Protein 3GWC (pdb70)

Foldseek 3Di:
DAADAKDKAWDDKFFDDDDPPLPADADDTTLLRQLLVQVCVVVVPRDADDPQCRHSLSVLLVCLVVPVLVSQQPMKIKIKIWLAFQVLVVVVPVLPQKDKDKDDQLADDCLPFHFHDQPVCPVPVVVVVVVVVLQNVLSVQLVVQLVVLLVVLVPPPPPRVSSSRSRVVSCPSHDRRTMMIMMMMGTLSSLVVQLAVALDPVHRLRSVVVNVVVLVVCCVVHPNSSVQWDWDADPVRGIHTDGPSD/DAAFAKDKAWDDKFADDDDPPLQADAPDGGLLRQLLVQVCVVVVVRDQPDPQCNHSLSVLLVCVVVPVLVSQQPIKIKIKIWRAFQVLVVVVPVLPQKDKDKDDQLQDPCLPWHFHDFPVCVVPPVSVVVVVVLQNVLSVQLVVQQVVQLVVAVPRVSNSVSRVVSCVSHDRRTIMIMMMMGGLSSLVVQQQVACDPPHRLRSVQVNVVVLVVVCVVPVSSSVQWDWDADPVRGIGTDD/DAAFAKDKAWDDKFFDDDDDPLQADADDTTLLRQLLVQVCVVVSCRVVPDPQLRHSLSVLLVCVVVPVLVSQQVIKIKIKIWLAFQVLVVVVPVLPQKDKDKDDLLQDPCLPWHFRDAPVCPPPVVVVVVVVVLQVVLSVQLVVQQVVQLVVVPVDPPNRVSSSSSRVVSCVSHDRRTMMIMMMMGGLSSLVVQLAVALAPVHRLRSVQVNVVVLVVVCVVRVSSSVQWDWDADPVRGIHTDD/DADAKDKAWDDKFFDDDDPPLQADADDTGLLRQLLVQVCVVVSCRVCPDPQCRHSLSVLLVCVVVPVLVSQQVIKIKMKIWRAFQVLVVVVPVLPQKDKDKDDQLQDDCLPFHFHDQPVCPPPPVVVVVVVVLQNVLSVQLVVQLVVQLVVLVVVPPSNVSSSSSRVVSCVSHDRRTIMIMMMMGGLSSLVVQQQPACDPVHRQRSVQVNVVVLVVVCVVRVSSSVVWDWDADPVRGIGTHD/DAADAKDKAWDDKFFDDDDPPQQADADDTGLLVQLLVQVCVVVSCRPVPDPCCRHSLSVQLVCVVVVVLVSQQPIKIKIKIWLAFQVLVVVVPVLPQKDKDKDDLLQDDCLPWHFRDFPVCVVPPVVVVVVVVLQNVLSVQLVVQQVVQLVVLVVPPPSSVSSSSSRVVSCVSHDRRTMMIMMMMHGLSSLVVLQAPALDPPHGLRSVQVNVVVLVVVCVVPVSSSVQWDWDADPVGGIGTHGD/DAFAKDKAWDDKFFDDDDPVQQADADDTTLLRQLLVQVCVVVSNRDDPDPQCRHSLSVLLVCVVVPVLVSQQPIKIKIKIWLAFQLLVVVVPVLPQKDKDKDDQLQDDCLPFHFHDFPVCVVPPVSVVVVVVLQVVLSVQLVVQLVVQLVVLVVDPDPNVSNSSSRVVSCPSHDRRTIMIMMMMGGLSSLVVLQQPALAPVHGLRSVQVNVVSLVVVCVVHVSSRVQWDWDADPVGGIHTDD/DAFAKDKAWDDKFFDDDDPPLLADADDTTLLVQLLVLVCVVVVPRVCPDPCCRHSLSVLLVCLVVVVLVSQQPIKIKIKIWRAFQVLVVVVPVLPQKDKDKDDQLQDPPLPWHFHDQPVCPPPVVVVCVVVVLQNVLSVQLVVQQVVQLVVVVVPPPNSVSNSVSRVVSCPSHDRRTIMIMMMMGTLSSLLVQQAVDCDPVHRLRSVQVNVVVLVVCCVVHPSSSVQWDWDADPVGGIGTDGPSD/DADAKDKAWDDKFFDDDDPPLLADADDTGLLVQLVVQVCVVVVCRVVPDPQQRHSLSVLLVCVVVPVLVSQQVIKIKIKIWRAFQLLVVVVPVLPQKDKDKDDQLQDDPLPFHFRDFPVCPVPPVVVVVVVVLQNVLSVQLVVQQVVQLVVLVVPPDNNVSNSRSRVVSCVSHDRRTMMIMMIMGGLSSLVVLQAVALDPVHRLRSVQVNVVVLVVVCVVRVSSSVQWDWDADPVRGIGTDGD

Solvent-accessible surface area: 73110 Å² total; per-residue (Å²): 63,111,64,7,96,45,107,13,19,32,0,3,66,12,59,26,135,34,5,123,110,20,103,18,107,34,103,41,114,12,4,11,0,0,0,1,0,0,3,8,0,20,80,40,40,34,84,73,126,65,121,70,28,32,60,7,37,3,19,0,133,79,4,3,87,69,32,73,51,39,8,0,13,2,0,24,2,1,0,4,1,14,0,1,3,20,10,4,0,11,29,3,1,70,21,70,115,9,12,6,4,16,13,27,3,30,55,10,83,7,124,112,16,56,3,4,14,13,30,18,0,83,120,39,66,71,2,91,103,19,1,19,89,24,2,44,58,16,39,66,20,0,48,78,0,16,62,93,0,84,77,94,27,65,119,54,125,77,38,91,34,89,92,27,30,1,50,10,2,0,9,4,7,0,7,4,1,2,9,2,66,0,0,0,9,4,30,6,72,9,2,8,87,1,0,16,90,43,0,21,102,135,6,13,23,18,1,14,70,1,0,5,59,0,8,112,40,0,44,80,41,0,77,15,0,2,64,27,15,115,56,76,88,69,120,95,47,35,52,14,5,84,8,128,65,72,45,121,48,7,96,46,86,14,22,34,0,3,44,15,43,28,65,58,6,117,100,16,106,22,121,22,65,23,63,16,5,20,0,0,0,5,0,0,4,8,0,23,83,39,25,27,77,61,92,79,113,78,19,46,14,9,11,12,18,1,172,76,4,20,101,71,38,78,66,42,10,0,13,4,0,28,1,1,0,5,2,16,0,1,3,20,10,4,0,11,29,2,1,69,23,70,116,5,12,6,3,16,14,21,5,27,79,20,86,11,42,133,14,60,3,3,7,15,28,16,0,78,123,34,84,75,2,76,105,20,2,24,93,22,3,48,60,15,46,66,22,0,46,69,0,26,62,92,0,63,89,74,75,123,54,97,70,102,101,25,61,0,25,13,3,0,7,4,7,0,9,4,2,1,8,4,63,0,0,0,11,3,30,3,80,14,2,25,88,1,0,54,97,42,0,21,112,142,5,12,21,19,0,14,74,2,0,5,54,1,5,59,40,0,11,74,46,1,24,16,0,2,74,52,18,117,9,58,70,38,122,88,51,36,42,12,7,92,90,58,111,69,13,111,41,105,14,24,49,1,3,79,13,45,25,76,58,7,112,112,19,106,17,106,34,105,39,113,14,4,15,0,0,0,0,0,0,5,4,0,26,60,37,22,22,95,44,98,68,119,87,11,37,74,7,59,21,17,3,45,76,7,22,122,70,35,80,72,45,7,0,15,5,0,17,1,2,0,7,1,21,1,1,3,18,10,4,0,11,31,2,1,71,27,68,117,6,12,6,2,15,14,23,5,28,70,16,84,11,51,120,17,97,4,3,15,15,28,15,0,79,124,37,62,110,4,79,112,30,3,20,99,24,7,44,59,16,46,65,20,0,52,74,0,28,63,82,0,58,68,75,34,73,140,47,118,74,45,117,60,64,107,17,47,0,24,14,4,0,8,5,5,1,12,3,3,2,13,3,61,0,0,0,11,3,33,2,69,13,1,26,88,1,0,39,95,42,0,21,108,127,8,13,19,20,1,14,70,2,0,5,58,0,6,112,39,0,32,84,35,1,86,18,0,2,69,51,15,120,57,75,82,56,123,85,48,43,53,13,4,88,92,138,50,7,95,44,98,14,19,41,0,2,67,13,26,23,48,59,8,55,67,18,105,20,110,31,102,45,115,14,4,16,0,0,0,0,0,0,3,4,0,24,83,39,23,24,94,40,107,83,118,87,16,43,71,7,58,21,17,2,44,82,5,18,124,70,34,73,66,38,12,0,14,4,0,22,1,2,0,6,1,21,1,1,3,18,10,4,0,10,27,3,1,69,14,68,113,8,12,7,2,17,14,22,4,24,77,21,91,11,44,130,14,64,6,4,11,16,26,15,0,71,140,40,79,71,3,76,109,9,2,42,90,21,7,72,59,16,47,64,20,0,52,78,0,30,66,86,0,61,71,67,31,62,124,41,126,78,57,119,51,62,103,27,35,0,18,13,3,0,8,5,5,0,9,4,1,1,11,1,63,0,0,1,12,3,34,2,75,9,2,25,86,1,0,55,94,40,0,20,89,128,7,13,18,16,0,12,70,2,0,6,56,0,6,115,41,0,35,81,36,0,84,20,0,4,72,56,18,111,52,69,87,58,116,84,53,38,48,9,3,76,100,47,110,65,10,110,43,111,14,21,48,0,3,79,13,50,25,62,61,6,113,108,20,108,26,105,28,98,43,114,15,4,16,1,0,0,0,0,0,3,6,0,21,87,39,25,24,88,57,102,68,126,82,18,32,69,6,57,18,20,2,46,87,6,22,126,67,37,64,70,40,10,0,16,3,0,18,1,2,0,6,2,23,1,2,3,19,10,4,0,10,28,2,1,71,27,71,114,6,12,7,2,15,14,20,4,26,69,17,86,9,44,121,18,97,3,4,13,13,28,17,0,81,122,39,64,80,4,81,110,22,1,22,97,23,8,53,58,16,47,66,21,0,48,74,0,30,66,85,0,56,67,72,30,67,128,39,120,80,30,132,56,52,110,29,38,0,28,14,4,0,10,5,6,2,10,4,1,3,11,2,69,0,0,0,10,3,34,2,74,13,2,25,84,1,0,42,101,42,0,24,108,115,6,12,22,18,0,15,72,2,0,5,57,0,6,112,43,0,34,82,37,0,83,18,0,2,70,41,19,119,53,76,88,58,120,99,45,39,58,10,4,85,41,145,91,51,8,109,44,105,14,21,34,0,3,74,14,63,34,137,39,5,87,24,13,34,20,103,27,98,44,112,12,3,18,0,0,0,0,0,0,6,7,0,28,74,37,43,21,21,69,60,64,40,173,28,27,59,6,38,5,19,0,129,86,4,19,121,73,33,73,68,42,7,0,12,3,0,26,1,1,0,5,1,20,0,0,3,19,10,4,0,12,27,2,1,68,20,70,115,6,11,6,3,16,16,22,4,25,71,25,91,14,49,130,16,95,4,2,6,16,30,20,0,76,123,30,88,90,3,73,105,22,0,19,87,24,2,59,59,15,35,65,23,1,53,79,0,39,67,78,0,55,68,68,37,65,141,51,120,83,39,132,30,63,100,40,49,0,22,13,3,0,8,6,6,2,8,4,1,2,14,2,68,0,0,0,10,3,31,3,78,8,2,25,84,1,0,45,91,41,0,21,110,118,6,13,24,18,0,15,68,1,0,6,57,0,6,115,40,0,37,84,32,0,77,11,0,1,71,55,19,117,52,68,92,61,120,96,52,33,54,14,5,82,94,144,48,7,100,45,103,14,22,37,0,2,70,10,63,26,131,32,6,119,110,20,107,24,114,27,104,39,114,12,4,9,1,0,0,0,0,0,4,5,0,22,81,40,33,27,92,38,110,76,113,77,15,40,54,7,50,15,17,0,47,88,4,5,100,70,29,64,50,36,10,0,12,3,0,19,1,1,0,5,1,19,2,1,3,18,9,5,0,11,28,2,1,71,19,68,114,8,12,6,3,15,16,21,6,22,72,24,94,10,44,132,20,71,5,4,10,15,30,19,0,90,125,38,85,84,2,74,109,25,1,29,90,23,7,69,58,18,52,66,21,1,48,73,0,31,66,93,0,56,70,63,31,62,133,40,118,79,38,131,62,48,116,38,38,0,24,15,3,0,8,5,6,2,10,4,2,2,11,3,60,0,0,0,10,5,34,6,72,8,2,13,86,0,0,15,90,42,0,25,113,126,5,12,24,17,0,15,74,2,0,6,58,0,6,114,41,0,41,82,41,0,78,19,0,3,72,29,17,116,54,72,90,58,122,105,48,38,52,11,4,85,8,127,58,95,85,44,10,104,43,92,15,20,48,1,4,87,13,38,29,69,59,6,120,105,17,104,20,113,33,100,41,116,12,5,18,0,0,0,0,0,0,4,6,0,20,106,38,24,26,98,38,103,78,115,82,17,34,71,8,59,22,18,2,42,85,7,20,126,95,40,38,69,40,12,0,14,4,0,21,1,2,0,4,2,15,1,1,3,18,10,3,0,11,28,2,1,69,18,69,115,8,11,8,4,16,12,22,3,24,80,18,97,8,54,75,18,29,4,4,7,15,30,20,0,70,128,35,85,79,4,77,106,21,2,25,95,23,3,55,58,15,47,65,20,1,39,72,0,36,65,84,0,22,57,68,25,58,130,44,128,75,51,115,70,16,105,26,49,0,18,14,4,0,8,6,6,0,9,4,1,1,13,1,66,0,0,0,12,3,34,2,75,9,2,26,90,1,0,54,97,40,0,20,107,124,7,12,23,17,0,15,73,3,0,5,54,0,7,112,41,0,36,86,36,1,84,18,0,2,68,41,18,114,52,70,91,60,121,98,51,36,56,13,6,82,33,165

Secondary structure (DSSP, 8-state):
--B---EEEEEEEEEE---TTSS---S--HHHHHHHHHHHHHHT--S---GGGSSHHHHHHHHHHTT-GGGGGG-EEEEEEEEEEHHHHHHHTT-TTSEEEE--TTTS--TT--B---GGGTT-HHHHHHHHHHHHHHHHHHHHHHHHHHHHHTT---HHHHHHHHHHHHGGG-BTTBEEEEEEEEEHHHHHHHHHHHSSTTS-HHHHHHHHHHHHHHHHHSTTTSTT-EEEE-TTS-EEEE-TT-/--B---EEEEEEEEEE---TTSS---S--HHHHHHHHHHHHHHT--S---GGGSSHHHHHHHHHHTT-GGGGGG-EEEEEEEEEEHHHHHHHTT-TTEEEEE--TTTS--TT--B---GGGTT-HHHHHHHHHHHHHHHHHHHHHHHHHHHH--HHHHHHHHHHHHGGG-BTTBEEEEEEEEEHHHHHHHHHHHSSTTS-HHHHHHHHHHHHHHHHH-HHHHTTPEEEE-TTS-EEEE-/--B---EEEEEEEEEE---TTS----S--HHHHHHHHHHHHTTT-TT---GGG-SHHHHHHHHHHHT-GGGGGG-EEEEEEEEEEHHHHHHHTT-TTSEEEE--TTTS--TT--B---GGGTT-HHHHHHHHHHHHHHHHHHHHHHHHHHHHTTT---HHHHHHHHHHHHGGG-BTTBEEEEEEEEEHHHHHHHHHHHSSTTS-HHHHHHHHHHHHHHHHH-HHHHTT-EEEE-TTS-EEEE-/-B---EEEEEEEEEE---TTS----S--HHHHHHHHHHHHHHT-TT---GGG-SHHHHHHHHHHTT-GGGGGG-EEEEEEEEEEHHHHHHHTT-TTEEEEE--TTTS--TT--B---GGGTT-HHHHHHHHHHHHHHHHHHHHHHHHHHHHTTT-S-HHHHHHHHHHHHGGGSBTTBEEEEEEEEEHHHHHHHHHHHSSTTS-HHHHHHHHHHHHHHHHH-HHHHTT-EEEE-TTS-EEEE-/--B---EEEEEEEEEE---TTS----S--HHHHHHHHHHHHTTT--S---GGG-SHHHHHHHHHHTT-GGGGGG-EEEEEEEEEEHHHHHHHTT-TTEEEEE--TTTS--TT--BPPPGGGTT-HHHHHHHHHHHHHHHHHHHHHHHHHHHHTTT-S-HHHHHHHHHHHHGGG-BTTBEEEEEEEEEHHHHHHHHHHHSSTTS-HHHHHHHHHHHHHHHHH-HHHHTTPEEEE-TTS-EEEE--/-B---EEEEEEEEEE---TTS----S--HHHHHHHHHHHHHHT--S---TTTSSHHHHHHHHHHTT-GGGGGG-EEEEEEEEEEHHHHHHHTT-TTSEEEE--TTTS--TT--BPPPGGGTT-HHHHHHHHHHHHHHHHHHHHHHHHHHHHGGG-S-HHHHHHHHHHHHGGGSBTTBEEEEEEEEEHHHHHHHHHHHSSTTS-HHHHHHHHHHHHHHHHH-HHHHTT-EEEE-TTS-EEEE-/-B---EEEEEEEEEE---TTS----S--HHHHHHHHHHHHHHT-TT---TTSSSHHHHHHHHHHTT-GGGGGG-EEEEEEEEEEHHHHHHHTT-TTSEEEE--TTTS--TT--BPPPGGGTT-HHHHHHHHHHHHHHHHHHHHHHHHHHHHGGG-S-HHHHHHHHHHHHGGG-BTTBEEEEEEEEEHHHHHHHHHHHSSTTS-HHHHHHHHHHHHHHHHHSTTTSTT-EEEE-TTS-EEEE-TT-/-B---EEEEEEEEEE---TTS----S--HHHHHHHHHHHHHHT-TT---GGG-SHHHHHHHHHHTT-GGGGGG-EEEEEEEEEEHHHHHHHTT-TTSEEEE--TTTS--TT--B---GGGTT-HHHHHHHHHHHHHHHHHHHHHHHHHHHHTTT---HHHHHHHHHHHHGGG-BTTBEEEEEEEEEHHHHHHHHHHHSSTTS-HHHHHHHHHHHHHHHHH-HHHHTT-EEEE-TTS-EEEE--

GO terms:
  GO:0050660 flavin adenine dinucleotide binding (F, IDA)
  GO:0050797 thymidylate synthase (FAD) activity (F, IDA)
  GO:0070402 NADPH binding (F, IDA)
  GO:0004799 thymidylate synthase activity (F, IDA)
  GO:0050797 thymidylate synthase (FAD) activity (F, EXP)

Radius of gyration: 43.43 Å; Cα contacts (8 Å, |Δi|>4): 3809; chains: 8; bounding box: 120×114×104 Å

Sequence (1944 aa):
AETAPLRVQLIAKTDFLAPPDVPWTTDADGGPALVEFAGRACYQSWSKPNPKTATNAGYLRHIIDVGHFSVLEHASVSFYITGISRSCTHELIRHRHFSYSQLSQRYVPEKDSRVVVPPGMEDDADLRHILTEAADAARATYSELLAKLEAKFADQPNAILRRKQARQAARAVLPNATETRIVVTGNYRAWRHFIAMRASEHADVEIRRLAIECLRQLAAVAPAVFADFEVTTLADGTEVATSPLAAETAPLRVQLIAKTDFLAPPDVPWTTDADGGPALVEFAGRACYQSWSKPNPKTATNAGYLRHIIDVGHFSVLEHASVSFYITGISRSCTHELIRHRHFSYSQLSQRYVPEKDSRVVVPPGMEDDADLRHILTEAADAARATYSELLAKLEAKFNAILRRKQARQAARAVLPNATETRIVVTGNYRAWRHFIAMRASEHADVEIRRLAIECLRQLAAVAPAVFADFEVTTLADGTEVATSAETAPLRVQLIAKTDFLAPPDVPWTTDADGGPALVEFAGRACYQSWSKPNPKTATNAGYLRHIIDVGHFSVLEHASVSFYITGISRSCTHELIRHRHFSYSQLSQRYVPEKDSRVVVPPGMEDDADLRHILTEAADAARATYSELLAKLEAKFADQPNAILRRKQARQAARAVLPNATETRIVVTGNYRAWRHFIAMRASEHADVEIRRLAIECLRQLAAVAPAVFADFEVTTLADGTEVATSETAPLRVQLIAKTDFLAPPDVPWTTDADGGPALVEFAGRACYQSWSKPNPKTATNAGYLRHIIDVGHFSVLEHASVSFYITGISRSCTHELIRHRHFSYSQLSQRYVPEKDSRVVVPPGMEDDADLRHILTEAADAARATYSELLAKLEAKFADQPNAILRRKQARQAARAVLPNATETRIVVTGNYRAWRHFIAMRASEHADVEIRRLAIECLRQLAAVAPAVFADFEVTTLADGTEVATSAETAPLRVQLIAKTDFLAPPDVPWTTDADGGPALVEFAGRACYQSWSKPNPKTATNAGYLRHIIDVGHFSVLEHASVSFYITGISRSCTHELIRHRHFSYSQLSQRYVPEKDSRVVVPPGMEDDADLRHILTEAADAARATYSELLAKLEAKFADQPNAILRRKQARQAARAVLPNATETRIVVTGNYRAWRHFIAMRASEHADVEIRRLAIECLRQLAAVAPAVFADFEVTTLADGTEVATSPETAPLRVQLIAKTDFLAPPDVPWTTDADGGPALVEFAGRACYQSWSKPNPKTATNAGYLRHIIDVGHFSVLEHASVSFYITGISRSCTHELIRHRHFSYSQLSQRYVPEKDSRVVVPPGMEDDADLRHILTEAADAARATYSELLAKLEAKFADQPNAILRRKQARQAARAVLPNATETRIVVTGNYRAWRHFIAMRASEHADVEIRRLAIECLRQLAAVAPAVFADFEVTTLADGTEVATSETAPLRVQLIAKTDFLAPPDVPWTTDADGGPALVEFAGRACYQSWSKPNPKTATNAGYLRHIIDVGHFSVLEHASVSFYITGISRSCTHELIRHRHFSYSQLSQRYVPEKDSRVVVPPGMEDDADLRHILTEAADAARATYSELLAKLEAKFADQPNAILRRKQARQAARAVLPNATETRIVVTGNYRAWRHFIAMRASEHADVEIRRLAIECLRQLAAVAPAVFADFEVTTLADGTEVATSPLAETAPLRVQLIAKTDFLAPPDVPWTTDADGGPALVEFAGRACYQSWSKPNPKTATNAGYLRHIIDVGHFSVLEHASVSFYITGISRSCTHELIRHRHFSYSQLSQRYVPEKDSRVVVPPGMEDDADLRHILTEAADAARATYSELLAKLEAKFADQPNAILRRKQARQAARAVLPNATETRIVVTGNYRAWRHFIAMRASEHADVEIRRLAIECLRQLAAVAPAVFADFEVTTLADGTEVATSP

Organism: Mycobacterium tuberculosis (strain ATCC 25618 / H37Rv) (NCBI:txid83332)

CATH classification: 3.30.70.3180 (+2 more: 6.10.140.450, 6.10.140.440)

Nearest PDB structures (foldseek):
  2af6-assembly2_G  TM=1.002E+00  e=6.319E-46  Mycobacterium tuberculosis
  3gwc-assembly2_G  TM=1.001E+00  e=1.827E-45  Mycobacterium tuberculosis
  3gwc-assembly1_B  TM=9.998E-01  e=1.283E-45  Mycobacterium tuberculosis
  2gq2-assembly1_A  TM=9.767E-01  e=6.284E-43  Mycobacterium tuberculosis H37Rv
  2gq2-assembly1_C  TM=9.865E-01  e=6.606E-38  Mycobacterium tuberculosis H37Rv

InterPro domains:
  IPR003669 Thymidylate synthase ThyX [MF_01408] (7-238)
  IPR003669 Thymidylate synthase ThyX [PF02511] (31-224)
  IPR003669 Thymidylate synthase ThyX [PS51331] (7-233)
  IPR003669 Thymidylate synthase ThyX [PTHR34934] (7-232)
  IPR003669 Thymidylate synthase ThyX [TIGR02170] (8-230)
  IPR003669 Thymidylate synthase ThyX [cd20175] (23-220)
  IPR036098 Thymidylate synthase ThyX superfamily [G3DSA:3.30.1360.170] (25-231)
  IPR036098 Thymidylate synthase ThyX superfamily [SSF69796] (33-237)

B-factor: mean 24.65, std 10.42, range [6.24, 63.62]

Structure (mmCIF, N/CA/C/O backbone):
data_3GWC
#
_entry.id   3GWC
#
_cell.length_a   81.044
_cell.length_b   78.447
_cell.length_c   168.959
_cell.angle_alpha   90.00
_cell.angle_beta   96.80
_cell.angle_gamma   90.00
#
_symmetry.space_group_name_H-M   'P 1 21 1'
#
loop_
_entity.id
_entity.type
_entity.pdbx_description
1 polymer 'Thymidylate synthase thyX'
2 non-polymer 'FLAVIN-ADENINE DINUCLEOTIDE'
3 non-polymer "5-FLUORO-2'-DEOXYURIDINE-5'-MONOPHOSPHATE"
4 non-polymer GLYCEROL
5 water water
#
loop_
_atom_site.group_PDB
_atom_site.id
_atom_site.type_symbol
_atom_site.label_atom_id
_atom_site.label_alt_id
_atom_site.label_comp_id
_atom_site.label_asym_id
_atom_site.label_entity_id
_atom_site.label_seq_id
_atom_site.pdbx_PDB_ins_code
_atom_site.Cartn_x
_atom_site.Cartn_y
_atom_site.Cartn_z
_atom_site.occupancy
_atom_site.B_iso_or_equiv
_atom_site.auth_seq_id
_atom_site.auth_comp_id
_atom_site.auth_asym_id
_atom_site.auth_atom_id
_atom_site.pdbx_PDB_model_num
ATOM 1 N N . ALA A 1 2 ? 12.466 40.094 -76.351 1.00 32.81 2 ALA A N 1
ATOM 2 C CA . ALA A 1 2 ? 12.955 40.844 -77.543 1.00 32.58 2 ALA A CA 1
ATOM 3 C C . ALA A 1 2 ? 12.274 40.347 -78.803 1.00 32.19 2 ALA A C 1
ATOM 4 O O . ALA A 1 2 ? 11.993 41.137 -79.700 1.00 32.43 2 ALA A O 1
ATOM 6 N N . GLU A 1 3 ? 12.033 39.041 -78.871 1.00 31.24 3 GLU A N 1
ATOM 7 C CA . GLU A 1 3 ? 11.304 38.427 -79.986 1.00 30.84 3 GLU A CA 1
ATOM 8 C C . GLU A 1 3 ? 9.836 38.304 -79.606 1.00 29.42 3 GLU A C 1
ATOM 9 O O . GLU A 1 3 ? 9.520 37.834 -78.516 1.00 29.64 3 GLU A O 1
ATOM 15 N N . THR A 1 4 ? 8.931 38.753 -80.469 1.00 28.12 4 THR A N 1
ATOM 16 C CA . THR A 1 4 ? 7.506 38.662 -80.149 1.00 26.74 4 THR A CA 1
ATOM 17 C C . THR A 1 4 ? 6.856 37.440 -80.826 1.00 25.70 4 THR A C 1
ATOM 18 O O . THR A 1 4 ? 7.324 36.958 -81.861 1.00 24.86 4 THR A O 1
ATOM 22 N N . ALA A 1 5 ? 5.808 36.906 -80.207 1.00 23.67 5 ALA A N 1
ATOM 23 C CA . ALA A 1 5 ? 5.154 35.708 -80.710 1.00 22.96 5 ALA A CA 1
ATOM 24 C C . ALA A 1 5 ? 3.731 36.067 -81.082 1.00 22.33 5 ALA A C 1
ATOM 25 O O . ALA A 1 5 ? 3.004 36.604 -80.246 1.00 22.76 5 ALA A O 1
ATOM 27 N N . PRO A 1 6 ? 3.319 35.801 -82.335 1.00 21.68 6 PRO A N 1
ATOM 28 C CA . PRO A 1 6 ? 1.934 36.080 -82.722 1.00 21.18 6 PRO A CA 1
ATOM 29 C C . PRO A 1 6 ? 1.002 34.932 -82.330 1.00 20.26 6 PRO A C 1
ATOM 30 O O . PRO A 1 6 ? 1.446 33.784 -82.307 1.00 20.70 6 PRO A O 1
ATOM 34 N N . LEU A 1 7 ? -0.258 35.230 -82.019 1.00 19.86 7 LEU A N 1
ATOM 35 C CA . LEU A 1 7 ? -1.238 34.185 -81.668 1.00 19.52 7 LEU A CA 1
ATOM 36 C C . LEU A 1 7 ? -1.350 33.245 -82.851 1.00 19.09 7 LEU A C 1
ATOM 37 O O . LEU A 1 7 ? -1.544 33.702 -83.973 1.00 19.06 7 LEU A O 1
ATOM 42 N N . ARG A 1 8 ? -1.249 31.952 -82.612 1.00 18.77 8 ARG A N 1
ATOM 43 C CA . ARG A 1 8 ? -1.556 30.948 -83.641 1.00 19.50 8 ARG A CA 1
ATOM 44 C C . ARG A 1 8 ? -2.374 29.806 -83.026 1.00 18.03 8 ARG A C 1
ATOM 45 O O . ARG A 1 8 ? -2.018 29.282 -81.965 1.00 18.02 8 ARG A O 1
ATOM 53 N N . VAL A 1 9 ? -3.478 29.461 -83.688 1.00 16.28 9 VAL A N 1
ATOM 54 C CA . VAL A 1 9 ? -4.407 28.423 -83.239 1.00 14.71 9 VAL A CA 1
ATOM 55 C C . VAL A 1 9 ? -4.533 27.384 -84.344 1.00 15.32 9 VAL A C 1
ATOM 56 O O . VAL A 1 9 ? -5.002 27.674 -85.459 1.00 15.43 9 VAL A O 1
ATOM 60 N N . GLN A 1 10 ? -4.087 26.183 -84.056 1.00 15.03 10 GLN A N 1
ATOM 61 C CA . GLN A 1 10 ? -4.090 25.127 -85.048 1.00 15.82 10 GLN A CA 1
ATOM 62 C C . GLN A 1 10 ? -4.985 24.018 -84.540 1.00 15.60 10 GLN A C 1
ATOM 63 O O . GLN A 1 10 ? -4.796 23.523 -83.421 1.00 14.13 10 GLN A O 1
ATOM 69 N N . LEU A 1 11 ? -5.976 23.656 -85.363 1.00 15.03 11 LEU A N 1
ATOM 70 C CA . LEU A 1 11 ? -6.871 22.565 -85.044 1.00 15.64 11 LEU A CA 1
ATOM 71 C C . LEU A 1 11 ? -6.133 21.257 -85.320 1.00 15.61 11 LEU A C 1
ATOM 72 O O . LEU A 1 11 ? -5.618 21.026 -86.440 1.00 15.45 11 LEU A O 1
ATOM 77 N N . ILE A 1 12 ? -6.025 20.411 -84.297 1.00 14.05 12 ILE A N 1
ATOM 78 C CA . ILE A 1 12 ? -5.214 19.215 -84.395 1.00 14.37 12 ILE A CA 1
ATOM 79 C C . ILE A 1 12 ? -6.022 17.919 -84.180 1.00 15.31 12 ILE A C 1
ATOM 80 O O . ILE A 1 12 ? -5.526 16.836 -84.472 1.00 15.03 12 ILE A O 1
ATOM 85 N N . ALA A 1 13 ? -7.255 18.012 -83.694 1.00 15.11 13 ALA A N 1
ATOM 86 C CA . ALA A 1 13 ? -8.056 16.812 -83.568 1.00 16.34 13 ALA A CA 1
ATOM 87 C C . ALA A 1 13 ? -9.544 17.122 -83.581 1.00 16.58 13 ALA A C 1
ATOM 88 O O . ALA A 1 13 ? -9.973 18.165 -83.110 1.00 16.81 13 ALA A O 1
ATOM 90 N N . LYS A 1 14 ? -10.316 16.202 -84.144 1.00 17.85 14 LYS A N 1
ATOM 91 C CA . LYS A 1 14 ? -11.765 16.255 -84.137 1.00 19.87 14 LYS A CA 1
ATOM 92 C C . LYS A 1 14 ? -12.304 14.830 -84.080 1.00 20.58 14 LYS A C 1
ATOM 93 O O . LYS A 1 14 ? -11.554 13.879 -84.060 1.00 22.70 14 LYS A O 1
ATOM 99 N N . THR A 1 15 ? -13.609 14.681 -84.065 1.00 21.95 15 THR A N 1
ATOM 100 C CA . THR A 1 15 ? -14.226 13.380 -83.946 1.00 22.70 15 THR A CA 1
ATOM 101 C C . THR A 1 15 ? -14.432 12.703 -85.303 1.00 22.99 15 THR A C 1
ATOM 102 O O . THR A 1 15 ? -14.822 13.340 -86.272 1.00 24.69 15 THR A O 1
ATOM 106 N N . ASP A 1 16 ? -14.137 11.403 -85.353 1.00 23.52 16 ASP A N 1
ATOM 107 C CA . ASP A 1 16 ? -14.434 10.514 -86.498 1.00 24.14 16 ASP A CA 1
ATOM 108 C C . ASP A 1 16 ? -15.637 9.630 -86.114 1.00 23.32 16 ASP A C 1
ATOM 109 O O . ASP A 1 16 ? -15.602 8.992 -85.065 1.00 23.23 16 ASP A O 1
ATOM 114 N N . PHE A 1 17 ? -16.698 9.620 -86.928 1.00 21.64 17 PHE A N 1
ATOM 115 C CA . PHE A 1 17 ? -17.941 8.904 -86.608 1.00 21.00 17 PHE A CA 1
ATOM 116 C C . PHE A 1 17 ? -18.191 7.725 -87.558 1.00 21.97 17 PHE A C 1
ATOM 117 O O . PHE A 1 17 ? -18.029 7.873 -88.774 1.00 20.68 17 PHE A O 1
ATOM 125 N N . LEU A 1 18 ? -18.577 6.561 -87.028 1.00 22.45 18 LEU A N 1
ATOM 126 C CA . LEU A 1 18 ? -19.095 5.482 -87.896 1.00 24.41 18 LEU A CA 1
ATOM 127 C C . LEU A 1 18 ? -20.413 4.963 -87.367 1.00 24.50 18 LEU A C 1
ATOM 128 O O . LEU A 1 18 ? -20.471 4.322 -86.298 1.00 24.48 18 LEU A O 1
ATOM 133 N N . ALA A 1 19 ? -21.468 5.280 -88.099 1.00 25.00 19 ALA A N 1
ATOM 134 C CA . ALA A 1 19 ? -22.817 4.908 -87.747 1.00 26.39 19 ALA A CA 1
ATOM 135 C C . ALA A 1 19 ? -22.900 3.393 -87.559 1.00 27.02 19 ALA A C 1
ATOM 136 O O . ALA A 1 19 ? -22.295 2.650 -88.336 1.00 27.04 19 ALA A O 1
ATOM 138 N N . PRO A 1 20 ? -23.615 2.927 -86.518 1.00 27.90 20 PRO A N 1
ATOM 139 C CA . PRO A 1 20 ? -23.852 1.477 -86.399 1.00 28.61 20 PRO A CA 1
ATOM 140 C C . PRO A 1 20 ? -24.752 0.972 -87.534 1.00 29.47 20 PRO A C 1
ATOM 141 O O . PRO A 1 20 ? -25.870 1.476 -87.708 1.00 29.18 20 PRO A O 1
ATOM 145 N N . PRO A 1 21 ? -24.262 0.003 -88.321 1.00 30.23 21 PRO A N 1
ATOM 146 C CA . PRO A 1 21 ? -24.995 -0.379 -89.539 1.00 31.16 21 PRO A CA 1
ATOM 147 C C . PRO A 1 21 ? -26.446 -0.836 -89.309 1.00 31.19 21 PRO A C 1
ATOM 148 O O . PRO A 1 21 ? -27.310 -0.544 -90.131 1.00 31.88 21 PRO A O 1
ATOM 152 N N . ASP A 1 22 ? -26.720 -1.506 -88.196 1.00 31.64 22 ASP A N 1
ATOM 153 C CA . ASP A 1 22 ? -28.074 -1.994 -87.931 1.00 32.03 22 ASP A CA 1
ATOM 154 C C . ASP A 1 22 ? -29.112 -0.924 -87.590 1.00 31.34 22 ASP A C 1
ATOM 155 O O . ASP A 1 22 ? -30.307 -1.212 -87.603 1.00 32.36 22 ASP A O 1
ATOM 160 N N . VAL A 1 23 ? -28.687 0.301 -87.311 1.00 29.71 23 VAL A N 1
ATOM 161 C CA . VAL A 1 23 ? -29.633 1.344 -86.946 1.00 28.29 23 VAL A CA 1
ATOM 162 C C . VAL A 1 23 ? -30.180 1.996 -88.208 1.00 27.82 23 VAL A C 1
ATOM 163 O O . VAL A 1 23 ? -29.414 2.496 -89.020 1.00 28.03 23 VAL A O 1
ATOM 167 N N . PRO A 1 24 ? -31.518 2.031 -88.367 1.00 27.33 24 PRO A N 1
ATOM 168 C CA . PRO A 1 24 ? -32.069 2.436 -89.662 1.00 27.00 24 PRO A CA 1
ATOM 169 C C . PRO A 1 24 ? -32.090 3.958 -89.806 1.00 25.84 24 PRO A C 1
ATOM 170 O O . PRO A 1 24 ? -33.134 4.589 -89.733 1.00 25.79 24 PRO A O 1
ATOM 174 N N . TRP A 1 25 ? -30.911 4.526 -90.012 1.00 24.73 25 TRP A N 1
ATOM 175 C CA . TRP A 1 25 ? -30.753 5.960 -90.020 1.00 23.90 25 TRP A CA 1
ATOM 176 C C . TRP A 1 25 ? -29.500 6.332 -90.762 1.00 23.82 25 TRP A C 1
ATOM 177 O O . TRP A 1 25 ? -28.490 5.633 -90.710 1.00 22.88 25 TRP A O 1
ATOM 188 N N . THR A 1 26 ? -29.586 7.444 -91.470 1.00 23.96 26 THR A N 1
ATOM 189 C CA . THR A 1 26 ? -28.443 8.028 -92.122 1.00 24.61 26 THR A CA 1
ATOM 190 C C . THR A 1 26 ? -28.634 9.520 -92.037 1.00 23.24 26 THR A C 1
ATOM 191 O O . THR A 1 26 ? -29.732 9.995 -91.762 1.00 22.82 26 THR A O 1
ATOM 195 N N . THR A 1 27 ? -27.567 10.270 -92.246 1.00 22.80 27 THR A N 1
ATOM 196 C CA . THR A 1 27 ? -27.708 11.705 -92.286 1.00 22.41 27 THR A CA 1
ATOM 197 C C . THR A 1 27 ? -26.737 12.374 -93.218 1.00 23.12 27 THR A C 1
ATOM 198 O O . THR A 1 27 ? -25.766 11.807 -93.711 1.00 22.15 27 THR A O 1
ATOM 202 N N . ASP A 1 28 ? -27.093 13.631 -93.386 1.00 24.44 28 ASP A N 1
ATOM 203 C CA . ASP A 1 28 ? -26.459 14.685 -94.135 1.00 26.23 28 ASP A CA 1
ATOM 204 C C . ASP A 1 28 ? -24.997 15.085 -93.803 1.00 25.95 28 ASP A C 1
ATOM 205 O O . ASP A 1 28 ? -24.502 16.091 -94.303 1.00 26.92 28 ASP A O 1
ATOM 210 N N . ALA A 1 29 ? -24.310 14.361 -92.943 1.00 25.53 29 ALA A N 1
ATOM 211 C CA . ALA A 1 29 ? -23.033 14.866 -92.430 1.00 24.58 29 ALA A CA 1
ATOM 212 C C . ALA A 1 29 ? -22.232 13.717 -91.918 1.00 23.63 29 ALA A C 1
ATOM 213 O O . ALA A 1 29 ? -22.729 12.590 -91.841 1.00 23.72 29 ALA A O 1
ATOM 215 N N . ASP A 1 30 ? -20.995 14.007 -91.553 1.00 22.66 30 ASP A N 1
ATOM 216 C CA . ASP A 1 30 ? -20.149 13.023 -90.915 1.00 22.93 30 ASP A CA 1
ATOM 217 C C . ASP A 1 30 ? -19.469 13.627 -89.663 1.00 21.41 30 ASP A C 1
ATOM 218 O O . ASP A 1 30 ? -19.816 14.735 -89.249 1.00 21.89 30 ASP A O 1
ATOM 223 N N . GLY A 1 31 ? -18.546 12.882 -89.068 1.00 19.52 31 GLY A N 1
ATOM 224 C CA . GLY A 1 31 ? -17.809 13.351 -87.876 1.00 18.68 31 GLY A CA 1
ATOM 225 C C . GLY A 1 31 ? -18.719 13.779 -86.732 1.00 17.85 31 GLY A C 1
ATOM 226 O O . GLY A 1 31 ? -19.834 13.250 -86.562 1.00 16.48 31 GLY A O 1
ATOM 227 N N . GLY A 1 32 ? -18.236 14.759 -85.957 1.00 17.17 32 GLY A N 1
ATOM 228 C CA . GLY A 1 32 ? -18.897 15.253 -84.748 1.00 15.85 32 GLY A CA 1
ATOM 229 C C . GLY A 1 32 ? -20.369 15.595 -84.902 1.00 15.42 32 GLY A C 1
ATOM 230 O O . GLY A 1 32 ? -21.198 15.074 -84.155 1.00 13.43 32 GLY A O 1
ATOM 231 N N . PRO A 1 33 ? -20.710 16.465 -85.885 1.00 14.88 33 PRO A N 1
ATOM 232 C CA . PRO A 1 33 ? -22.113 16.845 -86.041 1.00 15.08 33 PRO A CA 1
ATOM 233 C C . PRO A 1 33 ? -23.030 15.633 -86.285 1.00 14.80 33 PRO A C 1
ATOM 234 O O . PRO A 1 33 ? -24.166 15.644 -85.821 1.00 14.46 33 PRO A O 1
ATOM 238 N N . ALA A 1 34 ? -22.544 14.604 -86.984 1.00 14.34 34 ALA A N 1
ATOM 239 C CA . ALA A 1 34 ? -23.359 13.383 -87.193 1.00 14.53 34 ALA A CA 1
ATOM 240 C C . ALA A 1 34 ? -23.506 12.579 -85.914 1.00 14.31 34 ALA A C 1
ATOM 241 O O . ALA A 1 34 ? -24.608 12.099 -85.613 1.00 13.95 34 ALA A O 1
ATOM 243 N N . LEU A 1 35 ? -22.390 12.400 -85.195 1.00 14.17 35 LEU A N 1
ATOM 244 C CA . LEU A 1 35 ? -22.407 11.798 -83.833 1.00 13.96 35 LEU A CA 1
ATOM 245 C C . LEU A 1 35 ? -23.455 12.454 -82.936 1.00 13.76 35 LEU A C 1
ATOM 246 O O . LEU A 1 35 ? -24.271 11.772 -82.338 1.00 14.45 35 LEU A O 1
ATOM 251 N N . VAL A 1 36 ? -23.460 13.787 -82.867 1.00 13.64 36 VAL A N 1
ATOM 252 C CA . VAL A 1 36 ? -24.395 14.493 -82.008 1.00 13.28 36 VAL A CA 1
ATOM 253 C C . VAL A 1 36 ? -25.846 14.232 -82.405 1.00 13.27 36 VAL A C 1
ATOM 254 O O . VAL A 1 36 ? -26.708 14.040 -81.533 1.00 12.90 36 VAL A O 1
ATOM 258 N N . GLU A 1 37 ? -26.133 14.227 -83.715 1.00 12.87 37 GLU A N 1
ATOM 259 C CA . GLU A 1 37 ? -27.487 13.900 -84.156 1.00 11.73 37 GLU A CA 1
ATOM 260 C C . GLU A 1 37 ? -27.806 12.477 -83.721 1.00 11.48 37 GLU A C 1
ATOM 261 O O . GLU A 1 37 ? -28.864 12.223 -83.178 1.00 9.92 37 GLU A O 1
ATOM 267 N N . PHE A 1 38 ? -26.875 11.553 -83.937 1.00 10.67 38 PHE A N 1
ATOM 268 C CA . PHE A 1 38 ? -27.131 10.173 -83.575 1.00 11.74 38 PHE A CA 1
ATOM 269 C C . PHE A 1 38 ? -27.468 10.012 -82.070 1.00 12.59 38 PHE A C 1
ATOM 270 O O . PHE A 1 38 ? -28.442 9.317 -81.688 1.00 10.98 38 PHE A O 1
ATOM 278 N N . ALA A 1 39 ? -26.651 10.641 -81.233 1.00 11.87 39 ALA A N 1
ATOM 279 C CA . ALA A 1 39 ? -26.905 10.623 -79.771 1.00 12.09 39 ALA A CA 1
ATOM 280 C C . ALA A 1 39 ? -28.287 11.207 -79.377 1.00 12.23 39 ALA A C 1
ATOM 281 O O . ALA A 1 39 ? -29.023 10.624 -78.573 1.00 11.64 39 ALA A O 1
ATOM 283 N N . GLY A 1 40 ? -28.653 12.340 -79.957 1.00 11.67 40 GLY A N 1
ATOM 284 C CA . GLY A 1 40 ? -29.961 12.940 -79.726 1.00 12.01 40 GLY A CA 1
ATOM 285 C C . GLY A 1 40 ? -31.126 12.042 -80.107 1.00 12.49 40 GLY A C 1
ATOM 286 O O . GLY A 1 40 ? -32.116 11.915 -79.365 1.00 13.18 40 GLY A O 1
ATOM 287 N N . ARG A 1 41 ? -31.010 11.402 -81.260 1.00 13.84 41 ARG A N 1
ATOM 288 C CA . ARG A 1 41 ? -32.064 10.479 -81.729 1.00 14.67 41 ARG A CA 1
ATOM 289 C C . ARG A 1 41 ? -32.127 9.188 -80.902 1.00 15.36 41 ARG A C 1
ATOM 290 O O . ARG A 1 41 ? -33.201 8.574 -80.752 1.00 16.50 41 ARG A O 1
ATOM 298 N N . ALA A 1 42 ? -30.992 8.791 -80.341 1.00 15.53 42 ALA A N 1
ATOM 299 C CA . ALA A 1 42 ? -30.936 7.639 -79.442 1.00 15.56 42 ALA A CA 1
ATOM 300 C C . ALA A 1 42 ? -31.823 7.806 -78.191 1.00 16.18 42 ALA A C 1
ATOM 301 O O . ALA A 1 42 ? -32.410 6.822 -77.734 1.00 16.49 42 ALA A O 1
ATOM 303 N N . CYS A 1 43 ? -31.966 9.032 -77.667 1.00 15.80 43 CYS A N 1
ATOM 304 C CA . CYS A 1 43 ? -32.801 9.279 -76.497 1.00 16.69 43 CYS A CA 1
ATOM 305 C C . CYS A 1 43 ? -34.277 8.992 -76.776 1.00 17.19 43 CYS A C 1
ATOM 306 O O . CYS A 1 43 ? -35.026 8.585 -75.894 1.00 14.62 43 CYS A O 1
ATOM 309 N N . TYR A 1 44 ? -34.669 9.230 -78.021 1.00 17.91 44 TYR A N 1
ATOM 310 C CA . TYR A 1 44 ? -36.068 9.124 -78.454 1.00 19.19 44 TYR A CA 1
ATOM 311 C C . TYR A 1 44 ? -36.316 7.899 -79.342 1.00 19.53 44 TYR A C 1
ATOM 312 O O . TYR A 1 44 ? -37.477 7.623 -79.708 1.00 19.34 44 TYR A O 1
ATOM 321 N N . GLN A 1 45 ? -35.243 7.183 -79.695 1.00 20.20 45 GLN A N 1
ATOM 322 C CA . GLN A 1 45 ? -35.247 6.160 -80.757 1.00 21.43 45 GLN A CA 1
ATOM 323 C C . GLN A 1 45 ? -36.031 6.667 -81.981 1.00 22.30 45 GLN A C 1
ATOM 324 O O . GLN A 1 45 ? -36.855 5.953 -82.539 1.00 22.55 45 GLN A O 1
ATOM 330 N N . SER A 1 46 ? -35.741 7.901 -82.389 1.00 23.74 46 SER A N 1
ATOM 331 C CA . SER A 1 46 ? -36.497 8.612 -83.427 1.00 25.18 46 SER A CA 1
ATOM 332 C C . SER A 1 46 ? -35.732 8.610 -84.743 1.00 26.23 46 SER A C 1
ATOM 333 O O . SER A 1 46 ? -35.364 9.650 -85.242 1.00 27.87 46 SER A O 1
ATOM 336 N N . TRP A 1 47 ? -35.501 7.446 -85.319 1.00 27.69 47 TRP A N 1
ATOM 337 C CA . TRP A 1 47 ? -34.595 7.339 -86.451 1.00 29.10 47 TRP A CA 1
ATOM 338 C C . TRP A 1 47 ? -35.155 7.909 -87.765 1.00 31.29 47 TRP A C 1
ATOM 339 O O . TRP A 1 47 ? -34.384 8.190 -88.696 1.00 30.33 47 TRP A O 1
ATOM 350 N N . SER A 1 48 ? -36.469 8.112 -87.837 1.00 33.43 48 SER A N 1
ATOM 351 C CA . SER A 1 48 ? -37.100 8.564 -89.084 1.00 35.46 48 SER A CA 1
ATOM 352 C C . SER A 1 48 ? -37.250 10.093 -89.114 1.00 37.15 48 SER A C 1
ATOM 353 O O . SER A 1 48 ? -36.966 10.786 -88.142 1.00 36.48 48 SER A O 1
ATOM 356 N N . LYS A 1 49 ? -37.677 10.634 -90.246 1.00 39.44 49 LYS A N 1
ATOM 357 C CA . LYS A 1 49 ? -37.540 12.084 -90.460 1.00 41.15 49 LYS A CA 1
ATOM 358 C C . LYS A 1 49 ? -38.816 12.749 -90.978 1.00 42.63 49 LYS A C 1
ATOM 359 O O . LYS A 1 49 ? -38.916 13.073 -92.170 1.00 42.54 49 LYS A O 1
ATOM 365 N N . PRO A 1 50 ? -39.786 12.978 -90.068 1.00 44.31 50 PRO A N 1
ATOM 366 C CA . PRO A 1 5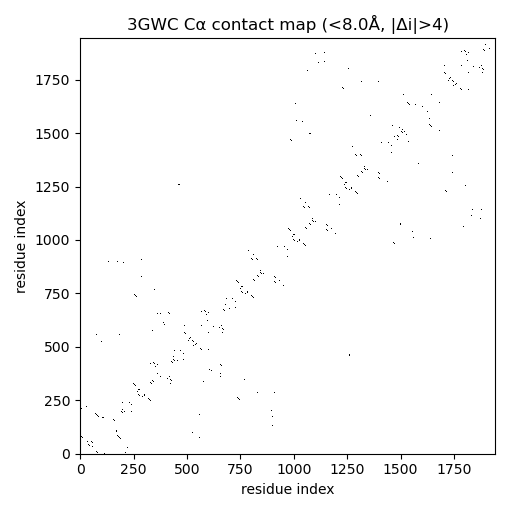0 ? -41.081 13.568 -90.450 1.00 45.32 50 PRO A CA 1
ATOM 367 C C . PRO A 1 50 ? -41.056 15.070 -90.815 1.00 46.26 50 PRO A C 1
ATOM 368 O O . PRO A 1 50 ? -41.875 15.512 -91.632 1.00 46.67 50 PRO A O 1
ATOM 372 N N . ASN A 1 51 ? -40.128 15.831 -90.232 1.00 47.12 51 ASN A N 1
ATOM 373 C CA . ASN A 1 51 ? -40.137 17.294 -90.319 1.00 47.82 51 ASN A CA 1
ATOM 374 C C . ASN A 1 51 ? -39.060 17.844 -91.274 1.00 47.96 51 ASN A C 1
ATOM 375 O O . ASN A 1 51 ? -37.867 17.679 -91.028 1.00 48.30 51 ASN A O 1
ATOM 380 N N . PRO A 1 52 ? -39.480 18.506 -92.372 1.00 48.13 52 PRO A N 1
ATOM 381 C CA . PRO A 1 52 ? -38.508 19.176 -93.249 1.00 47.83 52 PRO A CA 1
ATOM 382 C C . PRO A 1 52 ? -37.424 19.962 -92.493 1.00 47.19 52 PRO A C 1
ATOM 383 O O . PRO A 1 52 ? -36.239 19.837 -92.816 1.00 47.40 52 PRO A O 1
ATOM 387 N N . LYS A 1 53 ? -37.838 20.731 -91.484 1.00 46.40 53 LYS A N 1
ATOM 388 C CA . LYS A 1 53 ? -36.943 21.613 -90.729 1.00 45.55 53 LYS A CA 1
ATOM 389 C C . LYS A 1 53 ? -35.917 20.888 -89.839 1.00 44.25 53 LYS A C 1
ATOM 390 O O . LYS A 1 53 ? -34.846 21.443 -89.595 1.00 45.03 53 LYS A O 1
ATOM 392 N N . THR A 1 54 ? -36.218 19.674 -89.365 1.00 42.53 54 THR A N 1
ATOM 393 C CA . THR A 1 54 ? -35.222 18.875 -88.601 1.00 41.00 54 THR A CA 1
ATOM 394 C C . THR A 1 54 ? -34.814 17.562 -89.298 1.00 39.45 54 THR A C 1
ATOM 395 O O . THR A 1 54 ? -34.168 16.706 -88.690 1.00 38.91 54 THR A O 1
ATOM 399 N N . ALA A 1 55 ? -35.164 17.419 -90.577 1.00 37.60 55 ALA A N 1
ATOM 400 C CA . ALA A 1 55 ? -34.787 16.242 -91.369 1.00 35.99 55 ALA A CA 1
ATOM 401 C C . ALA A 1 55 ? -33.390 16.336 -91.990 1.00 34.22 55 ALA A C 1
ATOM 402 O O . ALA A 1 55 ? -32.965 15.415 -92.706 1.00 34.91 55 ALA A O 1
ATOM 404 N N . THR A 1 56 ? -32.681 17.439 -91.759 1.00 31.79 56 THR A N 1
ATOM 405 C CA . THR A 1 56 ? -31.268 17.527 -92.151 1.00 29.77 56 THR A CA 1
ATOM 406 C C . THR A 1 56 ? -30.422 17.672 -90.879 1.00 27.42 56 THR A C 1
ATOM 407 O O . THR A 1 56 ? -30.928 18.110 -89.853 1.00 26.37 56 THR A O 1
ATOM 411 N N . ASN A 1 57 ? -29.138 17.334 -90.966 1.00 24.91 57 ASN A N 1
ATOM 412 C CA . ASN A 1 57 ? -28.254 17.413 -89.795 1.00 22.89 57 ASN A CA 1
ATOM 413 C C . ASN A 1 57 ? -28.207 18.820 -89.205 1.00 22.14 57 ASN A C 1
ATOM 414 O O . ASN A 1 57 ? -28.388 18.997 -88.001 1.00 21.28 57 ASN A O 1
ATOM 419 N N . ALA A 1 58 ? -27.972 19.824 -90.047 1.00 20.83 58 ALA A N 1
ATOM 420 C CA . ALA A 1 58 ? -27.928 21.207 -89.567 1.00 20.55 58 ALA A CA 1
ATOM 421 C C . ALA A 1 58 ? -29.253 21.577 -88.930 1.00 20.27 58 ALA A C 1
ATOM 422 O O . ALA A 1 58 ? -29.284 22.251 -87.902 1.00 19.72 58 ALA A O 1
ATOM 424 N N . GLY A 1 59 ? -30.358 21.125 -89.528 1.00 20.69 59 GLY A N 1
ATOM 425 C CA . GLY A 1 59 ? -31.680 21.351 -88.957 1.00 20.93 59 GLY A CA 1
ATOM 426 C C . GLY A 1 59 ? -31.892 20.728 -87.576 1.00 21.34 59 GLY A C 1
ATOM 427 O O . GLY A 1 59 ? -32.380 21.378 -86.688 1.00 21.07 59 GLY A O 1
ATOM 428 N N . TYR A 1 60 ? -31.546 19.451 -87.425 1.00 21.91 60 TYR A N 1
ATOM 429 C CA . TYR A 1 60 ? -31.668 18.751 -86.132 1.00 22.28 60 TYR A CA 1
ATOM 430 C C . TYR A 1 60 ? -30.812 19.422 -85.053 1.00 21.91 60 TYR A C 1
ATOM 431 O O . TYR A 1 60 ? -31.270 19.647 -83.936 1.00 21.75 60 TYR A O 1
ATOM 440 N N . LEU A 1 61 ? -29.567 19.740 -85.399 1.00 22.47 61 LEU A N 1
ATOM 441 C CA . LEU A 1 61 ? -28.633 20.372 -84.455 1.00 22.53 61 LEU A CA 1
ATOM 442 C C . LEU A 1 61 ? -29.121 21.740 -83.988 1.00 23.51 61 LEU A C 1
ATOM 443 O O . LEU A 1 61 ? -29.038 22.059 -82.814 1.00 22.71 61 LEU A O 1
ATOM 448 N N . ARG A 1 62 ? -29.642 22.536 -84.911 1.00 23.98 62 ARG A N 1
ATOM 449 C CA . ARG A 1 62 ? -30.173 23.845 -84.593 1.00 25.46 62 ARG A CA 1
ATOM 450 C C . ARG A 1 62 ? -31.375 23.714 -83.633 1.00 25.58 62 ARG A C 1
ATOM 451 O O . ARG A 1 62 ? -31.582 24.529 -82.733 1.00 25.19 62 ARG A O 1
ATOM 459 N N . HIS A 1 63 ? -32.126 22.637 -83.805 1.00 26.00 63 HIS A N 1
ATOM 460 C CA . HIS A 1 63 ? -33.264 22.314 -82.962 1.00 26.59 63 HIS A CA 1
ATOM 461 C C . HIS A 1 63 ? -32.827 21.912 -81.540 1.00 26.28 63 HIS A C 1
ATOM 462 O O . HIS A 1 63 ? -33.364 22.440 -80.572 1.00 25.56 63 HIS A O 1
ATOM 469 N N . ILE A 1 64 ? -31.855 20.994 -81.426 1.00 26.23 64 ILE A N 1
ATOM 470 C CA . ILE A 1 64 ? -31.256 20.616 -80.131 1.00 26.37 64 ILE A CA 1
ATOM 471 C C . ILE A 1 64 ? -30.829 21.816 -79.313 1.00 26.54 64 ILE A C 1
ATOM 472 O O . ILE A 1 64 ? -31.050 21.853 -78.100 1.00 27.13 64 ILE A O 1
ATOM 477 N N . ILE A 1 65 ? -30.189 22.774 -79.973 1.00 26.82 65 ILE A N 1
ATOM 478 C CA . ILE A 1 65 ? -29.679 23.975 -79.316 1.00 27.44 65 ILE A CA 1
ATOM 479 C C . ILE A 1 65 ? -30.818 24.891 -78.889 1.00 28.08 65 ILE A C 1
ATOM 480 O O . ILE A 1 65 ? -30.791 25.433 -77.780 1.00 27.51 65 ILE A O 1
ATOM 485 N N . ASP A 1 66 ? -31.837 25.027 -79.745 1.00 28.53 66 ASP A N 1
ATOM 486 C CA . ASP A 1 66 ? -32.974 25.904 -79.436 1.00 29.02 66 ASP A CA 1
ATOM 487 C C . ASP A 1 66 ? -33.787 25.382 -78.272 1.00 28.08 66 ASP A C 1
ATOM 488 O O . ASP A 1 66 ? -34.228 26.155 -77.465 1.00 27.99 66 ASP A O 1
ATOM 493 N N . VAL A 1 67 ? -33.993 24.072 -78.197 1.00 27.81 67 VAL A N 1
ATOM 494 C CA . VAL A 1 67 ? -34.698 23.477 -77.051 1.00 27.18 67 VAL A CA 1
ATOM 495 C C . VAL A 1 67 ? -33.794 23.217 -75.833 1.00 26.53 67 VAL A C 1
ATOM 496 O O . VAL A 1 67 ? -34.266 22.717 -74.818 1.00 27.03 67 VAL A O 1
ATOM 500 N N . GLY A 1 68 ? -32.505 23.544 -75.933 1.00 25.62 68 GLY A N 1
ATOM 501 C CA . GLY A 1 68 ? -31.582 23.493 -74.791 1.00 25.26 68 GLY A CA 1
ATOM 502 C C . GLY A 1 68 ? -31.141 22.113 -74.298 1.00 24.45 68 GLY A C 1
ATOM 503 O O . GLY A 1 68 ? -30.864 21.936 -73.109 1.00 24.85 68 GLY A O 1
ATOM 504 N N . HIS A 1 69 ? -31.060 21.137 -75.198 1.00 22.81 69 HIS A N 1
ATOM 505 C CA . HIS A 1 69 ? -30.548 19.815 -74.864 1.00 22.22 69 HIS A CA 1
ATOM 506 C C . HIS A 1 69 ? -29.016 19.787 -75.032 1.00 20.32 69 HIS A C 1
ATOM 507 O O . HIS A 1 69 ? -28.471 19.014 -75.824 1.00 19.37 69 HIS A O 1
ATOM 514 N N . PHE A 1 70 ? -28.317 20.602 -74.249 1.00 18.56 70 PHE A N 1
ATOM 515 C CA . PHE A 1 70 ? -26.895 20.795 -74.462 1.00 17.82 70 PHE A CA 1
ATOM 516 C C . PHE A 1 70 ? -26.048 19.573 -74.108 1.00 16.64 70 PHE A C 1
ATOM 517 O O . PHE A 1 70 ? -24.937 19.434 -74.642 1.00 14.37 70 PHE A O 1
ATOM 525 N N . SER A 1 71 ? -26.549 18.675 -73.244 1.00 15.67 71 SER A N 1
ATOM 526 C CA . SER A 1 71 ? -25.777 17.458 -72.874 1.00 16.00 71 SER A CA 1
ATOM 527 C C . SER A 1 71 ? -25.446 16.550 -74.088 1.00 15.01 71 SER A C 1
ATOM 528 O O . SER A 1 71 ? -24.433 15.844 -74.108 1.00 15.30 71 SER A O 1
ATOM 531 N N . VAL A 1 72 ? -26.312 16.578 -75.092 1.00 14.09 72 VAL A N 1
ATOM 532 C CA . VAL A 1 72 ? -26.098 15.844 -76.350 1.00 13.85 72 VAL A CA 1
ATOM 533 C C . VAL A 1 72 ? -24.822 16.301 -77.089 1.00 12.59 72 VAL A C 1
ATOM 534 O O . VAL A 1 72 ? -24.150 15.489 -77.746 1.00 13.50 72 VAL A O 1
ATOM 538 N N . LEU A 1 73 ? -24.478 17.577 -76.969 1.00 12.52 73 LEU A N 1
ATOM 539 C CA . LEU A 1 73 ? -23.289 18.146 -77.642 1.00 13.31 73 LEU A CA 1
ATOM 540 C C . LEU A 1 73 ? -21.947 17.682 -77.078 1.00 13.65 73 LEU A C 1
ATOM 541 O O . LEU A 1 73 ? -20.891 17.878 -77.700 1.00 14.42 73 LEU A O 1
ATOM 546 N N . GLU A 1 74 ? -21.977 17.102 -75.884 1.00 12.91 74 GLU A N 1
ATOM 547 C CA . GLU A 1 74 ? -20.772 16.665 -75.210 1.00 12.21 74 GLU A CA 1
ATOM 548 C C . GLU A 1 74 ? -20.065 15.476 -75.891 1.00 12.96 74 GLU A C 1
ATOM 549 O O . GLU A 1 74 ? -18.880 15.247 -75.617 1.00 13.88 74 GLU A O 1
ATOM 555 N N . HIS A 1 75 ? -20.764 14.727 -76.760 1.00 11.82 75 HIS A N 1
ATOM 556 C CA . HIS A 1 75 ? -20.153 13.536 -77.389 1.00 12.33 75 HIS A CA 1
ATOM 557 C C . HIS A 1 75 ? -18.993 13.796 -78.379 1.00 11.92 75 HIS A C 1
ATOM 558 O O . HIS A 1 75 ? -18.120 12.946 -78.553 1.00 11.24 75 HIS A O 1
ATOM 565 N N . ALA A 1 76 ? -18.956 14.983 -78.978 1.00 12.43 76 ALA A N 1
ATOM 566 C CA . ALA A 1 76 ? -17.921 15.365 -79.960 1.00 12.62 76 ALA A CA 1
ATOM 567 C C . ALA A 1 76 ? -16.958 16.375 -79.365 1.00 12.43 76 ALA A C 1
ATOM 568 O O . ALA A 1 76 ? -17.355 17.293 -78.638 1.00 11.17 76 ALA A O 1
ATOM 570 N N . SER A 1 77 ? -15.679 16.182 -79.693 1.00 13.50 77 SER A N 1
ATOM 571 C CA . SER A 1 77 ? -14.587 16.985 -79.162 1.00 13.86 77 SER A CA 1
ATOM 572 C C . SER A 1 77 ? -13.690 17.588 -80.244 1.00 13.16 77 SER A C 1
ATOM 573 O O . SER A 1 77 ? -13.577 17.051 -81.334 1.00 15.04 77 SER A O 1
ATOM 576 N N . VAL A 1 78 ? -13.033 18.696 -79.917 1.00 12.08 78 VAL A N 1
ATOM 577 C CA . VAL A 1 78 ? -12.052 19.323 -80.788 1.00 12.07 78 VAL A CA 1
ATOM 578 C C . VAL A 1 78 ? -10.840 19.696 -79.946 1.00 12.27 78 VAL A C 1
ATOM 579 O O . VAL A 1 78 ? -11.018 20.169 -78.805 1.00 12.01 78 VAL A O 1
ATOM 583 N N . SER A 1 79 ? -9.632 19.469 -80.482 1.00 12.24 79 SER A N 1
ATOM 584 C CA . SER A 1 79 ? -8.382 19.874 -79.814 1.00 12.26 79 SER A CA 1
ATOM 585 C C . SER A 1 79 ? -7.674 20.924 -80.669 1.00 13.04 79 SER A C 1
ATOM 586 O O . SER A 1 79 ? -7.706 20.845 -81.914 1.00 13.06 79 SER A O 1
ATOM 589 N N . PHE A 1 80 ? -7.060 21.907 -80.012 1.00 12.99 80 PHE A N 1
ATOM 590 C CA . PHE A 1 80 ? -6.213 22.902 -80.660 1.00 12.41 80 PHE A CA 1
ATOM 591 C C . PHE A 1 80 ? -4.827 22.866 -80.038 1.00 13.66 80 PHE A C 1
ATOM 592 O O . PHE A 1 80 ? -4.679 22.562 -78.834 1.00 11.66 80 PHE A O 1
ATOM 600 N N . TYR A 1 81 ? -3.815 23.185 -80.849 1.00 13.01 81 TYR A N 1
ATOM 601 C CA . TYR A 1 81 ? -2.511 23.500 -80.328 1.00 13.25 81 TYR A CA 1
ATOM 602 C C . TYR A 1 81 ? -2.405 24.997 -80.472 1.00 13.23 81 TYR A C 1
ATOM 603 O O . TYR A 1 81 ? -2.552 25.535 -81.565 1.00 12.36 81 TYR A O 1
ATOM 612 N N . ILE A 1 82 ? -2.251 25.675 -79.348 1.00 13.08 82 ILE A N 1
ATOM 613 C CA . ILE A 1 82 ? -2.232 27.109 -79.309 1.00 12.75 82 ILE A CA 1
ATOM 614 C C . ILE A 1 82 ? -0.844 27.637 -78.927 1.00 13.30 82 ILE A C 1
ATOM 615 O O . ILE A 1 82 ? -0.258 27.237 -77.927 1.00 11.90 82 ILE A O 1
ATOM 620 N N . THR A 1 83 ? -0.332 28.567 -79.723 1.00 13.86 83 THR A N 1
ATOM 621 C CA . THR A 1 83 ? 0.965 29.188 -79.421 1.00 13.88 83 THR A CA 1
ATOM 622 C C . THR A 1 83 ? 0.815 30.693 -79.530 1.00 14.22 83 THR A C 1
ATOM 623 O O . THR A 1 83 ? -0.216 31.201 -80.003 1.00 14.20 83 THR A O 1
ATOM 627 N N . GLY A 1 84 ? 1.823 31.430 -79.074 1.00 14.39 84 GLY A N 1
ATOM 628 C CA . GLY A 1 84 ? 1.696 32.908 -79.076 1.00 14.11 84 GLY A CA 1
ATOM 629 C C . GLY A 1 84 ? 0.603 33.383 -78.121 1.00 14.41 84 GLY A C 1
ATOM 630 O O . GLY A 1 84 ? -0.110 34.342 -78.406 1.00 14.63 84 GLY A O 1
ATOM 631 N N . ILE A 1 85 ? 0.500 32.705 -76.975 1.00 14.12 85 ILE A N 1
ATOM 632 C CA . ILE A 1 85 ? -0.427 33.023 -75.916 1.00 15.21 85 ILE A CA 1
ATOM 633 C C . ILE A 1 85 ? 0.422 33.265 -74.621 1.00 13.75 85 ILE A C 1
ATOM 634 O O . ILE A 1 85 ? 1.407 32.585 -74.386 1.00 14.59 85 ILE A O 1
ATOM 639 N N . SER A 1 86 ? 0.063 34.270 -73.838 1.00 13.06 86 SER A N 1
ATOM 640 C CA . SER A 1 86 ? 0.830 34.615 -72.650 1.00 13.25 86 SER A CA 1
ATOM 641 C C . SER A 1 86 ? 0.482 33.703 -71.471 1.00 14.05 86 SER A C 1
ATOM 642 O O . SER A 1 86 ? -0.482 32.957 -71.490 1.00 13.20 86 SER A O 1
ATOM 645 N N . ARG A 1 87 ? 1.345 33.756 -70.474 1.00 13.47 87 ARG A N 1
ATOM 646 C CA . ARG A 1 87 ? 1.144 33.119 -69.213 1.00 13.77 87 ARG A CA 1
ATOM 647 C C . ARG A 1 87 ? -0.038 33.692 -68.412 1.00 13.52 87 ARG A C 1
ATOM 648 O O . ARG A 1 87 ? -0.786 32.957 -67.757 1.00 15.34 87 ARG A O 1
ATOM 656 N N . SER A 1 88 ? -0.251 34.988 -68.485 1.00 13.52 88 SER A N 1
ATOM 657 C CA . SER A 1 88 ? -1.437 35.568 -67.868 1.00 13.52 88 SER A CA 1
ATOM 658 C C . SER A 1 88 ? -2.712 35.130 -68.618 1.00 13.26 88 SER A C 1
ATOM 659 O O . SER A 1 88 ? -3.769 34.974 -68.002 1.00 12.60 88 SER A O 1
ATOM 662 N N . CYS A 1 89 ? -2.624 34.917 -69.931 1.00 12.61 89 CYS A N 1
ATOM 663 C CA . CYS A 1 89 ? -3.759 34.363 -70.671 1.00 13.09 89 CYS A CA 1
ATOM 664 C C . CYS A 1 89 ? -4.071 32.913 -70.305 1.00 12.97 89 CYS A C 1
ATOM 665 O O . CYS A 1 89 ? -5.252 32.574 -70.068 1.00 12.44 89 CYS A O 1
ATOM 668 N N . THR A 1 90 ? -3.044 32.072 -70.180 1.00 11.78 90 THR A N 1
ATOM 669 C CA . THR A 1 90 ? -3.288 30.674 -69.775 1.00 11.67 90 THR A CA 1
ATOM 670 C C . THR A 1 90 ? -3.811 30.550 -68.334 1.00 11.22 90 THR A C 1
ATOM 671 O O . THR A 1 90 ? -4.591 29.632 -68.046 1.00 11.02 90 THR A O 1
ATOM 675 N N . HIS A 1 91 ? -3.433 31.493 -67.458 1.00 10.98 91 HIS A N 1
ATOM 676 C CA . HIS A 1 91 ? -3.837 31.469 -66.033 1.00 10.53 91 HIS A CA 1
ATOM 677 C C . HIS A 1 91 ? -5.376 31.695 -65.960 1.00 10.87 91 HIS A C 1
ATOM 678 O O . HIS A 1 91 ? -6.080 31.130 -65.110 1.00 10.23 91 HIS A O 1
ATOM 685 N N . GLU A 1 92 ? -5.890 32.504 -66.886 1.00 10.83 92 GLU A N 1
ATOM 686 C CA . GLU A 1 92 ? -7.343 32.656 -67.054 1.00 10.15 92 GLU A CA 1
ATOM 687 C C . GLU A 1 92 ? -7.992 31.441 -67.739 1.00 10.46 92 GLU A C 1
ATOM 688 O O . GLU A 1 92 ? -9.026 30.928 -67.281 1.00 9.52 92 GLU A O 1
ATOM 694 N N . LEU A 1 93 ? -7.419 31.030 -68.871 1.00 10.33 93 LEU A N 1
ATOM 695 C CA . LEU A 1 93 ? -7.926 29.894 -69.647 1.00 10.19 93 LEU A CA 1
ATOM 696 C C . LEU A 1 93 ? -8.184 28.657 -68.795 1.00 9.95 93 LEU A C 1
ATOM 697 O O . LEU A 1 93 ? -9.254 28.018 -68.909 1.00 9.93 93 LEU A O 1
ATOM 702 N N . ILE A 1 94 ? -7.209 28.280 -67.972 1.00 9.34 94 ILE A N 1
ATOM 703 C CA . ILE A 1 94 ? -7.295 26.990 -67.278 1.00 10.20 94 ILE A CA 1
ATOM 704 C C . ILE A 1 94 ? -8.293 26.980 -66.093 1.00 9.50 94 ILE A C 1
ATOM 705 O O . ILE A 1 94 ? -8.519 25.949 -65.501 1.00 10.21 94 ILE A O 1
ATOM 710 N N . ARG A 1 95 ? -8.870 28.130 -65.764 1.00 9.85 95 ARG A N 1
ATOM 711 C CA . ARG A 1 95 ? -10.015 28.207 -64.861 1.00 9.74 95 ARG A CA 1
ATOM 712 C C . ARG A 1 95 ? -11.246 27.488 -65.407 1.00 10.10 95 ARG A C 1
ATOM 713 O O . ARG A 1 95 ? -12.134 27.155 -64.628 1.00 10.03 95 ARG A O 1
ATOM 721 N N . HIS A 1 96 ? -11.295 27.234 -66.726 1.00 9.19 96 HIS A N 1
ATOM 722 C CA . HIS A 1 96 ? -12.369 26.432 -67.307 1.00 10.20 96 HIS A CA 1
ATOM 723 C C . HIS A 1 96 ? -12.090 24.967 -67.042 1.00 11.29 96 HIS A C 1
ATOM 724 O O . HIS A 1 96 ? -11.130 24.406 -67.573 1.00 11.43 96 HIS A O 1
ATOM 731 N N . ARG A 1 97 ? -12.926 24.357 -66.206 1.00 9.91 97 ARG A N 1
ATOM 732 C CA . ARG A 1 97 ? -12.590 23.072 -65.688 1.00 11.16 97 ARG A CA 1
ATOM 733 C C . ARG A 1 97 ? -13.114 21.900 -66.506 1.00 11.64 97 ARG A C 1
ATOM 734 O O . ARG A 1 97 ? -12.736 20.793 -66.205 1.00 12.82 97 ARG A O 1
ATOM 742 N N . HIS A 1 98 ? -13.923 22.122 -67.555 1.00 12.11 98 HIS A N 1
ATOM 743 C CA . HIS A 1 98 ? -14.340 21.007 -68.397 1.00 12.32 98 HIS A CA 1
ATOM 744 C C . HIS A 1 98 ? -13.552 20.968 -69.710 1.00 13.30 98 HIS A C 1
ATOM 745 O O . HIS A 1 98 ? -14.093 20.640 -70.737 1.00 14.51 98 HIS A O 1
ATOM 752 N N . PHE A 1 99 ? -12.282 21.335 -69.657 1.00 12.97 99 PHE A N 1
ATOM 753 C CA . PHE A 1 99 ? -11.347 21.101 -70.732 1.00 13.25 99 PHE A CA 1
ATOM 754 C C . PHE A 1 99 ? -10.180 20.237 -70.193 1.00 13.11 99 PHE A C 1
ATOM 755 O O . PHE A 1 99 ? -9.993 20.083 -68.961 1.00 12.94 99 PHE A O 1
ATOM 763 N N . SER A 1 100 ? -9.411 19.691 -71.131 1.00 12.20 100 SER A N 1
ATOM 764 C CA . SER A 1 100 ? -8.170 19.003 -70.823 1.00 12.95 100 SER A CA 1
ATOM 765 C C . SER A 1 100 ? -7.034 19.782 -71.449 1.00 12.51 100 SER A C 1
ATOM 766 O O . SER A 1 100 ? -7.163 20.321 -72.571 1.00 11.89 100 SER A O 1
ATOM 769 N N . TYR A 1 101 ? -5.934 19.866 -70.705 1.00 11.57 101 TYR A N 1
ATOM 770 C CA . TYR A 1 101 ? -4.812 20.718 -71.067 1.00 11.92 101 TYR A CA 1
ATOM 771 C C . TYR A 1 101 ? -3.497 19.932 -71.001 1.00 12.34 101 TYR A C 1
ATOM 772 O O . TYR A 1 101 ? -3.337 19.030 -70.155 1.00 11.08 101 TYR A O 1
ATOM 781 N N . SER A 1 102 ? -2.569 20.286 -71.888 1.00 11.82 102 SER A N 1
ATOM 782 C CA . SER A 1 102 ? -1.155 19.873 -71.771 1.00 11.64 102 SER A CA 1
ATOM 783 C C . SER A 1 102 ? -0.365 21.106 -72.202 1.00 11.44 102 SER A C 1
ATOM 784 O O . SER A 1 102 ? -0.530 21.588 -73.324 1.00 13.12 102 SER A O 1
ATOM 787 N N . GLN A 1 103 ? 0.458 21.653 -71.309 1.00 11.92 103 GLN A N 1
ATOM 788 C CA . GLN A 1 103 ? 1.046 22.968 -71.503 1.00 11.76 103 GLN A CA 1
ATOM 789 C C . GLN A 1 103 ? 2.546 22.909 -71.257 1.00 12.29 103 GLN A C 1
ATOM 790 O O . GLN A 1 103 ? 3.020 22.105 -70.440 1.00 12.51 103 GLN A O 1
ATOM 796 N N . LEU A 1 104 ? 3.257 23.748 -71.996 1.00 11.90 104 LEU A N 1
ATOM 797 C CA . LEU A 1 104 ? 4.702 23.927 -71.882 1.00 12.73 104 LEU A CA 1
ATOM 798 C C . LEU A 1 104 ? 5.063 24.224 -70.429 1.00 13.10 104 LEU A C 1
ATOM 799 O O . LEU A 1 104 ? 4.520 25.165 -69.829 1.00 12.46 104 LEU A O 1
ATOM 804 N N . SER A 1 105 ? 5.975 23.419 -69.880 1.00 13.71 105 SER A N 1
ATOM 805 C CA . SER A 1 105 ? 6.414 23.529 -68.492 1.00 14.95 105 SER A CA 1
ATOM 806 C C . SER A 1 105 ? 7.679 24.381 -68.365 1.00 16.21 105 SER A C 1
ATOM 807 O O . SER A 1 105 ? 8.728 24.050 -68.945 1.00 16.88 105 SER A O 1
ATOM 810 N N . GLN A 1 106 ? 7.580 25.473 -67.612 1.00 16.25 106 GLN A N 1
ATOM 811 C CA . GLN A 1 106 ? 8.755 26.287 -67.278 1.00 16.37 106 GLN A CA 1
ATOM 812 C C . GLN A 1 106 ? 9.651 25.597 -66.255 1.00 16.79 106 GLN A C 1
ATOM 813 O O . GLN A 1 106 ? 10.800 25.965 -66.113 1.00 18.32 106 GLN A O 1
ATOM 819 N N . ARG A 1 107 ? 9.153 24.580 -65.560 1.00 17.85 107 ARG A N 1
ATOM 820 C CA . ARG A 1 107 ? 10.025 23.773 -64.691 1.00 18.25 107 ARG A CA 1
ATOM 821 C C . ARG A 1 107 ? 11.050 22.996 -65.524 1.00 18.91 107 ARG A C 1
ATOM 822 O O . ARG A 1 107 ? 12.141 22.708 -65.054 1.00 18.73 107 ARG A O 1
ATOM 830 N N . TYR A 1 108 ? 10.699 22.654 -66.758 1.00 20.19 108 TYR A N 1
ATOM 831 C CA . TYR A 1 108 ? 11.576 21.839 -67.606 1.00 21.75 108 TYR A CA 1
ATOM 832 C C . TYR A 1 108 ? 12.185 22.550 -68.837 1.00 22.15 108 TYR A C 1
ATOM 833 O O . TYR A 1 108 ? 13.391 22.426 -69.103 1.00 22.35 108 TYR A O 1
ATOM 842 N N . VAL A 1 109 ? 11.368 23.310 -69.564 1.00 21.67 109 VAL A N 1
ATOM 843 C CA . VAL A 1 109 ? 11.740 23.795 -70.896 1.00 22.02 109 VAL A CA 1
ATOM 844 C C . VAL A 1 109 ? 12.620 25.032 -70.740 1.00 23.37 109 VAL A C 1
ATOM 845 O O . VAL A 1 109 ? 12.359 25.825 -69.852 1.00 23.14 109 VAL A O 1
ATOM 849 N N . PRO A 1 110 ? 13.680 25.178 -71.586 1.00 25.12 110 PRO A N 1
ATOM 850 C CA . PRO A 1 110 ? 14.564 26.370 -71.539 1.00 25.74 110 PRO A CA 1
ATOM 851 C C . PRO A 1 110 ? 13.866 27.662 -71.909 1.00 25.90 110 PRO A C 1
ATOM 852 O O . PRO A 1 110 ? 13.228 27.736 -72.977 1.00 26.55 110 PRO A O 1
ATOM 856 N N . GLU A 1 111 ? 13.970 28.685 -71.050 1.00 25.87 111 GLU A N 1
ATOM 857 C CA . GLU A 1 111 ? 13.279 29.974 -71.320 1.00 25.84 111 GLU A CA 1
ATOM 858 C C . GLU A 1 111 ? 14.227 31.180 -71.576 1.00 25.89 111 GLU A C 1
ATOM 859 O O . GLU A 1 111 ? 13.769 32.316 -71.666 1.00 24.36 111 GLU A O 1
ATOM 865 N N . LYS A 1 112 ? 15.534 30.924 -71.715 1.00 26.60 112 LYS A N 1
ATOM 866 C CA . LYS A 1 112 ? 16.514 32.017 -71.901 1.00 27.73 112 LYS A CA 1
ATOM 867 C C . LYS A 1 112 ? 16.241 32.788 -73.197 1.00 27.46 112 LYS A C 1
ATOM 868 O O . LYS A 1 112 ? 16.499 33.987 -73.274 1.00 27.75 112 LYS A O 1
ATOM 874 N N . ASP A 1 113 ? 15.695 32.092 -74.197 1.00 27.55 113 ASP A N 1
ATOM 875 C CA . ASP A 1 113 ? 15.350 32.705 -75.483 1.00 27.54 113 ASP A CA 1
ATOM 876 C C . ASP A 1 113 ? 13.838 32.774 -75.736 1.00 26.57 113 ASP A C 1
ATOM 877 O O . ASP A 1 113 ? 13.410 32.914 -76.880 1.00 25.76 113 ASP A O 1
ATOM 882 N N . SER A 1 114 ? 13.035 32.698 -74.673 1.00 25.08 114 SER A N 1
ATOM 883 C CA . SER A 1 114 ? 11.578 32.763 -74.808 1.00 24.24 114 SER A CA 1
ATOM 884 C C . SER A 1 114 ? 11.104 34.065 -75.449 1.00 23.36 114 SER A C 1
ATOM 885 O O . SER A 1 114 ? 11.696 35.113 -75.259 1.00 23.30 114 SER A O 1
ATOM 888 N N . ARG A 1 115 ? 10.023 33.963 -76.203 1.00 22.90 115 ARG A N 1
ATOM 889 C CA . ARG A 1 115 ? 9.413 35.072 -76.858 1.00 22.44 115 ARG A CA 1
ATOM 890 C C . ARG A 1 115 ? 8.408 35.702 -75.909 1.00 22.35 115 ARG A C 1
ATOM 891 O O . ARG A 1 115 ? 8.039 35.122 -74.881 1.00 21.90 115 ARG A O 1
ATOM 899 N N . VAL A 1 116 ? 7.996 36.908 -76.250 1.00 22.05 116 VAL A N 1
ATOM 900 C CA . VAL A 1 116 ? 6.992 37.611 -75.488 1.00 22.46 116 VAL A CA 1
ATOM 901 C C . VAL A 1 116 ? 5.765 37.886 -76.331 1.00 21.49 116 VAL A C 1
ATOM 902 O O . VAL A 1 116 ? 5.816 37.991 -77.568 1.00 20.89 116 VAL A O 1
ATOM 906 N N . VAL A 1 117 ? 4.646 37.971 -75.645 1.00 20.80 117 VAL A N 1
ATOM 907 C CA . VAL A 1 117 ? 3.366 38.193 -76.285 1.00 20.21 117 VAL A CA 1
ATOM 908 C C . VAL A 1 117 ? 2.985 39.620 -75.945 1.00 20.07 117 VAL A C 1
ATOM 909 O O . VAL A 1 117 ? 2.981 40.018 -74.777 1.00 18.90 117 VAL A O 1
ATOM 913 N N . VAL A 1 118 ? 2.705 40.415 -76.972 1.00 19.42 118 VAL A N 1
ATOM 914 C CA . VAL A 1 118 ? 2.323 41.796 -76.755 1.00 19.83 118 VAL A CA 1
ATOM 915 C C . VAL A 1 118 ? 0.842 41.887 -76.432 1.00 20.06 118 VAL A C 1
ATOM 916 O O . VAL A 1 118 ? 0.029 41.371 -77.193 1.00 19.83 118 VAL A O 1
ATOM 920 N N . PRO A 1 119 ? 0.477 42.544 -75.306 1.00 19.73 119 PRO A N 1
ATOM 921 C CA . PRO A 1 119 ? -0.956 42.787 -75.072 1.00 20.13 119 PRO A CA 1
ATOM 922 C C . PRO A 1 119 ? -1.587 43.538 -76.242 1.00 20.83 119 PRO A C 1
ATOM 923 O O . PRO A 1 119 ? -1.020 44.555 -76.686 1.00 21.05 119 PRO A O 1
ATOM 927 N N . PRO A 1 120 ? -2.749 43.064 -76.726 1.00 20.99 120 PRO A N 1
ATOM 928 C CA . PRO A 1 120 ? -3.432 43.726 -77.860 1.00 22.20 120 PRO A CA 1
ATOM 929 C C . PRO A 1 120 ? -3.631 45.217 -77.685 1.00 23.98 120 PRO A C 1
ATOM 930 O O . PRO A 1 120 ? -3.630 45.960 -78.664 1.00 24.41 120 PRO A O 1
ATOM 934 N N . GLY A 1 121 ? -3.825 45.647 -76.447 1.00 25.15 121 GLY A N 1
ATOM 935 C CA . GLY A 1 121 ? -3.970 47.050 -76.145 1.00 26.97 121 GLY A CA 1
ATOM 936 C C . GLY A 1 121 ? -2.774 47.924 -76.462 1.00 28.33 121 GLY A C 1
ATOM 937 O O . GLY A 1 121 ? -2.924 49.131 -76.540 1.00 29.47 121 GLY A O 1
ATOM 938 N N . MET A 1 122 ? -1.584 47.349 -76.627 1.00 29.73 122 MET A N 1
ATOM 939 C CA . MET A 1 122 ? -0.418 48.151 -77.010 1.00 30.55 122 MET A CA 1
ATOM 940 C C . MET A 1 122 ? 0.212 47.673 -78.327 1.00 30.80 122 MET A C 1
ATOM 941 O O . MET A 1 122 ? 1.309 48.074 -78.688 1.00 30.61 122 MET A O 1
ATOM 946 N N . GLU A 1 123 ? -0.513 46.862 -79.082 1.00 31.18 123 GLU A N 1
ATOM 947 C CA . GLU A 1 123 ? 0.033 46.321 -80.310 1.00 32.25 123 GLU A CA 1
ATOM 948 C C . GLU A 1 123 ? 0.490 47.378 -81.318 1.00 32.79 123 GLU A C 1
ATOM 949 O O . GLU A 1 123 ? 1.465 47.161 -82.029 1.00 32.53 123 GLU A O 1
ATOM 955 N N . ASP A 1 124 ? -0.209 48.504 -81.383 1.00 33.66 124 ASP A N 1
ATOM 956 C CA . ASP A 1 124 ? 0.044 49.502 -82.428 1.00 34.86 124 ASP A CA 1
ATOM 957 C C . ASP A 1 124 ? 0.935 50.665 -81.985 1.00 35.00 124 ASP A C 1
ATOM 958 O O . ASP A 1 124 ? 1.114 51.630 -82.734 1.00 35.59 124 ASP A O 1
ATOM 963 N N . ASP A 1 125 ? 1.466 50.592 -80.765 1.00 34.87 125 ASP A N 1
ATOM 964 C CA . ASP A 1 125 ? 2.266 51.664 -80.195 1.00 34.59 125 ASP A CA 1
ATOM 965 C C . ASP A 1 125 ? 3.708 51.159 -80.046 1.00 34.21 125 ASP A C 1
ATOM 966 O O . ASP A 1 125 ? 4.016 50.447 -79.096 1.00 34.17 125 ASP A O 1
ATOM 971 N N . ALA A 1 126 ? 4.581 51.517 -80.989 1.00 33.67 126 ALA A N 1
ATOM 972 C CA . ALA A 1 126 ? 5.967 51.016 -80.986 1.00 33.58 126 ALA A CA 1
ATOM 973 C C . ALA A 1 126 ? 6.748 51.339 -79.703 1.00 33.41 126 ALA A C 1
ATOM 974 O O . ALA A 1 126 ? 7.648 50.579 -79.331 1.00 33.66 126 ALA A O 1
ATOM 976 N N . ASP A 1 127 ? 6.425 52.451 -79.047 1.00 33.10 127 ASP A N 1
ATOM 977 C CA . ASP A 1 127 ? 7.112 52.854 -77.812 1.00 33.45 127 ASP A CA 1
ATOM 978 C C . ASP A 1 127 ? 6.743 51.947 -76.628 1.00 33.17 127 ASP A C 1
ATOM 979 O O . ASP A 1 127 ? 7.590 51.631 -75.791 1.00 32.94 127 ASP A O 1
ATOM 984 N N . LEU A 1 128 ? 5.466 51.571 -76.550 1.00 32.46 128 LEU A N 1
ATOM 985 C CA . LEU A 1 128 ? 4.989 50.671 -75.498 1.00 31.97 128 LEU A CA 1
ATOM 986 C C . LEU A 1 128 ? 5.530 49.275 -75.738 1.00 31.10 128 LEU A C 1
ATOM 987 O O . LEU A 1 128 ? 5.998 48.646 -74.794 1.00 31.10 128 LEU A O 1
ATOM 992 N N . ARG A 1 129 ? 5.497 48.803 -76.990 1.00 30.21 129 ARG A N 1
ATOM 993 C CA . ARG A 1 129 ? 6.140 47.539 -77.341 1.00 29.75 129 ARG A CA 1
ATOM 994 C C . ARG A 1 129 ? 7.597 47.533 -76.879 1.00 29.26 129 ARG A C 1
ATOM 995 O O . ARG A 1 129 ? 8.090 46.503 -76.418 1.00 28.86 129 ARG A O 1
ATOM 1003 N N . HIS A 1 130 ? 8.283 48.675 -77.017 1.00 28.40 130 HIS A N 1
ATOM 1004 C CA . HIS A 1 130 ? 9.694 48.768 -76.619 1.00 27.71 130 HIS A CA 1
ATOM 1005 C C . HIS A 1 130 ? 9.885 48.723 -75.106 1.00 26.31 130 HIS A C 1
ATOM 1006 O O . HIS A 1 130 ? 10.778 48.058 -74.626 1.00 25.95 130 HIS A O 1
ATOM 1013 N N . ILE A 1 131 ? 9.077 49.462 -74.367 1.00 25.66 131 ILE A N 1
ATOM 1014 C CA . ILE A 1 131 ? 9.134 49.409 -72.907 1.00 25.09 131 ILE A CA 1
ATOM 1015 C C . ILE A 1 131 ? 8.966 47.939 -72.468 1.00 24.30 131 ILE A C 1
ATOM 1016 O O . ILE A 1 131 ? 9.759 47.424 -71.678 1.00 23.44 131 ILE A O 1
ATOM 1021 N N . LEU A 1 132 ? 7.980 47.252 -73.043 1.00 24.18 132 LEU A N 1
ATOM 1022 C CA . LEU A 1 132 ? 7.739 45.841 -72.707 1.00 24.26 132 LEU A CA 1
ATOM 1023 C C . LEU A 1 132 ? 8.919 44.921 -73.062 1.00 23.61 132 LEU A C 1
ATOM 1024 O O . LEU A 1 132 ? 9.400 44.166 -72.200 1.00 22.64 132 LEU A O 1
ATOM 1029 N N . THR A 1 133 ? 9.391 44.967 -74.316 1.00 23.27 133 THR A N 1
ATOM 1030 C CA . THR A 1 133 ? 10.420 44.015 -74.754 1.00 23.16 133 THR A CA 1
ATOM 1031 C C . THR A 1 133 ? 11.757 44.249 -74.067 1.00 23.49 133 THR A C 1
ATOM 1032 O O . THR A 1 133 ? 12.545 43.301 -73.874 1.00 22.87 133 THR A O 1
ATOM 1036 N N . GLU A 1 134 ? 12.024 45.496 -73.689 1.00 23.83 134 GLU A N 1
ATOM 1037 C CA . GLU A 1 134 ? 13.260 45.805 -72.943 1.00 24.88 134 GLU A CA 1
ATOM 1038 C C . GLU A 1 134 ? 13.191 45.160 -71.566 1.00 23.26 134 GLU A C 1
ATOM 1039 O O . GLU A 1 134 ? 14.139 44.524 -71.093 1.00 22.27 134 GLU A O 1
ATOM 1045 N N . ALA A 1 135 ? 12.025 45.290 -70.952 1.00 22.28 135 ALA A N 1
ATOM 1046 C CA . ALA A 1 135 ? 11.785 44.698 -69.656 1.00 21.02 135 ALA A CA 1
ATOM 1047 C C . ALA A 1 135 ? 11.925 43.181 -69.720 1.00 20.57 135 ALA A C 1
ATOM 1048 O O . ALA A 1 135 ? 12.506 42.560 -68.825 1.00 20.58 135 ALA A O 1
ATOM 1050 N N . ALA A 1 136 ? 11.415 42.572 -70.784 1.00 20.08 136 ALA A N 1
ATOM 1051 C CA . ALA A 1 136 ? 11.478 41.116 -70.920 1.00 19.81 136 ALA A CA 1
ATOM 1052 C C . ALA A 1 136 ? 12.925 40.681 -71.105 1.00 19.73 136 ALA A C 1
ATOM 1053 O O . ALA A 1 136 ? 13.330 39.683 -70.557 1.00 19.52 136 ALA A O 1
ATOM 1055 N N . ASP A 1 137 ? 13.682 41.408 -71.923 1.00 20.25 137 ASP A N 1
ATOM 1056 C CA . ASP A 1 137 ? 15.124 41.152 -72.074 1.00 20.81 137 ASP A CA 1
ATOM 1057 C C . ASP A 1 137 ? 15.860 41.194 -70.720 1.00 21.07 137 ASP A C 1
ATOM 1058 O O . ASP A 1 137 ? 16.675 40.317 -70.430 1.00 21.04 137 ASP A O 1
ATOM 1063 N N . ALA A 1 138 ? 15.592 42.218 -69.902 1.00 21.49 138 ALA A N 1
ATOM 1064 C CA . ALA A 1 138 ? 16.203 42.300 -68.567 1.00 21.34 138 ALA A CA 1
ATOM 1065 C C . ALA A 1 138 ? 15.809 41.096 -67.708 1.00 21.72 138 ALA A C 1
ATOM 1066 O O . ALA A 1 138 ? 16.637 40.530 -67.002 1.00 21.43 138 ALA A O 1
ATOM 1068 N N . ALA A 1 139 ? 14.542 40.694 -67.787 1.00 21.77 139 ALA A N 1
ATOM 1069 C CA . ALA A 1 139 ? 14.062 39.535 -67.043 1.00 21.68 139 ALA A CA 1
ATOM 1070 C C . ALA A 1 139 ? 14.721 38.234 -67.521 1.00 21.27 139 ALA A C 1
ATOM 1071 O O . ALA A 1 139 ? 15.069 37.383 -66.715 1.00 19.97 139 ALA A O 1
ATOM 1073 N N . ARG A 1 140 ? 14.895 38.060 -68.823 1.00 22.02 140 ARG A N 1
ATOM 1074 C CA . ARG A 1 140 ? 15.558 36.850 -69.321 1.00 23.06 140 ARG A CA 1
ATOM 1075 C C . ARG A 1 140 ? 17.030 36.826 -68.934 1.00 23.15 140 ARG A C 1
ATOM 1076 O O . ARG A 1 140 ? 17.560 35.764 -68.627 1.00 23.74 140 ARG A O 1
ATOM 1084 N N . ALA A 1 141 ? 17.690 37.987 -68.935 1.00 23.30 141 ALA A N 1
ATOM 1085 C CA . ALA A 1 141 ? 19.067 38.052 -68.444 1.00 23.04 141 ALA A CA 1
ATOM 1086 C C . ALA A 1 141 ? 19.113 37.607 -66.968 1.00 22.36 141 ALA A C 1
ATOM 1087 O O . ALA A 1 141 ? 19.930 36.770 -66.599 1.00 22.57 141 ALA A O 1
ATOM 1089 N N . THR A 1 142 ? 18.206 38.133 -66.141 1.00 21.92 142 THR A N 1
ATOM 1090 C CA . THR A 1 142 ? 18.134 37.751 -64.727 1.00 21.48 142 THR A CA 1
ATOM 1091 C C . THR A 1 142 ? 17.878 36.238 -64.547 1.00 21.94 142 THR A C 1
ATOM 1092 O O . THR A 1 142 ? 18.562 35.558 -63.757 1.00 22.20 142 THR A O 1
ATOM 1096 N N . TYR A 1 143 ? 16.932 35.698 -65.308 1.00 21.39 143 TYR A N 1
ATOM 1097 C CA . TYR A 1 143 ? 16.684 34.247 -65.314 1.00 21.66 143 TYR A CA 1
ATOM 1098 C C . TYR A 1 143 ? 17.972 33.446 -65.569 1.00 21.80 143 TYR A C 1
ATOM 1099 O O . TYR A 1 143 ? 18.241 32.435 -64.878 1.00 22.22 143 TYR A O 1
ATOM 1108 N N . SER A 1 144 ? 18.755 33.870 -66.564 1.00 21.72 144 SER A N 1
ATOM 1109 C CA . SER A 1 144 ? 19.985 33.136 -66.931 1.00 22.25 144 SER A CA 1
ATOM 1110 C C . SER A 1 144 ? 21.060 33.257 -65.866 1.00 22.04 144 SER A C 1
ATOM 1111 O O . SER A 1 144 ? 21.813 32.329 -65.642 1.00 22.43 144 SER A O 1
ATOM 1114 N N . GLU A 1 145 ? 21.100 34.406 -65.203 1.00 22.83 145 GLU A N 1
ATOM 1115 C CA . GLU A 1 145 ? 21.992 34.641 -64.085 1.00 23.34 145 GLU A CA 1
ATOM 1116 C C . GLU A 1 145 ? 21.640 33.776 -62.877 1.00 22.67 145 GLU A C 1
ATOM 1117 O O . GLU A 1 145 ? 22.510 33.193 -62.258 1.00 22.01 145 GLU A O 1
ATOM 1123 N N . LEU A 1 146 ? 20.356 33.699 -62.533 1.00 22.34 146 LEU A N 1
ATOM 1124 C CA . LEU A 1 146 ? 19.890 32.860 -61.423 1.00 21.52 146 LEU A CA 1
ATOM 1125 C C . LEU A 1 146 ? 20.130 31.371 -61.698 1.00 21.67 146 LEU A C 1
ATOM 1126 O O . LEU A 1 146 ? 20.665 30.657 -60.850 1.00 21.14 146 LEU A O 1
ATOM 1131 N N . LEU A 1 147 ? 19.750 30.927 -62.896 1.00 21.59 147 LEU A N 1
ATOM 1132 C CA . LEU A 1 147 ? 19.866 29.528 -63.289 1.00 21.86 147 LEU A CA 1
ATOM 1133 C C . LEU A 1 147 ? 21.295 28.996 -63.224 1.00 22.66 147 LEU A C 1
ATOM 1134 O O . LEU A 1 147 ? 21.529 27.881 -62.741 1.00 23.03 147 LEU A O 1
ATOM 1139 N N . ALA A 1 148 ? 22.247 29.787 -63.734 1.00 22.73 148 ALA A N 1
ATOM 1140 C CA . ALA A 1 148 ? 23.668 29.444 -63.649 1.00 22.89 148 ALA A CA 1
ATOM 1141 C C . ALA A 1 148 ? 24.040 29.101 -62.210 1.00 22.65 148 ALA A C 1
ATOM 1142 O O . ALA A 1 148 ? 24.634 28.051 -61.947 1.00 22.64 148 ALA A O 1
ATOM 1144 N N . LYS A 1 149 ? 23.664 29.971 -61.275 1.00 22.96 149 LYS A N 1
ATOM 1145 C CA . LYS A 1 149 ? 24.009 29.749 -59.863 1.00 23.41 149 LYS A CA 1
ATOM 1146 C C . LYS A 1 149 ? 23.229 28.577 -59.240 1.00 23.56 149 LYS A C 1
ATOM 1147 O O . LYS A 1 149 ? 23.797 27.767 -58.519 1.00 22.48 149 LYS A O 1
ATOM 1153 N N . LEU A 1 150 ? 21.930 28.492 -59.532 1.00 23.14 150 LEU A N 1
ATOM 1154 C CA . LEU A 1 150 ? 21.085 27.411 -59.039 1.00 23.33 150 LEU A CA 1
ATOM 1155 C C . LEU A 1 150 ? 21.523 26.025 -59.530 1.00 23.41 150 LEU A C 1
ATOM 1156 O O . LEU A 1 150 ? 21.411 25.045 -58.799 1.00 23.33 150 LEU A O 1
ATOM 1161 N N . GLU A 1 151 ? 21.975 25.945 -60.783 1.00 23.85 151 GLU A N 1
ATOM 1162 C CA . GLU A 1 151 ? 22.521 24.707 -61.342 1.00 24.22 151 GLU A CA 1
ATOM 1163 C C . GLU A 1 151 ? 23.683 24.212 -60.481 1.00 24.41 151 GLU A C 1
ATOM 1164 O O . GLU A 1 151 ? 23.706 23.048 -60.087 1.00 23.81 151 GLU A O 1
ATOM 1170 N N . ALA A 1 152 ? 24.606 25.107 -60.130 1.00 25.21 152 ALA A N 1
ATOM 1171 C CA . ALA A 1 152 ? 25.691 24.754 -59.190 1.00 25.87 152 ALA A CA 1
ATOM 1172 C C . ALA A 1 152 ? 25.130 24.237 -57.840 1.00 26.61 152 ALA A C 1
ATOM 1173 O O . ALA A 1 152 ? 25.572 23.212 -57.311 1.00 26.42 152 ALA A O 1
ATOM 1175 N N . LYS A 1 153 ? 24.125 24.929 -57.310 1.00 26.66 153 LYS A N 1
ATOM 1176 C CA . LYS A 1 153 ? 23.548 24.584 -56.006 1.00 27.24 153 LYS A CA 1
ATOM 1177 C C . LYS A 1 153 ? 22.903 23.199 -55.950 1.00 27.21 153 LYS A C 1
ATOM 1178 O O . LYS A 1 153 ? 22.967 22.527 -54.923 1.00 26.47 153 LYS A O 1
ATOM 1184 N N . PHE A 1 154 ? 22.294 22.773 -57.052 1.00 27.55 154 PHE A N 1
ATOM 1185 C CA . PHE A 1 154 ? 21.595 21.492 -57.084 1.00 27.89 154 PHE A CA 1
ATOM 1186 C C . PHE A 1 154 ? 22.349 20.405 -57.842 1.00 28.79 154 PHE A C 1
ATOM 1187 O O . PHE A 1 154 ? 21.804 19.317 -58.071 1.00 27.61 154 PHE A O 1
ATOM 1195 N N . ALA A 1 155 ? 23.610 20.691 -58.196 1.00 30.09 155 ALA A N 1
ATOM 1196 C CA . ALA A 1 155 ? 24.435 19.775 -58.995 1.00 31.02 155 ALA A CA 1
ATOM 1197 C C . ALA A 1 155 ? 24.505 18.369 -58.402 1.00 31.90 155 ALA A C 1
ATOM 1198 O O . ALA A 1 155 ? 24.586 17.407 -59.157 1.00 32.03 155 ALA A O 1
ATOM 1200 N N . ASP A 1 156 ? 24.459 18.247 -57.072 1.00 32.98 156 ASP A N 1
ATOM 1201 C CA . ASP A 1 156 ? 24.603 16.943 -56.408 1.00 34.41 156 ASP A CA 1
ATOM 1202 C C . ASP A 1 156 ? 23.322 16.115 -56.350 1.00 35.03 156 ASP A C 1
ATOM 1203 O O . ASP A 1 156 ? 23.287 15.082 -55.688 1.00 35.75 156 ASP A O 1
ATOM 1208 N N . GLN A 1 157 ? 22.266 16.561 -57.020 1.00 35.92 157 GLN A N 1
ATOM 1209 C CA . GLN A 1 157 ? 21.048 15.753 -57.129 1.00 36.36 157 GLN A CA 1
ATOM 1210 C C . GLN A 1 157 ? 21.228 14.781 -58.300 1.00 35.95 157 GLN A C 1
ATOM 1211 O O . GLN A 1 157 ? 21.403 15.212 -59.430 1.00 35.53 157 GLN A O 1
ATOM 1217 N N . PRO A 1 158 ? 21.209 13.464 -58.026 1.00 36.00 158 PRO A N 1
ATOM 1218 C CA . PRO A 1 158 ? 21.600 12.482 -59.055 1.00 36.26 158 PRO A CA 1
ATOM 1219 C C . PRO A 1 158 ? 20.605 12.301 -60.195 1.00 36.52 158 PRO A C 1
ATOM 1220 O O . PRO A 1 158 ? 21.015 12.027 -61.317 1.00 36.71 158 PRO A O 1
ATOM 1224 N N . ASN A 1 159 ? 19.314 12.422 -59.894 1.00 36.71 159 ASN A N 1
ATOM 1225 C CA . ASN A 1 159 ? 18.267 12.307 -60.909 1.00 36.67 159 ASN A CA 1
ATOM 1226 C C . ASN A 1 159 ? 18.301 13.532 -61.833 1.00 36.00 159 ASN A C 1
ATOM 1227 O O . ASN A 1 159 ? 18.032 14.649 -61.400 1.00 36.09 159 ASN A O 1
ATOM 1232 N N . ALA A 1 160 ? 18.649 13.307 -63.101 1.00 35.30 160 ALA A N 1
ATOM 1233 C CA . ALA A 1 160 ? 18.827 14.376 -64.077 1.00 34.46 160 ALA A CA 1
ATOM 1234 C C . ALA A 1 160 ? 17.577 15.247 -64.244 1.00 34.22 160 ALA A C 1
ATOM 1235 O O . ALA A 1 160 ? 17.683 16.472 -64.387 1.00 33.52 160 ALA A O 1
ATOM 1237 N N . ILE A 1 161 ? 16.401 14.624 -64.234 1.00 33.84 161 ILE A N 1
ATOM 1238 C CA . ILE A 1 161 ? 15.164 15.362 -64.493 1.00 33.75 161 ILE A CA 1
ATOM 1239 C C . ILE A 1 161 ? 14.781 16.269 -63.296 1.00 33.13 161 ILE A C 1
ATOM 1240 O O . ILE A 1 161 ? 14.351 17.411 -63.500 1.00 32.86 161 ILE A O 1
ATOM 1245 N N . LEU A 1 162 ? 14.950 15.780 -62.068 1.00 32.70 162 LEU A N 1
ATOM 1246 C CA . LEU A 1 162 ? 14.607 16.589 -60.887 1.00 32.61 162 LEU A CA 1
ATOM 1247 C C . LEU A 1 162 ? 15.611 17.721 -60.643 1.00 32.07 162 LEU A C 1
ATOM 1248 O O . LEU A 1 162 ? 15.226 18.806 -60.210 1.00 32.18 162 LEU A O 1
ATOM 1253 N N . ARG A 1 163 ? 16.893 17.475 -60.898 1.00 31.57 163 ARG A N 1
ATOM 1254 C CA . ARG A 1 163 ? 17.898 18.524 -60.693 1.00 30.87 163 ARG A CA 1
ATOM 1255 C C . ARG A 1 163 ? 17.749 19.631 -61.742 1.00 29.33 163 ARG A C 1
ATOM 1256 O O . ARG A 1 163 ? 17.930 20.811 -61.432 1.00 29.07 163 ARG A O 1
ATOM 1264 N N . ARG A 1 164 ? 17.407 19.281 -62.980 1.00 27.75 164 ARG A N 1
ATOM 1265 C CA . ARG A 1 164 ? 17.073 20.339 -63.939 1.00 27.11 164 ARG A CA 1
ATOM 1266 C C . ARG A 1 164 ? 15.805 21.115 -63.508 1.00 25.85 164 ARG A C 1
ATOM 1267 O O . ARG A 1 164 ? 15.779 22.335 -63.620 1.00 25.13 164 ARG A O 1
ATOM 1275 N N . LYS A 1 165 ? 14.783 20.420 -62.994 1.00 24.54 165 LYS A N 1
ATOM 1276 C CA . LYS A 1 165 ? 13.541 21.108 -62.543 1.00 24.27 165 LYS A CA 1
ATOM 1277 C C . LYS A 1 165 ? 13.800 21.994 -61.320 1.00 23.38 165 LYS A C 1
ATOM 1278 O O . LYS A 1 165 ? 13.344 23.136 -61.270 1.00 22.17 165 LYS A O 1
ATOM 1284 N N . GLN A 1 166 ? 14.551 21.490 -60.343 1.00 23.37 166 GLN A N 1
ATOM 1285 C CA . GLN A 1 166 ? 14.871 22.302 -59.137 1.00 23.37 166 GLN A CA 1
ATOM 1286 C C . GLN A 1 166 ? 15.535 23.638 -59.481 1.00 22.36 166 GLN A C 1
ATOM 1287 O O . GLN A 1 166 ? 15.238 24.677 -58.874 1.00 22.00 166 GLN A O 1
ATOM 1293 N N . ALA A 1 167 ? 16.420 23.627 -60.471 1.00 21.81 167 ALA A N 1
ATOM 1294 C CA . ALA A 1 167 ? 17.099 24.863 -60.852 1.00 21.45 167 ALA A CA 1
ATOM 1295 C C . ALA A 1 167 ? 16.138 25.763 -61.637 1.00 21.02 167 ALA A C 1
ATOM 1296 O O . ALA A 1 167 ? 15.922 26.910 -61.282 1.00 19.62 167 ALA A O 1
ATOM 1298 N N . ARG A 1 168 ? 15.527 25.214 -62.686 1.00 20.77 168 ARG A N 1
ATOM 1299 C CA . ARG A 1 168 ? 14.680 26.023 -63.559 1.00 20.78 168 ARG A CA 1
ATOM 1300 C C . ARG A 1 168 ? 13.375 26.520 -62.917 1.00 20.01 168 ARG A C 1
ATOM 1301 O O . ARG A 1 168 ? 12.933 27.625 -63.246 1.00 19.93 168 ARG A O 1
ATOM 1309 N N . GLN A 1 169 ? 12.774 25.728 -62.024 1.00 19.37 169 GLN A N 1
ATOM 1310 C CA . GLN A 1 169 ? 11.520 26.151 -61.322 1.00 19.41 169 GLN A CA 1
ATOM 1311 C C . GLN A 1 169 ? 11.770 27.390 -60.464 1.00 19.12 169 GLN A C 1
ATOM 1312 O O . GLN A 1 169 ? 10.943 28.305 -60.390 1.00 19.03 169 GLN A O 1
ATOM 1318 N N . ALA A 1 170 ? 12.956 27.442 -59.867 1.00 19.08 170 ALA A N 1
ATOM 1319 C CA . ALA A 1 170 ? 13.381 28.616 -59.111 1.00 18.56 170 ALA A CA 1
ATOM 1320 C C . ALA A 1 170 ? 13.737 29.795 -60.038 1.00 18.41 170 ALA A C 1
ATOM 1321 O O . ALA A 1 170 ? 13.318 30.918 -59.785 1.00 18.06 170 ALA A O 1
ATOM 1323 N N . ALA A 1 171 ? 14.540 29.558 -61.083 1.00 18.34 171 ALA A N 1
ATOM 1324 C CA . ALA A 1 171 ? 14.919 30.627 -62.022 1.00 18.26 171 ALA A CA 1
ATOM 1325 C C . ALA A 1 171 ? 13.739 31.364 -62.655 1.00 18.52 171 ALA A C 1
ATOM 1326 O O . ALA A 1 171 ? 13.791 32.583 -62.828 1.00 17.98 171 ALA A O 1
ATOM 1328 N N . ARG A 1 172 ? 12.682 30.632 -63.022 1.00 18.11 172 ARG A N 1
ATOM 1329 C CA . ARG A 1 172 ? 11.535 31.264 -63.718 1.00 18.05 172 ARG A CA 1
ATOM 1330 C C . ARG A 1 172 ? 10.719 32.229 -62.870 1.00 17.40 172 ARG A C 1
ATOM 1331 O O . ARG A 1 172 ? 9.821 32.885 -63.390 1.00 17.30 172 ARG A O 1
ATOM 1339 N N . ALA A 1 173 ? 11.039 32.336 -61.578 1.00 17.33 173 ALA A N 1
ATOM 1340 C CA . ALA A 1 173 ? 10.387 33.315 -60.699 1.00 17.28 173 ALA A CA 1
ATOM 1341 C C . ALA A 1 173 ? 10.383 34.727 -61.267 1.00 16.79 173 ALA A C 1
ATOM 1342 O O . ALA A 1 173 ? 9.468 35.510 -60.997 1.00 16.26 173 ALA A O 1
ATOM 1344 N N . VAL A 1 174 ? 11.426 35.064 -62.030 1.00 16.51 174 VAL A N 1
ATOM 1345 C CA . VAL A 1 174 ? 11.570 36.404 -62.583 1.00 16.51 174 VAL A CA 1
ATOM 1346 C C . VAL A 1 174 ? 10.940 36.576 -63.954 1.00 15.61 174 VAL A C 1
ATOM 1347 O O . VAL A 1 174 ? 10.871 37.705 -64.453 1.00 15.16 174 VAL A O 1
ATOM 1351 N N . LEU A 1 175 ? 10.476 35.487 -64.579 1.00 15.60 175 LEU A N 1
ATOM 1352 C CA . LEU A 1 175 ? 9.885 35.609 -65.934 1.00 15.07 175 LEU A CA 1
ATOM 1353 C C . LEU A 1 175 ? 8.532 36.350 -65.884 1.00 15.13 175 LEU A C 1
ATOM 1354 O O . LEU A 1 175 ? 7.747 36.130 -64.976 1.00 14.11 175 LEU A O 1
ATOM 1359 N N . PRO A 1 176 ? 8.288 37.276 -66.830 1.00 15.10 176 PRO A N 1
ATOM 1360 C CA . PRO A 1 176 ? 7.067 38.083 -66.788 1.00 15.10 176 PRO A CA 1
ATOM 1361 C C . PRO A 1 176 ? 5.837 37.308 -67.271 1.00 14.47 176 PRO A C 1
ATOM 1362 O O . PRO A 1 176 ? 5.979 36.256 -67.907 1.00 14.94 176 PRO A O 1
ATOM 1366 N N . ASN A 1 177 ? 4.663 37.850 -66.946 1.00 13.92 177 ASN A N 1
ATOM 1367 C CA . ASN A 1 177 ? 3.374 37.380 -67.417 1.00 13.71 177 ASN A CA 1
ATOM 1368 C C . ASN A 1 177 ? 3.303 37.279 -68.928 1.00 13.80 177 ASN A C 1
ATOM 1369 O O . ASN A 1 177 ? 2.631 36.382 -69.444 1.00 13.21 177 ASN A O 1
ATOM 1374 N N . ALA A 1 178 ? 3.972 38.218 -69.616 1.00 14.01 178 ALA A N 1
ATOM 1375 C CA . ALA A 1 178 ? 3.977 38.281 -71.084 1.00 14.17 178 ALA A CA 1
ATOM 1376 C C . ALA A 1 178 ? 4.742 37.163 -71.771 1.00 14.47 178 ALA A C 1
ATOM 1377 O O . ALA A 1 178 ? 4.670 37.059 -73.002 1.00 14.21 178 ALA A O 1
ATOM 1379 N N . THR A 1 179 ? 5.466 36.336 -71.000 1.00 14.41 179 THR A N 1
ATOM 1380 C CA . THR A 1 179 ? 6.218 35.186 -71.525 1.00 14.81 179 THR A CA 1
ATOM 1381 C C . THR A 1 179 ? 5.325 34.250 -72.330 1.00 14.84 179 THR A C 1
ATOM 1382 O O . THR A 1 179 ? 4.230 33.862 -71.873 1.00 14.52 179 THR A O 1
ATOM 1386 N N . GLU A 1 180 ? 5.774 33.900 -73.532 1.00 14.41 180 GLU A N 1
ATOM 1387 C CA . GLU A 1 180 ? 5.019 32.958 -74.373 1.00 14.44 180 GLU A CA 1
ATOM 1388 C C . GLU A 1 180 ? 4.870 31.583 -73.726 1.00 14.43 180 GLU A C 1
ATOM 1389 O O . GLU A 1 180 ? 5.793 31.051 -73.102 1.00 14.84 180 GLU A O 1
ATOM 1395 N N . THR A 1 181 ? 3.683 31.006 -73.853 1.00 13.85 181 THR A N 1
ATOM 1396 C CA . THR A 1 181 ? 3.510 29.609 -73.522 1.00 13.68 181 THR A CA 1
ATOM 1397 C C . THR A 1 181 ? 2.823 28.945 -74.725 1.00 13.04 181 THR A C 1
ATOM 1398 O O . THR A 1 181 ? 2.454 29.624 -75.670 1.00 12.71 181 THR A O 1
ATOM 1402 N N . ARG A 1 182 ? 2.699 27.627 -74.672 1.00 12.50 182 ARG A N 1
ATOM 1403 C CA . ARG A 1 182 ? 2.096 26.817 -75.713 1.00 12.50 182 ARG A CA 1
ATOM 1404 C C . ARG A 1 182 ? 1.330 25.692 -75.042 1.00 12.74 182 ARG A C 1
ATOM 1405 O O . ARG A 1 182 ? 1.769 25.135 -74.030 1.00 11.97 182 ARG A O 1
ATOM 1413 N N . ILE A 1 183 ? 0.159 25.386 -75.595 1.00 13.08 183 ILE A N 1
ATOM 1414 C CA . ILE A 1 183 ? -0.823 24.580 -74.894 1.00 12.03 183 ILE A CA 1
ATOM 1415 C C . ILE A 1 183 ? -1.728 23.846 -75.882 1.00 11.82 183 ILE A C 1
ATOM 1416 O O . ILE A 1 183 ? -2.192 24.423 -76.855 1.00 12.14 183 ILE A O 1
ATOM 1421 N N . VAL A 1 184 ? -1.937 22.566 -75.616 1.00 11.49 184 VAL A N 1
ATOM 1422 C CA . VAL A 1 184 ? -2.965 21.766 -76.269 1.00 11.68 184 VAL A CA 1
ATOM 1423 C C . VAL A 1 184 ? -4.223 21.837 -75.399 1.00 11.36 184 VAL A C 1
ATOM 1424 O O . VAL A 1 184 ? -4.180 21.526 -74.197 1.00 11.71 184 VAL A O 1
ATOM 1428 N N . VAL A 1 185 ? -5.330 22.263 -75.999 1.00 11.23 185 VAL A N 1
ATOM 1429 C CA . VAL A 1 185 ? -6.614 22.373 -75.310 1.00 11.57 185 VAL A CA 1
ATOM 1430 C C . VAL A 1 185 ? -7.624 21.473 -75.995 1.00 11.45 185 VAL A C 1
ATOM 1431 O O . VAL A 1 185 ? -7.895 21.620 -77.199 1.00 12.59 185 VAL A O 1
ATOM 1435 N N . THR A 1 186 ? -8.198 20.560 -75.238 1.00 11.77 186 THR A N 1
ATOM 1436 C CA . THR A 1 186 ? -9.279 19.716 -75.744 1.00 12.21 186 THR A CA 1
ATOM 1437 C C . THR A 1 186 ? -10.569 19.936 -74.977 1.00 12.16 186 THR A C 1
ATOM 1438 O O . THR A 1 186 ? -10.585 19.978 -73.745 1.00 12.37 186 THR A O 1
ATOM 1442 N N . GLY A 1 187 ? -11.656 20.093 -75.710 1.00 12.10 187 GLY A N 1
ATOM 1443 C CA . GLY A 1 187 ? -12.961 20.100 -75.096 1.00 11.65 187 GLY A CA 1
ATOM 1444 C C . GLY A 1 187 ? -14.058 19.592 -76.004 1.00 11.38 187 GLY A C 1
ATOM 1445 O O . GLY A 1 187 ? -13.916 19.568 -77.243 1.00 10.66 187 GLY A O 1
ATOM 1446 N N . ASN A 1 188 ? -15.171 19.185 -75.387 1.00 10.99 188 ASN A N 1
ATOM 1447 C CA . ASN A 1 188 ? -16.342 18.862 -76.168 1.00 10.64 188 ASN A CA 1
ATOM 1448 C C . ASN A 1 188 ? -17.094 20.123 -76.619 1.00 10.21 188 ASN A C 1
ATOM 1449 O O . ASN A 1 188 ? -16.778 21.251 -76.194 1.00 9.82 188 ASN A O 1
ATOM 1454 N N . TYR A 1 189 ? -18.079 19.945 -77.498 1.00 10.20 189 TYR A N 1
ATOM 1455 C CA . TYR A 1 189 ? -18.745 21.105 -78.090 1.00 10.04 189 TYR A CA 1
ATOM 1456 C C . TYR A 1 189 ? -19.433 21.981 -77.029 1.00 10.47 189 TYR A C 1
ATOM 1457 O O . TYR A 1 189 ? -19.421 23.194 -77.138 1.00 10.86 189 TYR A O 1
ATOM 1466 N N . ARG A 1 190 ? -20.022 21.373 -76.008 1.00 10.17 190 ARG A N 1
ATOM 1467 C CA . ARG A 1 190 ? -20.677 22.125 -74.964 1.00 10.51 190 ARG A CA 1
ATOM 1468 C C . ARG A 1 190 ? -19.680 23.004 -74.189 1.00 10.56 190 ARG A C 1
ATOM 1469 O O . ARG A 1 190 ? -19.946 24.194 -73.945 1.00 10.71 190 ARG A O 1
ATOM 1477 N N . ALA A 1 191 ? -18.547 22.413 -73.837 1.00 9.83 191 ALA A N 1
ATOM 1478 C CA . ALA A 1 191 ? -17.453 23.119 -73.160 1.00 9.86 191 ALA A CA 1
ATOM 1479 C C . ALA A 1 191 ? -16.913 24.289 -74.003 1.00 9.32 191 ALA A C 1
ATOM 1480 O O . ALA A 1 191 ? -16.686 25.383 -73.485 1.00 9.61 191 ALA A O 1
ATOM 1482 N N . TRP A 1 192 ? -16.710 24.063 -75.298 1.00 8.35 192 TRP A N 1
ATOM 1483 C CA . TRP A 1 192 ? -16.309 25.144 -76.199 1.00 8.39 192 TRP A CA 1
ATOM 1484 C C . TRP A 1 192 ? -17.335 26.268 -76.252 1.00 8.74 192 TRP A C 1
ATOM 1485 O O . TRP A 1 192 ? -16.959 27.434 -76.205 1.00 9.30 192 TRP A O 1
ATOM 1496 N N . ARG A 1 193 ? -18.616 25.915 -76.323 1.00 9.49 193 ARG A N 1
ATOM 1497 C CA . ARG A 1 193 ? -19.689 26.913 -76.305 1.00 9.79 193 ARG A CA 1
ATOM 1498 C C . ARG A 1 193 ? -19.636 27.786 -75.055 1.00 10.61 193 ARG A C 1
ATOM 1499 O O . ARG A 1 193 ? -19.781 29.018 -75.134 1.00 10.44 193 ARG A O 1
ATOM 1507 N N . HIS A 1 194 ? -19.433 27.168 -73.895 1.00 10.17 194 HIS A N 1
ATOM 1508 C CA . HIS A 1 194 ? -19.376 27.927 -72.672 1.00 10.44 194 HIS A CA 1
ATOM 1509 C C . HIS A 1 194 ? -18.153 28.874 -72.625 1.00 10.28 194 HIS A C 1
ATOM 1510 O O . HIS A 1 194 ? -18.257 30.030 -72.201 1.00 10.41 194 HIS A O 1
ATOM 1517 N N . PHE A 1 195 ? -17.009 28.391 -73.072 1.00 10.59 195 PHE A N 1
ATOM 1518 C CA . PHE A 1 195 ? -15.806 29.199 -73.124 1.00 11.16 195 PHE A CA 1
ATOM 1519 C C . PHE A 1 195 ? -15.993 30.439 -74.026 1.00 12.73 195 PHE A C 1
ATOM 1520 O O . PHE A 1 195 ? -15.587 31.561 -73.682 1.00 13.12 195 PHE A O 1
ATOM 1528 N N . ILE A 1 196 ? -16.547 30.202 -75.204 1.00 12.22 196 ILE A N 1
ATOM 1529 C CA . ILE A 1 196 ? -16.827 31.277 -76.134 1.00 12.30 196 ILE A CA 1
ATOM 1530 C C . ILE A 1 196 ? -17.767 32.292 -75.498 1.00 12.10 196 ILE A C 1
ATOM 1531 O O . ILE A 1 196 ? -17.499 33.480 -75.562 1.00 13.29 196 ILE A O 1
ATOM 1536 N N . ALA A 1 197 ? -18.834 31.833 -74.860 1.00 12.58 197 ALA A N 1
ATOM 1537 C CA . ALA A 1 197 ? -19.805 32.738 -74.243 1.00 13.39 197 ALA A CA 1
ATOM 1538 C C . ALA A 1 197 ? -19.132 33.641 -73.208 1.00 13.88 197 ALA A C 1
ATOM 1539 O O . ALA A 1 197 ? -19.332 34.846 -73.188 1.00 14.56 197 ALA A O 1
ATOM 1541 N N . MET A 1 198 ? -18.315 33.040 -72.361 1.00 14.71 198 MET A N 1
ATOM 1542 C CA . MET A 1 198 ? -17.621 33.759 -71.297 1.00 15.05 198 MET A CA 1
ATOM 1543 C C . MET A 1 198 ? -16.465 34.626 -71.786 1.00 13.92 198 MET A C 1
ATOM 1544 O O . MET A 1 198 ? -16.232 35.713 -71.251 1.00 13.99 198 MET A O 1
ATOM 1549 N N . ARG A 1 199 ? -15.731 34.171 -72.800 1.00 13.56 199 ARG A N 1
ATOM 1550 C CA . ARG A 1 199 ? -14.466 34.839 -73.145 1.00 13.64 199 ARG A CA 1
ATOM 1551 C C . ARG A 1 199 ? -14.469 35.759 -74.380 1.00 15.21 199 ARG A C 1
ATOM 1552 O O . ARG A 1 199 ? -13.665 36.718 -74.449 1.00 14.06 199 ARG A O 1
ATOM 1560 N N . ALA A 1 200 ? -15.368 35.485 -75.329 1.00 16.82 200 ALA A N 1
ATOM 1561 C CA . ALA A 1 200 ? -15.581 36.341 -76.506 1.00 17.71 200 ALA A CA 1
ATOM 1562 C C . ALA A 1 200 ? -16.563 37.465 -76.145 1.00 19.63 200 ALA A C 1
ATOM 1563 O O . ALA A 1 200 ? -17.546 37.727 -76.834 1.00 21.59 200 ALA A O 1
ATOM 1565 N N . SER A 1 201 ? -16.293 38.160 -75.069 1.00 20.52 201 SER A N 1
ATOM 1566 C CA . SER A 1 201 ? -17.241 39.122 -74.575 1.00 20.70 201 SER A CA 1
ATOM 1567 C C . SER A 1 201 ? -16.503 40.368 -74.143 1.00 20.58 201 SER A C 1
ATOM 1568 O O . SER A 1 201 ? -15.316 40.338 -73.873 1.00 20.75 201 SER A O 1
ATOM 1571 N N . GLU A 1 202 ? -17.225 41.470 -74.074 1.00 21.83 202 GLU A N 1
ATOM 1572 C CA . GLU A 1 202 ? -16.633 42.727 -73.700 1.00 22.54 202 GLU A CA 1
ATOM 1573 C C . GLU A 1 202 ? -16.136 42.748 -72.240 1.00 21.54 202 GLU A C 1
ATOM 1574 O O . GLU A 1 202 ? -15.296 43.573 -71.895 1.00 22.04 202 GLU A O 1
ATOM 1580 N N . HIS A 1 203 ? -16.636 41.860 -71.378 1.00 20.22 203 HIS A N 1
ATOM 1581 C CA . HIS A 1 203 ? -16.137 41.816 -69.989 1.00 19.41 203 HIS A CA 1
ATOM 1582 C C . HIS A 1 203 ? -14.747 41.179 -69.889 1.00 17.85 203 HIS A C 1
ATOM 1583 O O . HIS A 1 203 ? -14.037 41.379 -68.899 1.00 17.42 203 HIS A O 1
ATOM 1590 N N . ALA A 1 204 ? -14.375 40.407 -70.896 1.00 16.14 204 ALA A N 1
ATOM 1591 C CA . ALA A 1 204 ? -13.165 39.613 -70.863 1.00 15.83 204 ALA A CA 1
ATOM 1592 C C . ALA A 1 204 ? -11.959 40.470 -71.252 1.00 15.55 204 ALA A C 1
ATOM 1593 O O . ALA A 1 204 ? -12.115 41.454 -71.955 1.00 14.56 204 ALA A O 1
ATOM 1595 N N . ASP A 1 205 ? -10.787 40.083 -70.763 1.00 15.11 205 ASP A N 1
ATOM 1596 C CA . ASP A 1 205 ? -9.487 40.608 -71.218 1.00 16.39 205 ASP A CA 1
ATOM 1597 C C . ASP A 1 205 ? -9.350 40.472 -72.720 1.00 15.69 205 ASP A C 1
ATOM 1598 O O . ASP A 1 205 ? -9.827 39.498 -73.292 1.00 15.52 205 ASP A O 1
ATOM 1603 N N . VAL A 1 206 ? -8.698 41.448 -73.362 1.00 15.72 206 VAL A N 1
ATOM 1604 C CA . VAL A 1 206 ? -8.667 41.495 -74.838 1.00 15.39 206 VAL A CA 1
ATOM 1605 C C . VAL A 1 206 ? -7.857 40.354 -75.450 1.00 14.99 206 VAL A C 1
ATOM 1606 O O . VAL A 1 206 ? -8.178 39.888 -76.543 1.00 14.27 206 VAL A O 1
ATOM 1610 N N . GLU A 1 207 ? -6.845 39.853 -74.728 1.00 14.92 207 GLU A N 1
ATOM 1611 C CA . GLU A 1 207 ? -6.062 38.764 -75.238 1.00 14.11 207 GLU A CA 1
ATOM 1612 C C . GLU A 1 207 ? -6.886 37.471 -75.258 1.00 13.72 207 GLU A C 1
ATOM 1613 O O . GLU A 1 207 ? -6.919 36.794 -76.272 1.00 12.03 207 GLU A O 1
ATOM 1619 N N . ILE A 1 208 ? -7.568 37.107 -74.169 1.00 12.97 208 ILE A N 1
ATOM 1620 C CA . ILE A 1 208 ? -8.353 35.881 -74.237 1.00 12.37 208 ILE A CA 1
ATOM 1621 C C . ILE A 1 208 ? -9.563 36.027 -75.192 1.00 13.15 208 ILE A C 1
ATOM 1622 O O . ILE A 1 208 ? -10.042 35.029 -75.743 1.00 12.10 208 ILE A O 1
ATOM 1627 N N . ARG A 1 209 ? -10.055 37.256 -75.349 1.00 13.56 209 ARG A N 1
ATOM 1628 C CA . ARG A 1 209 ? -11.179 37.541 -76.249 1.00 14.90 209 ARG A CA 1
ATOM 1629 C C . ARG A 1 209 ? -10.791 37.189 -77.677 1.00 14.67 209 ARG A C 1
ATOM 1630 O O . ARG A 1 209 ? -11.535 36.507 -78.376 1.00 15.58 209 ARG A O 1
ATOM 1638 N N . ARG A 1 210 ? -9.611 37.643 -78.077 1.00 15.07 210 ARG A N 1
ATOM 1639 C CA . ARG A 1 210 ? -9.021 37.344 -79.379 1.00 15.38 210 ARG A CA 1
ATOM 1640 C C . ARG A 1 210 ? -8.873 35.861 -79.616 1.00 14.43 210 ARG A C 1
ATOM 1641 O O . ARG A 1 210 ? -9.196 35.363 -80.698 1.00 13.84 210 ARG A O 1
ATOM 1649 N N . LEU A 1 211 ? -8.392 35.141 -78.599 1.00 13.87 211 LEU A N 1
ATOM 1650 C CA . LEU A 1 211 ? -8.276 33.682 -78.678 1.00 13.47 211 LEU A CA 1
ATOM 1651 C C . LEU A 1 211 ? -9.638 33.011 -78.878 1.00 13.66 211 LEU A C 1
ATOM 1652 O O . LEU A 1 211 ? -9.773 32.133 -79.722 1.00 14.13 211 LEU A O 1
ATOM 1657 N N . ALA A 1 212 ? -10.638 33.441 -78.102 1.00 14.10 212 ALA A N 1
ATOM 1658 C CA . ALA A 1 212 ? -11.983 32.860 -78.146 1.00 13.71 212 ALA A CA 1
ATOM 1659 C C . ALA A 1 212 ? -12.611 33.021 -79.528 1.00 14.60 212 ALA A C 1
ATOM 1660 O O . ALA A 1 212 ? -13.201 32.072 -80.068 1.00 14.72 212 ALA A O 1
ATOM 1662 N N . ILE A 1 213 ? -12.504 34.225 -80.077 1.00 15.04 213 ILE A N 1
ATOM 1663 C CA . ILE A 1 213 ? -13.054 34.514 -81.425 1.00 15.44 213 ILE A CA 1
ATOM 1664 C C . ILE A 1 213 ? -12.429 33.596 -82.502 1.00 15.60 213 ILE A C 1
ATOM 1665 O O . ILE A 1 213 ? -13.140 33.026 -83.348 1.00 15.92 213 ILE A O 1
ATOM 1670 N N . GLU A 1 214 ? -11.106 33.421 -82.457 1.00 15.67 214 GLU A N 1
ATOM 1671 C CA . GLU A 1 214 ? -10.404 32.523 -83.374 1.00 15.68 214 GLU A CA 1
ATOM 1672 C C . GLU A 1 214 ? -10.779 31.046 -83.232 1.00 15.17 214 GLU A C 1
ATOM 1673 O O . GLU A 1 214 ? -10.916 30.337 -84.242 1.00 14.47 214 GLU A O 1
ATOM 1679 N N . CYS A 1 215 ? -10.943 30.574 -81.989 1.00 15.08 215 CYS A N 1
ATOM 1680 C CA . CYS A 1 215 ? -11.460 29.218 -81.757 1.00 14.40 215 CYS A CA 1
ATOM 1681 C C . CYS A 1 215 ? -12.875 29.080 -82.333 1.00 13.71 215 CYS A C 1
ATOM 1682 O O . CYS A 1 215 ? -13.160 28.118 -83.045 1.00 14.18 215 CYS A O 1
ATOM 1685 N N . LEU A 1 216 ? -13.757 30.027 -82.024 1.00 13.23 216 LEU A N 1
ATOM 1686 C CA . LEU A 1 216 ? -15.126 30.060 -82.599 1.00 13.15 216 LEU A CA 1
ATOM 1687 C C . LEU A 1 216 ? -15.138 29.904 -84.139 1.00 13.46 216 LEU A C 1
ATOM 1688 O O . LEU A 1 216 ? -15.910 29.109 -84.699 1.00 13.38 216 LEU A O 1
ATOM 1693 N N . ARG A 1 217 ? -14.308 30.687 -84.799 1.00 13.37 217 ARG A N 1
ATOM 1694 C CA . ARG A 1 217 ? -14.216 30.640 -86.277 1.00 14.76 217 ARG A CA 1
ATOM 1695 C C . ARG A 1 217 ? -13.759 29.264 -86.778 1.00 14.38 217 ARG A C 1
ATOM 1696 O O . ARG A 1 217 ? -14.357 28.683 -87.686 1.00 14.93 217 ARG A O 1
ATOM 1704 N N . GLN A 1 218 ? -12.742 28.690 -86.148 1.00 14.40 218 GLN A N 1
ATOM 1705 C CA . GLN A 1 218 ? -12.318 27.344 -86.531 1.00 15.05 218 GLN A CA 1
ATOM 1706 C C . GLN A 1 218 ? -13.339 26.237 -86.146 1.00 15.18 218 GLN A C 1
ATOM 1707 O O . GLN A 1 218 ? -13.599 25.326 -86.938 1.00 15.40 218 GLN A O 1
ATOM 1713 N N . LEU A 1 219 ? -13.964 26.357 -84.969 1.00 15.00 219 LEU A N 1
ATOM 1714 C CA . LEU A 1 219 ? -15.029 25.434 -84.549 1.00 14.82 219 LEU A CA 1
ATOM 1715 C C . LEU A 1 219 ? -16.278 25.460 -85.469 1.00 15.89 219 LEU A C 1
ATOM 1716 O O . LEU A 1 219 ? -16.900 24.415 -85.754 1.00 14.55 219 LEU A O 1
ATOM 1721 N N . ALA A 1 220 ? -16.685 26.659 -85.891 1.00 16.61 220 ALA A N 1
ATOM 1722 C CA . ALA A 1 220 ? -17.842 26.798 -86.767 1.00 17.33 220 ALA A CA 1
ATOM 1723 C C . ALA A 1 220 ? -17.572 26.135 -88.117 1.00 18.82 220 ALA A C 1
ATOM 1724 O O . ALA A 1 220 ? -18.502 25.659 -88.758 1.00 19.88 220 ALA A O 1
ATOM 1726 N N . ALA A 1 221 ? -16.310 26.114 -88.534 1.00 19.68 221 ALA A N 1
ATOM 1727 C CA . ALA A 1 221 ? -15.869 25.445 -89.758 1.00 20.72 221 ALA A CA 1
ATOM 1728 C C . ALA A 1 221 ? -15.910 23.918 -89.663 1.00 21.32 221 ALA A C 1
ATOM 1729 O O . ALA A 1 221 ? -16.359 23.259 -90.608 1.00 21.67 221 ALA A O 1
ATOM 1731 N N . VAL A 1 222 ? -15.449 23.347 -88.544 1.00 21.31 222 VAL A N 1
ATOM 1732 C CA . VAL A 1 222 ? -15.514 21.882 -88.355 1.00 22.12 222 VAL A CA 1
ATOM 1733 C C . VAL A 1 222 ? -16.878 21.352 -87.927 1.00 21.67 222 VAL A C 1
ATOM 1734 O O . VAL A 1 222 ? -17.160 20.184 -88.100 1.00 23.47 222 VAL A O 1
ATOM 1738 N N . ALA A 1 223 ? -17.716 22.205 -87.356 1.00 21.05 223 ALA A N 1
ATOM 1739 C CA . ALA A 1 223 ? -18.965 21.776 -86.742 1.00 20.41 223 ALA A CA 1
ATOM 1740 C C . ALA A 1 223 ? -20.094 22.724 -87.106 1.00 20.56 223 ALA A C 1
ATOM 1741 O O . ALA A 1 223 ? -20.609 23.497 -86.262 1.00 19.21 223 ALA A O 1
ATOM 1743 N N . PRO A 1 224 ? -20.493 22.689 -88.392 1.00 21.75 224 PRO A N 1
ATOM 1744 C CA . PRO A 1 224 ? -21.590 23.522 -88.831 1.00 21.53 224 PRO A CA 1
ATOM 1745 C C . PRO A 1 224 ? -22.848 23.312 -88.020 1.00 21.02 224 PRO A C 1
ATOM 1746 O O . PRO A 1 224 ? -23.163 22.170 -87.626 1.00 22.76 224 PRO A O 1
ATOM 1750 N N . ALA A 1 225 ? -23.541 24.423 -87.777 1.00 19.36 225 ALA A N 1
ATOM 1751 C CA . ALA A 1 225 ? -24.815 24.483 -87.063 1.00 18.93 225 ALA A CA 1
ATOM 1752 C C . ALA A 1 225 ? -24.632 24.513 -85.540 1.00 17.33 225 ALA A C 1
ATOM 1753 O O . ALA A 1 225 ? -25.477 25.058 -84.848 1.00 17.79 225 ALA A O 1
ATOM 1755 N N . VAL A 1 226 ? -23.544 23.939 -85.037 1.00 17.05 226 VAL A N 1
ATOM 1756 C CA . VAL A 1 226 ? -23.350 23.790 -83.575 1.00 16.55 226 VAL A CA 1
ATOM 1757 C C . VAL A 1 226 ? -23.037 25.127 -82.942 1.00 17.01 226 VAL A C 1
ATOM 1758 O O . VAL A 1 226 ? -23.419 25.370 -81.789 1.00 17.48 226 VAL A O 1
ATOM 1762 N N . PHE A 1 227 ? -22.322 25.982 -83.676 1.00 17.09 227 PHE A N 1
ATOM 1763 C CA . PHE A 1 227 ? -21.954 27.316 -83.198 1.00 17.12 227 PHE A CA 1
ATOM 1764 C C . PHE A 1 227 ? -22.656 28.515 -83.897 1.00 18.36 227 PHE A C 1
ATOM 1765 O O . PHE A 1 227 ? -22.346 29.681 -83.602 1.00 17.59 227 PHE A O 1
ATOM 1773 N N . ALA A 1 228 ? -23.644 28.206 -84.742 1.00 19.60 228 ALA A N 1
ATOM 1774 C CA . ALA A 1 228 ? -24.304 29.170 -85.636 1.00 20.34 228 ALA A CA 1
ATOM 1775 C C . ALA A 1 228 ? -25.045 30.263 -84.894 1.00 20.64 228 ALA A C 1
ATOM 1776 O O . ALA A 1 228 ? -25.153 31.378 -85.385 1.00 21.35 228 ALA A O 1
ATOM 1778 N N . ASP A 1 229 ? -25.535 29.966 -83.692 1.00 20.27 229 ASP A N 1
ATOM 1779 C CA . ASP A 1 229 ? -26.209 30.966 -82.896 1.00 19.76 229 ASP A CA 1
ATOM 1780 C C . ASP A 1 229 ? -25.272 32.061 -82.359 1.00 19.04 229 ASP A C 1
ATOM 1781 O O . ASP A 1 229 ? -25.765 33.079 -81.930 1.00 19.23 229 ASP A O 1
ATOM 1786 N N . PHE A 1 230 ? -23.948 31.848 -82.354 1.00 18.58 230 PHE A N 1
ATOM 1787 C CA . PHE A 1 230 ? -23.004 32.911 -82.014 1.00 18.23 230 PHE A CA 1
ATOM 1788 C C . PHE A 1 230 ? -22.785 33.804 -83.234 1.00 19.43 230 PHE A C 1
ATOM 1789 O O . PHE A 1 230 ? -22.565 33.305 -84.347 1.00 20.43 230 PHE A O 1
ATOM 1797 N N . GLU A 1 231 ? -22.817 35.107 -83.000 1.00 19.74 231 GLU A N 1
ATOM 1798 C CA . GLU A 1 231 ? -22.721 36.120 -84.062 1.00 21.48 231 GLU A CA 1
ATOM 1799 C C . GLU A 1 231 ? -21.571 37.032 -83.690 1.00 21.54 231 GLU A C 1
ATOM 1800 O O . GLU A 1 231 ? -21.541 37.556 -82.576 1.00 21.49 231 GLU A O 1
ATOM 1806 N N . VAL A 1 232 ? -20.608 37.195 -84.593 1.00 22.36 232 VAL A N 1
ATOM 1807 C CA . VAL A 1 232 ? -19.463 38.046 -84.312 1.00 22.82 232 VAL A CA 1
ATOM 1808 C C . VAL A 1 232 ? -19.752 39.469 -84.716 1.00 24.47 232 VAL A C 1
ATOM 1809 O O . VAL A 1 232 ? -20.222 39.718 -85.830 1.00 23.53 232 VAL A O 1
ATOM 1813 N N . THR A 1 233 ? -19.489 40.396 -83.804 1.00 26.10 233 THR A N 1
ATOM 1814 C CA . THR A 1 233 ? -19.570 41.824 -84.079 1.00 28.34 233 THR A CA 1
ATOM 1815 C C . THR A 1 233 ? -18.261 42.493 -83.654 1.00 29.60 233 THR A C 1
ATOM 1816 O O . THR A 1 233 ? -17.531 41.993 -82.791 1.00 29.13 233 THR A O 1
ATOM 1820 N N . THR A 1 234 ? -17.946 43.599 -84.316 1.00 31.24 234 THR A N 1
ATOM 1821 C CA . THR A 1 234 ? -16.689 44.314 -84.107 1.00 32.57 234 THR A CA 1
ATOM 1822 C C . THR A 1 234 ? -17.029 45.527 -83.296 1.00 33.33 234 THR A C 1
ATOM 1823 O O . THR A 1 234 ? -17.820 46.340 -83.747 1.00 34.00 234 THR A O 1
ATOM 1827 N N . LEU A 1 235 ? -16.464 45.654 -82.100 1.00 34.21 235 LEU A N 1
ATOM 1828 C CA . LEU A 1 235 ? -16.686 46.851 -81.287 1.00 34.77 235 LEU A CA 1
ATOM 1829 C C . LEU A 1 235 ? -15.954 48.054 -81.922 1.00 34.83 235 LEU A C 1
ATOM 1830 O O . LEU A 1 235 ? -15.241 47.897 -82.920 1.00 34.90 235 LEU A O 1
ATOM 1835 N N . ALA A 1 236 ? -16.141 49.236 -81.332 1.00 35.19 236 ALA A N 1
ATOM 1836 C CA . ALA A 1 236 ? -15.583 50.518 -81.839 1.00 35.20 236 ALA A CA 1
ATOM 1837 C C . ALA A 1 236 ? -14.044 50.610 -81.785 1.00 35.21 236 ALA A C 1
ATOM 1838 O O . ALA A 1 236 ? -13.433 51.296 -82.613 1.00 35.31 236 ALA A O 1
ATOM 1840 N N . ASP A 1 237 ? -13.421 49.927 -80.817 1.00 34.39 237 ASP A N 1
ATOM 1841 C CA . ASP A 1 237 ? -11.958 49.841 -80.768 1.00 33.71 237 ASP A CA 1
ATOM 1842 C C . ASP A 1 237 ? -11.411 48.823 -81.768 1.00 33.09 237 ASP A C 1
ATOM 1843 O O . ASP A 1 237 ? -10.190 48.632 -81.849 1.00 33.15 237 ASP A O 1
ATOM 1848 N N . GLY A 1 238 ? -12.307 48.157 -82.508 1.00 31.92 238 GLY A N 1
ATOM 1849 C CA . GLY A 1 238 ? -11.913 47.208 -83.536 1.00 30.86 238 GLY A CA 1
ATOM 1850 C C . GLY A 1 238 ? -11.717 45.788 -83.048 1.00 30.09 238 GLY A C 1
ATOM 1851 O O . GLY A 1 238 ? -11.453 44.895 -83.847 1.00 29.63 238 GLY A O 1
ATOM 1852 N N . THR A 1 239 ? -11.830 45.559 -81.738 1.00 29.23 239 THR A N 1
ATOM 1853 C CA . THR A 1 239 ? -11.820 44.190 -81.230 1.00 28.10 239 THR A CA 1
ATOM 1854 C C . THR A 1 239 ? -13.169 43.527 -81.518 1.00 27.34 239 THR A C 1
ATOM 1855 O O . THR A 1 239 ? -14.190 44.194 -81.675 1.00 27.29 239 THR A O 1
ATOM 1859 N N . GLU A 1 240 ? -13.159 42.202 -81.536 1.00 26.50 240 GLU A N 1
ATOM 1860 C CA . GLU A 1 240 ? -14.342 41.435 -81.880 1.00 25.39 240 GLU A CA 1
ATOM 1861 C C . GLU A 1 240 ? -14.913 40.675 -80.696 1.00 24.85 240 GLU A C 1
ATOM 1862 O O . GLU A 1 240 ? -14.164 40.139 -79.871 1.00 24.27 240 GLU A O 1
ATOM 1868 N N . VAL A 1 241 ? -16.237 40.632 -80.628 1.00 23.85 241 VAL A N 1
ATOM 1869 C CA . VAL A 1 241 ? -16.965 39.938 -79.573 1.00 24.24 241 VAL A CA 1
ATOM 1870 C C . VAL A 1 241 ? -17.959 39.018 -80.251 1.00 24.06 241 VAL A C 1
ATOM 1871 O O . VAL A 1 241 ? -18.346 39.276 -81.385 1.00 23.34 241 VAL A O 1
ATOM 1875 N N . ALA A 1 242 ? -18.346 37.934 -79.578 1.00 24.04 242 ALA A N 1
ATOM 1876 C CA . ALA A 1 242 ? -19.355 37.012 -80.117 1.00 24.23 242 ALA A CA 1
ATOM 1877 C C . ALA A 1 242 ? -20.494 36.841 -79.129 1.00 24.94 242 ALA A C 1
ATOM 1878 O O . ALA A 1 242 ? -20.276 36.581 -77.937 1.00 25.99 242 ALA A O 1
ATOM 1880 N N . THR A 1 243 ? -21.715 37.016 -79.612 1.00 25.52 243 THR A N 1
ATOM 1881 C CA . THR A 1 243 ? -22.869 36.972 -78.747 1.00 26.25 243 THR A CA 1
ATOM 1882 C C . THR A 1 243 ? -23.876 35.955 -79.258 1.00 26.27 243 THR A C 1
ATOM 1883 O O . THR A 1 243 ? -24.042 35.805 -80.467 1.00 25.16 243 THR A O 1
ATOM 1887 N N . SER A 1 244 ? -24.536 35.276 -78.325 1.00 26.59 244 SER A N 1
ATOM 1888 C CA . SER A 1 244 ? -25.612 34.354 -78.625 1.00 27.72 244 SER A CA 1
ATOM 1889 C C . SER A 1 244 ? -26.759 34.570 -77.641 1.00 28.86 244 SER A C 1
ATOM 1890 O O . SER A 1 244 ? -26.522 34.675 -76.450 1.00 28.52 244 SER A O 1
ATOM 1893 N N . PRO A 1 245 ? -28.010 34.589 -78.130 1.00 30.99 245 PRO A N 1
ATOM 1894 C CA . PRO A 1 245 ? -29.141 34.663 -77.207 1.00 32.28 245 PRO A CA 1
ATOM 1895 C C . PRO A 1 245 ? -29.423 33.336 -76.472 1.00 33.66 245 PRO A C 1
ATOM 1896 O O . PRO A 1 245 ? -30.278 33.310 -75.610 1.00 34.63 245 PRO A O 1
ATOM 1900 N N . LEU A 1 246 ? -28.728 32.251 -76.811 1.00 35.07 246 LEU A N 1
ATOM 1901 C CA . LEU A 1 246 ? -28.846 30.986 -76.076 1.00 36.43 246 LEU A CA 1
ATOM 1902 C C . LEU A 1 246 ? -27.641 30.701 -75.157 1.00 37.86 246 LEU A C 1
ATOM 1903 O O . LEU A 1 246 ? -27.536 29.586 -74.608 1.00 38.87 246 LEU A O 1
ATOM 1908 N N . ALA A 1 247 ? -26.752 31.693 -74.978 1.00 38.59 247 ALA A N 1
ATOM 1909 C CA . ALA A 1 247 ? -25.526 31.530 -74.163 1.00 39.33 247 ALA A CA 1
ATOM 1910 C C . ALA A 1 247 ? -24.792 32.857 -73.955 1.00 39.37 247 ALA A C 1
ATOM 1911 O O . ALA A 1 247 ? -25.229 33.704 -73.175 1.00 40.24 247 ALA A O 1
ATOM 1913 N N . ALA B 1 2 ? -48.359 -3.600 -50.273 1.00 23.78 2 ALA B N 1
ATOM 1914 C CA . ALA B 1 2 ? -47.284 -2.589 -50.490 1.00 24.21 2 ALA B CA 1
ATOM 1915 C C . ALA B 1 2 ? -47.508 -1.359 -49.617 1.00 24.17 2 ALA B C 1
ATOM 1916 O O . ALA B 1 2 ? -48.580 -0.761 -49.633 1.00 24.17 2 ALA B O 1
ATOM 1918 N N . GLU B 1 3 ? -46.494 -1.009 -48.843 1.00 23.96 3 GLU B N 1
ATOM 1919 C CA . GLU B 1 3 ? -46.456 0.247 -48.098 1.00 25.00 3 GLU B CA 1
ATOM 1920 C C . GLU B 1 3 ? -45.946 1.345 -49.033 1.00 24.48 3 GLU B C 1
ATOM 1921 O O . GLU B 1 3 ? -45.001 1.119 -49.807 1.00 24.86 3 GLU B O 1
ATOM 1927 N N . THR B 1 4 ? -46.574 2.513 -48.982 1.00 23.13 4 THR B N 1
ATOM 1928 C CA . THR B 1 4 ? -46.177 3.620 -49.843 1.00 22.16 4 THR B CA 1
ATOM 1929 C C . THR B 1 4 ? -45.277 4.538 -49.032 1.00 21.61 4 THR B C 1
ATOM 1930 O O . THR B 1 4 ? -45.348 4.550 -47.810 1.00 22.42 4 THR B O 1
ATOM 1934 N N . ALA B 1 5 ? -44.393 5.266 -49.702 1.00 20.44 5 ALA B N 1
ATOM 1935 C CA . ALA B 1 5 ? -43.396 6.082 -49.009 1.00 19.52 5 ALA B CA 1
ATOM 1936 C C . ALA B 1 5 ? -43.591 7.504 -49.457 1.00 18.84 5 ALA B C 1
ATOM 1937 O O . ALA B 1 5 ? -43.630 7.772 -50.658 1.00 19.78 5 ALA B O 1
ATOM 1939 N N . PRO B 1 6 ? -43.756 8.426 -48.511 1.00 19.00 6 PRO B N 1
ATOM 1940 C CA . PRO B 1 6 ? -43.885 9.834 -48.893 1.00 18.33 6 PRO B CA 1
ATOM 1941 C C . PRO B 1 6 ? -42.499 10.534 -48.958 1.00 17.03 6 PRO B C 1
ATOM 1942 O O . PRO B 1 6 ? -41.519 10.109 -48.318 1.00 15.99 6 PRO B O 1
ATOM 1946 N N . LEU B 1 7 ? -42.423 11.592 -49.744 1.00 16.92 7 LEU B N 1
ATOM 1947 C CA . LEU B 1 7 ? -41.151 12.321 -49.910 1.00 16.19 7 LEU B CA 1
ATOM 1948 C C . LEU B 1 7 ? -40.802 12.981 -48.573 1.00 16.40 7 LEU B C 1
ATOM 1949 O O . LEU B 1 7 ? -41.660 13.644 -47.956 1.00 16.80 7 LEU B O 1
ATOM 1954 N N . ARG B 1 8 ? -39.578 12.755 -48.104 1.00 15.24 8 ARG B N 1
ATOM 1955 C CA . ARG B 1 8 ? -39.057 13.490 -46.977 1.00 15.92 8 ARG B CA 1
ATOM 1956 C C . ARG B 1 8 ? -37.667 13.985 -47.329 1.00 14.13 8 ARG B C 1
ATOM 1957 O O . ARG B 1 8 ? -36.809 13.206 -47.751 1.00 14.28 8 ARG B O 1
ATOM 1965 N N . VAL B 1 9 ? -37.454 15.282 -47.143 1.00 13.77 9 VAL B N 1
ATOM 1966 C CA . VAL B 1 9 ? -36.168 15.906 -47.402 1.00 13.22 9 VAL B CA 1
ATOM 1967 C C . VAL B 1 9 ? -35.642 16.513 -46.105 1.00 13.46 9 VAL B C 1
ATOM 1968 O O . VAL B 1 9 ? -36.302 17.377 -45.543 1.00 13.06 9 VAL B O 1
ATOM 1972 N N . GLN B 1 10 ? -34.463 16.076 -45.649 1.00 12.88 10 GLN B N 1
ATOM 1973 C CA . GLN B 1 10 ? -33.895 16.551 -44.389 1.00 14.17 10 GLN B CA 1
ATOM 1974 C C . GLN B 1 10 ? -32.517 17.188 -44.642 1.00 12.94 10 GLN B C 1
ATOM 1975 O O . GLN B 1 10 ? -31.669 16.580 -45.261 1.00 10.72 10 GLN B O 1
ATOM 1981 N N . LEU B 1 11 ? -32.353 18.444 -44.221 1.00 13.17 11 LEU B N 1
ATOM 1982 C CA . LEU B 1 11 ? -31.077 19.151 -44.349 1.00 13.82 11 LEU B CA 1
ATOM 1983 C C . LEU B 1 11 ? -30.143 18.664 -43.255 1.00 13.94 11 LEU B C 1
ATOM 1984 O O . LEU B 1 11 ? -30.421 18.857 -42.052 1.00 14.64 11 LEU B O 1
ATOM 1989 N N . ILE B 1 12 ? -29.056 18.010 -43.648 1.00 12.67 12 ILE B N 1
ATOM 1990 C CA . ILE B 1 12 ? -28.129 17.402 -42.690 1.00 12.93 12 ILE B CA 1
ATOM 1991 C C . ILE B 1 12 ? -26.708 18.016 -42.631 1.00 13.11 12 ILE B C 1
ATOM 1992 O O . ILE B 1 12 ? -25.922 17.642 -41.747 1.00 12.55 12 ILE B O 1
ATOM 1997 N N . ALA B 1 13 ? -26.388 18.950 -43.535 1.00 12.15 13 ALA B N 1
ATOM 1998 C CA . ALA B 1 13 ? -25.102 19.667 -43.498 1.00 11.93 13 ALA B CA 1
ATOM 1999 C C . ALA B 1 13 ? -25.134 21.013 -44.224 1.00 12.37 13 ALA B C 1
ATOM 2000 O O . ALA B 1 13 ? -25.829 21.188 -45.229 1.00 11.51 13 ALA B O 1
ATOM 2002 N N . LYS B 1 14 ? -24.402 21.977 -43.667 1.00 12.97 14 LYS B N 1
ATOM 2003 C CA . LYS B 1 14 ? -24.197 23.273 -44.259 1.00 13.95 14 LYS B CA 1
ATOM 2004 C C . LYS B 1 14 ? -22.809 23.767 -43.836 1.00 15.71 14 LYS B C 1
ATOM 2005 O O . LYS B 1 14 ? -22.044 23.011 -43.273 1.00 17.40 14 LYS B O 1
ATOM 2011 N N . THR B 1 15 ? -22.489 25.027 -44.086 1.00 17.98 15 THR B N 1
ATOM 2012 C CA . THR B 1 15 ? -21.135 25.564 -43.892 1.00 17.82 15 THR B CA 1
ATOM 2013 C C . THR B 1 15 ? -20.961 26.247 -42.554 1.00 19.19 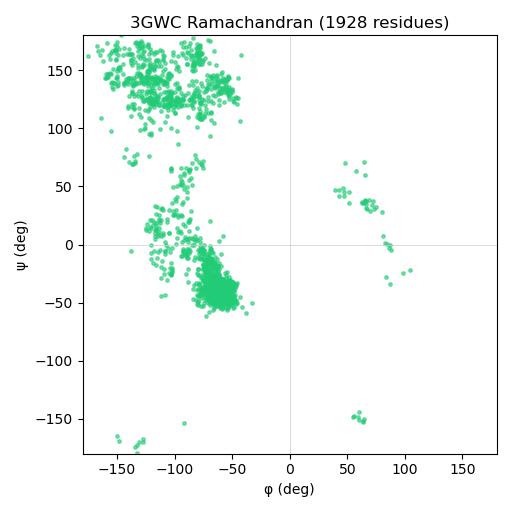15 THR B C 1
ATOM 2014 O O . THR B 1 15 ? -21.808 27.024 -42.119 1.00 20.41 15 THR B O 1
ATOM 2018 N N . ASP B 1 16 ? -19.845 25.947 -41.902 1.00 19.37 16 ASP B N 1
ATOM 2019 C CA . ASP B 1 16 ? -19.380 26.672 -40.736 1.00 20.06 16 ASP B CA 1
ATOM 2020 C C . ASP B 1 16 ? -18.299 27.650 -41.237 1.00 19.37 16 ASP B C 1
ATOM 2021 O O . ASP B 1 16 ? -17.319 27.199 -41.805 1.00 19.12 16 ASP B O 1
ATOM 2026 N N . PHE B 1 17 ? -18.486 28.959 -41.060 1.00 18.47 17 PHE B N 1
ATOM 2027 C CA . PHE B 1 17 ? -17.508 29.964 -41.508 1.00 17.92 17 PHE B CA 1
ATOM 2028 C C . PHE B 1 17 ? -16.736 30.574 -40.335 1.00 18.44 17 PHE B C 1
ATOM 2029 O O . PHE B 1 17 ? -17.320 30.940 -39.319 1.00 17.00 17 PHE B O 1
ATOM 2037 N N . LEU B 1 18 ? -15.428 30.703 -40.518 1.00 19.41 18 LEU B N 1
ATOM 2038 C CA . LEU B 1 18 ? -14.520 31.239 -39.494 1.00 20.57 18 LEU B CA 1
ATOM 2039 C C . LEU B 1 18 ? -13.713 32.390 -40.118 1.00 20.67 18 LEU B C 1
ATOM 2040 O O . LEU B 1 18 ? -12.743 32.146 -40.847 1.00 20.81 18 LEU B O 1
ATOM 2045 N N . ALA B 1 19 ? -14.121 33.637 -39.864 1.00 20.48 19 ALA B N 1
ATOM 2046 C CA . ALA B 1 19 ? -13.443 34.803 -40.436 1.00 22.02 19 ALA B CA 1
ATOM 2047 C C . ALA B 1 19 ? -11.959 34.760 -40.025 1.00 22.86 19 ALA B C 1
ATOM 2048 O O . ALA B 1 19 ? -11.660 34.431 -38.880 1.00 23.16 19 ALA B O 1
ATOM 2050 N N . PRO B 1 20 ? -11.028 34.981 -40.972 1.00 24.15 20 PRO B N 1
ATOM 2051 C CA . PRO B 1 20 ? -9.591 34.878 -40.619 1.00 25.02 20 PRO B CA 1
ATOM 2052 C C . PRO B 1 20 ? -9.076 36.175 -39.981 1.00 26.54 20 PRO B C 1
ATOM 2053 O O . PRO B 1 20 ? -9.278 37.246 -40.554 1.00 25.74 20 PRO B O 1
ATOM 2057 N N . PRO B 1 21 ? -8.392 36.077 -38.817 1.00 29.02 21 PRO B N 1
ATOM 2058 C CA . PRO B 1 21 ? -8.177 37.232 -37.926 1.00 30.19 21 PRO B CA 1
ATOM 2059 C C . PRO B 1 21 ? -7.521 38.473 -38.542 1.00 31.11 21 PRO B C 1
ATOM 2060 O O . PRO B 1 21 ? -7.918 39.605 -38.193 1.00 32.27 21 PRO B O 1
ATOM 2064 N N . ASP B 1 22 ? -6.563 38.291 -39.453 1.00 30.93 22 ASP B N 1
ATOM 2065 C CA . ASP B 1 22 ? -5.746 39.431 -39.912 1.00 30.79 22 ASP B CA 1
ATOM 2066 C C . ASP B 1 22 ? -6.203 40.068 -41.231 1.00 29.42 22 ASP B C 1
ATOM 2067 O O . ASP B 1 22 ? -5.484 40.865 -41.837 1.00 30.00 22 ASP B O 1
ATOM 2072 N N . VAL B 1 23 ? -7.417 39.733 -41.661 1.00 26.73 23 VAL B N 1
ATOM 2073 C CA . VAL B 1 23 ? -8.050 40.393 -42.792 1.00 24.38 23 VAL B CA 1
ATOM 2074 C C . VAL B 1 23 ? -8.987 41.419 -42.177 1.00 22.94 23 VAL B C 1
ATOM 2075 O O . VAL B 1 23 ? -9.770 41.060 -41.310 1.00 21.39 23 VAL B O 1
ATOM 2079 N N . PRO B 1 24 ? -8.879 42.701 -42.570 1.00 21.59 24 PRO B N 1
ATOM 2080 C CA . PRO B 1 24 ? -9.645 43.754 -41.899 1.00 21.54 24 PRO B CA 1
ATOM 2081 C C . PRO B 1 24 ? -11.058 43.881 -42.470 1.00 20.32 24 PRO B C 1
ATOM 2082 O O . PRO B 1 24 ? -11.397 44.860 -43.134 1.00 20.64 24 PRO B O 1
ATOM 2086 N N . TRP B 1 25 ? -11.877 42.878 -42.196 1.00 19.24 25 TRP B N 1
ATOM 2087 C CA . TRP B 1 25 ? -13.236 42.815 -42.687 1.00 18.24 25 TRP B CA 1
ATOM 2088 C C . TRP B 1 25 ? -14.060 42.051 -41.670 1.00 17.63 25 TRP B C 1
ATOM 2089 O O . TRP B 1 25 ? -13.564 41.153 -41.033 1.00 17.24 25 TRP B O 1
ATOM 2100 N N . THR B 1 26 ? -15.310 42.454 -41.506 1.00 17.80 26 THR B N 1
ATOM 2101 C CA . THR B 1 26 ? -16.296 41.654 -40.802 1.00 18.54 26 THR B CA 1
ATOM 2102 C C . THR B 1 26 ? -17.598 41.746 -41.589 1.00 17.87 26 THR B C 1
ATOM 2103 O O . THR B 1 26 ? -17.746 42.612 -42.458 1.00 17.76 26 THR B O 1
ATOM 2107 N N . THR B 1 27 ? -18.538 40.846 -41.324 1.00 17.72 27 THR B N 1
ATOM 2108 C CA . THR B 1 27 ? -19.863 40.976 -41.892 1.00 18.15 27 THR B CA 1
ATOM 2109 C C . THR B 1 27 ? -20.945 40.558 -40.877 1.00 18.89 27 THR B C 1
ATOM 2110 O O . THR B 1 27 ? -20.654 39.888 -39.867 1.00 19.28 27 THR B O 1
ATOM 2114 N N . ASP B 1 28 ? -22.185 40.949 -41.168 1.00 19.20 28 ASP B N 1
ATOM 2115 C CA . ASP B 1 28 ? -23.344 40.654 -40.307 1.00 20.47 28 ASP B CA 1
ATOM 2116 C C . ASP B 1 28 ? -23.843 39.183 -40.372 1.00 20.16 28 ASP B C 1
ATOM 2117 O O . ASP B 1 28 ? -24.510 38.683 -39.452 1.00 21.98 28 ASP B O 1
ATOM 2122 N N . ALA B 1 29 ? -23.444 38.482 -41.418 1.00 18.81 29 ALA B N 1
ATOM 2123 C CA . ALA B 1 29 ? -23.900 37.149 -41.717 1.00 18.04 29 ALA B CA 1
ATOM 2124 C C . ALA B 1 29 ? -22.969 36.109 -41.121 1.00 17.04 29 ALA B C 1
ATOM 2125 O O . ALA B 1 29 ? -21.823 36.405 -40.747 1.00 16.64 29 ALA B O 1
ATOM 2127 N N . ASP B 1 30 ? -23.485 34.890 -41.033 1.00 16.01 30 ASP B N 1
ATOM 2128 C CA . ASP B 1 30 ? -22.716 33.727 -40.651 1.00 16.52 30 ASP B CA 1
ATOM 2129 C C . ASP B 1 30 ? -22.787 32.627 -41.736 1.00 15.11 30 ASP B C 1
ATOM 2130 O O . ASP B 1 30 ? -23.516 32.744 -42.713 1.00 15.46 30 ASP B O 1
ATOM 2135 N N . GLY B 1 31 ? -21.997 31.585 -41.569 1.00 14.34 31 GLY B N 1
ATOM 2136 C CA . GLY B 1 31 ? -22.079 30.413 -42.436 1.00 13.97 31 GLY B CA 1
ATOM 2137 C C . GLY B 1 31 ? -21.824 30.646 -43.917 1.00 12.61 31 GLY B C 1
ATOM 2138 O O . GLY B 1 31 ? -20.956 31.432 -44.297 1.00 11.57 31 GLY B O 1
ATOM 2139 N N . GLY B 1 32 ? -22.556 29.914 -44.748 1.00 12.36 32 GLY B N 1
ATOM 2140 C CA . GLY B 1 32 ? -22.365 29.954 -46.210 1.00 12.72 32 GLY B CA 1
ATOM 2141 C C . GLY B 1 32 ? -22.414 31.355 -46.813 1.00 12.55 32 GLY B C 1
ATOM 2142 O O . GLY B 1 32 ? -21.537 31.743 -47.584 1.00 12.38 32 GLY B O 1
ATOM 2143 N N . PRO B 1 33 ? -23.436 32.137 -46.468 1.00 11.91 33 PRO B N 1
ATOM 2144 C CA . PRO B 1 33 ? -23.497 33.444 -47.105 1.00 11.69 33 PRO B CA 1
ATOM 2145 C C . PRO B 1 33 ? -22.300 34.353 -46.784 1.00 11.21 33 PRO B C 1
ATOM 2146 O O . PRO B 1 33 ? -21.908 35.191 -47.616 1.00 10.30 33 PRO B O 1
ATOM 2150 N N . ALA B 1 34 ? -21.758 34.214 -45.581 1.00 10.28 34 ALA B N 1
ATOM 2151 C CA . ALA B 1 34 ? -20.599 34.991 -45.167 1.00 10.29 34 ALA B CA 1
ATOM 2152 C C . ALA B 1 34 ? -19.365 34.528 -45.940 1.00 10.38 34 ALA B C 1
ATOM 2153 O O . ALA B 1 34 ? -18.556 35.343 -46.349 1.00 10.42 34 ALA B O 1
ATOM 2155 N N . LEU B 1 35 ? -19.223 33.215 -46.094 1.00 11.28 35 LEU B N 1
ATOM 2156 C CA . LEU B 1 35 ? -18.105 32.642 -46.847 1.00 11.32 35 LEU B CA 1
ATOM 2157 C C . LEU B 1 35 ? -18.090 33.137 -48.281 1.00 12.11 35 LEU B C 1
ATOM 2158 O O . LEU B 1 35 ? -17.020 33.462 -48.814 1.00 11.03 35 LEU B O 1
ATOM 2163 N N . VAL B 1 36 ? -19.277 33.177 -48.896 1.00 12.29 36 VAL B N 1
ATOM 2164 C CA . VAL B 1 36 ? -19.434 33.653 -50.281 1.00 12.14 36 VAL B CA 1
ATOM 2165 C C . VAL B 1 36 ? -19.034 35.108 -50.415 1.00 12.69 36 VAL B C 1
ATOM 2166 O O . VAL B 1 36 ? -18.319 35.470 -51.360 1.00 13.00 36 VAL B O 1
ATOM 2170 N N . GLU B 1 37 ? -19.474 35.950 -49.478 1.00 11.54 37 GLU B N 1
ATOM 2171 C CA . GLU B 1 37 ? -19.018 37.348 -49.471 1.00 11.41 37 GLU B CA 1
ATOM 2172 C C . GLU B 1 37 ? -17.491 37.436 -49.336 1.00 11.44 37 GLU B C 1
ATOM 2173 O O . GLU B 1 37 ? -16.850 38.193 -50.045 1.00 12.46 37 GLU B O 1
ATOM 2179 N N . PHE B 1 38 ? -16.922 36.698 -48.408 1.00 11.11 38 PHE B N 1
ATOM 2180 C CA . PHE B 1 38 ? -15.483 36.735 -48.214 1.00 11.53 38 PHE B CA 1
ATOM 2181 C C . PHE B 1 38 ? -14.730 36.395 -49.523 1.00 12.05 38 PHE B C 1
ATOM 2182 O O . PHE B 1 38 ? -13.779 37.086 -49.922 1.00 12.02 38 PHE B O 1
ATOM 2190 N N . ALA B 1 39 ? -15.172 35.329 -50.172 1.00 12.53 39 ALA B N 1
ATOM 2191 C CA . ALA B 1 39 ? -14.513 34.852 -51.378 1.00 13.17 39 ALA B CA 1
ATOM 2192 C C . ALA B 1 39 ? -14.662 35.856 -52.527 1.00 13.42 39 ALA B C 1
ATOM 2193 O O . ALA B 1 39 ? -13.707 36.118 -53.237 1.00 14.44 39 ALA B O 1
ATOM 2195 N N . GLY B 1 40 ? -15.833 36.461 -52.678 1.00 13.52 40 GLY B N 1
ATOM 2196 C CA . GLY B 1 40 ? -16.006 37.577 -53.644 1.00 13.65 40 GLY B CA 1
ATOM 2197 C C . GLY B 1 40 ? -15.095 38.750 -53.348 1.00 14.04 40 GLY B C 1
ATOM 2198 O O . GLY B 1 40 ? -14.402 39.269 -54.259 1.00 14.75 40 GLY B O 1
ATOM 2199 N N . ARG B 1 41 ? -15.010 39.154 -52.080 1.00 12.89 41 ARG B N 1
ATOM 2200 C CA . ARG B 1 41 ? -14.113 40.279 -51.751 1.00 12.85 41 ARG B CA 1
ATOM 2201 C C . ARG B 1 41 ? -12.634 39.944 -51.907 1.00 12.83 41 ARG B C 1
ATOM 2202 O O . ARG B 1 41 ? -11.852 40.840 -52.176 1.00 13.51 41 ARG B O 1
ATOM 2210 N N . ALA B 1 42 ? -12.255 38.674 -51.766 1.00 13.32 42 ALA B N 1
ATOM 2211 C CA . ALA B 1 42 ? -10.862 38.257 -51.944 1.00 13.91 42 ALA B CA 1
ATOM 2212 C C . ALA B 1 42 ? -10.348 38.564 -53.361 1.00 14.81 42 ALA B C 1
ATOM 2213 O O . ALA B 1 42 ? -9.141 38.855 -53.547 1.00 15.14 42 ALA B O 1
ATOM 2215 N N . CYS B 1 43 ? -11.257 38.541 -54.335 1.00 14.89 43 CYS B N 1
ATOM 2216 C CA . CYS B 1 43 ? -10.917 38.795 -55.739 1.00 16.77 43 CYS B CA 1
ATOM 2217 C C . CYS B 1 43 ? -10.479 40.247 -55.981 1.00 18.10 43 CYS B C 1
ATOM 2218 O O . CYS B 1 43 ? -9.574 40.513 -56.780 1.00 18.85 43 CYS B O 1
ATOM 2221 N N . TYR B 1 44 ? -11.104 41.170 -55.256 1.00 19.30 44 TYR B N 1
ATOM 2222 C CA . TYR B 1 44 ? -10.851 42.592 -55.387 1.00 20.94 44 TYR B CA 1
ATOM 2223 C C . TYR B 1 44 ? -10.071 43.151 -54.195 1.00 20.59 44 TYR B C 1
ATOM 2224 O O . TYR B 1 44 ? -9.812 44.352 -54.143 1.00 21.06 44 TYR B O 1
ATOM 2233 N N . GLN B 1 45 ? -9.739 42.298 -53.229 1.00 19.71 45 GLN B N 1
ATOM 2234 C CA . GLN B 1 45 ? -9.238 42.752 -51.918 1.00 19.85 45 GLN B CA 1
ATOM 2235 C C . GLN B 1 45 ? -9.985 44.009 -51.425 1.00 19.84 45 GLN B C 1
ATOM 2236 O O . GLN B 1 45 ? -9.359 44.961 -50.963 1.00 20.01 45 GLN B O 1
ATOM 2242 N N . SER B 1 46 ? -11.315 43.969 -51.515 1.00 19.57 46 SER B N 1
ATOM 2243 C CA . SER B 1 46 ? -12.225 45.056 -51.138 1.00 21.13 46 SER B CA 1
ATOM 2244 C C . SER B 1 46 ? -12.761 44.924 -49.718 1.00 21.72 46 SER B C 1
ATOM 2245 O O . SER B 1 46 ? -13.972 44.940 -49.491 1.00 22.66 46 SER B O 1
ATOM 2248 N N . TRP B 1 47 ? -11.849 44.826 -48.769 1.00 23.46 47 TRP B N 1
ATOM 2249 C CA . TRP B 1 47 ? -12.181 44.471 -47.385 1.00 24.30 47 TRP B CA 1
ATOM 2250 C C . TRP B 1 47 ? -12.869 45.598 -46.619 1.00 26.31 47 TRP B C 1
ATOM 2251 O O . TRP B 1 47 ? -13.694 45.333 -45.744 1.00 26.46 47 TRP B O 1
ATOM 2262 N N . SER B 1 48 ? -12.545 46.848 -46.934 1.00 28.72 48 SER B N 1
ATOM 2263 C CA . SER B 1 48 ? -13.278 47.981 -46.354 1.00 30.84 48 SER B CA 1
ATOM 2264 C C . SER B 1 48 ? -14.662 47.930 -46.963 1.00 33.03 48 SER B C 1
ATOM 2265 O O . SER B 1 48 ? -14.923 47.104 -47.822 1.00 34.01 48 SER B O 1
ATOM 2268 N N . LYS B 1 49 ? -15.584 48.773 -46.547 1.00 35.29 49 LYS B N 1
ATOM 2269 C CA . LYS B 1 49 ? -16.904 48.695 -47.187 1.00 36.81 49 LYS B CA 1
ATOM 2270 C C . LYS B 1 49 ? -17.016 49.838 -48.147 1.00 37.72 49 LYS B C 1
ATOM 2271 O O . LYS B 1 49 ? -17.843 50.714 -47.947 1.00 38.18 49 LYS B O 1
ATOM 2273 N N . PRO B 1 50 ? -16.174 49.837 -49.209 1.00 38.94 50 PRO B N 1
ATOM 2274 C CA . PRO B 1 50 ? -16.074 51.097 -49.944 1.00 39.40 50 PRO B CA 1
ATOM 2275 C C . PRO B 1 50 ? -17.423 51.513 -50.489 1.00 39.61 50 PRO B C 1
ATOM 2276 O O . PRO B 1 50 ? -17.743 52.695 -50.444 1.00 40.33 50 PRO B O 1
ATOM 2280 N N . ASN B 1 51 ? -18.197 50.534 -50.968 1.00 39.41 51 ASN B N 1
ATOM 2281 C CA . ASN B 1 51 ? -19.500 50.767 -51.581 1.00 39.36 51 ASN B CA 1
ATOM 2282 C C . ASN B 1 51 ? -20.614 50.489 -50.564 1.00 38.61 51 ASN B C 1
ATOM 2283 O O . ASN B 1 51 ? -20.765 49.338 -50.116 1.00 39.15 51 ASN B O 1
ATOM 2288 N N . PRO B 1 52 ? -21.357 51.544 -50.158 1.00 37.06 52 PRO B N 1
ATOM 2289 C CA . PRO B 1 52 ? -22.556 51.468 -49.315 1.00 36.07 52 PRO B CA 1
ATOM 2290 C C . PRO B 1 52 ? -23.650 50.474 -49.722 1.00 34.89 52 PRO B C 1
ATOM 2291 O O . PRO B 1 52 ? -24.220 49.830 -48.843 1.00 35.35 52 PRO B O 1
ATOM 2295 N N . LYS B 1 53 ? -23.979 50.378 -51.014 1.00 32.93 53 LYS B N 1
ATOM 2296 C CA . LYS B 1 53 ? -25.072 49.492 -51.471 1.00 31.58 53 LYS B CA 1
ATOM 2297 C C . LYS B 1 53 ? -24.767 48.015 -51.211 1.00 29.87 53 LYS B C 1
ATOM 2298 O O . LYS B 1 53 ? -25.667 47.202 -51.052 1.00 29.90 53 LYS B O 1
ATOM 2300 N N . THR B 1 54 ? -23.488 47.688 -51.152 1.00 28.32 54 THR B N 1
ATOM 2301 C CA . THR B 1 54 ? -23.038 46.298 -51.042 1.00 27.17 54 THR B CA 1
ATOM 2302 C C . THR B 1 54 ? -22.263 46.059 -49.729 1.00 25.87 54 THR B C 1
ATOM 2303 O O . THR B 1 54 ? -21.570 45.041 -49.576 1.00 25.22 54 THR B O 1
ATOM 2307 N N . ALA B 1 55 ? -22.454 46.959 -48.758 1.00 24.41 55 ALA B N 1
ATOM 2308 C CA . ALA B 1 55 ? -21.768 46.899 -47.448 1.00 23.59 55 ALA B CA 1
ATOM 2309 C C . ALA B 1 55 ? -22.485 46.076 -46.367 1.00 21.86 55 ALA B C 1
ATOM 2310 O O . ALA B 1 55 ? -22.028 46.052 -45.227 1.00 22.59 55 ALA B O 1
ATOM 2312 N N . THR B 1 56 ? -23.615 45.464 -46.702 1.00 19.51 56 THR B N 1
ATOM 2313 C CA . THR B 1 56 ? -24.220 44.412 -45.879 1.00 17.66 56 THR B CA 1
ATOM 2314 C C . THR B 1 56 ? -24.060 43.082 -46.659 1.00 16.62 56 THR B C 1
ATOM 2315 O O . THR B 1 56 ? -23.869 43.077 -47.890 1.00 15.62 56 THR B O 1
ATOM 2319 N N . ASN B 1 57 ? -24.151 41.949 -45.974 1.00 15.59 57 ASN B N 1
ATOM 2320 C CA . ASN B 1 57 ? -24.105 40.671 -46.691 1.00 14.55 57 ASN B CA 1
ATOM 2321 C C . ASN B 1 57 ? -25.217 40.539 -47.744 1.00 14.28 57 ASN B C 1
ATOM 2322 O O . ASN B 1 57 ? -24.961 40.149 -48.878 1.00 14.27 57 ASN B O 1
ATOM 2327 N N . ALA B 1 58 ? -26.444 40.936 -47.403 1.00 14.29 58 ALA B N 1
ATOM 2328 C CA . ALA B 1 58 ? -27.577 40.749 -48.292 1.00 14.85 58 ALA B CA 1
ATOM 2329 C C . ALA B 1 58 ? -27.396 41.608 -49.553 1.00 15.05 58 ALA B C 1
ATOM 2330 O O . ALA B 1 58 ? -27.716 41.181 -50.654 1.00 14.98 58 ALA B O 1
ATOM 2332 N N . GLY B 1 59 ? -26.882 42.811 -49.361 1.00 15.42 59 GLY B N 1
ATOM 2333 C CA . GLY B 1 59 ? -26.588 43.722 -50.461 1.00 16.13 59 GLY B CA 1
ATOM 2334 C C . GLY B 1 59 ? -25.477 43.178 -51.329 1.00 16.43 59 GLY B C 1
ATOM 2335 O O . GLY B 1 59 ? -25.562 43.260 -52.534 1.00 15.28 59 GLY B O 1
ATOM 2336 N N . TYR B 1 60 ? -24.424 42.636 -50.697 1.00 16.87 60 TYR B N 1
ATOM 2337 C CA . TYR B 1 60 ? -23.296 42.059 -51.430 1.00 17.44 60 TYR B CA 1
ATOM 2338 C C . TYR B 1 60 ? -23.701 40.853 -52.292 1.00 17.76 60 TYR B C 1
ATOM 2339 O O . TYR B 1 60 ? -23.318 40.774 -53.474 1.00 16.87 60 TYR B O 1
ATOM 2348 N N . LEU B 1 61 ? -24.476 39.922 -51.718 1.00 17.20 61 LEU B N 1
ATOM 2349 C CA . LEU B 1 61 ? -24.877 38.733 -52.459 1.00 18.33 61 LEU B CA 1
ATOM 2350 C C . LEU B 1 61 ? -25.856 39.080 -53.580 1.00 19.20 61 LEU B C 1
ATOM 2351 O O . LEU B 1 61 ? -25.813 38.468 -54.627 1.00 17.96 61 LEU B O 1
ATOM 2356 N N . ARG B 1 62 ? -26.722 40.067 -53.350 1.00 21.39 62 ARG B N 1
ATOM 2357 C CA . ARG B 1 62 ? -27.652 40.510 -54.381 1.00 23.32 62 ARG B CA 1
ATOM 2358 C C . ARG B 1 62 ? -26.836 40.999 -55.604 1.00 24.24 62 ARG B C 1
ATOM 2359 O O . ARG B 1 62 ? -27.118 40.625 -56.749 1.00 23.93 62 ARG B O 1
ATOM 2367 N N . HIS B 1 63 ? -25.791 41.783 -55.352 1.00 25.31 63 HIS B N 1
ATOM 2368 C CA . HIS B 1 63 ? -24.893 42.237 -56.431 1.00 26.32 63 HIS B CA 1
ATOM 2369 C C . HIS B 1 63 ? -24.279 41.054 -57.187 1.00 26.22 63 HIS B C 1
ATOM 2370 O O . HIS B 1 63 ? -24.393 40.967 -58.405 1.00 25.53 63 HIS B O 1
ATOM 2377 N N . ILE B 1 64 ? -23.631 40.155 -56.444 1.00 26.51 64 ILE B N 1
ATOM 2378 C CA . ILE B 1 64 ? -22.993 38.959 -57.003 1.00 26.79 64 ILE B CA 1
ATOM 2379 C C . ILE B 1 64 ? -23.897 38.238 -57.974 1.00 27.84 64 ILE B C 1
ATOM 2380 O O . ILE B 1 64 ? -23.460 37.885 -59.083 1.00 28.32 64 ILE B O 1
ATOM 2385 N N . ILE B 1 65 ? -25.149 38.028 -57.561 1.00 28.09 65 ILE B N 1
ATOM 2386 C CA . ILE B 1 65 ? -26.139 37.327 -58.385 1.00 29.29 65 ILE B CA 1
ATOM 2387 C C . ILE B 1 65 ? -26.567 38.178 -59.584 1.00 29.62 65 ILE B C 1
ATOM 2388 O O . ILE B 1 65 ? -26.595 37.687 -60.714 1.00 30.12 65 ILE B O 1
ATOM 2393 N N . ASP B 1 66 ? -26.884 39.443 -59.331 1.00 30.13 66 ASP B N 1
ATOM 2394 C CA . ASP B 1 66 ? -27.269 40.380 -60.397 1.00 30.69 66 ASP B CA 1
ATOM 2395 C C . ASP B 1 66 ? -26.239 40.500 -61.518 1.00 30.08 66 ASP B C 1
ATOM 2396 O O . ASP B 1 66 ? -26.627 40.634 -62.674 1.00 30.55 66 ASP B O 1
ATOM 2401 N N . VAL B 1 67 ? -24.946 40.497 -61.195 1.00 29.68 67 VAL B N 1
ATOM 2402 C CA . VAL B 1 67 ? -23.914 40.627 -62.228 1.00 29.64 67 VAL B CA 1
ATOM 2403 C C . VAL B 1 67 ? -23.308 39.283 -62.690 1.00 29.25 67 VAL B C 1
ATOM 2404 O O . VAL B 1 67 ? -22.324 39.264 -63.428 1.00 29.15 67 VAL B O 1
ATOM 2408 N N . GLY B 1 68 ? -23.920 38.171 -62.280 1.00 28.02 68 GLY B N 1
ATOM 2409 C CA . GLY B 1 68 ? -23.561 36.835 -62.789 1.00 26.59 68 GLY B CA 1
ATOM 2410 C C . GLY B 1 68 ? -22.221 36.237 -62.387 1.00 25.15 68 GLY B C 1
ATOM 2411 O O . GLY B 1 68 ? -21.668 35.412 -63.114 1.00 24.06 68 GLY B O 1
ATOM 2412 N N . HIS B 1 69 ? -21.710 36.607 -61.220 1.00 23.16 69 HIS B N 1
ATOM 2413 C CA . HIS B 1 69 ? -20.450 36.070 -60.739 0.50 22.20 69 HIS B CA 1
ATOM 2414 C C . HIS B 1 69 ? -20.698 34.767 -59.956 1.00 22.01 69 HIS B C 1
ATOM 2415 O O . HIS B 1 69 ? -20.418 34.698 -58.766 1.00 21.06 69 HIS B O 1
ATOM 2422 N N . PHE B 1 70 ? -21.196 33.735 -60.643 1.00 21.61 70 PHE B N 1
ATOM 2423 C CA . PHE B 1 70 ? -21.719 32.531 -59.989 1.00 20.49 70 PHE B CA 1
ATOM 2424 C C . PHE B 1 70 ? -20.640 31.586 -59.412 1.00 19.90 70 PHE B C 1
ATOM 2425 O O . PHE B 1 70 ? -20.925 30.807 -58.497 1.00 17.60 70 PHE B O 1
ATOM 2433 N N . SER B 1 71 ? -19.400 31.678 -59.902 1.00 18.27 71 SER B N 1
ATOM 2434 C CA . SER B 1 71 ? -18.335 30.832 -59.385 1.00 17.98 71 SER B CA 1
ATOM 2435 C C . SER B 1 71 ? -18.083 31.040 -57.890 1.00 16.09 71 SER B C 1
ATOM 2436 O O . SER B 1 71 ? -17.723 30.105 -57.206 1.00 15.31 71 SER B O 1
ATOM 2439 N N . VAL B 1 72 ? -18.305 32.241 -57.382 1.00 15.05 72 VAL B N 1
ATOM 2440 C CA . VAL B 1 72 ? -18.093 32.512 -55.959 1.00 14.68 72 VAL B CA 1
ATOM 2441 C C . VAL B 1 72 ? -19.096 31.745 -55.065 1.00 12.79 72 VAL B C 1
ATOM 2442 O O . VAL B 1 72 ? -18.800 31.443 -53.905 1.00 12.84 72 VAL B O 1
ATOM 2446 N N . LEU B 1 73 ? -20.256 31.400 -55.614 1.00 11.43 73 LEU B N 1
ATOM 2447 C CA . LEU B 1 73 ? -21.270 30.602 -54.892 1.00 11.69 73 LEU B CA 1
ATOM 2448 C C . LEU B 1 73 ? -20.844 29.167 -54.630 1.00 11.28 73 LEU B C 1
ATOM 2449 O O . LEU B 1 73 ? -21.484 28.471 -53.846 1.00 12.97 73 LEU B O 1
ATOM 2454 N N . GLU B 1 74 ? -19.820 28.698 -55.327 1.00 11.18 74 GLU B N 1
ATOM 2455 C CA . GLU B 1 74 ? -19.388 27.326 -55.200 1.00 11.19 74 GLU B CA 1
ATOM 2456 C C . GLU B 1 74 ? -18.725 27.002 -53.864 1.00 12.04 74 GLU B C 1
ATOM 2457 O O . GLU B 1 74 ? -18.548 25.842 -53.556 1.00 12.37 74 GLU B O 1
ATOM 2463 N N . HIS B 1 75 ? -18.284 28.010 -53.114 1.00 12.04 75 HIS B N 1
ATOM 2464 C CA . HIS B 1 75 ? -17.545 27.717 -51.876 1.00 12.03 75 HIS B CA 1
ATOM 2465 C C . HIS B 1 75 ? -18.405 27.176 -50.755 1.00 12.51 75 HIS B C 1
ATOM 2466 O O . HIS B 1 75 ? -17.885 26.496 -49.857 1.00 14.42 75 HIS B O 1
ATOM 2473 N N . ALA B 1 76 ? -19.707 27.442 -50.780 1.00 11.69 76 ALA B N 1
ATOM 2474 C CA . ALA B 1 76 ? -20.576 26.960 -49.720 1.00 11.69 76 ALA B CA 1
ATOM 2475 C C . ALA B 1 76 ? -21.430 25.808 -50.237 1.00 12.38 76 ALA B C 1
ATOM 2476 O O . ALA B 1 76 ? -21.803 25.776 -51.426 1.00 10.60 76 ALA B O 1
ATOM 2478 N N . SER B 1 77 ? -21.680 24.846 -49.347 1.00 12.21 77 SER B N 1
ATOM 2479 C CA . SER B 1 77 ? -22.419 23.620 -49.688 1.00 13.45 77 SER B CA 1
ATOM 2480 C C . SER B 1 77 ? -23.538 23.331 -48.710 1.00 12.99 77 SER B C 1
ATOM 2481 O O . SER B 1 77 ? -23.559 23.833 -47.577 1.00 14.01 77 SER B O 1
ATOM 2484 N N . VAL B 1 78 ? -24.471 22.506 -49.167 1.00 12.44 78 VAL B N 1
ATOM 2485 C CA . VAL B 1 78 ? -25.560 21.997 -48.361 1.00 11.61 78 VAL B CA 1
ATOM 2486 C C . VAL B 1 78 ? -25.763 20.518 -48.701 1.00 11.63 78 VAL B C 1
ATOM 2487 O O . VAL B 1 78 ? -25.640 20.115 -49.863 1.00 11.56 78 VAL B O 1
ATOM 2491 N N . SER B 1 79 ? -26.034 19.706 -47.688 1.00 11.10 79 SER B N 1
ATOM 2492 C CA . SER B 1 79 ? -26.342 18.286 -47.891 1.00 10.83 79 SER B CA 1
ATOM 2493 C C . SER B 1 79 ? -27.751 17.987 -47.406 1.00 10.48 79 SER B C 1
ATOM 2494 O O . SER B 1 79 ? -28.150 18.484 -46.372 1.00 11.41 79 SER B O 1
ATOM 2497 N N . PHE B 1 80 ? -28.467 17.136 -48.127 1.00 10.88 80 PHE B N 1
ATOM 2498 C CA . PHE B 1 80 ? -29.764 16.613 -47.690 1.00 11.70 80 PHE B CA 1
ATOM 2499 C C . PHE B 1 80 ? -29.728 15.101 -47.626 1.00 12.02 80 PHE B C 1
ATOM 2500 O O . PHE B 1 80 ? -29.055 14.446 -48.431 1.00 11.72 80 PHE B O 1
ATOM 2508 N N . TYR B 1 81 ? -30.501 14.555 -46.693 1.00 12.24 81 TYR B N 1
ATOM 2509 C CA . TYR B 1 81 ? -30.866 13.141 -46.706 1.00 11.52 81 TYR B CA 1
ATOM 2510 C C . TYR B 1 81 ? -32.314 13.056 -47.177 1.00 11.55 81 TYR B C 1
ATOM 2511 O O . TYR B 1 81 ? -33.225 13.653 -46.600 1.00 11.31 81 TYR B O 1
ATOM 2520 N N . ILE B 1 82 ? -32.504 12.342 -48.275 1.00 11.81 82 ILE B N 1
ATOM 2521 C CA . ILE B 1 82 ? -33.802 12.253 -48.964 1.00 12.05 82 ILE B CA 1
ATOM 2522 C C . ILE B 1 82 ? -34.321 10.818 -48.950 1.00 11.70 82 ILE B C 1
ATOM 2523 O O . ILE B 1 82 ? -33.590 9.854 -49.324 1.00 12.36 82 ILE B O 1
ATOM 2528 N N . THR B 1 83 ? -35.552 10.661 -48.467 1.00 12.29 83 THR B N 1
ATOM 2529 C CA . THR B 1 83 ? -36.219 9.357 -48.481 1.00 12.59 83 THR B CA 1
ATOM 2530 C C . THR B 1 83 ? -37.561 9.499 -49.254 1.00 11.87 83 THR B C 1
ATOM 2531 O O . THR B 1 83 ? -37.975 10.598 -49.580 1.00 11.30 83 THR B O 1
ATOM 2535 N N . GLY B 1 84 ? -38.242 8.398 -49.559 1.00 12.38 84 GLY B N 1
ATOM 2536 C CA . GLY B 1 84 ? -39.529 8.518 -50.281 1.00 13.16 84 GLY B CA 1
ATOM 2537 C C . GLY B 1 84 ? -39.370 9.040 -51.701 1.00 13.27 84 GLY B C 1
ATOM 2538 O O . GLY B 1 84 ? -40.226 9.753 -52.237 1.00 13.69 84 GLY B O 1
ATOM 2539 N N . ILE B 1 85 ? -38.235 8.719 -52.300 1.00 14.02 85 ILE B N 1
ATOM 2540 C CA . ILE B 1 85 ? -37.976 9.046 -53.707 1.00 14.04 85 ILE B CA 1
ATOM 2541 C C . ILE B 1 85 ? -37.857 7.721 -54.461 1.00 13.04 85 ILE B C 1
ATOM 2542 O O . ILE B 1 85 ? -37.307 6.767 -53.918 1.00 13.58 85 ILE B O 1
ATOM 2547 N N . SER B 1 86 ? -38.343 7.658 -55.699 1.00 12.49 86 SER B N 1
ATOM 2548 C CA . SER B 1 86 ? -38.308 6.416 -56.472 1.00 12.82 86 SER B CA 1
ATOM 2549 C C . SER B 1 86 ? -36.973 6.145 -57.117 1.00 12.65 86 SER B C 1
ATOM 2550 O O . SER B 1 86 ? -36.122 7.028 -57.261 1.00 12.11 86 SER B O 1
ATOM 2553 N N . ARG B 1 87 ? -36.816 4.913 -57.563 1.00 12.70 87 ARG B N 1
ATOM 2554 C CA . ARG B 1 87 ? -35.656 4.542 -58.347 1.00 14.15 87 ARG B CA 1
ATOM 2555 C C . ARG B 1 87 ? -35.567 5.261 -59.720 1.00 13.67 87 ARG B C 1
ATOM 2556 O O . ARG B 1 87 ? -34.473 5.553 -60.186 1.00 14.31 87 ARG B O 1
ATOM 2564 N N . SER B 1 88 ? -36.694 5.586 -60.333 1.00 13.84 88 SER B N 1
ATOM 2565 C CA . SER B 1 88 ? -36.660 6.343 -61.597 1.00 14.04 88 SER B CA 1
ATOM 2566 C C . SER B 1 88 ? -36.303 7.815 -61.355 1.00 13.36 88 SER B C 1
ATOM 2567 O O . SER B 1 88 ? -35.685 8.485 -62.207 1.00 12.21 88 SER B O 1
ATOM 2570 N N . CYS B 1 89 ? -36.687 8.312 -60.190 1.00 12.42 89 CYS B N 1
ATOM 2571 C CA . CYS B 1 89 ? -36.346 9.674 -59.840 1.00 12.47 89 CYS B CA 1
ATOM 2572 C C . CYS B 1 89 ? -34.826 9.774 -59.623 1.00 11.52 89 CYS B C 1
ATOM 2573 O O . CYS B 1 89 ? -34.195 10.721 -60.107 1.00 10.60 89 CYS B O 1
ATOM 2576 N N . THR B 1 90 ? -34.233 8.829 -58.890 1.00 10.94 90 THR B N 1
ATOM 2577 C CA . THR B 1 90 ? -32.782 8.854 -58.692 1.00 10.40 90 THR B CA 1
ATOM 2578 C C . THR B 1 90 ? -31.990 8.643 -59.990 1.00 10.93 90 THR B C 1
ATOM 2579 O O . THR B 1 90 ? -30.897 9.198 -60.160 1.00 10.54 90 THR B O 1
ATOM 2583 N N . HIS B 1 91 ? -32.537 7.855 -60.915 1.00 10.13 91 HIS B N 1
ATOM 2584 C CA . HIS B 1 91 ? -31.875 7.659 -62.188 1.00 10.52 91 HIS B CA 1
ATOM 2585 C C . HIS B 1 91 ? -31.768 9.001 -62.986 1.00 10.04 91 HIS B C 1
ATOM 2586 O O . HIS B 1 91 ? -30.807 9.201 -63.720 1.00 9.51 91 HIS B O 1
ATOM 2593 N N . GLU B 1 92 ? -32.713 9.916 -62.791 1.00 9.57 92 GLU B N 1
ATOM 2594 C CA . GLU B 1 92 ? -32.614 11.275 -63.342 1.00 9.57 92 GLU B CA 1
ATOM 2595 C C . GLU B 1 92 ? -31.710 12.171 -62.520 1.00 9.44 92 GLU B C 1
ATOM 2596 O O . GLU B 1 92 ? -30.832 12.837 -63.072 1.00 9.44 92 GLU B O 1
ATOM 2602 N N . LEU B 1 93 ? -31.912 12.182 -61.205 1.00 9.81 93 LEU B N 1
ATOM 2603 C CA . LEU B 1 93 ? -31.144 13.024 -60.288 1.00 9.95 93 LEU B CA 1
ATOM 2604 C C . LEU B 1 93 ? -29.651 12.908 -60.487 1.00 9.79 93 LEU B C 1
ATOM 2605 O O . LEU B 1 93 ? -28.963 13.916 -60.639 1.00 9.80 93 LEU B O 1
ATOM 2610 N N . ILE B 1 94 ? -29.157 11.677 -60.567 1.00 9.34 94 ILE B N 1
ATOM 2611 C CA . ILE B 1 94 ? -27.723 11.458 -60.580 1.00 8.93 94 ILE B CA 1
ATOM 2612 C C . ILE B 1 94 ? -27.045 11.780 -61.916 1.00 8.75 94 ILE B C 1
ATOM 2613 O O . ILE B 1 94 ? -25.852 11.770 -61.988 1.00 7.91 94 ILE B O 1
ATOM 2618 N N . ARG B 1 95 ? -27.830 12.131 -62.933 1.00 9.99 95 ARG B N 1
ATOM 2619 C CA . ARG B 1 95 ? -27.311 12.744 -64.117 1.00 10.25 95 ARG B CA 1
ATOM 2620 C C . ARG B 1 95 ? -26.663 14.098 -63.860 1.00 11.20 95 ARG B C 1
ATOM 2621 O O . ARG B 1 95 ? -25.838 14.534 -64.675 1.00 11.62 95 ARG B O 1
ATOM 2629 N N . HIS B 1 96 ? -26.987 14.747 -62.733 1.00 10.98 96 HIS B N 1
ATOM 2630 C CA . HIS B 1 96 ? -26.303 15.996 -62.333 1.00 11.78 96 HIS B CA 1
ATOM 2631 C C . HIS B 1 96 ? -24.954 15.657 -61.747 1.00 12.07 96 HIS B C 1
ATOM 2632 O O . HIS B 1 96 ? -24.845 15.050 -60.676 1.00 13.81 96 HIS B O 1
ATOM 2639 N N . ARG B 1 97 ? -23.919 16.039 -62.458 1.00 11.67 97 ARG B N 1
ATOM 2640 C CA . ARG B 1 97 ? -22.573 15.517 -62.175 1.00 11.98 97 ARG B CA 1
ATOM 2641 C C . ARG B 1 97 ? -21.756 16.391 -61.210 1.00 11.63 97 ARG B C 1
ATOM 2642 O O . ARG B 1 97 ? -20.685 15.985 -60.784 1.00 11.93 97 ARG B O 1
ATOM 2650 N N . HIS B 1 98 ? -22.272 17.552 -60.837 1.00 10.58 98 HIS B N 1
ATOM 2651 C CA . HIS B 1 98 ? -21.611 18.386 -59.810 1.00 12.20 98 HIS B CA 1
ATOM 2652 C C . HIS B 1 98 ? -22.259 18.273 -58.440 1.00 12.20 98 HIS B C 1
ATOM 2653 O O . HIS B 1 98 ? -22.215 19.205 -57.629 1.00 13.69 98 HIS B O 1
ATOM 2660 N N . PHE B 1 99 ? -22.913 17.141 -58.196 1.00 12.07 99 PHE B N 1
ATOM 2661 C CA . PHE B 1 99 ? -23.329 16.782 -56.865 1.00 11.60 99 PHE B CA 1
ATOM 2662 C C . PHE B 1 99 ? -22.463 15.579 -56.465 1.00 11.11 99 PHE B C 1
ATOM 2663 O O . PHE B 1 99 ? -21.845 14.924 -57.320 1.00 10.88 99 PHE B O 1
ATOM 2671 N N . SER B 1 100 ? -22.469 15.253 -55.171 1.00 10.08 100 SER B N 1
ATOM 2672 C CA . SER B 1 100 ? -21.956 13.987 -54.655 1.00 10.36 100 SER B CA 1
ATOM 2673 C C . SER B 1 100 ? -23.118 13.220 -54.008 1.00 10.44 100 SER B C 1
ATOM 2674 O O . SER B 1 100 ? -24.013 13.808 -53.398 1.00 10.15 100 SER B O 1
ATOM 2677 N N . TYR B 1 101 ? -23.072 11.894 -54.146 1.00 10.28 101 TYR B N 1
ATOM 2678 C CA . TYR B 1 101 ? -24.161 11.033 -53.759 1.00 10.51 101 TYR B CA 1
ATOM 2679 C C . TYR B 1 101 ? -23.665 9.842 -52.935 1.00 10.98 101 TYR B C 1
ATOM 2680 O O . TYR B 1 101 ? -22.561 9.306 -53.160 1.00 11.61 101 TYR B O 1
ATOM 2689 N N . SER B 1 102 ? -24.516 9.414 -52.022 1.00 10.53 102 SER B N 1
ATOM 2690 C CA . SER B 1 102 ? -24.393 8.115 -51.355 1.00 11.32 102 SER B CA 1
ATOM 2691 C C . SER B 1 102 ? -25.819 7.585 -51.246 1.00 10.55 102 SER B C 1
ATOM 2692 O O . SER B 1 102 ? -26.658 8.207 -50.597 1.00 11.16 102 SER B O 1
ATOM 2695 N N . GLN B 1 103 ? -26.067 6.457 -51.904 1.00 11.00 103 GLN B N 1
ATOM 2696 C CA . GLN B 1 103 ? -27.404 5.903 -52.090 1.00 11.37 103 GLN B CA 1
ATOM 2697 C C . GLN B 1 103 ? -27.549 4.467 -51.601 1.00 11.38 103 GLN B C 1
ATOM 2698 O O . GLN B 1 103 ? -26.625 3.648 -51.755 1.00 10.25 103 GLN B O 1
ATOM 2704 N N . LEU B 1 104 ? -28.741 4.182 -51.062 1.00 11.60 104 LEU B N 1
ATOM 2705 C CA . LEU B 1 104 ? -29.181 2.832 -50.657 1.00 11.89 104 LEU B CA 1
ATOM 2706 C C . LEU B 1 104 ? -28.940 1.804 -51.771 1.00 12.50 104 LEU B C 1
ATOM 2707 O O . LEU B 1 104 ? -29.346 2.028 -52.908 1.00 11.96 104 LEU B O 1
ATOM 2712 N N . SER B 1 105 ? -28.234 0.714 -51.456 1.00 12.63 105 SER B N 1
ATOM 2713 C CA . SER B 1 105 ? -27.812 -0.228 -52.471 1.00 12.80 105 SER B CA 1
ATOM 2714 C C . SER B 1 105 ? -28.682 -1.458 -52.508 1.00 13.65 105 SER B C 1
ATOM 2715 O O . SER B 1 105 ? -28.843 -2.169 -51.486 1.00 14.10 105 SER B O 1
ATOM 2718 N N . GLN B 1 106 ? -29.286 -1.723 -53.668 1.00 13.06 106 GLN B N 1
ATOM 2719 C CA . GLN B 1 106 ? -30.078 -2.953 -53.811 1.00 13.46 106 GLN B CA 1
ATOM 2720 C C . GLN B 1 106 ? -29.212 -4.208 -53.919 1.00 13.77 106 GLN B C 1
ATOM 2721 O O . GLN B 1 106 ? -29.720 -5.310 -53.757 1.00 13.82 106 GLN B O 1
ATOM 2727 N N . ARG B 1 107 ? -27.928 -4.058 -54.224 1.00 14.70 107 ARG B N 1
ATOM 2728 C CA . ARG B 1 107 ? -27.005 -5.210 -54.200 1.00 15.79 107 ARG B CA 1
ATOM 2729 C C . ARG B 1 107 ? -26.752 -5.673 -52.769 1.00 17.52 107 ARG B C 1
ATOM 2730 O O . ARG B 1 107 ? -26.442 -6.836 -52.555 1.00 17.64 107 ARG B O 1
ATOM 2738 N N . TYR B 1 108 ? -26.887 -4.768 -51.794 1.00 19.43 108 TYR B N 1
ATOM 2739 C CA . TYR B 1 108 ? -26.545 -5.072 -50.373 1.00 21.19 108 TYR B CA 1
ATOM 2740 C C . TYR B 1 108 ? -27.787 -5.195 -49.442 1.00 21.41 108 TYR B C 1
ATOM 2741 O O . TYR B 1 108 ? -27.888 -6.131 -48.633 1.00 23.16 108 TYR B O 1
ATOM 2750 N N . VAL B 1 109 ? -28.739 -4.281 -49.586 1.00 20.45 109 VAL B N 1
ATOM 2751 C CA . VAL B 1 109 ? -29.871 -4.153 -48.689 1.00 20.51 109 VAL B CA 1
ATOM 2752 C C . VAL B 1 109 ? -31.083 -4.968 -49.141 1.00 21.15 109 VAL B C 1
ATOM 2753 O O . VAL B 1 109 ? -31.545 -4.838 -50.282 1.00 20.65 109 VAL B O 1
ATOM 2757 N N . PRO B 1 110 ? -31.649 -5.788 -48.228 1.00 21.98 110 PRO B N 1
ATOM 2758 C CA . PRO B 1 110 ? -32.756 -6.649 -48.628 1.00 22.23 110 PRO B CA 1
ATOM 2759 C C . PRO B 1 110 ? -33.982 -5.831 -48.940 1.00 22.36 110 PRO B C 1
ATOM 2760 O O . PRO B 1 110 ? -34.244 -4.844 -48.242 1.00 22.64 110 PRO B O 1
ATOM 2764 N N . GLU B 1 111 ? -34.717 -6.214 -49.981 1.00 22.09 111 GLU B N 1
ATOM 2765 C CA . GLU B 1 111 ? -35.826 -5.406 -50.469 1.00 21.79 111 GLU B CA 1
ATOM 2766 C C . GLU B 1 111 ? -37.149 -6.171 -50.362 1.00 22.12 111 GLU B C 1
ATOM 2767 O O . GLU B 1 111 ? -38.172 -5.786 -50.957 1.00 21.25 111 GLU B O 1
ATOM 2773 N N . LYS B 1 112 ? -37.154 -7.230 -49.558 1.00 22.25 112 LYS B N 1
ATOM 2774 C CA . LYS B 1 112 ? -38.346 -8.053 -49.450 1.00 22.96 112 LYS B CA 1
ATOM 2775 C C . LYS B 1 112 ? -39.509 -7.224 -48.914 1.00 22.89 112 LYS B C 1
ATOM 2776 O O . LYS B 1 112 ? -40.654 -7.523 -49.240 1.00 23.80 112 LYS B O 1
ATOM 2778 N N . ASP B 1 113 ? -39.218 -6.200 -48.100 1.00 22.36 113 ASP B N 1
ATOM 2779 C CA . ASP B 1 113 ? -40.241 -5.341 -47.508 1.00 22.49 113 ASP B CA 1
ATOM 2780 C C . ASP B 1 113 ? -40.161 -3.913 -48.042 1.00 22.00 113 ASP B C 1
ATOM 2781 O O . ASP B 1 113 ? -40.604 -2.993 -47.390 1.00 21.78 113 ASP B O 1
ATOM 2786 N N . SER B 1 114 ? -39.621 -3.724 -49.241 1.00 21.32 114 SER B N 1
ATOM 2787 C CA . SER B 1 114 ? -39.436 -2.376 -49.772 1.00 20.78 114 SER B CA 1
ATOM 2788 C C . SER B 1 114 ? -40.760 -1.652 -49.985 1.00 20.07 114 SER B C 1
ATOM 2789 O O . SER B 1 114 ? -41.775 -2.256 -50.333 1.00 19.90 114 SER B O 1
ATOM 2792 N N . ARG B 1 115 ? -40.734 -0.344 -49.761 1.00 19.51 115 ARG B N 1
ATOM 2793 C CA . ARG B 1 115 ? -41.867 0.514 -50.033 1.00 18.67 115 ARG B CA 1
ATOM 2794 C C . ARG B 1 115 ? -41.877 0.975 -51.484 1.00 17.90 115 ARG B C 1
ATOM 2795 O O . ARG B 1 115 ? -40.864 0.918 -52.177 1.00 17.30 115 ARG B O 1
ATOM 2803 N N . VAL B 1 116 ? -43.030 1.451 -51.934 1.00 17.40 116 VAL B N 1
ATOM 2804 C CA . VAL B 1 116 ? -43.129 2.030 -53.264 1.00 17.50 116 VAL B CA 1
ATOM 2805 C C . VAL B 1 116 ? -43.502 3.501 -53.163 1.00 16.38 116 VAL B C 1
ATOM 2806 O O . VAL B 1 116 ? -44.116 3.942 -52.193 1.00 16.47 116 VAL B O 1
ATOM 2810 N N . VAL B 1 117 ? -43.104 4.259 -54.175 1.00 15.84 117 VAL B N 1
ATOM 2811 C CA . VAL B 1 117 ? -43.422 5.687 -54.277 1.00 15.68 117 VAL B CA 1
ATOM 2812 C C . VAL B 1 117 ? -44.473 5.861 -55.350 1.00 16.34 117 VAL B C 1
ATOM 2813 O O . VAL B 1 117 ? -44.300 5.396 -56.471 1.00 15.38 117 VAL B O 1
ATOM 2817 N N . VAL B 1 118 ? -45.578 6.513 -55.001 1.00 17.56 118 VAL B N 1
ATOM 2818 C CA . VAL B 1 118 ? -46.653 6.707 -55.954 1.00 18.27 118 VAL B CA 1
ATOM 2819 C C . VAL B 1 118 ? -46.338 7.914 -56.817 1.00 18.98 118 VAL B C 1
ATOM 2820 O O . VAL B 1 118 ? -46.169 9.001 -56.288 1.00 18.73 118 VAL B O 1
ATOM 2824 N N . PRO B 1 119 ? -46.294 7.741 -58.153 1.00 18.76 119 PRO B N 1
ATOM 2825 C CA . PRO B 1 119 ? -46.161 8.899 -59.028 1.00 19.36 119 PRO B CA 1
ATOM 2826 C C . PRO B 1 119 ? -47.202 9.975 -58.737 1.00 20.04 119 PRO B C 1
ATOM 2827 O O . PRO B 1 119 ? -48.393 9.638 -58.584 1.00 19.80 119 PRO B O 1
ATOM 2831 N N . PRO B 1 120 ? -46.758 11.249 -58.619 1.00 20.45 120 PRO B N 1
ATOM 2832 C CA . PRO B 1 120 ? -47.634 12.376 -58.330 1.00 22.04 120 PRO B CA 1
ATOM 2833 C C . PRO B 1 120 ? -48.904 12.394 -59.180 1.00 23.40 120 PRO B C 1
ATOM 2834 O O . PRO B 1 120 ? -49.960 12.771 -58.676 1.00 24.57 120 PRO B O 1
ATOM 2838 N N . GLY B 1 121 ? -48.805 11.976 -60.440 1.00 25.21 121 GLY B N 1
ATOM 2839 C CA . GLY B 1 121 ? -49.984 11.916 -61.327 1.00 27.21 121 GLY B CA 1
ATOM 2840 C C . GLY B 1 121 ? -51.080 10.935 -60.910 1.00 28.35 121 GLY B C 1
ATOM 2841 O O . GLY B 1 121 ? -52.234 11.068 -61.346 1.00 28.77 121 GLY B O 1
ATOM 2842 N N . MET B 1 122 ? -50.721 9.966 -60.064 1.00 30.01 122 MET B N 1
ATOM 2843 C CA . MET B 1 122 ? -51.607 8.872 -59.632 1.00 31.28 122 MET B CA 1
ATOM 2844 C C . MET B 1 122 ? -52.038 9.029 -58.196 1.00 31.90 122 MET B C 1
ATOM 2845 O O . MET B 1 122 ? -52.879 8.277 -57.713 1.00 31.63 122 MET B O 1
ATOM 2850 N N . GLU B 1 123 ? -51.438 9.991 -57.506 1.00 32.65 123 GLU B N 1
ATOM 2851 C CA . GLU B 1 123 ? -51.565 10.092 -56.064 1.00 33.91 123 GLU B CA 1
ATOM 2852 C C . GLU B 1 123 ? -52.988 10.213 -55.573 1.00 33.95 123 GLU B C 1
ATOM 2853 O O . GLU B 1 123 ? -53.341 9.648 -54.552 1.00 33.74 123 GLU B O 1
ATOM 2859 N N . ASP B 1 124 ? -53.793 10.976 -56.288 1.00 34.63 124 ASP B N 1
ATOM 2860 C CA . ASP B 1 124 ? -55.142 11.265 -55.821 1.00 35.96 124 ASP B CA 1
ATOM 2861 C C . ASP B 1 124 ? -56.164 10.172 -56.191 1.00 36.02 124 ASP B C 1
ATOM 2862 O O . ASP B 1 124 ? -57.352 10.338 -55.909 1.00 36.24 124 ASP B O 1
ATOM 2867 N N . ASP B 1 125 ? -55.713 9.058 -56.777 1.00 35.92 125 ASP B N 1
ATOM 2868 C CA . ASP B 1 125 ? -56.621 8.080 -57.412 1.00 36.23 125 ASP B CA 1
ATOM 2869 C C . ASP B 1 125 ? -56.514 6.684 -56.797 1.00 35.99 125 ASP B C 1
ATOM 2870 O O . ASP B 1 125 ? -55.542 5.976 -57.045 1.00 36.18 125 ASP B O 1
ATOM 2875 N N . ALA B 1 126 ? -57.529 6.281 -56.026 1.00 35.61 126 ALA B N 1
ATOM 2876 C CA . ALA B 1 126 ? -57.568 4.950 -55.401 1.00 35.38 126 ALA B CA 1
ATOM 2877 C C . ALA B 1 126 ? -57.425 3.776 -56.383 1.00 34.89 126 ALA B C 1
ATOM 2878 O O . ALA B 1 126 ? -56.745 2.792 -56.085 1.00 35.28 126 ALA B O 1
ATOM 2880 N N . ASP B 1 127 ? -58.077 3.862 -57.536 1.00 34.57 127 ASP B N 1
ATOM 2881 C CA . ASP B 1 127 ? -57.996 2.806 -58.571 1.00 34.08 127 ASP B CA 1
ATOM 2882 C C . ASP B 1 127 ? -56.549 2.595 -59.023 1.00 32.70 127 ASP B C 1
ATOM 2883 O O . ASP B 1 127 ? -56.012 1.480 -58.983 1.00 31.93 127 ASP B O 1
ATOM 2888 N N . LEU B 1 128 ? -55.934 3.683 -59.464 1.00 31.44 128 LEU B N 1
ATOM 2889 C CA . LEU B 1 128 ? -54.574 3.648 -60.016 1.00 30.58 128 LEU B CA 1
ATOM 2890 C C . LEU B 1 128 ? -53.551 3.220 -58.974 1.00 29.54 128 LEU B C 1
ATOM 2891 O O . LEU B 1 128 ? -52.706 2.373 -59.242 1.00 28.49 128 LEU B O 1
ATOM 2896 N N . ARG B 1 129 ? -53.654 3.786 -57.773 1.00 29.09 129 ARG B N 1
ATOM 2897 C CA . ARG B 1 129 ? -52.773 3.402 -56.673 1.00 28.91 129 ARG B CA 1
ATOM 2898 C C . ARG B 1 129 ? -52.919 1.929 -56.331 1.00 28.37 129 ARG B C 1
ATOM 2899 O O . ARG B 1 129 ? -51.952 1.289 -55.936 1.00 27.36 129 ARG B O 1
ATOM 2907 N N . HIS B 1 130 ? -54.140 1.402 -56.438 1.00 28.09 130 HIS B N 1
ATOM 2908 C CA . HIS B 1 130 ? -54.357 -0.014 -56.152 1.00 28.08 130 HIS B CA 1
ATOM 2909 C C . HIS B 1 130 ? -53.642 -0.878 -57.188 1.00 27.16 130 HIS B C 1
ATOM 2910 O O . HIS B 1 130 ? -53.025 -1.870 -56.833 1.00 26.79 130 HIS B O 1
ATOM 2917 N N . ILE B 1 131 ? -53.737 -0.492 -58.458 1.00 25.96 131 ILE B N 1
ATOM 2918 C CA . ILE B 1 131 ? -53.051 -1.193 -59.538 1.00 25.89 131 ILE B CA 1
ATOM 2919 C C . ILE B 1 131 ? -51.520 -1.233 -59.300 1.00 25.17 131 ILE B C 1
ATOM 2920 O O . ILE B 1 131 ? -50.879 -2.278 -59.470 1.00 25.18 131 ILE B O 1
ATOM 2925 N N . LEU B 1 132 ? -50.943 -0.106 -58.886 1.00 24.77 132 LEU B N 1
ATOM 2926 C CA . LEU B 1 132 ? -49.509 -0.046 -58.575 1.00 24.11 132 LEU B CA 1
ATOM 2927 C C . LEU B 1 132 ? -49.126 -0.943 -57.408 1.00 23.50 132 LEU B C 1
ATOM 2928 O O . LEU B 1 132 ? -48.160 -1.727 -57.494 1.00 22.52 132 LEU B O 1
ATOM 2933 N N . THR B 1 133 ? -49.864 -0.809 -56.312 1.00 23.13 133 THR B N 1
ATOM 2934 C CA . THR B 1 133 ? -49.501 -1.522 -55.084 1.00 23.44 133 THR B CA 1
ATOM 2935 C C . THR B 1 133 ? -49.664 -3.036 -55.263 1.00 23.16 133 THR B C 1
ATOM 2936 O O . THR B 1 133 ? -48.839 -3.794 -54.806 1.00 23.07 133 THR B O 1
ATOM 2940 N N . GLU B 1 134 ? -50.689 -3.475 -55.992 1.00 23.38 134 GLU B N 1
ATOM 2941 C CA . GLU B 1 134 ? -50.801 -4.914 -56.345 1.00 23.77 134 GLU B CA 1
ATOM 2942 C C . GLU B 1 134 ? -49.685 -5.411 -57.261 1.00 22.74 134 GLU B C 1
ATOM 2943 O O . GLU B 1 134 ? -49.206 -6.539 -57.100 1.00 22.32 134 GLU B O 1
ATOM 2949 N N . ALA B 1 135 ? -49.278 -4.590 -58.236 1.00 21.79 135 ALA B N 1
ATOM 2950 C CA . ALA B 1 135 ? -48.132 -4.925 -59.081 1.00 21.02 135 ALA B CA 1
ATOM 2951 C C . ALA B 1 135 ? -46.843 -4.967 -58.255 1.00 20.58 135 ALA B C 1
ATOM 2952 O O . ALA B 1 135 ? -46.009 -5.824 -58.479 1.00 20.93 135 ALA B O 1
ATOM 2954 N N . ALA B 1 136 ? -46.691 -4.045 -57.301 1.00 20.00 136 ALA B N 1
ATOM 2955 C CA . ALA B 1 136 ? -45.514 -4.031 -56.425 1.00 19.64 136 ALA B CA 1
ATOM 2956 C C . ALA B 1 136 ? -45.434 -5.311 -55.587 1.00 19.35 136 ALA B C 1
ATOM 2957 O O . ALA B 1 136 ? -44.373 -5.946 -55.491 1.00 19.22 136 ALA B O 1
ATOM 2959 N N . ASP B 1 137 ? -46.565 -5.684 -54.996 1.00 18.93 137 ASP B N 1
ATOM 2960 C CA . ASP B 1 137 ? -46.660 -6.925 -54.213 1.00 19.41 137 ASP B CA 1
ATOM 2961 C C . ASP B 1 137 ? -46.326 -8.154 -55.048 1.00 18.30 137 ASP B C 1
ATOM 2962 O O . ASP B 1 137 ? -45.611 -9.009 -54.590 1.00 17.35 137 ASP B O 1
ATOM 2967 N N . ALA B 1 138 ? -46.831 -8.237 -56.277 1.00 18.65 138 ALA B N 1
ATOM 2968 C CA . ALA B 1 138 ? -46.459 -9.347 -57.174 1.00 18.75 138 ALA B CA 1
ATOM 2969 C C . ALA B 1 138 ? -44.954 -9.395 -57.415 1.00 19.06 138 ALA B C 1
ATOM 2970 O O . ALA B 1 138 ? -44.343 -10.462 -57.360 1.00 18.99 138 ALA B O 1
ATOM 2972 N N . ALA B 1 139 ? -44.342 -8.237 -57.674 1.00 19.24 139 ALA B N 1
ATOM 2973 C CA . ALA B 1 139 ? -42.879 -8.171 -57.916 1.00 18.89 139 ALA B CA 1
ATOM 2974 C C . ALA B 1 139 ? -42.037 -8.528 -56.705 1.00 19.20 139 ALA B C 1
ATOM 2975 O O . ALA B 1 139 ? -41.026 -9.227 -56.843 1.00 19.47 139 ALA B O 1
ATOM 2977 N N . ARG B 1 140 ? -42.415 -8.031 -55.526 1.00 20.46 140 ARG B N 1
ATOM 2978 C CA . ARG B 1 140 ? -41.741 -8.439 -54.277 1.00 21.02 140 ARG B CA 1
ATOM 2979 C C . ARG B 1 140 ? -41.856 -9.959 -54.019 1.00 21.27 140 ARG B C 1
ATOM 2980 O O . ARG B 1 140 ? -40.901 -10.580 -53.584 1.00 22.49 140 ARG B O 1
ATOM 2988 N N . ALA B 1 141 ? -43.008 -10.557 -54.302 1.00 21.65 141 ALA B N 1
ATOM 2989 C CA . ALA B 1 141 ? -43.138 -12.013 -54.167 1.00 21.47 141 ALA B CA 1
ATOM 2990 C C . ALA B 1 141 ? -42.151 -12.698 -55.103 1.00 21.21 141 ALA B C 1
ATOM 2991 O O . ALA B 1 141 ? -41.459 -13.635 -54.715 1.00 20.91 141 ALA B O 1
ATOM 2993 N N . THR B 1 142 ? -42.043 -12.203 -56.333 1.00 21.11 142 THR B N 1
ATOM 2994 C CA . THR B 1 142 ? -41.141 -12.802 -57.314 1.00 20.81 142 THR B CA 1
ATOM 2995 C C . THR B 1 142 ? -39.703 -12.612 -56.886 1.00 21.19 142 THR B C 1
ATOM 2996 O O . THR B 1 142 ? -38.869 -13.526 -57.011 1.00 20.39 142 THR B O 1
ATOM 3000 N N . TYR B 1 143 ? -39.401 -11.407 -56.395 1.00 21.30 143 TYR B N 1
ATOM 3001 C CA . TYR B 1 143 ? -38.063 -11.103 -55.874 1.00 21.76 143 TYR B CA 1
ATOM 3002 C C . TYR B 1 143 ? -37.631 -12.117 -54.821 1.00 22.42 143 TYR B C 1
ATOM 3003 O O . TYR B 1 143 ? -36.523 -12.647 -54.881 1.00 22.66 143 TYR B O 1
ATOM 3012 N N . SER B 1 144 ? -38.509 -12.368 -53.857 1.00 24.53 144 SER B N 1
ATOM 3013 C CA . SER B 1 144 ? -38.224 -13.316 -52.771 1.00 25.48 144 SER B CA 1
ATOM 3014 C C . SER B 1 144 ? -38.136 -14.764 -53.270 1.00 25.97 144 SER B C 1
ATOM 3015 O O . SER B 1 144 ? -37.269 -15.513 -52.833 1.00 26.59 144 SER B O 1
ATOM 3018 N N . GLU B 1 145 ? -39.022 -15.150 -54.186 1.00 26.94 145 GLU B N 1
ATOM 3019 C CA . GLU B 1 145 ? -38.899 -16.443 -54.879 1.00 26.98 145 GLU B CA 1
ATOM 3020 C C . GLU B 1 145 ? -37.530 -16.647 -55.540 1.00 26.67 145 GLU B C 1
ATOM 3021 O O . GLU B 1 145 ? -36.867 -17.662 -55.288 1.00 26.74 145 GLU B O 1
ATOM 3027 N N . LEU B 1 146 ? -37.118 -15.699 -56.394 1.00 25.30 146 LEU B N 1
ATOM 3028 C CA . LEU B 1 146 ? -35.799 -15.733 -57.028 1.00 24.69 146 LEU B CA 1
ATOM 3029 C C . LEU B 1 146 ? -34.668 -15.713 -56.029 1.00 24.98 146 LEU B C 1
ATOM 3030 O O . LEU B 1 146 ? -33.678 -16.398 -56.209 1.00 24.34 146 LEU B O 1
ATOM 3035 N N . LEU B 1 147 ? -34.804 -14.907 -54.984 1.00 25.66 147 LEU B N 1
ATOM 3036 C CA . LEU B 1 147 ? -33.771 -14.847 -53.963 1.00 26.93 147 LEU B CA 1
ATOM 3037 C C . LEU B 1 147 ? -33.520 -16.217 -53.315 1.00 27.13 147 LEU B C 1
ATOM 3038 O O . LEU B 1 147 ? -32.365 -16.603 -53.109 1.00 26.68 147 LEU B O 1
ATOM 3043 N N . ALA B 1 148 ? -34.589 -16.943 -53.010 1.00 27.89 148 ALA B N 1
ATOM 3044 C CA . ALA B 1 148 ? -34.465 -18.288 -52.413 1.00 29.24 148 ALA B CA 1
ATOM 3045 C C . ALA B 1 148 ? -33.817 -19.268 -53.399 1.00 30.47 148 ALA B C 1
ATOM 3046 O O . ALA B 1 148 ? -32.892 -19.997 -53.040 1.00 31.16 148 ALA B O 1
ATOM 3048 N N . LYS B 1 149 ? -34.279 -19.264 -54.649 1.00 31.71 149 LYS B N 1
ATOM 3049 C CA . LYS B 1 149 ? -33.700 -20.163 -55.668 1.00 32.84 149 LYS B CA 1
ATOM 3050 C C . LYS B 1 149 ? -32.286 -19.778 -56.118 1.00 33.84 149 LYS B C 1
ATOM 3051 O O . LYS B 1 149 ? -31.526 -20.648 -56.537 1.00 33.81 149 LYS B O 1
ATOM 3057 N N . LEU B 1 150 ? -31.939 -18.487 -56.021 1.00 34.72 150 LEU B N 1
ATOM 3058 C CA . LEU B 1 150 ? -30.582 -17.999 -56.330 1.00 35.49 150 LEU B CA 1
ATOM 3059 C C . LEU B 1 150 ? -29.586 -18.321 -55.209 1.00 36.53 150 LEU B C 1
ATOM 3060 O O . LEU B 1 150 ? -28.450 -18.685 -55.490 1.00 36.84 150 LEU B O 1
ATOM 3065 N N . GLU B 1 151 ? -29.989 -18.169 -53.949 1.00 38.08 151 GLU B N 1
ATOM 3066 C CA . GLU B 1 151 ? -29.171 -18.660 -52.829 1.00 39.38 151 GLU B CA 1
ATOM 3067 C C . GLU B 1 151 ? -28.925 -20.182 -52.944 1.00 40.29 151 GLU B C 1
ATOM 3068 O O . GLU B 1 151 ? -27.810 -20.655 -52.715 1.00 40.65 151 GLU B O 1
ATOM 3074 N N . ALA B 1 152 ? -29.962 -20.921 -53.336 1.00 41.53 152 ALA B N 1
ATOM 3075 C CA . ALA B 1 152 ? -29.871 -22.368 -53.557 1.00 42.20 152 ALA B CA 1
ATOM 3076 C C . ALA B 1 152 ? -29.071 -22.698 -54.824 1.00 43.33 152 ALA B C 1
ATOM 3077 O O . ALA B 1 152 ? -28.302 -23.666 -54.845 1.00 43.02 152 ALA B O 1
ATOM 3079 N N . LYS B 1 153 ? -29.252 -21.899 -55.881 1.00 44.27 153 LYS B N 1
ATOM 3080 C CA . LYS B 1 153 ? -28.451 -22.062 -57.093 1.00 44.89 153 LYS B CA 1
ATOM 3081 C C . LYS B 1 153 ? -26.962 -21.830 -56.847 1.00 45.02 153 LYS B C 1
ATOM 3082 O O . LYS B 1 153 ? -26.140 -22.482 -57.478 1.00 45.40 153 LYS B O 1
ATOM 3088 N N . PHE B 1 154 ? -26.609 -20.895 -55.969 1.00 45.32 154 PHE B N 1
ATOM 3089 C CA . PHE B 1 154 ? -25.200 -20.635 -55.669 1.00 45.50 154 PHE B CA 1
ATOM 3090 C C . PHE B 1 154 ? -24.774 -21.490 -54.473 1.00 45.70 154 PHE B C 1
ATOM 3091 O O . PHE B 1 154 ? -24.472 -20.971 -53.393 1.00 45.83 154 PHE B O 1
ATOM 3099 N N . ASN B 1 159 ? -18.737 -18.144 -50.563 1.00 49.35 159 ASN B N 1
ATOM 3100 C CA . ASN B 1 159 ? -19.027 -17.894 -49.148 1.00 49.12 159 ASN B CA 1
ATOM 3101 C C . ASN B 1 159 ? -20.439 -17.336 -48.912 1.00 49.01 159 ASN B C 1
ATOM 3102 O O . ASN B 1 159 ? -21.085 -16.840 -49.844 1.00 49.27 159 ASN B O 1
ATOM 3107 N N . ALA B 1 160 ? -20.905 -17.411 -47.667 1.00 48.22 160 ALA B N 1
ATOM 3108 C CA . ALA B 1 160 ? -22.300 -17.117 -47.340 1.00 47.91 160 ALA B CA 1
ATOM 3109 C C . ALA B 1 160 ? -22.769 -15.675 -47.636 1.00 47.88 160 ALA B C 1
ATOM 3110 O O . ALA B 1 160 ? -23.953 -15.473 -47.962 1.00 47.52 160 ALA B O 1
ATOM 3112 N N . ILE B 1 161 ? -21.868 -14.689 -47.522 1.00 47.32 161 ILE B N 1
ATOM 3113 C CA . ILE B 1 161 ? -22.243 -13.269 -47.709 1.00 47.10 161 ILE B CA 1
ATOM 3114 C C . ILE B 1 161 ? -22.376 -12.889 -49.179 1.00 46.78 161 ILE B C 1
ATOM 3115 O O . ILE B 1 161 ? -23.293 -12.148 -49.564 1.00 47.31 161 ILE B O 1
ATOM 3120 N N . LEU B 1 162 ? -21.448 -13.377 -49.995 1.00 46.12 162 LEU B N 1
ATOM 3121 C CA . LEU B 1 162 ? -21.466 -13.073 -51.406 1.00 45.47 162 LEU B CA 1
ATOM 3122 C C . LEU B 1 162 ? -22.507 -13.954 -52.074 1.00 44.89 162 LEU B C 1
ATOM 3123 O O . LEU B 1 162 ? -23.204 -13.505 -52.973 1.00 44.49 162 LEU B O 1
ATOM 3128 N N . ARG B 1 163 ? -22.662 -15.185 -51.591 1.00 44.11 163 ARG B N 1
ATOM 3129 C CA . ARG B 1 163 ? -23.800 -16.022 -51.993 1.00 43.38 163 ARG B CA 1
ATOM 3130 C C . ARG B 1 163 ? -25.111 -15.211 -51.954 1.00 42.46 163 ARG B C 1
ATOM 3131 O O . ARG B 1 163 ? -25.879 -15.194 -52.931 1.00 42.07 163 ARG B O 1
ATOM 3139 N N . ARG B 1 164 ? -25.348 -14.536 -50.830 1.00 41.00 164 ARG B N 1
ATOM 3140 C CA . ARG B 1 164 ? -26.534 -13.717 -50.668 1.00 40.22 164 ARG B CA 1
ATOM 3141 C C . ARG B 1 164 ? -26.522 -12.516 -51.629 1.00 38.74 164 ARG B C 1
ATOM 3142 O O . ARG B 1 164 ? -27.515 -12.274 -52.305 1.00 38.34 164 ARG B O 1
ATOM 3150 N N . LYS B 1 165 ? -25.402 -11.792 -51.683 1.00 36.97 165 LYS B N 1
ATOM 3151 C CA . LYS B 1 165 ? -25.247 -10.637 -52.569 1.00 35.68 165 LYS B CA 1
ATOM 3152 C C . LYS B 1 165 ? -25.325 -10.957 -54.078 1.00 34.71 165 LYS B C 1
ATOM 3153 O O . LYS B 1 165 ? -25.915 -10.184 -54.860 1.00 33.77 165 LYS B O 1
ATOM 3159 N N . GLN B 1 166 ? -24.677 -12.053 -54.483 1.00 32.87 166 GLN B N 1
ATOM 3160 C CA . GLN B 1 166 ? -24.764 -12.539 -55.857 1.00 31.72 166 GLN B CA 1
ATOM 3161 C C . GLN B 1 166 ? -26.198 -12.857 -56.165 1.00 29.75 166 GLN B C 1
ATOM 3162 O O . GLN B 1 166 ? -26.668 -12.607 -57.274 1.00 29.15 166 GLN B O 1
ATOM 3168 N N . ALA B 1 167 ? -26.892 -13.410 -55.178 1.00 27.49 167 ALA B N 1
ATOM 3169 C CA . ALA B 1 167 ? -28.314 -13.718 -55.304 1.00 26.35 167 ALA B CA 1
ATOM 3170 C C . ALA B 1 167 ? -29.148 -12.449 -55.363 1.00 24.89 167 ALA B C 1
ATOM 3171 O O . ALA B 1 167 ? -30.098 -12.348 -56.144 1.00 22.85 167 ALA B O 1
ATOM 3173 N N . ARG B 1 168 ? -28.792 -11.484 -54.513 1.00 23.99 168 ARG B N 1
ATOM 3174 C CA . ARG B 1 168 ? -29.602 -10.285 -54.351 1.00 24.06 168 ARG B CA 1
ATOM 3175 C C . ARG B 1 168 ? -29.517 -9.362 -55.592 1.00 22.27 168 ARG B C 1
ATOM 3176 O O . ARG B 1 168 ? -30.527 -8.764 -56.008 1.00 21.74 168 ARG B O 1
ATOM 3184 N N . GLN B 1 169 ? -28.316 -9.251 -56.155 1.00 20.95 169 GLN B N 1
ATOM 3185 C CA . GLN B 1 169 ? -28.107 -8.423 -57.337 1.00 20.24 169 GLN B CA 1
ATOM 3186 C C . GLN B 1 169 ? -28.831 -9.004 -58.540 1.00 19.90 169 GLN B C 1
ATOM 3187 O O . GLN B 1 169 ? -29.256 -8.253 -59.393 1.00 19.52 169 GLN B O 1
ATOM 3193 N N . ALA B 1 170 ? -29.034 -10.329 -58.573 1.00 19.06 170 ALA B N 1
ATOM 3194 C CA . ALA B 1 170 ? -29.811 -10.946 -59.645 1.00 18.75 170 ALA B CA 1
ATOM 3195 C C . ALA B 1 170 ? -31.303 -10.773 -59.386 1.00 18.66 170 ALA B C 1
ATOM 3196 O O . ALA B 1 170 ? -32.035 -10.315 -60.269 1.00 18.98 170 ALA B O 1
ATOM 3198 N N . ALA B 1 171 ? -31.746 -11.101 -58.170 1.00 17.70 171 ALA B N 1
ATOM 3199 C CA . ALA B 1 171 ? -33.164 -11.072 -57.798 1.00 17.28 171 ALA B CA 1
ATOM 3200 C C . ALA B 1 171 ? -33.850 -9.707 -58.020 1.00 16.29 171 ALA B C 1
ATOM 3201 O O . ALA B 1 171 ? -35.042 -9.659 -58.388 1.00 15.02 171 ALA B O 1
ATOM 3203 N N . ARG B 1 172 ? -33.104 -8.611 -57.820 1.00 15.85 172 ARG B N 1
ATOM 3204 C CA . ARG B 1 172 ? -33.695 -7.237 -57.936 1.00 15.96 172 ARG B CA 1
ATOM 3205 C C . ARG B 1 172 ? -34.055 -6.837 -59.360 1.00 15.56 172 ARG B C 1
ATOM 3206 O O . ARG B 1 172 ? -34.664 -5.796 -59.574 1.00 15.50 172 ARG B O 1
ATOM 3214 N N . ALA B 1 173 ? -33.676 -7.684 -60.315 1.00 15.69 173 ALA B N 1
ATOM 3215 C CA . ALA B 1 173 ? -34.082 -7.555 -61.704 1.00 15.22 173 ALA B CA 1
ATOM 3216 C C . ALA B 1 173 ? -35.565 -7.296 -61.854 1.00 15.04 173 ALA B C 1
ATOM 3217 O O . ALA B 1 173 ? -35.976 -6.545 -62.758 1.00 15.13 173 ALA B O 1
ATOM 3219 N N . VAL B 1 174 ? -36.369 -7.868 -60.952 1.00 14.45 174 VAL B N 1
ATOM 3220 C CA . VAL B 1 174 ? -37.817 -7.723 -60.992 1.00 14.75 174 VAL B CA 1
ATOM 3221 C C . VAL B 1 174 ? -38.393 -6.554 -60.182 1.00 14.64 174 VAL B C 1
ATOM 3222 O O . VAL B 1 174 ? -39.591 -6.267 -60.268 1.00 15.39 174 VAL B O 1
ATOM 3226 N N . LEU B 1 175 ? -37.572 -5.884 -59.387 1.00 14.43 175 LEU B N 1
ATOM 3227 C CA . LEU B 1 175 ? -38.079 -4.761 -58.612 1.00 14.68 175 LEU B CA 1
ATOM 3228 C C . LEU B 1 175 ? -38.445 -3.596 -59.541 1.00 14.49 175 LEU B C 1
ATOM 3229 O O . LEU B 1 175 ? -37.684 -3.265 -60.450 1.00 14.16 175 LEU B O 1
ATOM 3234 N N . PRO B 1 176 ? -39.622 -2.993 -59.334 1.00 15.03 176 PRO B N 1
ATOM 3235 C CA . PRO B 1 176 ? -40.064 -1.905 -60.197 1.00 14.95 176 PRO B CA 1
ATOM 3236 C C . PRO B 1 176 ? -39.338 -0.568 -59.979 1.00 15.18 176 PRO B C 1
ATOM 3237 O O . PRO B 1 176 ? -38.724 -0.351 -58.915 1.00 14.66 176 PRO B O 1
ATOM 3241 N N . ASN B 1 177 ? -39.436 0.298 -60.998 1.00 14.55 177 ASN B N 1
ATOM 3242 C CA . ASN B 1 177 ? -39.021 1.693 -60.944 1.00 14.69 177 ASN B CA 1
ATOM 3243 C C . ASN B 1 177 ? -39.544 2.446 -59.735 1.00 13.91 177 ASN B C 1
ATOM 3244 O O . ASN B 1 177 ? -38.847 3.287 -59.194 1.00 14.55 177 ASN B O 1
ATOM 3249 N N . ALA B 1 178 ? -40.783 2.169 -59.343 1.00 13.54 178 ALA B N 1
ATOM 3250 C CA . ALA B 1 178 ? -41.412 2.793 -58.177 1.00 12.61 178 ALA B CA 1
ATOM 3251 C C . ALA B 1 178 ? -40.822 2.424 -56.794 1.00 12.54 178 ALA B C 1
ATOM 3252 O O . ALA B 1 178 ? -41.151 3.077 -55.804 1.00 11.42 178 ALA B O 1
ATOM 3254 N N . THR B 1 179 ? -39.979 1.401 -56.725 1.00 12.24 179 THR B N 1
ATOM 3255 C CA . THR B 1 179 ? -39.353 1.008 -55.475 1.00 13.23 179 THR B CA 1
ATOM 3256 C C . THR B 1 179 ? -38.656 2.199 -54.803 1.00 13.08 179 THR B C 1
ATOM 3257 O O . THR B 1 179 ? -37.963 3.004 -55.453 1.00 13.00 179 THR B O 1
ATOM 3261 N N . GLU B 1 180 ? -38.861 2.322 -53.497 1.00 12.73 180 GLU B N 1
ATOM 3262 C CA . GLU B 1 180 ? -38.279 3.414 -52.739 1.00 12.45 180 GLU B CA 1
ATOM 3263 C C . GLU B 1 180 ? -36.768 3.275 -52.672 1.00 12.05 180 GLU B C 1
ATOM 3264 O O . GLU B 1 180 ? -36.211 2.182 -52.558 1.00 12.41 180 GLU B O 1
ATOM 3270 N N . THR B 1 181 ? -36.088 4.402 -52.722 1.00 11.92 181 THR B N 1
ATOM 3271 C CA . THR B 1 181 ? -34.652 4.427 -52.429 1.00 12.11 181 THR B CA 1
ATOM 3272 C C . THR B 1 181 ? -34.383 5.591 -51.487 1.00 11.72 181 THR B C 1
ATOM 3273 O O . THR B 1 181 ? -35.275 6.390 -51.188 1.00 11.19 181 THR B O 1
ATOM 3277 N N . ARG B 1 182 ? -33.152 5.687 -51.023 1.00 11.88 182 ARG B N 1
ATOM 3278 C CA . ARG B 1 182 ? -32.799 6.717 -50.075 1.00 11.88 182 ARG B CA 1
ATOM 3279 C C . ARG B 1 182 ? -31.418 7.214 -50.402 1.00 10.93 182 ARG B C 1
ATOM 3280 O O . ARG B 1 182 ? -30.565 6.440 -50.841 1.00 11.48 182 ARG B O 1
ATOM 3288 N N . ILE B 1 183 ? -31.195 8.515 -50.252 1.00 10.22 183 ILE B N 1
ATOM 3289 C CA . ILE B 1 183 ? -29.980 9.084 -50.785 1.00 10.20 183 ILE B CA 1
ATOM 3290 C C . ILE B 1 183 ? -29.520 10.362 -50.073 1.00 9.63 183 ILE B C 1
ATOM 3291 O O . ILE B 1 183 ? -30.326 11.261 -49.776 1.00 10.57 183 ILE B O 1
ATOM 3296 N N . VAL B 1 184 ? -28.205 10.448 -49.887 1.00 9.45 184 VAL B N 1
ATOM 3297 C CA . VAL B 1 184 ? -27.547 11.664 -49.427 1.00 9.81 184 VAL B CA 1
ATOM 3298 C C . VAL B 1 184 ? -27.020 12.407 -50.653 1.00 9.23 184 VAL B C 1
ATOM 3299 O O . VAL B 1 184 ? -26.245 11.841 -51.416 1.00 8.43 184 VAL B O 1
ATOM 3303 N N . VAL B 1 185 ? -27.432 13.666 -50.815 1.00 8.83 185 VAL B N 1
ATOM 3304 C CA . VAL B 1 185 ? -27.001 14.515 -51.931 1.00 9.25 185 VAL B CA 1
ATOM 3305 C C . VAL B 1 185 ? -26.317 15.755 -51.367 1.00 8.99 185 VAL B C 1
ATOM 3306 O O . VAL B 1 185 ? -26.879 16.486 -50.509 1.00 10.73 185 VAL B O 1
ATOM 3310 N N . THR B 1 186 ? -25.104 15.982 -51.837 1.00 10.26 186 THR B N 1
ATOM 3311 C CA . THR B 1 186 ? -24.319 17.151 -51.464 1.00 10.63 186 THR B CA 1
ATOM 3312 C C . THR B 1 186 ? -23.980 17.971 -52.694 1.00 10.40 186 THR B C 1
ATOM 3313 O O . THR B 1 186 ? -23.504 17.434 -53.705 1.00 10.69 186 THR B O 1
ATOM 3317 N N . GLY B 1 187 ? -24.252 19.274 -52.595 1.00 10.50 187 GLY B N 1
ATOM 3318 C CA . GLY B 1 187 ? -23.918 20.220 -53.637 1.00 11.04 187 GLY B CA 1
ATOM 3319 C C . GLY B 1 187 ? -23.559 21.593 -53.141 1.00 10.34 187 GLY B C 1
ATOM 3320 O O . GLY B 1 187 ? -24.017 22.024 -52.066 1.00 10.35 187 GLY B O 1
ATOM 3321 N N . ASN B 1 188 ? -22.744 22.300 -53.916 1.00 10.32 188 ASN B N 1
ATOM 3322 C CA . ASN B 1 188 ? -22.514 23.709 -53.602 1.00 10.16 188 ASN B CA 1
ATOM 3323 C C . ASN B 1 188 ? -23.675 24.578 -54.088 1.00 10.44 188 ASN B C 1
ATOM 3324 O O . ASN B 1 188 ? -24.595 24.071 -54.780 1.00 9.89 188 ASN B O 1
ATOM 3329 N N . TYR B 1 189 ? -23.710 25.856 -53.689 1.00 10.36 189 TYR B N 1
ATOM 3330 C CA . TYR B 1 189 ? -24.884 26.680 -53.980 1.00 9.81 189 TYR B CA 1
ATOM 3331 C C . TYR B 1 189 ? -25.100 26.804 -55.480 1.00 10.37 189 TYR B C 1
ATOM 3332 O O . TYR B 1 189 ? -26.237 26.937 -55.936 1.00 9.80 189 TYR B O 1
ATOM 3341 N N . ARG B 1 190 ? -24.016 26.879 -56.240 1.00 10.16 190 ARG B N 1
ATOM 3342 C CA . ARG B 1 190 ? -24.141 26.989 -57.714 1.00 10.49 190 ARG B CA 1
ATOM 3343 C C . ARG B 1 190 ? -24.773 25.752 -58.346 1.00 10.23 190 ARG B C 1
ATOM 3344 O O . ARG B 1 190 ? -25.681 25.853 -59.215 1.00 8.57 190 ARG B O 1
ATOM 3352 N N . ALA B 1 191 ? -24.303 24.584 -57.917 1.00 10.06 191 ALA B N 1
ATOM 3353 C CA . ALA B 1 191 ? -24.889 23.319 -58.323 1.00 10.30 191 ALA B CA 1
ATOM 3354 C C . ALA B 1 191 ? -26.374 23.226 -57.976 1.00 11.16 191 ALA B C 1
ATOM 3355 O O . ALA B 1 191 ? -27.175 22.752 -58.786 1.00 10.42 191 ALA B O 1
ATOM 3357 N N . TRP B 1 192 ? -26.748 23.659 -56.774 1.00 10.90 192 TRP B N 1
ATOM 3358 C CA . TRP B 1 192 ? -28.163 23.620 -56.374 1.00 10.73 192 TRP B CA 1
ATOM 3359 C C . TRP B 1 192 ? -28.993 24.548 -57.221 1.00 10.65 192 TRP B C 1
ATOM 3360 O O . TRP B 1 192 ? -30.109 24.203 -57.596 1.00 10.40 192 TRP B O 1
ATOM 3371 N N . ARG B 1 193 ? -28.466 25.735 -57.524 1.00 10.88 193 ARG B N 1
ATOM 3372 C CA . ARG B 1 193 ? -29.185 26.663 -58.390 1.00 10.55 193 ARG B CA 1
ATOM 3373 C C . ARG B 1 193 ? -29.455 26.058 -59.753 1.00 11.24 193 ARG B C 1
ATOM 3374 O O . ARG B 1 193 ? -30.565 26.179 -60.299 1.00 10.44 193 ARG B O 1
ATOM 3382 N N . HIS B 1 194 ? -28.458 25.413 -60.323 1.00 11.58 194 HIS B N 1
ATOM 3383 C CA . HIS B 1 194 ? -28.636 24.835 -61.632 1.00 12.00 194 HIS B CA 1
ATOM 3384 C C . HIS B 1 194 ? -29.673 23.681 -61.620 1.00 11.05 194 HIS B C 1
ATOM 3385 O O . HIS B 1 194 ? -30.494 23.555 -62.530 1.00 10.42 194 HIS B O 1
ATOM 3392 N N . PHE B 1 195 ? -29.614 22.841 -60.592 1.00 10.77 195 PHE B N 1
ATOM 3393 C CA . PHE B 1 195 ? -30.575 21.749 -60.405 1.00 11.28 195 PHE B CA 1
ATOM 3394 C C . PHE B 1 195 ? -32.031 22.231 -60.313 1.00 11.84 195 PHE B C 1
ATOM 3395 O O . PHE B 1 195 ? -32.939 21.681 -60.963 1.00 11.46 195 PHE B O 1
ATOM 3403 N N . ILE B 1 196 ? -32.247 23.278 -59.527 1.00 11.15 196 ILE B N 1
ATOM 3404 C CA . ILE B 1 196 ? -33.583 23.837 -59.344 1.00 12.24 196 ILE B CA 1
ATOM 3405 C C . ILE B 1 196 ? -34.083 24.444 -60.667 1.00 11.97 196 ILE B C 1
ATOM 3406 O O . ILE B 1 196 ? -35.191 24.186 -61.097 1.00 12.04 196 ILE B O 1
ATOM 3411 N N . ALA B 1 197 ? -33.254 25.229 -61.312 1.00 12.88 197 ALA B N 1
ATOM 3412 C CA . ALA B 1 197 ? -33.613 25.787 -62.633 1.00 13.96 197 ALA B CA 1
ATOM 3413 C C . ALA B 1 197 ? -34.006 24.701 -63.658 1.00 14.47 197 ALA B C 1
ATOM 3414 O O . ALA B 1 197 ? -34.973 24.869 -64.418 1.00 13.84 197 ALA B O 1
ATOM 3416 N N . MET B 1 198 ? -33.227 23.620 -63.708 1.00 14.10 198 MET B N 1
ATOM 3417 C CA . MET B 1 198 ? -33.495 22.524 -64.627 1.00 15.78 198 MET B CA 1
ATOM 3418 C C . MET B 1 198 ? -34.688 21.628 -64.209 1.00 14.69 198 MET B C 1
ATOM 3419 O O . MET B 1 198 ? -35.443 21.166 -65.062 1.00 14.79 198 MET B O 1
ATOM 3424 N N . ARG B 1 199 ? -34.864 21.384 -62.920 1.00 13.66 199 ARG B N 1
ATOM 3425 C CA . ARG B 1 199 ? -35.846 20.378 -62.472 1.00 12.98 199 ARG B CA 1
ATOM 3426 C C . ARG B 1 199 ? -37.155 20.919 -61.919 1.00 13.91 199 ARG B C 1
ATOM 3427 O O . ARG B 1 199 ? -38.156 20.213 -61.952 1.00 13.40 199 ARG B O 1
ATOM 3435 N N . ALA B 1 200 ? -37.158 22.143 -61.399 1.00 14.34 200 ALA B N 1
ATOM 3436 C CA . ALA B 1 200 ? -38.399 22.757 -60.905 1.00 15.65 200 ALA B CA 1
ATOM 3437 C C . ALA B 1 200 ? -39.047 23.444 -62.072 1.00 16.70 200 ALA B C 1
ATOM 3438 O O . ALA B 1 200 ? -39.303 24.655 -62.047 1.00 18.02 200 ALA B O 1
ATOM 3440 N N . SER B 1 201 ? -39.290 22.686 -63.127 1.00 18.72 201 SER B N 1
ATOM 3441 C CA . SER B 1 201 ? -39.751 23.289 -64.390 1.00 19.36 201 SER B CA 1
ATOM 3442 C C . SER B 1 201 ? -40.853 22.452 -65.007 1.00 19.13 201 SER B C 1
ATOM 3443 O O . SER B 1 201 ? -40.979 21.278 -64.713 1.00 18.69 201 SER B O 1
ATOM 3446 N N . GLU B 1 202 ? -41.647 23.055 -65.881 1.00 19.60 202 GLU B N 1
ATOM 3447 C CA . GLU B 1 202 ? -42.723 22.312 -66.561 1.00 20.52 202 GLU B CA 1
ATOM 3448 C C . GLU B 1 202 ? -42.216 21.178 -67.459 1.00 19.57 202 GLU B C 1
ATOM 3449 O O . GLU B 1 202 ? -42.940 20.221 -67.714 1.00 19.94 202 GLU B O 1
ATOM 3455 N N . HIS B 1 203 ? -40.975 21.286 -67.920 1.00 18.69 203 HIS B N 1
ATOM 3456 C CA . HIS B 1 203 ? -40.348 20.262 -68.747 1.00 18.60 203 HIS B CA 1
ATOM 3457 C C . HIS B 1 203 ? -39.987 18.986 -67.976 1.00 17.47 203 HIS B C 1
ATOM 3458 O O . HIS B 1 203 ? -39.915 17.893 -68.565 1.00 16.55 203 HIS B O 1
ATOM 3465 N N . ALA B 1 204 ? -39.715 19.124 -66.679 1.00 16.06 204 ALA B N 1
ATOM 3466 C CA . ALA B 1 204 ? -39.364 17.960 -65.839 1.00 15.52 204 ALA B CA 1
ATOM 3467 C C . ALA B 1 204 ? -40.544 17.079 -65.397 1.00 15.10 204 ALA B C 1
ATOM 3468 O O . ALA B 1 204 ? -41.719 17.513 -65.314 1.00 14.30 204 ALA B O 1
ATOM 3470 N N . ASP B 1 205 ? -40.201 15.822 -65.122 1.00 14.06 205 ASP B N 1
ATOM 3471 C CA . ASP B 1 205 ? -41.086 14.870 -64.478 1.00 14.91 205 ASP B CA 1
ATOM 3472 C C . ASP B 1 205 ? -41.580 15.466 -63.173 1.00 13.88 205 ASP B C 1
ATOM 3473 O O . ASP B 1 205 ? -40.826 16.123 -62.468 1.00 13.45 205 ASP B O 1
ATOM 3478 N N . VAL B 1 206 ? -42.841 15.226 -62.853 1.00 14.19 206 VAL B N 1
ATOM 3479 C CA . VAL B 1 206 ? -43.438 15.834 -61.697 1.00 14.50 206 VAL B CA 1
ATOM 3480 C C . VAL B 1 206 ? -42.796 15.341 -60.379 1.00 13.58 206 VAL B C 1
ATOM 3481 O O . VAL B 1 206 ? -42.755 16.090 -59.424 1.00 13.51 206 VAL B O 1
ATOM 3485 N N . GLU B 1 207 ? -42.277 14.115 -60.326 1.00 13.87 207 GLU B N 1
ATOM 3486 C CA . GLU B 1 207 ? -41.629 13.623 -59.106 1.00 13.44 207 GLU B CA 1
ATOM 3487 C C . GLU B 1 207 ? -40.350 14.427 -58.807 1.00 14.03 207 GLU B C 1
ATOM 3488 O O . GLU B 1 207 ? -40.188 14.951 -57.692 1.00 14.39 207 GLU B O 1
ATOM 3494 N N . ILE B 1 208 ? -39.459 14.535 -59.787 1.00 13.29 208 ILE B N 1
ATOM 3495 C CA . ILE B 1 208 ? -38.232 15.299 -59.581 1.00 13.43 208 ILE B CA 1
ATOM 3496 C C . ILE B 1 208 ? -38.545 16.799 -59.406 1.00 13.66 208 ILE B C 1
ATOM 3497 O O . ILE B 1 208 ? -37.847 17.481 -58.656 1.00 12.00 208 ILE B O 1
ATOM 3502 N N . ARG B 1 209 ? -39.596 17.285 -60.064 1.00 13.56 209 ARG B N 1
ATOM 3503 C CA . ARG B 1 209 ? -40.048 18.659 -59.861 1.00 14.67 209 ARG B CA 1
ATOM 3504 C C . ARG B 1 209 ? -40.397 18.951 -58.391 1.00 15.02 209 ARG B C 1
ATOM 3505 O O . ARG B 1 209 ? -39.965 19.948 -57.823 1.00 14.32 209 ARG B O 1
ATOM 3513 N N . ARG B 1 210 ? -41.221 18.087 -57.809 1.00 14.04 210 ARG B N 1
ATOM 3514 C CA . ARG B 1 210 ? -41.611 18.178 -56.408 1.00 14.20 210 ARG B CA 1
ATOM 3515 C C . ARG B 1 210 ? -40.388 18.168 -55.493 1.00 13.01 210 ARG B C 1
ATOM 3516 O O . ARG B 1 210 ? -40.305 18.951 -54.557 1.00 13.47 210 ARG B O 1
ATOM 3524 N N . LEU B 1 211 ? -39.451 17.267 -55.773 1.00 12.03 211 LEU B N 1
ATOM 3525 C CA . LEU B 1 211 ? -38.171 17.230 -55.046 1.00 11.11 211 LEU B CA 1
ATOM 3526 C C . LEU B 1 211 ? -37.437 18.580 -55.115 1.00 10.49 211 LEU B C 1
ATOM 3527 O O . LEU B 1 211 ? -36.986 19.094 -54.093 1.00 9.69 211 LEU B O 1
ATOM 3532 N N . ALA B 1 212 ? -37.334 19.142 -56.319 1.00 10.26 212 ALA B N 1
ATOM 3533 C CA . ALA B 1 212 ? -36.553 20.384 -56.562 1.00 9.73 212 ALA B CA 1
ATOM 3534 C C . ALA B 1 212 ? -37.180 21.564 -55.838 1.00 9.91 212 ALA B C 1
ATOM 3535 O O . ALA B 1 212 ? -36.483 22.418 -55.315 1.00 8.54 212 ALA B O 1
ATOM 3537 N N . ILE B 1 213 ? -38.513 21.613 -55.817 1.00 10.90 213 ILE B N 1
ATOM 3538 C CA . ILE B 1 213 ? -39.222 22.680 -55.073 1.00 11.23 213 ILE B CA 1
ATOM 3539 C C . ILE B 1 213 ? -38.954 22.619 -53.576 1.00 12.20 213 ILE B C 1
ATOM 3540 O O . ILE B 1 213 ? -38.734 23.649 -52.905 1.00 12.01 213 ILE B O 1
ATOM 3545 N N . GLU B 1 214 ? -38.965 21.418 -53.042 1.00 12.89 214 GLU B N 1
ATOM 3546 C CA . GLU B 1 214 ? -38.748 21.259 -51.641 1.00 13.75 214 GLU B CA 1
ATOM 3547 C C . GLU B 1 214 ? -37.308 21.639 -51.287 1.00 13.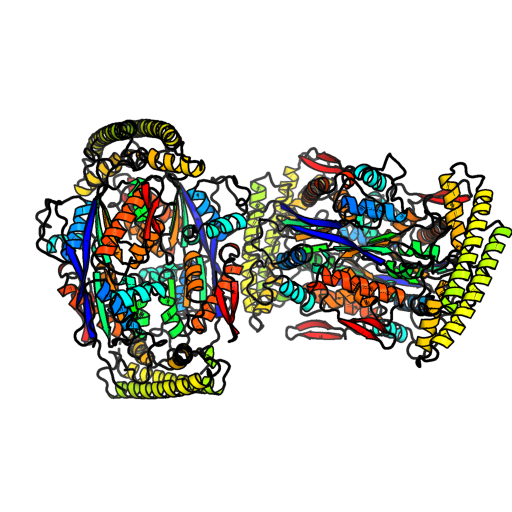73 214 GLU B C 1
ATOM 3548 O O . GLU B 1 214 ? -37.089 22.286 -50.279 1.00 13.77 214 GLU B O 1
ATOM 3554 N N . CYS B 1 215 ? -36.347 21.219 -52.106 1.00 13.42 215 CYS B N 1
ATOM 3555 C CA . CYS B 1 215 ? -34.956 21.596 -51.895 1.00 13.86 215 CYS B CA 1
ATOM 3556 C C . CYS B 1 215 ? -34.822 23.113 -51.956 1.00 13.57 215 CYS B C 1
ATOM 3557 O O . CYS B 1 215 ? -34.205 23.689 -51.064 1.00 13.77 215 CYS B O 1
ATOM 3560 N N . LEU B 1 216 ? -35.419 23.756 -52.969 1.00 12.88 216 LEU B N 1
ATOM 3561 C CA . LEU B 1 216 ? -35.422 25.211 -53.052 1.00 13.17 216 LEU B CA 1
ATOM 3562 C C . LEU B 1 216 ? -35.949 25.851 -51.780 1.00 13.23 216 LEU B C 1
ATOM 3563 O O . LEU B 1 216 ? -35.330 26.765 -51.246 1.00 13.56 216 LEU B O 1
ATOM 3568 N N . ARG B 1 217 ? -37.104 25.397 -51.311 1.00 14.43 217 ARG B N 1
ATOM 3569 C CA . ARG B 1 217 ? -37.680 25.949 -50.069 1.00 15.03 217 ARG B CA 1
ATOM 3570 C C . ARG B 1 217 ? -36.712 25.877 -48.875 1.00 14.91 217 ARG B C 1
ATOM 3571 O O . ARG B 1 217 ? -36.545 26.842 -48.133 1.00 15.07 217 ARG B O 1
ATOM 3579 N N . GLN B 1 218 ? -36.031 24.756 -48.708 1.00 15.45 218 GLN B N 1
ATOM 3580 C CA . GLN B 1 218 ? -35.118 24.623 -47.574 1.00 14.64 218 GLN B CA 1
ATOM 3581 C C . GLN B 1 218 ? -33.830 25.468 -47.737 1.00 14.51 218 GLN B C 1
ATOM 3582 O O . GLN B 1 218 ? -33.306 26.067 -46.762 1.00 13.98 218 GLN B O 1
ATOM 3588 N N . LEU B 1 219 ? -33.346 25.531 -48.972 1.00 14.00 219 LEU B N 1
ATOM 3589 C CA . LEU B 1 219 ? -32.148 26.305 -49.315 1.00 12.71 219 LEU B CA 1
ATOM 3590 C C . LEU B 1 219 ? -32.366 27.817 -49.139 1.00 13.06 219 LEU B C 1
ATOM 3591 O O . LEU B 1 219 ? -31.509 28.527 -48.599 1.00 11.91 219 LEU B O 1
ATOM 3596 N N . ALA B 1 220 ? -33.509 28.303 -49.596 1.00 13.67 220 ALA B N 1
ATOM 3597 C CA . ALA B 1 220 ? -33.847 29.707 -49.462 1.00 14.26 220 ALA B CA 1
ATOM 3598 C C . ALA B 1 220 ? -34.025 30.113 -47.989 1.00 15.92 220 ALA B C 1
ATOM 3599 O O . ALA B 1 220 ? -33.742 31.258 -47.651 1.00 16.36 220 ALA B O 1
ATOM 3601 N N . ALA B 1 221 ? -34.489 29.193 -47.133 1.00 16.87 221 ALA B N 1
ATOM 3602 C CA . ALA B 1 221 ? -34.558 29.433 -45.656 1.00 18.53 221 ALA B CA 1
ATOM 3603 C C . ALA B 1 221 ? -33.151 29.536 -45.053 1.00 19.49 221 ALA B C 1
ATOM 3604 O O . ALA B 1 221 ? -32.880 30.362 -44.174 1.00 21.38 221 ALA B O 1
ATOM 3606 N N . VAL B 1 222 ? -32.251 28.697 -45.539 1.00 20.16 222 VAL B N 1
ATOM 3607 C CA . VAL B 1 222 ? -30.835 28.731 -45.160 1.00 21.22 222 VAL B CA 1
ATOM 3608 C C . VAL B 1 222 ? -30.102 29.963 -45.665 1.00 20.62 222 VAL B C 1
ATOM 3609 O O . VAL B 1 222 ? -29.359 30.605 -44.920 1.00 21.02 222 VAL B O 1
ATOM 3613 N N . ALA B 1 223 ? -30.265 30.260 -46.943 1.00 18.94 223 ALA B N 1
ATOM 3614 C CA . ALA B 1 223 ? -29.529 31.311 -47.573 1.00 18.60 223 ALA B CA 1
ATOM 3615 C C . ALA B 1 223 ? -30.444 32.158 -48.440 1.00 18.07 223 ALA B C 1
ATOM 3616 O O . ALA B 1 223 ? -30.428 32.035 -49.652 1.00 17.79 223 ALA B O 1
ATOM 3618 N N . PRO B 1 224 ? -31.259 33.032 -47.823 1.00 17.83 224 PRO B N 1
ATOM 3619 C CA . PRO B 1 224 ? -32.277 33.699 -48.647 1.00 17.74 224 PRO B CA 1
ATOM 3620 C C . PRO B 1 224 ? -31.755 34.643 -49.744 1.00 17.81 224 PRO B C 1
ATOM 3621 O O . PRO B 1 224 ? -32.378 34.744 -50.779 1.00 17.65 224 PRO B O 1
ATOM 3625 N N . ALA B 1 225 ? -30.614 35.302 -49.558 1.00 18.46 225 ALA B N 1
ATOM 3626 C CA . ALA B 1 225 ? -30.098 36.177 -50.643 1.00 18.95 225 ALA B CA 1
ATOM 3627 C C . ALA B 1 225 ? -29.649 35.372 -51.873 1.00 18.90 225 ALA B C 1
ATOM 3628 O O . ALA B 1 225 ? -29.708 35.849 -53.021 1.00 19.59 225 ALA B O 1
ATOM 3630 N N . VAL B 1 226 ? -29.206 34.150 -51.636 1.00 19.06 226 VAL B N 1
ATOM 3631 C CA . VAL B 1 226 ? -28.660 33.333 -52.730 1.00 18.90 226 VAL B CA 1
ATOM 3632 C C . VAL B 1 226 ? -29.795 32.773 -53.582 1.00 19.76 226 VAL B C 1
ATOM 3633 O O . VAL B 1 226 ? -29.630 32.584 -54.790 1.00 20.32 226 VAL B O 1
ATOM 3637 N N . PHE B 1 227 ? -30.969 32.557 -52.977 1.00 20.06 227 PHE B N 1
ATOM 3638 C CA . PHE B 1 227 ? -32.096 31.933 -53.694 1.00 20.10 227 PHE B CA 1
ATOM 3639 C C . PHE B 1 227 ? -33.328 32.846 -53.968 1.00 21.12 227 PHE B C 1
ATOM 3640 O O . PHE B 1 227 ? -34.331 32.394 -54.509 1.00 19.99 227 PHE B O 1
ATOM 3648 N N . ALA B 1 228 ? -33.195 34.137 -53.667 1.00 22.13 228 ALA B N 1
ATOM 3649 C CA . ALA B 1 228 ? -34.257 35.142 -53.796 1.00 22.86 228 ALA B CA 1
ATOM 3650 C C . ALA B 1 228 ? -34.809 35.335 -55.222 1.00 23.86 228 ALA B C 1
ATOM 3651 O O . ALA B 1 228 ? -35.965 35.697 -55.395 1.00 24.39 228 ALA B O 1
ATOM 3653 N N . ASP B 1 229 ? -34.003 35.081 -56.240 1.00 23.84 229 ASP B N 1
ATOM 3654 C CA . ASP B 1 229 ? -34.473 35.244 -57.619 1.00 24.09 229 ASP B CA 1
ATOM 3655 C C . ASP B 1 229 ? -35.373 34.112 -58.154 1.00 24.04 229 ASP B C 1
ATOM 3656 O O . ASP B 1 229 ? -35.882 34.219 -59.259 1.00 23.98 229 ASP B O 1
ATOM 3661 N N . PHE B 1 230 ? -35.573 33.036 -57.386 1.00 23.90 230 PHE B N 1
ATOM 3662 C CA . PHE B 1 230 ? -36.516 31.997 -57.776 1.00 23.69 230 PHE B CA 1
ATOM 3663 C C . PHE B 1 230 ? -37.892 32.298 -57.189 1.00 24.07 230 PHE B C 1
ATOM 3664 O O . PHE B 1 230 ? -38.042 32.401 -55.981 1.00 24.27 230 PHE B O 1
ATOM 3672 N N . GLU B 1 231 ? -38.879 32.465 -58.053 1.00 24.08 231 GLU B N 1
ATOM 3673 C CA . GLU B 1 231 ? -40.260 32.623 -57.622 1.00 24.23 231 GLU B CA 1
ATOM 3674 C C . GLU B 1 231 ? -41.003 31.319 -57.821 1.00 23.07 231 GLU B C 1
ATOM 3675 O O . GLU B 1 231 ? -40.941 30.756 -58.892 1.00 22.56 231 GLU B O 1
ATOM 3681 N N . VAL B 1 232 ? -41.705 30.854 -56.791 1.00 22.63 232 VAL B N 1
ATOM 3682 C CA . VAL B 1 232 ? -42.529 29.667 -56.906 1.00 23.13 232 VAL B CA 1
ATOM 3683 C C . VAL B 1 232 ? -43.916 30.047 -57.472 1.00 23.58 232 VAL B C 1
ATOM 3684 O O . VAL B 1 232 ? -44.588 30.959 -56.958 1.00 23.19 232 VAL B O 1
ATOM 3688 N N . THR B 1 233 ? -44.304 29.365 -58.547 1.00 23.36 233 THR B N 1
ATOM 3689 C CA . THR B 1 233 ? -45.605 29.535 -59.200 1.00 23.79 233 THR B CA 1
ATOM 3690 C C . THR B 1 233 ? -46.367 28.221 -59.179 1.00 23.63 233 THR B C 1
ATOM 3691 O O . THR B 1 233 ? -45.759 27.142 -59.336 1.00 23.63 233 THR B O 1
ATOM 3695 N N . THR B 1 234 ? -47.688 28.304 -59.007 1.00 22.86 234 THR B N 1
ATOM 3696 C CA . THR B 1 234 ? -48.556 27.130 -59.083 1.00 22.73 234 THR B CA 1
ATOM 3697 C C . THR B 1 234 ? -49.147 27.039 -60.474 1.00 23.05 234 THR B C 1
ATOM 3698 O O . THR B 1 234 ? -49.621 28.034 -61.002 1.00 22.44 234 THR B O 1
ATOM 3702 N N . LEU B 1 235 ? -49.123 25.833 -61.048 1.00 23.23 235 LEU B N 1
ATOM 3703 C CA . LEU B 1 235 ? -49.735 25.563 -62.349 1.00 23.00 235 LEU B CA 1
ATOM 3704 C C . LEU B 1 235 ? -51.199 25.137 -62.167 1.00 23.22 235 LEU B C 1
ATOM 3705 O O . LEU B 1 235 ? -51.663 24.850 -61.036 1.00 22.34 235 LEU B O 1
ATOM 3710 N N . ALA B 1 236 ? -51.913 25.063 -63.283 1.00 23.92 236 ALA B N 1
ATOM 3711 C CA . ALA B 1 236 ? -53.326 24.651 -63.277 1.00 24.30 236 ALA B CA 1
ATOM 3712 C C . ALA B 1 236 ? -53.536 23.276 -62.636 1.00 25.04 236 ALA B C 1
ATOM 3713 O O . ALA B 1 236 ? -54.572 23.031 -61.968 1.00 26.15 236 ALA B O 1
ATOM 3715 N N . ASP B 1 237 ? -52.565 22.374 -62.806 1.00 24.61 237 ASP B N 1
ATOM 3716 C CA . ASP B 1 237 ? -52.657 21.036 -62.192 1.00 24.49 237 ASP B CA 1
ATOM 3717 C C . ASP B 1 237 ? -52.220 20.997 -60.721 1.00 24.09 237 ASP B C 1
ATOM 3718 O O . ASP B 1 237 ? -52.192 19.937 -60.102 1.00 24.36 237 ASP B O 1
ATOM 3723 N N . GLY B 1 238 ? -51.880 22.150 -60.159 1.00 23.23 238 GLY B N 1
ATOM 3724 C CA . GLY B 1 238 ? -51.610 22.238 -58.720 1.00 23.16 238 GLY B CA 1
ATOM 3725 C C . GLY B 1 238 ? -50.171 21.918 -58.337 1.00 22.48 238 GLY B C 1
ATOM 3726 O O . GLY B 1 238 ? -49.823 21.963 -57.158 1.00 22.61 238 GLY B O 1
ATOM 3727 N N . THR B 1 239 ? -49.343 21.592 -59.328 1.00 20.97 239 THR B N 1
ATOM 3728 C CA . THR B 1 239 ? -47.924 21.387 -59.102 1.00 20.24 239 THR B CA 1
ATOM 3729 C C . THR B 1 239 ? -47.241 22.738 -59.184 1.00 20.74 239 THR B C 1
ATOM 3730 O O . THR B 1 239 ? -47.825 23.728 -59.658 1.00 20.67 239 THR B O 1
ATOM 3734 N N . GLU B 1 240 ? -45.991 22.774 -58.745 1.00 19.84 240 GLU B N 1
ATOM 3735 C CA . GLU B 1 240 ? -45.298 24.016 -58.558 1.00 19.68 240 GLU B CA 1
ATOM 3736 C C . GLU B 1 240 ? -44.031 24.011 -59.374 1.00 19.43 240 GLU B C 1
ATOM 3737 O O . GLU B 1 240 ? -43.383 22.969 -59.550 1.00 18.75 240 GLU B O 1
ATOM 3743 N N . VAL B 1 241 ? -43.698 25.175 -59.903 1.00 19.35 241 VAL B N 1
ATOM 3744 C CA . VAL B 1 241 ? -42.465 25.343 -60.652 1.00 19.60 241 VAL B CA 1
ATOM 3745 C C . VAL B 1 241 ? -41.744 26.540 -60.102 1.00 20.18 241 VAL B C 1
ATOM 3746 O O . VAL B 1 241 ? -42.339 27.378 -59.420 1.00 19.71 241 VAL B O 1
ATOM 3750 N N . ALA B 1 242 ? -40.466 26.642 -60.417 1.00 21.73 242 ALA B N 1
ATOM 3751 C CA . ALA B 1 242 ? -39.665 27.745 -59.896 1.00 23.64 242 ALA B CA 1
ATOM 3752 C C . ALA B 1 242 ? -38.979 28.383 -61.066 1.00 25.46 242 ALA B C 1
ATOM 3753 O O . ALA B 1 242 ? -38.345 27.708 -61.860 1.00 26.02 242 ALA B O 1
ATOM 3755 N N . THR B 1 243 ? -39.156 29.686 -61.212 1.00 27.12 243 THR B N 1
ATOM 3756 C CA . THR B 1 243 ? -38.484 30.409 -62.282 1.00 29.10 243 THR B CA 1
ATOM 3757 C C . THR B 1 243 ? -37.654 31.519 -61.709 1.00 29.43 243 THR B C 1
ATOM 3758 O O . THR B 1 243 ? -38.024 32.111 -60.701 1.00 28.76 243 THR B O 1
ATOM 3762 N N . SER B 1 244 ? -36.537 31.787 -62.378 1.00 30.56 244 SER B N 1
ATOM 3763 C CA . SER B 1 244 ? -35.686 32.925 -62.078 1.00 31.43 244 SER B CA 1
ATOM 3764 C C . SER B 1 244 ? -35.646 33.855 -63.278 1.00 31.72 244 SER B C 1
ATOM 3765 O O . SER B 1 244 ? -35.101 33.477 -64.310 1.00 31.94 244 SER B O 1
ATOM 3768 N N . ALA C 1 2 ? -41.693 -10.460 -73.566 1.00 32.04 2 ALA C N 1
ATOM 3769 C CA . ALA C 1 2 ? -40.886 -11.623 -73.161 1.00 31.15 2 ALA C CA 1
ATOM 3770 C C . ALA C 1 2 ? -39.586 -11.732 -73.969 1.00 30.49 2 ALA C C 1
ATOM 3771 O O . ALA C 1 2 ? -38.769 -12.626 -73.725 1.00 30.39 2 ALA C O 1
ATOM 3773 N N . GLU C 1 3 ? -39.362 -10.792 -74.890 1.00 29.12 3 GLU C N 1
ATOM 3774 C CA . GLU C 1 3 ? -38.156 -10.798 -75.697 1.00 28.14 3 GLU C CA 1
ATOM 3775 C C . GLU C 1 3 ? -36.970 -10.411 -74.825 1.00 27.19 3 GLU C C 1
ATOM 3776 O O . GLU C 1 3 ? -37.066 -9.449 -74.069 1.00 26.27 3 GLU C O 1
ATOM 3782 N N . THR C 1 4 ? -35.870 -11.151 -74.939 1.00 26.13 4 THR C N 1
ATOM 3783 C CA . THR C 1 4 ? -34.646 -10.872 -74.183 1.00 25.89 4 THR C CA 1
ATOM 3784 C C . THR C 1 4 ? -33.617 -10.209 -75.093 1.00 25.28 4 THR C C 1
ATOM 3785 O O . THR C 1 4 ? -33.544 -10.526 -76.285 1.00 25.68 4 THR C O 1
ATOM 3789 N N . ALA C 1 5 ? -32.813 -9.306 -74.541 1.00 23.92 5 ALA C N 1
ATOM 3790 C CA . ALA C 1 5 ? -31.847 -8.569 -75.342 1.00 23.26 5 ALA C CA 1
ATOM 3791 C C . ALA C 1 5 ? -30.447 -8.848 -74.849 1.00 22.08 5 ALA C C 1
ATOM 3792 O O . ALA C 1 5 ? -30.136 -8.564 -73.704 1.00 20.92 5 ALA C O 1
ATOM 3794 N N . PRO C 1 6 ? -29.591 -9.380 -75.722 1.00 21.15 6 PRO C N 1
ATOM 3795 C CA . PRO C 1 6 ? -28.216 -9.618 -75.322 1.00 20.15 6 PRO C CA 1
ATOM 3796 C C . PRO C 1 6 ? -27.405 -8.324 -75.364 1.00 19.41 6 PRO C C 1
ATOM 3797 O O . PRO C 1 6 ? -27.751 -7.401 -76.116 1.00 17.54 6 PRO C O 1
ATOM 3801 N N . LEU C 1 7 ? -26.335 -8.282 -74.579 1.00 18.42 7 LEU C N 1
ATOM 3802 C CA . LEU C 1 7 ? -25.447 -7.126 -74.561 1.00 17.84 7 LEU C CA 1
ATOM 3803 C C . LEU C 1 7 ? -24.886 -6.945 -75.944 1.00 18.00 7 LEU C C 1
ATOM 3804 O O . LEU C 1 7 ? -24.419 -7.910 -76.560 1.00 16.82 7 LEU C O 1
ATOM 3809 N N . ARG C 1 8 ? -24.929 -5.714 -76.435 1.00 17.28 8 ARG C N 1
ATOM 3810 C CA . ARG C 1 8 ? -24.162 -5.368 -77.601 1.00 18.17 8 ARG C CA 1
ATOM 3811 C C . ARG C 1 8 ? -23.493 -4.015 -77.409 1.00 17.17 8 ARG C C 1
ATOM 3812 O O . ARG C 1 8 ? -24.131 -3.067 -76.957 1.00 17.21 8 ARG C O 1
ATOM 3820 N N . VAL C 1 9 ? -22.204 -3.967 -77.723 1.00 16.54 9 VAL C N 1
ATOM 3821 C CA . VAL C 1 9 ? -21.386 -2.775 -77.627 1.00 16.62 9 VAL C CA 1
ATOM 3822 C C . VAL C 1 9 ? -20.809 -2.450 -79.001 1.00 17.41 9 VAL C C 1
ATOM 3823 O O . VAL C 1 9 ? -20.053 -3.243 -79.552 1.00 17.78 9 VAL C O 1
ATOM 3827 N N . GLN C 1 10 ? -21.155 -1.286 -79.542 1.00 17.27 10 GLN C N 1
ATOM 3828 C CA . GLN C 1 10 ? -20.682 -0.871 -80.862 1.00 17.55 10 GLN C CA 1
ATOM 3829 C C . GLN C 1 10 ? -19.903 0.411 -80.773 1.00 16.54 10 GLN C C 1
ATOM 3830 O O . GLN C 1 10 ? -20.430 1.418 -80.295 1.00 15.91 10 GLN C O 1
ATOM 3836 N N . LEU C 1 11 ? -18.652 0.375 -81.228 1.00 15.86 11 LEU C N 1
ATOM 3837 C CA . LEU C 1 11 ? -17.824 1.578 -81.275 1.00 15.81 11 LEU C CA 1
ATOM 3838 C C . LEU C 1 11 ? -18.315 2.488 -82.403 1.00 15.66 11 LEU C C 1
ATOM 3839 O O . LEU C 1 11 ? -18.299 2.078 -83.573 1.00 16.09 11 LEU C O 1
ATOM 3844 N N . ILE C 1 12 ? -18.785 3.690 -82.051 1.00 14.62 12 ILE C N 1
ATOM 3845 C CA . ILE C 1 12 ? -19.377 4.636 -83.007 1.00 14.14 12 ILE C CA 1
ATOM 3846 C C . ILE C 1 12 ? -18.530 5.901 -83.253 1.00 14.69 12 ILE C C 1
ATOM 3847 O O . ILE C 1 12 ? -18.768 6.634 -84.233 1.00 15.31 12 ILE C O 1
ATOM 3852 N N . ALA C 1 13 ? -17.532 6.168 -82.413 1.00 14.46 13 ALA C N 1
ATOM 3853 C CA . ALA C 1 13 ? -16.704 7.364 -82.603 1.00 15.00 13 ALA C CA 1
ATOM 3854 C C . ALA C 1 13 ? -15.367 7.253 -81.891 1.00 15.91 13 ALA C C 1
ATOM 3855 O O . ALA C 1 13 ? -15.257 6.588 -80.846 1.00 15.09 13 ALA C O 1
ATOM 3857 N N . LYS C 1 14 ? -14.357 7.863 -82.514 1.00 17.10 14 LYS C N 1
ATOM 3858 C CA . LYS C 1 14 ? -13.037 8.018 -81.953 1.00 18.02 14 LYS C CA 1
ATOM 3859 C C . LYS C 1 14 ? -12.365 9.262 -82.500 1.00 19.26 14 LYS C C 1
ATOM 3860 O O . LYS C 1 14 ? -12.833 9.871 -83.469 1.00 19.67 14 LYS C O 1
ATOM 3866 N N . THR C 1 15 ? -11.258 9.639 -81.862 1.00 20.20 15 THR C N 1
ATOM 3867 C CA . THR C 1 15 ? -10.482 10.804 -82.259 1.00 20.49 15 THR C CA 1
ATOM 3868 C C . THR C 1 15 ? -9.836 10.693 -83.662 1.00 21.46 15 THR C C 1
ATOM 3869 O O . THR C 1 15 ? -9.252 9.675 -83.991 1.00 22.29 15 THR C O 1
ATOM 3873 N N . ASP C 1 16 ? -9.925 11.779 -84.432 1.00 21.81 16 ASP C N 1
ATOM 3874 C CA . ASP C 1 16 ? -9.240 11.983 -85.714 1.00 22.39 16 ASP C CA 1
ATOM 3875 C C . ASP C 1 16 ? -8.157 13.048 -85.489 1.00 22.03 16 ASP C C 1
ATOM 3876 O O . ASP C 1 16 ? -8.466 14.174 -85.100 1.00 21.46 16 ASP C O 1
ATOM 3881 N N . PHE C 1 17 ? -6.902 12.669 -85.720 1.00 22.02 17 PHE C N 1
ATOM 3882 C CA . PHE C 1 17 ? -5.747 13.525 -85.405 1.00 22.24 17 PHE C CA 1
ATOM 3883 C C . PHE C 1 17 ? -5.130 14.116 -86.663 1.00 23.19 17 PHE C C 1
ATOM 3884 O O . PHE C 1 17 ? -4.853 13.391 -87.605 1.00 22.88 17 PHE C O 1
ATOM 3892 N N . LEU C 1 18 ? -4.883 15.418 -86.651 1.00 24.55 18 LEU C N 1
ATOM 3893 C CA . LEU C 1 18 ? -4.319 16.130 -87.796 1.00 26.03 18 LEU C CA 1
ATOM 3894 C C . LEU C 1 18 ? -3.066 16.888 -87.315 1.00 27.05 18 LEU C C 1
ATOM 3895 O O . LEU C 1 18 ? -3.174 17.940 -86.677 1.00 25.48 18 LEU C O 1
ATOM 3900 N N . ALA C 1 19 ? -1.879 16.330 -87.576 1.00 28.48 19 ALA C N 1
ATOM 3901 C CA . ALA C 1 19 ? -0.634 16.889 -87.021 1.00 29.46 19 ALA C CA 1
ATOM 3902 C C . ALA C 1 19 ? -0.346 18.281 -87.588 1.00 30.25 19 ALA C C 1
ATOM 3903 O O . ALA C 1 19 ? -0.504 18.498 -88.783 1.00 30.70 19 ALA C O 1
ATOM 3905 N N . PRO C 1 20 ? 0.047 19.235 -86.724 1.00 31.16 20 PRO C N 1
ATOM 3906 C CA . PRO C 1 20 ? 0.169 20.634 -87.141 1.00 31.76 20 PRO C CA 1
ATOM 3907 C C . PRO C 1 20 ? 1.403 20.894 -88.015 1.00 32.73 20 PRO C C 1
ATOM 3908 O O . PRO C 1 20 ? 2.497 20.488 -87.646 1.00 32.45 20 PRO C O 1
ATOM 3912 N N . PRO C 1 21 ? 1.223 21.582 -89.160 1.00 33.62 21 PRO C N 1
ATOM 3913 C CA . PRO C 1 21 ? 2.275 21.792 -90.182 1.00 34.58 21 PRO C CA 1
ATOM 3914 C C . PRO C 1 21 ? 3.712 22.050 -89.688 1.00 34.92 21 PRO C C 1
ATOM 3915 O O . PRO C 1 21 ? 4.631 21.272 -90.021 1.00 35.49 21 PRO C O 1
ATOM 3919 N N . ASP C 1 22 ? 3.892 23.113 -88.898 1.00 34.89 22 ASP C N 1
ATOM 3920 C CA . ASP C 1 22 ? 5.226 23.668 -88.578 1.00 34.53 22 ASP C CA 1
ATOM 3921 C C . ASP C 1 22 ? 5.754 23.272 -87.205 1.00 33.51 22 ASP C C 1
ATOM 3922 O O . ASP C 1 22 ? 6.499 24.041 -86.591 1.00 34.32 22 ASP C O 1
ATOM 3927 N N . VAL C 1 23 ? 5.352 22.108 -86.703 1.00 31.78 23 VAL C N 1
ATOM 3928 C CA . VAL C 1 23 ? 5.982 21.525 -85.526 1.00 30.30 23 VAL C CA 1
ATOM 3929 C C . VAL C 1 23 ? 6.830 20.363 -86.042 1.00 29.58 23 VAL C C 1
ATOM 3930 O O . VAL C 1 23 ? 6.318 19.473 -86.723 1.00 28.38 23 VAL C O 1
ATOM 3934 N N . PRO C 1 24 ? 8.143 20.387 -85.749 1.00 28.85 24 PRO C N 1
ATOM 3935 C CA . PRO C 1 24 ? 9.039 19.381 -86.309 1.00 28.09 24 PRO C CA 1
ATOM 3936 C C . PRO C 1 24 ? 8.937 18.034 -85.604 1.00 26.53 24 PRO C C 1
ATOM 3937 O O . PRO C 1 24 ? 9.869 17.614 -84.925 1.00 26.43 24 PRO C O 1
ATOM 3941 N N . TRP C 1 25 ? 7.813 17.353 -85.781 1.00 25.87 25 TRP C N 1
ATOM 3942 C CA . TRP C 1 25 ? 7.606 16.047 -85.139 1.00 25.01 25 TRP C CA 1
ATOM 3943 C C . TRP C 1 25 ? 6.702 15.173 -85.987 1.00 24.78 25 TRP C C 1
ATOM 3944 O O . TRP C 1 25 ? 5.840 15.666 -86.695 1.00 24.38 25 TRP C O 1
ATOM 3955 N N . THR C 1 26 ? 6.922 13.868 -85.909 1.00 25.19 26 THR C N 1
ATOM 3956 C CA . THR C 1 26 ? 6.065 12.894 -86.570 1.00 25.14 26 THR C CA 1
ATOM 3957 C C . THR C 1 26 ? 6.107 11.631 -85.751 1.00 24.21 26 THR C C 1
ATOM 3958 O O . THR C 1 26 ? 6.975 11.458 -84.905 1.00 23.98 26 THR C O 1
ATOM 3962 N N . THR C 1 27 ? 5.176 10.726 -85.993 1.00 23.69 27 THR C N 1
ATOM 3963 C CA . THR C 1 27 ? 5.213 9.467 -85.255 1.00 23.65 27 THR C CA 1
ATOM 3964 C C . THR C 1 27 ? 4.628 8.337 -86.089 1.00 24.02 27 THR C C 1
ATOM 3965 O O . THR C 1 27 ? 4.132 8.569 -87.209 1.00 24.98 27 THR C O 1
ATOM 3969 N N . ASP C 1 28 ? 4.724 7.129 -85.550 1.00 25.14 28 ASP C N 1
ATOM 3970 C CA . ASP C 1 28 ? 4.292 5.905 -86.237 1.00 25.98 28 ASP C CA 1
ATOM 3971 C C . ASP C 1 28 ? 2.872 5.461 -85.787 1.00 25.61 28 ASP C C 1
ATOM 3972 O O . ASP C 1 28 ? 2.602 4.274 -85.601 1.00 26.94 28 ASP C O 1
ATOM 3977 N N . ALA C 1 29 ? 1.976 6.428 -85.631 1.00 25.11 29 ALA C N 1
ATOM 3978 C CA . ALA C 1 29 ? 0.580 6.176 -85.283 1.00 24.23 29 ALA C CA 1
ATOM 3979 C C . ALA C 1 29 ? -0.272 7.288 -85.844 1.00 23.71 29 ALA C C 1
ATOM 3980 O O . ALA C 1 29 ? 0.251 8.296 -86.293 1.00 24.09 29 ALA C O 1
ATOM 3982 N N . ASP C 1 30 ? -1.587 7.093 -85.856 1.00 23.40 30 ASP C N 1
ATOM 3983 C CA . ASP C 1 30 ? -2.534 8.179 -86.121 1.00 22.91 30 ASP C CA 1
ATOM 3984 C C . ASP C 1 30 ? -3.578 8.209 -84.994 1.00 21.59 30 ASP C C 1
ATOM 3985 O O . ASP C 1 30 ? -3.426 7.506 -83.991 1.00 21.54 30 ASP C O 1
ATOM 3990 N N . GLY C 1 31 ? -4.627 9.002 -85.175 1.00 21.12 31 GLY C N 1
ATOM 3991 C CA . GLY C 1 31 ? -5.796 8.987 -84.272 1.00 20.72 31 GLY C CA 1
ATOM 3992 C C . GLY C 1 31 ? -5.457 9.421 -82.850 1.00 19.63 31 GLY C C 1
ATOM 3993 O O . GLY C 1 31 ? -4.525 10.180 -82.628 1.00 19.18 31 GLY C O 1
ATOM 3994 N N . GLY C 1 32 ? -6.226 8.923 -81.890 1.00 20.17 32 GLY C N 1
ATOM 3995 C CA . GLY C 1 32 ? -6.026 9.228 -80.460 1.00 19.33 32 GLY C CA 1
ATOM 3996 C C . GLY C 1 32 ? -4.644 8.941 -79.915 1.00 18.96 32 GLY C C 1
ATOM 3997 O O . GLY C 1 32 ? -4.102 9.734 -79.166 1.00 19.73 32 GLY C O 1
ATOM 3998 N N . PRO C 1 33 ? -4.068 7.778 -80.257 1.00 18.30 33 PRO C N 1
ATOM 3999 C CA . PRO C 1 33 ? -2.735 7.518 -79.742 1.00 17.70 33 PRO C CA 1
ATOM 4000 C C . PRO C 1 33 ? -1.687 8.523 -80.170 1.00 16.60 33 PRO C C 1
ATOM 4001 O O . PRO C 1 33 ? -0.804 8.845 -79.360 1.00 16.44 33 PRO C O 1
ATOM 4005 N N . ALA C 1 34 ? -1.754 8.987 -81.423 1.00 16.23 34 ALA C N 1
ATOM 4006 C CA . ALA C 1 34 ? -0.843 10.017 -81.939 1.00 16.46 34 ALA C CA 1
ATOM 4007 C C . ALA C 1 34 ? -1.054 11.362 -81.241 1.00 15.87 34 ALA C C 1
ATOM 4008 O O . ALA C 1 34 ? -0.088 12.073 -80.950 1.00 16.12 34 ALA C O 1
ATOM 4010 N N . LEU C 1 35 ? -2.315 11.690 -80.976 1.00 14.69 35 LEU C N 1
ATOM 4011 C CA . LEU C 1 35 ? -2.663 12.954 -80.330 1.00 14.82 35 LEU C CA 1
ATOM 4012 C C . LEU C 1 35 ? -2.105 12.970 -78.916 1.00 14.46 35 LEU C C 1
ATOM 4013 O O . LEU C 1 35 ? -1.592 13.997 -78.439 1.00 15.52 35 LEU C O 1
ATOM 4018 N N . VAL C 1 36 ? -2.235 11.838 -78.236 1.00 14.89 36 VAL C N 1
ATOM 4019 C CA . VAL C 1 36 ? -1.806 11.732 -76.853 1.00 15.30 36 VAL C CA 1
ATOM 4020 C C . VAL C 1 36 ? -0.305 11.952 -76.779 1.00 16.30 36 VAL C C 1
ATOM 4021 O O . VAL C 1 36 ? 0.189 12.626 -75.869 1.00 15.80 36 VAL C O 1
ATOM 4025 N N . GLU C 1 37 ? 0.431 11.381 -77.739 1.00 17.15 37 GLU C N 1
ATOM 4026 C CA . GLU C 1 37 ? 1.876 11.594 -77.808 1.00 16.72 37 GLU C CA 1
ATOM 4027 C C . GLU C 1 37 ? 2.197 13.052 -78.110 1.00 16.19 37 GLU C C 1
ATOM 4028 O O . GLU C 1 37 ? 3.082 13.620 -77.474 1.00 16.56 37 GLU C O 1
ATOM 4034 N N . PHE C 1 38 ? 1.508 13.662 -79.070 1.00 15.60 38 PHE C N 1
ATOM 4035 C CA . PHE C 1 38 ? 1.714 15.085 -79.355 1.00 15.70 38 PHE C CA 1
ATOM 4036 C C . PHE C 1 38 ? 1.557 15.950 -78.088 1.00 16.14 38 PHE C C 1
ATOM 4037 O O . PHE C 1 38 ? 2.402 16.793 -77.782 1.00 16.35 38 PHE C O 1
ATOM 4045 N N . ALA C 1 39 ? 0.450 15.752 -77.379 1.00 16.00 39 ALA C N 1
ATOM 4046 C CA . ALA C 1 39 ? 0.159 16.545 -76.164 1.00 15.95 39 ALA C CA 1
ATOM 4047 C C . ALA C 1 39 ? 1.222 16.321 -75.085 1.00 15.74 39 ALA C C 1
ATOM 4048 O O . ALA C 1 39 ? 1.679 17.260 -74.439 1.00 16.19 39 ALA C O 1
ATOM 4050 N N . GLY C 1 40 ? 1.598 15.067 -74.867 1.00 16.26 40 GLY C N 1
ATOM 4051 C CA . GLY C 1 40 ? 2.676 14.759 -73.942 1.00 17.24 40 GLY C CA 1
ATOM 4052 C C . GLY C 1 40 ? 3.967 15.481 -74.311 1.00 17.62 40 GLY C C 1
ATOM 4053 O O . GLY C 1 40 ? 4.613 16.072 -73.450 1.00 18.17 40 GLY C O 1
ATOM 4054 N N . ARG C 1 41 ? 4.348 15.463 -75.587 1.00 18.22 41 ARG C N 1
ATOM 4055 C CA . ARG C 1 41 ? 5.614 16.121 -75.994 1.00 18.87 41 ARG C CA 1
ATOM 4056 C C . ARG C 1 41 ? 5.555 17.652 -75.962 1.00 18.85 41 ARG C C 1
ATOM 4057 O O . ARG C 1 41 ? 6.580 18.317 -75.788 1.00 19.53 41 ARG C O 1
ATOM 4065 N N . ALA C 1 42 ? 4.363 18.213 -76.120 1.00 18.24 42 ALA C N 1
ATOM 4066 C CA . ALA C 1 42 ? 4.189 19.661 -75.985 1.00 18.22 42 ALA C CA 1
ATOM 4067 C C . ALA C 1 42 ? 4.603 20.198 -74.610 1.00 17.69 42 ALA C C 1
ATOM 4068 O O . ALA C 1 42 ? 5.117 21.311 -74.511 1.00 16.43 42 ALA C O 1
ATOM 4070 N N . CYS C 1 43 ? 4.383 19.419 -73.557 1.00 17.97 43 CYS C N 1
ATOM 4071 C CA . CYS C 1 43 ? 4.808 19.807 -72.216 1.00 19.46 43 CYS C CA 1
ATOM 4072 C C . CYS C 1 43 ? 6.317 20.102 -72.080 1.00 20.75 43 CYS C C 1
ATOM 4073 O O . CYS C 1 43 ? 6.723 20.973 -71.307 1.00 19.55 43 CYS C O 1
ATOM 4076 N N . TYR C 1 44 ? 7.130 19.391 -72.848 1.00 21.39 44 TYR C N 1
ATOM 4077 C CA . TYR C 1 44 ? 8.584 19.580 -72.790 1.00 23.19 44 TYR C CA 1
ATOM 4078 C C . TYR C 1 44 ? 9.165 20.079 -74.098 1.00 22.42 44 TYR C C 1
ATOM 4079 O O . TYR C 1 44 ? 10.358 20.224 -74.201 1.00 22.46 44 TYR C O 1
ATOM 4088 N N . GLN C 1 45 ? 8.310 20.365 -75.081 1.00 22.30 45 GLN C N 1
ATOM 4089 C CA . GLN C 1 45 ? 8.728 20.715 -76.438 1.00 22.92 45 GLN C CA 1
ATOM 4090 C C . GLN C 1 45 ? 9.794 19.716 -76.947 1.00 23.77 45 GLN C C 1
ATOM 4091 O O . GLN C 1 45 ? 10.787 20.115 -77.559 1.00 23.60 45 GLN C O 1
ATOM 4097 N N . SER C 1 46 ? 9.571 18.434 -76.666 1.00 24.51 46 SER C N 1
ATOM 4098 C CA . SER C 1 46 ? 10.522 17.350 -76.980 1.00 25.90 46 SER C CA 1
ATOM 4099 C C . SER C 1 46 ? 10.295 16.758 -78.381 1.00 26.28 46 SER C C 1
ATOM 4100 O O . SER C 1 46 ? 10.256 15.534 -78.569 1.00 26.77 46 SER C O 1
ATOM 4103 N N . TRP C 1 47 ? 10.192 17.640 -79.357 1.00 27.15 47 TRP C N 1
ATOM 4104 C CA . TRP C 1 47 ? 9.744 17.293 -80.701 1.00 28.70 47 TRP C CA 1
ATOM 4105 C C . TRP C 1 47 ? 10.708 16.399 -81.493 1.00 30.23 47 TRP C C 1
ATOM 4106 O O . TRP C 1 47 ? 10.276 15.604 -82.322 1.00 30.02 47 TRP C O 1
ATOM 4117 N N . SER C 1 48 ? 12.006 16.555 -81.245 1.00 32.44 48 SER C N 1
ATOM 4118 C CA . SER C 1 48 ? 13.049 15.777 -81.946 1.00 34.37 48 SER C CA 1
ATOM 4119 C C . SER C 1 48 ? 13.109 14.304 -81.514 1.00 35.82 48 SER C C 1
ATOM 4120 O O . SER C 1 48 ? 13.772 13.495 -82.159 1.00 36.13 48 SER C O 1
ATOM 4123 N N . LYS C 1 49 ? 12.425 13.979 -80.416 1.00 37.54 49 LYS C N 1
ATOM 4124 C CA . LYS C 1 49 ? 12.371 12.618 -79.858 1.00 38.69 49 LYS C CA 1
ATOM 4125 C C . LYS C 1 49 ? 13.756 12.201 -79.373 1.00 39.82 49 LYS C C 1
ATOM 4126 O O . LYS C 1 49 ? 14.301 11.196 -79.836 1.00 39.85 49 LYS C O 1
ATOM 4132 N N . PRO C 1 50 ? 14.316 12.970 -78.414 1.00 41.21 50 PRO C N 1
ATOM 4133 C CA . PRO C 1 50 ? 15.724 12.814 -78.032 1.00 41.74 50 PRO C CA 1
ATOM 4134 C C . PRO C 1 50 ? 15.992 11.577 -77.188 1.00 42.10 50 PRO C C 1
ATOM 4135 O O . PRO C 1 50 ? 17.150 11.263 -76.910 1.00 42.39 50 PRO C O 1
ATOM 4139 N N . ASN C 1 51 ? 14.930 10.901 -76.767 1.00 42.43 51 ASN C N 1
ATOM 4140 C CA . ASN C 1 51 ? 15.043 9.691 -75.986 1.00 42.60 51 ASN C CA 1
ATOM 4141 C C . ASN C 1 51 ? 14.690 8.505 -76.886 1.00 42.87 51 ASN C C 1
ATOM 4142 O O . ASN C 1 51 ? 13.531 8.347 -77.275 1.00 43.06 51 ASN C O 1
ATOM 4147 N N . PRO C 1 52 ? 15.684 7.669 -77.230 1.00 42.86 52 PRO C N 1
ATOM 4148 C CA . PRO C 1 52 ? 15.402 6.555 -78.151 1.00 42.82 52 PRO C CA 1
ATOM 4149 C C . PRO C 1 52 ? 14.416 5.504 -77.616 1.00 42.53 52 PRO C C 1
ATOM 4150 O O . PRO C 1 52 ? 13.670 4.900 -78.413 1.00 42.82 52 PRO C O 1
ATOM 4154 N N . LYS C 1 53 ? 14.404 5.284 -76.298 1.00 41.64 53 LYS C N 1
ATOM 4155 C CA . LYS C 1 53 ? 13.490 4.290 -75.684 1.00 41.15 53 LYS C CA 1
ATOM 4156 C C . LYS C 1 53 ? 11.985 4.648 -75.800 1.00 40.37 53 LYS C C 1
ATOM 4157 O O . LYS C 1 53 ? 11.120 3.769 -75.667 1.00 40.84 53 LYS C O 1
ATOM 4159 N N . THR C 1 54 ? 11.679 5.921 -76.054 1.00 38.89 54 THR C N 1
ATOM 4160 C CA . THR C 1 54 ? 10.293 6.383 -76.173 1.00 37.62 54 THR C CA 1
ATOM 4161 C C . THR C 1 54 ? 10.035 6.984 -77.574 1.00 36.51 54 THR C C 1
ATOM 4162 O O . THR C 1 54 ? 9.057 7.734 -77.786 1.00 36.41 54 THR C O 1
ATOM 4166 N N . ALA C 1 55 ? 10.883 6.600 -78.539 1.00 34.43 55 ALA C N 1
ATOM 4167 C CA . ALA C 1 55 ? 10.813 7.112 -79.918 1.00 33.33 55 ALA C CA 1
ATOM 4168 C C . ALA C 1 55 ? 9.739 6.473 -80.823 1.00 31.68 55 ALA C C 1
ATOM 4169 O O . ALA C 1 55 ? 9.488 6.967 -81.914 1.00 31.35 55 ALA C O 1
ATOM 4171 N N . THR C 1 56 ? 9.129 5.372 -80.398 1.00 30.00 56 THR C N 1
ATOM 4172 C CA . THR C 1 56 ? 7.938 4.872 -81.079 1.00 28.64 56 THR C CA 1
ATOM 4173 C C . THR C 1 56 ? 6.706 5.359 -80.313 1.00 27.61 56 THR C C 1
ATOM 4174 O O . THR C 1 56 ? 6.757 5.546 -79.095 1.00 27.45 56 THR C O 1
ATOM 4178 N N . ASN C 1 57 ? 5.588 5.497 -81.010 1.00 26.11 57 ASN C N 1
ATOM 4179 C CA . ASN C 1 57 ? 4.345 5.861 -80.342 1.00 25.22 57 ASN C CA 1
ATOM 4180 C C . ASN C 1 57 ? 4.012 4.950 -79.172 1.00 25.46 57 ASN C C 1
ATOM 4181 O O . ASN C 1 57 ? 3.761 5.430 -78.055 1.00 25.10 57 ASN C O 1
ATOM 4186 N N . ALA C 1 58 ? 4.017 3.638 -79.410 1.00 24.95 58 ALA C N 1
ATOM 4187 C CA . ALA C 1 58 ? 3.634 2.685 -78.386 1.00 25.08 58 ALA C CA 1
ATOM 4188 C C . ALA C 1 58 ? 4.539 2.777 -77.147 1.00 25.56 58 ALA C C 1
ATOM 4189 O O . ALA C 1 58 ? 4.083 2.591 -76.001 1.00 26.23 58 ALA C O 1
ATOM 4191 N N . GLY C 1 59 ? 5.821 3.034 -77.378 1.00 25.71 59 GLY C N 1
ATOM 4192 C CA . GLY C 1 59 ? 6.800 3.183 -76.290 1.00 25.82 59 GLY C CA 1
ATOM 4193 C C . GLY C 1 59 ? 6.569 4.466 -75.495 1.00 25.33 59 GLY C C 1
ATOM 4194 O O . GLY C 1 59 ? 6.638 4.470 -74.275 1.00 25.23 59 GLY C O 1
ATOM 4195 N N . TYR C 1 60 ? 6.295 5.559 -76.198 1.00 25.18 60 TYR C N 1
ATOM 4196 C CA . TYR C 1 60 ? 5.986 6.812 -75.531 1.00 25.26 60 TYR C CA 1
ATOM 4197 C C . TYR C 1 60 ? 4.723 6.651 -74.669 1.00 25.79 60 TYR C C 1
ATOM 4198 O O . TYR C 1 60 ? 4.687 7.114 -73.538 1.00 25.85 60 TYR C O 1
ATOM 4207 N N . LEU C 1 61 ? 3.691 5.996 -75.201 1.00 26.26 61 LEU C N 1
ATOM 4208 C CA . LEU C 1 61 ? 2.448 5.814 -74.450 1.00 26.89 61 LEU C CA 1
ATOM 4209 C C . LEU C 1 61 ? 2.677 4.924 -73.238 1.00 28.20 61 LEU C C 1
ATOM 4210 O O . LEU C 1 61 ? 2.116 5.171 -72.167 1.00 29.13 61 LEU C O 1
ATOM 4215 N N . ARG C 1 62 ? 3.517 3.910 -73.391 1.00 29.61 62 ARG C N 1
ATOM 4216 C CA . ARG C 1 62 ? 3.848 3.034 -72.267 1.00 30.83 62 ARG C CA 1
ATOM 4217 C C . ARG C 1 62 ? 4.640 3.832 -71.225 1.00 32.07 62 ARG C C 1
ATOM 4218 O O . ARG C 1 62 ? 4.484 3.611 -70.026 1.00 32.10 62 ARG C O 1
ATOM 4220 N N . HIS C 1 63 ? 5.452 4.788 -71.681 1.00 33.31 63 HIS C N 1
ATOM 4221 C CA . HIS C 1 63 ? 6.191 5.652 -70.759 1.00 34.65 63 HIS C CA 1
ATOM 4222 C C . HIS C 1 63 ? 5.259 6.562 -69.950 1.00 34.54 63 HIS C C 1
ATOM 4223 O O . HIS C 1 63 ? 5.356 6.619 -68.725 1.00 34.54 63 HIS C O 1
ATOM 4230 N N . ILE C 1 64 ? 4.359 7.265 -70.641 1.00 34.46 64 ILE C N 1
ATOM 4231 C CA . ILE C 1 64 ? 3.355 8.110 -69.977 1.00 34.64 64 ILE C CA 1
ATOM 4232 C C . ILE C 1 64 ? 2.686 7.377 -68.814 1.00 34.81 64 ILE C C 1
ATOM 4233 O O . ILE C 1 64 ? 2.645 7.883 -67.692 1.00 34.81 64 ILE C O 1
ATOM 4238 N N . ILE C 1 65 ? 2.192 6.180 -69.088 1.00 35.20 65 ILE C N 1
ATOM 4239 C CA . ILE C 1 65 ? 1.477 5.398 -68.100 1.00 35.88 65 ILE C CA 1
ATOM 4240 C C . ILE C 1 65 ? 2.395 4.954 -66.954 1.00 36.72 65 ILE C C 1
ATOM 4241 O O . ILE C 1 65 ? 2.006 5.058 -65.781 1.00 36.75 65 ILE C O 1
ATOM 4246 N N . ASP C 1 66 ? 3.596 4.480 -67.295 1.00 36.78 66 ASP C N 1
ATOM 4247 C CA . ASP C 1 66 ? 4.624 4.149 -66.289 1.00 37.04 66 ASP C CA 1
ATOM 4248 C C . ASP C 1 66 ? 4.963 5.301 -65.354 1.00 36.74 66 ASP C C 1
ATOM 4249 O O . ASP C 1 66 ? 5.135 5.096 -64.157 1.00 37.68 66 ASP C O 1
ATOM 4254 N N . VAL C 1 67 ? 5.091 6.503 -65.903 1.00 36.38 67 VAL C N 1
ATOM 4255 C CA . VAL C 1 67 ? 5.450 7.672 -65.104 1.00 36.06 67 VAL C CA 1
ATOM 4256 C C . VAL C 1 67 ? 4.223 8.282 -64.398 1.00 35.34 67 VAL C C 1
ATOM 4257 O O . VAL C 1 67 ? 4.369 9.142 -63.521 1.00 35.31 67 VAL C O 1
ATOM 4261 N N . GLY C 1 68 ? 3.026 7.818 -64.771 1.00 34.01 68 GLY C N 1
ATOM 4262 C CA . GLY C 1 68 ? 1.778 8.209 -64.116 1.00 32.84 68 GLY C CA 1
ATOM 4263 C C . GLY C 1 68 ? 1.223 9.549 -64.558 1.00 31.61 68 GLY C C 1
ATOM 4264 O O . GLY C 1 68 ? 0.517 10.213 -63.810 1.00 31.46 68 GLY C O 1
ATOM 4265 N N . HIS C 1 69 ? 1.513 9.957 -65.785 1.00 30.07 69 HIS C N 1
ATOM 4266 C CA . HIS C 1 69 ? 1.068 11.257 -66.235 1.00 29.33 69 HIS C CA 1
ATOM 4267 C C . HIS C 1 69 ? -0.251 11.079 -66.968 1.00 27.42 69 HIS C C 1
ATOM 4268 O O . HIS C 1 69 ? -0.350 11.349 -68.162 1.00 26.84 69 HIS C O 1
ATOM 4275 N N . PHE C 1 70 ? -1.263 10.663 -66.213 1.00 25.26 70 PHE C N 1
ATOM 4276 C CA . PHE C 1 70 ? -2.556 10.277 -66.765 1.00 24.46 70 PHE C CA 1
ATOM 4277 C C . PHE C 1 70 ? -3.351 11.441 -67.368 1.00 22.70 70 PHE C C 1
ATOM 4278 O O . PHE C 1 70 ? -4.165 11.210 -68.259 1.00 22.70 70 PHE C O 1
ATOM 4286 N N . SER C 1 71 ? -3.110 12.675 -66.919 1.00 20.68 71 SER C N 1
ATOM 4287 C CA . SER C 1 71 ? -3.784 13.833 -67.516 1.00 19.97 71 SER C CA 1
ATOM 4288 C C . SER C 1 71 ? -3.675 13.885 -69.051 1.00 18.86 71 SER C C 1
ATOM 4289 O O . SER C 1 71 ? -4.648 14.189 -69.734 1.00 19.39 71 SER C O 1
ATOM 4292 N N . VAL C 1 72 ? -2.514 13.542 -69.590 1.00 17.77 72 VAL C N 1
ATOM 4293 C CA . VAL C 1 72 ? -2.286 13.565 -71.045 1.00 17.06 72 VAL C CA 1
ATOM 4294 C C . VAL C 1 72 ? -3.220 12.609 -71.823 1.00 15.61 72 VAL C C 1
ATOM 4295 O O . VAL C 1 72 ? -3.520 12.855 -72.984 1.00 15.18 72 VAL C O 1
ATOM 4299 N N . LEU C 1 73 ? -3.658 11.525 -71.195 1.00 14.99 73 LEU C N 1
ATOM 4300 C CA . LEU C 1 73 ? -4.583 10.576 -71.842 1.00 15.05 73 LEU C CA 1
ATOM 4301 C C . LEU C 1 73 ? -5.982 11.149 -72.084 1.00 14.66 73 LEU C C 1
ATOM 4302 O O . LEU C 1 73 ? -6.802 10.523 -72.791 1.00 13.91 73 LEU C O 1
ATOM 4307 N N . GLU C 1 74 ? -6.281 12.307 -71.494 1.00 13.99 74 GLU C N 1
ATOM 4308 C CA . GLU C 1 74 ? -7.639 12.859 -71.565 1.00 13.58 74 GLU C CA 1
ATOM 4309 C C . GLU C 1 74 ? -7.968 13.452 -72.939 1.00 13.93 74 GLU C C 1
ATOM 4310 O O . GLU C 1 74 ? -9.133 13.651 -73.252 1.00 14.49 74 GLU C O 1
ATOM 4316 N N . HIS C 1 75 ? -6.937 13.735 -73.740 1.00 13.99 75 HIS C N 1
ATOM 4317 C CA . HIS C 1 75 ? -7.114 14.384 -75.029 1.00 13.57 75 HIS C CA 1
ATOM 4318 C C . HIS C 1 75 ? -7.845 13.517 -76.080 1.00 14.42 75 HIS C C 1
ATOM 4319 O O . HIS C 1 75 ? -8.531 14.054 -76.959 1.00 13.93 75 HIS C O 1
ATOM 4326 N N . ALA C 1 76 ? -7.748 12.197 -75.952 1.00 14.44 76 ALA C N 1
ATOM 4327 C CA . ALA C 1 76 ? -8.351 11.271 -76.908 1.00 15.50 76 ALA C CA 1
ATOM 4328 C C . ALA C 1 76 ? -9.619 10.615 -76.337 1.00 15.61 76 ALA C C 1
ATOM 4329 O O . ALA C 1 76 ? -9.688 10.300 -75.150 1.00 15.21 76 ALA C O 1
ATOM 4331 N N . SER C 1 77 ? -10.634 10.410 -77.169 1.00 15.20 77 SER C N 1
ATOM 4332 C CA . SER C 1 77 ? -11.851 9.796 -76.701 1.00 16.05 77 SER C CA 1
ATOM 4333 C C . SER C 1 77 ? -12.433 8.717 -77.634 1.00 15.99 77 SER C C 1
ATOM 4334 O O . SER C 1 77 ? -12.080 8.653 -78.814 1.00 16.89 77 SER C O 1
ATOM 4337 N N . VAL C 1 78 ? -13.294 7.872 -77.057 1.00 15.43 78 VAL C N 1
ATOM 4338 C CA . VAL C 1 78 ? -14.042 6.851 -77.779 1.00 15.06 78 VAL C CA 1
ATOM 4339 C C . VAL C 1 78 ? -15.489 6.940 -77.304 1.00 14.99 78 VAL C C 1
ATOM 4340 O O . VAL C 1 78 ? -15.769 7.187 -76.091 1.00 14.37 78 VAL C O 1
ATOM 4344 N N . SER C 1 79 ? -16.406 6.785 -78.257 1.00 13.65 79 SER C N 1
ATOM 4345 C CA . SER C 1 79 ? -17.824 6.668 -77.982 1.00 13.02 79 SER C CA 1
ATOM 4346 C C . SER C 1 79 ? -18.341 5.280 -78.367 1.00 13.41 79 SER C C 1
ATOM 4347 O O . SER C 1 79 ? -17.953 4.740 -79.434 1.00 13.77 79 SER C O 1
ATOM 4350 N N . PHE C 1 80 ? -19.201 4.704 -77.520 1.00 12.81 80 PHE C N 1
ATOM 4351 C CA . PHE C 1 80 ? -19.943 3.464 -77.846 1.00 12.66 80 PHE C CA 1
ATOM 4352 C C . PHE C 1 80 ? -21.457 3.682 -77.842 1.00 13.10 80 PHE C C 1
ATOM 4353 O O . PHE C 1 80 ? -21.987 4.513 -77.090 1.00 13.15 80 PHE C O 1
ATOM 4361 N N . TYR C 1 81 ? -22.154 2.893 -78.655 1.00 11.57 81 TYR C N 1
ATOM 4362 C CA . TYR C 1 81 ? -23.591 2.747 -78.550 1.00 11.40 81 TYR C CA 1
ATOM 4363 C C . TYR C 1 81 ? -23.790 1.390 -77.912 1.00 11.71 81 TYR C C 1
ATOM 4364 O O . TYR C 1 81 ? -23.324 0.376 -78.451 1.00 13.02 81 TYR C O 1
ATOM 4373 N N . ILE C 1 82 ? -24.439 1.382 -76.751 1.00 10.99 82 ILE C N 1
ATOM 4374 C CA . ILE C 1 82 ? -24.616 0.166 -75.934 1.00 11.24 82 ILE C CA 1
ATOM 4375 C C . ILE C 1 82 ? -26.095 -0.188 -75.860 1.00 10.25 82 ILE C C 1
ATOM 4376 O O . ILE C 1 82 ? -26.898 0.626 -75.442 1.00 11.32 82 ILE C O 1
ATOM 4381 N N . THR C 1 83 ? -26.440 -1.408 -76.274 1.00 10.21 83 THR C N 1
ATOM 4382 C CA . THR C 1 83 ? -27.777 -1.933 -76.133 1.00 10.56 83 THR C CA 1
ATOM 4383 C C . THR C 1 83 ? -27.727 -3.243 -75.345 1.00 10.55 83 THR C C 1
ATOM 4384 O O . THR C 1 83 ? -26.645 -3.770 -75.026 1.00 11.00 83 THR C O 1
ATOM 4388 N N . GLY C 1 84 ? -28.892 -3.763 -74.994 1.00 10.73 84 GLY C N 1
ATOM 4389 C CA . GLY C 1 84 ? -28.944 -4.966 -74.213 1.00 11.64 84 GLY C CA 1
ATOM 4390 C C . GLY C 1 84 ? -28.389 -4.761 -72.807 1.00 12.67 84 GLY C C 1
ATOM 4391 O O . GLY C 1 84 ? -27.777 -5.655 -72.265 1.00 12.68 84 GLY C O 1
ATOM 4392 N N . ILE C 1 85 ? -28.615 -3.570 -72.236 1.00 13.22 85 ILE C N 1
ATOM 4393 C CA . ILE C 1 85 ? -28.143 -3.246 -70.859 1.00 13.88 85 ILE C CA 1
ATOM 4394 C C . ILE C 1 85 ? -29.391 -2.895 -70.033 1.00 13.27 85 ILE C C 1
ATOM 4395 O O . ILE C 1 85 ? -30.335 -2.275 -70.546 1.00 12.98 85 ILE C O 1
ATOM 4400 N N . SER C 1 86 ? -29.460 -3.387 -68.795 1.00 12.55 86 SER C N 1
ATOM 4401 C CA . SER C 1 86 ? -30.599 -3.158 -67.950 1.00 12.64 86 SER C CA 1
ATOM 4402 C C . SER C 1 86 ? -30.555 -1.763 -67.336 1.00 11.88 86 SER C C 1
ATOM 4403 O O . SER C 1 86 ? -29.515 -1.102 -67.319 1.00 11.88 86 SER C O 1
ATOM 4406 N N . ARG C 1 87 ? -31.707 -1.342 -66.846 1.00 12.32 87 ARG C N 1
ATOM 4407 C CA . ARG C 1 87 ? -31.853 -0.092 -66.099 1.00 13.33 87 ARG C CA 1
ATOM 4408 C C . ARG C 1 87 ? -31.093 -0.069 -64.787 1.00 13.58 87 ARG C C 1
ATOM 4409 O O . ARG C 1 87 ? -30.594 0.997 -64.362 1.00 14.52 87 ARG C O 1
ATOM 4417 N N . SER C 1 88 ? -30.980 -1.224 -64.131 1.00 14.65 88 SER C N 1
ATOM 4418 C CA . SER C 1 88 ? -30.120 -1.307 -62.951 1.00 13.74 88 SER C CA 1
ATOM 4419 C C . SER C 1 88 ? -28.656 -1.146 -63.335 1.00 12.95 88 SER C C 1
ATOM 4420 O O . SER C 1 88 ? -27.879 -0.522 -62.592 1.00 11.94 88 SER C O 1
ATOM 4423 N N . CYS C 1 89 ? -28.265 -1.625 -64.514 1.00 12.63 89 CYS C N 1
ATOM 4424 C CA . CYS C 1 89 ? -26.891 -1.449 -64.960 1.00 12.80 89 CYS C CA 1
ATOM 4425 C C . CYS C 1 89 ? -26.595 0.014 -65.288 1.00 12.20 89 CYS C C 1
ATOM 4426 O O . CYS C 1 89 ? -25.563 0.545 -64.867 1.00 13.12 89 CYS C O 1
ATOM 4429 N N . THR C 1 90 ? -27.499 0.687 -65.986 1.00 10.77 90 THR C N 1
ATOM 4430 C CA . THR C 1 90 ? -27.288 2.110 -66.294 1.00 10.72 90 THR C CA 1
ATOM 4431 C C . THR C 1 90 ? -27.315 2.985 -65.038 1.00 10.25 90 THR C C 1
ATOM 4432 O O . THR C 1 90 ? -26.511 3.932 -64.962 1.00 11.00 90 THR C O 1
ATOM 4436 N N . HIS C 1 91 ? -28.125 2.613 -64.036 1.00 10.43 91 HIS C N 1
ATOM 4437 C CA . HIS C 1 91 ? -28.153 3.347 -62.743 1.00 10.54 91 HIS C CA 1
ATOM 4438 C C . HIS C 1 91 ? -26.777 3.363 -62.037 1.00 11.01 91 HIS C C 1
ATOM 4439 O O . HIS C 1 91 ? -26.429 4.337 -61.307 1.00 11.68 91 HIS C O 1
ATOM 4446 N N . GLU C 1 92 ? -26.025 2.281 -62.215 1.00 10.72 92 GLU C N 1
ATOM 4447 C CA . GLU C 1 92 ? -24.609 2.202 -61.771 1.00 11.06 92 GLU C CA 1
ATOM 4448 C C . GLU C 1 92 ? -23.649 2.945 -62.691 1.00 10.40 92 GLU C C 1
ATOM 4449 O O . GLU C 1 92 ? -22.838 3.754 -62.235 1.00 10.78 92 GLU C O 1
ATOM 4455 N N . LEU C 1 93 ? -23.704 2.628 -63.989 1.00 9.66 93 LEU C N 1
ATOM 4456 C CA . LEU C 1 93 ? -22.834 3.237 -64.975 1.00 10.21 93 LEU C CA 1
ATOM 4457 C C . LEU C 1 93 ? -22.763 4.769 -64.880 1.00 9.82 93 LEU C C 1
ATOM 4458 O O . LEU C 1 93 ? -21.677 5.340 -64.854 1.00 10.58 93 LEU C O 1
ATOM 4463 N N . ILE C 1 94 ? -23.911 5.436 -64.788 1.00 10.89 94 ILE C N 1
ATOM 4464 C CA . ILE C 1 94 ? -23.941 6.896 -64.844 1.00 10.82 94 ILE C CA 1
ATOM 4465 C C . ILE C 1 94 ? -23.448 7.555 -63.545 1.00 10.76 94 ILE C C 1
ATOM 4466 O O . ILE C 1 94 ? -23.262 8.769 -63.492 1.00 10.76 94 ILE C O 1
ATOM 4471 N N . ARG C 1 95 ? -23.201 6.767 -62.497 1.00 12.38 95 ARG C N 1
ATOM 4472 C CA . ARG C 1 95 ? -22.448 7.291 -61.357 1.00 11.85 95 ARG C CA 1
ATOM 4473 C C . ARG C 1 95 ? -21.060 7.767 -61.747 1.00 12.83 95 ARG C C 1
ATOM 4474 O O . ARG C 1 95 ? -20.468 8.544 -61.009 1.00 11.82 95 ARG C O 1
ATOM 4482 N N . HIS C 1 96 ? -20.541 7.334 -62.901 1.00 12.25 96 HIS C N 1
ATOM 4483 C CA . HIS C 1 96 ? -19.245 7.823 -63.389 1.00 12.97 96 HIS C CA 1
ATOM 4484 C C . HIS C 1 96 ? -19.401 9.183 -64.058 1.00 13.56 96 HIS C C 1
ATOM 4485 O O . HIS C 1 96 ? -19.963 9.296 -65.147 1.00 13.38 96 HIS C O 1
ATOM 4492 N N . ARG C 1 97 ? -18.876 10.211 -63.404 1.00 13.85 97 ARG C N 1
ATOM 4493 C CA . ARG C 1 97 ? -19.209 11.589 -63.764 1.00 13.94 97 ARG C CA 1
ATOM 4494 C C . ARG C 1 97 ? -18.279 12.211 -64.805 1.00 13.56 97 ARG C C 1
ATOM 4495 O O . ARG C 1 97 ? -18.564 13.318 -65.295 1.00 12.65 97 ARG C O 1
ATOM 4503 N N . HIS C 1 98 ? -17.194 11.518 -65.164 1.00 12.85 98 HIS C N 1
ATOM 4504 C CA . HIS C 1 98 ? -16.352 11.973 -66.253 1.00 14.20 98 HIS C CA 1
ATOM 4505 C C . HIS C 1 98 ? -16.667 11.277 -67.584 1.00 13.46 98 HIS C C 1
ATOM 4506 O O . HIS C 1 98 ? -15.826 11.191 -68.433 1.00 15.40 98 HIS C O 1
ATOM 4513 N N . PHE C 1 99 ? -17.877 10.770 -67.741 1.00 13.22 99 PHE C N 1
ATOM 4514 C CA . PHE C 1 99 ? -18.362 10.313 -69.068 1.00 12.52 99 PHE C CA 1
ATOM 4515 C C . PHE C 1 99 ? -19.453 11.302 -69.517 1.00 11.39 99 PHE C C 1
ATOM 4516 O O . PHE C 1 99 ? -19.996 12.024 -68.713 1.00 10.71 99 PHE C O 1
ATOM 4524 N N . SER C 1 100 ? -19.781 11.305 -70.810 1.00 10.76 100 SER C N 1
ATOM 4525 C CA . SER C 1 100 ? -21.014 11.929 -71.283 1.00 10.51 100 SER C CA 1
ATOM 4526 C C . SER C 1 100 ? -21.996 10.852 -71.741 1.00 9.95 100 SER C C 1
ATOM 4527 O O . SER C 1 100 ? -21.590 9.823 -72.267 1.00 10.71 100 SER C O 1
ATOM 4530 N N . TYR C 1 101 ? -23.285 11.113 -71.600 1.00 10.07 101 TYR C N 1
ATOM 4531 C CA . TYR C 1 101 ? -24.292 10.106 -71.825 1.00 10.25 101 TYR C CA 1
ATOM 4532 C C . TYR C 1 101 ? -25.470 10.656 -72.647 1.00 10.47 101 TYR C C 1
ATOM 4533 O O . TYR C 1 101 ? -25.866 11.784 -72.466 1.00 9.15 101 TYR C O 1
ATOM 4542 N N . SER C 1 102 ? -26.035 9.828 -73.521 1.00 10.15 102 SER C N 1
ATOM 4543 C CA . SER C 1 102 ? -27.356 10.086 -74.085 1.00 10.65 102 SER C CA 1
ATOM 4544 C C . SER C 1 102 ? -28.094 8.782 -74.068 1.00 10.45 102 SER C C 1
ATOM 4545 O O . SER C 1 102 ? -27.645 7.811 -74.681 1.00 11.96 102 SER C O 1
ATOM 4548 N N . GLN C 1 103 ? -29.203 8.749 -73.331 1.00 10.29 103 GLN C N 1
ATOM 4549 C CA . GLN C 1 103 ? -29.888 7.510 -73.014 1.00 9.97 103 GLN C CA 1
ATOM 4550 C C . GLN C 1 103 ? -31.339 7.516 -73.442 1.00 9.88 103 GLN C C 1
ATOM 4551 O O . GLN C 1 103 ? -32.032 8.506 -73.320 1.00 10.73 103 GLN C O 1
ATOM 4557 N N . LEU C 1 104 ? -31.787 6.377 -73.945 1.00 10.94 104 LEU C N 1
ATOM 4558 C CA . LEU C 1 104 ? -33.219 6.108 -74.168 1.00 11.70 104 LEU C CA 1
ATOM 4559 C C . LEU C 1 104 ? -34.095 6.498 -72.977 1.00 11.93 104 LEU C C 1
ATOM 4560 O O . LEU C 1 104 ? -33.890 6.024 -71.869 1.00 12.16 104 LEU C O 1
ATOM 4565 N N . SER C 1 105 ? -35.057 7.397 -73.210 1.00 12.37 105 SER C N 1
ATOM 4566 C CA . SER C 1 105 ? -35.930 7.920 -72.157 1.00 12.44 105 SER C CA 1
ATOM 4567 C C . SER C 1 105 ? -37.296 7.189 -72.054 1.00 12.46 105 SER C C 1
ATOM 4568 O O . SER C 1 105 ? -38.046 7.095 -73.046 1.00 11.32 105 SER C O 1
ATOM 4571 N N . GLN C 1 106 ? -37.607 6.664 -70.865 1.00 11.89 106 GLN C N 1
ATOM 4572 C CA . GLN C 1 106 ? -38.929 6.067 -70.614 1.00 12.63 106 GLN C CA 1
ATOM 4573 C C . GLN C 1 106 ? -40.002 7.146 -70.536 1.00 13.38 106 GLN C C 1
ATOM 4574 O O . GLN C 1 106 ? -41.182 6.881 -70.751 1.00 14.60 106 GLN C O 1
ATOM 4580 N N . ARG C 1 107 ? -39.604 8.380 -70.268 1.00 13.82 107 ARG C N 1
ATOM 4581 C CA . ARG C 1 107 ? -40.527 9.496 -70.375 1.00 14.44 107 ARG C CA 1
ATOM 4582 C C . ARG C 1 107 ? -41.058 9.700 -71.809 1.00 15.84 107 ARG C C 1
ATOM 4583 O O . ARG C 1 107 ? -42.225 10.088 -71.994 1.00 16.47 107 ARG C O 1
ATOM 4591 N N . TYR C 1 108 ? -40.224 9.466 -72.808 1.00 16.87 108 TYR C N 1
ATOM 4592 C CA . TYR C 1 108 ? -40.564 9.849 -74.192 1.00 17.92 108 TYR C CA 1
ATOM 4593 C C . TYR C 1 108 ? -40.799 8.647 -75.129 1.00 18.27 108 TYR C C 1
ATOM 4594 O O . TYR C 1 108 ? -41.371 8.809 -76.196 1.00 18.84 108 TYR C O 1
ATOM 4603 N N . VAL C 1 109 ? -40.320 7.471 -74.758 1.00 17.47 109 VAL C N 1
ATOM 4604 C CA . VAL C 1 109 ? -40.336 6.317 -75.629 1.00 17.57 109 VAL C CA 1
ATOM 4605 C C . VAL C 1 109 ? -41.363 5.312 -75.072 1.00 17.79 109 VAL C C 1
ATOM 4606 O O . VAL C 1 109 ? -41.210 4.836 -73.952 1.00 17.48 109 VAL C O 1
ATOM 4610 N N . PRO C 1 110 ? -42.414 4.976 -75.852 1.00 18.59 110 PRO C N 1
ATOM 4611 C CA . PRO C 1 110 ? -43.365 3.954 -75.380 1.00 18.70 110 PRO C CA 1
ATOM 4612 C C . PRO C 1 110 ? -42.677 2.614 -75.061 1.00 18.63 110 PRO C C 1
ATOM 4613 O O . PRO C 1 110 ? -41.735 2.233 -75.741 1.00 18.60 110 PRO C O 1
ATOM 4617 N N . GLU C 1 111 ? -43.085 1.941 -73.991 1.00 18.61 111 GLU C N 1
ATOM 4618 C CA . GLU C 1 111 ? -42.386 0.724 -73.562 1.00 19.68 111 GLU C CA 1
ATOM 4619 C C . GLU C 1 111 ? -43.240 -0.547 -73.630 1.00 19.96 111 GLU C C 1
ATOM 4620 O O . GLU C 1 111 ? -42.880 -1.567 -73.034 1.00 19.86 111 GLU C O 1
ATOM 4626 N N . LYS C 1 112 ? -44.329 -0.495 -74.406 1.00 20.53 112 LYS C N 1
ATOM 4627 C CA . LYS C 1 112 ? -45.200 -1.652 -74.634 1.00 20.47 112 LYS C CA 1
ATOM 4628 C C . LYS C 1 112 ? -44.458 -2.904 -75.117 1.00 20.74 112 LYS C C 1
ATOM 4629 O O . LYS C 1 112 ? -44.790 -4.028 -74.702 1.00 20.98 112 LYS C O 1
ATOM 4631 N N . ASP C 1 113 ? -43.459 -2.714 -75.982 1.00 20.86 113 ASP C N 1
ATOM 4632 C CA . ASP C 1 113 ? -42.706 -3.818 -76.608 1.00 20.69 113 ASP C CA 1
ATOM 4633 C C . ASP C 1 113 ? -41.292 -3.950 -76.018 1.00 20.22 113 ASP C C 1
ATOM 4634 O O . ASP C 1 113 ? -40.404 -4.529 -76.628 1.00 20.05 113 ASP C O 1
ATOM 4639 N N . SER C 1 114 ? -41.086 -3.440 -74.807 1.00 20.22 114 SER C N 1
ATOM 4640 C CA . SER C 1 114 ? -39.745 -3.348 -74.237 1.00 19.53 114 SER C CA 1
ATOM 4641 C C . SER C 1 114 ? -39.222 -4.742 -73.913 1.00 19.41 114 SER C C 1
ATOM 4642 O O . SER C 1 114 ? -39.990 -5.635 -73.561 1.00 19.19 114 SER C O 1
ATOM 4645 N N . ARG C 1 115 ? -37.921 -4.913 -74.093 1.00 18.88 115 ARG C N 1
ATOM 4646 C CA . ARG C 1 115 ? -37.258 -6.181 -73.920 1.00 19.39 115 ARG C CA 1
ATOM 4647 C C . ARG C 1 115 ? -36.750 -6.264 -72.500 1.00 18.95 115 ARG C C 1
ATOM 4648 O O . ARG C 1 115 ? -36.766 -5.267 -71.786 1.00 18.22 115 ARG C O 1
ATOM 4656 N N . VAL C 1 116 ? -36.307 -7.465 -72.133 1.00 18.53 116 VAL C N 1
ATOM 4657 C CA . VAL C 1 116 ? -35.809 -7.816 -70.806 1.00 18.93 116 VAL C CA 1
ATOM 4658 C C . VAL C 1 116 ? -34.319 -8.111 -70.947 1.00 17.60 116 VAL C C 1
ATOM 4659 O O . VAL C 1 116 ? -33.894 -8.697 -71.955 1.00 17.34 116 VAL C O 1
ATOM 4663 N N . VAL C 1 117 ? -33.499 -7.685 -69.988 1.00 16.38 117 VAL C N 1
ATOM 4664 C CA . VAL C 1 117 ? -32.110 -8.114 -69.969 1.00 15.59 117 VAL C CA 1
ATOM 4665 C C . VAL C 1 117 ? -31.951 -9.150 -68.844 1.00 16.96 117 VAL C C 1
ATOM 4666 O O . VAL C 1 117 ? -32.313 -8.880 -67.694 1.00 15.88 117 VAL C O 1
ATOM 4670 N N . VAL C 1 118 ? -31.407 -10.326 -69.179 1.00 17.74 118 VAL C N 1
ATOM 4671 C CA . VAL C 1 118 ? -31.281 -11.416 -68.196 1.00 18.49 118 VAL C CA 1
ATOM 4672 C C . VAL C 1 118 ? -30.021 -11.202 -67.367 1.00 19.02 118 VAL C C 1
ATOM 4673 O O . VAL C 1 118 ? -28.946 -11.019 -67.908 1.00 18.27 118 VAL C O 1
ATOM 4677 N N . PRO C 1 119 ? -30.141 -11.261 -66.035 1.00 20.43 119 PRO C N 1
ATOM 4678 C CA . PRO C 1 119 ? -28.907 -11.150 -65.270 1.00 21.23 119 PRO C CA 1
ATOM 4679 C C . PRO C 1 119 ? -27.974 -12.311 -65.575 1.00 22.34 119 PRO C C 1
ATOM 4680 O O . PRO C 1 119 ? -28.440 -13.453 -65.642 1.00 22.65 119 PRO C O 1
ATOM 4684 N N . PRO C 1 120 ? -26.679 -12.030 -65.743 1.00 23.81 120 PRO C N 1
ATOM 4685 C CA . PRO C 1 120 ? -25.699 -13.086 -65.958 1.00 25.34 120 PRO C CA 1
ATOM 4686 C C . PRO C 1 120 ? -25.804 -14.202 -64.919 1.00 27.16 120 PRO C C 1
ATOM 4687 O O . PRO C 1 120 ? -25.585 -15.361 -65.249 1.00 27.99 120 PRO C O 1
ATOM 4691 N N . GLY C 1 121 ? -26.156 -13.856 -63.687 1.00 28.99 121 GLY C N 1
ATOM 4692 C CA . GLY C 1 121 ? -26.439 -14.847 -62.642 1.00 30.92 121 GLY C CA 1
ATOM 4693 C C . GLY C 1 121 ? -27.487 -15.920 -62.928 1.00 32.61 121 GLY C C 1
ATOM 4694 O O . GLY C 1 121 ? -27.381 -17.030 -62.399 1.00 33.42 121 GLY C O 1
ATOM 4695 N N . MET C 1 122 ? -28.500 -15.626 -63.740 1.00 34.47 122 MET C N 1
ATOM 4696 C CA . MET C 1 122 ? -29.512 -16.653 -64.057 1.00 35.93 122 MET C CA 1
ATOM 4697 C C . MET C 1 122 ? -29.510 -17.122 -65.520 1.00 37.30 122 MET C C 1
ATOM 4698 O O . MET C 1 122 ? -30.464 -17.759 -65.987 1.00 37.03 122 MET C O 1
ATOM 4703 N N . GLU C 1 123 ? -28.408 -16.861 -66.219 1.00 38.89 123 GLU C N 1
ATOM 4704 C CA . GLU C 1 123 ? -28.352 -17.104 -67.652 1.00 40.39 123 GLU C CA 1
ATOM 4705 C C . GLU C 1 123 ? -28.421 -18.569 -68.022 1.00 41.18 123 GLU C C 1
ATOM 4706 O O . GLU C 1 123 ? -29.084 -18.904 -68.991 1.00 41.83 123 GLU C O 1
ATOM 4712 N N . ASP C 1 124 ? -27.756 -19.436 -67.264 1.00 41.80 124 ASP C N 1
ATOM 4713 C CA . ASP C 1 124 ? -27.769 -20.885 -67.555 1.00 42.28 124 ASP C CA 1
ATOM 4714 C C . ASP C 1 124 ? -28.801 -21.678 -66.716 1.00 41.63 124 ASP C C 1
ATOM 4715 O O . ASP C 1 124 ? -28.642 -22.887 -66.495 1.00 42.04 124 ASP C O 1
ATOM 4720 N N . ASP C 1 125 ? -29.853 -20.995 -66.265 1.00 40.51 125 ASP C N 1
ATOM 4721 C CA . ASP C 1 125 ? -30.928 -21.618 -65.512 1.00 39.81 125 ASP C CA 1
ATOM 4722 C C . ASP C 1 125 ? -32.235 -21.203 -66.148 1.00 38.94 125 ASP C C 1
ATOM 4723 O O . ASP C 1 125 ? -32.736 -20.119 -65.893 1.00 38.87 125 ASP C O 1
ATOM 4728 N N . ALA C 1 126 ? -32.787 -22.082 -66.980 1.00 38.34 126 ALA C N 1
ATOM 4729 C CA . ALA C 1 126 ? -34.016 -21.797 -67.718 1.00 37.31 126 ALA C CA 1
ATOM 4730 C C . ALA C 1 126 ? -35.208 -21.491 -66.817 1.00 36.29 126 ALA C C 1
ATOM 4731 O O . ALA C 1 126 ? -36.019 -20.631 -67.145 1.00 36.53 126 ALA C O 1
ATOM 4733 N N . ASP C 1 127 ? -35.336 -22.194 -65.697 1.00 35.18 127 ASP C N 1
ATOM 4734 C CA . ASP C 1 127 ? -36.510 -22.015 -64.840 1.00 34.44 127 ASP C CA 1
ATOM 4735 C C . ASP C 1 127 ? -36.510 -20.615 -64.211 1.00 32.71 127 ASP C C 1
ATOM 4736 O O . ASP C 1 127 ? -37.559 -20.005 -64.062 1.00 32.63 127 ASP C O 1
ATOM 4741 N N . LEU C 1 128 ? -35.330 -20.120 -63.873 1.00 31.37 128 LEU C N 1
ATOM 4742 C CA . LEU C 1 128 ? -35.167 -18.769 -63.332 1.00 30.60 128 LEU C CA 1
ATOM 4743 C C . LEU C 1 128 ? -35.433 -17.727 -64.414 1.00 29.71 128 LEU C C 1
ATOM 4744 O O . LEU C 1 128 ? -36.137 -16.757 -64.173 1.00 28.90 128 LEU C O 1
ATOM 4749 N N . ARG C 1 129 ? -34.897 -17.950 -65.617 1.00 28.91 129 ARG C N 1
ATOM 4750 C CA . ARG C 1 129 ? -35.221 -17.079 -66.762 1.00 28.06 129 ARG C CA 1
ATOM 4751 C C . ARG C 1 129 ? -36.720 -16.972 -66.991 1.00 26.89 129 ARG C C 1
ATOM 4752 O O . ARG C 1 129 ? -37.255 -15.876 -67.174 1.00 26.19 129 ARG C O 1
ATOM 4760 N N . HIS C 1 130 ? -37.415 -18.102 -66.950 1.00 26.44 130 HIS C N 1
ATOM 4761 C CA . HIS C 1 130 ? -38.868 -18.100 -67.143 1.00 26.12 130 HIS C CA 1
ATOM 4762 C C . HIS C 1 130 ? -39.634 -17.311 -66.063 1.00 25.61 130 HIS C C 1
ATOM 4763 O O . HIS C 1 130 ? -40.584 -16.607 -66.366 1.00 25.57 130 HIS C O 1
ATOM 4770 N N . ILE C 1 131 ? -39.246 -17.457 -64.805 1.00 25.46 131 ILE C N 1
ATOM 4771 C CA . ILE C 1 131 ? -39.854 -16.655 -63.731 1.00 25.43 131 ILE C CA 1
ATOM 4772 C C . ILE C 1 131 ? -39.696 -15.144 -64.056 1.00 24.72 131 ILE C C 1
ATOM 4773 O O . ILE C 1 131 ? -40.671 -14.370 -63.996 1.00 24.84 131 ILE C O 1
ATOM 4778 N N . LEU C 1 132 ? -38.477 -14.762 -64.429 1.00 24.53 132 LEU C N 1
ATOM 4779 C CA . LEU C 1 132 ? -38.151 -13.382 -64.836 1.00 24.62 132 LEU C CA 1
ATOM 4780 C C . LEU C 1 132 ? -39.049 -12.886 -65.964 1.00 24.44 132 LEU C C 1
ATOM 4781 O O . LEU C 1 132 ? -39.741 -11.875 -65.817 1.00 23.31 132 LEU C O 1
ATOM 4786 N N . THR C 1 133 ? -39.074 -13.619 -67.079 1.00 24.31 133 THR C N 1
ATOM 4787 C CA . THR C 1 133 ? -39.802 -13.164 -68.265 1.00 24.38 133 THR C CA 1
ATOM 4788 C C . THR C 1 133 ? -41.304 -13.147 -68.058 1.00 24.67 133 THR C C 1
ATOM 4789 O O . THR C 1 133 ? -41.989 -12.317 -68.639 1.00 24.52 133 THR C O 1
ATOM 4793 N N . GLU C 1 134 ? -41.820 -14.055 -67.231 1.00 25.55 134 GLU C N 1
ATOM 4794 C CA . GLU C 1 134 ? -43.249 -14.008 -66.842 1.00 26.23 134 GLU C CA 1
ATOM 4795 C C . GLU C 1 134 ? -43.573 -12.759 -66.019 1.00 25.29 134 GLU C C 1
ATOM 4796 O O . GLU C 1 134 ? -44.583 -12.101 -66.227 1.00 25.07 134 GLU C O 1
ATOM 4802 N N . ALA C 1 135 ? -42.704 -12.440 -65.068 1.00 25.09 135 ALA C N 1
ATOM 4803 C CA . ALA C 1 135 ? -42.874 -11.251 -64.240 1.00 25.00 135 ALA C CA 1
ATOM 4804 C C . ALA C 1 135 ? -42.797 -9.963 -65.093 1.00 24.73 135 ALA C C 1
ATOM 4805 O O . ALA C 1 135 ? -43.605 -9.041 -64.919 1.00 24.90 135 ALA C O 1
ATOM 4807 N N . ALA C 1 136 ? -41.852 -9.931 -66.033 1.00 24.90 136 ALA C N 1
ATOM 4808 C CA . ALA C 1 136 ? -41.746 -8.846 -67.038 1.00 24.45 136 ALA C CA 1
ATOM 4809 C C . ALA C 1 136 ? -43.013 -8.657 -67.862 1.00 24.73 136 ALA C C 1
ATOM 4810 O O . ALA C 1 136 ? -43.546 -7.541 -67.956 1.00 23.37 136 ALA C O 1
ATOM 4812 N N . ASP C 1 137 ? -43.528 -9.756 -68.439 1.00 24.88 137 ASP C N 1
ATOM 4813 C CA . ASP C 1 137 ? -44.813 -9.704 -69.161 1.00 25.17 137 ASP C CA 1
ATOM 4814 C C . ASP C 1 137 ? -45.948 -9.205 -68.282 1.00 24.38 137 ASP C C 1
ATOM 4815 O O . ASP C 1 137 ? -46.748 -8.408 -68.712 1.00 24.05 137 ASP C O 1
ATOM 4820 N N . ALA C 1 138 ? -46.018 -9.655 -67.040 1.00 24.40 138 ALA C N 1
ATOM 4821 C CA . ALA C 1 138 ? -47.039 -9.147 -66.135 1.00 23.80 138 ALA C CA 1
ATOM 4822 C C . ALA C 1 138 ? -46.879 -7.628 -65.909 1.00 23.29 138 ALA C C 1
ATOM 4823 O O . ALA C 1 138 ? -47.850 -6.871 -65.975 1.00 22.43 138 ALA C O 1
ATOM 4825 N N . ALA C 1 139 ? -45.650 -7.183 -65.639 1.00 23.21 139 ALA C N 1
ATOM 4826 C CA . ALA C 1 139 ? -45.364 -5.745 -65.469 1.00 22.76 139 ALA C CA 1
ATOM 4827 C C . ALA C 1 139 ? -45.729 -4.946 -66.724 1.00 22.64 139 ALA C C 1
ATOM 4828 O O . ALA C 1 139 ? -46.222 -3.833 -66.646 1.00 21.84 139 ALA C O 1
ATOM 4830 N N . ARG C 1 140 ? -45.475 -5.521 -67.890 1.00 23.35 140 ARG C N 1
ATOM 4831 C CA . ARG C 1 140 ? -45.669 -4.779 -69.132 1.00 24.09 140 ARG C CA 1
ATOM 4832 C C . ARG C 1 140 ? -47.173 -4.625 -69.394 1.00 24.04 140 ARG C C 1
ATOM 4833 O O . ARG C 1 140 ? -47.623 -3.568 -69.860 1.00 24.12 140 ARG C O 1
ATOM 4841 N N . ALA C 1 141 ? -47.961 -5.651 -69.057 1.00 23.98 141 ALA C N 1
ATOM 4842 C CA . ALA C 1 141 ? -49.433 -5.538 -69.165 1.00 23.74 141 ALA C CA 1
ATOM 4843 C C . ALA C 1 141 ? -49.993 -4.488 -68.217 1.00 23.81 141 ALA C C 1
ATOM 4844 O O . ALA C 1 141 ? -50.937 -3.765 -68.562 1.00 23.85 141 ALA C O 1
ATOM 4846 N N . THR C 1 142 ? -49.429 -4.417 -67.004 1.00 23.17 142 THR C N 1
ATOM 4847 C CA . THR C 1 142 ? -49.825 -3.396 -66.043 1.00 22.84 142 THR C CA 1
ATOM 4848 C C . THR C 1 142 ? -49.460 -2.014 -66.590 1.00 22.09 142 THR C C 1
ATOM 4849 O O . THR C 1 142 ? -50.266 -1.083 -66.529 1.00 22.19 142 THR C O 1
ATOM 4853 N N . TYR C 1 143 ? -48.244 -1.896 -67.125 1.00 22.07 143 TYR C N 1
ATOM 4854 C CA . TYR C 1 143 ? -47.810 -0.667 -67.807 1.00 22.01 143 TYR C CA 1
ATOM 4855 C C . TYR C 1 143 ? -48.858 -0.185 -68.815 1.00 22.56 143 TYR C C 1
ATOM 4856 O O . TYR C 1 143 ? -49.304 0.948 -68.737 1.00 22.56 143 TYR C O 1
ATOM 4865 N N . SER C 1 144 ? -49.272 -1.049 -69.734 1.00 24.15 144 SER C N 1
ATOM 4866 C CA . SER C 1 144 ? -50.272 -0.665 -70.754 1.00 24.57 144 SER C CA 1
ATOM 4867 C C . SER C 1 144 ? -51.633 -0.292 -70.165 1.00 25.27 144 SER C C 1
ATOM 4868 O O . SER C 1 144 ? -52.278 0.647 -70.612 1.00 25.56 144 SER C O 1
ATOM 4871 N N . GLU C 1 145 ? -52.058 -1.027 -69.148 1.00 26.45 145 GLU C N 1
ATOM 4872 C CA . GLU C 1 145 ? -53.292 -0.747 -68.439 1.00 27.57 145 GLU C CA 1
ATOM 4873 C C . GLU C 1 145 ? -53.265 0.645 -67.819 1.00 28.09 145 GLU C C 1
ATOM 4874 O O . GLU C 1 145 ? -54.229 1.401 -67.941 1.00 27.33 145 GLU C O 1
ATOM 4880 N N . LEU C 1 146 ? -52.153 0.969 -67.145 1.00 27.85 146 LEU C N 1
ATOM 4881 C CA . LEU C 1 146 ? -52.004 2.269 -66.529 1.00 28.17 146 LEU C CA 1
ATOM 4882 C C . LEU C 1 146 ? -52.009 3.345 -67.598 1.00 28.59 146 LEU C C 1
ATOM 4883 O O . LEU C 1 146 ? -52.616 4.393 -67.431 1.00 27.76 146 LEU C O 1
ATOM 4888 N N . LEU C 1 147 ? -51.332 3.070 -68.699 1.00 30.13 147 LEU C N 1
ATOM 4889 C CA . LEU C 1 147 ? -51.139 4.079 -69.727 1.00 31.28 147 LEU C CA 1
ATOM 4890 C C . LEU C 1 147 ? -52.479 4.548 -70.290 1.00 32.38 147 LEU C C 1
ATOM 4891 O O . LEU C 1 147 ? -52.710 5.749 -70.415 1.00 32.62 147 LEU C O 1
ATOM 4896 N N . ALA C 1 148 ? -53.371 3.607 -70.602 1.00 33.11 148 ALA C N 1
ATOM 4897 C CA . ALA C 1 148 ? -54.719 3.957 -71.087 1.00 33.48 148 ALA C CA 1
ATOM 4898 C C . ALA C 1 148 ? -55.483 4.699 -70.016 1.00 33.70 148 ALA C C 1
ATOM 4899 O O . ALA C 1 148 ? -56.083 5.741 -70.275 1.00 33.48 148 ALA C O 1
ATOM 4901 N N . LYS C 1 149 ? -55.446 4.165 -68.803 1.00 34.64 149 LYS C N 1
ATOM 4902 C CA . LYS C 1 149 ? -56.174 4.757 -67.688 1.00 35.42 149 LYS C CA 1
ATOM 4903 C C . LYS C 1 149 ? -55.613 6.118 -67.296 1.00 36.19 149 LYS C C 1
ATOM 4904 O O . LYS C 1 149 ? -56.354 6.958 -66.780 1.00 36.61 149 LYS C O 1
ATOM 4910 N N . LEU C 1 150 ? -54.313 6.329 -67.516 1.00 36.67 150 LEU C N 1
ATOM 4911 C CA . LEU C 1 150 ? -53.694 7.635 -67.279 1.00 37.36 150 LEU C CA 1
ATOM 4912 C C . LEU C 1 150 ? -53.978 8.616 -68.429 1.00 38.51 150 LEU C C 1
ATOM 4913 O O . LEU C 1 150 ? -54.274 9.785 -68.178 1.00 38.52 150 LEU C O 1
ATOM 4918 N N . GLU C 1 151 ? -53.879 8.147 -69.675 1.00 40.27 151 GLU C N 1
ATOM 4919 C CA . GLU C 1 151 ? -54.247 8.970 -70.850 1.00 41.50 151 GLU C CA 1
ATOM 4920 C C . GLU C 1 151 ? -55.696 9.487 -70.771 1.00 42.45 151 GLU C C 1
ATOM 4921 O O . GLU C 1 151 ? -55.977 10.620 -71.165 1.00 42.73 151 GLU C O 1
ATOM 4927 N N . ALA C 1 152 ? -56.600 8.661 -70.246 1.00 43.87 152 ALA C N 1
ATOM 4928 C CA . ALA C 1 152 ? -57.984 9.074 -69.994 1.00 44.68 152 ALA C CA 1
ATOM 4929 C C . ALA C 1 152 ? -58.012 10.131 -68.909 1.00 45.64 152 ALA C C 1
ATOM 4930 O O . ALA C 1 152 ? -58.516 11.235 -69.125 1.00 46.38 152 ALA C O 1
ATOM 4932 N N . LYS C 1 153 ? -57.438 9.785 -67.755 1.00 46.50 153 LYS C N 1
ATOM 4933 C CA . LYS C 1 153 ? -57.421 10.640 -66.558 1.00 46.93 153 LYS C CA 1
ATOM 4934 C C . LYS C 1 153 ? -56.805 12.020 -66.807 1.00 47.20 153 LYS C C 1
ATOM 4935 O O . LYS C 1 153 ? -57.095 12.952 -66.073 1.00 47.18 153 LYS C O 1
ATOM 4941 N N . PHE C 1 154 ? -55.945 12.145 -67.821 1.00 48.10 154 PHE C N 1
ATOM 4942 C CA . PHE C 1 154 ? -55.439 13.463 -68.255 1.00 48.47 154 PHE C CA 1
ATOM 4943 C C . PHE C 1 154 ? -56.180 14.004 -69.489 1.00 49.15 154 PHE C C 1
ATOM 4944 O O . PHE C 1 154 ? -55.560 14.608 -70.376 1.00 49.36 154 PHE C O 1
ATOM 4952 N N . ALA C 1 155 ? -57.498 13.798 -69.553 1.00 49.90 155 ALA C N 1
ATOM 4953 C CA . ALA C 1 155 ? -58.305 14.319 -70.673 1.00 49.98 155 ALA C CA 1
ATOM 4954 C C . ALA C 1 155 ? -58.289 15.847 -70.654 1.00 50.29 155 ALA C C 1
ATOM 4955 O O . ALA C 1 155 ? -58.250 16.480 -71.709 1.00 50.35 155 ALA C O 1
ATOM 4957 N N . ASP C 1 156 ? -58.326 16.415 -69.444 1.00 50.58 156 ASP C N 1
ATOM 4958 C CA . ASP C 1 156 ? -58.059 17.846 -69.198 1.00 50.74 156 ASP C CA 1
ATOM 4959 C C . ASP C 1 156 ? -57.032 18.436 -70.156 1.00 50.31 156 ASP C C 1
ATOM 4960 O O . ASP C 1 156 ? -57.264 19.490 -70.745 1.00 50.42 156 ASP C O 1
ATOM 4965 N N . GLN C 1 157 ? -55.889 17.756 -70.277 1.00 49.94 157 GLN C N 1
ATOM 4966 C CA . GLN C 1 157 ? -54.767 18.238 -71.087 1.00 49.38 157 GLN C CA 1
ATOM 4967 C C . GLN C 1 157 ? -55.119 18.209 -72.574 1.00 48.71 157 GLN C C 1
ATOM 4968 O O . GLN C 1 157 ? -55.326 17.131 -73.131 1.00 48.44 157 GLN C O 1
ATOM 4974 N N . PRO C 1 158 ? -55.200 19.391 -73.215 1.00 47.94 158 PRO C N 1
ATOM 4975 C CA . PRO C 1 158 ? -55.488 19.427 -74.648 1.00 47.36 158 PRO C CA 1
ATOM 4976 C C . PRO C 1 158 ? -54.272 19.133 -75.526 1.00 46.55 158 PRO C C 1
ATOM 4977 O O . PRO C 1 158 ? -54.438 18.768 -76.690 1.00 46.71 158 PRO C O 1
ATOM 4981 N N . ASN C 1 159 ? -53.071 19.315 -74.986 1.00 45.22 159 ASN C N 1
ATOM 4982 C CA . ASN C 1 159 ? -51.842 19.045 -75.722 1.00 44.37 159 ASN C CA 1
ATOM 4983 C C . ASN C 1 159 ? -51.591 17.526 -75.749 1.00 43.88 159 ASN C C 1
ATOM 4984 O O . ASN C 1 159 ? -51.245 16.942 -74.727 1.00 43.63 159 ASN C O 1
ATOM 4989 N N . ALA C 1 160 ? -51.774 16.902 -76.918 1.00 43.22 160 ALA C N 1
ATOM 4990 C CA . ALA C 1 160 ? -51.735 15.434 -77.070 1.00 42.75 160 ALA C CA 1
ATOM 4991 C C . ALA C 1 160 ? -50.356 14.803 -76.827 1.00 42.46 160 ALA C C 1
ATOM 4992 O O . ALA C 1 160 ? -50.266 13.635 -76.423 1.00 42.27 160 ALA C O 1
ATOM 4994 N N . ILE C 1 161 ? -49.296 15.562 -77.101 1.00 41.75 161 ILE C N 1
ATOM 4995 C CA . ILE C 1 161 ? -47.927 15.084 -76.900 1.00 41.15 161 ILE C CA 1
ATOM 4996 C C . ILE C 1 161 ? -47.633 14.969 -75.420 1.00 39.95 161 ILE C C 1
ATOM 4997 O O . ILE C 1 161 ? -47.307 13.891 -74.909 1.00 39.71 161 ILE C O 1
ATOM 5002 N N . LEU C 1 162 ? -47.765 16.080 -74.716 1.00 39.33 162 LEU C N 1
ATOM 5003 C CA . LEU C 1 162 ? -47.438 16.069 -73.297 1.00 38.59 162 LEU C CA 1
ATOM 5004 C C . LEU C 1 162 ? -48.495 15.297 -72.492 1.00 37.39 162 LEU C C 1
ATOM 5005 O O . LEU C 1 162 ? -48.164 14.737 -71.440 1.00 36.77 162 LEU C O 1
ATOM 5010 N N . ARG C 1 163 ? -49.728 15.198 -73.005 1.00 35.92 163 ARG C N 1
ATOM 5011 C CA . ARG C 1 163 ? -50.715 14.275 -72.414 1.00 35.19 163 ARG C CA 1
ATOM 5012 C C . ARG C 1 163 ? -50.208 12.827 -72.360 1.00 33.84 163 ARG C C 1
ATOM 5013 O O . ARG C 1 163 ? -50.370 12.139 -71.346 1.00 33.71 163 ARG C O 1
ATOM 5021 N N . ARG C 1 164 ? -49.633 12.357 -73.458 1.00 32.33 164 ARG C N 1
ATOM 5022 C CA . ARG C 1 164 ? -49.107 10.999 -73.519 1.00 31.20 164 ARG C CA 1
ATOM 5023 C C . ARG C 1 164 ? -47.775 10.827 -72.737 1.00 29.42 164 ARG C C 1
ATOM 5024 O O . ARG C 1 164 ? -47.466 9.742 -72.282 1.00 28.51 164 ARG C O 1
ATOM 5032 N N . LYS C 1 165 ? -46.992 11.889 -72.590 1.00 28.05 165 LYS C N 1
ATOM 5033 C CA . LYS C 1 165 ? -45.783 11.833 -71.782 1.00 26.78 165 LYS C CA 1
ATOM 5034 C C . LYS C 1 165 ? -46.093 11.864 -70.284 1.00 25.70 165 LYS C C 1
ATOM 5035 O O . LYS C 1 165 ? -45.407 11.213 -69.469 1.00 24.74 165 LYS C O 1
ATOM 5041 N N . GLN C 1 166 ? -47.094 12.664 -69.918 1.00 24.16 166 GLN C N 1
ATOM 5042 C CA . GLN C 1 166 ? -47.572 12.708 -68.530 1.00 23.18 166 GLN C CA 1
ATOM 5043 C C . GLN C 1 166 ? -48.053 11.325 -68.152 1.00 21.88 166 GLN C C 1
ATOM 5044 O O . GLN C 1 166 ? -47.822 10.859 -67.048 1.00 20.64 166 GLN C O 1
ATOM 5050 N N . ALA C 1 167 ? -48.711 10.663 -69.102 1.00 20.63 167 ALA C N 1
ATOM 5051 C CA . ALA C 1 167 ? -49.147 9.294 -68.917 1.00 19.83 167 ALA C CA 1
ATOM 5052 C C . ALA C 1 167 ? -47.981 8.320 -68.777 1.00 19.03 167 ALA C C 1
ATOM 5053 O O . ALA C 1 167 ? -47.974 7.486 -67.871 1.00 17.97 167 ALA C O 1
ATOM 5055 N N . ARG C 1 168 ? -47.021 8.427 -69.687 1.00 18.53 168 ARG C N 1
ATOM 5056 C CA . ARG C 1 168 ? -45.946 7.454 -69.802 1.00 19.91 168 ARG C CA 1
ATOM 5057 C C . ARG C 1 168 ? -45.021 7.498 -68.586 1.00 18.95 168 ARG C C 1
ATOM 5058 O O . ARG C 1 168 ? -44.551 6.455 -68.138 1.00 18.42 168 ARG C O 1
ATOM 5066 N N . GLN C 1 169 ? -44.771 8.709 -68.084 1.00 17.98 169 GLN C N 1
ATOM 5067 C CA . GLN C 1 169 ? -43.829 8.911 -66.992 1.00 17.54 169 GLN C CA 1
ATOM 5068 C C . GLN C 1 169 ? -44.364 8.337 -65.694 1.00 16.71 169 GLN C C 1
ATOM 5069 O O . GLN C 1 169 ? -43.584 7.847 -64.881 1.00 16.38 169 GLN C O 1
ATOM 5075 N N . ALA C 1 170 ? -45.690 8.354 -65.522 1.00 16.26 170 ALA C N 1
ATOM 5076 C CA . ALA C 1 170 ? -46.309 7.732 -64.376 1.00 15.91 170 ALA C CA 1
ATOM 5077 C C . ALA C 1 170 ? -46.425 6.227 -64.610 1.00 16.30 170 ALA C C 1
ATOM 5078 O O . ALA C 1 170 ? -46.113 5.440 -63.736 1.00 14.98 170 ALA C O 1
ATOM 5080 N N . ALA C 1 171 ? -46.833 5.831 -65.818 1.00 15.29 171 ALA C N 1
ATOM 5081 C CA . ALA C 1 171 ? -47.046 4.434 -66.126 1.00 14.94 171 ALA C CA 1
ATOM 5082 C C . ALA C 1 171 ? -45.780 3.571 -65.970 1.00 14.93 171 ALA C C 1
ATOM 5083 O O . ALA C 1 171 ? -45.863 2.430 -65.503 1.00 13.43 171 ALA C O 1
ATOM 5085 N N . ARG C 1 172 ? -44.612 4.123 -66.293 1.00 15.13 172 ARG C N 1
ATOM 5086 C CA . ARG C 1 172 ? -43.358 3.365 -66.148 1.00 14.95 172 ARG C CA 1
ATOM 5087 C C . ARG C 1 172 ? -42.945 3.033 -64.707 1.00 15.22 172 ARG C C 1
ATOM 5088 O O . ARG C 1 172 ? -41.969 2.283 -64.514 1.00 15.51 172 ARG C O 1
ATOM 5096 N N . ALA C 1 173 ? -43.652 3.582 -63.715 1.00 14.78 173 ALA C N 1
ATOM 5097 C CA . ALA C 1 173 ? -43.467 3.170 -62.318 1.00 14.93 173 ALA C CA 1
ATOM 5098 C C . ALA C 1 173 ? -43.406 1.642 -62.136 1.00 15.83 173 ALA C C 1
ATOM 5099 O O . ALA C 1 173 ? -42.736 1.153 -61.224 1.00 15.52 173 ALA C O 1
ATOM 5101 N N . VAL C 1 174 ? -44.142 0.892 -62.967 1.00 16.40 174 VAL C N 1
ATOM 5102 C CA . VAL C 1 174 ? -44.245 -0.575 -62.801 1.00 16.71 174 VAL C CA 1
ATOM 5103 C C . VAL C 1 174 ? -43.234 -1.368 -63.604 1.00 16.73 174 VAL C C 1
ATOM 5104 O O . VAL C 1 174 ? -43.166 -2.603 -63.494 1.00 17.18 174 VAL C O 1
ATOM 5108 N N . LEU C 1 175 ? -42.424 -0.685 -64.416 1.00 17.07 175 LEU C N 1
ATOM 5109 C CA . LEU C 1 175 ? -41.425 -1.392 -65.240 1.00 16.21 175 LEU C CA 1
ATOM 5110 C C . LEU C 1 175 ? -40.256 -1.817 -64.364 1.00 14.92 175 LEU C C 1
ATOM 5111 O O . LEU C 1 175 ? -39.787 -1.048 -63.502 1.00 15.33 175 LEU C O 1
ATOM 5116 N N . PRO C 1 176 ? -39.787 -3.050 -64.559 1.00 13.92 176 PRO C N 1
ATOM 5117 C CA . PRO C 1 176 ? -38.752 -3.621 -63.740 1.00 13.54 176 PRO C CA 1
ATOM 5118 C C . PRO C 1 176 ? -37.331 -3.160 -64.076 1.00 13.94 176 PRO C C 1
ATOM 5119 O O . PRO C 1 176 ? -37.068 -2.672 -65.182 1.00 12.95 176 PRO C O 1
ATOM 5123 N N . ASN C 1 177 ? -36.431 -3.313 -63.107 1.00 13.50 177 ASN C N 1
ATOM 5124 C CA . ASN C 1 177 ? -35.007 -3.066 -63.306 1.00 13.86 177 ASN C CA 1
ATOM 5125 C C . ASN C 1 177 ? -34.408 -3.748 -64.541 1.00 13.97 177 ASN C C 1
ATOM 5126 O O . ASN C 1 177 ? -33.468 -3.220 -65.135 1.00 13.90 177 ASN C O 1
ATOM 5131 N N . ALA C 1 178 ? -34.930 -4.918 -64.900 1.00 13.26 178 ALA C N 1
ATOM 5132 C CA . ALA C 1 178 ? -34.387 -5.697 -66.023 1.00 12.98 178 ALA C CA 1
ATOM 5133 C C . ALA C 1 178 ? -34.778 -5.148 -67.393 1.00 13.31 178 ALA C C 1
ATOM 5134 O O . ALA C 1 178 ? -34.337 -5.694 -68.417 1.00 13.06 178 ALA C O 1
ATOM 5136 N N . THR C 1 179 ? -35.591 -4.093 -67.416 1.00 13.46 179 THR C N 1
ATOM 5137 C CA . THR C 1 179 ? -36.014 -3.451 -68.651 1.00 13.98 179 THR C CA 1
ATOM 5138 C C . THR C 1 179 ? -34.780 -3.019 -69.425 1.00 13.62 179 THR C C 1
ATOM 5139 O O . THR C 1 179 ? -33.868 -2.408 -68.857 1.00 12.98 179 THR C O 1
ATOM 5143 N N . GLU C 1 180 ? -34.737 -3.359 -70.713 1.00 12.92 180 GLU C N 1
ATOM 5144 C CA . GLU C 1 180 ? -33.623 -2.980 -71.565 1.00 13.05 180 GLU C CA 1
ATOM 5145 C C . GLU C 1 180 ? -33.598 -1.487 -71.703 1.00 12.33 180 GLU C C 1
ATOM 5146 O O . GLU C 1 180 ? -34.646 -0.844 -71.818 1.00 13.22 180 GLU C O 1
ATOM 5152 N N . THR C 1 181 ? -32.395 -0.944 -71.692 1.00 12.44 181 THR C N 1
ATOM 5153 C CA . THR C 1 181 ? -32.185 0.415 -72.096 1.00 12.61 181 THR C CA 1
ATOM 5154 C C . THR C 1 181 ? -31.053 0.455 -73.138 1.00 12.11 181 THR C C 1
ATOM 5155 O O . THR C 1 181 ? -30.451 -0.566 -73.467 1.00 12.77 181 THR C O 1
ATOM 5159 N N . ARG C 1 182 ? -30.808 1.638 -73.681 1.00 11.23 182 ARG C N 1
ATOM 5160 C CA . ARG C 1 182 ? -29.860 1.849 -74.744 1.00 11.15 182 ARG C CA 1
ATOM 5161 C C . ARG C 1 182 ? -29.221 3.198 -74.487 1.00 11.21 182 ARG C C 1
ATOM 5162 O O . ARG C 1 182 ? -29.912 4.140 -74.117 1.00 10.74 182 ARG C O 1
ATOM 5170 N N . ILE C 1 183 ? -27.906 3.279 -74.669 1.00 10.89 183 ILE C N 1
ATOM 5171 C CA . ILE C 1 183 ? -27.186 4.457 -74.294 1.00 11.14 183 ILE C CA 1
ATOM 5172 C C . ILE C 1 183 ? -25.946 4.709 -75.151 1.00 11.26 183 ILE C C 1
ATOM 5173 O O . ILE C 1 183 ? -25.261 3.773 -75.574 1.00 13.15 183 ILE C O 1
ATOM 5178 N N . VAL C 1 184 ? -25.682 5.986 -75.431 1.00 10.64 184 VAL C N 1
ATOM 5179 C CA . VAL C 1 184 ? -24.401 6.390 -76.002 1.00 11.06 184 VAL C CA 1
ATOM 5180 C C . VAL C 1 184 ? -23.551 6.877 -74.849 1.00 10.62 184 VAL C C 1
ATOM 5181 O O . VAL C 1 184 ? -24.011 7.719 -74.073 1.00 9.85 184 VAL C O 1
ATOM 5185 N N . VAL C 1 185 ? -22.343 6.308 -74.741 1.00 10.82 185 VAL C N 1
ATOM 5186 C CA . VAL C 1 185 ? -21.405 6.633 -73.670 1.00 11.02 185 VAL C CA 1
ATOM 5187 C C . VAL C 1 185 ? -20.145 7.132 -74.340 1.00 11.01 185 VAL C C 1
ATOM 5188 O O . VAL C 1 185 ? -19.580 6.427 -75.218 1.00 11.83 185 VAL C O 1
ATOM 5192 N N . THR C 1 186 ? -19.710 8.329 -73.966 1.00 10.79 186 THR C N 1
ATOM 5193 C CA . THR C 1 186 ? -18.438 8.865 -74.440 1.00 11.17 186 THR C CA 1
ATOM 5194 C C . THR C 1 186 ? -17.474 9.145 -73.298 1.00 11.55 186 THR C C 1
ATOM 5195 O O . THR C 1 186 ? -17.831 9.773 -72.299 1.00 11.49 186 THR C O 1
ATOM 5199 N N . GLY C 1 187 ? -16.233 8.729 -73.473 1.00 12.41 187 GLY C N 1
ATOM 5200 C CA . GLY C 1 187 ? -15.199 9.033 -72.476 1.00 13.05 187 GLY C CA 1
ATOM 5201 C C . GLY C 1 187 ? -13.842 9.178 -73.072 1.00 13.11 187 GLY C C 1
ATOM 5202 O O . GLY C 1 187 ? -13.560 8.632 -74.156 1.00 13.32 187 GLY C O 1
ATOM 5203 N N . ASN C 1 188 ? -13.001 9.978 -72.421 1.00 12.31 188 ASN C N 1
ATOM 5204 C CA . ASN C 1 188 ? -11.607 10.017 -72.814 1.00 11.78 188 ASN C CA 1
ATOM 5205 C C . ASN C 1 188 ? -10.861 8.812 -72.267 1.00 12.20 188 ASN C C 1
ATOM 5206 O O . ASN C 1 188 ? -11.392 8.055 -71.471 1.00 12.07 188 ASN C O 1
ATOM 5211 N N . TYR C 1 189 ? -9.620 8.631 -72.690 1.00 12.34 189 TYR C N 1
ATOM 5212 C CA . TYR C 1 189 ? -8.865 7.429 -72.323 1.00 12.14 189 TYR C CA 1
ATOM 5213 C C . TYR C 1 189 ? -8.686 7.274 -70.816 1.00 11.42 189 TYR C C 1
ATOM 5214 O O . TYR C 1 189 ? -8.758 6.167 -70.302 1.00 10.97 189 TYR C O 1
ATOM 5223 N N . ARG C 1 190 ? -8.453 8.371 -70.123 1.00 11.82 190 ARG C N 1
ATOM 5224 C CA . ARG C 1 190 ? -8.310 8.323 -68.656 1.00 12.13 190 ARG C CA 1
ATOM 5225 C C . ARG C 1 190 ? -9.614 7.829 -67.952 1.00 11.72 190 ARG C C 1
ATOM 5226 O O . ARG C 1 190 ? -9.606 6.991 -67.042 1.00 11.41 190 ARG C O 1
ATOM 5234 N N . ALA C 1 191 ? -10.746 8.367 -68.377 1.00 11.79 191 ALA C N 1
ATOM 5235 C CA . ALA C 1 191 ? -12.034 8.008 -67.814 1.00 12.09 191 ALA C CA 1
ATOM 5236 C C . ALA C 1 191 ? -12.356 6.534 -68.060 1.00 12.66 191 ALA C C 1
ATOM 5237 O O . ALA C 1 191 ? -12.848 5.835 -67.167 1.00 12.39 191 ALA C O 1
ATOM 5239 N N . TRP C 1 192 ? -12.072 6.066 -69.279 1.00 12.67 192 TRP C N 1
ATOM 5240 C CA . TRP C 1 192 ? -12.255 4.650 -69.621 1.00 12.55 192 TRP C CA 1
ATOM 5241 C C . TRP C 1 192 ? -11.377 3.729 -68.746 1.00 13.00 192 TRP C C 1
ATOM 5242 O O . TRP C 1 192 ? -11.848 2.679 -68.256 1.00 12.61 192 TRP C O 1
ATOM 5253 N N . ARG C 1 193 ? -10.119 4.128 -68.535 1.00 13.33 193 ARG C N 1
ATOM 5254 C CA . ARG C 1 193 ? -9.200 3.358 -67.660 1.00 14.06 193 ARG C CA 1
ATOM 5255 C C . ARG C 1 193 ? -9.745 3.199 -66.241 1.00 13.82 193 ARG C C 1
ATOM 5256 O O . ARG C 1 193 ? -9.719 2.097 -65.657 1.00 12.90 193 ARG C O 1
ATOM 5264 N N . HIS C 1 194 ? -10.259 4.304 -65.687 1.00 13.42 194 HIS C N 1
ATOM 5265 C CA . HIS C 1 194 ? -10.856 4.301 -64.346 1.00 13.57 194 HIS C CA 1
ATOM 5266 C C . HIS C 1 194 ? -12.132 3.473 -64.310 1.00 13.19 194 HIS C C 1
ATOM 5267 O O . HIS C 1 194 ? -12.370 2.746 -63.359 1.00 12.78 194 HIS C O 1
ATOM 5274 N N . PHE C 1 195 ? -12.954 3.567 -65.352 1.00 13.20 195 PHE C N 1
ATOM 5275 C CA . PHE C 1 195 ? -14.154 2.761 -65.420 1.00 14.08 195 PHE C CA 1
ATOM 5276 C C . PHE C 1 195 ? -13.819 1.281 -65.415 1.00 14.78 195 PHE C C 1
ATOM 5277 O O . PHE C 1 195 ? -14.425 0.506 -64.687 1.00 15.94 195 PHE C O 1
ATOM 5285 N N . ILE C 1 196 ? -12.867 0.891 -66.258 1.00 16.01 196 ILE C N 1
ATOM 5286 C CA . ILE C 1 196 ? -12.446 -0.519 -66.329 1.00 16.59 196 ILE C CA 1
ATOM 5287 C C . ILE C 1 196 ? -11.879 -1.003 -64.985 1.00 17.05 196 ILE C C 1
ATOM 5288 O O . ILE C 1 196 ? -12.242 -2.065 -64.499 1.00 16.62 196 ILE C O 1
ATOM 5293 N N . ALA C 1 197 ? -11.007 -0.197 -64.390 1.00 18.77 197 ALA C N 1
ATOM 5294 C CA . ALA C 1 197 ? -10.409 -0.504 -63.079 1.00 19.69 197 ALA C CA 1
ATOM 5295 C C . ALA C 1 197 ? -11.463 -0.780 -62.000 1.00 20.23 197 ALA C C 1
ATOM 5296 O O . ALA C 1 197 ? -11.337 -1.738 -61.214 1.00 20.86 197 ALA C O 1
ATOM 5298 N N . MET C 1 198 ? -12.523 0.021 -61.976 1.00 20.47 198 MET C N 1
ATOM 5299 C CA . MET C 1 198 ? -13.542 -0.100 -60.931 1.00 21.40 198 MET C CA 1
ATOM 5300 C C . MET C 1 198 ? -14.578 -1.169 -61.185 1.00 20.12 198 MET C C 1
ATOM 5301 O O . MET C 1 198 ? -15.079 -1.779 -60.236 1.00 21.19 198 MET C O 1
ATOM 5306 N N . ARG C 1 199 ? -14.942 -1.369 -62.449 1.00 19.11 199 ARG C N 1
ATOM 5307 C CA . ARG C 1 199 ? -16.070 -2.222 -62.805 1.00 18.64 199 ARG C CA 1
ATOM 5308 C C . ARG C 1 199 ? -15.695 -3.612 -63.322 1.00 19.44 199 ARG C C 1
ATOM 5309 O O . ARG C 1 199 ? -16.524 -4.502 -63.284 1.00 18.99 199 ARG C O 1
ATOM 5317 N N . ALA C 1 200 ? -14.472 -3.792 -63.815 1.00 20.76 200 ALA C N 1
ATOM 5318 C CA . ALA C 1 200 ? -14.016 -5.107 -64.297 1.00 21.38 200 ALA C CA 1
ATOM 5319 C C . ALA C 1 200 ? -13.321 -5.839 -63.144 1.00 22.25 200 ALA C C 1
ATOM 5320 O O . ALA C 1 200 ? -12.191 -6.278 -63.261 1.00 24.32 200 ALA C O 1
ATOM 5322 N N . SER C 1 201 ? -13.987 -5.910 -62.008 1.00 23.87 201 SER C N 1
ATOM 5323 C CA . SER C 1 201 ? -13.376 -6.434 -60.789 1.00 23.78 201 SER C CA 1
ATOM 5324 C C . SER C 1 201 ? -14.389 -7.307 -60.111 1.00 23.43 201 SER C C 1
ATOM 5325 O O . SER C 1 201 ? -15.597 -7.149 -60.311 1.00 22.40 201 SER C O 1
ATOM 5328 N N . GLU C 1 202 ? -13.905 -8.238 -59.296 1.00 23.68 202 GLU C N 1
ATOM 5329 C CA . GLU C 1 202 ? -14.810 -9.157 -58.599 1.00 24.01 202 GLU C CA 1
ATOM 5330 C C . GLU C 1 202 ? -15.752 -8.429 -57.638 1.00 22.48 202 GLU C C 1
ATOM 5331 O O . GLU C 1 202 ? -16.777 -8.971 -57.256 1.00 22.76 202 GLU C O 1
ATOM 5337 N N . HIS C 1 203 ? -15.440 -7.194 -57.264 1.00 21.41 203 HIS C N 1
ATOM 5338 C CA . HIS C 1 203 ? -16.364 -6.426 -56.373 1.00 20.45 203 HIS C CA 1
ATOM 5339 C C . HIS C 1 203 ? -17.622 -5.918 -57.067 1.00 19.07 203 HIS C C 1
ATOM 5340 O O . HIS C 1 203 ? -18.619 -5.618 -56.411 1.00 17.11 203 HIS C O 1
ATOM 5347 N N . ALA C 1 204 ? -17.564 -5.789 -58.391 1.00 17.89 204 ALA C N 1
ATOM 5348 C CA . ALA C 1 204 ? -18.679 -5.222 -59.161 1.00 18.01 204 ALA C CA 1
ATOM 5349 C C . ALA C 1 204 ? -19.746 -6.247 -59.524 1.00 17.60 204 ALA C C 1
ATOM 5350 O O . ALA C 1 204 ? -19.496 -7.440 -59.619 1.00 17.57 204 ALA C O 1
ATOM 5352 N N . ASP C 1 205 ? -20.960 -5.754 -59.715 1.00 17.99 205 ASP C N 1
ATOM 5353 C CA . ASP C 1 205 ? -22.058 -6.561 -60.214 1.00 18.07 205 ASP C CA 1
ATOM 5354 C C . ASP C 1 205 ? -21.597 -7.204 -61.529 1.00 17.56 205 ASP C C 1
ATOM 5355 O O . ASP C 1 205 ? -20.886 -6.589 -62.340 1.00 15.22 205 ASP C O 1
ATOM 5360 N N . VAL C 1 206 ? -22.006 -8.447 -61.721 1.00 17.03 206 VAL C N 1
ATOM 5361 C CA . VAL C 1 206 ? -21.606 -9.204 -62.892 1.00 17.15 206 VAL C CA 1
ATOM 5362 C C . VAL C 1 206 ? -22.091 -8.630 -64.236 1.00 15.86 206 VAL C C 1
ATOM 5363 O O . VAL C 1 206 ? -21.426 -8.852 -65.231 1.00 16.00 206 VAL C O 1
ATOM 5367 N N . GLU C 1 207 ? -23.195 -7.887 -64.280 1.00 16.30 207 GLU C N 1
ATOM 5368 C CA . GLU C 1 207 ? -23.634 -7.238 -65.548 1.00 15.75 207 GLU C CA 1
ATOM 5369 C C . GLU C 1 207 ? -22.694 -6.124 -65.953 1.00 15.84 207 GLU C C 1
ATOM 5370 O O . GLU C 1 207 ? -22.197 -6.075 -67.103 1.00 15.63 207 GLU C O 1
ATOM 5376 N N . ILE C 1 208 ? -22.429 -5.197 -65.035 1.00 14.97 208 ILE C N 1
ATOM 5377 C CA . ILE C 1 208 ? -21.541 -4.080 -65.381 1.00 14.21 208 ILE C CA 1
ATOM 5378 C C . ILE C 1 208 ? -20.095 -4.557 -65.599 1.00 14.51 208 ILE C C 1
ATOM 5379 O O . ILE C 1 208 ? -19.362 -3.988 -66.401 1.00 13.97 208 ILE C O 1
ATOM 5384 N N . ARG C 1 209 ? -19.688 -5.607 -64.892 1.00 14.46 209 ARG C N 1
ATOM 5385 C CA . ARG C 1 209 ? -18.388 -6.238 -65.118 1.00 15.09 209 ARG C CA 1
ATOM 5386 C C . ARG C 1 209 ? -18.253 -6.785 -66.554 1.00 15.87 209 ARG C C 1
ATOM 5387 O O . ARG C 1 209 ? -17.241 -6.585 -67.210 1.00 16.25 209 ARG C O 1
ATOM 5395 N N . ARG C 1 210 ? -19.284 -7.470 -67.014 1.00 15.36 210 ARG C N 1
ATOM 5396 C CA . ARG C 1 210 ? -19.326 -7.975 -68.376 1.00 16.29 210 ARG C CA 1
ATOM 5397 C C . ARG C 1 210 ? -19.244 -6.805 -69.351 1.00 15.32 210 ARG C C 1
ATOM 5398 O O . ARG C 1 210 ? -18.507 -6.871 -70.338 1.00 14.87 210 ARG C O 1
ATOM 5406 N N . LEU C 1 211 ? -19.952 -5.711 -69.050 1.00 14.35 211 LEU C N 1
ATOM 5407 C CA . LEU C 1 211 ? -19.883 -4.522 -69.900 1.00 14.27 211 LEU C CA 1
ATOM 5408 C C . LEU C 1 211 ? -18.459 -3.963 -69.985 1.00 13.61 211 LEU C C 1
ATOM 5409 O O . LEU C 1 211 ? -17.934 -3.726 -71.085 1.00 14.76 211 LEU C O 1
ATOM 5414 N N . ALA C 1 212 ? -17.835 -3.745 -68.835 1.00 13.77 212 ALA C N 1
ATOM 5415 C CA . ALA C 1 212 ? -16.472 -3.185 -68.757 1.00 14.04 212 ALA C CA 1
ATOM 5416 C C . ALA C 1 212 ? -15.422 -4.019 -69.491 1.00 15.20 212 ALA C C 1
ATOM 5417 O O . ALA C 1 212 ? -14.524 -3.454 -70.123 1.00 13.91 212 ALA C O 1
ATOM 5419 N N . ILE C 1 213 ? -15.531 -5.350 -69.381 1.00 16.06 213 ILE C N 1
ATOM 5420 C CA . ILE C 1 213 ? -14.634 -6.244 -70.112 1.00 17.05 213 ILE C CA 1
ATOM 5421 C C . ILE C 1 213 ? -14.786 -6.071 -71.634 1.00 16.63 213 ILE C C 1
ATOM 5422 O O . ILE C 1 213 ? -13.788 -5.972 -72.338 1.00 17.33 213 ILE C O 1
ATOM 5427 N N . GLU C 1 214 ? -16.013 -6.051 -72.143 1.00 16.58 214 GLU C N 1
ATOM 5428 C CA . GLU C 1 214 ? -16.226 -5.813 -73.581 1.00 16.78 214 GLU C CA 1
ATOM 5429 C C . GLU C 1 214 ? -15.678 -4.459 -74.047 1.00 16.46 214 GLU C C 1
ATOM 5430 O O . GLU C 1 214 ? -15.084 -4.361 -75.121 1.00 17.50 214 GLU C O 1
ATOM 5436 N N . CYS C 1 215 ? -15.869 -3.410 -73.264 1.00 16.67 215 CYS C N 1
ATOM 5437 C CA . CYS C 1 215 ? -15.306 -2.108 -73.616 1.00 17.03 215 CYS C CA 1
ATOM 5438 C C . CYS C 1 215 ? -13.773 -2.148 -73.670 1.00 17.19 215 CYS C C 1
ATOM 5439 O O . CYS C 1 215 ? -13.160 -1.602 -74.589 1.00 17.47 215 CYS C O 1
ATOM 5442 N N . LEU C 1 216 ? -13.164 -2.767 -72.667 1.00 16.33 216 LEU C N 1
ATOM 5443 C CA . LEU C 1 216 ? -11.729 -2.918 -72.593 1.00 17.56 216 LEU C CA 1
ATOM 5444 C C . LEU C 1 216 ? -11.205 -3.614 -73.856 1.00 17.58 216 LEU C C 1
ATOM 5445 O O . LEU C 1 216 ? -10.196 -3.206 -74.417 1.00 18.36 216 LEU C O 1
ATOM 5450 N N . ARG C 1 217 ? -11.883 -4.665 -74.286 1.00 18.58 217 ARG C N 1
ATOM 5451 C CA . ARG C 1 217 ? -11.430 -5.388 -75.479 1.00 19.64 217 ARG C CA 1
ATOM 5452 C C . ARG C 1 217 ? -11.458 -4.519 -76.736 1.00 19.54 217 ARG C C 1
ATOM 5453 O O . ARG C 1 217 ? -10.527 -4.546 -77.563 1.00 20.73 217 ARG C O 1
ATOM 5461 N N . GLN C 1 218 ? -12.494 -3.704 -76.875 1.00 18.86 218 GLN C N 1
ATOM 5462 C CA . GLN C 1 218 ? -12.584 -2.847 -78.063 1.00 18.54 218 GLN C CA 1
ATOM 5463 C C . GLN C 1 218 ? -11.636 -1.646 -77.962 1.00 18.31 218 GLN C C 1
ATOM 5464 O O . GLN C 1 218 ? -11.049 -1.247 -78.952 1.00 17.96 218 GLN C O 1
ATOM 5470 N N . LEU C 1 219 ? -11.498 -1.069 -76.761 1.00 17.97 219 LEU C N 1
ATOM 5471 C CA . LEU C 1 219 ? -10.539 0.028 -76.516 1.00 18.54 219 LEU C CA 1
ATOM 5472 C C . LEU C 1 219 ? -9.094 -0.406 -76.755 1.00 19.01 219 LEU C C 1
ATOM 5473 O O . LEU C 1 219 ? -8.330 0.336 -77.379 1.00 19.04 219 LEU C O 1
ATOM 5478 N N . ALA C 1 220 ? -8.726 -1.596 -76.270 1.00 19.96 220 ALA C N 1
ATOM 5479 C CA . ALA C 1 220 ? -7.368 -2.156 -76.510 1.00 21.64 220 ALA C CA 1
ATOM 5480 C C . ALA C 1 220 ? -7.046 -2.307 -78.006 1.00 22.35 220 ALA C C 1
ATOM 5481 O O . ALA C 1 220 ? -5.903 -2.124 -78.419 1.00 22.89 220 ALA C O 1
ATOM 5483 N N . ALA C 1 221 ? -8.058 -2.650 -78.792 1.00 23.13 221 ALA C N 1
ATOM 5484 C CA . ALA C 1 221 ? -7.946 -2.671 -80.254 1.00 24.53 221 ALA C CA 1
ATOM 5485 C C . ALA C 1 221 ? -7.622 -1.278 -80.852 1.00 25.26 221 ALA C C 1
ATOM 5486 O O . ALA C 1 221 ? -6.934 -1.174 -81.881 1.00 26.51 221 ALA C O 1
ATOM 5488 N N . VAL C 1 222 ? -8.127 -0.208 -80.229 1.00 25.79 222 VAL C N 1
ATOM 5489 C CA . VAL C 1 222 ? -7.930 1.179 -80.720 1.00 25.48 222 VAL C CA 1
ATOM 5490 C C . VAL C 1 222 ? -6.599 1.768 -80.256 1.00 25.89 222 VAL C C 1
ATOM 5491 O O . VAL C 1 222 ? -5.944 2.499 -80.996 1.00 25.75 222 VAL C O 1
ATOM 5495 N N . ALA C 1 223 ? -6.215 1.463 -79.018 1.00 25.77 223 ALA C N 1
ATOM 5496 C CA . ALA C 1 223 ? -5.032 2.054 -78.411 1.00 26.18 223 ALA C CA 1
ATOM 5497 C C . ALA C 1 223 ? -4.368 1.005 -77.540 1.00 26.15 223 ALA C C 1
ATOM 5498 O O . ALA C 1 223 ? -4.479 1.038 -76.322 1.00 26.16 223 ALA C O 1
ATOM 5500 N N . PRO C 1 224 ? -3.680 0.038 -78.166 1.00 26.59 224 PRO C N 1
ATOM 5501 C CA . PRO C 1 224 ? -3.144 -1.094 -77.383 1.00 26.11 224 PRO C CA 1
ATOM 5502 C C . PRO C 1 224 ? -2.240 -0.705 -76.212 1.00 26.13 224 PRO C C 1
ATOM 5503 O O . PRO C 1 224 ? -2.390 -1.232 -75.114 1.00 26.83 224 PRO C O 1
ATOM 5507 N N . ALA C 1 225 ? -1.304 0.210 -76.439 1.00 26.02 225 ALA C N 1
ATOM 5508 C CA . ALA C 1 225 ? -0.338 0.597 -75.402 1.00 26.34 225 ALA C CA 1
ATOM 5509 C C . ALA C 1 225 ? -1.042 1.247 -74.197 1.00 26.91 225 ALA C C 1
ATOM 5510 O O . ALA C 1 225 ? -0.658 1.025 -73.022 1.00 27.55 225 ALA C O 1
ATOM 5512 N N . VAL C 1 226 ? -2.094 2.013 -74.492 1.00 26.92 226 VAL C N 1
ATOM 5513 C CA . VAL C 1 226 ? -2.900 2.667 -73.449 1.00 26.58 226 VAL C CA 1
ATOM 5514 C C . VAL C 1 226 ? -3.654 1.684 -72.556 1.00 26.54 226 VAL C C 1
ATOM 5515 O O . VAL C 1 226 ? -3.920 1.985 -71.373 1.00 26.09 226 VAL C O 1
ATOM 5519 N N . PHE C 1 227 ? -4.006 0.517 -73.089 1.00 26.41 227 PHE C N 1
ATOM 5520 C CA . PHE C 1 227 ? -4.763 -0.474 -72.298 1.00 27.00 227 PHE C CA 1
ATOM 5521 C C . PHE C 1 227 ? -4.041 -1.800 -71.982 1.00 28.05 227 PHE C C 1
ATOM 5522 O O . PHE C 1 227 ? -4.638 -2.686 -71.374 1.00 27.50 227 PHE C O 1
ATOM 5530 N N . ALA C 1 228 ? -2.746 -1.882 -72.323 1.00 29.51 228 ALA C N 1
ATOM 5531 C CA . ALA C 1 228 ? -1.947 -3.131 -72.230 1.00 30.56 228 ALA C CA 1
ATOM 5532 C C . ALA C 1 228 ? -1.757 -3.682 -70.813 1.00 31.67 228 ALA C C 1
ATOM 5533 O O . ALA C 1 228 ? -1.667 -4.910 -70.608 1.00 31.88 228 ALA C O 1
ATOM 5535 N N . ASP C 1 229 ? -1.681 -2.780 -69.841 1.00 32.52 229 ASP C N 1
ATOM 5536 C CA . ASP C 1 229 ? -1.496 -3.162 -68.446 1.00 33.37 229 ASP C CA 1
ATOM 5537 C C . ASP C 1 229 ? -2.714 -3.797 -67.804 1.00 33.77 229 ASP C C 1
ATOM 5538 O O . ASP C 1 229 ? -2.598 -4.335 -66.712 1.00 34.56 229 ASP C O 1
ATOM 5543 N N . PHE C 1 230 ? -3.871 -3.741 -68.460 1.00 34.17 230 PHE C N 1
ATOM 5544 C CA . PHE C 1 230 ? -5.065 -4.486 -68.019 1.00 34.59 230 PHE C CA 1
ATOM 5545 C C . PHE C 1 230 ? -5.034 -5.886 -68.607 1.00 35.53 230 PHE C C 1
ATOM 5546 O O . PHE C 1 230 ? -4.926 -6.040 -69.816 1.00 35.76 230 PHE C O 1
ATOM 5554 N N . GLU C 1 231 ? -5.131 -6.894 -67.745 1.00 36.71 231 GLU C N 1
ATOM 5555 C CA . GLU C 1 231 ? -5.049 -8.293 -68.148 1.00 37.54 231 GLU C CA 1
ATOM 5556 C C . GLU C 1 231 ? -6.317 -9.021 -67.720 1.00 37.25 231 GLU C C 1
ATOM 5557 O O . GLU C 1 231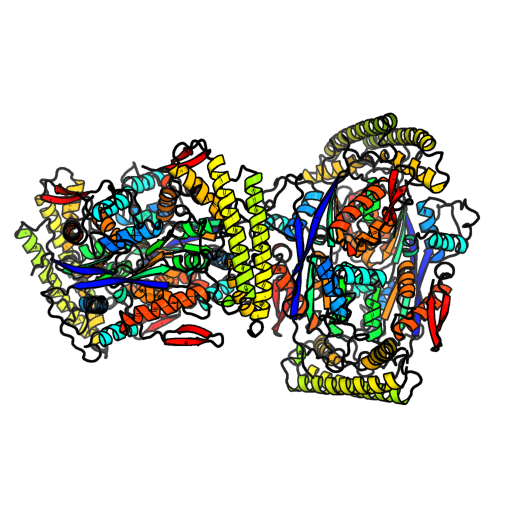 ? -6.685 -8.994 -66.544 1.00 37.33 231 GLU C O 1
ATOM 5563 N N . VAL C 1 232 ? -6.981 -9.673 -68.664 1.00 36.99 232 VAL C N 1
ATOM 5564 C CA . VAL C 1 232 ? -8.214 -10.363 -68.361 1.00 37.19 232 VAL C CA 1
ATOM 5565 C C . VAL C 1 232 ? -7.895 -11.719 -67.739 1.00 37.96 232 VAL C C 1
ATOM 5566 O O . VAL C 1 232 ? -7.068 -12.451 -68.246 1.00 38.79 232 VAL C O 1
ATOM 5570 N N . THR C 1 233 ? -8.545 -12.025 -66.629 1.00 38.99 233 THR C N 1
ATOM 5571 C CA . THR C 1 233 ? -8.456 -13.327 -65.973 1.00 39.85 233 THR C CA 1
ATOM 5572 C C . THR C 1 233 ? -9.854 -13.874 -65.921 1.00 40.63 233 THR C C 1
ATOM 5573 O O . THR C 1 233 ? -10.824 -13.108 -65.875 1.00 40.27 233 THR C O 1
ATOM 5577 N N . THR C 1 234 ? -9.972 -15.196 -65.927 1.00 41.61 234 THR C N 1
ATOM 5578 C CA . THR C 1 234 ? -11.265 -15.831 -65.720 1.00 42.25 234 THR C CA 1
ATOM 5579 C C . THR C 1 234 ? -11.269 -16.333 -64.300 1.00 43.26 234 THR C C 1
ATOM 5580 O O . THR C 1 234 ? -10.310 -16.977 -63.874 1.00 43.72 234 THR C O 1
ATOM 5584 N N . LEU C 1 235 ? -12.331 -16.009 -63.564 1.00 44.11 235 LEU C N 1
ATOM 5585 C CA . LEU C 1 235 ? -12.508 -16.484 -62.191 1.00 44.50 235 LEU C CA 1
ATOM 5586 C C . LEU C 1 235 ? -13.054 -17.921 -62.238 1.00 44.77 235 LEU C C 1
ATOM 5587 O O . LEU C 1 235 ? -13.428 -18.417 -63.318 1.00 44.92 235 LEU C O 1
ATOM 5592 N N . ALA C 1 236 ? -13.126 -18.567 -61.072 1.00 44.87 236 ALA C N 1
ATOM 5593 C CA . ALA C 1 236 ? -13.583 -19.964 -60.977 1.00 44.93 236 ALA C CA 1
ATOM 5594 C C . ALA C 1 236 ? -14.977 -20.152 -61.562 1.00 44.87 236 ALA C C 1
ATOM 5595 O O . ALA C 1 236 ? -15.271 -21.210 -62.126 1.00 45.51 236 ALA C O 1
ATOM 5597 N N . ASP C 1 237 ? -15.819 -19.121 -61.446 1.00 44.25 237 ASP C N 1
ATOM 5598 C CA . ASP C 1 237 ? -17.196 -19.144 -61.959 1.00 43.43 237 ASP C CA 1
ATOM 5599 C C . ASP C 1 237 ? -17.342 -18.940 -63.478 1.00 42.70 237 ASP C C 1
ATOM 5600 O O . ASP C 1 237 ? -18.443 -19.021 -63.996 1.00 42.55 237 ASP C O 1
ATOM 5605 N N . GLY C 1 238 ? -16.254 -18.633 -64.182 1.00 42.26 238 GLY C N 1
ATOM 5606 C CA . GLY C 1 238 ? -16.305 -18.438 -65.645 1.00 41.63 238 GLY C CA 1
ATOM 5607 C C . GLY C 1 238 ? -16.379 -16.982 -66.111 1.00 40.97 238 GLY C C 1
ATOM 5608 O O . GLY C 1 238 ? -15.985 -16.665 -67.244 1.00 41.13 238 GLY C O 1
ATOM 5609 N N . THR C 1 239 ? -16.878 -16.087 -65.255 1.00 39.63 239 THR C N 1
ATOM 5610 C CA . THR C 1 239 ? -16.880 -14.653 -65.563 1.00 38.30 239 THR C CA 1
ATOM 5611 C C . THR C 1 239 ? -15.436 -14.163 -65.630 1.00 37.33 239 THR C C 1
ATOM 5612 O O . THR C 1 239 ? -14.518 -14.858 -65.190 1.00 37.88 239 THR C O 1
ATOM 5616 N N . GLU C 1 240 ? -15.246 -12.961 -66.167 1.00 35.60 240 GLU C N 1
ATOM 5617 C CA . GLU C 1 240 ? -13.922 -12.401 -66.377 1.00 34.56 240 GLU C CA 1
ATOM 5618 C C . GLU C 1 240 ? -13.701 -11.109 -65.583 1.00 33.69 240 GLU C C 1
ATOM 5619 O O . GLU C 1 240 ? -14.573 -10.252 -65.496 1.00 32.31 240 GLU C O 1
ATOM 5625 N N . VAL C 1 241 ? -12.510 -10.995 -65.019 1.00 32.84 241 VAL C N 1
ATOM 5626 C CA . VAL C 1 241 ? -12.068 -9.801 -64.350 1.00 33.19 241 VAL C CA 1
ATOM 5627 C C . VAL C 1 241 ? -10.901 -9.233 -65.151 1.00 33.08 241 VAL C C 1
ATOM 5628 O O . VAL C 1 241 ? -10.291 -9.947 -65.948 1.00 32.61 241 VAL C O 1
ATOM 5632 N N . ALA C 1 242 ? -10.632 -7.942 -64.971 1.00 33.25 242 ALA C N 1
ATOM 5633 C CA . ALA C 1 242 ? -9.467 -7.306 -65.535 1.00 33.56 242 ALA C CA 1
ATOM 5634 C C . ALA C 1 242 ? -8.732 -6.608 -64.415 1.00 34.71 242 ALA C C 1
ATOM 5635 O O . ALA C 1 242 ? -9.352 -5.970 -63.558 1.00 35.27 242 ALA C O 1
ATOM 5637 N N . THR C 1 243 ? -7.409 -6.725 -64.427 1.00 35.56 243 THR C N 1
ATOM 5638 C CA . THR C 1 243 ? -6.581 -6.207 -63.352 1.00 36.35 243 THR C CA 1
ATOM 5639 C C . THR C 1 243 ? -5.325 -5.600 -63.936 1.00 36.46 243 THR C C 1
ATOM 5640 O O . THR C 1 243 ? -4.792 -6.104 -64.925 1.00 36.45 243 THR C O 1
ATOM 5644 N N . SER C 1 244 ? -4.878 -4.507 -63.322 1.00 36.86 244 SER C N 1
ATOM 5645 C CA . SER C 1 244 ? -3.634 -3.855 -63.679 1.00 37.43 244 SER C CA 1
ATOM 5646 C C . SER C 1 244 ? -2.670 -3.818 -62.489 1.00 37.47 244 SER C C 1
ATOM 5647 O O . SER C 1 244 ? -1.466 -4.048 -62.654 1.00 37.92 244 SER C O 1
ATOM 5650 N N . GLU D 1 3 ? 9.194 44.052 -51.123 1.00 26.98 3 GLU D N 1
ATOM 5651 C CA . GLU D 1 3 ? 8.639 43.366 -49.915 1.00 27.29 3 GLU D CA 1
ATOM 5652 C C . GLU D 1 3 ? 8.351 41.873 -50.212 1.00 27.06 3 GLU D C 1
ATOM 5653 O O . GLU D 1 3 ? 7.723 41.547 -51.238 1.00 26.97 3 GLU D O 1
ATOM 5659 N N . THR D 1 4 ? 8.830 40.974 -49.349 1.00 25.60 4 THR D N 1
ATOM 5660 C CA . THR D 1 4 ? 8.597 39.537 -49.513 1.00 25.51 4 THR D CA 1
ATOM 5661 C C . THR D 1 4 ? 7.406 39.087 -48.683 1.00 24.79 4 THR D C 1
ATOM 5662 O O . THR D 1 4 ? 7.137 39.652 -47.631 1.00 25.88 4 THR D O 1
ATOM 5666 N N . ALA D 1 5 ? 6.698 38.064 -49.155 1.00 23.63 5 ALA D N 1
ATOM 5667 C CA . ALA D 1 5 ? 5.487 37.576 -48.476 1.00 22.49 5 ALA D CA 1
ATOM 5668 C C . ALA D 1 5 ? 5.723 36.143 -48.028 1.00 21.93 5 ALA D C 1
ATOM 5669 O O . ALA D 1 5 ? 6.192 35.316 -48.818 1.00 22.30 5 ALA D O 1
ATOM 5671 N N . PRO D 1 6 ? 5.444 35.836 -46.753 1.00 20.20 6 PRO D N 1
ATOM 5672 C CA . PRO D 1 6 ? 5.543 34.442 -46.290 1.00 19.37 6 PRO D CA 1
ATOM 5673 C C . PRO D 1 6 ? 4.246 33.671 -46.595 1.00 17.78 6 PRO D C 1
ATOM 5674 O O . PRO D 1 6 ? 3.179 34.285 -46.612 1.00 18.15 6 PRO D O 1
ATOM 5678 N N . LEU D 1 7 ? 4.347 32.360 -46.815 1.00 16.63 7 LEU D N 1
ATOM 5679 C CA . LEU D 1 7 ? 3.192 31.515 -47.025 1.00 16.84 7 LEU D CA 1
ATOM 5680 C C . LEU D 1 7 ? 2.333 31.549 -45.775 1.00 17.31 7 LEU D C 1
ATOM 5681 O O . LEU D 1 7 ? 2.832 31.365 -44.662 1.00 16.97 7 LEU D O 1
ATOM 5686 N N . ARG D 1 8 ? 1.046 31.801 -45.941 1.00 16.87 8 ARG D N 1
ATOM 5687 C CA . ARG D 1 8 ? 0.115 31.713 -44.835 1.00 16.60 8 ARG D CA 1
ATOM 5688 C C . ARG D 1 8 ? -1.135 30.989 -45.276 1.00 16.75 8 ARG D C 1
ATOM 5689 O O . ARG D 1 8 ? -1.730 31.357 -46.279 1.00 16.21 8 ARG D O 1
ATOM 5697 N N . VAL D 1 9 ? -1.515 29.965 -44.525 1.00 15.90 9 VAL D N 1
ATOM 5698 C CA . VAL D 1 9 ? -2.712 29.194 -44.817 1.00 16.03 9 VAL D CA 1
ATOM 5699 C C . VAL D 1 9 ? -3.657 29.283 -43.630 1.00 16.45 9 VAL D C 1
ATOM 5700 O O . VAL D 1 9 ? -3.282 28.935 -42.512 1.00 17.22 9 VAL D O 1
ATOM 5704 N N . GLN D 1 10 ? -4.882 29.733 -43.891 1.00 16.47 10 GLN D N 1
ATOM 5705 C CA . GLN D 1 10 ? -5.869 29.947 -42.866 1.00 17.04 10 GLN D CA 1
ATOM 5706 C C . GLN D 1 10 ? -7.141 29.182 -43.191 1.00 16.00 10 GLN D C 1
ATOM 5707 O O . GLN D 1 10 ? -7.696 29.307 -44.295 1.00 14.83 10 GLN D O 1
ATOM 5713 N N . LEU D 1 11 ? -7.560 28.342 -42.256 1.00 15.03 11 LEU D N 1
ATOM 5714 C CA . LEU D 1 11 ? -8.775 27.549 -42.419 1.00 14.67 11 LEU D CA 1
ATOM 5715 C C . LEU D 1 11 ? -9.971 28.468 -42.130 1.00 14.64 11 LEU D C 1
ATOM 5716 O O . LEU D 1 11 ? -10.090 29.025 -41.019 1.00 15.28 11 LEU D O 1
ATOM 5721 N N . ILE D 1 12 ? -10.831 28.685 -43.131 1.00 13.20 12 ILE D N 1
ATOM 5722 C CA . ILE D 1 12 ? -11.953 29.652 -43.016 1.00 12.62 12 ILE D CA 1
ATOM 5723 C C . ILE D 1 12 ? -13.342 29.024 -43.084 1.00 12.10 12 ILE D C 1
ATOM 5724 O O . ILE D 1 12 ? -14.342 29.702 -42.780 1.00 11.50 12 ILE D O 1
ATOM 5729 N N . ALA D 1 13 ? -13.426 27.759 -43.471 1.00 11.64 13 ALA D N 1
ATOM 5730 C CA . ALA D 1 13 ? -14.730 27.095 -43.558 1.00 12.42 13 ALA D CA 1
ATOM 5731 C C . ALA D 1 13 ? -14.609 25.608 -43.489 1.00 13.62 13 ALA D C 1
ATOM 5732 O O . ALA D 1 13 ? -13.607 25.024 -43.947 1.00 13.77 13 ALA D O 1
ATOM 5734 N N . LYS D 1 14 ? -15.625 24.977 -42.894 1.00 13.77 14 LYS D N 1
ATOM 5735 C CA . LYS D 1 14 ? -15.722 23.523 -42.849 1.00 14.57 14 LYS D CA 1
ATOM 5736 C C . LYS D 1 14 ? -17.170 23.140 -42.651 1.00 14.88 14 LYS D C 1
ATOM 5737 O O . LYS D 1 14 ? -17.999 23.982 -42.302 1.00 15.34 14 LYS D O 1
ATOM 5743 N N . THR D 1 15 ? -17.471 21.876 -42.929 1.00 15.71 15 THR D N 1
ATOM 5744 C CA . THR D 1 15 ? -18.811 21.305 -42.789 1.00 15.79 15 THR D CA 1
ATOM 5745 C C . THR D 1 15 ? -19.368 21.360 -41.355 1.00 16.94 15 THR D C 1
ATOM 5746 O O . THR D 1 15 ? -18.701 20.947 -40.434 1.00 16.82 15 THR D O 1
ATOM 5750 N N . ASP D 1 16 ? -20.600 21.857 -41.217 1.00 17.18 16 ASP D N 1
ATOM 5751 C CA . ASP D 1 16 ? -21.428 21.760 -40.017 1.00 18.13 16 ASP D CA 1
ATOM 5752 C C . ASP D 1 16 ? -22.438 20.621 -40.262 1.00 17.69 16 ASP D C 1
ATOM 5753 O O . ASP D 1 16 ? -23.222 20.692 -41.202 1.00 16.31 16 ASP D O 1
ATOM 5758 N N . PHE D 1 17 ? -22.389 19.573 -39.438 1.00 17.65 17 PHE D N 1
ATOM 5759 C CA . PHE D 1 17 ? -23.296 18.418 -39.571 1.00 17.40 17 PHE D CA 1
ATOM 5760 C C . PHE D 1 17 ? -24.456 18.486 -38.599 1.00 19.12 17 PHE D C 1
ATOM 5761 O O . PHE D 1 17 ? -24.240 18.713 -37.388 1.00 19.25 17 PHE D O 1
ATOM 5769 N N . LEU D 1 18 ? -25.674 18.283 -39.125 1.00 19.14 18 LEU D N 1
ATOM 5770 C CA . LEU D 1 18 ? -26.928 18.318 -38.361 1.00 20.68 18 LEU D CA 1
ATOM 5771 C C . LEU D 1 18 ? -27.635 16.946 -38.476 1.00 20.86 18 LEU D C 1
ATOM 5772 O O . LEU D 1 18 ? -28.383 16.694 -39.430 1.00 18.31 18 LEU D O 1
ATOM 5777 N N . ALA D 1 19 ? -27.410 16.048 -37.515 1.00 21.42 19 ALA D N 1
ATOM 5778 C CA . ALA D 1 19 ? -27.941 14.684 -37.641 1.00 22.42 19 ALA D CA 1
ATOM 5779 C C . ALA D 1 19 ? -29.475 14.689 -37.697 1.00 23.29 19 ALA D C 1
ATOM 5780 O O . ALA D 1 19 ? -30.120 15.415 -36.930 1.00 23.90 19 ALA D O 1
ATOM 5782 N N . PRO D 1 20 ? -30.061 13.890 -38.603 1.00 23.65 20 PRO D N 1
ATOM 5783 C CA . PRO D 1 20 ? -31.499 13.874 -38.727 1.00 24.71 20 PRO D CA 1
ATOM 5784 C C . PRO D 1 20 ? -32.114 13.018 -37.616 1.00 26.09 20 PRO D C 1
ATOM 5785 O O . PRO D 1 20 ? -31.729 11.857 -37.429 1.00 26.20 20 PRO D O 1
ATOM 5789 N N . PRO D 1 21 ? -33.085 13.583 -36.902 1.00 27.77 21 PRO D N 1
ATOM 5790 C CA . PRO D 1 21 ? -33.621 13.035 -35.649 1.00 28.67 21 PRO D CA 1
ATOM 5791 C C . PRO D 1 21 ? -34.268 11.640 -35.772 1.00 28.81 21 PRO D C 1
ATOM 5792 O O . PRO D 1 21 ? -34.191 10.856 -34.819 1.00 30.13 21 PRO D O 1
ATOM 5796 N N . ASP D 1 22 ? -34.867 11.329 -36.918 1.00 28.35 22 ASP D N 1
ATOM 5797 C CA . ASP D 1 22 ? -35.622 10.072 -37.090 1.00 28.47 22 ASP D CA 1
ATOM 5798 C C . ASP D 1 22 ? -34.810 8.877 -37.626 1.00 26.93 22 ASP D C 1
ATOM 5799 O O . ASP D 1 22 ? -35.385 7.837 -37.910 1.00 27.50 22 ASP D O 1
ATOM 5804 N N . VAL D 1 23 ? -33.492 9.023 -37.755 1.00 25.19 23 VAL D N 1
ATOM 5805 C CA . VAL D 1 23 ? -32.620 7.913 -38.127 1.00 23.90 23 VAL D CA 1
ATOM 5806 C C . VAL D 1 23 ? -31.971 7.411 -36.836 1.00 23.24 23 VAL D C 1
ATOM 5807 O O . VAL D 1 23 ? -31.319 8.199 -36.148 1.00 22.53 23 VAL D O 1
ATOM 5811 N N . PRO D 1 24 ? -32.125 6.111 -36.506 1.00 22.84 24 PRO D N 1
ATOM 5812 C CA . PRO D 1 24 ? -31.677 5.590 -35.201 1.00 22.55 24 PRO D CA 1
ATOM 5813 C C . PRO D 1 24 ? -30.170 5.339 -35.133 1.00 22.12 24 PRO D C 1
ATOM 5814 O O . PRO D 1 24 ? -29.723 4.192 -35.109 1.00 22.97 24 PRO D O 1
ATOM 5818 N N . TRP D 1 25 ? -29.392 6.411 -35.098 1.00 20.92 25 TRP D N 1
ATOM 5819 C CA . TRP D 1 25 ? -27.942 6.323 -35.202 1.00 19.84 25 TRP D CA 1
ATOM 5820 C C . TRP D 1 25 ? -27.337 7.489 -34.456 1.00 19.97 25 TRP D C 1
ATOM 5821 O O . TRP D 1 25 ? -27.876 8.594 -34.496 1.00 19.56 25 TRP D O 1
ATOM 5832 N N . THR D 1 26 ? -26.209 7.253 -33.802 1.00 20.08 26 THR D N 1
ATOM 5833 C CA . THR D 1 26 ? -25.388 8.334 -33.283 1.00 20.05 26 THR D CA 1
ATOM 5834 C C . THR D 1 26 ? -23.931 7.943 -33.420 1.00 20.24 26 THR D C 1
ATOM 5835 O O . THR D 1 26 ? -23.606 6.802 -33.704 1.00 20.23 26 THR D O 1
ATOM 5839 N N . THR D 1 27 ? -23.045 8.902 -33.207 1.00 20.21 27 THR D N 1
ATOM 5840 C CA . THR D 1 27 ? -21.642 8.611 -33.240 1.00 20.40 27 THR D CA 1
ATOM 5841 C C . THR D 1 27 ? -20.867 9.600 -32.397 1.00 20.94 27 THR D C 1
ATOM 5842 O O . THR D 1 27 ? -21.382 10.655 -32.015 1.00 21.25 27 THR D O 1
ATOM 5846 N N . ASP D 1 28 ? -19.613 9.257 -32.141 1.00 22.03 28 ASP D N 1
ATOM 5847 C CA . ASP D 1 28 ? -18.749 10.017 -31.224 1.00 22.71 28 ASP D CA 1
ATOM 5848 C C . ASP D 1 28 ? -17.923 11.035 -32.000 1.00 22.55 28 ASP D C 1
ATOM 5849 O O . ASP D 1 28 ? -16.696 11.088 -31.889 1.00 23.71 28 ASP D O 1
ATOM 5854 N N . ALA D 1 29 ? -18.604 11.855 -32.780 1.00 21.33 29 ALA D N 1
ATOM 5855 C CA . ALA D 1 29 ? -17.926 12.848 -33.581 1.00 20.73 29 ALA D CA 1
ATOM 5856 C C . ALA D 1 29 ? -18.930 13.834 -34.120 1.00 19.64 29 ALA D C 1
ATOM 5857 O O . ALA D 1 29 ? -20.140 13.639 -34.051 1.00 18.47 29 ALA D O 1
ATOM 5859 N N . ASP D 1 30 ? -18.370 14.879 -34.694 1.00 19.62 30 ASP D N 1
ATOM 5860 C CA . ASP D 1 30 ? -19.074 16.062 -35.113 1.00 20.18 30 ASP D CA 1
ATOM 5861 C C . ASP D 1 30 ? -18.689 16.380 -36.579 1.00 18.35 30 ASP D C 1
ATOM 5862 O O . ASP D 1 30 ? -17.762 15.772 -37.111 1.00 17.98 30 ASP D O 1
ATOM 5867 N N . GLY D 1 31 ? -19.355 17.361 -37.174 1.00 16.91 31 GLY D N 1
ATOM 5868 C CA . GLY D 1 31 ? -18.919 17.980 -38.441 1.00 16.05 31 GLY D CA 1
ATOM 5869 C C . GLY D 1 31 ? -18.713 17.022 -39.603 1.00 15.23 31 GLY D C 1
ATOM 5870 O O . GLY D 1 31 ? -19.388 16.005 -39.695 1.00 14.32 31 GLY D O 1
ATOM 5871 N N . GLY D 1 32 ? -17.759 17.347 -40.481 1.00 15.27 32 GLY D N 1
ATOM 5872 C CA . GLY D 1 32 ? -17.478 16.531 -41.663 1.00 14.84 32 GLY D CA 1
ATOM 5873 C C . GLY D 1 32 ? -17.253 15.054 -41.398 1.00 14.64 32 GLY D C 1
ATOM 5874 O O . GLY D 1 32 ? -17.844 14.197 -42.082 1.00 14.26 32 GLY D O 1
ATOM 5875 N N . PRO D 1 33 ? -16.430 14.721 -40.389 1.00 14.35 33 PRO D N 1
ATOM 5876 C CA . PRO D 1 33 ? -16.247 13.314 -40.140 1.00 14.62 33 PRO D CA 1
ATOM 5877 C C . PRO D 1 33 ? -17.553 12.552 -39.809 1.00 14.39 33 PRO D C 1
ATOM 5878 O O . PRO D 1 33 ? -17.714 11.419 -40.259 1.00 15.27 33 PRO D O 1
ATOM 5882 N N . ALA D 1 34 ? -18.445 13.177 -39.036 1.00 14.00 34 ALA D N 1
ATOM 5883 C CA . ALA D 1 34 ? -19.750 12.617 -38.711 1.00 14.82 34 ALA D CA 1
ATOM 5884 C C . ALA D 1 34 ? -20.656 12.428 -39.961 1.00 14.33 34 ALA D C 1
ATOM 5885 O O . ALA D 1 34 ? -21.342 11.406 -40.111 1.00 14.02 34 ALA D O 1
ATOM 5887 N N . LEU D 1 35 ? -20.641 13.433 -40.827 1.00 13.43 35 LEU D N 1
ATOM 5888 C CA . LEU D 1 35 ? -21.383 13.404 -42.104 1.00 13.11 35 LEU D CA 1
ATOM 5889 C C . LEU D 1 35 ? -20.940 12.268 -42.993 1.00 12.90 35 LEU D C 1
ATOM 5890 O O . LEU D 1 35 ? -21.780 11.593 -43.593 1.00 13.20 35 LEU D O 1
ATOM 5895 N N . VAL D 1 36 ? -19.628 12.062 -43.079 1.00 12.52 36 VAL D N 1
ATOM 5896 C CA . VAL D 1 36 ? -19.059 11.025 -43.903 1.00 12.38 36 VAL D CA 1
ATOM 5897 C C . VAL D 1 36 ? -19.479 9.632 -43.420 1.00 12.35 36 VAL D C 1
ATOM 5898 O O . VAL D 1 36 ? -19.862 8.777 -44.235 1.00 11.08 36 VAL D O 1
ATOM 5902 N N . GLU D 1 37 ? -19.486 9.419 -42.101 1.00 11.87 37 GLU D N 1
ATOM 5903 C CA . GLU D 1 37 ? -20.038 8.197 -41.566 1.00 12.23 37 GLU D CA 1
ATOM 5904 C C . GLU D 1 37 ? -21.545 8.062 -41.857 1.00 12.10 37 GLU D C 1
ATOM 5905 O O . GLU D 1 37 ? -22.026 6.984 -42.201 1.00 12.81 37 GLU D O 1
ATOM 5911 N N . PHE D 1 38 ? -22.311 9.119 -41.688 1.00 11.26 38 PHE D N 1
ATOM 5912 C CA . PHE D 1 38 ? -23.727 9.017 -41.959 1.00 11.56 38 PHE D CA 1
ATOM 5913 C C . PHE D 1 38 ? -23.987 8.566 -43.403 1.00 11.58 38 PHE D C 1
ATOM 5914 O O . PHE D 1 38 ? -24.783 7.664 -43.675 1.00 11.63 38 PHE D O 1
ATOM 5922 N N . ALA D 1 39 ? -23.306 9.216 -44.328 1.00 11.58 39 ALA D N 1
ATOM 5923 C CA . ALA D 1 39 ? -23.436 8.894 -45.755 1.00 12.21 39 ALA D CA 1
ATOM 5924 C C . ALA D 1 39 ? -22.987 7.454 -46.068 1.00 12.99 39 ALA D C 1
ATOM 5925 O O . ALA D 1 39 ? -23.623 6.738 -46.850 1.00 13.74 39 ALA D O 1
ATOM 5927 N N . GLY D 1 40 ? -21.885 7.018 -45.481 1.00 13.83 40 GLY D N 1
ATOM 5928 C CA . GLY D 1 40 ? -21.441 5.626 -45.671 1.00 13.95 40 GLY D CA 1
ATOM 5929 C C . GLY D 1 40 ? -22.538 4.658 -45.267 1.00 14.69 40 GLY D C 1
ATOM 5930 O O . GLY D 1 40 ? -22.904 3.730 -46.023 1.00 16.05 40 GLY D O 1
ATOM 5931 N N . ARG D 1 41 ? -23.104 4.892 -44.088 1.00 15.55 41 ARG D N 1
ATOM 5932 C CA . ARG D 1 41 ? -24.118 3.997 -43.523 1.00 16.21 41 ARG D CA 1
ATOM 5933 C C . ARG D 1 41 ? -25.434 4.049 -44.280 1.00 16.42 41 ARG D C 1
ATOM 5934 O O . ARG D 1 41 ? -26.115 3.009 -44.397 1.00 16.80 41 ARG D O 1
ATOM 5942 N N . ALA D 1 42 ? -25.752 5.199 -44.896 1.00 16.00 42 ALA D N 1
ATOM 5943 C CA . ALA D 1 42 ? -26.975 5.323 -45.686 1.00 15.40 42 ALA D CA 1
ATOM 5944 C C . ALA D 1 42 ? -27.039 4.288 -46.832 1.00 15.76 42 ALA D C 1
ATOM 5945 O O . ALA D 1 42 ? -28.115 3.830 -47.173 1.00 15.66 42 ALA D O 1
ATOM 5947 N N . CYS D 1 43 ? -25.891 3.903 -47.363 1.00 15.87 43 CYS D N 1
ATOM 5948 C CA . CYS D 1 43 ? -25.790 2.952 -48.470 1.00 17.42 43 CYS D CA 1
ATOM 5949 C C . CYS D 1 43 ? -26.275 1.579 -48.093 1.00 17.99 43 CYS D C 1
ATOM 5950 O O . CYS D 1 43 ? -26.897 0.860 -48.910 1.00 16.64 43 CYS D O 1
ATOM 5953 N N . TYR D 1 44 ? -25.969 1.201 -46.851 1.00 19.61 44 TYR D N 1
ATOM 5954 C CA . TYR D 1 44 ? -26.349 -0.095 -46.329 1.00 20.33 44 TYR D CA 1
ATOM 5955 C C . TYR D 1 44 ? -27.464 -0.031 -45.292 1.00 19.83 44 TYR D C 1
ATOM 5956 O O . TYR D 1 44 ? -27.847 -1.060 -44.762 1.00 19.46 44 TYR D O 1
ATOM 5965 N N . GLN D 1 45 ? -27.989 1.158 -45.012 1.00 19.02 45 GLN D N 1
ATOM 5966 C CA . GLN D 1 45 ? -28.897 1.407 -43.883 1.00 18.95 45 GLN D CA 1
ATOM 5967 C C . GLN D 1 45 ? -28.434 0.704 -42.591 1.00 19.59 45 GLN D C 1
ATOM 5968 O O . GLN D 1 45 ? -29.258 0.168 -41.840 1.00 17.85 45 GLN D O 1
ATOM 5974 N N . SER D 1 46 ? -27.125 0.754 -42.335 1.00 20.00 46 SER D N 1
ATOM 5975 C CA . SER D 1 46 ? -26.509 0.094 -41.187 1.00 21.49 46 SER D CA 1
ATOM 5976 C C . SER D 1 46 ? -26.440 1.038 -39.994 1.00 21.91 46 SER D C 1
ATOM 5977 O O . SER D 1 46 ? -25.369 1.277 -39.470 1.00 23.86 46 SER D O 1
ATOM 5980 N N . TRP D 1 47 ? -27.588 1.522 -39.542 1.00 23.26 47 TRP D N 1
ATOM 5981 C CA . TRP D 1 47 ? -27.673 2.500 -38.449 1.00 23.98 47 TRP D CA 1
ATOM 5982 C C . TRP D 1 47 ? -27.321 1.987 -37.044 1.00 26.19 47 TRP D C 1
ATOM 5983 O O . TRP D 1 47 ? -26.876 2.764 -36.205 1.00 24.53 47 TRP D O 1
ATOM 5994 N N . SER D 1 48 ? -27.539 0.696 -36.795 1.00 28.45 48 SER D N 1
ATOM 5995 C CA . SER D 1 48 ? -27.253 0.103 -35.485 1.00 30.46 48 SER D CA 1
ATOM 5996 C C . SER D 1 48 ? -25.795 -0.270 -35.331 1.00 32.31 48 SER D C 1
ATOM 5997 O O . SER D 1 48 ? -25.330 -0.528 -34.222 1.00 32.97 48 SER D O 1
ATOM 6000 N N . LYS D 1 49 ? -25.061 -0.275 -36.437 1.00 34.57 49 LYS D N 1
ATOM 6001 C CA . LYS D 1 49 ? -23.630 -0.579 -36.420 1.00 36.46 49 LYS D CA 1
ATOM 6002 C C . LYS D 1 49 ? -23.416 -2.024 -35.979 1.00 38.21 49 LYS D C 1
ATOM 6003 O O . LYS D 1 49 ? -22.925 -2.253 -34.869 1.00 38.60 49 LYS D O 1
ATOM 6009 N N . PRO D 1 50 ? -23.769 -3.001 -36.840 1.00 40.01 50 PRO D N 1
ATOM 6010 C CA . PRO D 1 50 ? -23.636 -4.394 -36.411 1.00 41.33 50 PRO D CA 1
ATOM 6011 C C . PRO D 1 50 ? -22.192 -4.923 -36.453 1.00 42.81 50 PRO D C 1
ATOM 6012 O O . PRO D 1 50 ? -21.969 -6.101 -36.148 1.00 43.26 50 PRO D O 1
ATOM 6016 N N . ASN D 1 51 ? -21.232 -4.072 -36.829 1.00 44.00 51 ASN D N 1
ATOM 6017 C CA . ASN D 1 51 ? -19.817 -4.442 -36.836 1.00 44.94 51 ASN D CA 1
ATOM 6018 C C . ASN D 1 51 ? -19.072 -3.724 -35.707 1.00 45.25 51 ASN D C 1
ATOM 6019 O O . ASN D 1 51 ? -18.813 -2.519 -35.793 1.00 45.65 51 ASN D O 1
ATOM 6024 N N . PRO D 1 52 ? -18.733 -4.460 -34.634 1.00 45.41 52 PRO D N 1
ATOM 6025 C CA . PRO D 1 52 ? -18.042 -3.884 -33.467 1.00 45.37 52 PRO D CA 1
ATOM 6026 C C . PRO D 1 52 ? -16.798 -3.043 -33.784 1.00 45.17 52 PRO D C 1
ATOM 6027 O O . PRO D 1 52 ? -16.584 -2.013 -33.134 1.00 45.53 52 PRO D O 1
ATOM 6031 N N . LYS D 1 53 ? -16.000 -3.483 -34.763 1.00 44.47 53 LYS D N 1
ATOM 6032 C CA . LYS D 1 53 ? -14.730 -2.815 -35.124 1.00 44.07 53 LYS D CA 1
ATOM 6033 C C . LYS D 1 53 ? -14.890 -1.544 -35.985 1.00 43.40 53 LYS D C 1
ATOM 6034 O O . LYS D 1 53 ? -13.902 -0.828 -36.218 1.00 43.54 53 LYS D O 1
ATOM 6036 N N . THR D 1 54 ? -16.111 -1.262 -36.455 1.00 42.32 54 THR D N 1
ATOM 6037 C CA . THR D 1 54 ? -16.420 0.050 -37.058 1.00 41.22 54 THR D CA 1
ATOM 6038 C C . THR D 1 54 ? -17.437 0.861 -36.213 1.00 39.79 54 THR D C 1
ATOM 6039 O O . THR D 1 54 ? -18.076 1.800 -36.722 1.00 39.82 54 THR D O 1
ATOM 6043 N N . ALA D 1 55 ? -17.545 0.524 -34.919 1.00 37.24 55 ALA D N 1
ATOM 6044 C CA . ALA D 1 55 ? -18.488 1.184 -33.987 1.00 35.58 55 ALA D CA 1
ATOM 6045 C C . ALA D 1 55 ? -18.160 2.647 -33.608 1.00 33.53 55 ALA D C 1
ATOM 6046 O O . ALA D 1 55 ? -19.041 3.375 -33.145 1.00 33.19 55 ALA D O 1
ATOM 6048 N N . THR D 1 56 ? -16.905 3.065 -33.755 1.00 30.81 56 THR D N 1
ATOM 6049 C CA . THR D 1 56 ? -16.530 4.462 -33.511 1.00 29.31 56 THR D CA 1
ATOM 6050 C C . THR D 1 56 ? -16.349 5.176 -34.857 1.00 27.33 56 THR D C 1
ATOM 6051 O O . THR D 1 56 ? -16.092 4.543 -35.878 1.00 25.80 56 THR D O 1
ATOM 6055 N N . ASN D 1 57 ? -16.453 6.496 -34.840 1.00 25.90 57 ASN D N 1
ATOM 6056 C CA . ASN D 1 57 ? -16.331 7.259 -36.077 1.00 24.77 57 ASN D CA 1
ATOM 6057 C C . ASN D 1 57 ? -14.962 7.049 -36.735 1.00 24.96 57 ASN D C 1
ATOM 6058 O O . ASN D 1 57 ? -14.882 6.764 -37.928 1.00 23.42 57 ASN D O 1
ATOM 6063 N N . ALA D 1 58 ? -13.892 7.156 -35.946 1.00 25.00 58 ALA D N 1
ATOM 6064 C CA . ALA D 1 58 ? -12.534 7.042 -36.479 1.00 25.40 58 ALA D CA 1
ATOM 6065 C C . ALA D 1 58 ? -12.318 5.676 -37.107 1.00 25.37 58 ALA D C 1
ATOM 6066 O O . ALA D 1 58 ? -11.698 5.569 -38.160 1.00 25.68 58 ALA D O 1
ATOM 6068 N N . GLY D 1 59 ? -12.881 4.644 -36.483 1.00 25.35 59 GLY D N 1
ATOM 6069 C CA . GLY D 1 59 ? -12.816 3.273 -36.992 1.00 24.74 59 GLY D CA 1
ATOM 6070 C C . GLY D 1 59 ? -13.593 3.086 -38.278 1.00 24.36 59 GLY D C 1
ATOM 6071 O O . GLY D 1 59 ? -13.149 2.382 -39.179 1.00 23.62 59 GLY D O 1
ATOM 6072 N N . TYR D 1 60 ? -14.746 3.735 -38.371 1.00 23.63 60 TYR D N 1
ATOM 6073 C CA . TYR D 1 60 ? -15.529 3.690 -39.589 1.00 23.65 60 TYR D CA 1
ATOM 6074 C C . TYR D 1 60 ? -14.806 4.442 -40.717 1.00 23.35 60 TYR D C 1
ATOM 6075 O O . TYR D 1 60 ? -14.730 3.940 -41.812 1.00 23.96 60 TYR D O 1
ATOM 6084 N N . LEU D 1 61 ? -14.255 5.615 -40.441 1.00 23.98 61 LEU D N 1
ATOM 6085 C CA . LEU D 1 61 ? -13.539 6.366 -41.485 1.00 24.83 61 LEU D CA 1
ATOM 6086 C C . LEU D 1 61 ? -12.291 5.609 -41.935 1.00 25.99 61 LEU D C 1
ATOM 6087 O O . LEU D 1 61 ? -12.044 5.454 -43.136 1.00 26.51 61 LEU D O 1
ATOM 6092 N N . ARG D 1 62 ? -11.519 5.107 -40.971 1.00 27.42 62 ARG D N 1
ATOM 6093 C CA . ARG D 1 62 ? -10.358 4.270 -41.272 1.00 28.44 62 ARG D CA 1
ATOM 6094 C C . ARG D 1 62 ? -10.762 3.128 -42.200 1.00 29.08 62 ARG D C 1
ATOM 6095 O O . ARG D 1 62 ? -10.108 2.878 -43.210 1.00 29.74 62 ARG D O 1
ATOM 6097 N N . HIS D 1 63 ? -11.859 2.458 -41.882 1.00 29.86 63 HIS D N 1
ATOM 6098 C CA . HIS D 1 63 ? -12.348 1.364 -42.721 1.00 30.84 63 HIS D CA 1
ATOM 6099 C C . HIS D 1 63 ? -12.684 1.790 -44.168 1.00 31.27 63 HIS D C 1
ATOM 6100 O O . HIS D 1 63 ? -12.242 1.153 -45.136 1.00 31.15 63 HIS D O 1
ATOM 6107 N N . ILE D 1 64 ? -13.453 2.870 -44.299 1.00 31.75 64 ILE D N 1
ATOM 6108 C CA . ILE D 1 64 ? -13.868 3.414 -45.599 1.00 31.93 64 ILE D CA 1
ATOM 6109 C C . ILE D 1 64 ? -12.700 3.574 -46.535 1.00 32.70 64 ILE D C 1
ATOM 6110 O O . ILE D 1 64 ? -12.769 3.164 -47.696 1.00 32.85 64 ILE D O 1
ATOM 6115 N N . ILE D 1 65 ? -11.635 4.180 -46.021 1.00 33.78 65 ILE D N 1
ATOM 6116 C CA . ILE D 1 65 ? -10.427 4.414 -46.796 1.00 34.73 65 ILE D CA 1
ATOM 6117 C C . ILE D 1 65 ? -9.724 3.087 -47.095 1.00 35.39 65 ILE D C 1
ATOM 6118 O O . ILE D 1 65 ? -9.378 2.810 -48.255 1.00 35.32 65 ILE D O 1
ATOM 6123 N N . ASP D 1 66 ? -9.577 2.239 -46.074 1.00 35.99 66 ASP D N 1
ATOM 6124 C CA . ASP D 1 66 ? -8.951 0.914 -46.266 1.00 36.31 66 ASP D CA 1
ATOM 6125 C C . ASP D 1 66 ? -9.604 0.118 -47.398 1.00 35.73 66 ASP D C 1
ATOM 6126 O O . ASP D 1 66 ? -8.904 -0.482 -48.208 1.00 36.13 66 ASP D O 1
ATOM 6131 N N . VAL D 1 67 ? -10.932 0.135 -47.475 1.00 35.12 67 VAL D N 1
ATOM 6132 C CA . VAL D 1 67 ? -11.656 -0.563 -48.534 1.00 34.33 67 VAL D CA 1
ATOM 6133 C C . VAL D 1 67 ? -11.814 0.282 -49.818 1.00 33.68 67 VAL D C 1
ATOM 6134 O O . VAL D 1 67 ? -12.288 -0.215 -50.844 1.00 33.81 67 VAL D O 1
ATOM 6138 N N . GLY D 1 68 ? -11.394 1.548 -49.764 1.00 32.38 68 GLY D N 1
ATOM 6139 C CA . GLY D 1 68 ? -11.340 2.417 -50.948 1.00 30.79 68 GLY D CA 1
ATOM 6140 C C . GLY D 1 68 ? -12.675 2.939 -51.449 1.00 29.27 68 GLY D C 1
ATOM 6141 O O . GLY D 1 68 ? -12.839 3.150 -52.655 1.00 29.43 68 GLY D O 1
ATOM 6142 N N . HIS D 1 69 ? -13.626 3.159 -50.542 1.00 27.08 69 HIS D N 1
ATOM 6143 C CA . HIS D 1 69 ? -14.912 3.760 -50.900 0.50 25.86 69 HIS D CA 1
ATOM 6144 C C . HIS D 1 69 ? -14.820 5.300 -50.852 1.00 24.68 69 HIS D C 1
ATOM 6145 O O . HIS D 1 69 ? -15.464 5.972 -50.033 1.00 24.20 69 HIS D O 1
ATOM 6152 N N . PHE D 1 70 ? -14.004 5.841 -51.747 1.00 22.98 70 PHE D N 1
ATOM 6153 C CA . PHE D 1 70 ? -13.581 7.227 -51.673 1.00 22.42 70 PHE D CA 1
ATOM 6154 C C . PHE D 1 70 ? -14.686 8.233 -51.971 1.00 20.54 70 PHE D C 1
ATOM 6155 O O . PHE D 1 70 ? -14.615 9.366 -51.508 1.00 20.29 70 PHE D O 1
ATOM 6163 N N . SER D 1 71 ? -15.700 7.832 -52.730 1.00 18.44 71 SER D N 1
ATOM 6164 C CA . SER D 1 71 ? -16.810 8.748 -53.044 1.00 17.80 71 SER D CA 1
ATOM 6165 C C . SER D 1 71 ? -17.576 9.222 -51.795 1.00 16.13 71 SER D C 1
ATOM 6166 O O . SER D 1 71 ? -18.138 10.311 -51.781 1.00 16.27 71 SER D O 1
ATOM 6169 N N . VAL D 1 72 ? -17.602 8.409 -50.743 1.00 15.37 72 VAL D N 1
ATOM 6170 C CA . VAL D 1 72 ? -18.255 8.796 -49.505 1.00 15.22 72 VAL D CA 1
ATOM 6171 C C . VAL D 1 72 ? -17.587 10.019 -48.859 1.00 14.75 72 VAL D C 1
ATOM 6172 O O . VAL D 1 72 ? -18.254 10.776 -48.172 1.00 14.75 72 VAL D O 1
ATOM 6176 N N . LEU D 1 73 ? -16.281 10.196 -49.078 1.00 14.16 73 LEU D N 1
ATOM 6177 C CA . LEU D 1 73 ? -15.521 11.330 -48.525 1.00 14.14 73 LEU D CA 1
ATOM 6178 C C . LEU D 1 73 ? -15.895 12.682 -49.107 1.00 13.28 73 LEU D C 1
ATOM 6179 O O . LEU D 1 73 ? -15.524 13.720 -48.547 1.00 12.97 73 LEU D O 1
ATOM 6184 N N . GLU D 1 74 ? -16.604 12.677 -50.236 1.00 12.76 74 GLU D N 1
ATOM 6185 C CA . GLU D 1 74 ? -16.856 13.910 -50.979 1.00 11.34 74 GLU D CA 1
ATOM 6186 C C . GLU D 1 74 ? -17.902 14.796 -50.314 1.00 11.63 74 GLU D C 1
ATOM 6187 O O . GLU D 1 74 ? -18.033 15.977 -50.676 1.00 11.82 74 GLU D O 1
ATOM 6193 N N . HIS D 1 75 ? -18.641 14.264 -49.344 1.00 11.03 75 HIS D N 1
ATOM 6194 C CA . HIS D 1 75 ? -19.742 15.019 -48.733 1.00 11.40 75 HIS D CA 1
ATOM 6195 C C . HIS D 1 75 ? -19.285 16.148 -47.808 1.00 12.48 75 HIS D C 1
ATOM 6196 O O . HIS D 1 75 ? -20.012 17.154 -47.639 1.00 12.82 75 HIS D O 1
ATOM 6203 N N . ALA D 1 76 ? -18.069 16.007 -47.287 1.00 12.47 76 ALA D N 1
ATOM 6204 C CA . ALA D 1 76 ? -17.479 16.956 -46.338 1.00 12.93 76 ALA D CA 1
ATOM 6205 C C . ALA D 1 76 ? -16.423 17.778 -47.057 1.00 13.02 76 ALA D C 1
ATOM 6206 O O . ALA D 1 76 ? -15.706 17.244 -47.908 1.00 14.23 76 ALA D O 1
ATOM 6208 N N . SER D 1 77 ? -16.328 19.065 -46.712 1.00 13.97 77 SER D N 1
ATOM 6209 C CA . SER D 1 77 ? -15.403 20.035 -47.356 1.00 14.50 77 SER D CA 1
ATOM 6210 C C . SER D 1 77 ? -14.746 20.994 -46.374 1.00 13.76 77 SER D C 1
ATOM 6211 O O . SER D 1 77 ? -15.181 21.120 -45.241 1.00 15.25 77 SER D O 1
ATOM 6214 N N . VAL D 1 78 ? -13.677 21.644 -46.840 1.00 13.44 78 VAL D N 1
ATOM 6215 C CA . VAL D 1 78 ? -12.898 22.596 -46.086 1.00 12.19 78 VAL D CA 1
ATOM 6216 C C . VAL D 1 78 ? -12.446 23.689 -47.051 1.00 12.28 78 VAL D C 1
ATOM 6217 O O . VAL D 1 78 ? -12.126 23.379 -48.222 1.00 12.81 78 VAL D O 1
ATOM 6221 N N . SER D 1 79 ? -12.490 24.952 -46.606 1.00 11.15 79 SER D N 1
ATOM 6222 C CA . SER D 1 79 ? -11.979 26.083 -47.387 1.00 10.66 79 SER D CA 1
ATOM 6223 C C . SER D 1 79 ? -10.811 26.711 -46.675 1.00 10.47 79 SER D C 1
ATOM 6224 O O . SER D 1 79 ? -10.821 26.836 -45.455 1.00 12.04 79 SER D O 1
ATOM 6227 N N . PHE D 1 80 ? -9.814 27.125 -47.440 1.00 11.21 80 PHE D N 1
ATOM 6228 C CA . PHE D 1 80 ? -8.667 27.870 -46.916 1.00 10.72 80 PHE D CA 1
ATOM 6229 C C . PHE D 1 80 ? -8.550 29.199 -47.652 1.00 11.07 80 PHE D C 1
ATOM 6230 O O . PHE D 1 80 ? -8.894 29.291 -48.863 1.00 10.68 80 PHE D O 1
ATOM 6238 N N . TYR D 1 81 ? -8.014 30.209 -46.952 1.00 10.55 81 TYR D N 1
ATOM 6239 C CA . TYR D 1 81 ? -7.563 31.449 -47.569 1.00 10.30 81 TYR D CA 1
ATOM 6240 C C . TYR D 1 81 ? -6.050 31.401 -47.513 1.00 11.35 81 TYR D C 1
ATOM 6241 O O . TYR D 1 81 ? -5.453 31.258 -46.402 1.00 10.48 81 TYR D O 1
ATOM 6250 N N . ILE D 1 82 ? -5.433 31.458 -48.687 1.00 11.28 82 ILE D N 1
ATOM 6251 C CA . ILE D 1 82 ? -3.987 31.228 -48.816 1.00 11.79 82 ILE D CA 1
ATOM 6252 C C . ILE D 1 82 ? -3.405 32.515 -49.307 1.00 12.40 82 ILE D C 1
ATOM 6253 O O . ILE D 1 82 ? -3.848 33.032 -50.346 1.00 11.90 82 ILE D O 1
ATOM 6258 N N . THR D 1 83 ? -2.433 33.063 -48.558 1.00 12.14 83 THR D N 1
ATOM 6259 C CA . THR D 1 83 ? -1.679 34.241 -48.998 1.00 11.95 83 THR D CA 1
ATOM 6260 C C . THR D 1 83 ? -0.184 33.890 -49.062 1.00 11.55 83 THR D C 1
ATOM 6261 O O . THR D 1 83 ? 0.234 32.834 -48.565 1.00 10.92 83 THR D O 1
ATOM 6265 N N . GLY D 1 84 ? 0.614 34.756 -49.673 1.00 11.53 84 GLY D N 1
ATOM 6266 C CA . GLY D 1 84 ? 2.055 34.492 -49.774 1.00 12.19 84 GLY D CA 1
ATOM 6267 C C . GLY D 1 84 ? 2.355 33.296 -50.654 1.00 13.54 84 GLY D C 1
ATOM 6268 O O . GLY D 1 84 ? 3.242 32.477 -50.360 1.00 14.51 84 GLY D O 1
ATOM 6269 N N . ILE D 1 85 ? 1.571 33.178 -51.726 1.00 13.25 85 ILE D N 1
ATOM 6270 C CA . ILE D 1 85 ? 1.758 32.155 -52.755 1.00 13.63 85 ILE D CA 1
ATOM 6271 C C . ILE D 1 85 ? 1.990 32.934 -54.072 1.00 12.53 85 ILE D C 1
ATOM 6272 O O . ILE D 1 85 ? 1.457 34.019 -54.260 1.00 12.66 85 ILE D O 1
ATOM 6277 N N . SER D 1 86 ? 2.838 32.405 -54.927 1.00 12.22 86 SER D N 1
ATOM 6278 C CA . SER D 1 86 ? 3.179 33.064 -56.164 1.00 12.43 86 SER D CA 1
ATOM 6279 C C . SER D 1 86 ? 2.182 32.734 -57.248 1.00 11.85 86 SER D C 1
ATOM 6280 O O . SER D 1 86 ? 1.419 31.771 -57.148 1.00 11.72 86 SER D O 1
ATOM 6283 N N . ARG D 1 87 ? 2.220 33.553 -58.285 1.00 12.52 87 ARG D N 1
ATOM 6284 C CA . ARG D 1 87 ? 1.491 33.327 -59.506 1.00 13.17 87 ARG D CA 1
ATOM 6285 C C . ARG D 1 87 ? 1.903 32.056 -60.238 1.00 13.35 87 ARG D C 1
ATOM 6286 O O . ARG D 1 87 ? 1.058 31.393 -60.830 1.00 13.86 87 ARG D O 1
ATOM 6294 N N . SER D 1 88 ? 3.183 31.680 -60.190 1.00 13.74 88 SER D N 1
ATOM 6295 C CA . SER D 1 88 ? 3.577 30.392 -60.762 1.00 13.32 88 SER D CA 1
ATOM 6296 C C . SER D 1 88 ? 2.957 29.237 -59.991 1.00 13.13 88 SER D C 1
ATOM 6297 O O . SER D 1 88 ? 2.560 28.201 -60.577 1.00 12.70 88 SER D O 1
ATOM 6300 N N . CYS D 1 89 ? 2.842 29.400 -58.680 1.00 12.17 89 CYS D N 1
ATOM 6301 C CA . CYS D 1 89 ? 2.252 28.354 -57.862 1.00 12.53 89 CYS D CA 1
ATOM 6302 C C . CYS D 1 89 ? 0.721 28.232 -58.099 1.00 11.94 89 CYS D C 1
ATOM 6303 O O . CYS D 1 89 ? 0.205 27.135 -58.227 1.00 12.53 89 CYS D O 1
ATOM 6306 N N . THR D 1 90 ? -0.004 29.338 -58.183 1.00 11.94 90 THR D N 1
ATOM 6307 C CA . THR D 1 90 ? -1.454 29.254 -58.484 1.00 11.78 90 THR D CA 1
ATOM 6308 C C . THR D 1 90 ? -1.720 28.728 -59.892 1.00 11.75 90 THR D C 1
ATOM 6309 O O . THR D 1 90 ? -2.741 28.055 -60.116 1.00 12.24 90 THR D O 1
ATOM 6313 N N . HIS D 1 91 ? -0.818 29.003 -60.836 1.00 11.75 91 HIS D N 1
ATOM 6314 C CA . HIS D 1 91 ? -0.966 28.438 -62.203 1.00 11.72 91 HIS D CA 1
ATOM 6315 C C . HIS D 1 91 ? -0.893 26.890 -62.193 1.00 11.68 91 HIS D C 1
ATOM 6316 O O . HIS D 1 91 ? -1.473 26.189 -63.062 1.00 11.31 91 HIS D O 1
ATOM 6323 N N . GLU D 1 92 ? -0.171 26.356 -61.214 1.00 10.94 92 GLU D N 1
ATOM 6324 C CA . GLU D 1 92 ? -0.130 24.908 -60.986 1.00 11.60 92 GLU D CA 1
ATOM 6325 C C . GLU D 1 92 ? -1.365 24.424 -60.221 1.00 11.78 92 GLU D C 1
ATOM 6326 O O . GLU D 1 92 ? -2.010 23.448 -60.624 1.00 12.15 92 GLU D O 1
ATOM 6332 N N . LEU D 1 93 ? -1.645 25.071 -59.084 1.00 12.43 93 LEU D N 1
ATOM 6333 C CA . LEU D 1 93 ? -2.757 24.741 -58.197 1.00 10.89 93 LEU D CA 1
ATOM 6334 C C . LEU D 1 93 ? -4.089 24.569 -58.933 1.00 11.32 93 LEU D C 1
ATOM 6335 O O . LEU D 1 93 ? -4.809 23.591 -58.741 1.00 9.70 93 LEU D O 1
ATOM 6340 N N . ILE D 1 94 ? -4.406 25.537 -59.764 1.00 11.24 94 ILE D N 1
ATOM 6341 C CA . ILE D 1 94 ? -5.712 25.570 -60.396 1.00 10.94 94 ILE D CA 1
ATOM 6342 C C . ILE D 1 94 ? -5.838 24.537 -61.534 1.00 10.97 94 ILE D C 1
ATOM 6343 O O . ILE D 1 94 ? -6.922 24.388 -62.067 1.00 11.02 94 ILE D O 1
ATOM 6348 N N . ARG D 1 95 ? -4.775 23.806 -61.885 1.00 10.74 95 ARG D N 1
ATOM 6349 C CA . ARG D 1 95 ? -4.956 22.602 -62.733 1.00 10.97 95 ARG D CA 1
ATOM 6350 C C . ARG D 1 95 ? -5.762 21.502 -62.036 1.00 12.14 95 ARG D C 1
ATOM 6351 O O . ARG D 1 95 ? -6.229 20.569 -62.694 1.00 12.19 95 ARG D O 1
ATOM 6359 N N . HIS D 1 96 ? -5.929 21.612 -60.707 1.00 11.06 96 HIS D N 1
ATOM 6360 C CA . HIS D 1 96 ? -6.828 20.733 -59.991 1.00 11.70 96 HIS D CA 1
ATOM 6361 C C . HIS D 1 96 ? -8.270 21.169 -60.153 1.00 11.92 96 HIS D C 1
ATOM 6362 O O . HIS D 1 96 ? -8.723 22.163 -59.573 1.00 11.98 96 HIS D O 1
ATOM 6369 N N . ARG D 1 97 ? -9.010 20.364 -60.916 1.00 12.34 97 ARG D N 1
ATOM 6370 C CA . ARG D 1 97 ? -10.314 20.760 -61.400 1.00 13.05 97 ARG D CA 1
ATOM 6371 C C . ARG D 1 97 ? -11.478 20.441 -60.460 1.00 13.26 97 ARG D C 1
ATOM 6372 O O . ARG D 1 97 ? -12.587 20.955 -60.680 1.00 13.26 97 ARG D O 1
ATOM 6380 N N . HIS D 1 98 ? -11.248 19.634 -59.414 1.00 13.01 98 HIS D N 1
ATOM 6381 C CA . HIS D 1 98 ? -12.306 19.347 -58.450 1.00 14.00 98 HIS D CA 1
ATOM 6382 C C . HIS D 1 98 ? -12.179 20.220 -57.181 1.00 14.11 98 HIS D C 1
ATOM 6383 O O . HIS D 1 98 ? -12.610 19.828 -56.103 1.00 15.32 98 HIS D O 1
ATOM 6390 N N . PHE D 1 99 ? -11.629 21.417 -57.339 1.00 13.70 99 PHE D N 1
ATOM 6391 C CA . PHE D 1 99 ? -11.701 22.454 -56.312 1.00 13.33 99 PHE D CA 1
ATOM 6392 C C . PHE D 1 99 ? -12.452 23.661 -56.861 1.00 12.32 99 PHE D C 1
ATOM 6393 O O . PHE D 1 99 ? -12.653 23.778 -58.062 1.00 9.90 99 PHE D O 1
ATOM 6401 N N . SER D 1 100 ? -12.884 24.541 -55.967 1.00 11.71 100 SER D N 1
ATOM 6402 C CA . SER D 1 100 ? -13.431 25.810 -56.359 1.00 11.15 100 SER D CA 1
ATOM 6403 C C . SER D 1 100 ? -12.505 26.888 -55.838 1.00 11.13 100 SER D C 1
ATOM 6404 O O . SER D 1 100 ? -11.980 26.776 -54.716 1.00 10.60 100 SER D O 1
ATOM 6407 N N . TYR D 1 101 ? -12.324 27.915 -56.661 1.00 10.41 101 TYR D N 1
ATOM 6408 C CA . TYR D 1 101 ? -11.359 28.979 -56.411 1.00 10.68 101 TYR D CA 1
ATOM 6409 C C . TYR D 1 101 ? -11.949 30.381 -56.527 1.00 11.25 101 TYR D C 1
ATOM 6410 O O . TYR D 1 101 ? -12.778 30.629 -57.426 1.00 11.91 101 TYR D O 1
ATOM 6419 N N . SER D 1 102 ? -11.464 31.300 -55.680 1.00 10.63 102 SER D N 1
ATOM 6420 C CA . SER D 1 102 ? -11.642 32.731 -55.865 1.00 10.53 102 SER D CA 1
ATOM 6421 C C . SER D 1 102 ? -10.290 33.363 -55.597 1.00 11.05 102 SER D C 1
ATOM 6422 O O . SER D 1 102 ? -9.743 33.287 -54.481 1.00 10.49 102 SER D O 1
ATOM 6425 N N . GLN D 1 103 ? -9.757 34.001 -56.628 1.00 10.67 103 GLN D N 1
ATOM 6426 C CA . GLN D 1 103 ? -8.401 34.530 -56.593 1.00 10.64 103 GLN D CA 1
ATOM 6427 C C . GLN D 1 103 ? -8.299 36.046 -56.842 1.00 10.97 103 GLN D C 1
ATOM 6428 O O . GLN D 1 103 ? -9.036 36.607 -57.646 1.00 10.43 103 GLN D O 1
ATOM 6434 N N . LEU D 1 104 ? -7.376 36.692 -56.119 1.00 11.33 104 LEU D N 1
ATOM 6435 C CA . LEU D 1 104 ? -6.942 38.077 -56.378 1.00 11.58 104 LEU D CA 1
ATOM 6436 C C . LEU D 1 104 ? -6.710 38.297 -57.869 1.00 11.83 104 LEU D C 1
ATOM 6437 O O . LEU D 1 104 ? -5.920 37.577 -58.492 1.00 9.85 104 LEU D O 1
ATOM 6442 N N . SER D 1 105 ? -7.362 39.327 -58.413 1.00 12.25 105 SER D N 1
ATOM 6443 C CA . SER D 1 105 ? -7.293 39.656 -59.822 1.00 13.99 105 SER D CA 1
ATOM 6444 C C . SER D 1 105 ? -6.314 40.813 -60.152 1.00 14.99 105 SER D C 1
ATOM 6445 O O . SER D 1 105 ? -6.485 41.939 -59.663 1.00 15.56 105 SER D O 1
ATOM 6448 N N . GLN D 1 106 ? -5.346 40.562 -61.025 1.00 15.75 106 GLN D N 1
ATOM 6449 C CA . GLN D 1 106 ? -4.476 41.656 -61.524 1.00 16.19 106 GLN D CA 1
ATOM 6450 C C . GLN D 1 106 ? -5.206 42.546 -62.523 1.00 16.90 106 GLN D C 1
ATOM 6451 O O . GLN D 1 106 ? -4.793 43.691 -62.764 1.00 18.01 106 GLN D O 1
ATOM 6457 N N . ARG D 1 107 ? -6.297 42.063 -63.113 1.00 17.65 107 ARG D N 1
ATOM 6458 C CA . ARG D 1 107 ? -7.089 42.929 -63.984 1.00 18.29 107 ARG D CA 1
ATOM 6459 C C . ARG D 1 107 ? -7.792 44.026 -63.163 1.00 20.43 107 ARG D C 1
ATOM 6460 O O . ARG D 1 107 ? -7.956 45.153 -63.646 1.00 20.50 107 ARG D O 1
ATOM 6468 N N . TYR D 1 108 ? -8.195 43.695 -61.934 1.00 22.20 108 TYR D N 1
ATOM 6469 C CA . TYR D 1 108 ? -9.013 44.590 -61.104 1.00 24.45 108 TYR D CA 1
ATOM 6470 C C . TYR D 1 108 ? -8.259 45.284 -59.963 1.00 25.37 108 TYR D C 1
ATOM 6471 O O . TYR D 1 108 ? -8.697 46.350 -59.538 1.00 27.01 108 TYR D O 1
ATOM 6480 N N . VAL D 1 109 ? -7.151 44.708 -59.479 1.00 25.66 109 VAL D N 1
ATOM 6481 C CA . VAL D 1 109 ? -6.425 45.228 -58.300 1.00 25.83 109 VAL D CA 1
ATOM 6482 C C . VAL D 1 109 ? -5.063 45.865 -58.664 1.00 26.63 109 VAL D C 1
ATOM 6483 O O . VAL D 1 109 ? -4.224 45.227 -59.294 1.00 25.97 109 VAL D O 1
ATOM 6487 N N . PRO D 1 110 ? -4.838 47.126 -58.259 1.00 27.69 110 PRO D N 1
ATOM 6488 C CA . PRO D 1 110 ? -3.534 47.766 -58.526 1.00 28.27 110 PRO D CA 1
ATOM 6489 C C . PRO D 1 110 ? -2.352 47.047 -57.859 1.00 28.74 110 PRO D C 1
ATOM 6490 O O . PRO D 1 110 ? -2.455 46.641 -56.704 1.00 28.47 110 PRO D O 1
ATOM 6494 N N . GLU D 1 111 ? -1.262 46.848 -58.613 1.00 29.22 111 GLU D N 1
ATOM 6495 C CA . GLU D 1 111 ? -0.118 46.053 -58.144 1.00 29.91 111 GLU D CA 1
ATOM 6496 C C . GLU D 1 111 ? 1.189 46.866 -57.999 1.00 29.79 111 GLU D C 1
ATOM 6497 O O . GLU D 1 111 ? 2.270 46.275 -57.874 1.00 29.60 111 GLU D O 1
ATOM 6503 N N . LYS D 1 112 ? 1.085 48.195 -57.983 1.00 29.77 112 LYS D N 1
ATOM 6504 C CA . LYS D 1 112 ? 2.265 49.076 -57.834 1.00 30.33 112 LYS D CA 1
ATOM 6505 C C . LYS D 1 112 ? 3.144 48.686 -56.635 1.00 30.55 112 LYS D C 1
ATOM 6506 O O . LYS D 1 112 ? 4.379 48.735 -56.721 1.00 30.68 112 LYS D O 1
ATOM 6508 N N . ASP D 1 113 ? 2.514 48.279 -55.534 1.00 30.49 113 ASP D N 1
ATOM 6509 C CA . ASP D 1 113 ? 3.237 47.959 -54.301 1.00 30.91 113 ASP D CA 1
ATOM 6510 C C . ASP D 1 113 ? 3.175 46.466 -53.990 1.00 30.25 113 ASP D C 1
ATOM 6511 O O . ASP D 1 113 ? 3.171 46.061 -52.825 1.00 30.82 113 ASP D O 1
ATOM 6516 N N . SER D 1 114 ? 3.104 45.631 -55.020 1.00 28.95 114 SER D N 1
ATOM 6517 C CA . SER D 1 114 ? 2.924 44.204 -54.786 1.00 27.78 114 SER D CA 1
ATOM 6518 C C . SER D 1 114 ? 4.163 43.558 -54.142 1.00 26.74 114 SER D C 1
ATOM 6519 O O . SER D 1 114 ? 5.318 43.919 -54.423 1.00 26.65 114 SER D O 1
ATOM 6522 N N . ARG D 1 115 ? 3.894 42.602 -53.268 1.00 24.78 115 ARG D N 1
ATOM 6523 C CA . ARG D 1 115 ? 4.920 41.814 -52.636 1.00 23.92 115 ARG D CA 1
ATOM 6524 C C . ARG D 1 115 ? 5.355 40.709 -53.590 1.00 22.98 115 ARG D C 1
ATOM 6525 O O . ARG D 1 115 ? 4.616 40.386 -54.533 1.00 21.78 115 ARG D O 1
ATOM 6533 N N . VAL D 1 116 ? 6.518 40.105 -53.310 1.00 21.70 116 VAL D N 1
ATOM 6534 C CA . VAL D 1 116 ? 6.990 38.905 -54.001 1.00 21.21 116 VAL D CA 1
ATOM 6535 C C . VAL D 1 116 ? 7.228 37.709 -53.076 1.00 20.28 116 VAL D C 1
ATOM 6536 O O . VAL D 1 116 ? 7.496 37.855 -51.870 1.00 19.57 116 VAL D O 1
ATOM 6540 N N . VAL D 1 117 ? 7.110 36.516 -53.646 1.00 18.58 117 VAL D N 1
ATOM 6541 C CA . VAL D 1 117 ? 7.352 35.261 -52.941 1.00 18.35 117 VAL D CA 1
ATOM 6542 C C . VAL D 1 117 ? 8.697 34.671 -53.357 1.00 18.83 117 VAL D C 1
ATOM 6543 O O . VAL D 1 117 ? 8.926 34.418 -54.529 1.00 18.49 117 VAL D O 1
ATOM 6547 N N . VAL D 1 118 ? 9.590 34.464 -52.383 1.00 19.39 118 VAL D N 1
ATOM 6548 C CA . VAL D 1 118 ? 10.889 33.837 -52.670 1.00 19.56 118 VAL D CA 1
ATOM 6549 C C . VAL D 1 118 ? 10.739 32.336 -52.918 1.00 19.73 118 VAL D C 1
ATOM 6550 O O . VAL D 1 118 ? 10.201 31.611 -52.089 1.00 20.40 118 VAL D O 1
ATOM 6554 N N . PRO D 1 119 ? 11.214 31.853 -54.075 1.00 20.25 119 PRO D N 1
ATOM 6555 C CA . PRO D 1 119 ? 11.273 30.413 -54.293 1.00 20.80 119 PRO D CA 1
ATOM 6556 C C . PRO D 1 119 ? 12.008 29.673 -53.159 1.00 22.34 119 PRO D C 1
ATOM 6557 O O . PRO D 1 119 ? 13.143 30.034 -52.827 1.00 22.98 119 PRO D O 1
ATOM 6561 N N . PRO D 1 120 ? 11.384 28.638 -52.576 1.00 23.09 120 PRO D N 1
ATOM 6562 C CA . PRO D 1 120 ? 12.060 27.944 -51.472 1.00 24.31 120 PRO D CA 1
ATOM 6563 C C . PRO D 1 120 ? 13.492 27.493 -51.796 1.00 25.58 120 PRO D C 1
ATOM 6564 O O . PRO D 1 120 ? 14.337 27.500 -50.910 1.00 25.28 120 PRO D O 1
ATOM 6568 N N . GLY D 1 121 ? 13.749 27.143 -53.062 1.00 27.14 121 GLY D N 1
ATOM 6569 C CA . GLY D 1 121 ? 15.088 26.771 -53.542 1.00 28.66 121 GLY D CA 1
ATOM 6570 C C . GLY D 1 121 ? 16.198 27.779 -53.278 1.00 29.72 121 GLY D C 1
ATOM 6571 O O . GLY D 1 121 ? 17.360 27.399 -53.227 1.00 30.87 121 GLY D O 1
ATOM 6572 N N . MET D 1 122 ? 15.849 29.052 -53.108 1.00 30.92 122 MET D N 1
ATOM 6573 C CA . MET D 1 122 ? 16.828 30.103 -52.836 1.00 32.08 122 MET D CA 1
ATOM 6574 C C . MET D 1 122 ? 16.546 30.886 -51.558 1.00 32.63 122 MET D C 1
ATOM 6575 O O . MET D 1 122 ? 17.097 31.968 -51.366 1.00 32.74 122 MET D O 1
ATOM 6580 N N . GLU D 1 123 ? 15.714 30.326 -50.684 1.00 33.14 123 GLU D N 1
ATOM 6581 C CA . GLU D 1 123 ? 15.301 30.995 -49.446 1.00 34.57 123 GLU D CA 1
ATOM 6582 C C . GLU D 1 123 ? 16.424 31.398 -48.495 1.00 34.90 123 GLU D C 1
ATOM 6583 O O . GLU D 1 123 ? 16.326 32.428 -47.831 1.00 34.78 123 GLU D O 1
ATOM 6589 N N . ASP D 1 124 ? 17.468 30.579 -48.425 1.00 35.71 124 ASP D N 1
ATOM 6590 C CA . ASP D 1 124 ? 18.589 30.831 -47.515 1.00 36.87 124 ASP D CA 1
ATOM 6591 C C . ASP D 1 124 ? 19.773 31.492 -48.210 1.00 36.55 124 ASP D C 1
ATOM 6592 O O . ASP D 1 124 ? 20.792 31.750 -47.568 1.00 36.86 124 ASP D O 1
ATOM 6597 N N . ASP D 1 125 ? 19.638 31.764 -49.510 1.00 35.83 125 ASP D N 1
ATOM 6598 C CA . ASP D 1 125 ? 20.731 32.292 -50.312 1.00 35.24 125 ASP D CA 1
ATOM 6599 C C . ASP D 1 125 ? 20.532 33.784 -50.545 1.00 34.25 125 ASP D C 1
ATOM 6600 O O . ASP D 1 125 ? 19.750 34.192 -51.412 1.00 33.51 125 ASP D O 1
ATOM 6605 N N . ALA D 1 126 ? 21.257 34.590 -49.763 1.00 32.84 126 ALA D N 1
ATOM 6606 C CA . ALA D 1 126 ? 21.103 36.046 -49.755 1.00 31.96 126 ALA D CA 1
ATOM 6607 C C . ALA D 1 126 ? 21.414 36.685 -51.110 1.00 31.37 126 ALA D C 1
ATOM 6608 O O . ALA D 1 126 ? 20.743 37.622 -51.519 1.00 30.98 126 ALA D O 1
ATOM 6610 N N . ASP D 1 127 ? 22.439 36.175 -51.784 1.00 30.81 127 ASP D N 1
ATOM 6611 C 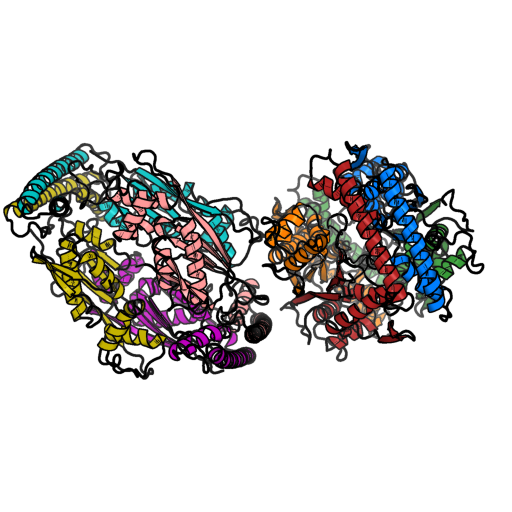CA . ASP D 1 127 ? 22.804 36.624 -53.135 1.00 30.90 127 ASP D CA 1
ATOM 6612 C C . ASP D 1 127 ? 21.628 36.431 -54.106 1.00 30.13 127 ASP D C 1
ATOM 6613 O O . ASP D 1 127 ? 21.214 37.367 -54.807 1.00 29.54 127 ASP D O 1
ATOM 6618 N N . LEU D 1 128 ? 21.094 35.214 -54.133 1.00 29.58 128 LEU D N 1
ATOM 6619 C CA . LEU D 1 128 ? 20.005 34.882 -55.050 1.00 28.94 128 LEU D CA 1
ATOM 6620 C C . LEU D 1 128 ? 18.743 35.680 -54.716 1.00 28.73 128 LEU D C 1
ATOM 6621 O O . LEU D 1 128 ? 18.086 36.219 -55.610 1.00 28.86 128 LEU D O 1
ATOM 6626 N N . ARG D 1 129 ? 18.427 35.798 -53.430 1.00 28.34 129 ARG D N 1
ATOM 6627 C CA . ARG D 1 129 ? 17.303 36.633 -52.999 1.00 27.84 129 ARG D CA 1
ATOM 6628 C C . ARG D 1 129 ? 17.421 38.080 -53.465 1.00 27.33 129 ARG D C 1
ATOM 6629 O O . ARG D 1 129 ? 16.437 38.675 -53.917 1.00 27.54 129 ARG D O 1
ATOM 6637 N N . HIS D 1 130 ? 18.617 38.650 -53.345 1.00 26.11 130 HIS D N 1
ATOM 6638 C CA . HIS D 1 130 ? 18.858 40.047 -53.749 1.00 26.19 130 HIS D CA 1
ATOM 6639 C C . HIS D 1 130 ? 18.640 40.247 -55.241 1.00 24.63 130 HIS D C 1
ATOM 6640 O O . HIS D 1 130 ? 18.067 41.237 -55.662 1.00 24.44 130 HIS D O 1
ATOM 6647 N N . ILE D 1 131 ? 19.115 39.285 -56.017 1.00 23.50 131 ILE D N 1
ATOM 6648 C CA . ILE D 1 131 ? 18.954 39.290 -57.464 1.00 23.36 131 ILE D CA 1
ATOM 6649 C C . ILE D 1 131 ? 17.460 39.307 -57.799 1.00 22.94 131 ILE D C 1
ATOM 6650 O O . ILE D 1 131 ? 16.978 40.171 -58.557 1.00 21.29 131 ILE D O 1
ATOM 6655 N N . LEU D 1 132 ? 16.727 38.387 -57.173 1.00 23.08 132 LEU D N 1
ATOM 6656 C CA . LEU D 1 132 ? 15.259 38.317 -57.312 1.00 23.66 132 LEU D CA 1
ATOM 6657 C C . LEU D 1 132 ? 14.548 39.641 -56.969 1.00 22.84 132 LEU D C 1
ATOM 6658 O O . LEU D 1 132 ? 13.770 40.167 -57.751 1.00 21.64 132 LEU D O 1
ATOM 6663 N N . THR D 1 133 ? 14.805 40.176 -55.777 1.00 22.60 133 THR D N 1
ATOM 6664 C CA . THR D 1 133 ? 14.065 41.327 -55.331 1.00 21.86 133 THR D CA 1
ATOM 6665 C C . THR D 1 133 ? 14.376 42.563 -56.175 1.00 22.49 133 THR D C 1
ATOM 6666 O O . THR D 1 133 ? 13.477 43.358 -56.442 1.00 21.36 133 THR D O 1
ATOM 6670 N N . GLU D 1 134 ? 15.617 42.735 -56.626 1.00 23.18 134 GLU D N 1
ATOM 6671 C CA . GLU D 1 134 ? 15.926 43.940 -57.405 1.00 23.92 134 GLU D CA 1
ATOM 6672 C C . GLU D 1 134 ? 15.287 43.871 -58.801 1.00 22.89 134 GLU D C 1
ATOM 6673 O O . GLU D 1 134 ? 14.860 44.881 -59.352 1.00 21.85 134 GLU D O 1
ATOM 6679 N N . ALA D 1 135 ? 15.209 42.664 -59.347 1.00 22.20 135 ALA D N 1
ATOM 6680 C CA . ALA D 1 135 ? 14.539 42.451 -60.637 1.00 21.74 135 ALA D CA 1
ATOM 6681 C C . ALA D 1 135 ? 13.035 42.716 -60.500 1.00 20.85 135 ALA D C 1
ATOM 6682 O O . ALA D 1 135 ? 12.436 43.312 -61.390 1.00 21.21 135 ALA D O 1
ATOM 6684 N N . ALA D 1 136 ? 12.451 42.316 -59.364 1.00 21.24 136 ALA D N 1
ATOM 6685 C CA . ALA D 1 136 ? 11.037 42.635 -59.004 1.00 20.92 136 ALA D CA 1
ATOM 6686 C C . ALA D 1 136 ? 10.759 44.127 -58.907 1.00 21.29 136 ALA D C 1
ATOM 6687 O O . ALA D 1 136 ? 9.793 44.626 -59.471 1.00 20.54 136 ALA D O 1
ATOM 6689 N N . ASP D 1 137 ? 11.636 44.865 -58.222 1.00 22.60 137 ASP D N 1
ATOM 6690 C CA . ASP D 1 137 ? 11.528 46.338 -58.203 1.00 23.04 137 ASP D CA 1
ATOM 6691 C C . ASP D 1 137 ? 11.621 46.959 -59.598 1.00 22.47 137 ASP D C 1
ATOM 6692 O O . ASP D 1 137 ? 10.937 47.939 -59.891 1.00 23.29 137 ASP D O 1
ATOM 6697 N N . ALA D 1 138 ? 12.465 46.411 -60.465 1.00 21.95 138 ALA D N 1
ATOM 6698 C CA . ALA D 1 138 ? 12.571 46.948 -61.820 1.00 21.54 138 ALA D CA 1
ATOM 6699 C C . ALA D 1 138 ? 11.257 46.701 -62.604 1.00 21.23 138 ALA D C 1
ATOM 6700 O O . ALA D 1 138 ? 10.746 47.612 -63.286 1.00 19.93 138 ALA D O 1
ATOM 6702 N N . ALA D 1 139 ? 10.732 45.476 -62.502 1.00 20.40 139 ALA D N 1
ATOM 6703 C CA . ALA D 1 139 ? 9.432 45.137 -63.102 1.00 20.50 139 ALA D CA 1
ATOM 6704 C C . ALA D 1 139 ? 8.295 46.033 -62.581 1.00 20.97 139 ALA D C 1
ATOM 6705 O O . ALA D 1 139 ? 7.497 46.524 -63.370 1.00 20.23 139 ALA D O 1
ATOM 6707 N N . ARG D 1 140 ? 8.208 46.262 -61.263 1.00 22.34 140 ARG D N 1
ATOM 6708 C CA . ARG D 1 140 ? 7.130 47.107 -60.730 1.00 23.73 140 ARG D CA 1
ATOM 6709 C C . ARG D 1 140 ? 7.236 48.562 -61.236 1.00 23.93 140 ARG D C 1
ATOM 6710 O O . ARG D 1 140 ? 6.228 49.232 -61.465 1.00 23.99 140 ARG D O 1
ATOM 6718 N N . ALA D 1 141 ? 8.462 49.030 -61.428 1.00 24.38 141 ALA D N 1
ATOM 6719 C CA . ALA D 1 141 ? 8.696 50.347 -61.987 1.00 24.64 141 ALA D CA 1
ATOM 6720 C C . ALA D 1 141 ? 8.259 50.418 -63.450 1.00 24.34 141 ALA D C 1
ATOM 6721 O O . ALA D 1 141 ? 7.696 51.411 -63.881 1.00 24.50 141 ALA D O 1
ATOM 6723 N N . THR D 1 142 ? 8.522 49.363 -64.211 1.00 23.74 142 THR D N 1
ATOM 6724 C CA . THR D 1 142 ? 8.059 49.302 -65.593 1.00 23.86 142 THR D CA 1
ATOM 6725 C C . THR D 1 142 ? 6.528 49.287 -65.620 1.00 23.67 142 THR D C 1
ATOM 6726 O O . THR D 1 142 ? 5.920 49.959 -66.431 1.00 24.69 142 THR D O 1
ATOM 6730 N N . TYR D 1 143 ? 5.921 48.529 -64.715 1.00 23.78 143 TYR D N 1
ATOM 6731 C CA . TYR D 1 143 ? 4.471 48.466 -64.586 1.00 23.76 143 TYR D CA 1
ATOM 6732 C C . TYR D 1 143 ? 3.825 49.868 -64.421 1.00 24.59 143 TYR D C 1
ATOM 6733 O O . TYR D 1 143 ? 2.931 50.240 -65.180 1.00 24.36 143 TYR D O 1
ATOM 6742 N N . SER D 1 144 ? 4.290 50.636 -63.437 1.00 25.61 144 SER D N 1
ATOM 6743 C CA . SER D 1 144 ? 3.758 51.975 -63.182 1.00 26.92 144 SER D CA 1
ATOM 6744 C C . SER D 1 144 ? 3.972 52.889 -64.367 1.00 27.39 144 SER D C 1
ATOM 6745 O O . SER D 1 144 ? 3.091 53.660 -64.721 1.00 27.06 144 SER D O 1
ATOM 6748 N N . GLU D 1 145 ? 5.124 52.736 -65.008 1.00 28.68 145 GLU D N 1
ATOM 6749 C CA . GLU D 1 145 ? 5.439 53.439 -66.256 1.00 29.83 145 GLU D CA 1
ATOM 6750 C C . GLU D 1 145 ? 4.479 53.050 -67.395 1.00 29.87 145 GLU D C 1
ATOM 6751 O O . GLU D 1 145 ? 3.999 53.920 -68.141 1.00 29.68 145 GLU D O 1
ATOM 6757 N N . LEU D 1 146 ? 4.210 51.753 -67.542 1.00 29.13 146 LEU D N 1
ATOM 6758 C CA . LEU D 1 146 ? 3.266 51.298 -68.569 1.00 28.98 146 LEU D CA 1
ATOM 6759 C C . LEU D 1 146 ? 1.857 51.812 -68.268 1.00 29.20 146 LEU D C 1
ATOM 6760 O O . LEU D 1 146 ? 1.132 52.269 -69.180 1.00 28.35 146 LEU D O 1
ATOM 6765 N N . LEU D 1 147 ? 1.486 51.743 -66.990 1.00 29.09 147 LEU D N 1
ATOM 6766 C CA . LEU D 1 147 ? 0.143 52.098 -66.548 1.00 29.69 147 LEU D CA 1
ATOM 6767 C C . LEU D 1 147 ? -0.180 53.546 -66.925 1.00 30.01 147 LEU D C 1
ATOM 6768 O O . LEU D 1 147 ? -1.234 53.814 -67.506 1.00 29.44 147 LEU D O 1
ATOM 6773 N N . ALA D 1 148 ? 0.743 54.468 -66.642 1.00 30.25 148 ALA D N 1
ATOM 6774 C CA . ALA D 1 148 ? 0.530 55.889 -66.977 1.00 30.62 148 ALA D CA 1
ATOM 6775 C C . ALA D 1 148 ? 0.335 56.090 -68.470 1.00 31.10 148 ALA D C 1
ATOM 6776 O O . ALA D 1 148 ? -0.619 56.725 -68.905 1.00 31.05 148 ALA D O 1
ATOM 6778 N N . LYS D 1 149 ? 1.238 55.530 -69.258 1.00 31.72 149 LYS D N 1
ATOM 6779 C CA . LYS D 1 149 ? 1.167 55.704 -70.692 1.00 32.62 149 LYS D CA 1
ATOM 6780 C C . LYS D 1 149 ? -0.079 55.049 -71.281 1.00 33.22 149 LYS D C 1
ATOM 6781 O O . LYS D 1 149 ? -0.662 55.567 -72.236 1.00 33.52 149 LYS D O 1
ATOM 6787 N N . LEU D 1 150 ? -0.510 53.937 -70.688 1.00 33.40 150 LEU D N 1
ATOM 6788 C CA . LEU D 1 150 ? -1.685 53.225 -71.187 1.00 33.92 150 LEU D CA 1
ATOM 6789 C C . LEU D 1 150 ? -2.983 53.996 -70.934 1.00 34.99 150 LEU D C 1
ATOM 6790 O O . LEU D 1 150 ? -3.823 54.063 -71.823 1.00 35.10 150 LEU D O 1
ATOM 6795 N N . GLU D 1 151 ? -3.135 54.569 -69.745 1.00 36.12 151 GLU D N 1
ATOM 6796 C CA . GLU D 1 151 ? -4.306 55.392 -69.434 1.00 37.98 151 GLU D CA 1
ATOM 6797 C C . GLU D 1 151 ? -4.373 56.642 -70.319 1.00 38.95 151 GLU D C 1
ATOM 6798 O O . GLU D 1 151 ? -5.438 57.003 -70.834 1.00 39.29 151 GLU D O 1
ATOM 6804 N N . ALA D 1 152 ? -3.227 57.290 -70.496 1.00 40.16 152 ALA D N 1
ATOM 6805 C CA . ALA D 1 152 ? -3.099 58.365 -71.466 1.00 40.83 152 ALA D CA 1
ATOM 6806 C C . ALA D 1 152 ? -3.568 57.905 -72.843 1.00 41.44 152 ALA D C 1
ATOM 6807 O O . ALA D 1 152 ? -4.368 58.598 -73.481 1.00 41.69 152 ALA D O 1
ATOM 6809 N N . LYS D 1 153 ? -3.087 56.739 -73.288 1.00 41.76 153 LYS D N 1
ATOM 6810 C CA . LYS D 1 153 ? -3.416 56.203 -74.624 1.00 41.95 153 LYS D CA 1
ATOM 6811 C C . LYS D 1 153 ? -4.901 55.861 -74.801 1.00 42.45 153 LYS D C 1
ATOM 6812 O O . LYS D 1 153 ? -5.436 55.941 -75.911 1.00 42.36 153 LYS D O 1
ATOM 6818 N N . PHE D 1 154 ? -5.549 55.443 -73.719 1.00 43.12 154 PHE D N 1
ATOM 6819 C CA . PHE D 1 154 ? -6.965 55.098 -73.758 1.00 43.81 154 PHE D CA 1
ATOM 6820 C C . PHE D 1 154 ? -7.818 56.276 -73.324 1.00 44.61 154 PHE D C 1
ATOM 6821 O O . PHE D 1 154 ? -9.022 56.127 -73.131 1.00 44.88 154 PHE D O 1
ATOM 6829 N N . ALA D 1 155 ? -7.203 57.455 -73.213 1.00 45.56 155 ALA D N 1
ATOM 6830 C CA . ALA D 1 155 ? -7.886 58.663 -72.738 1.00 46.19 155 ALA D CA 1
ATOM 6831 C C . ALA D 1 155 ? -8.941 59.204 -73.712 1.00 46.55 155 ALA D C 1
ATOM 6832 O O . ALA D 1 155 ? -9.289 60.377 -73.637 1.00 47.24 155 ALA D O 1
ATOM 6834 N N . ASP D 1 156 ? -9.420 58.366 -74.635 1.00 47.00 156 ASP D N 1
ATOM 6835 C CA . ASP D 1 156 ? -10.620 58.657 -75.432 1.00 47.13 156 ASP D CA 1
ATOM 6836 C C . ASP D 1 156 ? -11.745 57.688 -75.072 1.00 46.70 156 ASP D C 1
ATOM 6837 O O . ASP D 1 156 ? -12.754 57.626 -75.774 1.00 46.93 156 ASP D O 1
ATOM 6842 N N . GLN D 1 157 ? -11.551 56.925 -73.994 1.00 46.11 157 GLN D N 1
ATOM 6843 C CA . GLN D 1 157 ? -12.498 55.912 -73.530 1.00 45.31 157 GLN D CA 1
ATOM 6844 C C . GLN D 1 157 ? -13.335 56.525 -72.402 1.00 44.62 157 GLN D C 1
ATOM 6845 O O . GLN D 1 157 ? -12.899 56.520 -71.258 1.00 44.36 157 GLN D O 1
ATOM 6851 N N . PRO D 1 158 ? -14.557 57.013 -72.718 1.00 43.61 158 PRO D N 1
ATOM 6852 C CA . PRO D 1 158 ? -15.284 57.899 -71.802 1.00 43.05 158 PRO D CA 1
ATOM 6853 C C . PRO D 1 158 ? -15.555 57.311 -70.410 1.00 42.44 158 PRO D C 1
ATOM 6854 O O . PRO D 1 158 ? -15.630 58.061 -69.423 1.00 42.00 158 PRO D O 1
ATOM 6858 N N . ASN D 1 159 ? -15.697 55.985 -70.343 1.00 41.59 159 ASN D N 1
ATOM 6859 C CA . ASN D 1 159 ? -15.938 55.274 -69.088 1.00 40.68 159 ASN D CA 1
ATOM 6860 C C . ASN D 1 159 ? -14.619 55.088 -68.344 1.00 40.22 159 ASN D C 1
ATOM 6861 O O . ASN D 1 159 ? -13.836 54.192 -68.681 1.00 39.91 159 ASN D O 1
ATOM 6866 N N . ALA D 1 160 ? -14.374 55.927 -67.332 1.00 39.91 160 ALA D N 1
ATOM 6867 C CA . ALA D 1 160 ? -13.083 55.947 -66.629 1.00 39.61 160 ALA D CA 1
ATOM 6868 C C . ALA D 1 160 ? -12.722 54.596 -65.998 1.00 39.42 160 ALA D C 1
ATOM 6869 O O . ALA D 1 160 ? -11.558 54.194 -66.015 1.00 39.50 160 ALA D O 1
ATOM 6871 N N . ILE D 1 161 ? -13.714 53.897 -65.450 1.00 39.28 161 ILE D N 1
ATOM 6872 C CA . ILE D 1 161 ? -13.476 52.590 -64.817 1.00 38.97 161 ILE D CA 1
ATOM 6873 C C . ILE D 1 161 ? -12.878 51.588 -65.823 1.00 38.44 161 ILE D C 1
ATOM 6874 O O . ILE D 1 161 ? -11.828 50.990 -65.574 1.00 38.53 161 ILE D O 1
ATOM 6879 N N . LEU D 1 162 ? -13.542 51.443 -66.965 1.00 38.10 162 LEU D N 1
ATOM 6880 C CA . LEU D 1 162 ? -13.095 50.573 -68.046 1.00 37.76 162 LEU D CA 1
ATOM 6881 C C . LEU D 1 162 ? -11.739 51.016 -68.573 1.00 37.68 162 LEU D C 1
ATOM 6882 O O . LEU D 1 162 ? -10.908 50.186 -68.932 1.00 37.42 162 LEU D O 1
ATOM 6887 N N . ARG D 1 163 ? -11.527 52.326 -68.625 1.00 37.78 163 ARG D N 1
ATOM 6888 C CA . ARG D 1 163 ? -10.246 52.901 -69.054 1.00 37.98 163 ARG D CA 1
ATOM 6889 C C . ARG D 1 163 ? -9.081 52.406 -68.192 1.00 37.25 163 ARG D C 1
ATOM 6890 O O . ARG D 1 163 ? -8.067 51.940 -68.725 1.00 37.49 163 ARG D O 1
ATOM 6898 N N . ARG D 1 164 ? -9.226 52.496 -66.871 1.00 36.41 164 ARG D N 1
ATOM 6899 C CA . ARG D 1 164 ? -8.174 52.040 -65.950 1.00 35.68 164 ARG D CA 1
ATOM 6900 C C . ARG D 1 164 ? -7.940 50.516 -66.046 1.00 33.90 164 ARG D C 1
ATOM 6901 O O . ARG D 1 164 ? -6.790 50.063 -66.014 1.00 32.97 164 ARG D O 1
ATOM 6909 N N . LYS D 1 165 ? -9.019 49.742 -66.200 1.00 31.89 165 LYS D N 1
ATOM 6910 C CA . LYS D 1 165 ? -8.917 48.276 -66.317 1.00 30.50 165 LYS D CA 1
ATOM 6911 C C . LYS D 1 165 ? -8.229 47.834 -67.623 1.00 28.64 165 LYS D C 1
ATOM 6912 O O . LYS D 1 165 ? -7.462 46.866 -67.625 1.00 27.90 165 LYS D O 1
ATOM 6918 N N . GLN D 1 166 ? -8.504 48.545 -68.717 1.00 26.80 166 GLN D N 1
ATOM 6919 C CA . GLN D 1 166 ? -7.804 48.317 -69.992 1.00 25.85 166 GLN D CA 1
ATOM 6920 C C . GLN D 1 166 ? -6.326 48.591 -69.801 1.00 24.44 166 GLN D C 1
ATOM 6921 O O . GLN D 1 166 ? -5.490 47.863 -70.318 1.00 23.80 166 GLN D O 1
ATOM 6927 N N . ALA D 1 167 ? -6.019 49.619 -69.013 1.00 23.41 167 ALA D N 1
ATOM 6928 C CA . ALA D 1 167 ? -4.638 49.999 -68.719 1.00 22.73 167 ALA D CA 1
ATOM 6929 C C . ALA D 1 167 ? -3.965 48.947 -67.861 1.00 22.19 167 ALA D C 1
ATOM 6930 O O . ALA D 1 167 ? -2.878 48.503 -68.169 1.00 21.65 167 ALA D O 1
ATOM 6932 N N . ARG D 1 168 ? -4.639 48.539 -66.793 1.00 22.04 168 ARG D N 1
ATOM 6933 C CA . ARG D 1 168 ? -4.077 47.601 -65.818 1.00 22.76 168 ARG D CA 1
ATOM 6934 C C . ARG D 1 168 ? -3.835 46.191 -66.397 1.00 21.49 168 ARG D C 1
ATOM 6935 O O . ARG D 1 168 ? -2.813 45.563 -66.119 1.00 21.72 168 ARG D O 1
ATOM 6943 N N . GLN D 1 169 ? -4.763 45.683 -67.202 1.00 20.64 169 GLN D N 1
ATOM 6944 C CA . GLN D 1 169 ? -4.590 44.331 -67.750 1.00 19.63 169 GLN D CA 1
ATOM 6945 C C . GLN D 1 169 ? -3.426 44.236 -68.758 1.00 19.43 169 GLN D C 1
ATOM 6946 O O . GLN D 1 169 ? -2.757 43.177 -68.863 1.00 18.80 169 GLN D O 1
ATOM 6952 N N . ALA D 1 170 ? -3.158 45.326 -69.478 1.00 18.61 170 ALA D N 1
ATOM 6953 C CA . ALA D 1 170 ? -1.986 45.388 -70.364 1.00 18.83 170 ALA D CA 1
ATOM 6954 C C . ALA D 1 170 ? -0.686 45.624 -69.566 1.00 18.66 170 ALA D C 1
ATOM 6955 O O . ALA D 1 170 ? 0.352 45.004 -69.835 1.00 19.93 170 ALA D O 1
ATOM 6957 N N . ALA D 1 171 ? -0.731 46.523 -68.577 1.00 18.27 171 ALA D N 1
ATOM 6958 C CA . ALA D 1 171 ? 0.469 46.834 -67.781 1.00 17.87 171 ALA D CA 1
ATOM 6959 C C . ALA D 1 171 ? 1.018 45.614 -67.043 1.00 17.50 171 ALA D C 1
ATOM 6960 O O . ALA D 1 171 ? 2.251 45.434 -66.929 1.00 17.85 171 ALA D O 1
ATOM 6962 N N . ARG D 1 172 ? 0.114 44.756 -66.556 1.00 16.78 172 ARG D N 1
ATOM 6963 C CA . ARG D 1 172 ? 0.533 43.599 -65.742 1.00 15.68 172 ARG D CA 1
ATOM 6964 C C . ARG D 1 172 ? 1.322 42.547 -66.551 1.00 14.39 172 ARG D C 1
ATOM 6965 O O . ARG D 1 172 ? 1.846 41.571 -65.996 1.00 14.12 172 ARG D O 1
ATOM 6973 N N . ALA D 1 173 ? 1.410 42.750 -67.860 1.00 14.76 173 ALA D N 1
ATOM 6974 C CA . ALA D 1 173 ? 2.290 41.929 -68.701 1.00 14.93 173 ALA D CA 1
ATOM 6975 C C . ALA D 1 173 ? 3.729 41.864 -68.198 1.00 14.70 173 ALA D C 1
ATOM 6976 O O . ALA D 1 173 ? 4.412 40.871 -68.437 1.00 14.71 173 ALA D O 1
ATOM 6978 N N . VAL D 1 174 ? 4.194 42.899 -67.490 1.00 15.45 174 VAL D N 1
ATOM 6979 C CA . VAL D 1 174 ? 5.583 42.916 -67.036 1.00 15.76 174 VAL D CA 1
ATOM 6980 C C . VAL D 1 174 ? 5.783 42.379 -65.625 1.00 15.76 174 VAL D C 1
ATOM 6981 O O . VAL D 1 174 ? 6.926 42.146 -65.229 1.00 16.04 174 VAL D O 1
ATOM 6985 N N . LEU D 1 175 ? 4.701 42.133 -64.874 1.00 16.52 175 LEU D N 1
ATOM 6986 C CA . LEU D 1 175 ? 4.829 41.584 -63.500 1.00 16.11 175 LEU D CA 1
ATOM 6987 C C . LEU D 1 175 ? 5.355 40.144 -63.533 1.00 16.07 175 LEU D C 1
ATOM 6988 O O . LEU D 1 175 ? 4.939 39.339 -64.373 1.00 15.74 175 LEU D O 1
ATOM 6993 N N . PRO D 1 176 ? 6.274 39.810 -62.613 1.00 15.46 176 PRO D N 1
ATOM 6994 C CA . PRO D 1 176 ? 6.916 38.513 -62.671 1.00 15.24 176 PRO D CA 1
ATOM 6995 C C . PRO D 1 176 ? 6.072 37.361 -62.081 1.00 14.36 176 PRO D C 1
ATOM 6996 O O . PRO D 1 176 ? 5.138 37.608 -61.337 1.00 14.07 176 PRO D O 1
ATOM 7000 N N . ASN D 1 177 ? 6.455 36.125 -62.385 1.00 13.79 177 ASN D N 1
ATOM 7001 C CA . ASN D 1 177 ? 5.837 34.922 -61.796 1.00 13.80 177 ASN D CA 1
ATOM 7002 C C . ASN D 1 177 ? 5.833 34.954 -60.268 1.00 14.64 177 ASN D C 1
ATOM 7003 O O . ASN D 1 177 ? 4.959 34.372 -59.640 1.00 14.58 177 ASN D O 1
ATOM 7008 N N . ALA D 1 178 ? 6.851 35.574 -59.686 1.00 14.77 178 ALA D N 1
ATOM 7009 C CA . ALA D 1 178 ? 7.015 35.544 -58.227 1.00 15.50 178 ALA D CA 1
ATOM 7010 C C . ALA D 1 178 ? 6.061 36.498 -57.464 1.00 15.45 178 ALA D C 1
ATOM 7011 O O . ALA D 1 178 ? 5.946 36.423 -56.223 1.00 16.15 178 ALA D O 1
ATOM 7013 N N . THR D 1 179 ? 5.370 37.360 -58.201 1.00 14.86 179 THR D N 1
ATOM 7014 C CA . THR D 1 179 ? 4.361 38.279 -57.647 1.00 15.01 179 THR D CA 1
ATOM 7015 C C . THR D 1 179 ? 3.387 37.513 -56.764 1.00 14.24 179 THR D C 1
ATOM 7016 O O . THR D 1 179 ? 2.902 36.446 -57.143 1.00 13.98 179 THR D O 1
ATOM 7020 N N . GLU D 1 180 ? 3.149 38.043 -55.570 1.00 13.05 180 GLU D N 1
ATOM 7021 C CA . GLU D 1 180 ? 2.281 37.409 -54.631 1.00 13.43 180 GLU D CA 1
ATOM 7022 C C . GLU D 1 180 ? 0.864 37.447 -55.206 1.00 12.81 180 GLU D C 1
ATOM 7023 O O . GLU D 1 180 ? 0.471 38.409 -55.856 1.00 11.40 180 GLU D O 1
ATOM 7029 N N . THR D 1 181 ? 0.107 36.398 -54.905 1.00 13.32 181 THR D N 1
ATOM 7030 C CA . THR D 1 181 ? -1.335 36.403 -55.120 1.00 12.72 181 THR D CA 1
ATOM 7031 C C . THR D 1 181 ? -2.031 35.838 -53.870 1.00 13.26 181 THR D C 1
ATOM 7032 O O . THR D 1 181 ? -1.360 35.420 -52.928 1.00 14.66 181 THR D O 1
ATOM 7036 N N . ARG D 1 182 ? -3.367 35.890 -53.833 1.00 11.86 182 ARG D N 1
ATOM 7037 C CA . ARG D 1 182 ? -4.145 35.438 -52.679 1.00 11.92 182 ARG D CA 1
ATOM 7038 C C . ARG D 1 182 ? -5.350 34.737 -53.208 1.00 10.89 182 ARG D C 1
ATOM 7039 O O . ARG D 1 182 ? -5.913 35.153 -54.197 1.00 10.51 182 ARG D O 1
ATOM 7047 N N . ILE D 1 183 ? -5.745 33.674 -52.545 1.00 11.77 183 ILE D N 1
ATOM 7048 C CA . ILE D 1 183 ? -6.732 32.752 -53.116 1.00 10.38 183 ILE D CA 1
ATOM 7049 C C . ILE D 1 183 ? -7.502 31.991 -52.055 1.00 10.37 183 ILE D C 1
ATOM 7050 O O . ILE D 1 183 ? -6.923 31.497 -51.062 1.00 10.54 183 ILE D O 1
ATOM 7055 N N . VAL D 1 184 ? -8.821 31.907 -52.258 1.00 9.81 184 VAL D N 1
ATOM 7056 C CA . VAL D 1 184 ? -9.682 31.018 -51.505 1.00 10.18 184 VAL D CA 1
ATOM 7057 C C . VAL D 1 184 ? -9.818 29.690 -52.283 1.00 11.03 184 VAL D C 1
ATOM 7058 O O . VAL D 1 184 ? -10.163 29.685 -53.490 1.00 9.78 184 VAL D O 1
ATOM 7062 N N . VAL D 1 185 ? -9.503 28.579 -51.612 1.00 10.71 185 VAL D N 1
ATOM 7063 C CA . VAL D 1 185 ? -9.603 27.250 -52.211 1.00 11.06 185 VAL D CA 1
ATOM 7064 C C . VAL D 1 185 ? -10.565 26.403 -51.355 1.00 11.37 185 VAL D C 1
ATOM 7065 O O . VAL D 1 185 ? -10.401 26.271 -50.114 1.00 9.77 185 VAL D O 1
ATOM 7069 N N . THR D 1 186 ? -11.557 25.824 -52.024 1.00 11.03 186 THR D N 1
ATOM 7070 C CA . THR D 1 186 ? -12.520 24.951 -51.361 1.00 10.98 186 THR D CA 1
ATOM 7071 C C . THR D 1 186 ? -12.438 23.613 -52.021 1.00 11.86 186 THR D C 1
ATOM 7072 O O . THR D 1 186 ? -12.445 23.522 -53.251 1.00 10.83 186 THR D O 1
ATOM 7076 N N . GLY D 1 187 ? -12.372 22.573 -51.201 1.00 11.90 187 GLY D N 1
ATOM 7077 C CA . GLY D 1 187 ? -12.383 21.225 -51.716 1.00 11.23 187 GLY D CA 1
ATOM 7078 C C . GLY D 1 187 ? -13.058 20.279 -50.752 1.00 11.48 187 GLY D C 1
ATOM 7079 O O . GLY D 1 187 ? -13.062 20.503 -49.540 1.00 10.71 187 GLY D O 1
ATOM 7080 N N . ASN D 1 188 ? -13.624 19.210 -51.293 1.00 10.51 188 ASN D N 1
ATOM 7081 C CA . ASN D 1 188 ? -14.048 18.121 -50.439 1.00 9.97 188 ASN D CA 1
ATOM 7082 C C . ASN D 1 188 ? -12.880 17.237 -50.024 1.00 10.06 188 ASN D C 1
ATOM 7083 O O . ASN D 1 188 ? -11.755 17.400 -50.502 1.00 9.85 188 ASN D O 1
ATOM 7088 N N . TYR D 1 189 ? -13.118 16.322 -49.096 1.00 11.32 189 TYR D N 1
ATOM 7089 C CA . TYR D 1 189 ? -12.010 15.552 -48.523 1.00 11.42 189 TYR D CA 1
ATOM 7090 C C . TYR D 1 189 ? -11.340 14.675 -49.580 1.00 11.96 189 TYR D C 1
ATOM 7091 O O . TYR D 1 189 ? -10.136 14.466 -49.529 1.00 12.86 189 TYR D O 1
ATOM 7100 N N . ARG D 1 190 ? -12.100 14.116 -50.525 1.00 12.05 190 ARG D N 1
ATOM 7101 C CA . ARG D 1 190 ? -11.483 13.292 -51.560 1.00 11.86 190 ARG D CA 1
ATOM 7102 C C . ARG D 1 190 ? -10.539 14.106 -52.444 1.00 12.20 190 ARG D C 1
ATOM 7103 O O . ARG D 1 190 ? -9.417 13.643 -52.758 1.00 12.36 190 ARG D O 1
ATOM 7111 N N . ALA D 1 191 ? -10.992 15.311 -52.806 1.00 11.69 191 ALA D N 1
ATOM 7112 C CA . ALA D 1 191 ? -10.215 16.261 -53.610 1.00 11.35 191 ALA D CA 1
ATOM 7113 C C . ALA D 1 191 ? -8.939 16.672 -52.891 1.00 11.97 191 ALA D C 1
ATOM 7114 O O . ALA D 1 191 ? -7.871 16.726 -53.499 1.00 11.57 191 ALA D O 1
ATOM 7116 N N . TRP D 1 192 ? -9.043 16.953 -51.594 1.00 11.90 192 TRP D N 1
ATOM 7117 C CA . TRP D 1 192 ? -7.854 17.256 -50.797 1.00 12.41 192 TRP D CA 1
ATOM 7118 C C . TRP D 1 192 ? -6.837 16.109 -50.762 1.00 12.68 192 TRP D C 1
ATOM 7119 O O . TRP D 1 192 ? -5.656 16.352 -50.990 1.00 13.50 192 TRP D O 1
ATOM 7130 N N . ARG D 1 193 ? -7.288 14.893 -50.472 1.00 13.01 193 ARG D N 1
ATOM 7131 C CA . ARG D 1 193 ? -6.414 13.704 -50.491 1.00 13.75 193 ARG D CA 1
ATOM 7132 C C . ARG D 1 193 ? -5.679 13.569 -51.822 1.00 13.53 193 ARG D C 1
ATOM 7133 O O . ARG D 1 193 ? -4.479 13.341 -51.848 1.00 13.36 193 ARG D O 1
ATOM 7141 N N . HIS D 1 194 ? -6.387 13.751 -52.933 1.00 13.18 194 HIS D N 1
ATOM 7142 C CA . HIS D 1 194 ? -5.740 13.654 -54.255 1.00 13.45 194 HIS D CA 1
ATOM 7143 C C . HIS D 1 194 ? -4.682 14.774 -54.432 1.00 12.54 194 HIS D C 1
ATOM 7144 O O . HIS D 1 194 ? -3.582 14.516 -54.883 1.00 12.17 194 HIS D O 1
ATOM 7151 N N . PHE D 1 195 ? -5.029 16.004 -54.050 1.00 12.12 195 PHE D N 1
ATOM 7152 C CA . PHE D 1 195 ? -4.099 17.130 -54.074 1.00 12.25 195 PHE D CA 1
ATOM 7153 C C . PHE D 1 195 ? -2.806 16.836 -53.280 1.00 12.75 195 PHE D C 1
ATOM 7154 O O . PHE D 1 195 ? -1.712 17.070 -53.756 1.00 13.37 195 PHE D O 1
ATOM 7162 N N . ILE D 1 196 ? -2.961 16.336 -52.067 1.00 14.16 196 ILE D N 1
ATOM 7163 C CA . ILE D 1 196 ? -1.801 16.041 -51.205 1.00 15.17 196 ILE D CA 1
ATOM 7164 C C . ILE D 1 196 ? -0.948 14.914 -51.834 1.00 16.51 196 ILE D C 1
ATOM 7165 O O . ILE D 1 196 ? 0.262 15.060 -51.955 1.00 16.95 196 ILE D O 1
ATOM 7170 N N . ALA D 1 197 ? -1.570 13.820 -52.291 1.00 17.54 197 ALA D N 1
ATOM 7171 C CA . ALA D 1 197 ? -0.809 12.749 -52.948 1.00 18.49 197 ALA D CA 1
ATOM 7172 C C . ALA D 1 197 ? 0.033 13.280 -54.108 1.00 19.61 197 ALA D C 1
ATOM 7173 O O . ALA D 1 197 ? 1.218 12.920 -54.262 1.00 20.87 197 ALA D O 1
ATOM 7175 N N . MET D 1 198 ? -0.555 14.167 -54.907 1.00 19.41 198 MET D N 1
ATOM 7176 C CA . MET D 1 198 ? 0.099 14.683 -56.081 1.00 20.14 198 MET D CA 1
ATOM 7177 C C . MET D 1 198 ? 1.156 15.740 -55.810 1.00 19.11 198 MET D C 1
ATOM 7178 O O . MET D 1 198 ? 2.181 15.758 -56.494 1.00 18.70 198 MET D O 1
ATOM 7183 N N . ARG D 1 199 ? 0.897 16.644 -54.868 1.00 17.58 199 ARG D N 1
ATOM 7184 C CA . ARG D 1 199 ? 1.735 17.814 -54.728 1.00 17.39 199 ARG D CA 1
ATOM 7185 C C . ARG D 1 199 ? 2.715 17.733 -53.559 1.00 18.17 199 ARG D C 1
ATOM 7186 O O . ARG D 1 199 ? 3.664 18.501 -53.555 1.00 17.49 199 ARG D O 1
ATOM 7194 N N . ALA D 1 200 ? 2.504 16.810 -52.607 1.00 18.12 200 ALA D N 1
ATOM 7195 C CA . ALA D 1 200 ? 3.421 16.686 -51.465 1.00 19.69 200 ALA D CA 1
ATOM 7196 C C . ALA D 1 200 ? 4.482 15.622 -51.791 1.00 20.94 200 ALA D C 1
ATOM 7197 O O . ALA D 1 200 ? 4.944 14.915 -50.938 1.00 21.75 200 ALA D O 1
ATOM 7199 N N . SER D 1 201 ? 4.868 15.565 -53.052 1.00 23.11 201 SER D N 1
ATOM 7200 C CA . SER D 1 201 ? 5.711 14.525 -53.586 1.00 24.47 201 SER D CA 1
ATOM 7201 C C . SER D 1 201 ? 7.032 15.175 -54.001 1.00 24.59 201 SER D C 1
ATOM 7202 O O . SER D 1 201 ? 7.083 16.367 -54.340 1.00 24.33 201 SER D O 1
ATOM 7205 N N . GLU D 1 202 ? 8.104 14.392 -54.009 1.00 24.97 202 GLU D N 1
ATOM 7206 C CA . GLU D 1 202 ? 9.373 14.908 -54.497 1.00 25.30 202 GLU D CA 1
ATOM 7207 C C . GLU D 1 202 ? 9.312 15.302 -55.971 1.00 24.00 202 GLU D C 1
ATOM 7208 O O . GLU D 1 202 ? 10.143 16.066 -56.424 1.00 23.80 202 GLU D O 1
ATOM 7214 N N . HIS D 1 203 ? 8.321 14.803 -56.707 1.00 22.88 203 HIS D N 1
ATOM 7215 C CA . HIS D 1 203 ? 8.166 15.158 -58.127 1.00 22.87 203 HIS D CA 1
ATOM 7216 C C . HIS D 1 203 ? 7.692 16.611 -58.335 1.00 21.05 203 HIS D C 1
ATOM 7217 O O . HIS D 1 203 ? 7.951 17.202 -59.379 1.00 20.06 203 HIS D O 1
ATOM 7224 N N . ALA D 1 204 ? 6.979 17.147 -57.348 1.00 19.46 204 ALA D N 1
ATOM 7225 C CA . ALA D 1 204 ? 6.305 18.435 -57.433 1.00 19.40 204 ALA D CA 1
ATOM 7226 C C . ALA D 1 204 ? 7.284 19.565 -57.234 1.00 19.31 204 ALA D C 1
ATOM 7227 O O . ALA D 1 204 ? 8.346 19.378 -56.622 1.00 20.01 204 ALA D O 1
ATOM 7229 N N . ASP D 1 205 ? 6.909 20.750 -57.690 1.00 19.23 205 ASP D N 1
ATOM 7230 C CA . ASP D 1 205 ? 7.650 21.963 -57.325 1.00 19.45 205 ASP D CA 1
ATOM 7231 C C . ASP D 1 205 ? 7.660 22.146 -55.805 1.00 18.85 205 ASP D C 1
ATOM 7232 O O . ASP D 1 205 ? 6.696 21.749 -55.133 1.00 19.06 205 ASP D O 1
ATOM 7237 N N . VAL D 1 206 ? 8.739 22.747 -55.269 1.00 17.73 206 VAL D N 1
ATOM 7238 C CA . VAL D 1 206 ? 8.924 22.859 -53.818 1.00 17.15 206 VAL D CA 1
ATOM 7239 C C . VAL D 1 206 ? 7.962 23.824 -53.121 1.00 16.61 206 VAL D C 1
ATOM 7240 O O . VAL D 1 206 ? 7.530 23.562 -51.980 1.00 16.37 206 VAL D O 1
ATOM 7244 N N . GLU D 1 207 ? 7.579 24.901 -53.820 1.00 16.02 207 GLU D N 1
ATOM 7245 C CA . GLU D 1 207 ? 6.591 25.837 -53.308 1.00 15.59 207 GLU D CA 1
ATOM 7246 C C . GLU D 1 207 ? 5.211 25.188 -53.100 1.00 15.95 207 GLU D C 1
ATOM 7247 O O . GLU D 1 207 ? 4.599 25.337 -52.019 1.00 15.05 207 GLU D O 1
ATOM 7253 N N . ILE D 1 208 ? 4.728 24.449 -54.104 1.00 15.39 208 ILE D N 1
ATOM 7254 C CA . ILE D 1 208 ? 3.415 23.784 -53.983 1.00 15.08 208 ILE D CA 1
ATOM 7255 C C . ILE D 1 208 ? 3.456 22.571 -53.026 1.00 15.33 208 ILE D C 1
ATOM 7256 O O . ILE D 1 208 ? 2.476 22.260 -52.324 1.00 14.06 208 ILE D O 1
ATOM 7261 N N . ARG D 1 209 ? 4.593 21.887 -52.994 1.00 15.13 209 ARG D N 1
ATOM 7262 C CA . ARG D 1 209 ? 4.820 20.831 -52.013 1.00 15.99 209 ARG D CA 1
ATOM 7263 C C . ARG D 1 209 ? 4.653 21.383 -50.589 1.00 14.92 209 ARG D C 1
ATOM 7264 O O . ARG D 1 209 ? 3.974 20.768 -49.771 1.00 15.41 209 ARG D O 1
ATOM 7272 N N . ARG D 1 210 ? 5.218 22.559 -50.331 1.00 15.84 210 ARG D N 1
ATOM 7273 C CA . ARG D 1 210 ? 5.177 23.206 -49.011 1.00 16.10 210 ARG D CA 1
ATOM 7274 C C . ARG D 1 210 ? 3.751 23.565 -48.647 1.00 15.26 210 ARG D C 1
ATOM 7275 O O . ARG D 1 210 ? 3.316 23.392 -47.506 1.00 14.31 210 ARG D O 1
ATOM 7283 N N . LEU D 1 211 ? 3.023 24.075 -49.633 1.00 14.56 211 LEU D N 1
ATOM 7284 C CA . LEU D 1 211 ? 1.602 24.350 -49.447 1.00 13.93 211 LEU D CA 1
ATOM 7285 C C . LEU D 1 211 ? 0.811 23.089 -49.126 1.00 13.23 211 LEU D C 1
ATOM 7286 O O . LEU D 1 211 ? -0.036 23.102 -48.231 1.00 14.77 211 LEU D O 1
ATOM 7291 N N . ALA D 1 212 ? 1.050 22.021 -49.873 1.00 13.80 212 ALA D N 1
ATOM 7292 C CA . ALA D 1 212 ? 0.321 20.760 -49.711 1.00 13.37 212 ALA D CA 1
ATOM 7293 C C . ALA D 1 212 ? 0.556 20.172 -48.305 1.00 14.75 212 ALA D C 1
ATOM 7294 O O . ALA D 1 212 ? -0.350 19.588 -47.698 1.00 14.76 212 ALA D O 1
ATOM 7296 N N . ILE D 1 213 ? 1.784 20.316 -47.796 1.00 15.86 213 ILE D N 1
ATOM 7297 C CA . ILE D 1 213 ? 2.131 19.809 -46.447 1.00 16.50 213 ILE D CA 1
ATOM 7298 C C . ILE D 1 213 ? 1.366 20.563 -45.364 1.00 16.07 213 ILE D C 1
ATOM 7299 O O . ILE D 1 213 ? 0.823 19.961 -44.449 1.00 16.54 213 ILE D O 1
ATOM 7304 N N . GLU D 1 214 ? 1.329 21.883 -45.475 1.00 16.98 214 GLU D N 1
ATOM 7305 C CA . GLU D 1 214 ? 0.603 22.728 -44.549 1.00 16.89 214 GLU D CA 1
ATOM 7306 C C . GLU D 1 214 ? -0.903 22.489 -44.594 1.00 17.10 214 GLU D C 1
ATOM 7307 O O . GLU D 1 214 ? -1.576 22.526 -43.548 1.00 17.11 214 GLU D O 1
ATOM 7313 N N . CYS D 1 215 ? -1.450 22.259 -45.791 1.00 15.79 215 CYS D N 1
ATOM 7314 C CA . CYS D 1 215 ? -2.870 21.933 -45.915 1.00 15.34 215 CYS D CA 1
ATOM 7315 C C . CYS D 1 215 ? -3.141 20.601 -45.216 1.00 14.44 215 CYS D C 1
ATOM 7316 O O . CYS D 1 215 ? -4.104 20.466 -44.440 1.00 12.56 215 CYS D O 1
ATOM 7319 N N . LEU D 1 216 ? -2.251 19.640 -45.447 1.00 14.49 216 LEU D N 1
ATOM 7320 C CA . LEU D 1 216 ? -2.391 18.321 -44.852 1.00 15.04 216 LEU D CA 1
ATOM 7321 C C . LEU D 1 216 ? -2.394 18.417 -43.325 1.00 15.54 216 LEU D C 1
ATOM 7322 O O . LEU D 1 216 ? -3.232 17.792 -42.686 1.00 15.74 216 LEU D O 1
ATOM 7327 N N . ARG D 1 217 ? -1.479 19.214 -42.759 1.00 16.67 217 ARG D N 1
ATOM 7328 C CA . ARG D 1 217 ? -1.358 19.359 -41.296 1.00 16.91 217 ARG D CA 1
ATOM 7329 C C . ARG D 1 217 ? -2.665 19.883 -40.730 1.00 16.24 217 ARG D C 1
ATOM 7330 O O . ARG D 1 217 ? -3.182 19.356 -39.748 1.00 15.44 217 ARG D O 1
ATOM 7338 N N . GLN D 1 218 ? -3.254 20.868 -41.406 1.00 16.62 218 GLN D N 1
ATOM 7339 C CA . GLN D 1 218 ? -4.507 21.469 -40.932 1.00 16.29 218 GLN D CA 1
ATOM 7340 C C . GLN D 1 218 ? -5.737 20.566 -41.142 1.00 16.88 218 GLN D C 1
ATOM 7341 O O . GLN D 1 218 ? -6.637 20.482 -40.278 1.00 16.52 218 GLN D O 1
ATOM 7347 N N . LEU D 1 219 ? -5.782 19.877 -42.281 1.00 16.79 219 LEU D N 1
ATOM 7348 C CA . LEU D 1 219 ? -6.847 18.905 -42.538 1.00 16.98 219 LEU D CA 1
ATOM 7349 C C . LEU D 1 219 ? -6.762 17.715 -41.569 1.00 17.95 219 LEU D C 1
ATOM 7350 O O . LEU D 1 219 ? -7.790 17.220 -41.091 1.00 17.87 219 LEU D O 1
ATOM 7355 N N . ALA D 1 220 ? -5.538 17.262 -41.289 1.00 18.79 220 ALA D N 1
ATOM 7356 C CA . ALA D 1 220 ? -5.319 16.178 -40.311 1.00 20.00 220 ALA D CA 1
ATOM 7357 C C . ALA D 1 220 ? -5.929 16.490 -38.943 1.00 21.04 220 ALA D C 1
ATOM 7358 O O . ALA D 1 220 ? -6.403 15.583 -38.272 1.00 22.25 220 ALA D O 1
ATOM 7360 N N . ALA D 1 221 ? -5.965 17.765 -38.569 1.00 21.84 221 ALA D N 1
ATOM 7361 C CA . ALA D 1 221 ? -6.576 18.225 -37.308 1.00 22.51 221 ALA D CA 1
ATOM 7362 C C . ALA D 1 221 ? -8.102 18.205 -37.339 1.00 23.33 221 ALA D C 1
ATOM 7363 O O . ALA D 1 221 ? -8.720 17.827 -36.356 1.00 23.79 221 ALA D O 1
ATOM 7365 N N . VAL D 1 222 ? -8.710 18.602 -38.456 1.00 23.40 222 VAL D N 1
ATOM 7366 C CA . VAL D 1 222 ? -10.167 18.572 -38.597 1.00 22.90 222 VAL D CA 1
ATOM 7367 C C . VAL D 1 222 ? -10.671 17.151 -38.719 1.00 22.83 222 VAL D C 1
ATOM 7368 O O . VAL D 1 222 ? -11.733 16.811 -38.183 1.00 23.34 222 VAL D O 1
ATOM 7372 N N . ALA D 1 223 ? -9.948 16.313 -39.453 1.00 22.28 223 ALA D N 1
ATOM 7373 C CA . ALA D 1 223 ? -10.442 14.976 -39.730 1.00 22.20 223 ALA D CA 1
ATOM 7374 C C . ALA D 1 223 ? -9.292 14.001 -39.638 1.00 21.94 223 ALA D C 1
ATOM 7375 O O . ALA D 1 223 ? -8.829 13.474 -40.642 1.00 20.55 223 ALA D O 1
ATOM 7377 N N . PRO D 1 224 ? -8.809 13.764 -38.402 1.00 22.22 224 PRO D N 1
ATOM 7378 C CA . PRO D 1 224 ? -7.650 12.905 -38.227 1.00 22.33 224 PRO D CA 1
ATOM 7379 C C . PRO D 1 224 ? -7.731 11.593 -38.994 1.00 21.69 224 PRO D C 1
ATOM 7380 O O . PRO D 1 224 ? -6.800 11.242 -39.687 1.00 22.26 224 PRO D O 1
ATOM 7384 N N . ALA D 1 225 ? -8.837 10.866 -38.896 1.00 22.00 225 ALA D N 1
ATOM 7385 C CA . ALA D 1 225 ? -8.892 9.514 -39.472 1.00 21.86 225 ALA D CA 1
ATOM 7386 C C . ALA D 1 225 ? -8.923 9.485 -41.019 1.00 22.72 225 ALA D C 1
ATOM 7387 O O . ALA D 1 225 ? -8.525 8.490 -41.653 1.00 22.29 225 ALA D O 1
ATOM 7389 N N . VAL D 1 226 ? -9.362 10.583 -41.625 1.00 23.08 226 VAL D N 1
ATOM 7390 C CA . VAL D 1 226 ? -9.397 10.677 -43.091 1.00 22.96 226 VAL D CA 1
ATOM 7391 C C . VAL D 1 226 ? -8.006 10.918 -43.686 1.00 23.69 226 VAL D C 1
ATOM 7392 O O . VAL D 1 226 ? -7.744 10.516 -44.822 1.00 23.67 226 VAL D O 1
ATOM 7396 N N . PHE D 1 227 ? -7.114 11.554 -42.923 1.00 24.29 227 PHE D N 1
ATOM 7397 C CA . PHE D 1 227 ? -5.783 11.912 -43.418 1.00 25.18 227 PHE D CA 1
ATOM 7398 C C . PHE D 1 227 ? -4.645 11.149 -42.708 1.00 27.30 227 PHE D C 1
ATOM 7399 O O . PHE D 1 227 ? -3.482 11.479 -42.900 1.00 27.97 227 PHE D O 1
ATOM 7407 N N . ALA D 1 228 ? -4.998 10.088 -41.978 1.00 29.52 228 ALA D N 1
ATOM 7408 C CA . ALA D 1 228 ? -4.058 9.329 -41.125 1.00 30.91 228 ALA D CA 1
ATOM 7409 C C . ALA D 1 228 ? -3.019 8.558 -41.920 1.00 31.55 228 ALA D C 1
ATOM 7410 O O . ALA D 1 228 ? -1.860 8.493 -41.535 1.00 32.32 228 ALA D O 1
ATOM 7412 N N . ASP D 1 229 ? -3.430 7.970 -43.032 1.00 32.17 229 ASP D N 1
ATOM 7413 C CA . ASP D 1 229 ? -2.525 7.127 -43.804 1.00 32.38 229 ASP D CA 1
ATOM 7414 C C . ASP D 1 229 ? -1.341 7.899 -44.432 1.00 32.36 229 ASP D C 1
ATOM 7415 O O . ASP D 1 229 ? -0.347 7.280 -44.811 1.00 32.60 229 ASP D O 1
ATOM 7420 N N . PHE D 1 230 ? -1.445 9.230 -44.544 1.00 32.06 230 PHE D N 1
ATOM 7421 C CA . PHE D 1 230 ? -0.331 10.059 -45.026 1.00 31.57 230 PHE D CA 1
ATOM 7422 C C . PHE D 1 230 ? 0.785 10.132 -43.980 1.00 31.92 230 PHE D C 1
ATOM 7423 O O . PHE D 1 230 ? 0.545 10.465 -42.829 1.00 31.42 230 PHE D O 1
ATOM 7431 N N . GLU D 1 231 ? 1.999 9.801 -44.399 1.00 32.58 231 GLU D N 1
ATOM 7432 C CA . GLU D 1 231 ? 3.172 9.911 -43.537 1.00 33.04 231 GLU D CA 1
ATOM 7433 C C . GLU D 1 231 ? 4.064 11.026 -44.029 1.00 32.21 231 GLU D C 1
ATOM 7434 O O . GLU D 1 231 ? 4.505 11.010 -45.175 1.00 32.47 231 GLU D O 1
ATOM 7440 N N . VAL D 1 232 ? 4.342 11.990 -43.162 1.00 31.53 232 VAL D N 1
ATOM 7441 C CA . VAL D 1 232 ? 5.235 13.073 -43.520 1.00 31.31 232 VAL D CA 1
ATOM 7442 C C . VAL D 1 232 ? 6.680 12.714 -43.175 1.00 31.79 232 VAL D C 1
ATOM 7443 O O . VAL D 1 232 ? 6.982 12.467 -42.024 1.00 31.21 232 VAL D O 1
ATOM 7447 N N . THR D 1 233 ? 7.557 12.681 -44.175 1.00 32.32 233 THR D N 1
ATOM 7448 C CA . THR D 1 233 ? 8.988 12.462 -43.938 1.00 33.13 233 THR D CA 1
ATOM 7449 C C . THR D 1 233 ? 9.783 13.636 -44.492 1.00 33.63 233 THR D C 1
ATOM 7450 O O . THR D 1 233 ? 9.303 14.371 -45.369 1.00 33.61 233 THR D O 1
ATOM 7454 N N . THR D 1 234 ? 10.980 13.837 -43.953 1.00 33.64 234 THR D N 1
ATOM 7455 C CA . THR D 1 234 ? 11.868 14.885 -44.436 1.00 33.84 234 THR D CA 1
ATOM 7456 C C . THR D 1 234 ? 12.869 14.260 -45.394 1.00 34.24 234 THR D C 1
ATOM 7457 O O . THR D 1 234 ? 13.356 13.168 -45.143 1.00 34.18 234 THR D O 1
ATOM 7461 N N . LEU D 1 235 ? 13.150 14.953 -46.498 1.00 34.34 235 LEU D N 1
ATOM 7462 C CA . LEU D 1 235 ? 14.219 14.575 -47.426 1.00 34.69 235 LEU D CA 1
ATOM 7463 C C . LEU D 1 235 ? 15.577 15.124 -46.953 1.00 35.09 235 LEU D C 1
ATOM 7464 O O . LEU D 1 235 ? 15.658 15.860 -45.962 1.00 34.94 235 LEU D O 1
ATOM 7469 N N . ALA D 1 236 ? 16.629 14.795 -47.703 1.00 35.79 236 ALA D N 1
ATOM 7470 C CA . ALA D 1 236 ? 17.985 15.291 -47.440 1.00 36.31 236 ALA D CA 1
ATOM 7471 C C . ALA D 1 236 ? 18.071 16.816 -47.332 1.00 36.32 236 ALA D C 1
ATOM 7472 O O . ALA D 1 236 ? 18.866 17.332 -46.553 1.00 37.09 236 ALA D O 1
ATOM 7474 N N . ASP D 1 237 ? 17.253 17.531 -48.098 1.00 35.93 237 ASP D N 1
ATOM 7475 C CA . ASP D 1 237 ? 17.329 18.991 -48.132 1.00 35.70 237 ASP D CA 1
ATOM 7476 C C . ASP D 1 237 ? 16.477 19.682 -47.073 1.00 35.35 237 ASP D C 1
ATOM 7477 O O . ASP D 1 237 ? 16.393 20.901 -47.042 1.00 36.28 237 ASP D O 1
ATOM 7482 N N . GLY D 1 238 ? 15.849 18.910 -46.201 1.00 35.29 238 GLY D N 1
ATOM 7483 C CA . GLY D 1 238 ? 15.003 19.488 -45.159 1.00 35.13 238 GLY D CA 1
ATOM 7484 C C . GLY D 1 238 ? 13.586 19.791 -45.627 1.00 34.52 238 GLY D C 1
ATOM 7485 O O . GLY D 1 238 ? 12.782 20.286 -44.851 1.00 35.12 238 GLY D O 1
ATOM 7486 N N . THR D 1 239 ? 13.260 19.499 -46.886 1.00 33.98 239 THR D N 1
ATOM 7487 C CA . THR D 1 239 ? 11.874 19.645 -47.345 1.00 32.88 239 THR D CA 1
ATOM 7488 C C . THR D 1 239 ? 11.130 18.392 -46.969 1.00 32.40 239 THR D C 1
ATOM 7489 O O . THR D 1 239 ? 11.724 17.327 -46.837 1.00 32.76 239 THR D O 1
ATOM 7493 N N . GLU D 1 240 ? 9.821 18.521 -46.807 1.00 31.53 240 GLU D N 1
ATOM 7494 C CA . GLU D 1 240 ? 8.984 17.406 -46.416 1.00 30.93 240 GLU D CA 1
ATOM 7495 C C . GLU D 1 240 ? 8.175 16.909 -47.597 1.00 30.22 240 GLU D C 1
ATOM 7496 O O . GLU D 1 240 ? 7.808 17.694 -48.480 1.00 30.69 240 GLU D O 1
ATOM 7502 N N . VAL D 1 241 ? 7.925 15.608 -47.620 1.00 28.97 241 VAL D N 1
ATOM 7503 C CA . VAL D 1 241 ? 6.986 15.006 -48.541 1.00 28.65 241 VAL D CA 1
ATOM 7504 C C . VAL D 1 241 ? 6.019 14.183 -47.718 1.00 29.56 241 VAL D C 1
ATOM 7505 O O . VAL D 1 241 ? 6.339 13.766 -46.590 1.00 29.15 241 VAL D O 1
ATOM 7509 N N . ALA D 1 242 ? 4.820 13.976 -48.253 1.00 29.72 242 ALA D N 1
ATOM 7510 C CA . ALA D 1 242 ? 3.840 13.147 -47.597 1.00 30.41 242 ALA D CA 1
ATOM 7511 C C . ALA D 1 242 ? 3.489 12.008 -48.526 1.00 31.77 242 ALA D C 1
ATOM 7512 O O . ALA D 1 242 ? 3.141 12.213 -49.686 1.00 32.00 242 ALA D O 1
ATOM 7514 N N . THR D 1 243 ? 3.628 10.794 -48.020 1.00 33.18 243 THR D N 1
ATOM 7515 C CA . THR D 1 243 ? 3.339 9.607 -48.788 1.00 34.47 243 THR D CA 1
ATOM 7516 C C . THR D 1 243 ? 2.304 8.747 -48.067 1.00 35.14 243 THR D C 1
ATOM 7517 O O . THR D 1 243 ? 2.240 8.716 -46.829 1.00 34.88 243 THR D O 1
ATOM 7521 N N . SER D 1 244 ? 1.502 8.065 -48.875 1.00 35.80 244 SER D N 1
ATOM 7522 C CA . SER D 1 244 ? 0.566 7.060 -48.426 1.00 36.34 244 SER D CA 1
ATOM 7523 C C . SER D 1 244 ? 0.430 6.027 -49.538 1.00 36.82 244 SER D C 1
ATOM 7524 O O . SER D 1 244 ? 1.054 4.975 -49.486 1.00 38.31 244 SER D O 1
ATOM 7527 N N . ALA E 1 2 ? -28.622 24.113 -10.564 1.00 30.14 2 ALA E N 1
ATOM 7528 C CA . ALA E 1 2 ? -28.218 23.327 -9.350 1.00 29.54 2 ALA E CA 1
ATOM 7529 C C . ALA E 1 2 ? -29.449 22.981 -8.537 1.00 28.88 2 ALA E C 1
ATOM 7530 O O . ALA E 1 2 ? -29.944 21.879 -8.638 1.00 29.75 2 ALA E O 1
ATOM 7532 N N . GLU E 1 3 ? -29.947 23.904 -7.731 1.00 27.79 3 GLU E N 1
ATOM 7533 C CA . GLU E 1 3 ? -31.215 23.671 -7.046 1.00 27.57 3 GLU E CA 1
ATOM 7534 C C . GLU E 1 3 ? -32.327 24.079 -8.011 1.00 26.69 3 GLU E C 1
ATOM 7535 O O . GLU E 1 3 ? -32.180 25.062 -8.728 1.00 25.63 3 GLU E O 1
ATOM 7541 N N . THR E 1 4 ? -33.421 23.329 -8.046 1.00 26.00 4 THR E N 1
ATOM 7542 C CA . THR E 1 4 ? -34.522 23.650 -8.942 1.00 25.92 4 THR E CA 1
ATOM 7543 C C . THR E 1 4 ? -35.662 24.260 -8.131 1.00 25.34 4 THR E C 1
ATOM 7544 O O . THR E 1 4 ? -35.867 23.901 -6.960 1.00 25.60 4 THR E O 1
ATOM 7548 N N . ALA E 1 5 ? -36.389 25.185 -8.750 1.00 23.51 5 ALA E N 1
ATOM 7549 C CA . ALA E 1 5 ? -37.432 25.937 -8.059 1.00 22.44 5 ALA E CA 1
ATOM 7550 C C . ALA E 1 5 ? -38.724 25.618 -8.752 1.00 21.71 5 ALA E C 1
ATOM 7551 O O . ALA E 1 5 ? -38.867 25.881 -9.958 1.00 21.26 5 ALA E O 1
ATOM 7553 N N . PRO E 1 6 ? -39.689 25.067 -8.004 1.00 20.81 6 PRO E N 1
ATOM 7554 C CA . PRO E 1 6 ? -40.976 24.757 -8.596 1.00 19.92 6 PRO E CA 1
ATOM 7555 C C . PRO E 1 6 ? -41.858 26.004 -8.654 1.00 19.19 6 PRO E C 1
ATOM 7556 O O . PRO E 1 6 ? -41.641 26.953 -7.897 1.00 18.32 6 PRO E O 1
ATOM 7560 N N . LEU E 1 7 ? -42.810 26.006 -9.575 1.00 19.24 7 LEU E N 1
ATOM 7561 C CA . LEU E 1 7 ? -43.745 27.109 -9.708 1.00 19.15 7 LEU E CA 1
ATOM 7562 C C . LEU E 1 7 ? -44.573 27.260 -8.437 1.00 19.34 7 LEU E C 1
ATOM 7563 O O . LEU E 1 7 ? -45.108 26.280 -7.914 1.00 18.51 7 LEU E O 1
ATOM 7568 N N . ARG E 1 8 ? -44.655 28.482 -7.939 1.00 19.45 8 ARG E N 1
ATOM 7569 C CA . ARG E 1 8 ? -45.542 28.802 -6.824 1.00 20.21 8 ARG E CA 1
ATOM 7570 C C . ARG E 1 8 ? -46.232 30.112 -7.114 1.00 19.09 8 ARG E C 1
ATOM 7571 O O . ARG E 1 8 ? -45.583 31.080 -7.492 1.00 19.46 8 ARG E O 1
ATOM 7579 N N . VAL E 1 9 ? -47.550 30.115 -6.957 1.00 18.65 9 VAL E N 1
ATOM 7580 C CA . VAL E 1 9 ? -48.387 31.281 -7.183 1.00 18.47 9 VAL E CA 1
ATOM 7581 C C . VAL E 1 9 ? -49.150 31.564 -5.891 1.00 18.66 9 VAL E C 1
ATOM 7582 O O . VAL E 1 9 ? -49.934 30.717 -5.411 1.00 18.78 9 VAL E O 1
ATOM 7586 N N . GLN E 1 10 ? -48.879 32.722 -5.310 1.00 18.07 10 GLN E N 1
ATOM 7587 C CA . GLN E 1 10 ? -49.516 33.130 -4.080 1.00 19.38 10 GLN E CA 1
ATOM 7588 C C . GLN E 1 10 ? -50.329 34.376 -4.287 1.00 19.05 10 GLN E C 1
ATOM 7589 O O . GLN E 1 10 ? -49.791 35.412 -4.669 1.00 19.11 10 GLN E O 1
ATOM 7595 N N . LEU E 1 11 ? -51.619 34.288 -4.005 1.00 18.87 11 LEU E N 1
ATOM 7596 C CA . LEU E 1 11 ? -52.465 35.469 -4.026 1.00 19.46 11 LEU E CA 1
ATOM 7597 C C . LEU E 1 11 ? -52.150 36.398 -2.861 1.00 19.17 11 LEU E C 1
ATOM 7598 O O . LEU E 1 11 ? -52.229 35.994 -1.690 1.00 19.78 11 LEU E O 1
ATOM 7603 N N . ILE E 1 12 ? -51.823 37.657 -3.162 1.00 18.31 12 ILE E N 1
ATOM 7604 C CA . ILE E 1 12 ? -51.393 38.608 -2.127 1.00 17.90 12 ILE E CA 1
ATOM 7605 C C . ILE E 1 12 ? -52.283 39.861 -1.956 1.00 18.10 12 ILE E C 1
ATOM 7606 O O . ILE E 1 12 ? -52.187 40.550 -0.933 1.00 17.85 12 ILE E O 1
ATOM 7611 N N . ALA E 1 13 ? -53.141 40.164 -2.926 1.00 17.54 13 ALA E N 1
ATOM 7612 C CA . ALA E 1 13 ? -54.008 41.326 -2.814 1.00 18.06 13 ALA E CA 1
ATOM 7613 C C . ALA E 1 13 ? -55.253 41.168 -3.675 1.00 18.99 13 ALA E C 1
ATOM 7614 O O . ALA E 1 13 ? -55.224 40.521 -4.717 1.00 18.30 13 ALA E O 1
ATOM 7616 N N . LYS E 1 14 ? -56.353 41.746 -3.203 1.00 20.00 14 LYS E N 1
ATOM 7617 C CA . LYS E 1 14 ? -57.594 41.832 -3.961 1.00 21.58 14 LYS E CA 1
ATOM 7618 C C . LYS E 1 14 ? -58.440 43.011 -3.468 1.00 22.25 14 LYS E C 1
ATOM 7619 O O . LYS E 1 14 ? -58.165 43.601 -2.424 1.00 22.57 14 LYS E O 1
ATOM 7625 N N . THR E 1 15 ? -59.429 43.381 -4.270 1.00 22.95 15 THR E N 1
ATOM 7626 C CA . THR E 1 15 ? -60.263 44.532 -3.997 1.00 23.13 15 THR E CA 1
ATOM 7627 C C . THR E 1 15 ? -61.077 44.342 -2.732 1.00 23.93 15 THR E C 1
ATOM 7628 O O . THR E 1 15 ? -61.639 43.278 -2.534 1.00 23.84 15 THR E O 1
ATOM 7632 N N . ASP E 1 16 ? -61.112 45.379 -1.885 1.00 24.66 16 ASP E N 1
ATOM 7633 C CA . ASP E 1 16 ? -62.036 45.489 -0.725 1.00 25.21 16 ASP E CA 1
ATOM 7634 C C . ASP E 1 16 ? -63.146 46.484 -1.118 1.00 24.95 16 ASP E C 1
ATOM 7635 O O . ASP E 1 16 ? -62.837 47.590 -1.534 1.00 23.93 16 ASP E O 1
ATOM 7640 N N . PHE E 1 17 ? -64.419 46.100 -0.989 1.00 24.75 17 PHE E N 1
ATOM 7641 C CA . PHE E 1 17 ? -65.525 46.934 -1.460 1.00 25.10 17 PHE E CA 1
ATOM 7642 C C . PHE E 1 17 ? -66.341 47.555 -0.316 1.00 26.02 17 PHE E C 1
ATOM 7643 O O . PHE E 1 17 ? -66.759 46.858 0.590 1.00 25.12 17 PHE E O 1
ATOM 7651 N N . LEU E 1 18 ? -66.588 48.863 -0.407 1.00 26.79 18 LEU E N 1
ATOM 7652 C CA . LEU E 1 18 ? -67.340 49.609 0.595 1.00 28.14 18 LEU E CA 1
ATOM 7653 C C . LEU E 1 18 ? -68.572 50.286 -0.050 1.00 28.49 18 LEU E C 1
ATOM 7654 O O . LEU E 1 18 ? -68.476 51.386 -0.593 1.00 27.46 18 LEU E O 1
ATOM 7659 N N . ALA E 1 19 ? -69.724 49.615 0.028 1.00 29.72 19 ALA E N 1
ATOM 7660 C CA . ALA E 1 19 ? -70.994 50.114 -0.537 1.00 30.76 19 ALA E CA 1
ATOM 7661 C C . ALA E 1 19 ? -71.298 51.561 -0.107 1.00 31.71 19 ALA E C 1
ATOM 7662 O O . ALA E 1 19 ? -71.159 51.876 1.068 1.00 32.04 19 ALA E O 1
ATOM 7664 N N . PRO E 1 20 ? -71.680 52.448 -1.055 1.00 32.64 20 PRO E N 1
ATOM 7665 C CA . PRO E 1 20 ? -71.972 53.838 -0.700 1.00 33.54 20 PRO E CA 1
ATOM 7666 C C . PRO E 1 20 ? -73.366 54.008 -0.055 1.00 34.64 20 PRO E C 1
ATOM 7667 O O . PRO E 1 20 ? -74.380 53.669 -0.684 1.00 34.75 20 PRO E O 1
ATOM 7671 N N . PRO E 1 21 ? -73.413 54.554 1.180 1.00 35.55 21 PRO E N 1
ATOM 7672 C CA . PRO E 1 21 ? -74.607 54.616 2.039 1.00 36.17 21 PRO E CA 1
ATOM 7673 C C . PRO E 1 21 ? -75.935 54.978 1.351 1.00 36.51 21 PRO E C 1
ATOM 7674 O O . PRO E 1 21 ? -76.916 54.242 1.485 1.00 37.33 21 PRO E O 1
ATOM 7678 N N . ASP E 1 22 ? -75.971 56.095 0.633 1.00 36.27 22 ASP E N 1
ATOM 7679 C CA . ASP E 1 22 ? -77.240 56.636 0.134 1.00 36.08 22 ASP E CA 1
ATOM 7680 C C . ASP E 1 22 ? -77.661 56.092 -1.239 1.00 34.71 22 ASP E C 1
ATOM 7681 O O . ASP E 1 22 ? -78.499 56.693 -1.907 1.00 34.75 22 ASP E O 1
ATOM 7686 N N . VAL E 1 23 ? -77.104 54.956 -1.645 1.00 33.49 23 VAL E N 1
ATOM 7687 C CA . VAL E 1 23 ? -77.543 54.274 -2.865 1.00 32.67 23 VAL E CA 1
ATOM 7688 C C . VAL E 1 23 ? -78.398 53.088 -2.449 1.00 32.20 23 VAL E C 1
ATOM 7689 O O . VAL E 1 23 ? -77.928 52.208 -1.725 1.00 32.25 23 VAL E O 1
ATOM 7693 N N . PRO E 1 24 ? -79.668 53.065 -2.885 1.00 32.29 24 PRO E N 1
ATOM 7694 C CA . PRO E 1 24 ? -80.600 52.002 -2.475 1.00 31.81 24 PRO E CA 1
ATOM 7695 C C . PRO E 1 24 ? -80.353 50.675 -3.195 1.00 31.46 24 PRO E C 1
ATOM 7696 O O . PRO E 1 24 ? -81.179 50.222 -4.000 1.00 31.22 24 PRO E O 1
ATOM 7700 N N . TRP E 1 25 ? -79.219 50.045 -2.894 1.00 30.78 25 TRP E N 1
ATOM 7701 C CA . TRP E 1 25 ? -78.830 48.808 -3.564 1.00 30.68 25 TRP E CA 1
ATOM 7702 C C . TRP E 1 25 ? -78.116 47.885 -2.594 1.00 30.72 25 TRP E C 1
ATOM 7703 O O . TRP E 1 25 ? -77.416 48.331 -1.704 1.00 30.85 25 TRP E O 1
ATOM 7714 N N . THR E 1 26 ? -78.313 46.589 -2.784 1.00 31.32 26 THR E N 1
ATOM 7715 C CA . THR E 1 26 ? -77.676 45.585 -1.962 1.00 31.49 26 THR E CA 1
ATOM 7716 C C . THR E 1 26 ? -77.472 44.345 -2.835 1.00 30.65 26 THR E C 1
ATOM 7717 O O . THR E 1 26 ? -78.060 44.266 -3.911 1.00 30.99 26 THR E O 1
ATOM 7721 N N . THR E 1 27 ? -76.614 43.413 -2.420 1.00 30.20 27 THR E N 1
ATOM 7722 C CA . THR E 1 27 ? -76.337 42.213 -3.230 1.00 29.81 27 THR E CA 1
ATOM 7723 C C . THR E 1 27 ? -75.688 41.086 -2.420 1.00 29.86 27 THR E C 1
ATOM 7724 O O . THR E 1 27 ? -75.089 41.323 -1.380 1.00 30.14 27 THR E O 1
ATOM 7728 N N . ASP E 1 28 ? -75.820 39.860 -2.916 1.00 30.51 28 ASP E N 1
ATOM 7729 C CA . ASP E 1 28 ? -75.342 38.664 -2.212 1.00 30.77 28 ASP E CA 1
ATOM 7730 C C . ASP E 1 28 ? -73.859 38.376 -2.501 1.00 30.61 28 ASP E C 1
ATOM 7731 O O . ASP E 1 28 ? -73.509 37.293 -2.977 1.00 31.65 28 ASP E O 1
ATOM 7736 N N . ALA E 1 29 ? -72.998 39.350 -2.220 1.00 30.02 29 ALA E N 1
ATOM 7737 C CA . ALA E 1 29 ? -71.551 39.202 -2.415 1.00 29.39 29 ALA E CA 1
ATOM 7738 C C . ALA E 1 29 ? -70.834 40.433 -1.908 1.00 28.79 29 ALA E C 1
ATOM 7739 O O . ALA E 1 29 ? -71.446 41.491 -1.735 1.00 28.65 29 ALA E O 1
ATOM 7741 N N . ASP E 1 30 ? -69.535 40.295 -1.681 1.00 28.20 30 ASP E N 1
ATOM 7742 C CA . ASP E 1 30 ? -68.684 41.431 -1.335 1.00 27.84 30 ASP E CA 1
ATOM 7743 C C . ASP E 1 30 ? -67.455 41.498 -2.263 1.00 26.80 30 ASP E C 1
ATOM 7744 O O . ASP E 1 30 ? -67.402 40.832 -3.309 1.00 26.46 30 ASP E O 1
ATOM 7749 N N . GLY E 1 31 ? -66.484 42.324 -1.892 1.00 25.74 31 GLY E N 1
ATOM 7750 C CA . GLY E 1 31 ? -65.214 42.406 -2.615 1.00 24.77 31 GLY E CA 1
ATOM 7751 C C . GLY E 1 31 ? -65.360 42.894 -4.051 1.00 23.89 31 GLY E C 1
ATOM 7752 O O . GLY E 1 31 ? -66.285 43.636 -4.383 1.00 22.66 31 GLY E O 1
ATOM 7753 N N . GLY E 1 32 ? -64.436 42.463 -4.905 1.00 22.53 32 GLY E N 1
ATOM 7754 C CA . GLY E 1 32 ? -64.480 42.803 -6.323 1.00 21.97 32 GLY E CA 1
ATOM 7755 C C . GLY E 1 32 ? -65.721 42.427 -7.126 1.00 20.98 32 GLY E C 1
ATOM 7756 O O . GLY E 1 32 ? -66.144 43.198 -7.981 1.00 19.87 32 GLY E O 1
ATOM 7757 N N . PRO E 1 33 ? -66.305 41.236 -6.880 1.00 21.32 33 PRO E N 1
ATOM 7758 C CA . PRO E 1 33 ? -67.535 40.907 -7.610 1.00 21.14 33 PRO E CA 1
ATOM 7759 C C . PRO E 1 33 ? -68.702 41.871 -7.321 1.00 20.87 33 PRO E C 1
ATOM 7760 O O . PRO E 1 33 ? -69.493 42.133 -8.218 1.00 21.32 33 PRO E O 1
ATOM 7764 N N . ALA E 1 34 ? -68.808 42.382 -6.093 1.00 20.53 34 ALA E N 1
ATOM 7765 C CA . ALA E 1 34 ? -69.845 43.365 -5.741 1.00 19.79 34 ALA E CA 1
ATOM 7766 C C . ALA E 1 34 ? -69.557 44.716 -6.364 1.00 19.84 34 ALA E C 1
ATOM 7767 O O . ALA E 1 34 ? -70.455 45.349 -6.915 1.00 20.14 34 ALA E O 1
ATOM 7769 N N . LEU E 1 35 ? -68.295 45.153 -6.285 1.00 19.65 35 LEU E N 1
ATOM 7770 C CA . LEU E 1 35 ? -67.834 46.391 -6.937 1.00 19.10 35 LEU E CA 1
ATOM 7771 C C . LEU E 1 35 ? -68.182 46.390 -8.416 1.00 18.75 35 LEU E C 1
ATOM 7772 O O . LEU E 1 35 ? -68.718 47.392 -8.940 1.00 18.54 35 LEU E O 1
ATOM 7777 N N . VAL E 1 36 ? -67.884 45.267 -9.077 1.00 18.75 36 VAL E N 1
ATOM 7778 C CA . VAL E 1 36 ? -68.160 45.104 -10.499 1.00 19.57 36 VAL E CA 1
ATOM 7779 C C . VAL E 1 36 ? -69.655 45.252 -10.779 1.00 20.05 36 VAL E C 1
ATOM 7780 O O . VAL E 1 36 ? -70.027 45.927 -11.724 1.00 19.89 36 VAL E O 1
ATOM 7784 N N . GLU E 1 37 ? -70.499 44.606 -9.971 1.00 20.65 37 GLU E N 1
ATOM 7785 C CA . GLU E 1 37 ? -71.947 44.743 -10.131 1.00 21.42 37 GLU E CA 1
ATOM 7786 C C . GLU E 1 37 ? -72.383 46.175 -9.857 1.00 21.04 37 GLU E C 1
ATOM 7787 O O . GLU E 1 37 ? -73.187 46.698 -10.603 1.00 22.06 37 GLU E O 1
ATOM 7793 N N . PHE E 1 38 ? -71.859 46.800 -8.808 1.00 20.47 38 PHE E N 1
ATOM 7794 C CA . PHE E 1 38 ? -72.146 48.215 -8.536 1.00 19.99 38 PHE E CA 1
ATOM 7795 C C . PHE E 1 38 ? -71.804 49.121 -9.718 1.00 20.07 38 PHE E C 1
ATOM 7796 O O . PHE E 1 38 ? -72.631 49.917 -10.157 1.00 19.33 38 PHE E O 1
ATOM 7804 N N . ALA E 1 39 ? -70.587 48.980 -10.245 1.00 18.93 39 ALA E N 1
ATOM 7805 C CA . ALA E 1 39 ? -70.144 49.762 -11.408 1.00 19.75 39 ALA E CA 1
ATOM 7806 C C . ALA E 1 39 ? -71.085 49.615 -12.618 1.00 20.29 39 ALA E C 1
ATOM 7807 O O . ALA E 1 39 ? -71.480 50.609 -13.230 1.00 21.34 39 ALA E O 1
ATOM 7809 N N . GLY E 1 40 ? -71.435 48.378 -12.945 1.00 21.38 40 GLY E N 1
ATOM 7810 C CA . GLY E 1 40 ? -72.372 48.081 -14.025 1.00 21.98 40 GLY E CA 1
ATOM 7811 C C . GLY E 1 40 ? -73.737 48.726 -13.862 1.00 23.12 40 GLY E C 1
ATOM 7812 O O . GLY E 1 40 ? -74.274 49.297 -14.805 1.00 22.84 40 GLY E O 1
ATOM 7813 N N . ARG E 1 41 ? -74.284 48.653 -12.654 1.00 23.91 41 ARG E N 1
ATOM 7814 C CA . ARG E 1 41 ? -75.613 49.220 -12.385 1.00 24.61 41 ARG E CA 1
ATOM 7815 C C . ARG E 1 41 ? -75.621 50.748 -12.355 1.00 24.58 41 ARG E C 1
ATOM 7816 O O . ARG E 1 41 ? -76.683 51.361 -12.526 1.00 25.09 41 ARG E O 1
ATOM 7824 N N . ALA E 1 42 ? -74.451 51.363 -12.143 1.00 24.46 42 ALA E N 1
ATOM 7825 C CA . ALA E 1 42 ? -74.311 52.830 -12.136 1.00 24.36 42 ALA E CA 1
ATOM 7826 C C . ALA E 1 42 ? -74.544 53.454 -13.507 1.00 24.86 42 ALA E C 1
ATOM 7827 O O . ALA E 1 42 ? -74.976 54.609 -13.617 1.00 23.34 42 ALA E O 1
ATOM 7829 N N . CYS E 1 43 ? -74.248 52.689 -14.550 1.00 25.70 43 CYS E N 1
ATOM 7830 C CA . CYS E 1 43 ? -74.421 53.158 -15.918 1.00 27.44 43 CYS E CA 1
ATOM 7831 C C . CYS E 1 43 ? -75.907 53.325 -16.258 1.00 28.70 43 CYS E C 1
ATOM 7832 O O . CYS E 1 43 ? -76.265 54.171 -17.083 1.00 28.95 43 CYS E O 1
ATOM 7835 N N . TYR E 1 44 ? -76.749 52.516 -15.617 1.00 30.27 44 TYR E N 1
ATOM 7836 C CA . TYR E 1 44 ? -78.191 52.528 -15.835 1.00 31.83 44 TYR E CA 1
ATOM 7837 C C . TYR E 1 44 ? -78.941 53.018 -14.612 1.00 32.52 44 TYR E C 1
ATOM 7838 O O . TYR E 1 44 ? -80.166 53.149 -14.652 1.00 32.78 44 TYR E O 1
ATOM 7847 N N . GLN E 1 45 ? -78.215 53.268 -13.523 1.00 33.07 45 GLN E N 1
ATOM 7848 C CA . GLN E 1 45 ? -78.804 53.552 -12.224 1.00 33.58 45 GLN E CA 1
ATOM 7849 C C . GLN E 1 45 ? -79.912 52.534 -11.940 1.00 34.13 45 GLN E C 1
ATOM 7850 O O . GLN E 1 45 ? -81.028 52.881 -11.545 1.00 34.01 45 GLN E O 1
ATOM 7856 N N . SER E 1 46 ? -79.570 51.270 -12.150 1.00 34.68 46 SER E N 1
ATOM 7857 C CA . SER E 1 46 ? -80.509 50.163 -12.027 1.00 35.49 46 SER E CA 1
ATOM 7858 C C . SER E 1 46 ? -80.422 49.529 -10.636 1.00 36.42 46 SER E C 1
ATOM 7859 O O . SER E 1 46 ? -80.167 48.323 -10.522 1.00 37.21 46 SER E O 1
ATOM 7862 N N . TRP E 1 47 ? -80.659 50.332 -9.592 1.00 37.43 47 TRP E N 1
ATOM 7863 C CA . TRP E 1 47 ? -80.383 49.944 -8.193 1.00 38.24 47 TRP E CA 1
ATOM 7864 C C . TRP E 1 47 ? -81.396 48.968 -7.601 1.00 39.64 47 TRP E C 1
ATOM 7865 O O . TRP E 1 47 ? -81.022 48.033 -6.889 1.00 39.28 47 TRP E O 1
ATOM 7876 N N . SER E 1 48 ? -82.677 49.203 -7.880 1.00 41.87 48 SER E N 1
ATOM 7877 C CA . SER E 1 48 ? -83.729 48.248 -7.540 1.00 43.43 48 SER E CA 1
ATOM 7878 C C . SER E 1 48 ? -83.589 47.128 -8.546 1.00 45.19 48 SER E C 1
ATOM 7879 O O . SER E 1 48 ? -83.861 47.322 -9.717 1.00 45.89 48 SER E O 1
ATOM 7882 N N . LYS E 1 49 ? -83.147 45.966 -8.093 1.00 47.30 49 LYS E N 1
ATOM 7883 C CA . LYS E 1 49 ? -82.693 44.920 -9.001 1.00 48.73 49 LYS E CA 1
ATOM 7884 C C . LYS E 1 49 ? -83.891 44.361 -9.767 1.00 50.09 49 LYS E C 1
ATOM 7885 O O . LYS E 1 49 ? -84.557 43.439 -9.274 1.00 50.71 49 LYS E O 1
ATOM 7891 N N . PRO E 1 50 ? -84.169 44.914 -10.976 1.00 51.29 50 PRO E N 1
ATOM 7892 C CA . PRO E 1 50 ? -85.452 44.694 -11.647 1.00 51.92 50 PRO E CA 1
ATOM 7893 C C . PRO E 1 50 ? -85.467 43.505 -12.620 1.00 52.50 50 PRO E C 1
ATOM 7894 O O . PRO E 1 50 ? -86.129 43.565 -13.658 1.00 52.85 50 PRO E O 1
ATOM 7898 N N . ASN E 1 51 ? -84.764 42.427 -12.273 1.00 53.09 51 ASN E N 1
ATOM 7899 C CA . ASN E 1 51 ? -84.693 41.238 -13.121 1.00 53.26 51 ASN E CA 1
ATOM 7900 C C . ASN E 1 51 ? -84.175 40.038 -12.309 1.00 53.19 51 ASN E C 1
ATOM 7901 O O . ASN E 1 51 ? -82.995 39.996 -11.953 1.00 53.22 51 ASN E O 1
ATOM 7906 N N . PRO E 1 52 ? -85.051 39.058 -12.003 1.00 53.05 52 PRO E N 1
ATOM 7907 C CA . PRO E 1 52 ? -84.582 37.914 -11.186 1.00 52.82 52 PRO E CA 1
ATOM 7908 C C . PRO E 1 52 ? -83.540 37.036 -11.889 1.00 52.39 52 PRO E C 1
ATOM 7909 O O . PRO E 1 52 ? -82.797 36.305 -11.212 1.00 52.08 52 PRO E O 1
ATOM 7913 N N . LYS E 1 53 ? -83.501 37.110 -13.229 1.00 51.73 53 LYS E N 1
ATOM 7914 C CA . LYS E 1 53 ? -82.493 36.408 -14.049 1.00 51.05 53 LYS E CA 1
ATOM 7915 C C . LYS E 1 53 ? -81.070 36.855 -13.697 1.00 50.20 53 LYS E C 1
ATOM 7916 O O . LYS E 1 53 ? -80.150 36.030 -13.609 1.00 50.58 53 LYS E O 1
ATOM 7918 N N . THR E 1 54 ? -80.913 38.164 -13.487 1.00 48.87 54 THR E N 1
ATOM 7919 C CA . THR E 1 54 ? -79.643 38.772 -13.101 1.00 47.64 54 THR E CA 1
ATOM 7920 C C . THR E 1 54 ? -79.736 39.426 -11.702 1.00 46.46 54 THR E C 1
ATOM 7921 O O . THR E 1 54 ? -79.070 40.424 -11.433 1.00 46.52 54 THR E O 1
ATOM 7925 N N . ALA E 1 55 ? -80.540 38.827 -10.812 1.00 44.74 55 ALA E N 1
ATOM 7926 C CA . ALA E 1 55 ? -80.853 39.389 -9.487 1.00 43.12 55 ALA E CA 1
ATOM 7927 C C . ALA E 1 55 ? -79.860 38.999 -8.395 1.00 41.42 55 ALA E C 1
ATOM 7928 O O . ALA E 1 55 ? -79.804 39.646 -7.349 1.00 41.79 55 ALA E O 1
ATOM 7930 N N . THR E 1 56 ? -79.125 37.911 -8.609 1.00 39.15 56 THR E N 1
ATOM 7931 C CA . THR E 1 56 ? -78.026 37.530 -7.730 1.00 37.37 56 THR E CA 1
ATOM 7932 C C . THR E 1 56 ? -76.767 38.206 -8.270 1.00 35.77 56 THR E C 1
ATOM 7933 O O . THR E 1 56 ? -76.756 38.674 -9.408 1.00 34.95 56 THR E O 1
ATOM 7937 N N . ASN E 1 57 ? -75.706 38.247 -7.470 1.00 34.07 57 ASN E N 1
ATOM 7938 C CA . ASN E 1 57 ? -74.435 38.801 -7.945 1.00 32.80 57 ASN E CA 1
ATOM 7939 C C . ASN E 1 57 ? -73.870 37.972 -9.094 1.00 32.24 57 ASN E C 1
ATOM 7940 O O . ASN E 1 57 ? -73.545 38.517 -10.139 1.00 31.92 57 ASN E O 1
ATOM 7945 N N . ALA E 1 58 ? -73.785 36.656 -8.896 1.00 31.82 58 ALA E N 1
ATOM 7946 C CA . ALA E 1 58 ? -73.357 35.728 -9.946 1.00 31.57 58 ALA E CA 1
ATOM 7947 C C . ALA E 1 58 ? -74.151 35.906 -11.244 1.00 31.39 58 ALA E C 1
ATOM 7948 O O . ALA E 1 58 ? -73.574 35.932 -12.333 1.00 31.49 58 ALA E O 1
ATOM 7950 N N . GLY E 1 59 ? -75.474 36.040 -11.138 1.00 30.90 59 GLY E N 1
ATOM 7951 C CA . GLY E 1 59 ? -76.308 36.198 -12.324 1.00 30.41 59 GLY E CA 1
ATOM 7952 C C . GLY E 1 59 ? -76.038 37.511 -13.038 1.00 30.40 59 GLY E C 1
ATOM 7953 O O . GLY E 1 59 ? -76.092 37.589 -14.270 1.00 30.04 59 GLY E O 1
ATOM 7954 N N . TYR E 1 60 ? -75.739 38.555 -12.273 1.00 30.30 60 TYR E N 1
ATOM 7955 C CA . TYR E 1 60 ? -75.429 39.844 -12.879 1.00 30.38 60 TYR E CA 1
ATOM 7956 C C . TYR E 1 60 ? -74.099 39.795 -13.638 1.00 30.54 60 TYR E C 1
ATOM 7957 O O . TYR E 1 60 ? -73.994 40.326 -14.756 1.00 30.68 60 TYR E O 1
ATOM 7966 N N . LEU E 1 61 ? -73.091 39.170 -13.032 1.00 30.78 61 LEU E N 1
ATOM 7967 C CA . LEU E 1 61 ? -71.761 39.092 -13.634 1.00 30.46 61 LEU E CA 1
ATOM 7968 C C . LEU E 1 61 ? -71.755 38.190 -14.877 1.00 31.00 61 LEU E C 1
ATOM 7969 O O . LEU E 1 61 ? -71.187 38.551 -15.902 1.00 30.82 61 LEU E O 1
ATOM 7974 N N . ARG E 1 62 ? -72.398 37.027 -14.792 1.00 31.69 62 ARG E N 1
ATOM 7975 C CA . ARG E 1 62 ? -72.562 36.164 -15.961 1.00 32.25 62 ARG E CA 1
ATOM 7976 C C . ARG E 1 62 ? -73.229 36.909 -17.104 1.00 32.97 62 ARG E C 1
ATOM 7977 O O . ARG E 1 62 ? -72.888 36.689 -18.260 1.00 33.52 62 ARG E O 1
ATOM 7979 N N . HIS E 1 63 ? -74.162 37.804 -16.789 1.00 33.52 63 HIS E N 1
ATOM 7980 C CA . HIS E 1 63 ? -74.813 38.604 -17.815 1.00 33.96 63 HIS E CA 1
ATOM 7981 C C . HIS E 1 63 ? -73.864 39.610 -18.481 1.00 33.62 63 HIS E C 1
ATOM 7982 O O . HIS E 1 63 ? -73.897 39.791 -19.704 1.00 33.25 63 HIS E O 1
ATOM 7989 N N . ILE E 1 64 ? -73.051 40.292 -17.674 1.00 33.42 64 ILE E N 1
ATOM 7990 C CA . ILE E 1 64 ? -72.046 41.230 -18.193 1.00 33.44 64 ILE E CA 1
ATOM 7991 C C . ILE E 1 64 ? -71.167 40.555 -19.259 1.00 33.35 64 ILE E C 1
ATOM 7992 O O . ILE E 1 64 ? -70.982 41.094 -20.345 1.00 32.76 64 ILE E O 1
ATOM 7997 N N . ILE E 1 65 ? -70.655 39.373 -18.929 1.00 33.70 65 ILE E N 1
ATOM 7998 C CA . ILE E 1 65 ? -69.789 38.587 -19.820 1.00 34.62 65 ILE E CA 1
ATOM 7999 C C . ILE E 1 65 ? -70.534 38.174 -21.095 1.00 35.27 65 ILE E C 1
ATOM 8000 O O . ILE E 1 65 ? -70.027 38.350 -22.206 1.00 35.41 65 ILE E O 1
ATOM 8005 N N . ASP E 1 66 ? -71.734 37.626 -20.917 1.00 36.00 66 ASP E N 1
ATOM 8006 C CA . ASP E 1 66 ? -72.636 37.280 -22.029 1.00 36.56 66 ASP E CA 1
ATOM 8007 C C . ASP E 1 66 ? -72.877 38.420 -23.015 1.00 36.50 66 ASP E C 1
ATOM 8008 O O . ASP E 1 66 ? -72.731 38.229 -24.228 1.00 36.61 66 ASP E O 1
ATOM 8013 N N . VAL E 1 67 ? -73.275 39.589 -22.507 1.00 36.14 67 VAL E N 1
ATOM 8014 C CA . VAL E 1 67 ? -73.514 40.762 -23.358 1.00 35.97 67 VAL E CA 1
ATOM 8015 C C . VAL E 1 67 ? -72.200 41.454 -23.781 1.00 35.64 67 VAL E C 1
ATOM 8016 O O . VAL E 1 67 ? -72.220 42.428 -24.554 1.00 35.58 67 VAL E O 1
ATOM 8020 N N . GLY E 1 68 ? -71.073 40.951 -23.271 1.00 34.53 68 GLY E N 1
ATOM 8021 C CA . GLY E 1 68 ? -69.747 41.423 -23.653 1.00 33.53 68 GLY E CA 1
ATOM 8022 C C . GLY E 1 68 ? -69.437 42.826 -23.166 1.00 32.83 68 GLY E C 1
ATOM 8023 O O . GLY E 1 68 ? -68.806 43.603 -23.885 1.00 33.04 68 GLY E O 1
ATOM 8024 N N . HIS E 1 69 ? -69.876 43.158 -21.952 1.00 31.79 69 HIS E N 1
ATOM 8025 C CA . HIS E 1 69 ? -69.637 44.490 -21.370 1.00 31.00 69 HIS E CA 1
ATOM 8026 C C . HIS E 1 69 ? -68.342 44.470 -20.547 1.00 29.43 69 HIS E C 1
ATOM 8027 O O . HIS E 1 69 ? -68.336 44.734 -19.336 1.00 28.55 69 HIS E O 1
ATOM 8034 N N . PHE E 1 70 ? -67.236 44.188 -21.217 1.00 27.88 70 PHE E N 1
ATOM 8035 C CA . PHE E 1 70 ? -66.010 43.830 -20.516 1.00 26.66 70 PHE E CA 1
ATOM 8036 C C . PHE E 1 70 ? -65.340 44.968 -19.732 1.00 24.82 70 PHE E C 1
ATOM 8037 O O . PHE E 1 70 ? -64.588 44.717 -18.797 1.00 23.35 70 PHE E O 1
ATOM 8045 N N . SER E 1 71 ? -65.618 46.207 -20.100 1.00 23.18 71 SER E N 1
ATOM 8046 C CA . SER E 1 71 ? -64.981 47.345 -19.449 1.00 22.59 71 SER E CA 1
ATOM 8047 C C . SER E 1 71 ? -65.374 47.426 -17.979 1.00 21.95 71 SER E C 1
ATOM 8048 O O . SER E 1 71 ? -64.595 47.929 -17.171 1.00 22.10 71 SER E O 1
ATOM 8051 N N . VAL E 1 72 ? -66.567 46.926 -17.638 1.00 20.14 72 VAL E N 1
ATOM 8052 C CA . VAL E 1 72 ? -67.044 46.933 -16.249 1.00 20.17 72 VAL E CA 1
ATOM 8053 C C . VAL E 1 72 ? -66.167 46.041 -15.344 1.00 19.23 72 VAL E C 1
ATOM 8054 O O . VAL E 1 72 ? -66.010 46.307 -14.137 1.00 19.56 72 VAL E O 1
ATOM 8058 N N . LEU E 1 73 ? -65.560 45.014 -15.924 1.00 18.68 73 LEU E N 1
ATOM 8059 C CA . LEU E 1 73 ? -64.718 44.085 -15.159 1.00 17.52 73 LEU E CA 1
ATOM 8060 C C . LEU E 1 73 ? -63.425 44.725 -14.649 1.00 16.97 73 LEU E C 1
ATOM 8061 O O . LEU E 1 73 ? -62.774 44.180 -13.758 1.00 16.59 73 LEU E O 1
ATOM 8066 N N . GLU E 1 74 ? -63.058 45.863 -15.221 1.00 15.98 74 GLU E N 1
ATOM 8067 C CA . GLU E 1 74 ? -61.792 46.496 -14.934 1.00 16.09 74 GLU E CA 1
ATOM 8068 C C . GLU E 1 74 ? -61.680 47.095 -13.548 1.00 15.69 74 GLU E C 1
ATOM 8069 O O . GLU E 1 74 ? -60.573 47.393 -13.108 1.00 14.61 74 GLU E O 1
ATOM 8075 N N . HIS E 1 75 ? -62.801 47.273 -12.853 1.00 15.39 75 HIS E N 1
ATOM 8076 C CA . HIS E 1 75 ? -62.765 47.960 -11.554 1.00 15.35 75 HIS E CA 1
ATOM 8077 C C . HIS E 1 75 ? -62.172 47.130 -10.430 1.00 15.57 75 HIS E C 1
ATOM 8078 O O . HIS E 1 75 ? -61.634 47.682 -9.475 1.00 15.57 75 HIS E O 1
ATOM 8085 N N . ALA E 1 76 ? -62.219 45.812 -10.562 1.00 15.66 76 ALA E N 1
ATOM 8086 C CA . ALA E 1 76 ? -61.680 44.923 -9.545 1.00 16.00 76 ALA E CA 1
ATOM 8087 C C . ALA E 1 76 ? -60.322 44.350 -9.985 1.00 17.01 76 ALA E C 1
ATOM 8088 O O . ALA E 1 76 ? -60.105 44.062 -11.186 1.00 15.52 76 ALA E O 1
ATOM 8090 N N . SER E 1 77 ? -59.423 44.158 -9.014 1.00 17.21 77 SER E N 1
ATOM 8091 C CA . SER E 1 77 ? -58.091 43.597 -9.281 1.00 18.07 77 SER E CA 1
ATOM 8092 C C . SER E 1 77 ? -57.660 42.509 -8.297 1.00 18.04 77 SER E C 1
ATOM 8093 O O . SER E 1 77 ? -58.183 42.415 -7.177 1.00 18.19 77 SER E O 1
ATOM 8096 N N . VAL E 1 78 ? -56.729 41.677 -8.761 1.00 17.12 78 VAL E N 1
ATOM 8097 C CA . VAL E 1 78 ? -56.045 40.682 -7.961 1.00 16.81 78 VAL E CA 1
ATOM 8098 C C . VAL E 1 78 ? -54.537 40.833 -8.236 1.00 16.49 78 VAL E C 1
ATOM 8099 O O . VAL E 1 78 ? -54.126 41.076 -9.384 1.00 17.38 78 VAL E O 1
ATOM 8103 N N . SER E 1 79 ? -53.716 40.727 -7.190 1.00 15.69 79 SER E N 1
ATOM 8104 C CA . SER E 1 79 ? -52.254 40.656 -7.336 1.00 14.86 79 SER E CA 1
ATOM 8105 C C . SER E 1 79 ? -51.753 39.307 -6.885 1.00 14.92 79 SER E C 1
ATOM 8106 O O . SER E 1 79 ? -52.212 38.792 -5.857 1.00 15.03 79 SER E O 1
ATOM 8109 N N . PHE E 1 80 ? -50.726 38.796 -7.564 1.00 14.95 80 PHE E N 1
ATOM 8110 C CA . PHE E 1 80 ? -50.059 37.542 -7.154 1.00 14.95 80 PHE E CA 1
ATOM 8111 C C . PHE E 1 80 ? -48.574 37.736 -6.947 1.00 15.01 80 PHE E C 1
ATOM 8112 O O . PHE E 1 80 ? -47.976 38.532 -7.640 1.00 15.03 80 PHE E O 1
ATOM 8120 N N . TYR E 1 81 ? -47.965 36.975 -6.036 1.00 14.23 81 TYR E N 1
ATOM 8121 C CA . TYR E 1 81 ? -46.508 36.876 -5.985 1.00 13.89 81 TYR E CA 1
ATOM 8122 C C . TYR E 1 81 ? -46.136 35.515 -6.574 1.00 14.35 81 TYR E C 1
ATOM 8123 O O . TYR E 1 81 ? -46.588 34.470 -6.064 1.00 14.50 81 TYR E O 1
ATOM 8132 N N . ILE E 1 82 ? -45.339 35.524 -7.647 1.00 14.59 82 ILE E N 1
ATOM 8133 C CA . ILE E 1 82 ? -45.008 34.295 -8.405 1.00 14.31 82 ILE E CA 1
ATOM 8134 C C . ILE E 1 82 ? -43.529 34.023 -8.283 1.00 14.26 82 ILE E C 1
ATOM 8135 O O . ILE E 1 82 ? -42.704 34.894 -8.528 1.00 15.14 82 ILE E O 1
ATOM 8140 N N . THR E 1 83 ? -43.188 32.809 -7.882 1.00 15.04 83 THR E N 1
ATOM 8141 C CA . THR E 1 83 ? -41.803 32.370 -7.766 1.00 14.83 83 THR E CA 1
ATOM 8142 C C . THR E 1 83 ? -41.691 31.059 -8.564 1.00 13.61 83 THR E C 1
ATOM 8143 O O . THR E 1 83 ? -42.697 30.484 -8.989 1.00 13.91 83 THR E O 1
ATOM 8147 N N . GLY E 1 84 ? -40.475 30.634 -8.852 1.00 13.79 84 GLY E N 1
ATOM 8148 C CA . GLY E 1 84 ? -40.286 29.412 -9.663 1.00 14.39 84 GLY E CA 1
ATOM 8149 C C . GLY E 1 84 ? -40.794 29.532 -11.102 1.00 14.21 84 GLY E C 1
ATOM 8150 O O . GLY E 1 84 ? -41.398 28.604 -11.648 1.00 14.43 84 GLY E O 1
ATOM 8151 N N . ILE E 1 85 ? -40.576 30.712 -11.681 1.00 14.41 85 ILE E N 1
ATOM 8152 C CA . ILE E 1 85 ? -40.856 31.015 -13.083 1.00 14.25 85 ILE E CA 1
ATOM 8153 C C . ILE E 1 85 ? -39.508 31.390 -13.673 1.00 13.77 85 ILE E C 1
ATOM 8154 O O . ILE E 1 85 ? -38.702 32.035 -13.011 1.00 12.88 85 ILE E O 1
ATOM 8159 N N . SER E 1 86 ? -39.223 30.947 -14.895 1.00 13.95 86 SER E N 1
ATOM 8160 C CA . SER E 1 86 ? -37.926 31.218 -15.533 1.00 13.41 86 SER E CA 1
ATOM 8161 C C . SER E 1 86 ? -37.907 32.634 -16.106 1.00 13.06 86 SER E C 1
ATOM 8162 O O . SER E 1 86 ? -38.962 33.247 -16.266 1.00 13.91 86 SER E O 1
ATOM 8165 N N . ARG E 1 87 ? -36.721 33.125 -16.435 1.00 13.11 87 ARG E N 1
ATOM 8166 C CA . ARG E 1 87 ? -36.555 34.406 -17.134 1.00 13.51 87 ARG E CA 1
ATOM 8167 C C . ARG E 1 87 ? -37.137 34.432 -18.561 1.00 13.84 87 ARG E C 1
ATOM 8168 O O . ARG E 1 87 ? -37.563 35.481 -19.029 1.00 14.27 87 ARG E O 1
ATOM 8176 N N . SER E 1 88 ? -37.111 33.316 -19.260 1.00 13.74 88 SER E N 1
ATOM 8177 C CA . SER E 1 88 ? -37.735 33.250 -20.583 1.00 14.07 88 SER E CA 1
ATOM 8178 C C . SER E 1 88 ? -39.268 33.313 -20.436 1.00 14.16 88 SER E C 1
ATOM 8179 O O . SER E 1 88 ? -39.961 33.892 -21.269 1.00 13.75 88 SER E O 1
ATOM 8182 N N . CYS E 1 89 ? -39.795 32.808 -19.323 1.00 13.92 89 CYS E N 1
ATOM 8183 C CA . CYS E 1 89 ? -41.231 32.902 -19.066 1.00 13.45 89 CYS E CA 1
ATOM 8184 C C . CYS E 1 89 ? -41.632 34.342 -18.741 1.00 12.53 89 CYS E C 1
ATOM 8185 O O . CYS E 1 89 ? -42.641 34.844 -19.275 1.00 11.86 89 CYS E O 1
ATOM 8188 N N . THR E 1 90 ? -40.837 35.034 -17.931 1.00 11.28 90 THR E N 1
ATOM 8189 C CA . THR E 1 90 ? -41.121 36.436 -17.654 1.00 11.86 90 THR E CA 1
ATOM 8190 C C . THR E 1 90 ? -40.931 37.327 -18.889 1.00 12.19 90 THR E C 1
ATOM 8191 O O . THR E 1 90 ? -41.675 38.290 -19.069 1.00 11.73 90 THR E O 1
ATOM 8195 N N . HIS E 1 91 ? -39.955 36.996 -19.740 1.00 11.56 91 HIS E N 1
ATOM 8196 C CA . HIS E 1 91 ? -39.811 37.723 -21.013 1.00 11.73 91 HIS E CA 1
ATOM 8197 C C . HIS E 1 91 ? -41.075 37.664 -21.885 1.00 12.03 91 HIS E C 1
ATOM 8198 O O . HIS E 1 91 ? -41.337 38.597 -22.639 1.00 12.61 91 HIS E O 1
ATOM 8205 N N . GLU E 1 92 ? -41.852 36.579 -21.782 1.00 12.13 92 GLU E N 1
ATOM 8206 C CA . GLU E 1 92 ? -43.156 36.481 -22.452 1.00 12.26 92 GLU E CA 1
ATOM 8207 C C . GLU E 1 92 ? -44.269 37.208 -21.687 1.00 11.95 92 GLU E C 1
ATOM 8208 O O . GLU E 1 92 ? -45.024 37.996 -22.252 1.00 11.01 92 GLU E O 1
ATOM 8214 N N . LEU E 1 93 ? -44.377 36.904 -20.399 1.00 12.00 93 LEU E N 1
ATOM 8215 C CA . LEU E 1 93 ? -45.377 37.483 -19.516 1.00 12.02 93 LEU E CA 1
ATOM 8216 C C . LEU E 1 93 ? -45.513 38.996 -19.636 1.00 11.19 93 LEU E C 1
ATOM 8217 O O . LEU E 1 93 ? -46.626 39.516 -19.802 1.00 8.77 93 LEU E O 1
ATOM 8222 N N . ILE E 1 94 ? -44.379 39.705 -19.581 1.00 11.57 94 ILE E N 1
ATOM 8223 C CA . ILE E 1 94 ? -44.425 41.172 -19.514 1.00 11.96 94 ILE E CA 1
ATOM 8224 C C . ILE E 1 94 ? -44.743 41.858 -20.845 1.00 12.33 94 ILE E C 1
ATOM 8225 O O . ILE E 1 94 ? -44.910 43.084 -20.885 1.00 11.88 94 ILE E O 1
ATOM 8230 N N . ARG E 1 95 ? -44.857 41.069 -21.915 1.00 12.41 95 ARG E N 1
ATOM 8231 C CA . ARG E 1 95 ? -45.480 41.561 -23.152 1.00 13.10 95 ARG E CA 1
ATOM 8232 C C . ARG E 1 95 ? -46.954 41.978 -22.947 1.00 13.63 95 ARG E C 1
ATOM 8233 O O . ARG E 1 95 ? -47.495 42.766 -23.726 1.00 12.78 95 ARG E O 1
ATOM 8241 N N . HIS E 1 96 ? -47.591 41.462 -21.893 1.00 14.09 96 HIS E N 1
ATOM 8242 C CA . HIS E 1 96 ? -48.952 41.897 -21.524 1.00 14.41 96 HIS E CA 1
ATOM 8243 C C . HIS E 1 96 ? -48.901 43.288 -20.877 1.00 14.98 96 HIS E C 1
ATOM 8244 O O . HIS E 1 96 ? -48.360 43.481 -19.771 1.00 15.79 96 HIS E O 1
ATOM 8251 N N . ARG E 1 97 ? -49.424 44.269 -21.599 1.00 15.19 97 ARG E N 1
ATOM 8252 C CA . ARG E 1 97 ? -49.224 45.643 -21.237 1.00 16.05 97 ARG E CA 1
ATOM 8253 C C . ARG E 1 97 ? -50.277 46.239 -20.283 1.00 16.48 97 ARG E C 1
ATOM 8254 O O . ARG E 1 97 ? -50.069 47.352 -19.790 1.00 17.39 97 ARG E O 1
ATOM 8262 N N . HIS E 1 98 ? -51.373 45.531 -20.020 1.00 16.29 98 HIS E N 1
ATOM 8263 C CA . HIS E 1 98 ? -52.361 45.984 -19.032 1.00 17.39 98 HIS E CA 1
ATOM 8264 C C . HIS E 1 98 ? -52.236 45.270 -17.672 1.00 17.14 98 HIS E C 1
ATOM 8265 O O . HIS E 1 98 ? -53.206 45.175 -16.898 1.00 18.62 98 HIS E O 1
ATOM 8272 N N . PHE E 1 99 ? -51.030 44.785 -17.391 1.00 16.90 99 PHE E N 1
ATOM 8273 C CA . PHE E 1 99 ? -50.631 44.385 -16.046 1.00 16.94 99 PHE E CA 1
ATOM 8274 C C . PHE E 1 99 ? -49.600 45.387 -15.469 1.00 15.90 99 PHE E C 1
ATOM 8275 O O . PHE E 1 99 ? -48.942 46.157 -16.204 1.00 15.07 99 PHE E O 1
ATOM 8283 N N . SER E 1 100 ? -49.456 45.331 -14.141 1.00 14.88 100 SER E N 1
ATOM 8284 C CA . SER E 1 100 ? -48.393 46.024 -13.436 1.00 14.19 100 SER E CA 1
ATOM 8285 C C . SER E 1 100 ? -47.444 44.981 -12.846 1.00 13.34 100 SER E C 1
ATOM 8286 O O . SER E 1 100 ? -47.877 43.922 -12.385 1.00 12.36 100 SER E O 1
ATOM 8289 N N . TYR E 1 101 ? -46.151 45.283 -12.878 1.00 12.61 101 TYR E N 1
ATOM 8290 C CA . TYR E 1 101 ? -45.128 44.348 -12.455 1.00 13.15 101 TYR E CA 1
ATOM 8291 C C . TYR E 1 101 ? -44.078 44.963 -11.535 1.00 12.10 101 TYR E C 1
ATOM 8292 O O . TYR E 1 101 ? -43.702 46.103 -11.715 1.00 11.60 101 TYR E O 1
ATOM 8301 N N . SER E 1 102 ? -43.599 44.160 -10.584 1.00 12.17 102 SER E N 1
ATOM 8302 C CA . SER E 1 102 ? -42.325 44.396 -9.887 1.00 12.01 102 SER E CA 1
ATOM 8303 C C . SER E 1 102 ? -41.555 43.084 -9.804 1.00 11.60 102 SER E C 1
ATOM 8304 O O . SER E 1 102 ? -42.034 42.091 -9.266 1.00 11.88 102 SER E O 1
ATOM 8307 N N . GLN E 1 103 ? -40.357 43.064 -10.366 1.00 11.79 103 GLN E N 1
ATOM 8308 C CA . GLN E 1 103 ? -39.651 41.817 -10.602 1.00 11.66 103 GLN E CA 1
ATOM 8309 C C . GLN E 1 103 ? -38.243 41.867 -10.025 1.00 11.44 103 GLN E C 1
ATOM 8310 O O . GLN E 1 103 ? -37.577 42.883 -10.093 1.00 11.95 103 GLN E O 1
ATOM 8316 N N . LEU E 1 104 ? -37.822 40.739 -9.469 1.00 11.72 104 LEU E N 1
ATOM 8317 C CA . LEU E 1 104 ? -36.467 40.522 -8.985 1.00 12.67 104 LEU E CA 1
ATOM 8318 C C . LEU E 1 104 ? -35.435 40.993 -10.021 1.00 13.16 104 LEU E C 1
ATOM 8319 O O . LEU E 1 104 ? -35.522 40.597 -11.189 1.00 15.01 104 LEU E O 1
ATOM 8324 N N . SER E 1 105 ? -34.512 41.861 -9.608 1.00 12.09 105 SER E N 1
ATOM 8325 C CA . SER E 1 105 ? -33.519 42.449 -10.496 1.00 12.91 105 SER E CA 1
ATOM 8326 C C . SER E 1 105 ? -32.150 41.770 -10.466 1.00 12.92 105 SER E C 1
ATOM 8327 O O . SER E 1 105 ? -31.528 41.681 -9.423 1.00 12.64 105 SER E O 1
ATOM 8330 N N . GLN E 1 106 ? -31.681 41.292 -11.623 1.00 13.15 106 GLN E N 1
ATOM 8331 C CA . GLN E 1 106 ? -30.335 40.727 -11.733 1.00 13.14 106 GLN E CA 1
ATOM 8332 C C . GLN E 1 106 ? -29.252 41.818 -11.624 1.00 13.67 106 GLN E C 1
ATOM 8333 O O . GLN E 1 106 ? -28.078 41.544 -11.300 1.00 13.47 106 GLN E O 1
ATOM 8339 N N . ARG E 1 107 ? -29.628 43.051 -11.915 1.00 14.14 107 ARG E N 1
ATOM 8340 C CA . ARG E 1 107 ? -28.703 44.159 -11.738 1.00 14.64 107 ARG E CA 1
ATOM 8341 C C . ARG E 1 107 ? -28.410 44.382 -10.261 1.00 16.43 107 ARG E C 1
ATOM 8342 O O . ARG E 1 107 ? -27.301 44.810 -9.906 1.00 16.30 107 ARG E O 1
ATOM 8350 N N . TYR E 1 108 ? -29.410 44.091 -9.425 1.00 18.35 108 TYR E N 1
ATOM 8351 C CA . TYR E 1 108 ? -29.383 44.456 -7.987 1.00 20.00 108 TYR E CA 1
ATOM 8352 C C . TYR E 1 108 ? -29.215 43.279 -7.028 1.00 20.11 108 TYR E C 1
ATOM 8353 O O . TYR E 1 108 ? -28.847 43.497 -5.881 1.00 21.46 108 TYR E O 1
ATOM 8362 N N . VAL E 1 109 ? -29.531 42.064 -7.465 1.00 19.38 109 VAL E N 1
ATOM 8363 C CA . VAL E 1 109 ? -29.579 40.878 -6.604 1.00 19.25 109 VAL E CA 1
ATOM 8364 C C . VAL E 1 109 ? -28.504 39.858 -7.058 1.00 19.64 109 VAL E C 1
ATOM 8365 O O . VAL E 1 109 ? -28.532 39.403 -8.205 1.00 19.22 109 VAL E O 1
ATOM 8369 N N . PRO E 1 110 ? -27.554 39.494 -6.158 1.00 19.54 110 PRO E N 1
ATOM 8370 C CA . PRO E 1 110 ? -26.566 38.488 -6.470 1.00 19.77 110 PRO E CA 1
ATOM 8371 C C . PRO E 1 110 ? -27.188 37.163 -6.822 1.00 19.86 110 PRO E C 1
ATOM 8372 O O . PRO E 1 110 ? -28.096 36.712 -6.127 1.00 19.93 110 PRO E O 1
ATOM 8376 N N . GLU E 1 111 ? -26.689 36.542 -7.891 1.00 20.20 111 GLU E N 1
ATOM 8377 C CA . GLU E 1 111 ? -27.243 35.291 -8.406 1.00 20.94 111 GLU E CA 1
ATOM 8378 C C . GLU E 1 111 ? -26.286 34.102 -8.256 1.00 20.98 111 GLU E C 1
ATOM 8379 O O . GLU E 1 111 ? -26.464 33.084 -8.910 1.00 21.06 111 GLU E O 1
ATOM 8385 N N . LYS E 1 112 ? -25.314 34.213 -7.352 1.00 21.04 112 LYS E N 1
ATOM 8386 C CA . LYS E 1 112 ? -24.350 33.126 -7.117 1.00 21.61 112 LYS E CA 1
ATOM 8387 C C . LYS E 1 112 ? -25.049 31.841 -6.718 1.00 21.56 112 LYS E C 1
ATOM 8388 O O . LYS E 1 112 ? -24.614 30.744 -7.082 1.00 22.27 112 LYS E O 1
ATOM 8390 N N . ASP E 1 113 ? -26.156 31.971 -6.000 1.00 21.79 113 ASP E N 1
ATOM 8391 C CA . ASP E 1 113 ? -26.906 30.809 -5.520 1.00 22.24 113 ASP E CA 1
ATOM 8392 C C . ASP E 1 113 ? -28.242 30.676 -6.211 1.00 21.69 113 ASP E C 1
ATOM 8393 O O . ASP E 1 113 ? -29.182 30.158 -5.635 1.00 22.07 113 ASP E O 1
ATOM 8398 N N . SER E 1 114 ? -28.327 31.102 -7.471 1.00 21.37 114 SER E N 1
ATOM 8399 C CA . SER E 1 114 ? -29.623 31.136 -8.150 1.00 21.07 114 SER E CA 1
ATOM 8400 C C . SER E 1 114 ? -30.143 29.753 -8.498 1.00 20.80 114 SER E C 1
ATOM 8401 O O . SER E 1 114 ? -29.382 28.841 -8.825 1.00 21.57 114 SER E O 1
ATOM 8404 N N . ARG E 1 115 ? -31.456 29.597 -8.433 1.00 20.85 115 ARG E N 1
ATOM 8405 C CA . ARG E 1 115 ? -32.083 28.353 -8.789 1.00 21.77 115 ARG E CA 1
ATOM 8406 C C . ARG E 1 115 ? -32.428 28.353 -10.285 1.00 21.38 115 ARG E C 1
ATOM 8407 O O . ARG E 1 115 ? -32.462 29.391 -10.911 1.00 20.56 115 ARG E O 1
ATOM 8415 N N . VAL E 1 116 ? -32.625 27.170 -10.833 1.00 21.18 116 VAL E N 1
ATOM 8416 C CA . VAL E 1 116 ? -33.082 27.008 -12.207 1.00 21.89 116 VAL E CA 1
ATOM 8417 C C . VAL E 1 116 ? -34.493 26.450 -12.198 1.00 21.11 116 VAL E C 1
ATOM 8418 O O . VAL E 1 116 ? -34.854 25.657 -11.328 1.00 21.25 116 VAL E O 1
ATOM 8422 N N . VAL E 1 117 ? -35.288 26.864 -13.182 1.00 21.07 117 VAL E N 1
ATOM 8423 C CA . VAL E 1 117 ? -36.605 26.316 -13.400 1.00 20.01 117 VAL E CA 1
ATOM 8424 C C . VAL E 1 117 ? -36.554 25.313 -14.581 1.00 20.61 117 VAL E C 1
ATOM 8425 O O . VAL E 1 117 ? -36.137 25.660 -15.690 1.00 19.68 117 VAL E O 1
ATOM 8429 N N . VAL E 1 118 ? -36.998 24.086 -14.327 1.00 20.12 118 VAL E N 1
ATOM 8430 C CA . VAL E 1 118 ? -37.000 23.011 -15.328 1.00 20.64 118 VAL E CA 1
ATOM 8431 C C . VAL E 1 118 ? -38.134 23.185 -16.324 1.00 20.97 118 VAL E C 1
ATOM 8432 O O . VAL E 1 118 ? -39.297 23.309 -15.941 1.00 20.61 118 VAL E O 1
ATOM 8436 N N . PRO E 1 119 ? -37.811 23.219 -17.622 1.00 21.37 119 PRO E N 1
ATOM 8437 C CA . PRO E 1 119 ? -38.922 23.253 -18.562 1.00 22.29 119 PRO E CA 1
ATOM 8438 C C . PRO E 1 119 ? -39.862 22.061 -18.352 1.00 23.60 119 PRO E C 1
ATOM 8439 O O . PRO E 1 119 ? -39.380 20.927 -18.197 1.00 23.52 119 PRO E O 1
ATOM 8443 N N . PRO E 1 120 ? -41.190 22.306 -18.355 1.00 25.30 120 PRO E N 1
ATOM 8444 C CA . PRO E 1 120 ? -42.186 21.245 -18.204 1.00 26.59 120 PRO E CA 1
ATOM 8445 C C . PRO E 1 120 ? -41.938 20.050 -19.114 1.00 28.16 120 PRO E C 1
ATOM 8446 O O . PRO E 1 120 ? -42.113 18.913 -18.684 1.00 28.34 120 PRO E O 1
ATOM 8450 N N . GLY E 1 121 ? -41.508 20.319 -20.345 1.00 29.64 121 GLY E N 1
ATOM 8451 C CA . GLY E 1 121 ? -41.210 19.268 -21.313 1.00 31.11 121 GLY E CA 1
ATOM 8452 C C . GLY E 1 121 ? -40.070 18.324 -20.946 1.00 32.43 121 GLY E C 1
ATOM 8453 O O . GLY E 1 121 ? -39.906 17.285 -21.603 1.00 32.88 121 GLY E O 1
ATOM 8454 N N . MET E 1 122 ? -39.279 18.672 -19.927 1.00 33.63 122 MET E N 1
ATOM 8455 C CA . MET E 1 122 ? -38.157 17.823 -19.470 1.00 34.86 122 MET E CA 1
ATOM 8456 C C . MET E 1 122 ? -38.415 17.161 -18.139 1.00 35.83 122 MET E C 1
ATOM 8457 O O . MET E 1 122 ? -37.586 16.380 -17.675 1.00 36.05 122 MET E O 1
ATOM 8462 N N . GLU E 1 123 ? -39.529 17.488 -17.500 1.00 36.89 123 GLU E N 1
ATOM 8463 C CA . GLU E 1 123 ? -39.672 17.190 -16.075 1.00 38.10 123 GLU E CA 1
ATOM 8464 C C . GLU E 1 123 ? -39.702 15.720 -15.713 1.00 38.81 123 GLU E C 1
ATOM 8465 O O . GLU E 1 123 ? -39.253 15.359 -14.630 1.00 38.88 123 GLU E O 1
ATOM 8471 N N . ASP E 1 124 ? -40.221 14.873 -16.602 1.00 39.60 124 ASP E N 1
ATOM 8472 C CA . ASP E 1 124 ? -40.275 13.419 -16.340 1.00 40.19 124 ASP E CA 1
ATOM 8473 C C . ASP E 1 124 ? -38.998 12.664 -16.779 1.00 39.73 124 ASP E C 1
ATOM 8474 O O . ASP E 1 124 ? -38.949 11.430 -16.711 1.00 39.51 124 ASP E O 1
ATOM 8479 N N . ASP E 1 125 ? -37.973 13.400 -17.218 1.00 38.82 125 ASP E N 1
ATOM 8480 C CA . ASP E 1 125 ? -36.758 12.788 -17.740 1.00 38.14 125 ASP E CA 1
ATOM 8481 C C . ASP E 1 125 ? -35.516 13.296 -17.017 1.00 36.97 125 ASP E C 1
ATOM 8482 O O . ASP E 1 125 ? -35.048 14.399 -17.283 1.00 37.19 125 ASP E O 1
ATOM 8487 N N . ALA E 1 126 ? -34.982 12.460 -16.130 1.00 35.92 126 ALA E N 1
ATOM 8488 C CA . ALA E 1 126 ? -33.809 12.781 -15.314 1.00 35.50 126 ALA E CA 1
ATOM 8489 C C . ALA E 1 126 ? -32.542 13.058 -16.104 1.00 34.96 126 ALA E C 1
ATOM 8490 O O . ALA E 1 126 ? -31.721 13.861 -15.666 1.00 34.75 126 ALA E O 1
ATOM 8492 N N . ASP E 1 127 ? -32.349 12.372 -17.233 1.00 34.22 127 ASP E N 1
ATOM 8493 C CA . ASP E 1 127 ? -31.148 12.610 -18.043 1.00 33.77 127 ASP E CA 1
ATOM 8494 C C . ASP E 1 127 ? -31.136 14.052 -18.521 1.00 32.06 127 ASP E C 1
ATOM 8495 O O . ASP E 1 127 ? -30.139 14.757 -18.375 1.00 32.72 127 ASP E O 1
ATOM 8500 N N . LEU E 1 128 ? -32.244 14.476 -19.112 1.00 30.52 128 LEU E N 1
ATOM 8501 C CA . LEU E 1 128 ? -32.367 15.841 -19.601 1.00 29.62 128 LEU E CA 1
ATOM 8502 C C . LEU E 1 128 ? -32.189 16.852 -18.447 1.00 28.56 128 LEU E C 1
ATOM 8503 O O . LEU E 1 128 ? -31.453 17.820 -18.570 1.00 27.67 128 LEU E O 1
ATOM 8508 N N . ARG E 1 129 ? -32.827 16.603 -17.307 1.00 28.04 129 ARG E N 1
ATOM 8509 C CA . ARG E 1 129 ? -32.698 17.519 -16.176 1.00 27.43 129 ARG E CA 1
ATOM 8510 C C . ARG E 1 129 ? -31.245 17.654 -15.703 1.00 26.48 129 ARG E C 1
ATOM 8511 O O . ARG E 1 129 ? -30.823 18.744 -15.315 1.00 25.68 129 ARG E O 1
ATOM 8519 N N . HIS E 1 130 ? -30.493 16.555 -15.756 1.00 25.91 130 HIS E N 1
ATOM 8520 C CA . HIS E 1 130 ? -29.076 16.545 -15.366 1.00 26.12 130 HIS E CA 1
ATOM 8521 C C . HIS E 1 130 ? -28.189 17.311 -16.354 1.00 25.30 130 HIS E C 1
ATOM 8522 O O . HIS E 1 130 ? -27.250 17.996 -15.959 1.00 25.15 130 HIS E O 1
ATOM 8529 N N . ILE E 1 131 ? -28.476 17.196 -17.646 1.00 24.61 131 ILE E N 1
ATOM 8530 C CA . ILE E 1 131 ? -27.771 18.031 -18.621 1.00 24.39 131 ILE E CA 1
ATOM 8531 C C . ILE E 1 131 ? -28.029 19.518 -18.282 1.00 23.60 131 ILE E C 1
ATOM 8532 O O . ILE E 1 131 ? -27.102 20.307 -18.215 1.00 23.87 131 ILE E O 1
ATOM 8537 N N . LEU E 1 132 ? -29.281 19.870 -18.010 1.00 23.65 132 LEU E N 1
ATOM 8538 C CA . LEU E 1 132 ? -29.653 21.260 -17.688 1.00 23.95 132 LEU E CA 1
ATOM 8539 C C . LEU E 1 132 ? -28.968 21.803 -16.450 1.00 23.43 132 LEU E C 1
ATOM 8540 O O . LEU E 1 132 ? -28.383 22.890 -16.487 1.00 23.57 132 LEU E O 1
ATOM 8545 N N . THR E 1 133 ? -29.075 21.064 -15.346 1.00 23.02 133 THR E N 1
ATOM 8546 C CA . THR E 1 133 ? -28.502 21.507 -14.073 1.00 22.85 133 THR E CA 1
ATOM 8547 C C . THR E 1 133 ? -26.991 21.557 -14.121 1.00 22.25 133 THR E C 1
ATOM 8548 O O . THR E 1 133 ? -26.401 22.422 -13.498 1.00 22.09 133 THR E O 1
ATOM 8552 N N . GLU E 1 134 ? -26.354 20.643 -14.858 1.00 22.35 134 GLU E N 1
ATOM 8553 C CA . GLU E 1 134 ? -24.898 20.725 -15.054 1.00 22.66 134 GLU E CA 1
ATOM 8554 C C . GLU E 1 134 ? -24.520 21.991 -15.830 1.00 21.38 134 GLU E C 1
ATOM 8555 O O . GLU E 1 134 ? -23.532 22.633 -15.522 1.00 21.27 134 GLU E O 1
ATOM 8561 N N . ALA E 1 135 ? -25.320 22.337 -16.839 1.00 21.09 135 ALA E N 1
ATOM 8562 C CA . ALA E 1 135 ? -25.125 23.568 -17.624 1.00 20.33 135 ALA E CA 1
ATOM 8563 C C . ALA E 1 135 ? -25.271 24.795 -16.758 1.00 19.75 135 ALA E C 1
ATOM 8564 O O . ALA E 1 135 ? -24.457 25.719 -16.846 1.00 19.57 135 ALA E O 1
ATOM 8566 N N . ALA E 1 136 ? -26.298 24.791 -15.907 1.00 20.50 136 ALA E N 1
ATOM 8567 C CA . ALA E 1 136 ? -26.530 25.905 -14.979 1.00 20.11 136 ALA E CA 1
ATOM 8568 C C . ALA E 1 136 ? -25.352 26.083 -14.039 1.00 20.09 136 ALA E C 1
ATOM 8569 O O . ALA E 1 136 ? -24.849 27.203 -13.851 1.00 19.40 136 ALA E O 1
ATOM 8571 N N . ASP E 1 137 ? -24.867 24.972 -13.486 1.00 20.54 137 ASP E N 1
ATOM 8572 C CA . ASP E 1 137 ? -23.725 25.027 -12.596 1.00 20.29 137 ASP E CA 1
ATOM 8573 C C . ASP E 1 137 ? -22.512 25.638 -13.288 1.00 19.43 137 ASP E C 1
ATOM 8574 O O . ASP E 1 137 ? -21.855 26.497 -12.717 1.00 19.34 137 ASP E O 1
ATOM 8579 N N . ALA E 1 138 ? -22.251 25.274 -14.542 1.00 18.70 138 ALA E N 1
ATOM 8580 C CA . ALA E 1 138 ? -21.130 25.878 -15.238 1.00 18.47 138 ALA E CA 1
ATOM 8581 C C . ALA E 1 138 ? -21.304 27.408 -15.378 1.00 18.41 138 ALA E C 1
ATOM 8582 O O . ALA E 1 138 ? -20.354 28.185 -15.200 1.00 17.46 138 ALA E O 1
ATOM 8584 N N . ALA E 1 139 ? -22.525 27.820 -15.708 1.00 18.87 139 ALA E N 1
ATOM 8585 C CA . ALA E 1 139 ? -22.846 29.229 -15.946 1.00 19.05 139 ALA E CA 1
ATOM 8586 C C . ALA E 1 139 ? -22.723 30.037 -14.672 1.00 19.40 139 ALA E C 1
ATOM 8587 O O . ALA E 1 139 ? -22.186 31.122 -14.695 1.00 18.72 139 ALA E O 1
ATOM 8589 N N . ARG E 1 140 ? -23.217 29.483 -13.562 1.00 20.67 140 ARG E N 1
ATOM 8590 C CA . ARG E 1 140 ? -23.128 30.145 -12.248 1.00 21.63 140 ARG E CA 1
ATOM 8591 C C . ARG E 1 140 ? -21.659 30.283 -11.815 1.00 21.76 140 ARG E C 1
ATOM 8592 O O . ARG E 1 140 ? -21.240 31.341 -11.324 1.00 22.83 140 ARG E O 1
ATOM 8600 N N . ALA E 1 141 ? -20.872 29.227 -12.014 1.00 22.20 141 ALA E N 1
ATOM 8601 C CA . ALA E 1 141 ? -19.412 29.308 -11.817 1.00 21.85 141 ALA E CA 1
ATOM 8602 C C . ALA E 1 141 ? -18.785 30.383 -12.695 1.00 21.49 141 ALA E C 1
ATOM 8603 O O . ALA E 1 141 ? -17.944 31.156 -12.231 1.00 20.38 141 ALA E O 1
ATOM 8605 N N . THR E 1 142 ? -19.196 30.466 -13.966 1.00 20.53 142 THR E N 1
ATOM 8606 C CA . THR E 1 142 ? -18.696 31.560 -14.801 1.00 20.07 142 THR E CA 1
ATOM 8607 C C . THR E 1 142 ? -19.183 32.926 -14.323 1.00 20.02 142 THR E C 1
ATOM 8608 O O . THR E 1 142 ? -18.433 33.889 -14.341 1.00 20.51 142 THR E O 1
ATOM 8612 N N . TYR E 1 143 ? -20.440 33.008 -13.907 1.00 20.87 143 TYR E N 1
ATOM 8613 C CA . TYR E 1 143 ? -20.979 34.245 -13.336 1.00 21.23 143 TYR E CA 1
ATOM 8614 C C . TYR E 1 143 ? -20.109 34.762 -12.163 1.00 22.02 143 TYR E C 1
ATOM 8615 O O . TYR E 1 143 ? -19.714 35.921 -12.141 1.00 21.51 143 TYR E O 1
ATOM 8624 N N . SER E 1 144 ? -19.796 33.887 -11.217 1.00 23.55 144 SER E N 1
ATOM 8625 C CA . SER E 1 144 ? -19.002 34.284 -10.038 1.00 24.76 144 SER E CA 1
ATOM 8626 C C . SER E 1 144 ? -17.579 34.685 -10.403 1.00 25.05 144 SER E C 1
ATOM 8627 O O . SER E 1 144 ? -17.059 35.665 -9.877 1.00 25.08 144 SER E O 1
ATOM 8630 N N . GLU E 1 145 ? -16.969 33.946 -11.330 1.00 25.91 145 GLU E N 1
ATOM 8631 C CA . GLU E 1 145 ? -15.663 34.311 -11.888 1.00 26.14 145 GLU E CA 1
ATOM 8632 C C . GLU E 1 145 ? -15.670 35.694 -12.544 1.00 26.17 145 GLU E C 1
ATOM 8633 O O . GLU E 1 145 ? -14.763 36.491 -12.313 1.00 25.92 145 GLU E O 1
ATOM 8639 N N . LEU E 1 146 ? -16.673 35.998 -13.371 1.00 25.05 146 LEU E N 1
ATOM 8640 C CA . LEU E 1 146 ? -16.710 37.323 -14.012 1.00 24.72 146 LEU E CA 1
ATOM 8641 C C . LEU E 1 146 ? -16.902 38.442 -12.991 1.00 25.33 146 LEU E C 1
ATOM 8642 O O . LEU E 1 146 ? -16.306 39.508 -13.115 1.00 24.19 146 LEU E O 1
ATOM 8647 N N . LEU E 1 147 ? -17.735 38.171 -11.985 1.00 26.32 147 LEU E N 1
ATOM 8648 C CA . LEU E 1 147 ? -18.090 39.150 -10.964 1.00 27.45 147 LEU E CA 1
ATOM 8649 C C . LEU E 1 147 ? -16.822 39.613 -10.233 1.00 27.86 147 LEU E C 1
ATOM 8650 O O . LEU E 1 147 ? -16.550 40.825 -10.129 1.00 26.98 147 LEU E O 1
ATOM 8655 N N . ALA E 1 148 ? -16.060 38.637 -9.745 1.00 28.42 148 ALA E N 1
ATOM 8656 C CA . ALA E 1 148 ? -14.794 38.913 -9.057 1.00 29.21 148 ALA E CA 1
ATOM 8657 C C . ALA E 1 148 ? -13.847 39.728 -9.949 1.00 29.25 148 ALA E C 1
ATOM 8658 O O . ALA E 1 148 ? -13.326 40.752 -9.523 1.00 28.47 148 ALA E O 1
ATOM 8660 N N . LYS E 1 149 ? -13.678 39.313 -11.203 1.00 29.94 149 LYS E N 1
ATOM 8661 C CA . LYS E 1 149 ? -12.793 40.042 -12.129 1.00 30.96 149 LYS E CA 1
ATOM 8662 C C . LYS E 1 149 ? -13.308 41.426 -12.504 1.00 31.36 149 LYS E C 1
ATOM 8663 O O . LYS E 1 149 ? -12.522 42.356 -12.671 1.00 31.55 149 LYS E O 1
ATOM 8669 N N . LEU E 1 150 ? -14.634 41.576 -12.613 1.00 31.70 150 LEU E N 1
ATOM 8670 C CA . LEU E 1 150 ? -15.216 42.865 -12.960 1.00 31.23 150 LEU E CA 1
ATOM 8671 C C . LEU E 1 150 ? -15.126 43.821 -11.796 1.00 32.14 150 LEU E C 1
ATOM 8672 O O . LEU E 1 150 ? -14.935 45.019 -11.982 1.00 32.44 150 LEU E O 1
ATOM 8677 N N . GLU E 1 151 ? -15.302 43.311 -10.593 1.00 33.18 151 GLU E N 1
ATOM 8678 C CA . GLU E 1 151 ? -15.155 44.173 -9.425 1.00 34.70 151 GLU E CA 1
ATOM 8679 C C . GLU E 1 151 ? -13.727 44.744 -9.349 1.00 35.29 151 GLU E C 1
ATOM 8680 O O . GLU E 1 151 ? -13.552 45.925 -9.107 1.00 35.78 151 GLU E O 1
ATOM 8686 N N . ALA E 1 152 ? -12.734 43.891 -9.574 1.00 36.32 152 ALA E N 1
ATOM 8687 C CA . ALA E 1 152 ? -11.337 44.299 -9.712 1.00 37.20 152 ALA E CA 1
ATOM 8688 C C . ALA E 1 152 ? -11.130 45.297 -10.843 1.00 38.39 152 ALA E C 1
ATOM 8689 O O . ALA E 1 152 ? -10.508 46.342 -10.648 1.00 38.65 152 ALA E O 1
ATOM 8691 N N . LYS E 1 153 ? -11.657 44.989 -12.027 1.00 39.29 153 LYS E N 1
ATOM 8692 C CA . LYS E 1 153 ? -11.539 45.895 -13.170 1.00 40.00 153 LYS E CA 1
ATOM 8693 C C . LYS E 1 153 ? -12.073 47.289 -12.860 1.00 40.74 153 LYS E C 1
ATOM 8694 O O . LYS E 1 153 ? -11.497 48.278 -13.313 1.00 40.90 153 LYS E O 1
ATOM 8700 N N . PHE E 1 154 ? -13.163 47.371 -12.097 1.00 41.87 154 PHE E N 1
ATOM 8701 C CA . PHE E 1 154 ? -13.758 48.669 -11.719 1.00 42.72 154 PHE E CA 1
ATOM 8702 C C . PHE E 1 154 ? -13.265 49.190 -10.358 1.00 43.65 154 PHE E C 1
ATOM 8703 O O . PHE E 1 154 ? -13.949 49.989 -9.718 1.00 43.30 154 PHE E O 1
ATOM 8711 N N . ALA E 1 155 ? -12.069 48.764 -9.940 1.00 44.90 155 ALA E N 1
ATOM 8712 C CA . ALA E 1 155 ? -11.547 49.062 -8.596 1.00 45.64 155 ALA E CA 1
ATOM 8713 C C . ALA E 1 155 ? -11.368 50.551 -8.296 1.00 46.35 155 ALA E C 1
ATOM 8714 O O . ALA E 1 155 ? -11.415 50.948 -7.129 1.00 46.66 155 ALA E O 1
ATOM 8716 N N . ASP E 1 156 ? -11.163 51.375 -9.325 1.00 46.98 156 ASP E N 1
ATOM 8717 C CA . ASP E 1 156 ? -10.997 52.825 -9.110 1.00 47.28 156 ASP E CA 1
ATOM 8718 C C . ASP E 1 156 ? -12.305 53.511 -8.689 1.00 46.99 156 ASP E C 1
ATOM 8719 O O . ASP E 1 156 ? -12.281 54.411 -7.853 1.00 47.29 156 ASP E O 1
ATOM 8724 N N . GLN E 1 157 ? -13.428 53.078 -9.263 1.00 46.48 157 GLN E N 1
ATOM 8725 C CA . GLN E 1 157 ? -14.772 53.499 -8.825 1.00 45.81 157 GLN E CA 1
ATOM 8726 C C . GLN E 1 157 ? -14.853 53.493 -7.298 1.00 45.12 157 GLN E C 1
ATOM 8727 O O . GLN E 1 157 ? -14.886 52.419 -6.694 1.00 44.76 157 GLN E O 1
ATOM 8733 N N . PRO E 1 158 ? -14.860 54.690 -6.668 1.00 44.21 158 PRO E N 1
ATOM 8734 C CA . PRO E 1 158 ? -14.825 54.736 -5.198 1.00 43.81 158 PRO E CA 1
ATOM 8735 C C . PRO E 1 158 ? -16.097 54.197 -4.531 1.00 43.35 158 PRO E C 1
ATOM 8736 O O . PRO E 1 158 ? -16.014 53.515 -3.499 1.00 43.67 158 PRO E O 1
ATOM 8740 N N . ASN E 1 159 ? -17.258 54.516 -5.109 1.00 42.37 159 ASN E N 1
ATOM 8741 C CA . ASN E 1 159 ? -18.535 54.033 -4.602 1.00 41.34 159 ASN E CA 1
ATOM 8742 C C . ASN E 1 159 ? -18.636 52.523 -4.826 1.00 40.66 159 ASN E C 1
ATOM 8743 O O . ASN E 1 159 ? -18.805 52.064 -5.961 1.00 40.35 159 ASN E O 1
ATOM 8748 N N . ALA E 1 160 ? -18.526 51.772 -3.731 1.00 39.68 160 ALA E N 1
ATOM 8749 C CA . ALA E 1 160 ? -18.526 50.310 -3.740 1.00 39.11 160 ALA E CA 1
ATOM 8750 C C . ALA E 1 160 ? -19.876 49.690 -4.113 1.00 38.70 160 ALA E C 1
ATOM 8751 O O . ALA E 1 160 ? -19.921 48.594 -4.694 1.00 38.47 160 ALA E O 1
ATOM 8753 N N . ILE E 1 161 ? -20.967 50.372 -3.764 1.00 37.81 161 ILE E N 1
ATOM 8754 C CA . ILE E 1 161 ? -22.309 49.883 -4.102 1.00 37.63 161 ILE E CA 1
ATOM 8755 C C . ILE E 1 161 ? -22.496 49.902 -5.614 1.00 36.90 161 ILE E C 1
ATOM 8756 O O . ILE E 1 161 ? -22.979 48.932 -6.193 1.00 37.09 161 ILE E O 1
ATOM 8761 N N . LEU E 1 162 ? -22.117 51.011 -6.245 1.00 36.31 162 LEU E N 1
ATOM 8762 C CA . LEU E 1 162 ? -22.163 51.116 -7.696 1.00 35.86 162 LEU E CA 1
ATOM 8763 C C . LEU E 1 162 ? -21.146 50.190 -8.362 1.00 35.49 162 LEU E C 1
ATOM 8764 O O . LEU E 1 162 ? -21.446 49.600 -9.391 1.00 35.46 162 LEU E O 1
ATOM 8769 N N . ARG E 1 163 ? -19.960 50.044 -7.767 1.00 35.05 163 ARG E N 1
ATOM 8770 C CA . ARG E 1 163 ? -18.926 49.137 -8.295 1.00 34.76 163 ARG E CA 1
ATOM 8771 C C . ARG E 1 163 ? -19.433 47.699 -8.458 1.00 33.93 163 ARG E C 1
ATOM 8772 O O . ARG E 1 163 ? -19.167 47.061 -9.474 1.00 33.31 163 ARG E O 1
ATOM 8780 N N . ARG E 1 164 ? -20.142 47.206 -7.442 1.00 32.86 164 ARG E N 1
ATOM 8781 C CA . ARG E 1 164 ? -20.702 45.860 -7.452 1.00 32.72 164 ARG E CA 1
ATOM 8782 C C . ARG E 1 164 ? -21.856 45.707 -8.473 1.00 31.57 164 ARG E C 1
ATOM 8783 O O . ARG E 1 164 ? -21.975 44.665 -9.117 1.00 30.75 164 ARG E O 1
ATOM 8791 N N . LYS E 1 165 ? -22.697 46.733 -8.594 1.00 30.58 165 LYS E N 1
ATOM 8792 C CA . LYS E 1 165 ? -23.794 46.736 -9.588 1.00 29.86 165 LYS E CA 1
ATOM 8793 C C . LYS E 1 165 ? -23.282 46.772 -11.033 1.00 28.99 165 LYS E C 1
ATOM 8794 O O . LYS E 1 165 ? -23.803 46.065 -11.905 1.00 28.13 165 LYS E O 1
ATOM 8800 N N . GLN E 1 166 ? -22.318 47.650 -11.288 1.00 27.38 166 GLN E N 1
ATOM 8801 C CA . GLN E 1 166 ? -21.648 47.702 -12.580 1.00 27.21 166 GLN E CA 1
ATOM 8802 C C . GLN E 1 166 ? -21.102 46.331 -12.954 1.00 25.94 166 GLN E C 1
ATOM 8803 O O . GLN E 1 166 ? -21.187 45.913 -14.110 1.00 25.19 166 GLN E O 1
ATOM 8809 N N . ALA E 1 167 ? -20.571 45.624 -11.960 1.00 25.00 167 ALA E N 1
ATOM 8810 C CA . ALA E 1 167 ? -20.010 44.297 -12.157 1.00 24.09 167 ALA E CA 1
ATOM 8811 C C . ALA E 1 167 ? -21.108 43.292 -12.393 1.00 23.86 167 ALA E C 1
ATOM 8812 O O . ALA E 1 167 ? -21.018 42.466 -13.306 1.00 23.97 167 ALA E O 1
ATOM 8814 N N . ARG E 1 168 ? -22.133 43.359 -11.548 1.00 23.21 168 ARG E N 1
ATOM 8815 C CA . ARG E 1 168 ? -23.230 42.390 -11.561 1.00 22.95 168 ARG E CA 1
ATOM 8816 C C . ARG E 1 168 ? -24.021 42.435 -12.880 1.00 21.03 168 ARG E C 1
ATOM 8817 O O . ARG E 1 168 ? -24.406 41.384 -13.401 1.00 20.96 168 ARG E O 1
ATOM 8825 N N . GLN E 1 169 ? -24.278 43.641 -13.387 1.00 19.22 169 GLN E N 1
ATOM 8826 C CA . GLN E 1 169 ? -25.081 43.800 -14.611 1.00 18.54 169 GLN E CA 1
ATOM 8827 C C . GLN E 1 169 ? -24.345 43.229 -15.818 1.00 17.53 169 GLN E C 1
ATOM 8828 O O . GLN E 1 169 ? -24.979 42.761 -16.759 1.00 17.79 169 GLN E O 1
ATOM 8834 N N . ALA E 1 170 ? -23.011 43.273 -15.771 1.00 16.34 170 ALA E N 1
ATOM 8835 C CA . ALA E 1 170 ? -22.184 42.686 -16.789 1.00 15.88 170 ALA E CA 1
ATOM 8836 C C . ALA E 1 170 ? -22.125 41.176 -16.631 1.00 16.07 170 ALA E C 1
ATOM 8837 O O . ALA E 1 170 ? -22.303 40.424 -17.612 1.00 15.91 170 ALA E O 1
ATOM 8839 N N . ALA E 1 171 ? -21.922 40.726 -15.390 1.00 15.80 171 ALA E N 1
ATOM 8840 C CA . ALA E 1 171 ? -21.645 39.330 -15.132 1.00 14.98 171 ALA E CA 1
ATOM 8841 C C . ALA E 1 171 ? -22.848 38.471 -15.439 1.00 14.62 171 ALA E C 1
ATOM 8842 O O . ALA E 1 171 ? -22.688 37.323 -15.827 1.00 14.21 171 ALA E O 1
ATOM 8844 N N . ARG E 1 172 ? -24.056 39.014 -15.267 1.00 14.28 172 ARG E N 1
ATOM 8845 C CA . ARG E 1 172 ? -25.261 38.225 -15.535 1.00 15.07 172 ARG E CA 1
ATOM 8846 C C . ARG E 1 172 ? -25.487 37.908 -17.011 1.00 14.66 172 ARG E C 1
ATOM 8847 O O . ARG E 1 172 ? -26.435 37.202 -17.330 1.00 13.82 172 ARG E O 1
ATOM 8855 N N . ALA E 1 173 ? -24.625 38.430 -17.886 1.00 15.12 173 ALA E N 1
ATOM 8856 C CA . ALA E 1 173 ? -24.611 38.050 -19.308 1.00 14.86 173 ALA E CA 1
ATOM 8857 C C . ALA E 1 173 ? -24.552 36.550 -19.523 1.00 15.15 173 ALA E C 1
ATOM 8858 O O . ALA E 1 173 ? -25.089 36.064 -20.513 1.00 14.52 173 ALA E O 1
ATOM 8860 N N . VAL E 1 174 ? -23.918 35.810 -18.604 1.00 14.66 174 VAL E N 1
ATOM 8861 C CA . VAL E 1 174 ? -23.798 34.363 -18.736 1.00 14.32 174 VAL E CA 1
ATOM 8862 C C . VAL E 1 174 ? -24.923 33.543 -18.126 1.00 13.88 174 VAL E C 1
ATOM 8863 O O . VAL E 1 174 ? -24.952 32.344 -18.331 1.00 14.01 174 VAL E O 1
ATOM 8867 N N . LEU E 1 175 ? -25.842 34.147 -17.366 1.00 13.51 175 LEU E N 1
ATOM 8868 C CA . LEU E 1 175 ? -26.917 33.371 -16.718 1.00 13.44 175 LEU E CA 1
ATOM 8869 C C . LEU E 1 175 ? -27.943 32.885 -17.733 1.00 13.46 175 LEU E C 1
ATOM 8870 O O . LEU E 1 175 ? -28.284 33.617 -18.657 1.00 14.11 175 LEU E O 1
ATOM 8875 N N . PRO E 1 176 ? -28.438 31.663 -17.556 1.00 12.65 176 PRO E N 1
ATOM 8876 C CA . PRO E 1 176 ? -29.305 31.109 -18.580 1.00 13.23 176 PRO E CA 1
ATOM 8877 C C . PRO E 1 176 ? -30.742 31.586 -18.436 1.00 12.52 176 PRO E C 1
ATOM 8878 O O . PRO E 1 176 ? -31.156 32.099 -17.363 1.00 13.63 176 PRO E O 1
ATOM 8882 N N . ASN E 1 177 ? -31.470 31.452 -19.522 1.00 12.00 177 ASN E N 1
ATOM 8883 C CA . ASN E 1 177 ? -32.925 31.638 -19.550 1.00 12.65 177 ASN E CA 1
ATOM 8884 C C . ASN E 1 177 ? -33.692 30.912 -18.448 1.00 12.36 177 ASN E C 1
ATOM 8885 O O . ASN E 1 177 ? -34.709 31.419 -17.981 1.00 12.03 177 ASN E O 1
ATOM 8890 N N . ALA E 1 178 ? -33.235 29.717 -18.076 1.00 12.09 178 ALA E N 1
ATOM 8891 C CA . ALA E 1 178 ? -33.913 28.931 -17.032 1.00 12.23 178 ALA E CA 1
ATOM 8892 C C . ALA E 1 178 ? -33.723 29.504 -15.628 1.00 12.52 178 ALA E C 1
ATOM 8893 O O . ALA E 1 178 ? -34.319 28.980 -14.695 1.00 12.35 178 ALA E O 1
ATOM 8895 N N . THR E 1 179 ? -32.866 30.499 -15.467 1.00 12.37 179 THR E N 1
ATOM 8896 C CA . THR E 1 179 ? -32.640 31.107 -14.146 1.00 13.28 179 THR E CA 1
ATOM 8897 C C . THR E 1 179 ? -33.963 31.572 -13.505 1.00 13.75 179 THR E C 1
ATOM 8898 O O . THR E 1 179 ? -34.797 32.177 -14.167 1.00 13.68 179 THR E O 1
ATOM 8902 N N . GLU E 1 180 ? -34.166 31.257 -12.218 1.00 13.70 180 GLU E N 1
ATOM 8903 C CA . GLU E 1 180 ? -35.411 31.623 -11.536 1.00 12.84 180 GLU E CA 1
ATOM 8904 C C . GLU E 1 180 ? -35.483 33.104 -11.408 1.00 11.91 180 GLU E C 1
ATOM 8905 O O . GLU E 1 180 ? -34.473 33.775 -11.162 1.00 12.13 180 GLU E O 1
ATOM 8911 N N . THR E 1 181 ? -36.701 33.608 -11.526 1.00 11.66 181 THR E N 1
ATOM 8912 C CA . THR E 1 181 ? -36.983 34.980 -11.188 1.00 12.68 181 THR E CA 1
ATOM 8913 C C . THR E 1 181 ? -38.239 34.968 -10.330 1.00 13.09 181 THR E C 1
ATOM 8914 O O . THR E 1 181 ? -38.880 33.927 -10.135 1.00 13.58 181 THR E O 1
ATOM 8918 N N . ARG E 1 182 ? -38.555 36.115 -9.758 1.00 13.41 182 ARG E N 1
ATOM 8919 C CA . ARG E 1 182 ? -39.712 36.238 -8.915 1.00 13.37 182 ARG E CA 1
ATOM 8920 C C . ARG E 1 182 ? -40.342 37.567 -9.243 1.00 12.31 182 ARG E C 1
ATOM 8921 O O . ARG E 1 182 ? -39.648 38.524 -9.524 1.00 11.74 182 ARG E O 1
ATOM 8929 N N . ILE E 1 183 ? -41.664 37.598 -9.216 1.00 12.56 183 ILE E N 1
ATOM 8930 C CA . ILE E 1 183 ? -42.399 38.733 -9.701 1.00 12.36 183 ILE E CA 1
ATOM 8931 C C . ILE E 1 183 ? -43.769 38.914 -9.040 1.00 12.37 183 ILE E C 1
ATOM 8932 O O . ILE E 1 183 ? -44.531 37.952 -8.823 1.00 13.20 183 ILE E O 1
ATOM 8937 N N . VAL E 1 184 ? -44.088 40.177 -8.744 1.00 12.32 184 VAL E N 1
ATOM 8938 C CA . VAL E 1 184 ? -45.449 40.581 -8.372 1.00 12.38 184 VAL E CA 1
ATOM 8939 C C . VAL E 1 184 ? -46.174 41.033 -9.629 1.00 11.76 184 VAL E C 1
ATOM 8940 O O . VAL E 1 184 ? -45.707 41.931 -10.302 1.00 11.58 184 VAL E O 1
ATOM 8944 N N . VAL E 1 185 ? -47.322 40.433 -9.913 1.00 12.65 185 VAL E N 1
ATOM 8945 C CA . VAL E 1 185 ? -48.115 40.773 -11.107 1.00 12.48 185 VAL E CA 1
ATOM 8946 C C . VAL E 1 185 ? -49.490 41.200 -10.631 1.00 12.35 185 VAL E C 1
ATOM 8947 O O . VAL E 1 185 ? -50.151 40.473 -9.888 1.00 12.72 185 VAL E O 1
ATOM 8951 N N . THR E 1 186 ? -49.919 42.378 -11.052 1.00 12.60 186 THR E N 1
ATOM 8952 C CA . THR E 1 186 ? -51.236 42.876 -10.700 1.00 13.15 186 THR E CA 1
ATOM 8953 C C . THR E 1 186 ? -52.023 43.148 -11.958 1.00 13.61 186 THR E C 1
ATOM 8954 O O . THR E 1 186 ? -51.537 43.824 -12.865 1.00 13.19 186 THR E O 1
ATOM 8958 N N . GLY E 1 187 ? -53.257 42.659 -11.979 1.00 13.41 187 GLY E N 1
ATOM 8959 C CA . GLY E 1 187 ? -54.158 42.943 -13.074 1.00 13.58 187 GLY E CA 1
ATOM 8960 C C . GLY E 1 187 ? -55.592 43.080 -12.623 1.00 14.00 187 GLY E C 1
ATOM 8961 O O . GLY E 1 187 ? -55.979 42.532 -11.592 1.00 14.62 187 GLY E O 1
ATOM 8962 N N . ASN E 1 188 ? -56.372 43.811 -13.394 1.00 13.44 188 ASN E N 1
ATOM 8963 C CA . ASN E 1 188 ? -57.827 43.821 -13.231 1.00 14.60 188 ASN E CA 1
ATOM 8964 C C . ASN E 1 188 ? -58.459 42.564 -13.852 1.00 14.57 188 ASN E C 1
ATOM 8965 O O . ASN E 1 188 ? -57.773 41.805 -14.553 1.00 15.74 188 ASN E O 1
ATOM 8970 N N . TYR E 1 189 ? -59.746 42.309 -13.594 1.00 14.87 189 TYR E N 1
ATOM 8971 C CA . TYR E 1 189 ? -60.376 41.080 -14.076 1.00 15.08 189 TYR E CA 1
ATOM 8972 C C . TYR E 1 189 ? -60.390 40.964 -15.594 1.00 15.30 189 TYR E C 1
ATOM 8973 O O . TYR E 1 189 ? -60.287 39.858 -16.118 1.00 17.06 189 TYR E O 1
ATOM 8982 N N . ARG E 1 190 ? -60.558 42.077 -16.300 1.00 14.91 190 ARG E N 1
ATOM 8983 C CA . ARG E 1 190 ? -60.540 42.030 -17.777 1.00 14.32 190 ARG E CA 1
ATOM 8984 C C . ARG E 1 190 ? -59.147 41.631 -18.283 1.00 14.73 190 ARG E C 1
ATOM 8985 O O . ARG E 1 190 ? -58.986 40.781 -19.192 1.00 15.14 190 ARG E O 1
ATOM 8993 N N . ALA E 1 191 ? -58.133 42.267 -17.720 1.00 14.94 191 ALA E N 1
ATOM 8994 C CA . ALA E 1 191 ? -56.745 41.923 -18.059 1.00 15.15 191 ALA E CA 1
ATOM 8995 C C . ALA E 1 191 ? -56.383 40.469 -17.765 1.00 15.65 191 ALA E C 1
ATOM 8996 O O . ALA E 1 191 ? -55.665 39.833 -18.559 1.00 17.05 191 ALA E O 1
ATOM 8998 N N . TRP E 1 192 ? -56.848 39.935 -16.642 1.00 15.47 192 TRP E N 1
ATOM 8999 C CA . TRP E 1 192 ? -56.632 38.515 -16.311 1.00 15.78 192 TRP E CA 1
ATOM 9000 C C . TRP E 1 192 ? -57.304 37.562 -17.301 1.00 15.89 192 TRP E C 1
ATOM 9001 O O . TRP E 1 192 ? -56.691 36.550 -17.697 1.00 15.94 192 TRP E O 1
ATOM 9012 N N . ARG E 1 193 ? -58.533 37.898 -17.715 1.00 16.70 193 ARG E N 1
ATOM 9013 C CA . ARG E 1 193 ? -59.294 37.107 -18.704 1.00 16.80 193 ARG E CA 1
ATOM 9014 C C . ARG E 1 193 ? -58.559 37.052 -20.033 1.00 16.22 193 ARG E C 1
ATOM 9015 O O . ARG E 1 193 ? -58.465 35.982 -20.654 1.00 15.67 193 ARG E O 1
ATOM 9023 N N . HIS E 1 194 ? -58.025 38.196 -20.469 1.00 15.90 194 HIS E N 1
ATOM 9024 C CA . HIS E 1 194 ? -57.269 38.241 -21.713 1.00 16.29 194 HIS E CA 1
ATOM 9025 C C . HIS E 1 194 ? -55.990 37.381 -21.616 1.00 15.93 194 HIS E C 1
ATOM 9026 O O . HIS E 1 194 ? -55.710 36.612 -22.522 1.00 16.00 194 HIS E O 1
ATOM 9033 N N . PHE E 1 195 ? -55.240 37.508 -20.518 1.00 15.59 195 PHE E N 1
ATOM 9034 C CA . PHE E 1 195 ? -54.011 36.720 -20.289 1.00 16.12 195 PHE E CA 1
ATOM 9035 C C . PHE E 1 195 ? -54.289 35.227 -20.323 1.00 16.55 195 PHE E C 1
ATOM 9036 O O . PHE E 1 195 ? -53.564 34.469 -20.982 1.00 16.93 195 PHE E O 1
ATOM 9044 N N . ILE E 1 196 ? -55.331 34.800 -19.606 1.00 16.78 196 ILE E N 1
ATOM 9045 C CA . ILE E 1 196 ? -55.734 33.399 -19.604 1.00 17.43 196 ILE E CA 1
ATOM 9046 C C . ILE E 1 196 ? -56.136 32.907 -20.990 1.00 17.68 196 ILE E C 1
ATOM 9047 O O . ILE E 1 196 ? -55.735 31.817 -21.374 1.00 18.89 196 ILE E O 1
ATOM 9052 N N . ALA E 1 197 ? -56.926 33.688 -21.729 1.00 17.83 197 ALA E N 1
ATOM 9053 C CA . ALA E 1 197 ? -57.348 33.305 -23.083 1.00 18.44 197 ALA E CA 1
ATOM 9054 C C . ALA E 1 197 ? -56.138 33.054 -24.000 1.00 18.47 197 ALA E C 1
ATOM 9055 O O . ALA E 1 197 ? -56.095 32.051 -24.746 1.00 18.20 197 ALA E O 1
ATOM 9057 N N . MET E 1 198 ? -55.133 33.928 -23.909 1.00 17.87 198 MET E N 1
ATOM 9058 C CA . MET E 1 198 ? -53.976 33.847 -24.806 1.00 19.25 198 MET E CA 1
ATOM 9059 C C . MET E 1 198 ? -52.932 32.830 -24.388 1.00 18.40 198 MET E C 1
ATOM 9060 O O . MET E 1 198 ? -52.258 32.237 -25.235 1.00 18.46 198 MET E O 1
ATOM 9065 N N . ARG E 1 199 ? -52.768 32.639 -23.087 1.00 17.52 199 ARG E N 1
ATOM 9066 C CA . ARG E 1 199 ? -51.663 31.847 -22.577 1.00 17.60 199 ARG E CA 1
ATOM 9067 C C . ARG E 1 199 ? -52.042 30.449 -22.112 1.00 18.53 199 ARG E C 1
ATOM 9068 O O . ARG E 1 199 ? -51.184 29.582 -22.044 1.00 19.43 199 ARG E O 1
ATOM 9076 N N . ALA E 1 200 ? -53.308 30.206 -21.823 1.00 19.64 200 ALA E N 1
ATOM 9077 C CA . ALA E 1 200 ? -53.755 28.860 -21.498 1.00 21.36 200 ALA E CA 1
ATOM 9078 C C . ALA E 1 200 ? -54.142 28.048 -22.763 1.00 22.89 200 ALA E C 1
ATOM 9079 O O . ALA E 1 200 ? -54.854 27.071 -22.649 1.00 24.55 200 ALA E O 1
ATOM 9081 N N . SER E 1 201 ? -53.662 28.432 -23.947 1.00 24.19 201 SER E N 1
ATOM 9082 C CA . SER E 1 201 ? -53.974 27.704 -25.201 1.00 24.87 201 SER E CA 1
ATOM 9083 C C . SER E 1 201 ? -52.847 26.781 -25.666 1.00 24.79 201 SER E C 1
ATOM 9084 O O . SER E 1 201 ? -51.702 26.904 -25.224 1.00 24.96 201 SER E O 1
ATOM 9087 N N . GLU E 1 202 ? -53.169 25.882 -26.599 1.00 24.28 202 GLU E N 1
ATOM 9088 C CA . GLU E 1 202 ? -52.186 24.946 -27.130 1.00 24.74 202 GLU E CA 1
ATOM 9089 C C . GLU E 1 202 ? -51.031 25.654 -27.841 1.00 23.63 202 GLU E C 1
ATOM 9090 O O . GLU E 1 202 ? -49.930 25.127 -27.912 1.00 23.67 202 GLU E O 1
ATOM 9096 N N . HIS E 1 203 ? -51.293 26.856 -28.340 1.00 23.18 203 HIS E N 1
ATOM 9097 C CA . HIS E 1 203 ? -50.293 27.685 -29.027 1.00 22.60 203 HIS E CA 1
ATOM 9098 C C . HIS E 1 203 ? -49.194 28.244 -28.138 1.00 21.70 203 HIS E C 1
ATOM 9099 O O . HIS E 1 203 ? -48.111 28.552 -28.626 1.00 21.47 203 HIS E O 1
ATOM 9106 N N . ALA E 1 204 ? -49.480 28.399 -26.850 1.00 20.71 204 ALA E N 1
ATOM 9107 C CA . ALA E 1 204 ? -48.536 29.011 -25.907 1.00 20.38 204 ALA E CA 1
ATOM 9108 C C . ALA E 1 204 ? -47.509 28.016 -25.397 1.00 20.31 204 ALA E C 1
ATOM 9109 O O . ALA E 1 204 ? -47.766 26.797 -25.342 1.00 19.67 204 ALA E O 1
ATOM 9111 N N . ASP E 1 205 ? -46.352 28.541 -25.010 1.00 19.68 205 ASP E N 1
ATOM 9112 C CA . ASP E 1 205 ? -45.309 27.765 -24.362 1.00 20.72 205 ASP E CA 1
ATOM 9113 C C . ASP E 1 205 ? -45.867 27.025 -23.140 1.00 20.18 205 ASP E C 1
ATOM 9114 O O . ASP E 1 205 ? -46.728 27.548 -22.412 1.00 19.44 205 ASP E O 1
ATOM 9119 N N . VAL E 1 206 ? -45.352 25.832 -22.895 1.00 19.90 206 VAL E N 1
ATOM 9120 C CA . VAL E 1 206 ? -45.895 24.987 -21.835 1.00 19.16 206 VAL E CA 1
ATOM 9121 C C . VAL E 1 206 ? -45.66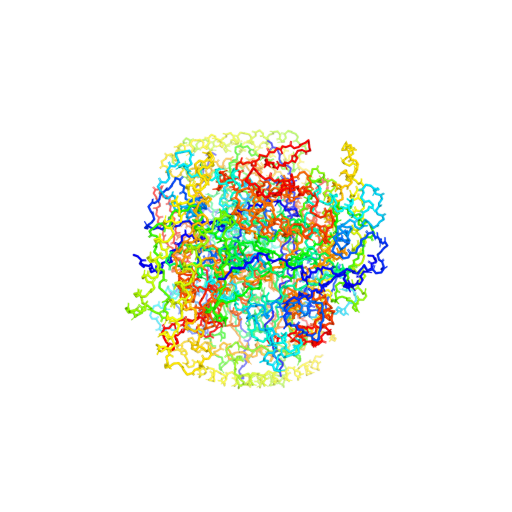4 25.576 -20.446 1.00 18.37 206 VAL E C 1
ATOM 9122 O O . VAL E 1 206 ? -46.544 25.470 -19.594 1.00 17.76 206 VAL E O 1
ATOM 9126 N N . GLU E 1 207 ? -44.531 26.248 -20.233 1.00 18.38 207 GLU E N 1
ATOM 9127 C CA . GLU E 1 207 ? -44.291 26.913 -18.949 1.00 17.95 207 GLU E CA 1
ATOM 9128 C C . GLU E 1 207 ? -45.309 28.019 -18.615 1.00 17.56 207 GLU E C 1
ATOM 9129 O O . GLU E 1 207 ? -45.819 28.057 -17.494 1.00 17.34 207 GLU E O 1
ATOM 9135 N N . ILE E 1 208 ? -45.534 28.958 -19.531 1.00 16.74 208 ILE E N 1
ATOM 9136 C CA . ILE E 1 208 ? -46.465 30.078 -19.274 1.00 16.30 208 ILE E CA 1
ATOM 9137 C C . ILE E 1 208 ? -47.915 29.553 -19.275 1.00 16.64 208 ILE E C 1
ATOM 9138 O O . ILE E 1 208 ? -48.801 30.095 -18.595 1.00 15.68 208 ILE E O 1
ATOM 9143 N N . ARG E 1 209 ? -48.144 28.462 -20.006 1.00 16.66 209 ARG E N 1
ATOM 9144 C CA . ARG E 1 209 ? -49.458 27.823 -20.017 1.00 18.00 209 ARG E CA 1
ATOM 9145 C C . ARG E 1 209 ? -49.819 27.315 -18.618 1.00 17.19 209 ARG E C 1
ATOM 9146 O O . ARG E 1 209 ? -50.948 27.492 -18.192 1.00 17.73 209 ARG E O 1
ATOM 9154 N N . ARG E 1 210 ? -48.864 26.659 -17.954 1.00 17.47 210 ARG E N 1
ATOM 9155 C CA . ARG E 1 210 ? -49.018 26.109 -16.584 1.00 18.03 210 ARG E CA 1
ATOM 9156 C C . ARG E 1 210 ? -49.278 27.250 -15.607 1.00 17.77 210 ARG E C 1
ATOM 9157 O O . ARG E 1 210 ? -50.155 27.159 -14.735 1.00 17.57 210 ARG E O 1
ATOM 9165 N N . LEU E 1 211 ? -48.548 28.353 -15.799 1.00 16.37 211 LEU E N 1
ATOM 9166 C CA . LEU E 1 211 ? -48.761 29.532 -14.961 1.00 16.68 211 LEU E CA 1
ATOM 9167 C C . LEU E 1 211 ? -50.183 30.039 -15.145 1.00 16.03 211 LEU E C 1
ATOM 9168 O O . LEU E 1 211 ? -50.861 30.278 -14.181 1.00 17.12 211 LEU E O 1
ATOM 9173 N N . ALA E 1 212 ? -50.637 30.202 -16.386 1.00 16.39 212 ALA E N 1
ATOM 9174 C CA . ALA E 1 212 ? -51.945 30.778 -16.645 1.00 16.35 212 ALA E CA 1
ATOM 9175 C C . ALA E 1 212 ? -53.088 29.940 -16.063 1.00 17.44 212 ALA E C 1
ATOM 9176 O O . ALA E 1 212 ? -54.068 30.502 -15.566 1.00 16.24 212 ALA E O 1
ATOM 9178 N N . ILE E 1 213 ? -52.958 28.610 -16.127 1.00 17.94 213 ILE E N 1
ATOM 9179 C CA . ILE E 1 213 ? -53.992 27.710 -15.579 1.00 18.52 213 ILE E CA 1
ATOM 9180 C C . ILE E 1 213 ? -54.077 27.854 -14.050 1.00 18.35 213 ILE E C 1
ATOM 9181 O O . ILE E 1 213 ? -55.183 27.920 -13.496 1.00 18.93 213 ILE E O 1
ATOM 9186 N N . GLU E 1 214 ? -52.923 27.915 -13.393 1.00 18.33 214 GLU E N 1
ATOM 9187 C CA . GLU E 1 214 ? -52.875 28.108 -11.957 1.00 19.65 214 GLU E CA 1
ATOM 9188 C C . GLU E 1 214 ? -53.490 29.448 -11.541 1.00 20.10 214 GLU E C 1
ATOM 9189 O O . GLU E 1 214 ? -54.287 29.489 -10.587 1.00 21.38 214 GLU E O 1
ATOM 9195 N N . CYS E 1 215 ? -53.167 30.539 -12.248 1.00 19.78 215 CYS E N 1
ATOM 9196 C CA . CYS E 1 215 ? -53.822 31.827 -11.965 1.00 19.08 215 CYS E CA 1
ATOM 9197 C C . CYS E 1 215 ? -55.342 31.715 -12.119 1.00 19.36 215 CYS E C 1
ATOM 9198 O O . CYS E 1 215 ? -56.074 32.235 -11.307 1.00 19.84 215 CYS E O 1
ATOM 9201 N N . LEU E 1 216 ? -55.790 31.095 -13.204 1.00 19.21 216 LEU E N 1
ATOM 9202 C CA . LEU E 1 216 ? -57.220 30.874 -13.465 1.00 19.75 216 LEU E CA 1
ATOM 9203 C C . LEU E 1 216 ? -57.892 30.110 -12.314 1.00 20.01 216 LEU E C 1
ATOM 9204 O O . LEU E 1 216 ? -58.985 30.484 -11.895 1.00 19.59 216 LEU E O 1
ATOM 9209 N N . ARG E 1 217 ? -57.238 29.062 -11.805 1.00 21.06 217 ARG E N 1
ATOM 9210 C CA . ARG E 1 217 ? -57.813 28.302 -10.703 1.00 22.46 217 ARG E CA 1
ATOM 9211 C C . ARG E 1 217 ? -57.987 29.184 -9.477 1.00 22.42 217 ARG E C 1
ATOM 9212 O O . ARG E 1 217 ? -59.043 29.170 -8.842 1.00 22.54 217 ARG E O 1
ATOM 9220 N N . GLN E 1 218 ? -56.992 30.011 -9.174 1.00 22.53 218 GLN E N 1
ATOM 9221 C CA . GLN E 1 218 ? -57.096 30.869 -7.992 1.00 22.80 218 GLN E CA 1
ATOM 9222 C C . GLN E 1 218 ? -58.046 32.052 -8.204 1.00 22.80 218 GLN E C 1
ATOM 9223 O O . GLN E 1 218 ? -58.747 32.454 -7.275 1.00 23.32 218 GLN E O 1
ATOM 9229 N N . LEU E 1 219 ? -58.065 32.606 -9.411 1.00 22.69 219 LEU E N 1
ATOM 9230 C CA . LEU E 1 219 ? -59.038 33.634 -9.765 1.00 23.15 219 LEU E CA 1
ATOM 9231 C C . LEU E 1 219 ? -60.496 33.129 -9.719 1.00 23.80 219 LEU E C 1
ATOM 9232 O O . LEU E 1 219 ? -61.385 33.839 -9.261 1.00 24.43 219 LEU E O 1
ATOM 9237 N N . ALA E 1 220 ? -60.748 31.934 -10.234 1.00 24.30 220 ALA E N 1
ATOM 9238 C CA . ALA E 1 220 ? -62.099 31.347 -10.185 1.00 25.43 220 ALA E CA 1
ATOM 9239 C C . ALA E 1 220 ? -62.621 31.202 -8.740 1.00 26.30 220 ALA E C 1
ATOM 9240 O O . ALA E 1 220 ? -63.833 31.282 -8.501 1.00 26.31 220 ALA E O 1
ATOM 9242 N N . ALA E 1 221 ? -61.718 31.002 -7.783 1.00 27.22 221 ALA E N 1
ATOM 9243 C CA . ALA E 1 221 ? -62.109 30.954 -6.361 1.00 27.95 221 ALA E CA 1
ATOM 9244 C C . ALA E 1 221 ? -62.521 32.336 -5.841 1.00 28.70 221 ALA E C 1
ATOM 9245 O O . ALA E 1 221 ? -63.484 32.443 -5.079 1.00 29.07 221 ALA E O 1
ATOM 9247 N N . VAL E 1 222 ? -61.823 33.381 -6.280 1.00 28.58 222 VAL E N 1
ATOM 9248 C CA . VAL E 1 222 ? -62.140 34.763 -5.907 1.00 29.43 222 VAL E CA 1
ATOM 9249 C C . VAL E 1 222 ? -63.418 35.296 -6.577 1.00 29.60 222 VAL E C 1
ATOM 9250 O O . VAL E 1 222 ? -64.277 35.890 -5.915 1.00 30.14 222 VAL E O 1
ATOM 9254 N N . ALA E 1 223 ? -63.545 35.076 -7.882 1.00 29.10 223 ALA E N 1
ATOM 9255 C CA . ALA E 1 223 ? -64.650 35.628 -8.660 1.00 29.02 223 ALA E CA 1
ATOM 9256 C C . ALA E 1 223 ? -65.248 34.570 -9.572 1.00 29.02 223 ALA E C 1
ATOM 9257 O O . ALA E 1 223 ? -65.084 34.649 -10.779 1.00 29.07 223 ALA E O 1
ATOM 9259 N N . PRO E 1 224 ? -65.977 33.589 -9.004 1.00 29.54 224 PRO E N 1
ATOM 9260 C CA . PRO E 1 224 ? -66.435 32.456 -9.840 1.00 29.45 224 PRO E CA 1
ATOM 9261 C C . PRO E 1 224 ? -67.256 32.828 -11.092 1.00 29.37 224 PRO E C 1
ATOM 9262 O O . PRO E 1 224 ? -67.058 32.237 -12.162 1.00 29.47 224 PRO E O 1
ATOM 9266 N N . ALA E 1 225 ? -68.146 33.808 -10.974 1.00 29.14 225 ALA E N 1
ATOM 9267 C CA . ALA E 1 225 ? -69.020 34.182 -12.090 1.00 29.15 225 ALA E CA 1
ATOM 9268 C C . ALA E 1 225 ? -68.247 34.898 -13.197 1.00 29.19 225 ALA E C 1
ATOM 9269 O O . ALA E 1 225 ? -68.702 34.948 -14.351 1.00 29.12 225 ALA E O 1
ATOM 9271 N N . VAL E 1 226 ? -67.085 35.444 -12.842 1.00 28.47 226 VAL E N 1
ATOM 9272 C CA . VAL E 1 226 ? -66.238 36.163 -13.785 1.00 28.74 226 VAL E CA 1
ATOM 9273 C C . VAL E 1 226 ? -65.446 35.207 -14.654 1.00 28.70 226 VAL E C 1
ATOM 9274 O O . VAL E 1 226 ? -65.195 35.516 -15.807 1.00 28.61 226 VAL E O 1
ATOM 9278 N N . PHE E 1 227 ? -65.047 34.062 -14.093 1.00 29.04 227 PHE E N 1
ATOM 9279 C CA . PHE E 1 227 ? -64.104 33.144 -14.751 1.00 29.82 227 PHE E CA 1
ATOM 9280 C C . PHE E 1 227 ? -64.709 31.775 -15.091 1.00 31.46 227 PHE E C 1
ATOM 9281 O O . PHE E 1 227 ? -63.976 30.841 -15.479 1.00 31.80 227 PHE E O 1
ATOM 9289 N N . ALA E 1 228 ? -66.040 31.693 -14.983 1.00 32.68 228 ALA E N 1
ATOM 9290 C CA . ALA E 1 228 ? -66.814 30.455 -15.153 1.00 33.68 228 ALA E CA 1
ATOM 9291 C C . ALA E 1 228 ? -66.961 29.955 -16.588 1.00 34.53 228 ALA E C 1
ATOM 9292 O O . ALA E 1 228 ? -67.282 28.786 -16.800 1.00 36.05 228 ALA E O 1
ATOM 9294 N N . ASP E 1 229 ? -66.764 30.827 -17.569 1.00 35.03 229 ASP E N 1
ATOM 9295 C CA . ASP E 1 229 ? -66.813 30.422 -18.980 1.00 35.37 229 ASP E CA 1
ATOM 9296 C C . ASP E 1 229 ? -65.547 29.696 -19.469 1.00 35.62 229 ASP E C 1
ATOM 9297 O O . ASP E 1 229 ? -65.554 29.108 -20.556 1.00 35.48 229 ASP E O 1
ATOM 9302 N N . PHE E 1 230 ? -64.472 29.726 -18.676 1.00 35.46 230 PHE E N 1
ATOM 9303 C CA . PHE E 1 230 ? -63.260 28.970 -18.997 1.00 35.36 230 PHE E CA 1
ATOM 9304 C C . PHE E 1 230 ? -63.360 27.538 -18.488 1.00 36.31 230 PHE E C 1
ATOM 9305 O O . PHE E 1 230 ? -63.508 27.316 -17.288 1.00 36.43 230 PHE E O 1
ATOM 9313 N N . GLU E 1 231 ? -63.272 26.587 -19.413 1.00 37.53 231 GLU E N 1
ATOM 9314 C CA . GLU E 1 231 ? -63.256 25.156 -19.100 1.00 38.70 231 GLU E CA 1
ATOM 9315 C C . GLU E 1 231 ? -61.823 24.640 -19.228 1.00 38.87 231 GLU E C 1
ATOM 9316 O O . GLU E 1 231 ? -61.190 24.826 -20.273 1.00 38.78 231 GLU E O 1
ATOM 9322 N N . VAL E 1 232 ? -61.313 23.998 -18.179 1.00 39.52 232 VAL E N 1
ATOM 9323 C CA . VAL E 1 232 ? -59.991 23.356 -18.242 1.00 40.20 232 VAL E CA 1
ATOM 9324 C C . VAL E 1 232 ? -60.116 21.937 -18.772 1.00 40.75 232 VAL E C 1
ATOM 9325 O O . VAL E 1 232 ? -60.860 21.138 -18.214 1.00 40.88 232 VAL E O 1
ATOM 9329 N N . THR E 1 233 ? -59.386 21.644 -19.846 1.00 41.12 233 THR E N 1
ATOM 9330 C CA . THR E 1 233 ? -59.320 20.306 -20.421 1.00 41.67 233 THR E CA 1
ATOM 9331 C C . THR E 1 233 ? -57.864 19.878 -20.582 1.00 42.17 233 THR E C 1
ATOM 9332 O O . THR E 1 233 ? -56.953 20.704 -20.546 1.00 41.82 233 THR E O 1
ATOM 9336 N N . THR E 1 234 ? -57.655 18.577 -20.747 1.00 42.73 234 THR E N 1
ATOM 9337 C CA . THR E 1 234 ? -56.319 18.006 -20.823 1.00 43.09 234 THR E CA 1
ATOM 9338 C C . THR E 1 234 ? -56.039 17.544 -22.241 1.00 43.35 234 THR E C 1
ATOM 9339 O O . THR E 1 234 ? -56.925 17.017 -22.913 1.00 43.78 234 THR E O 1
ATOM 9343 N N . LEU E 1 235 ? -54.810 17.770 -22.698 1.00 43.39 235 LEU E N 1
ATOM 9344 C CA . LEU E 1 235 ? -54.350 17.254 -23.976 1.00 43.57 235 LEU E CA 1
ATOM 9345 C C . LEU E 1 235 ? -53.654 15.900 -23.721 1.00 43.80 235 LEU E C 1
ATOM 9346 O O . LEU E 1 235 ? -53.334 15.564 -22.571 1.00 44.12 235 LEU E O 1
ATOM 9351 N N . ALA E 1 236 ? -53.435 15.120 -24.779 1.00 43.79 236 ALA E N 1
ATOM 9352 C CA . ALA E 1 236 ? -52.890 13.761 -24.639 1.00 43.70 236 ALA E CA 1
ATOM 9353 C C . ALA E 1 236 ? -51.607 13.711 -23.796 1.00 43.83 236 ALA E C 1
ATOM 9354 O O . ALA E 1 236 ? -51.417 12.781 -22.995 1.00 43.94 236 ALA E O 1
ATOM 9356 N N . ASP E 1 237 ? -50.746 14.721 -23.953 1.00 43.52 237 ASP E N 1
ATOM 9357 C CA . ASP E 1 237 ? -49.451 14.772 -23.233 1.00 43.25 237 ASP E CA 1
ATOM 9358 C C . ASP E 1 237 ? -49.560 15.134 -21.746 1.00 42.60 237 ASP E C 1
ATOM 9359 O O . ASP E 1 237 ? -48.548 15.132 -21.027 1.00 42.31 237 ASP E O 1
ATOM 9364 N N . GLY E 1 238 ? -50.771 15.454 -21.284 1.00 41.80 238 GLY E N 1
ATOM 9365 C CA . GLY E 1 238 ? -51.009 15.705 -19.857 1.00 41.14 238 GLY E CA 1
ATOM 9366 C C . GLY E 1 238 ? -51.162 17.173 -19.490 1.00 40.30 238 GLY E C 1
ATOM 9367 O O . GLY E 1 238 ? -51.766 17.500 -18.464 1.00 40.64 238 GLY E O 1
ATOM 9368 N N . THR E 1 239 ? -50.635 18.065 -20.328 1.00 39.17 239 THR E N 1
ATOM 9369 C CA . THR E 1 239 ? -50.753 19.492 -20.076 1.00 37.87 239 THR E CA 1
ATOM 9370 C C . THR E 1 239 ? -52.221 19.892 -20.131 1.00 37.52 239 THR E C 1
ATOM 9371 O O . THR E 1 239 ? -53.043 19.234 -20.781 1.00 37.19 239 THR E O 1
ATOM 9375 N N . GLU E 1 240 ? -52.529 20.979 -19.435 1.00 36.75 240 GLU E N 1
ATOM 9376 C CA . GLU E 1 240 ? -53.879 21.503 -19.355 1.00 35.73 240 GLU E CA 1
ATOM 9377 C C . GLU E 1 240 ? -54.001 22.790 -20.158 1.00 35.22 240 GLU E C 1
ATOM 9378 O O . GLU E 1 240 ? -53.097 23.626 -20.172 1.00 35.35 240 GLU E O 1
ATOM 9384 N N . VAL E 1 241 ? -55.121 22.917 -20.850 1.00 34.38 241 VAL E N 1
ATOM 9385 C CA . VAL E 1 241 ? -55.461 24.109 -21.595 1.00 34.41 241 VAL E CA 1
ATOM 9386 C C . VAL E 1 241 ? -56.804 24.609 -21.064 1.00 34.42 241 VAL E C 1
ATOM 9387 O O . VAL E 1 241 ? -57.582 23.822 -20.517 1.00 33.53 241 VAL E O 1
ATOM 9391 N N . ALA E 1 242 ? -57.054 25.911 -21.206 1.00 34.61 242 ALA E N 1
ATOM 9392 C CA . ALA E 1 242 ? -58.321 26.514 -20.816 1.00 35.50 242 ALA E CA 1
ATOM 9393 C C . ALA E 1 242 ? -58.926 27.238 -22.008 1.00 36.62 242 ALA E C 1
ATOM 9394 O O . ALA E 1 242 ? -58.256 28.034 -22.666 1.00 36.98 242 ALA E O 1
ATOM 9396 N N . THR E 1 243 ? -60.200 26.975 -22.267 1.00 37.80 243 THR E N 1
ATOM 9397 C CA . THR E 1 243 ? -60.883 27.477 -23.452 1.00 39.31 243 THR E CA 1
ATOM 9398 C C . THR E 1 243 ? -62.206 28.104 -23.041 1.00 39.80 243 THR E C 1
ATOM 9399 O O . THR E 1 243 ? -62.839 27.610 -22.118 1.00 39.77 243 THR E O 1
ATOM 9403 N N . SER E 1 244 ? -62.621 29.174 -23.721 1.00 40.88 244 SER E N 1
ATOM 9404 C CA . SER E 1 244 ? -63.904 29.840 -23.415 1.00 41.98 244 SER E CA 1
ATOM 9405 C C . SER E 1 244 ? -64.809 30.069 -24.632 1.00 42.75 244 SER E C 1
ATOM 9406 O O . SER E 1 244 ? -64.379 30.656 -25.626 1.00 43.18 244 SER E O 1
ATOM 9409 N N . PRO E 1 245 ? -66.081 29.638 -24.536 1.00 43.26 245 PRO E N 1
ATOM 9410 C CA . PRO E 1 245 ? -67.075 29.818 -25.598 1.00 43.88 245 PRO E CA 1
ATOM 9411 C C . PRO E 1 245 ? -67.256 31.291 -26.006 1.00 44.18 245 PRO E C 1
ATOM 9412 O O . PRO E 1 245 ? -66.559 31.784 -26.905 1.00 44.24 245 PRO E O 1
ATOM 9414 N N . GLU F 1 3 ? -74.848 77.100 -40.027 1.00 39.92 3 GLU F N 1
ATOM 9415 C CA . GLU F 1 3 ? -75.271 76.783 -38.639 1.00 39.57 3 GLU F CA 1
ATOM 9416 C C . GLU F 1 3 ? -75.346 75.289 -38.321 1.00 39.02 3 GLU F C 1
ATOM 9417 O O . GLU F 1 3 ? -75.179 74.907 -37.159 1.00 39.22 3 GLU F O 1
ATOM 9423 N N . THR F 1 4 ? -75.628 74.441 -39.313 1.00 37.96 4 THR F N 1
ATOM 9424 C CA . THR F 1 4 ? -75.506 72.988 -39.107 1.00 36.67 4 THR F CA 1
ATOM 9425 C C . THR F 1 4 ? -74.246 72.455 -39.791 1.00 35.35 4 THR F C 1
ATOM 9426 O O . THR F 1 4 ? -73.831 72.964 -40.837 1.00 35.25 4 THR F O 1
ATOM 9430 N N . ALA F 1 5 ? -73.663 71.423 -39.182 1.00 33.45 5 ALA F N 1
ATOM 9431 C CA . ALA F 1 5 ? -72.363 70.897 -39.565 1.00 32.30 5 ALA F CA 1
ATOM 9432 C C . ALA F 1 5 ? -72.475 69.447 -40.032 1.00 31.10 5 ALA F C 1
ATOM 9433 O O . ALA F 1 5 ? -72.859 68.583 -39.255 1.00 31.33 5 ALA F O 1
ATOM 9435 N N . PRO F 1 6 ? -72.128 69.166 -41.302 1.00 29.70 6 PRO F N 1
ATOM 9436 C CA . PRO F 1 6 ? -72.131 67.784 -41.758 1.00 28.95 6 PRO F CA 1
ATOM 9437 C C . PRO F 1 6 ? -70.826 67.075 -41.371 1.00 27.68 6 PRO F C 1
ATOM 9438 O O . PRO F 1 6 ? -69.791 67.725 -41.215 1.00 27.94 6 PRO F O 1
ATOM 9442 N N . LEU F 1 7 ? -70.879 65.755 -41.257 1.00 27.30 7 LEU F N 1
ATOM 9443 C CA . LEU F 1 7 ? -69.707 64.964 -40.881 1.00 26.35 7 LEU F CA 1
ATOM 9444 C C . LEU F 1 7 ? -68.664 64.986 -41.993 1.00 26.28 7 LEU F C 1
ATOM 9445 O O . LEU F 1 7 ? -68.968 64.601 -43.126 1.00 26.06 7 LEU F O 1
ATOM 9450 N N . ARG F 1 8 ? -67.446 65.425 -41.670 1.00 25.13 8 ARG F N 1
ATOM 9451 C CA . ARG F 1 8 ? -66.322 65.346 -42.597 1.00 24.56 8 ARG F CA 1
ATOM 9452 C C . ARG F 1 8 ? -65.131 64.648 -41.925 1.00 23.42 8 ARG F C 1
ATOM 9453 O O . ARG F 1 8 ? -64.685 65.081 -40.872 1.00 22.45 8 ARG F O 1
ATOM 9461 N N . VAL F 1 9 ? -64.648 63.572 -42.541 1.00 22.26 9 VAL F N 1
ATOM 9462 C CA . VAL F 1 9 ? -63.456 62.840 -42.079 1.00 21.06 9 VAL F CA 1
ATOM 9463 C C . VAL F 1 9 ? -62.352 63.009 -43.124 1.00 20.86 9 VAL F C 1
ATOM 9464 O O . VAL F 1 9 ? -62.533 62.638 -44.291 1.00 20.50 9 VAL F O 1
ATOM 9468 N N . GLN F 1 10 ? -61.219 63.585 -42.729 1.00 20.44 10 GLN F N 1
ATOM 9469 C CA . GLN F 1 10 ? -60.085 63.776 -43.644 1.00 20.20 10 GLN F CA 1
ATOM 9470 C C . GLN F 1 10 ? -58.853 63.014 -43.141 1.00 19.37 10 GLN F C 1
ATOM 9471 O O . GLN F 1 10 ? -58.416 63.228 -42.012 1.00 18.00 10 GLN F O 1
ATOM 9477 N N . LEU F 1 11 ? -58.323 62.108 -43.959 1.00 18.50 11 LEU F N 1
ATOM 9478 C CA . LEU F 1 11 ? -57.088 61.373 -43.607 1.00 18.53 11 LEU F CA 1
ATOM 9479 C C . LEU F 1 11 ? -55.935 62.347 -43.753 1.00 17.64 11 LEU F C 1
ATOM 9480 O O . LEU F 1 11 ? -55.774 62.920 -44.821 1.00 18.22 11 LEU F O 1
ATOM 9485 N N . ILE F 1 12 ? -55.191 62.599 -42.665 1.00 15.54 12 ILE F N 1
ATOM 9486 C CA . ILE F 1 12 ? -54.082 63.547 -42.651 1.00 15.35 12 ILE F CA 1
ATOM 9487 C C . ILE F 1 12 ? -52.703 62.966 -42.343 1.00 15.21 12 ILE F C 1
ATOM 9488 O O . ILE F 1 12 ? -51.698 63.683 -42.431 1.00 15.69 12 ILE F O 1
ATOM 9493 N N . ALA F 1 13 ? -52.629 61.686 -42.002 1.00 15.06 13 ALA F N 1
ATOM 9494 C CA . ALA F 1 13 ? -51.338 61.067 -41.811 1.00 15.98 13 ALA F CA 1
ATOM 9495 C C . ALA F 1 13 ? -51.397 59.564 -41.958 1.00 16.11 13 ALA F C 1
ATOM 9496 O O . ALA F 1 13 ? -52.380 58.949 -41.619 1.00 15.23 13 ALA F O 1
ATOM 9498 N N . LYS F 1 14 ? -50.312 58.991 -42.470 1.00 17.57 14 LYS F N 1
ATOM 9499 C CA . LYS F 1 14 ? -50.128 57.542 -42.525 1.00 18.50 14 LYS F CA 1
ATOM 9500 C C . LYS F 1 14 ? -48.615 57.259 -42.440 1.00 19.33 14 LYS F C 1
ATOM 9501 O O . LYS F 1 14 ? -47.831 58.145 -42.083 1.00 20.57 14 LYS F O 1
ATOM 9507 N N . THR F 1 15 ? -48.203 56.045 -42.780 1.00 21.40 15 THR F N 1
ATOM 9508 C CA . THR F 1 15 ? -46.829 55.571 -42.538 1.00 21.05 15 THR F CA 1
ATOM 9509 C C . THR F 1 15 ? -45.989 55.572 -43.801 1.00 21.37 15 THR F C 1
ATOM 9510 O O . THR F 1 15 ? -46.437 55.083 -44.843 1.00 22.36 15 THR F O 1
ATOM 9514 N N . ASP F 1 16 ? -44.776 56.120 -43.702 1.00 20.72 16 ASP F N 1
ATOM 9515 C CA . ASP F 1 16 ? -43.711 55.915 -44.689 1.00 21.56 16 ASP F CA 1
ATOM 9516 C C . ASP F 1 16 ? -42.779 54.784 -44.201 1.00 19.93 16 ASP F C 1
ATOM 9517 O O . ASP F 1 16 ? -42.364 54.793 -43.057 1.00 19.24 16 ASP F O 1
ATOM 9522 N N . PHE F 1 17 ? -42.436 53.848 -45.084 1.00 19.34 17 PHE F N 1
ATOM 9523 C CA . PHE F 1 17 ? -41.596 52.695 -44.748 1.00 18.64 17 PHE F CA 1
ATOM 9524 C C . PHE F 1 17 ? -40.360 52.629 -45.655 1.00 18.33 17 PHE F C 1
ATOM 9525 O O . PHE F 1 17 ? -40.457 52.864 -46.856 1.00 17.75 17 PHE F O 1
ATOM 9533 N N . LEU F 1 18 ? -39.209 52.282 -45.078 1.00 18.07 18 LEU F N 1
ATOM 9534 C CA . LEU F 1 18 ? -37.993 52.075 -45.842 1.00 18.71 18 LEU F CA 1
ATOM 9535 C C . LEU F 1 18 ? -37.321 50.838 -45.274 1.00 18.69 18 LEU F C 1
ATOM 9536 O O . LEU F 1 18 ? -36.808 50.851 -44.135 1.00 15.97 18 LEU F O 1
ATOM 9541 N N . ALA F 1 19 ? -37.326 49.787 -46.089 1.00 17.74 19 ALA F N 1
ATOM 9542 C CA . ALA F 1 19 ? -36.796 48.511 -45.709 1.00 18.13 19 ALA F CA 1
ATOM 9543 C C . ALA F 1 19 ? -35.326 48.677 -45.341 1.00 17.97 19 ALA F C 1
ATOM 9544 O O . ALA F 1 19 ? -34.610 49.462 -45.955 1.00 17.69 19 ALA F O 1
ATOM 9546 N N . PRO F 1 20 ? -34.871 47.970 -44.308 1.00 17.33 20 PRO F N 1
ATOM 9547 C CA . PRO F 1 20 ? -33.462 48.094 -44.030 1.00 18.18 20 PRO F CA 1
ATOM 9548 C C . PRO F 1 20 ? -32.653 47.253 -45.030 1.00 18.39 20 PRO F C 1
ATOM 9549 O O . PRO F 1 20 ? -33.040 46.121 -45.334 1.00 16.64 20 PRO F O 1
ATOM 9553 N N . PRO F 1 21 ? -31.528 47.799 -45.515 1.00 19.30 21 PRO F N 1
ATOM 9554 C CA . PRO F 1 21 ? -30.690 47.153 -46.550 1.00 19.79 21 PRO F CA 1
ATOM 9555 C C . PRO F 1 21 ? -30.023 45.817 -46.163 1.00 19.74 21 PRO F C 1
ATOM 9556 O O . PRO F 1 21 ? -29.692 45.040 -47.047 1.00 19.49 21 PRO F O 1
ATOM 9560 N N . ASP F 1 22 ? -29.871 45.526 -44.874 1.00 18.88 22 ASP F N 1
ATOM 9561 C CA . ASP F 1 22 ? -29.280 44.236 -44.432 1.00 18.88 22 ASP F CA 1
ATOM 9562 C C . ASP F 1 22 ? -30.211 42.992 -44.431 1.00 17.73 22 ASP F C 1
ATOM 9563 O O . ASP F 1 22 ? -29.777 41.863 -44.134 1.00 17.32 22 ASP F O 1
ATOM 9568 N N . VAL F 1 23 ? -31.486 43.189 -44.728 1.00 15.93 23 VAL F N 1
ATOM 9569 C CA . VAL F 1 23 ? -32.457 42.114 -44.671 1.00 16.03 23 VAL F CA 1
ATOM 9570 C C . VAL F 1 23 ? -32.710 41.664 -46.108 1.00 15.24 23 VAL F C 1
ATOM 9571 O O . VAL F 1 23 ? -33.038 42.496 -46.963 1.00 15.06 23 VAL F O 1
ATOM 9575 N N . PRO F 1 24 ? -32.516 40.367 -46.400 1.00 15.81 24 PRO F N 1
ATOM 9576 C CA . PRO F 1 24 ? -32.696 39.896 -47.785 1.00 16.40 24 PRO F CA 1
ATOM 9577 C C . PRO F 1 24 ? -34.163 39.620 -48.117 1.00 17.10 24 PRO F C 1
ATOM 9578 O O . PRO F 1 24 ? -34.598 38.484 -48.191 1.00 17.03 24 PRO F O 1
ATOM 9582 N N . TRP F 1 25 ? -34.905 40.686 -48.355 1.00 18.23 25 TRP F N 1
ATOM 9583 C CA . TRP F 1 25 ? -36.358 40.616 -48.495 1.00 18.56 25 TRP F CA 1
ATOM 9584 C C . TRP F 1 25 ? -36.811 41.871 -49.216 1.00 19.52 25 TRP F C 1
ATOM 9585 O O . TRP F 1 25 ? -36.226 42.938 -49.017 1.00 19.46 25 TRP F O 1
ATOM 9596 N N . THR F 1 26 ? -37.814 41.724 -50.076 1.00 20.78 26 THR F N 1
ATOM 9597 C CA . THR F 1 26 ? -38.557 42.842 -50.659 1.00 21.11 26 THR F CA 1
ATOM 9598 C C . THR F 1 26 ? -40.010 42.404 -50.682 1.00 20.78 26 THR F C 1
ATOM 9599 O O . THR F 1 26 ? -40.317 41.223 -50.499 1.00 21.23 26 THR F O 1
ATOM 9603 N N . THR F 1 27 ? -40.908 43.342 -50.940 1.00 20.51 27 THR F N 1
ATOM 9604 C CA . THR F 1 27 ? -42.308 42.991 -51.092 1.00 21.23 27 THR F CA 1
ATOM 9605 C C . THR F 1 27 ? -43.016 43.945 -52.018 1.00 21.34 27 THR F C 1
ATOM 9606 O O . THR F 1 27 ? -42.508 45.019 -52.323 1.00 22.69 27 THR F O 1
ATOM 9610 N N . ASP F 1 28 ? -44.212 43.565 -52.428 1.00 22.83 28 ASP F N 1
ATOM 9611 C CA . ASP F 1 28 ? -44.936 44.291 -53.486 1.00 23.50 28 ASP F CA 1
ATOM 9612 C C . ASP F 1 28 ? -45.889 45.329 -52.872 1.00 22.97 28 ASP F C 1
ATOM 9613 O O . ASP F 1 28 ? -47.087 45.345 -53.182 1.00 23.08 28 ASP F O 1
ATOM 9618 N N . ALA F 1 29 ? -45.358 46.156 -51.975 1.00 21.94 29 ALA F N 1
ATOM 9619 C CA . ALA F 1 29 ? -46.147 47.196 -51.307 1.00 20.48 29 ALA F CA 1
ATOM 9620 C C . ALA F 1 29 ? -45.208 48.162 -50.627 1.00 19.55 29 ALA F C 1
ATOM 9621 O O . ALA F 1 29 ? -44.005 47.912 -50.529 1.00 18.76 29 ALA F O 1
ATOM 9623 N N . ASP F 1 30 ? -45.748 49.301 -50.214 1.00 19.10 30 ASP F N 1
ATOM 9624 C CA . ASP F 1 30 ? -44.995 50.258 -49.421 1.00 19.29 30 ASP F CA 1
ATOM 9625 C C . ASP F 1 30 ? -45.834 50.676 -48.191 1.00 18.26 30 ASP F C 1
ATOM 9626 O O . ASP F 1 30 ? -46.880 50.053 -47.889 1.00 17.30 30 ASP F O 1
ATOM 9631 N N . GLY F 1 31 ? -45.364 51.699 -47.484 1.00 17.22 31 GLY F N 1
ATOM 9632 C CA . GLY F 1 31 ? -46.087 52.276 -46.331 1.00 16.42 31 GLY F CA 1
ATOM 9633 C C . GLY F 1 31 ? -46.356 51.310 -45.181 1.00 15.35 31 GLY F C 1
ATOM 9634 O O . GLY F 1 31 ? -45.586 50.346 -44.954 1.00 14.64 31 GLY F O 1
ATOM 9635 N N . GLY F 1 32 ? -47.447 51.554 -44.452 1.00 14.34 32 GLY F N 1
ATOM 9636 C CA . GLY F 1 32 ? -47.830 50.693 -43.320 1.00 13.73 32 GLY F CA 1
ATOM 9637 C C . GLY F 1 32 ? -47.981 49.215 -43.667 1.00 13.98 32 GLY F C 1
ATOM 9638 O O . GLY F 1 32 ? -47.533 48.329 -42.893 1.00 12.75 32 GLY F O 1
ATOM 9639 N N . PRO F 1 33 ? -48.614 48.900 -44.835 1.00 13.46 33 PRO F N 1
ATOM 9640 C CA . PRO F 1 33 ? -48.750 47.453 -45.091 1.00 12.95 33 PRO F CA 1
ATOM 9641 C C . PRO F 1 33 ? -47.404 46.696 -45.242 1.00 12.86 33 PRO F C 1
ATOM 9642 O O . PRO F 1 33 ? -47.308 45.572 -44.770 1.00 14.70 33 PRO F O 1
ATOM 9646 N N . ALA F 1 34 ? -46.404 47.313 -45.866 1.00 12.13 34 ALA F N 1
ATOM 9647 C CA . ALA F 1 34 ? -45.046 46.738 -45.996 1.00 12.28 34 ALA F CA 1
ATOM 9648 C C . ALA F 1 34 ? -44.375 46.619 -44.624 1.00 11.91 34 ALA F C 1
ATOM 9649 O O . ALA F 1 34 ? -43.734 45.614 -44.317 1.00 11.58 34 ALA F O 1
ATOM 9651 N N . LEU F 1 35 ? -44.484 47.678 -43.825 1.00 10.78 35 LEU F N 1
ATOM 9652 C CA . LEU F 1 35 ? -43.960 47.654 -42.455 1.00 10.64 35 LEU F CA 1
ATOM 9653 C C . LEU F 1 35 ? -44.556 46.510 -41.633 1.00 10.57 35 LEU F C 1
ATOM 9654 O O . LEU F 1 35 ? -43.844 45.843 -40.886 1.00 11.19 35 LEU F O 1
ATOM 9659 N N . VAL F 1 36 ? -45.856 46.258 -41.761 1.00 11.06 36 VAL F N 1
ATOM 9660 C CA . VAL F 1 36 ? -46.467 45.198 -40.996 1.00 11.25 36 VAL F CA 1
ATOM 9661 C C . VAL F 1 36 ? -45.920 43.826 -41.387 1.00 11.71 36 VAL F C 1
ATOM 9662 O O . VAL F 1 36 ? -45.612 43.005 -40.505 1.00 10.49 36 VAL F O 1
ATOM 9666 N N . GLU F 1 37 ? -45.739 43.587 -42.689 1.00 12.13 37 GLU F N 1
ATOM 9667 C CA . GLU F 1 37 ? -45.174 42.325 -43.114 1.00 12.71 37 GLU F CA 1
ATOM 9668 C C . GLU F 1 37 ? -43.737 42.203 -42.654 1.00 12.10 37 GLU F C 1
ATOM 9669 O O . GLU F 1 37 ? -43.332 41.121 -42.199 1.00 12.98 37 GLU F O 1
ATOM 9675 N N . PHE F 1 38 ? -42.976 43.295 -42.736 1.00 10.56 38 PHE F N 1
ATOM 9676 C CA . PHE F 1 38 ? -41.592 43.269 -42.269 1.00 11.77 38 PHE F CA 1
ATOM 9677 C C . PHE F 1 38 ? -41.509 42.862 -40.792 1.00 12.38 38 PHE F C 1
ATOM 9678 O O . PHE F 1 38 ? -40.713 41.972 -40.406 1.00 11.30 38 PHE F O 1
ATOM 9686 N N . ALA F 1 39 ? -42.338 43.509 -39.971 1.00 11.77 39 ALA F N 1
ATOM 9687 C CA . ALA F 1 39 ? -42.378 43.184 -38.545 1.00 12.80 39 ALA F CA 1
ATOM 9688 C C . ALA F 1 39 ? -42.819 41.748 -38.241 1.00 13.86 39 ALA F C 1
ATOM 9689 O O . ALA F 1 39 ? -42.244 41.104 -37.367 1.00 14.59 39 ALA F O 1
ATOM 9691 N N . GLY F 1 40 ? -43.833 41.242 -38.939 1.00 13.98 40 GLY F N 1
ATOM 9692 C CA . GLY F 1 40 ? -44.227 39.833 -38.787 1.00 14.30 40 GLY F CA 1
ATOM 9693 C C . GLY F 1 40 ? -43.085 38.870 -39.127 1.00 13.81 40 GLY F C 1
ATOM 9694 O O . GLY F 1 40 ? -42.813 37.919 -38.405 1.00 14.93 40 GLY F O 1
ATOM 9695 N N . ARG F 1 41 ? -42.392 39.146 -40.215 1.00 14.09 41 ARG F N 1
ATOM 9696 C CA . ARG F 1 41 ? -41.318 38.296 -40.674 1.00 14.00 41 ARG F CA 1
ATOM 9697 C C . ARG F 1 41 ? -40.113 38.368 -39.732 1.00 13.63 41 ARG F C 1
ATOM 9698 O O . ARG F 1 41 ? -39.387 37.376 -39.562 1.00 13.48 41 ARG F O 1
ATOM 9706 N N . ALA F 1 42 ? -39.907 39.516 -39.092 1.00 13.39 42 ALA F N 1
ATOM 9707 C CA . ALA F 1 42 ? -38.774 39.682 -38.182 1.00 13.81 42 ALA F CA 1
ATOM 9708 C C . ALA F 1 42 ? -38.852 38.723 -36.994 1.00 14.92 42 ALA F C 1
ATOM 9709 O O . ALA F 1 42 ? -37.816 38.311 -36.480 1.00 14.66 42 ALA F O 1
ATOM 9711 N N . CYS F 1 43 ? -40.065 38.358 -36.573 1.00 15.71 43 CYS F N 1
ATOM 9712 C CA . CYS F 1 43 ? -40.268 37.437 -35.449 1.00 17.12 43 CYS F CA 1
ATOM 9713 C C . CYS F 1 43 ? -39.712 36.044 -35.699 1.00 18.28 43 CYS F C 1
ATOM 9714 O O . CYS F 1 43 ? -39.225 35.371 -34.776 1.00 16.63 43 CYS F O 1
ATOM 9717 N N . TYR F 1 44 ? -39.828 35.599 -36.945 1.00 19.61 44 TYR F N 1
ATOM 9718 C CA . TYR F 1 44 ? -39.334 34.281 -37.340 1.00 20.89 44 TYR F CA 1
ATOM 9719 C C . TYR F 1 44 ? -38.067 34.361 -38.142 1.00 20.76 44 TYR F C 1
ATOM 9720 O O . TYR F 1 44 ? -37.512 33.328 -38.514 1.00 20.79 44 TYR F O 1
ATOM 9729 N N . GLN F 1 45 ? -37.616 35.576 -38.430 1.00 20.34 45 GLN F N 1
ATOM 9730 C CA . GLN F 1 45 ? -36.532 35.815 -39.383 1.00 20.53 45 GLN F CA 1
ATOM 9731 C C . GLN F 1 45 ? -36.804 35.106 -40.710 1.00 20.90 45 GLN F C 1
ATOM 9732 O O . GLN F 1 45 ? -35.868 34.620 -41.352 1.00 22.18 45 GLN F O 1
ATOM 9738 N N . SER F 1 46 ? -38.076 35.060 -41.115 1.00 19.97 46 SER F N 1
ATOM 9739 C CA . SER F 1 46 ? -38.487 34.292 -42.275 1.00 19.77 46 SER F CA 1
ATOM 9740 C C . SER F 1 46 ? -38.571 35.219 -43.483 1.00 18.82 46 SER F C 1
ATOM 9741 O O . SER F 1 46 ? -39.626 35.765 -43.785 1.00 19.72 46 SER F O 1
ATOM 9744 N N . TRP F 1 47 ? -37.444 35.393 -44.159 1.00 17.79 47 TRP F N 1
ATOM 9745 C CA . TRP F 1 47 ? -37.333 36.350 -45.252 1.00 17.17 47 TRP F CA 1
ATOM 9746 C C . TRP F 1 47 ? -37.690 35.735 -46.607 1.00 17.22 47 TRP F C 1
ATOM 9747 O O . TRP F 1 47 ? -38.081 36.460 -47.525 1.00 16.09 47 TRP F O 1
ATOM 9758 N N . SER F 1 48 ? -37.545 34.414 -46.736 1.00 17.12 48 SER F N 1
ATOM 9759 C CA . SER F 1 48 ? -37.821 33.737 -48.010 1.00 18.55 48 SER F CA 1
ATOM 9760 C C . SER F 1 48 ? -39.334 33.582 -48.216 1.00 19.47 48 SER F C 1
ATOM 9761 O O . SER F 1 48 ? -40.115 33.729 -47.279 1.00 19.71 48 SER F O 1
ATOM 9764 N N . LYS F 1 49 ? -39.737 33.298 -49.449 1.00 21.32 49 LYS F N 1
ATOM 9765 C CA . LYS F 1 49 ? -41.169 33.248 -49.824 1.00 23.22 49 LYS F CA 1
ATOM 9766 C C . LYS F 1 49 ? -41.538 31.875 -50.389 1.00 24.37 49 LYS F C 1
ATOM 9767 O O . LYS F 1 49 ? -41.674 31.722 -51.612 1.00 25.37 49 LYS F O 1
ATOM 9773 N N . PRO F 1 50 ? -41.681 30.874 -49.506 1.00 25.70 50 PRO F N 1
ATOM 9774 C CA . PRO F 1 50 ? -41.891 29.491 -50.006 1.00 26.69 50 PRO F CA 1
ATOM 9775 C C . PRO F 1 50 ? -43.313 29.216 -50.546 1.00 27.84 50 PRO F C 1
ATOM 9776 O O . PRO F 1 50 ? -43.482 28.347 -51.419 1.00 28.10 50 PRO F O 1
ATOM 9780 N N . ASN F 1 51 ? -44.304 29.969 -50.060 1.00 29.22 51 ASN F N 1
ATOM 9781 C CA . ASN F 1 51 ? -45.736 29.732 -50.343 1.00 30.26 51 ASN F CA 1
ATOM 9782 C C . ASN F 1 51 ? -46.319 30.852 -51.222 1.00 30.79 51 ASN F C 1
ATOM 9783 O O . ASN F 1 51 ? -46.395 32.011 -50.791 1.00 30.07 51 ASN F O 1
ATOM 9788 N N . PRO F 1 52 ? -46.733 30.517 -52.461 1.00 30.76 52 PRO F N 1
ATOM 9789 C CA . PRO F 1 52 ? -47.291 31.575 -53.318 1.00 30.90 52 PRO F CA 1
ATOM 9790 C C . PRO F 1 52 ? -48.412 32.394 -52.655 1.00 30.50 52 PRO F C 1
ATOM 9791 O O . PRO F 1 52 ? -48.545 33.571 -52.951 1.00 30.34 52 PRO F O 1
ATOM 9795 N N . LYS F 1 53 ? -49.179 31.790 -51.752 1.00 30.57 53 LYS F N 1
ATOM 9796 C CA . LYS F 1 53 ? -50.306 32.497 -51.127 1.00 31.40 53 LYS F CA 1
ATOM 9797 C C . LYS F 1 53 ? -49.887 33.630 -50.177 1.00 30.78 53 LYS F C 1
ATOM 9798 O O . LYS F 1 53 ? -50.626 34.600 -50.058 1.00 31.20 53 LYS F O 1
ATOM 9804 N N . THR F 1 54 ? -48.724 33.518 -49.520 1.00 30.20 54 THR F N 1
ATOM 9805 C CA . THR F 1 54 ? -48.203 34.602 -48.656 1.00 29.62 54 THR F CA 1
ATOM 9806 C C . THR F 1 54 ? -46.960 35.286 -49.242 1.00 29.34 54 THR F C 1
ATOM 9807 O O . THR F 1 54 ? -46.319 36.114 -48.562 1.00 29.43 54 THR F O 1
ATOM 9811 N N . ALA F 1 55 ? -46.643 34.969 -50.500 1.00 27.78 55 ALA F N 1
ATOM 9812 C CA . ALA F 1 55 ? -45.533 35.585 -51.238 1.00 26.97 55 ALA F CA 1
ATOM 9813 C C . ALA F 1 55 ? -45.816 36.995 -51.686 1.00 26.10 55 ALA F C 1
ATOM 9814 O O . ALA F 1 55 ? -44.919 37.650 -52.202 1.00 26.90 55 ALA F O 1
ATOM 9816 N N . THR F 1 56 ? -47.058 37.457 -51.543 1.00 25.52 56 THR F N 1
ATOM 9817 C CA . THR F 1 56 ? -47.397 38.856 -51.787 1.00 24.51 56 THR F CA 1
ATOM 9818 C C . THR F 1 56 ? -47.715 39.507 -50.455 1.00 23.44 56 THR F C 1
ATOM 9819 O O . THR F 1 56 ? -48.086 38.835 -49.491 1.00 22.87 56 THR F O 1
ATOM 9823 N N . ASN F 1 57 ? -47.607 40.826 -50.425 1.00 23.22 57 ASN F N 1
ATOM 9824 C CA . ASN F 1 57 ? -47.928 41.567 -49.205 1.00 22.50 57 ASN F CA 1
ATOM 9825 C C . ASN F 1 57 ? -49.357 41.345 -48.746 1.00 22.80 57 ASN F C 1
ATOM 9826 O O . ASN F 1 57 ? -49.614 41.117 -47.561 1.00 22.32 57 ASN F O 1
ATOM 9831 N N . ALA F 1 58 ? -50.296 41.403 -49.693 1.00 23.18 58 ALA F N 1
ATOM 9832 C CA . ALA F 1 58 ? -51.702 41.240 -49.358 1.00 22.76 58 ALA F CA 1
ATOM 9833 C C . ALA F 1 58 ? -51.955 39.863 -48.774 1.00 22.95 58 ALA F C 1
ATOM 9834 O O . ALA F 1 58 ? -52.685 39.724 -47.799 1.00 22.40 58 ALA F O 1
ATOM 9836 N N . GLY F 1 59 ? -51.318 38.835 -49.336 1.00 23.40 59 GLY F N 1
ATOM 9837 C CA . GLY F 1 59 ? -51.524 37.480 -48.849 1.00 23.57 59 GLY F CA 1
ATOM 9838 C C . GLY F 1 59 ? -50.932 37.258 -47.484 1.00 23.93 59 GLY F C 1
ATOM 9839 O O . GLY F 1 59 ? -51.510 36.570 -46.640 1.00 24.34 59 GLY F O 1
ATOM 9840 N N . TYR F 1 60 ? -49.760 37.852 -47.262 1.00 24.62 60 TYR F N 1
ATOM 9841 C CA . TYR F 1 60 ? -49.098 37.746 -45.963 1.00 24.47 60 TYR F CA 1
ATOM 9842 C C . TYR F 1 60 ? -49.935 38.453 -44.897 1.00 24.34 60 TYR F C 1
ATOM 9843 O O . TYR F 1 60 ? -50.103 37.916 -43.809 1.00 23.18 60 TYR F O 1
ATOM 9852 N N . LEU F 1 61 ? -50.466 39.638 -45.199 1.00 24.83 61 LEU F N 1
ATOM 9853 C CA . LEU F 1 61 ? -51.257 40.349 -44.184 1.00 25.80 61 LEU F CA 1
ATOM 9854 C C . LEU F 1 61 ? -52.526 39.573 -43.838 1.00 26.84 61 LEU F C 1
ATOM 9855 O O . LEU F 1 61 ? -52.832 39.383 -42.661 1.00 25.95 61 LEU F O 1
ATOM 9860 N N . ARG F 1 62 ? -53.236 39.076 -44.850 1.00 28.45 62 ARG F N 1
ATOM 9861 C CA . ARG F 1 62 ? -54.445 38.284 -44.593 1.00 30.26 62 ARG F CA 1
ATOM 9862 C C . ARG F 1 62 ? -54.163 37.128 -43.626 1.00 30.38 62 ARG F C 1
ATOM 9863 O O . ARG F 1 62 ? -54.944 36.882 -42.724 1.00 30.77 62 ARG F O 1
ATOM 9871 N N . HIS F 1 63 ? -53.031 36.452 -43.815 1.00 31.47 63 HIS F N 1
ATOM 9872 C CA . HIS F 1 63 ? -52.567 35.354 -42.941 1.00 32.05 63 HIS F CA 1
ATOM 9873 C C . HIS F 1 63 ? -52.314 35.781 -41.488 1.00 32.31 63 HIS F C 1
ATOM 9874 O O . HIS F 1 63 ? -52.673 35.058 -40.554 1.00 31.81 63 HIS F O 1
ATOM 9881 N N . ILE F 1 64 ? -51.695 36.953 -41.306 1.00 32.69 64 ILE F N 1
ATOM 9882 C CA . ILE F 1 64 ? -51.529 37.567 -39.970 1.00 33.26 64 ILE F CA 1
ATOM 9883 C C . ILE F 1 64 ? -52.861 37.699 -39.234 1.00 33.14 64 ILE F C 1
ATOM 9884 O O . ILE F 1 64 ? -52.991 37.283 -38.086 1.00 32.99 64 ILE F O 1
ATOM 9889 N N . ILE F 1 65 ? -53.835 38.286 -39.909 1.00 33.62 65 ILE F N 1
ATOM 9890 C CA . ILE F 1 65 ? -55.160 38.484 -39.343 1.00 34.12 65 ILE F CA 1
ATOM 9891 C C . ILE F 1 65 ? -55.855 37.134 -39.148 1.00 35.22 65 ILE F C 1
ATOM 9892 O O . ILE F 1 65 ? -56.450 36.913 -38.085 1.00 35.20 65 ILE F O 1
ATOM 9897 N N . ASP F 1 66 ? -55.729 36.233 -40.141 1.00 36.03 66 ASP F N 1
ATOM 9898 C CA . ASP F 1 66 ? -56.309 34.865 -40.076 1.00 36.79 66 ASP F CA 1
ATOM 9899 C C . ASP F 1 66 ? -55.929 34.113 -38.804 1.00 36.39 66 ASP F C 1
ATOM 9900 O O . ASP F 1 66 ? -56.798 33.573 -38.130 1.00 37.17 66 ASP F O 1
ATOM 9905 N N . VAL F 1 67 ? -54.641 34.067 -38.482 1.00 35.71 67 VAL F N 1
ATOM 9906 C CA . VAL F 1 67 ? -54.167 33.360 -37.281 1.00 35.51 67 VAL F CA 1
ATOM 9907 C C . VAL F 1 67 ? -54.084 34.287 -36.042 1.00 34.93 67 VAL F C 1
ATOM 9908 O O . VAL F 1 67 ? -53.630 33.875 -34.959 1.00 34.99 67 VAL F O 1
ATOM 9912 N N . GLY F 1 68 ? -54.520 35.537 -36.208 1.00 33.36 68 GLY F N 1
ATOM 9913 C CA . GLY F 1 68 ? -54.716 36.455 -35.088 1.00 32.28 68 GLY F CA 1
ATOM 9914 C C . GLY F 1 68 ? -53.478 36.994 -34.399 1.00 31.12 68 GLY F C 1
ATOM 9915 O O . GLY F 1 68 ? -53.512 37.242 -33.199 1.00 31.30 68 GLY F O 1
ATOM 9916 N N . HIS F 1 69 ? -52.395 37.215 -35.143 1.00 29.94 69 HIS F N 1
ATOM 9917 C CA . HIS F 1 69 ? -51.214 37.901 -34.602 0.70 28.56 69 HIS F CA 1
ATOM 9918 C C . HIS F 1 69 ? -51.433 39.419 -34.638 1.00 27.31 69 HIS F C 1
ATOM 9919 O O . HIS F 1 69 ? -50.770 40.143 -35.373 1.00 26.41 69 HIS F O 1
ATOM 9926 N N . PHE F 1 70 ? -52.383 39.906 -33.851 1.00 26.30 70 PHE F N 1
ATOM 9927 C CA . PHE F 1 70 ? -52.829 41.281 -34.011 1.00 25.52 70 PHE F CA 1
ATOM 9928 C C . PHE F 1 70 ? -51.806 42.315 -33.533 1.00 24.37 70 PHE F C 1
ATOM 9929 O O . PHE F 1 70 ? -51.855 43.452 -33.987 1.00 24.09 70 PHE F O 1
ATOM 9937 N N . SER F 1 71 ? -50.879 41.931 -32.649 1.00 22.81 71 SER F N 1
ATOM 9938 C CA . SER F 1 71 ? -49.875 42.881 -32.155 1.00 21.65 71 SER F CA 1
ATOM 9939 C C . SER F 1 71 ? -48.968 43.402 -33.263 1.00 20.71 71 SER F C 1
ATOM 9940 O O . SER F 1 71 ? -48.469 44.544 -33.173 1.00 20.01 71 SER F O 1
ATOM 9943 N N . VAL F 1 72 ? -48.767 42.596 -34.312 1.00 18.69 72 VAL F N 1
ATOM 9944 C CA . VAL F 1 72 ? -47.962 43.029 -35.445 1.00 17.56 72 VAL F CA 1
ATOM 9945 C C . VAL F 1 72 ? -48.606 44.216 -36.184 1.00 16.53 72 VAL F C 1
ATOM 9946 O O . VAL F 1 72 ? -47.907 45.061 -36.743 1.00 14.96 72 VAL F O 1
ATOM 9950 N N . LEU F 1 73 ? -49.937 44.312 -36.140 1.00 16.47 73 LEU F N 1
ATOM 9951 C CA . LEU F 1 73 ? -50.640 45.416 -36.767 1.00 15.93 73 LEU F CA 1
ATOM 9952 C C . LEU F 1 73 ? -50.381 46.771 -36.079 1.00 15.80 73 LEU F C 1
ATOM 9953 O O . LEU F 1 73 ? -50.652 47.836 -36.667 1.00 15.63 73 LEU F O 1
ATOM 9958 N N . GLU F 1 74 ? -49.849 46.745 -34.853 1.00 13.74 74 GLU F N 1
ATOM 9959 C CA . GLU F 1 74 ? -49.682 47.987 -34.107 1.00 13.38 74 GLU F CA 1
ATOM 9960 C C . GLU F 1 74 ? -48.620 48.925 -34.659 1.00 12.96 74 GLU F C 1
ATOM 9961 O O . GLU F 1 74 ? -48.605 50.094 -34.271 1.00 12.96 74 GLU F O 1
ATOM 9967 N N . HIS F 1 75 ? -47.714 48.438 -35.515 1.00 12.38 75 HIS F N 1
ATOM 9968 C CA . HIS F 1 75 ? -46.599 49.281 -35.969 1.00 13.15 75 HIS F CA 1
ATOM 9969 C C . HIS F 1 75 ? -46.998 50.430 -36.896 1.00 13.31 75 HIS F C 1
ATOM 9970 O O . HIS F 1 75 ? -46.299 51.460 -36.977 1.00 13.69 75 HIS F O 1
ATOM 9977 N N . ALA F 1 76 ? -48.118 50.274 -37.592 1.00 13.18 76 ALA F N 1
ATOM 9978 C CA . ALA F 1 76 ? -48.531 51.277 -38.557 1.00 13.02 76 ALA F CA 1
ATOM 9979 C C . ALA F 1 76 ? -49.732 52.058 -38.052 1.00 13.05 76 ALA F C 1
ATOM 9980 O O . ALA F 1 76 ? -50.674 51.465 -37.513 1.00 12.57 76 ALA F O 1
ATOM 9982 N N . SER F 1 77 ? -49.712 53.368 -38.280 1.00 13.93 77 SER F N 1
ATOM 9983 C CA . SER F 1 77 ? -50.782 54.300 -37.800 1.00 14.77 77 SER F CA 1
ATOM 9984 C C . SER F 1 77 ? -51.430 55.159 -38.886 1.00 14.40 77 SER F C 1
ATOM 9985 O O . SER F 1 77 ? -50.834 55.402 -39.955 1.00 16.11 77 SER F O 1
ATOM 9988 N N . VAL F 1 78 ? -52.631 55.646 -38.575 1.00 14.13 78 VAL F N 1
ATOM 9989 C CA . VAL F 1 78 ? -53.374 56.578 -39.432 1.00 14.17 78 VAL F CA 1
ATOM 9990 C C . VAL F 1 78 ? -53.984 57.677 -38.544 1.00 14.24 78 VAL F C 1
ATOM 9991 O O . VAL F 1 78 ? -54.447 57.390 -37.424 1.00 14.39 78 VAL F O 1
ATOM 9995 N N . SER F 1 79 ? -53.910 58.922 -39.011 1.00 14.06 79 SER F N 1
ATOM 9996 C CA . SER F 1 79 ? -54.570 60.046 -38.354 1.00 13.51 79 SER F CA 1
ATOM 9997 C C . SER F 1 79 ? -55.667 60.631 -39.236 1.00 13.89 79 SER F C 1
ATOM 9998 O O . SER F 1 79 ? -55.528 60.690 -40.457 1.00 13.29 79 SER F O 1
ATOM 10001 N N . PHE F 1 80 ? -56.760 61.038 -38.599 1.00 14.48 80 PHE F N 1
ATOM 10002 C CA . PHE F 1 80 ? -57.848 61.723 -39.256 1.00 15.04 80 PHE F CA 1
ATOM 10003 C C . PHE F 1 80 ? -58.117 63.054 -38.571 1.00 15.40 80 PHE F C 1
ATOM 10004 O O . PHE F 1 80 ? -57.984 63.175 -37.340 1.00 14.34 80 PHE F O 1
ATOM 10012 N N . TYR F 1 81 ? -58.467 64.055 -39.366 1.00 15.29 81 TYR F N 1
ATOM 10013 C CA . TYR F 1 81 ? -59.073 65.279 -38.817 1.00 16.42 81 TYR F CA 1
ATOM 10014 C C . TYR F 1 81 ? -60.581 65.178 -39.063 1.00 17.39 81 TYR F C 1
ATOM 10015 O O . TYR F 1 81 ? -61.032 65.164 -40.220 1.00 17.39 81 TYR F O 1
ATOM 10024 N N . ILE F 1 82 ? -61.340 65.112 -37.958 1.00 17.91 82 ILE F N 1
ATOM 10025 C CA . ILE F 1 82 ? -62.784 64.936 -37.980 1.00 18.46 82 ILE F CA 1
ATOM 10026 C C . ILE F 1 82 ? -63.488 66.243 -37.565 1.00 19.09 82 ILE F C 1
ATOM 10027 O O . ILE F 1 82 ? -63.177 66.817 -36.529 1.00 18.31 82 ILE F O 1
ATOM 10032 N N . THR F 1 83 ? -64.395 66.731 -38.416 1.00 19.69 83 THR F N 1
ATOM 10033 C CA . THR F 1 83 ? -65.226 67.898 -38.101 1.00 20.10 83 THR F CA 1
ATOM 10034 C C . THR F 1 83 ? -66.704 67.504 -38.308 1.00 20.37 83 THR F C 1
ATOM 10035 O O . THR F 1 83 ? -66.992 66.413 -38.804 1.00 20.02 83 THR F O 1
ATOM 10039 N N . GLY F 1 84 ? -67.643 68.366 -37.900 1.00 20.73 84 GLY F N 1
ATOM 10040 C CA . GLY F 1 84 ? -69.074 68.004 -37.975 1.00 20.92 84 GLY F CA 1
ATOM 10041 C C . GLY F 1 84 ? -69.430 66.819 -37.096 1.00 21.33 84 GLY F C 1
ATOM 10042 O O . GLY F 1 84 ? -70.251 65.977 -37.453 1.00 22.19 84 GLY F O 1
ATOM 10043 N N . ILE F 1 85 ? -68.780 66.768 -35.936 1.00 21.45 85 ILE F N 1
ATOM 10044 C CA . ILE F 1 85 ? -68.992 65.762 -34.916 1.00 21.48 85 ILE F CA 1
ATOM 10045 C C . ILE F 1 85 ? -69.499 66.519 -33.666 1.00 20.05 85 ILE F C 1
ATOM 10046 O O . ILE F 1 85 ? -69.007 67.585 -33.359 1.00 19.16 85 ILE F O 1
ATOM 10051 N N . SER F 1 86 ? -70.499 65.966 -32.990 1.00 20.11 86 SER F N 1
ATOM 10052 C CA . SER F 1 86 ? -71.061 66.556 -31.766 1.00 20.73 86 SER F CA 1
ATOM 10053 C C . SER F 1 86 ? -70.234 66.258 -30.528 1.00 21.35 86 SER F C 1
ATOM 10054 O O . SER F 1 86 ? -69.491 65.282 -30.477 1.00 21.33 86 SER F O 1
ATOM 10057 N N . ARG F 1 87 ? -70.398 67.108 -29.518 1.00 22.01 87 ARG F N 1
ATOM 10058 C CA . ARG F 1 87 ? -69.829 66.889 -28.187 1.00 22.39 87 ARG F CA 1
ATOM 10059 C C . ARG F 1 87 ? -70.250 65.575 -27.523 1.00 22.28 87 ARG F C 1
ATOM 10060 O O . ARG F 1 87 ? -69.484 64.994 -26.746 1.00 23.22 87 ARG F O 1
ATOM 10068 N N . SER F 1 88 ? -71.447 65.092 -27.803 1.00 22.27 88 SER F N 1
ATOM 10069 C CA . SER F 1 88 ? -71.862 63.803 -27.263 1.00 22.42 88 SER F CA 1
ATOM 10070 C C . SER F 1 88 ? -71.176 62.649 -28.001 1.00 22.12 88 SER F C 1
ATOM 10071 O O . SER F 1 88 ? -70.898 61.590 -27.410 1.00 21.69 88 SER F O 1
ATOM 10074 N N . CYS F 1 89 ? -70.894 62.849 -29.289 1.00 21.23 89 CYS F N 1
ATOM 10075 C CA . CYS F 1 89 ? -70.145 61.859 -30.039 1.00 20.94 89 CYS F CA 1
ATOM 10076 C C . CYS F 1 89 ? -68.741 61.717 -29.459 1.00 19.97 89 CYS F C 1
ATOM 10077 O O . CYS F 1 89 ? -68.307 60.604 -29.194 1.00 20.37 89 CYS F O 1
ATOM 10080 N N . THR F 1 90 ? -68.052 62.841 -29.246 1.00 19.27 90 THR F N 1
ATOM 10081 C CA . THR F 1 90 ? -66.688 62.803 -28.742 1.00 18.78 90 THR F CA 1
ATOM 10082 C C . THR F 1 90 ? -66.631 62.238 -27.318 1.00 18.76 90 THR F C 1
ATOM 10083 O O . THR F 1 90 ? -65.649 61.620 -26.938 1.00 17.00 90 THR F O 1
ATOM 10087 N N . HIS F 1 91 ? -67.710 62.394 -26.549 1.00 18.94 91 HIS F N 1
ATOM 10088 C CA . HIS F 1 91 ? -67.725 61.893 -25.170 1.00 18.68 91 HIS F CA 1
ATOM 10089 C C . HIS F 1 91 ? -67.704 60.358 -25.173 1.00 18.44 91 HIS F C 1
ATOM 10090 O O . HIS F 1 91 ? -67.239 59.741 -24.214 1.00 17.21 91 HIS F O 1
ATOM 10097 N N . GLU F 1 92 ? -68.232 59.757 -26.243 1.00 18.43 92 GLU F N 1
ATOM 10098 C CA . GLU F 1 92 ? -68.145 58.315 -26.444 1.00 18.30 92 GLU F CA 1
ATOM 10099 C C . GLU F 1 92 ? -66.819 57.968 -27.080 1.00 17.82 92 GLU F C 1
ATOM 10100 O O . GLU F 1 92 ? -66.165 57.025 -26.651 1.00 18.02 92 GLU F O 1
ATOM 10106 N N . LEU F 1 93 ? -66.450 58.702 -28.128 1.00 17.77 93 LEU F N 1
ATOM 10107 C CA . LEU F 1 93 ? -65.234 58.405 -28.901 1.00 17.53 93 LEU F CA 1
ATOM 10108 C C . LEU F 1 93 ? -64.025 58.256 -27.974 1.00 17.20 93 LEU F C 1
ATOM 10109 O O . LEU F 1 93 ? -63.294 57.286 -28.061 1.00 17.18 93 LEU F O 1
ATOM 10114 N N . ILE F 1 94 ? -63.814 59.240 -27.107 1.00 16.93 94 ILE F N 1
ATOM 10115 C CA . ILE F 1 94 ? -62.592 59.287 -26.316 1.00 16.23 94 ILE F CA 1
ATOM 10116 C C . ILE F 1 94 ? -62.557 58.255 -25.176 1.00 16.35 94 ILE F C 1
ATOM 10117 O O . ILE F 1 94 ? -61.550 58.158 -24.472 1.00 16.63 94 ILE F O 1
ATOM 10122 N N . ARG F 1 95 ? -63.614 57.455 -25.014 1.00 16.55 95 ARG F N 1
ATOM 10123 C CA . ARG F 1 95 ? -63.555 56.285 -24.127 1.00 15.75 95 ARG F CA 1
ATOM 10124 C C . ARG F 1 95 ? -62.586 55.203 -24.665 1.00 15.53 95 ARG F C 1
ATOM 10125 O O . ARG F 1 95 ? -62.134 54.337 -23.911 1.00 14.58 95 ARG F O 1
ATOM 10133 N N . HIS F 1 96 ? -62.253 55.266 -25.956 1.00 15.73 96 HIS F N 1
ATOM 10134 C CA . HIS F 1 96 ? -61.236 54.381 -26.538 1.00 15.60 96 HIS F CA 1
ATOM 10135 C C . HIS F 1 96 ? -59.828 54.856 -26.182 1.00 15.89 96 HIS F C 1
ATOM 10136 O O . HIS F 1 96 ? -59.359 55.878 -26.665 1.00 16.12 96 HIS F O 1
ATOM 10143 N N . ARG F 1 97 ? -59.140 54.093 -25.345 1.00 17.01 97 ARG F N 1
ATOM 10144 C CA . ARG F 1 97 ? -57.932 54.591 -24.675 1.00 17.04 97 ARG F CA 1
ATOM 10145 C C . ARG F 1 97 ? -56.623 54.292 -25.424 1.00 17.56 97 ARG F C 1
ATOM 10146 O O . ARG F 1 97 ? -55.559 54.761 -25.019 1.00 17.56 97 ARG F O 1
ATOM 10154 N N . HIS F 1 98 ? -56.686 53.537 -26.518 1.00 18.01 98 HIS F N 1
ATOM 10155 C CA . HIS F 1 98 ? -55.496 53.309 -27.305 1.00 18.17 98 HIS F CA 1
ATOM 10156 C C . HIS F 1 98 ? -55.429 54.201 -28.532 1.00 18.47 98 HIS F C 1
ATOM 10157 O O . HIS F 1 98 ? -54.802 53.853 -29.554 1.00 18.24 98 HIS F O 1
ATOM 10164 N N . PHE F 1 99 ? -56.084 55.352 -28.437 1.00 18.22 99 PHE F N 1
ATOM 10165 C CA . PHE F 1 99 ? -55.950 56.398 -29.437 1.00 17.05 99 PHE F CA 1
ATOM 10166 C C . PHE F 1 99 ? -55.297 57.607 -28.791 1.00 16.83 99 PHE F C 1
ATOM 10167 O O . PHE F 1 99 ? -55.203 57.693 -27.551 1.00 16.62 99 PHE F O 1
ATOM 10175 N N . SER F 1 100 ? -54.853 58.514 -29.650 1.00 15.55 100 SER F N 1
ATOM 10176 C CA . SER F 1 100 ? -54.401 59.844 -29.281 1.00 15.57 100 SER F CA 1
ATOM 10177 C C . SER F 1 100 ? -55.354 60.882 -29.860 1.00 15.37 100 SER F C 1
ATOM 10178 O O . SER F 1 100 ? -55.839 60.752 -30.987 1.00 15.71 100 SER F O 1
ATOM 10181 N N . TYR F 1 101 ? -55.604 61.927 -29.096 1.00 15.77 101 TYR F N 1
ATOM 10182 C CA . TYR F 1 101 ? -56.596 62.942 -29.451 1.00 15.70 101 TYR F CA 1
ATOM 10183 C C . TYR F 1 101 ? -56.097 64.355 -29.207 1.00 16.04 101 TYR F C 1
ATOM 10184 O O . TYR F 1 101 ? -55.384 64.621 -28.234 1.00 16.08 101 TYR F O 1
ATOM 10193 N N . SER F 1 102 ? -56.454 65.258 -30.107 1.00 15.78 102 SER F N 1
ATOM 10194 C CA . SER F 1 102 ? -56.299 66.687 -29.888 1.00 16.26 102 SER F CA 1
ATOM 10195 C C . SER F 1 102 ? -57.593 67.308 -30.356 1.00 16.66 102 SER F C 1
ATOM 10196 O O . SER F 1 102 ? -57.908 67.234 -31.549 1.00 16.44 102 SER F O 1
ATOM 10199 N N . GLN F 1 103 ? -58.319 67.931 -29.433 1.00 16.66 103 GLN F N 1
ATOM 10200 C CA . GLN F 1 103 ? -59.698 68.366 -29.680 1.00 17.87 103 GLN F CA 1
ATOM 10201 C C . GLN F 1 103 ? -59.867 69.871 -29.386 1.00 18.67 103 GLN F C 1
ATOM 10202 O O . GLN F 1 103 ? -59.256 70.428 -28.458 1.00 18.08 103 GLN F O 1
ATOM 10208 N N . LEU F 1 104 ? -60.645 70.513 -30.249 1.00 19.79 104 LEU F N 1
ATOM 10209 C CA . LEU F 1 104 ? -61.107 71.878 -30.048 1.00 21.40 104 LEU F CA 1
ATOM 10210 C C . LEU F 1 104 ? -61.637 72.091 -28.627 1.00 21.73 104 LEU F C 1
ATOM 10211 O O . LEU F 1 104 ? -62.513 71.358 -28.185 1.00 21.69 104 LEU F O 1
ATOM 10216 N N . SER F 1 105 ? -61.104 73.114 -27.952 1.00 23.23 105 SER F N 1
ATOM 10217 C CA . SER F 1 105 ? -61.390 73.393 -26.540 1.00 24.11 105 SER F CA 1
ATOM 10218 C C . SER F 1 105 ? -62.446 74.496 -26.405 1.00 24.69 105 SER F C 1
ATOM 10219 O O . SER F 1 105 ? -62.230 75.611 -26.872 1.00 24.32 105 SER F O 1
ATOM 10222 N N . GLN F 1 106 ? -63.573 74.184 -25.767 1.00 25.67 106 GLN F N 1
ATOM 10223 C CA . GLN F 1 106 ? -64.545 75.230 -25.376 1.00 26.63 106 GLN F CA 1
ATOM 10224 C C . GLN F 1 106 ? -64.007 76.189 -24.302 1.00 27.55 106 GLN F C 1
ATOM 10225 O O . GLN F 1 106 ? -64.453 77.337 -24.226 1.00 27.38 106 GLN F O 1
ATOM 10231 N N . ARG F 1 107 ? -63.061 75.734 -23.475 1.00 28.60 107 ARG F N 1
ATOM 10232 C CA . ARG F 1 107 ? -62.404 76.608 -22.510 1.00 29.97 107 ARG F CA 1
ATOM 10233 C C . ARG F 1 107 ? -61.611 77.726 -23.216 1.00 31.56 107 ARG F C 1
ATOM 10234 O O . ARG F 1 107 ? -61.464 78.829 -22.681 1.00 31.48 107 ARG F O 1
ATOM 10242 N N . TYR F 1 108 ? -61.076 77.431 -24.402 1.00 33.28 108 TYR F N 1
ATOM 10243 C CA . TYR F 1 108 ? -60.092 78.313 -25.036 1.00 34.73 108 TYR F CA 1
ATOM 10244 C C . TYR F 1 108 ? -60.620 79.062 -26.273 1.00 35.50 108 TYR F C 1
ATOM 10245 O O . TYR F 1 108 ? -60.111 80.119 -26.591 1.00 35.90 108 TYR F O 1
ATOM 10254 N N . VAL F 1 109 ? -61.629 78.525 -26.962 1.00 36.77 109 VAL F N 1
ATOM 10255 C CA . VAL F 1 109 ? -62.104 79.085 -28.240 1.00 37.62 109 VAL F CA 1
ATOM 10256 C C . VAL F 1 109 ? -63.525 79.632 -28.094 1.00 38.66 109 VAL F C 1
ATOM 10257 O O . VAL F 1 109 ? -64.435 78.877 -27.759 1.00 38.92 109 VAL F O 1
ATOM 10261 N N . PRO F 1 110 ? -63.728 80.939 -28.353 1.00 39.89 110 PRO F N 1
ATOM 10262 C CA . PRO F 1 110 ? -65.077 81.532 -28.283 1.00 40.66 110 PRO F CA 1
ATOM 10263 C C . PRO F 1 110 ? -66.118 80.775 -29.105 1.00 41.18 110 PRO F C 1
ATOM 10264 O O . PRO F 1 110 ? -65.871 80.484 -30.269 1.00 41.48 110 PRO F O 1
ATOM 10268 N N . GLU F 1 111 ? -67.255 80.444 -28.496 1.00 42.05 111 GLU F N 1
ATOM 10269 C CA . GLU F 1 111 ? -68.300 79.659 -29.173 1.00 42.95 111 GLU F CA 1
ATOM 10270 C C . GLU F 1 111 ? -69.554 80.494 -29.486 1.00 43.69 111 GLU F C 1
ATOM 10271 O O . GLU F 1 111 ? -70.670 79.952 -29.554 1.00 43.88 111 GLU F O 1
ATOM 10277 N N . LYS F 1 112 ? -69.375 81.801 -29.704 1.00 44.32 112 LYS F N 1
ATOM 10278 C CA . LYS F 1 112 ? -70.510 82.702 -29.980 1.00 44.73 112 LYS F CA 1
ATOM 10279 C C . LYS F 1 112 ? -71.259 82.320 -31.262 1.00 44.90 112 LYS F C 1
ATOM 10280 O O . LYS F 1 112 ? -72.451 82.604 -31.387 1.00 45.19 112 LYS F O 1
ATOM 10282 N N . ASP F 1 113 ? -70.562 81.657 -32.190 1.00 45.14 113 ASP F N 1
ATOM 10283 C CA . ASP F 1 113 ? -71.107 81.316 -33.507 1.00 44.98 113 ASP F CA 1
ATOM 10284 C C . ASP F 1 113 ? -71.046 79.821 -33.844 1.00 44.60 113 ASP F C 1
ATOM 10285 O O . ASP F 1 113 ? -71.243 79.427 -34.994 1.00 44.70 113 ASP F O 1
ATOM 10290 N N . SER F 1 114 ? -70.799 78.991 -32.834 1.00 43.91 114 SER F N 1
ATOM 10291 C CA . SER F 1 114 ? -70.753 77.538 -33.004 1.00 43.22 114 SER F CA 1
ATOM 10292 C C . SER F 1 114 ? -71.893 76.962 -33.850 1.00 42.66 114 SER F C 1
ATOM 10293 O O . SER F 1 114 ? -73.045 77.415 -33.793 1.00 42.75 114 SER F O 1
ATOM 10296 N N . ARG F 1 115 ? -71.542 75.945 -34.629 1.00 41.45 115 ARG F N 1
ATOM 10297 C CA . ARG F 1 115 ? -72.503 75.201 -35.405 1.00 40.63 115 ARG F CA 1
ATOM 10298 C C . ARG F 1 115 ? -73.039 74.083 -34.530 1.00 39.12 115 ARG F C 1
ATOM 10299 O O . ARG F 1 115 ? -72.521 73.830 -33.436 1.00 39.10 115 ARG F O 1
ATOM 10307 N N . VAL F 1 116 ? -74.072 73.416 -35.017 1.00 37.09 116 VAL F N 1
ATOM 10308 C CA . VAL F 1 116 ? -74.678 72.314 -34.311 1.00 35.80 116 VAL F CA 1
ATOM 10309 C C . VAL F 1 116 ? -74.796 71.105 -35.239 1.00 34.85 116 VAL F C 1
ATOM 10310 O O . VAL F 1 116 ? -75.077 71.253 -36.437 1.00 34.23 116 VAL F O 1
ATOM 10314 N N . VAL F 1 117 ? -74.559 69.913 -34.691 1.00 33.63 117 VAL F N 1
ATOM 10315 C CA . VAL F 1 117 ? -74.675 68.665 -35.452 1.00 32.93 117 VAL F CA 1
ATOM 10316 C C . VAL F 1 117 ? -76.048 68.044 -35.209 1.00 32.85 117 VAL F C 1
ATOM 10317 O O . VAL F 1 117 ? -76.450 67.799 -34.058 1.00 31.76 117 VAL F O 1
ATOM 10321 N N . VAL F 1 118 ? -76.778 67.818 -36.303 1.00 33.15 118 VAL F N 1
ATOM 10322 C CA . VAL F 1 118 ? -78.092 67.195 -36.246 1.00 33.29 118 VAL F CA 1
ATOM 10323 C C . VAL F 1 118 ? -77.906 65.704 -36.091 1.00 34.09 118 VAL F C 1
ATOM 10324 O O . VAL F 1 118 ? -77.168 65.097 -36.863 1.00 34.16 118 VAL F O 1
ATOM 10328 N N . PRO F 1 119 ? -78.557 65.106 -35.075 1.00 35.10 119 PRO F N 1
ATOM 10329 C CA . PRO F 1 119 ? -78.501 63.665 -34.944 1.00 35.88 119 PRO F CA 1
ATOM 10330 C C . PRO F 1 119 ? -79.028 63.019 -36.213 1.00 36.87 119 PRO F C 1
ATOM 10331 O O . PRO F 1 119 ? -79.968 63.546 -36.804 1.00 37.55 119 PRO F O 1
ATOM 10335 N N . PRO F 1 120 ? -78.428 61.901 -36.634 1.00 37.93 120 PRO F N 1
ATOM 10336 C CA . PRO F 1 120 ? -78.873 61.207 -37.841 1.00 38.44 120 PRO F CA 1
ATOM 10337 C C . PRO F 1 120 ? -80.347 60.749 -37.830 1.00 39.69 120 PRO F C 1
ATOM 10338 O O . PRO F 1 120 ? -81.014 60.857 -38.863 1.00 39.92 120 PRO F O 1
ATOM 10342 N N . GLY F 1 121 ? -80.860 60.271 -36.691 1.00 40.75 121 GLY F N 1
ATOM 10343 C CA . GLY F 1 121 ? -82.273 59.846 -36.581 1.00 41.76 121 GLY F CA 1
ATOM 10344 C C . GLY F 1 121 ? -83.299 60.951 -36.845 1.00 42.61 121 GLY F C 1
ATOM 10345 O O . GLY F 1 121 ? -84.510 60.728 -36.771 1.00 43.08 121 GLY F O 1
ATOM 10346 N N . MET F 1 122 ? -82.797 62.134 -37.193 1.00 43.67 122 MET F N 1
ATOM 10347 C CA . MET F 1 122 ? -83.555 63.367 -37.219 1.00 44.18 122 MET F CA 1
ATOM 10348 C C . MET F 1 122 ? -83.250 64.221 -38.465 1.00 44.66 122 MET F C 1
ATOM 10349 O O . MET F 1 122 ? -83.902 65.253 -38.686 1.00 44.69 122 MET F O 1
ATOM 10354 N N . GLU F 1 123 ? -82.276 63.785 -39.275 1.00 45.21 123 GLU F N 1
ATOM 10355 C CA . GLU F 1 123 ? -81.712 64.592 -40.376 1.00 45.89 123 GLU F CA 1
ATOM 10356 C C . GLU F 1 123 ? -82.703 64.945 -41.476 1.00 46.07 123 GLU F C 1
ATOM 10357 O O . GLU F 1 123 ? -82.606 66.007 -42.087 1.00 46.01 123 GLU F O 1
ATOM 10363 N N . ASP F 1 124 ? -83.636 64.041 -41.736 1.00 46.41 124 ASP F N 1
ATOM 10364 C CA . ASP F 1 124 ? -84.584 64.205 -42.830 1.00 46.96 124 ASP F CA 1
ATOM 10365 C C . ASP F 1 124 ? -85.876 64.928 -42.413 1.00 46.98 124 ASP F C 1
ATOM 10366 O O . ASP F 1 124 ? -86.860 64.893 -43.152 1.00 47.06 124 ASP F O 1
ATOM 10371 N N . ASP F 1 125 ? -85.867 65.595 -41.252 1.00 47.04 125 ASP F N 1
ATOM 10372 C CA . ASP F 1 125 ? -87.081 66.181 -40.670 1.00 47.13 125 ASP F CA 1
ATOM 10373 C C . ASP F 1 125 ? -86.921 67.680 -40.442 1.00 47.11 125 ASP F C 1
ATOM 10374 O O . ASP F 1 125 ? -86.204 68.113 -39.533 1.00 47.14 125 ASP F O 1
ATOM 10379 N N . ALA F 1 126 ? -87.615 68.468 -41.257 1.00 47.03 126 ALA F N 1
ATOM 10380 C CA . ALA F 1 126 ? -87.516 69.915 -41.191 1.00 47.25 126 ALA F CA 1
ATOM 10381 C C . ALA F 1 126 ? -87.876 70.479 -39.813 1.00 47.38 126 ALA F C 1
ATOM 10382 O O . ALA F 1 126 ? -87.215 71.409 -39.343 1.00 47.68 126 ALA F O 1
ATOM 10384 N N . ASP F 1 127 ? -88.904 69.936 -39.156 1.00 47.46 127 ASP F N 1
ATOM 10385 C CA . ASP F 1 127 ? -89.383 70.581 -37.916 1.00 47.53 127 ASP F CA 1
ATOM 10386 C C . ASP F 1 127 ? -88.656 70.103 -36.656 1.00 47.04 127 ASP F C 1
ATOM 10387 O O . ASP F 1 127 ? -88.452 70.890 -35.725 1.00 46.87 127 ASP F O 1
ATOM 10392 N N . LEU F 1 128 ? -88.236 68.838 -36.639 1.00 46.63 128 LEU F N 1
ATOM 10393 C CA . LEU F 1 128 ? -87.303 68.383 -35.606 1.00 45.90 128 LEU F CA 1
ATOM 10394 C C . LEU F 1 128 ? -86.012 69.189 -35.721 1.00 45.47 128 LEU F C 1
ATOM 10395 O O . LEU F 1 128 ? -85.558 69.772 -34.733 1.00 45.29 128 LEU F O 1
ATOM 10400 N N . ARG F 1 129 ? -85.443 69.251 -36.928 1.00 44.94 129 ARG F N 1
ATOM 10401 C CA . ARG F 1 129 ? -84.306 70.149 -37.195 1.00 44.70 129 ARG F CA 1
ATOM 10402 C C . ARG F 1 129 ? -84.527 71.586 -36.712 1.00 44.10 129 ARG F C 1
ATOM 10403 O O . ARG F 1 129 ? -83.592 72.228 -36.225 1.00 43.84 129 ARG F O 1
ATOM 10411 N N . HIS F 1 130 ? -85.747 72.099 -36.885 1.00 43.68 130 HIS F N 1
ATOM 10412 C CA . HIS F 1 130 ? -86.073 73.464 -36.465 1.00 43.28 130 HIS F CA 1
ATOM 10413 C C . HIS F 1 130 ? -86.130 73.608 -34.943 1.00 42.20 130 HIS F C 1
ATOM 10414 O O . HIS F 1 130 ? -85.746 74.644 -34.411 1.00 41.66 130 HIS F O 1
ATOM 10421 N N . ILE F 1 131 ? -86.600 72.581 -34.245 1.00 41.57 131 ILE F N 1
ATOM 10422 C CA . ILE F 1 131 ? -86.649 72.620 -32.771 1.00 41.41 131 ILE F CA 1
ATOM 10423 C C . ILE F 1 131 ? -85.229 72.691 -32.198 1.00 40.79 131 ILE F C 1
ATOM 10424 O O . ILE F 1 131 ? -84.934 73.479 -31.291 1.00 40.51 131 ILE F O 1
ATOM 10429 N N . LEU F 1 132 ? -84.351 71.875 -32.764 1.00 40.33 132 LEU F N 1
ATOM 10430 C CA . LEU F 1 132 ? -82.953 71.799 -32.333 1.00 39.94 132 LEU F CA 1
ATOM 10431 C C . LEU F 1 132 ? -82.209 73.116 -32.546 1.00 39.60 132 LEU F C 1
ATOM 10432 O O . LEU F 1 132 ? -81.509 73.605 -31.652 1.00 39.34 132 LEU F O 1
ATOM 10437 N N . THR F 1 133 ? -82.354 73.683 -33.739 1.00 39.40 133 THR F N 1
ATOM 10438 C CA . THR F 1 133 ? -81.633 74.895 -34.086 1.00 39.20 133 THR F CA 1
ATOM 10439 C C . THR F 1 133 ? -82.125 76.107 -33.298 1.00 39.18 133 THR F C 1
ATOM 10440 O O . THR F 1 133 ? -81.316 76.969 -32.929 1.00 38.51 133 THR F O 1
ATOM 10444 N N . GLU F 1 134 ? -83.432 76.163 -33.018 1.00 39.11 134 GLU F N 1
ATOM 10445 C CA . GLU F 1 134 ? -83.976 77.197 -32.112 1.00 39.47 134 GLU F CA 1
ATOM 10446 C C . GLU F 1 134 ? -83.417 77.008 -30.703 1.00 38.73 134 GLU F C 1
ATOM 10447 O O . GLU F 1 134 ? -82.943 77.969 -30.082 1.00 38.04 134 GLU F O 1
ATOM 10453 N N . ALA F 1 135 ? -83.452 75.758 -30.227 1.00 38.60 135 ALA F N 1
ATOM 10454 C CA . ALA F 1 135 ? -82.896 75.397 -28.921 1.00 38.24 135 ALA F CA 1
ATOM 10455 C C . ALA F 1 135 ? -81.476 75.918 -28.799 1.00 38.16 135 ALA F C 1
ATOM 10456 O O . ALA F 1 135 ? -81.122 76.545 -27.802 1.00 37.84 135 ALA F O 1
ATOM 10458 N N . ALA F 1 136 ? -80.683 75.683 -29.842 1.00 38.39 136 ALA F N 1
ATOM 10459 C CA . ALA F 1 136 ? -79.285 76.110 -29.882 1.00 38.67 136 ALA F CA 1
ATOM 10460 C C . ALA F 1 136 ? -79.104 77.633 -29.956 1.00 39.05 136 ALA F C 1
ATOM 10461 O O . ALA F 1 136 ? -78.201 78.183 -29.317 1.00 38.85 136 ALA F O 1
ATOM 10463 N N . ASP F 1 137 ? -79.941 78.324 -30.730 1.00 39.64 137 ASP F N 1
ATOM 10464 C CA . ASP F 1 137 ? -79.917 79.794 -30.711 1.00 40.09 137 ASP F CA 1
ATOM 10465 C C . ASP F 1 137 ? -80.173 80.351 -29.298 1.00 39.81 137 ASP F C 1
ATOM 10466 O O . ASP F 1 137 ? -79.462 81.255 -28.846 1.00 39.77 137 ASP F O 1
ATOM 10471 N N . ALA F 1 138 ? -81.177 79.824 -28.599 1.00 39.87 138 ALA F N 1
ATOM 10472 C CA . ALA F 1 138 ? -81.428 80.255 -27.213 1.00 39.90 138 ALA F CA 1
ATOM 10473 C C . ALA F 1 138 ? -80.200 79.970 -26.354 1.00 40.03 138 ALA F C 1
ATOM 10474 O O . ALA F 1 138 ? -79.686 80.847 -25.647 1.00 39.68 138 ALA F O 1
ATOM 10476 N N . ALA F 1 139 ? -79.729 78.729 -26.436 1.00 40.17 139 ALA F N 1
ATOM 10477 C CA . ALA F 1 139 ? -78.533 78.320 -25.722 1.00 40.17 139 ALA F CA 1
ATOM 10478 C C . ALA F 1 139 ? -77.410 79.332 -25.958 1.00 40.28 139 ALA F C 1
ATOM 10479 O O . ALA F 1 139 ? -76.776 79.777 -25.012 1.00 40.23 139 ALA F O 1
ATOM 10481 N N . ARG F 1 140 ? -77.217 79.734 -27.214 1.00 40.93 140 ARG F N 1
ATOM 10482 C CA . ARG F 1 140 ? -76.105 80.624 -27.601 1.00 41.46 140 ARG F CA 1
ATOM 10483 C C . ARG F 1 140 ? -76.285 82.052 -27.104 1.00 41.43 140 ARG F C 1
ATOM 10484 O O . ARG F 1 140 ? -75.308 82.715 -26.747 1.00 41.37 140 ARG F O 1
ATOM 10492 N N . ALA F 1 141 ? -77.532 82.525 -27.092 1.00 41.56 141 ALA F N 1
ATOM 10493 C CA . ALA F 1 141 ? -77.839 83.835 -26.533 1.00 41.33 141 ALA F CA 1
ATOM 10494 C C . ALA F 1 141 ? -77.581 83.812 -25.035 1.00 40.99 141 ALA F C 1
ATOM 10495 O O . ALA F 1 141 ? -76.966 84.740 -24.499 1.00 40.98 141 ALA F O 1
ATOM 10497 N N . THR F 1 142 ? -78.044 82.747 -24.371 1.00 40.71 142 THR F N 1
ATOM 10498 C CA . THR F 1 142 ? -77.833 82.576 -22.928 1.00 40.32 142 THR F CA 1
ATOM 10499 C C . THR F 1 142 ? -76.350 82.533 -22.634 1.00 40.64 142 THR F C 1
ATOM 10500 O O . THR F 1 142 ? -75.870 83.161 -21.691 1.00 40.85 142 THR F O 1
ATOM 10504 N N . TYR F 1 143 ? -75.620 81.793 -23.459 1.00 41.15 143 TYR F N 1
ATOM 10505 C CA . TYR F 1 143 ? -74.168 81.776 -23.386 1.00 41.38 143 TYR F CA 1
ATOM 10506 C C . TYR F 1 143 ? -73.576 83.194 -23.516 1.00 41.66 143 TYR F C 1
ATOM 10507 O O . TYR F 1 143 ? -72.819 83.632 -22.643 1.00 41.62 143 TYR F O 1
ATOM 10516 N N . SER F 1 144 ? -73.929 83.923 -24.574 1.00 42.02 144 SER F N 1
ATOM 10517 C CA . SER F 1 144 ? -73.358 85.265 -24.790 1.00 42.47 144 SER F CA 1
ATOM 10518 C C . SER F 1 144 ? -73.662 86.211 -23.623 1.00 42.79 144 SER F C 1
ATOM 10519 O O . SER F 1 144 ? -72.789 86.964 -23.177 1.00 42.27 144 SER F O 1
ATOM 10522 N N . GLU F 1 145 ? -74.896 86.148 -23.125 1.00 43.23 145 GLU F N 1
ATOM 10523 C CA . GLU F 1 145 ? -75.295 86.883 -21.927 1.00 43.62 145 GLU F CA 1
ATOM 10524 C C . GLU F 1 145 ? -74.436 86.538 -20.712 1.00 43.68 145 GLU F C 1
ATOM 10525 O O . GLU F 1 145 ? -73.964 87.439 -20.002 1.00 43.20 145 GLU F O 1
ATOM 10531 N N . LEU F 1 146 ? -74.251 85.239 -20.466 1.00 43.78 146 LEU F N 1
ATOM 10532 C CA . LEU F 1 146 ? -73.407 84.783 -19.352 1.00 44.03 146 LEU F CA 1
ATOM 10533 C C . LEU F 1 146 ? -71.995 85.324 -19.457 1.00 44.29 146 LEU F C 1
ATOM 10534 O O . LEU F 1 146 ? -71.440 85.793 -18.474 1.00 44.15 146 LEU F O 1
ATOM 10539 N N . LEU F 1 147 ? -71.420 85.260 -20.654 1.00 45.49 147 LEU F N 1
ATOM 10540 C CA . LEU F 1 147 ? -70.028 85.660 -20.869 1.00 46.43 147 LEU F CA 1
ATOM 10541 C C . LEU F 1 147 ? -69.803 87.119 -20.470 1.00 47.34 147 LEU F C 1
ATOM 10542 O O . LEU F 1 147 ? -68.896 87.428 -19.688 1.00 47.36 147 LEU F O 1
ATOM 10547 N N . ALA F 1 148 ? -70.633 88.009 -21.006 1.00 48.56 148 ALA F N 1
ATOM 10548 C CA . ALA F 1 148 ? -70.550 89.422 -20.666 1.00 49.39 148 ALA F CA 1
ATOM 10549 C C . ALA F 1 148 ? -70.565 89.593 -19.142 1.00 50.25 148 ALA F C 1
ATOM 10550 O O . ALA F 1 148 ? -69.658 90.215 -18.583 1.00 50.73 148 ALA F O 1
ATOM 10552 N N . LYS F 1 149 ? -71.557 88.996 -18.479 1.00 50.96 149 LYS F N 1
ATOM 10553 C CA . LYS F 1 149 ? -71.726 89.126 -17.017 1.00 51.68 149 LYS F CA 1
ATOM 10554 C C . LYS F 1 149 ? -70.611 88.471 -16.198 1.00 52.57 149 LYS F C 1
ATOM 10555 O O . LYS F 1 149 ? -70.168 89.037 -15.190 1.00 52.93 149 LYS F O 1
ATOM 10561 N N . LEU F 1 150 ? -70.173 87.283 -16.614 1.00 53.43 150 LEU F N 1
ATOM 10562 C CA . LEU F 1 150 ? -69.028 86.616 -15.975 1.00 53.99 150 LEU F CA 1
ATOM 10563 C C . LEU F 1 150 ? -67.756 87.462 -16.101 1.00 54.60 150 LEU F C 1
ATOM 10564 O O . LEU F 1 150 ? -66.993 87.577 -15.144 1.00 54.81 150 LEU F O 1
ATOM 10569 N N . GLU F 1 151 ? -67.539 88.066 -17.267 1.00 55.53 151 GLU F N 1
ATOM 10570 C CA . GLU F 1 151 ? -66.404 88.985 -17.451 1.00 56.32 151 GLU F CA 1
ATOM 10571 C C . GLU F 1 151 ? -66.515 90.213 -16.533 1.00 56.98 151 GLU F C 1
ATOM 10572 O O . GLU F 1 151 ? -65.511 90.709 -16.010 1.00 56.84 151 GLU F O 1
ATOM 10578 N N . ALA F 1 152 ? -67.742 90.688 -16.335 1.00 57.84 152 ALA F N 1
ATOM 10579 C CA . ALA F 1 152 ? -68.015 91.709 -15.336 1.00 58.52 152 ALA F CA 1
ATOM 10580 C C . ALA F 1 152 ? -67.626 91.181 -13.963 1.00 59.24 152 ALA F C 1
ATOM 10581 O O . ALA F 1 152 ? -66.865 91.820 -13.251 1.00 59.40 152 ALA F O 1
ATOM 10583 N N . LYS F 1 153 ? -68.124 89.998 -13.611 1.00 60.11 153 LYS F N 1
ATOM 10584 C CA . LYS F 1 153 ? -67.923 89.445 -12.266 1.00 60.70 153 LYS F CA 1
ATOM 10585 C C . LYS F 1 153 ? -66.457 89.164 -11.966 1.00 61.18 153 LYS F C 1
ATOM 10586 O O . LYS F 1 153 ? -65.977 89.470 -10.872 1.00 61.20 153 LYS F O 1
ATOM 10592 N N . PHE F 1 154 ? -65.749 88.591 -12.937 1.00 61.87 154 PHE F N 1
ATOM 10593 C CA . PHE F 1 154 ? -64.305 88.381 -12.806 1.00 62.31 154 PHE F CA 1
ATOM 10594 C C . PHE F 1 154 ? -63.508 89.615 -13.250 1.00 62.54 154 PHE F C 1
ATOM 10595 O O . PHE F 1 154 ? -62.330 89.495 -13.581 1.00 62.88 154 PHE F O 1
ATOM 10603 N N . ALA F 1 155 ? -64.134 90.797 -13.244 1.00 62.75 155 ALA F N 1
ATOM 10604 C CA . ALA F 1 155 ? -63.434 92.054 -13.562 1.00 62.71 155 ALA F CA 1
ATOM 10605 C C . ALA F 1 155 ? -62.238 92.274 -12.631 1.00 62.61 155 ALA F C 1
ATOM 10606 O O . ALA F 1 155 ? -61.238 92.875 -13.022 1.00 62.83 155 ALA F O 1
ATOM 10608 N N . ASP F 1 156 ? -62.347 91.764 -11.407 1.00 62.50 156 ASP F N 1
ATOM 10609 C CA . ASP F 1 156 ? -61.275 91.845 -10.417 1.00 62.24 156 ASP F CA 1
ATOM 10610 C C . ASP F 1 156 ? -59.922 91.339 -10.939 1.00 61.85 156 ASP F C 1
ATOM 10611 O O . ASP F 1 156 ? -58.881 91.902 -10.603 1.00 61.68 156 ASP F O 1
ATOM 10616 N N . GLN F 1 157 ? -59.954 90.285 -11.757 1.00 61.41 157 GLN F N 1
ATOM 10617 C CA . GLN F 1 157 ? -58.749 89.678 -12.365 1.00 61.10 157 GLN F CA 1
ATOM 10618 C C . GLN F 1 157 ? -57.890 90.653 -13.207 1.00 60.78 157 GLN F C 1
ATOM 10619 O O . GLN F 1 157 ? -58.393 91.232 -14.173 1.00 60.89 157 GLN F O 1
ATOM 10625 N N . PRO F 1 158 ? -56.590 90.814 -12.860 1.00 60.37 158 PRO F N 1
ATOM 10626 C CA . PRO F 1 158 ? -55.688 91.665 -13.654 1.00 59.98 158 PRO F CA 1
ATOM 10627 C C . PRO F 1 158 ? -55.379 91.102 -15.046 1.00 59.71 158 PRO F C 1
ATOM 10628 O O . PRO F 1 158 ? -55.500 91.814 -16.049 1.00 59.46 158 PRO F O 1
ATOM 10632 N N . ASN F 1 159 ? -54.970 89.836 -15.086 1.00 59.31 159 ASN F N 1
ATOM 10633 C CA . ASN F 1 159 ? -54.649 89.142 -16.334 1.00 58.80 159 ASN F CA 1
ATOM 10634 C C . ASN F 1 159 ? -55.895 88.964 -17.217 1.00 58.53 159 ASN F C 1
ATOM 10635 O O . ASN F 1 159 ? -56.741 88.111 -16.936 1.00 58.95 159 ASN F O 1
ATOM 10640 N N . ALA F 1 160 ? -55.994 89.768 -18.279 1.00 57.93 160 ALA F N 1
ATOM 10641 C CA . ALA F 1 160 ? -57.132 89.718 -19.198 1.00 57.55 160 ALA F CA 1
ATOM 10642 C C . ALA F 1 160 ? -57.357 88.316 -19.765 1.00 57.18 160 ALA F C 1
ATOM 10643 O O . ALA F 1 160 ? -58.481 87.820 -19.759 1.00 57.19 160 ALA F O 1
ATOM 10645 N N . ILE F 1 161 ? -56.287 87.677 -20.233 1.00 56.80 161 ILE F N 1
ATOM 10646 C CA . ILE F 1 161 ? -56.389 86.355 -20.866 1.00 56.52 161 ILE F CA 1
ATOM 10647 C C . ILE F 1 161 ? -56.987 85.323 -19.897 1.00 56.22 161 ILE F C 1
ATOM 10648 O O . ILE F 1 161 ? -57.931 84.610 -20.253 1.00 56.00 161 ILE F O 1
ATOM 10653 N N . LEU F 1 162 ? -56.454 85.270 -18.676 1.00 55.93 162 LEU F N 1
ATOM 10654 C CA . LEU F 1 162 ? -57.038 84.456 -17.602 1.00 55.59 162 LEU F CA 1
ATOM 10655 C C . LEU F 1 162 ? -58.502 84.805 -17.394 1.00 55.26 162 LEU F C 1
ATOM 10656 O O . LEU F 1 162 ? -59.360 83.921 -17.338 1.00 55.20 162 LEU F O 1
ATOM 10658 N N . ARG F 1 163 ? -58.776 86.105 -17.288 1.00 54.90 163 ARG F N 1
ATOM 10659 C CA . ARG F 1 163 ? -60.132 86.613 -17.037 1.00 54.54 163 ARG F CA 1
ATOM 10660 C C . ARG F 1 163 ? -61.152 86.036 -18.027 1.00 53.73 163 ARG F C 1
ATOM 10661 O O . ARG F 1 163 ? -62.229 85.590 -17.625 1.00 53.74 163 ARG F O 1
ATOM 10669 N N . ARG F 1 164 ? -60.801 86.027 -19.310 1.00 52.65 164 ARG F N 1
ATOM 10670 C CA . ARG F 1 164 ? -61.714 85.546 -20.339 1.00 51.84 164 ARG F CA 1
ATOM 10671 C C . ARG F 1 164 ? -61.921 84.027 -20.307 1.00 50.54 164 ARG F C 1
ATOM 10672 O O . ARG F 1 164 ? -63.028 83.558 -20.569 1.00 50.78 164 ARG F O 1
ATOM 10680 N N . LYS F 1 165 ? -60.882 83.265 -19.977 1.00 48.80 165 LYS F N 1
ATOM 10681 C CA . LYS F 1 165 ? -61.014 81.808 -19.859 1.00 47.42 165 LYS F CA 1
ATOM 10682 C C . LYS F 1 165 ? -61.943 81.389 -18.705 1.00 46.04 165 LYS F C 1
ATOM 10683 O O . LYS F 1 165 ? -62.775 80.488 -18.861 1.00 45.45 165 LYS F O 1
ATOM 10689 N N . GLN F 1 166 ? -61.795 82.048 -17.558 1.00 44.53 166 GLN F N 1
ATOM 10690 C CA . GLN F 1 166 ? -62.657 81.803 -16.397 1.00 43.38 166 GLN F CA 1
ATOM 10691 C C . GLN F 1 166 ? -64.105 82.078 -16.752 1.00 42.21 166 GLN F C 1
ATOM 10692 O O . GLN F 1 166 ? -65.009 81.363 -16.306 1.00 42.17 166 GLN F O 1
ATOM 10698 N N . ALA F 1 167 ? -64.312 83.130 -17.544 1.00 40.78 167 ALA F N 1
ATOM 10699 C CA . ALA F 1 167 ? -65.637 83.497 -18.022 1.00 39.67 167 ALA F CA 1
ATOM 10700 C C . ALA F 1 167 ? -66.171 82.449 -18.990 1.00 38.56 167 ALA F C 1
ATOM 10701 O O . ALA F 1 167 ? -67.326 82.025 -18.906 1.00 38.72 167 ALA F O 1
ATOM 10703 N N . ARG F 1 168 ? -65.309 82.017 -19.896 1.00 37.27 168 ARG F N 1
ATOM 10704 C CA . ARG F 1 168 ? -65.713 81.130 -20.979 1.00 36.31 168 ARG F CA 1
ATOM 10705 C C . ARG F 1 168 ? -65.957 79.689 -20.504 1.00 34.72 168 ARG F C 1
ATOM 10706 O O . ARG F 1 168 ? -66.929 79.061 -20.906 1.00 34.13 168 ARG F O 1
ATOM 10714 N N . GLN F 1 169 ? -65.077 79.169 -19.656 1.00 33.48 169 GLN F N 1
ATOM 10715 C CA . GLN F 1 169 ? -65.263 77.826 -19.106 1.00 32.30 169 GLN F CA 1
ATOM 10716 C C . GLN F 1 169 ? -66.542 77.723 -18.275 1.00 31.67 169 GLN F C 1
ATOM 10717 O O . GLN F 1 169 ? -67.165 76.677 -18.240 1.00 30.98 169 GLN F O 1
ATOM 10723 N N . ALA F 1 170 ? -66.942 78.817 -17.628 1.00 31.01 170 ALA F N 1
ATOM 10724 C CA . ALA F 1 170 ? -68.220 78.852 -16.918 1.00 30.57 170 ALA F CA 1
ATOM 10725 C C . ALA F 1 170 ? -69.378 79.088 -17.876 1.00 30.50 170 ALA F C 1
ATOM 10726 O O . ALA F 1 170 ? -70.453 78.508 -17.716 1.00 30.13 170 ALA F O 1
ATOM 10728 N N . ALA F 1 171 ? -69.168 79.943 -18.874 1.00 30.32 171 ALA F N 1
ATOM 10729 C CA . ALA F 1 171 ? -70.239 80.267 -19.812 1.00 30.34 171 ALA F CA 1
ATOM 10730 C C . ALA F 1 171 ? -70.727 79.041 -20.602 1.00 30.21 171 ALA F C 1
ATOM 10731 O O . ALA F 1 171 ? -71.929 78.921 -20.865 1.00 29.64 171 ALA F O 1
ATOM 10733 N N . ARG F 1 172 ? -69.808 78.135 -20.968 1.00 29.62 172 ARG F N 1
ATOM 10734 C CA . ARG F 1 172 ? -70.179 76.949 -21.769 1.00 29.25 172 ARG F CA 1
ATOM 10735 C C . ARG F 1 172 ? -71.042 75.911 -21.046 1.00 29.09 172 ARG F C 1
ATOM 10736 O O . ARG F 1 172 ? -71.494 74.943 -21.676 1.00 28.98 172 ARG F O 1
ATOM 10744 N N . ALA F 1 173 ? -71.320 76.110 -19.755 1.00 28.67 173 ALA F N 1
ATOM 10745 C CA . ALA F 1 173 ? -72.271 75.233 -19.068 1.00 28.81 173 ALA F CA 1
ATOM 10746 C C . ALA F 1 173 ? -73.581 75.075 -19.845 1.00 28.34 173 ALA F C 1
ATOM 10747 O O . ALA F 1 173 ? -74.178 74.014 -19.809 1.00 28.81 173 ALA F O 1
ATOM 10749 N N . VAL F 1 174 ? -74.014 76.110 -20.571 1.00 27.99 174 VAL F N 1
ATOM 10750 C CA . VAL F 1 174 ? -75.305 76.059 -21.268 1.00 27.61 174 VAL F CA 1
ATOM 10751 C C . VAL F 1 174 ? -75.217 75.587 -22.728 1.00 27.46 174 VAL F C 1
ATOM 10752 O O . VAL F 1 174 ? -76.251 75.337 -23.348 1.00 26.84 174 VAL F O 1
ATOM 10756 N N . LEU F 1 175 ? -74.006 75.465 -23.288 1.00 26.75 175 LEU F N 1
ATOM 10757 C CA . LEU F 1 175 ? -73.886 74.966 -24.658 1.00 26.32 175 LEU F CA 1
ATOM 10758 C C . LEU F 1 175 ? -74.412 73.515 -24.694 1.00 26.14 175 LEU F C 1
ATOM 10759 O O . LEU F 1 175 ? -74.176 72.750 -23.742 1.00 26.49 175 LEU F O 1
ATOM 10764 N N . PRO F 1 176 ? -75.154 73.138 -25.758 1.00 25.84 176 PRO F N 1
ATOM 10765 C CA . PRO F 1 176 ? -75.761 71.799 -25.879 1.00 25.70 176 PRO F CA 1
ATOM 10766 C C . PRO F 1 176 ? -74.818 70.668 -26.330 1.00 25.43 176 PRO F C 1
ATOM 10767 O O . PRO F 1 176 ? -73.753 70.942 -26.868 1.00 25.59 176 PRO F O 1
ATOM 10771 N N . ASN F 1 177 ? -75.237 69.423 -26.084 1.00 24.86 177 ASN F N 1
ATOM 10772 C CA . ASN F 1 177 ? -74.566 68.218 -26.585 1.00 24.61 177 ASN F CA 1
ATOM 10773 C C . ASN F 1 177 ? -74.334 68.242 -28.099 1.00 24.53 177 ASN F C 1
ATOM 10774 O O . ASN F 1 177 ? -73.345 67.691 -28.589 1.00 23.95 177 ASN F O 1
ATOM 10779 N N . ALA F 1 178 ? -75.269 68.856 -28.824 1.00 23.93 178 ALA F N 1
ATOM 10780 C CA . ALA F 1 178 ? -75.215 68.955 -30.288 1.00 24.30 178 ALA F CA 1
ATOM 10781 C C . ALA F 1 178 ? -74.151 69.901 -30.806 1.00 23.91 178 ALA F C 1
ATOM 10782 O O . ALA F 1 178 ? -73.846 69.864 -31.997 1.00 24.69 178 ALA F O 1
ATOM 10784 N N . THR F 1 179 ? -73.595 70.750 -29.944 1.00 23.30 179 THR F N 1
ATOM 10785 C CA . THR F 1 179 ? -72.569 71.701 -30.371 1.00 23.02 179 THR F CA 1
ATOM 10786 C C . THR F 1 179 ? -71.468 70.966 -31.167 1.00 23.25 179 THR F C 1
ATOM 10787 O O . THR F 1 179 ? -71.000 69.904 -30.746 1.00 22.84 179 THR F O 1
ATOM 10791 N N . GLU F 1 180 ? -71.066 71.532 -32.307 1.00 22.78 180 GLU F N 1
ATOM 10792 C CA . GLU F 1 180 ? -70.004 70.942 -33.111 1.00 22.79 180 GLU F CA 1
ATOM 10793 C C . GLU F 1 180 ? -68.685 70.947 -32.359 1.00 21.73 180 GLU F C 1
ATOM 10794 O O . GLU F 1 180 ? -68.372 71.889 -31.658 1.00 22.79 180 GLU F O 1
ATOM 10800 N N . THR F 1 181 ? -67.905 69.894 -32.539 1.00 21.55 181 THR F N 1
ATOM 10801 C CA . THR F 1 181 ? -66.507 69.895 -32.138 1.00 20.92 181 THR F CA 1
ATOM 10802 C C . THR F 1 181 ? -65.619 69.391 -33.290 1.00 20.91 181 THR F C 1
ATOM 10803 O O . THR F 1 181 ? -66.115 68.993 -34.339 1.00 21.45 181 THR F O 1
ATOM 10807 N N . ARG F 1 182 ? -64.308 69.500 -33.129 1.00 20.35 182 ARG F N 1
ATOM 10808 C CA . ARG F 1 182 ? -63.356 69.088 -34.164 1.00 20.08 182 ARG F CA 1
ATOM 10809 C C . ARG F 1 182 ? -62.194 68.432 -33.455 1.00 18.94 182 ARG F C 1
ATOM 10810 O O . ARG F 1 182 ? -61.761 68.919 -32.406 1.00 19.24 182 ARG F O 1
ATOM 10818 N N . ILE F 1 183 ? -61.700 67.333 -34.011 1.00 17.71 183 ILE F N 1
ATOM 10819 C CA . ILE F 1 183 ? -60.742 66.491 -33.293 1.00 16.51 183 ILE F CA 1
ATOM 10820 C C . ILE F 1 183 ? -59.780 65.785 -34.270 1.00 16.38 183 ILE F C 1
ATOM 10821 O O . ILE F 1 183 ? -60.202 65.343 -35.343 1.00 16.05 183 ILE F O 1
ATOM 10826 N N . VAL F 1 184 ? -58.485 65.760 -33.934 1.00 15.81 184 VAL F N 1
ATOM 10827 C CA . VAL F 1 184 ? -57.515 64.904 -34.623 1.00 15.64 184 VAL F CA 1
ATOM 10828 C C . VAL F 1 184 ? -57.467 63.601 -33.818 1.00 15.95 184 VAL F C 1
ATOM 10829 O O . VAL F 1 184 ? -57.323 63.630 -32.565 1.00 15.43 184 VAL F O 1
ATOM 10833 N N . VAL F 1 185 ? -57.648 62.471 -34.503 1.00 15.22 185 VAL F N 1
ATOM 10834 C CA . VAL F 1 185 ? -57.639 61.150 -33.862 1.00 14.92 185 VAL F CA 1
ATOM 10835 C C . VAL F 1 185 ? -56.564 60.301 -34.519 1.00 15.04 185 VAL F C 1
ATOM 10836 O O . VAL F 1 185 ? -56.592 60.107 -35.734 1.00 14.51 185 VAL F O 1
ATOM 10840 N N . THR F 1 186 ? -55.615 59.808 -33.731 1.00 15.57 186 THR F N 1
ATOM 10841 C CA . THR F 1 186 ? -54.542 58.970 -34.252 1.00 15.56 186 THR F CA 1
ATOM 10842 C C . THR F 1 186 ? -54.598 57.573 -33.626 1.00 15.26 186 THR F C 1
ATOM 10843 O O . THR F 1 186 ? -54.668 57.412 -32.399 1.00 14.67 186 THR F O 1
ATOM 10847 N N . GLY F 1 187 ? -54.538 56.553 -34.468 1.00 14.92 187 GLY F N 1
ATOM 10848 C CA . GLY F 1 187 ? -54.554 55.191 -33.979 1.00 14.31 187 GLY F CA 1
ATOM 10849 C C . GLY F 1 187 ? -53.740 54.264 -34.842 1.00 13.51 187 GLY F C 1
ATOM 10850 O O . GLY F 1 187 ? -53.637 54.467 -36.052 1.00 12.76 187 GLY F O 1
ATOM 10851 N N . ASN F 1 188 ? -53.186 53.219 -34.225 1.00 12.96 188 ASN F N 1
ATOM 10852 C CA . ASN F 1 188 ? -52.602 52.156 -35.023 1.00 12.55 188 ASN F CA 1
ATOM 10853 C C . ASN F 1 188 ? -53.684 51.239 -35.599 1.00 12.36 188 ASN F C 1
ATOM 10854 O O . ASN F 1 188 ? -54.841 51.297 -35.197 1.00 10.53 188 ASN F O 1
ATOM 10859 N N . TYR F 1 189 ? -53.297 50.412 -36.569 1.00 12.93 189 TYR F N 1
ATOM 10860 C CA . TYR F 1 189 ? -54.243 49.502 -37.235 1.00 13.37 189 TYR F CA 1
ATOM 10861 C C . TYR F 1 189 ? -55.053 48.621 -36.299 1.00 14.27 189 TYR F C 1
ATOM 10862 O O . TYR F 1 189 ? -56.256 48.399 -36.519 1.00 15.02 189 TYR F O 1
ATOM 10871 N N . ARG F 1 190 ? -54.416 48.099 -35.254 1.00 13.87 190 ARG F N 1
ATOM 10872 C CA . ARG F 1 190 ? -55.114 47.278 -34.305 1.00 14.14 190 ARG F CA 1
ATOM 10873 C C . ARG F 1 190 ? -56.177 48.083 -33.568 1.00 13.65 190 ARG F C 1
ATOM 10874 O O . ARG F 1 190 ? -57.310 47.629 -33.449 1.00 13.43 190 ARG F O 1
ATOM 10882 N N . ALA F 1 191 ? -55.809 49.283 -33.107 1.00 13.23 191 ALA F N 1
ATOM 10883 C CA . ALA F 1 191 ? -56.756 50.159 -32.414 1.00 13.61 191 ALA F CA 1
ATOM 10884 C C . ALA F 1 191 ? -57.907 50.495 -33.340 1.00 13.84 191 ALA F C 1
ATOM 10885 O O . ALA F 1 191 ? -59.040 50.493 -32.913 1.00 15.02 191 ALA F O 1
ATOM 10887 N N . TRP F 1 192 ? -57.610 50.816 -34.604 1.00 14.04 192 TRP F N 1
ATOM 10888 C CA . TRP F 1 192 ? -58.666 51.132 -35.553 1.00 14.32 192 TRP F CA 1
ATOM 10889 C C . TRP F 1 192 ? -59.624 49.966 -35.736 1.00 14.87 192 TRP F C 1
ATOM 10890 O O . TRP F 1 192 ? -60.829 50.186 -35.771 1.00 15.15 192 TRP F O 1
ATOM 10901 N N . ARG F 1 193 ? -59.082 48.753 -35.864 1.00 15.77 193 ARG F N 1
ATOM 10902 C CA . ARG F 1 193 ? -59.889 47.536 -35.979 1.00 16.31 193 ARG F CA 1
ATOM 10903 C C . ARG F 1 193 ? -60.839 47.334 -34.814 1.00 17.40 193 ARG F C 1
ATOM 10904 O O . ARG F 1 193 ? -62.004 46.983 -35.006 1.00 18.08 193 ARG F O 1
ATOM 10912 N N . HIS F 1 194 ? -60.350 47.535 -33.595 1.00 16.71 194 HIS F N 1
ATOM 10913 C CA . HIS F 1 194 ? -61.190 47.367 -32.418 1.00 16.99 194 HIS F CA 1
ATOM 10914 C C . HIS F 1 194 ? -62.317 48.436 -32.385 1.00 16.45 194 HIS F C 1
ATOM 10915 O O . HIS F 1 194 ? -63.466 48.108 -32.109 1.00 15.98 194 HIS F O 1
ATOM 10922 N N . PHE F 1 195 ? -61.973 49.689 -32.678 1.00 16.89 195 PHE F N 1
ATOM 10923 C CA . PHE F 1 195 ? -62.944 50.785 -32.737 1.00 18.28 195 PHE F CA 1
ATOM 10924 C C . PHE F 1 195 ? -64.082 50.465 -33.701 1.00 19.33 195 PHE F C 1
ATOM 10925 O O . PHE F 1 195 ? -65.261 50.570 -33.349 1.00 20.08 195 PHE F O 1
ATOM 10933 N N . ILE F 1 196 ? -63.722 50.060 -34.913 1.00 19.82 196 ILE F N 1
ATOM 10934 C CA . ILE F 1 196 ? -64.725 49.743 -35.921 1.00 20.07 196 ILE F CA 1
ATOM 10935 C C . ILE F 1 196 ? -65.606 48.586 -35.453 1.00 20.93 196 ILE F C 1
ATOM 10936 O O . ILE F 1 196 ? -66.827 48.692 -35.544 1.00 21.22 196 ILE F O 1
ATOM 10941 N N . ALA F 1 197 ? -65.009 47.504 -34.949 1.00 21.81 197 ALA F N 1
ATOM 10942 C CA . ALA F 1 197 ? -65.801 46.384 -34.396 1.00 23.30 197 ALA F CA 1
ATOM 10943 C C . ALA F 1 197 ? -66.835 46.851 -33.355 1.00 24.60 197 ALA F C 1
ATOM 10944 O O . ALA F 1 197 ? -67.989 46.374 -33.337 1.00 24.38 197 ALA F O 1
ATOM 10946 N N . MET F 1 198 ? -66.405 47.780 -32.501 1.00 25.20 198 MET F N 1
ATOM 10947 C CA . MET F 1 198 ? -67.200 48.259 -31.367 1.00 26.26 198 MET F CA 1
ATOM 10948 C C . MET F 1 198 ? -68.248 49.300 -31.776 1.00 25.67 198 MET F C 1
ATOM 10949 O O . MET F 1 198 ? -69.342 49.306 -31.231 1.00 25.41 198 MET F O 1
ATOM 10954 N N . ARG F 1 199 ? -67.905 50.203 -32.692 1.00 24.74 199 ARG F N 1
ATOM 10955 C CA . ARG F 1 199 ? -68.787 51.328 -33.011 1.00 24.85 199 ARG F CA 1
ATOM 10956 C C . ARG F 1 199 ? -69.587 51.171 -34.313 1.00 24.93 199 ARG F C 1
ATOM 10957 O O . ARG F 1 199 ? -70.636 51.812 -34.453 1.00 24.54 199 ARG F O 1
ATOM 10965 N N . ALA F 1 200 ? -69.143 50.294 -35.220 1.00 24.77 200 ALA F N 1
ATOM 10966 C CA . ALA F 1 200 ? -69.871 50.050 -36.486 1.00 25.74 200 ALA F CA 1
ATOM 10967 C C . ALA F 1 200 ? -70.894 48.937 -36.276 1.00 26.54 200 ALA F C 1
ATOM 10968 O O . ALA F 1 200 ? -71.117 48.100 -37.130 1.00 26.96 200 ALA F O 1
ATOM 10970 N N . SER F 1 201 ? -71.534 48.966 -35.124 1.00 27.73 201 SER F N 1
ATOM 10971 C CA . SER F 1 201 ? -72.310 47.862 -34.623 1.00 28.21 201 SER F CA 1
ATOM 10972 C C . SER F 1 201 ? -73.709 48.413 -34.430 1.00 28.59 201 SER F C 1
ATOM 10973 O O . SER F 1 201 ? -73.876 49.625 -34.234 1.00 28.64 201 SER F O 1
ATOM 10976 N N . GLU F 1 202 ? -74.708 47.545 -34.512 1.00 28.76 202 GLU F N 1
ATOM 10977 C CA . GLU F 1 202 ? -76.086 47.965 -34.282 1.00 29.96 202 GLU F CA 1
ATOM 10978 C C . GLU F 1 202 ? -76.317 48.430 -32.830 1.00 29.11 202 GLU F C 1
ATOM 10979 O O . GLU F 1 202 ? -77.265 49.158 -32.572 1.00 28.74 202 GLU F O 1
ATOM 10985 N N . HIS F 1 203 ? -75.475 47.989 -31.894 1.00 28.51 203 HIS F N 1
ATOM 10986 C CA . HIS F 1 203 ? -75.582 48.436 -30.497 1.00 28.35 203 HIS F CA 1
ATOM 10987 C C . HIS F 1 203 ? -75.173 49.884 -30.308 1.00 27.01 203 HIS F C 1
ATOM 10988 O O . HIS F 1 203 ? -75.625 50.517 -29.373 1.00 27.05 203 HIS F O 1
ATOM 10995 N N . ALA F 1 204 ? -74.310 50.400 -31.182 1.00 26.36 204 ALA F N 1
ATOM 10996 C CA . ALA F 1 204 ? -73.795 51.759 -31.064 1.00 25.76 204 ALA F CA 1
ATOM 10997 C C . ALA F 1 204 ? -74.783 52.850 -31.486 1.00 25.68 204 ALA F C 1
ATOM 10998 O O . ALA F 1 204 ? -75.683 52.624 -32.308 1.00 25.94 204 ALA F O 1
ATOM 11000 N N . ASP F 1 205 ? -74.574 54.042 -30.932 1.00 25.22 205 ASP F N 1
ATOM 11001 C CA . ASP F 1 205 ? -75.287 55.250 -31.342 1.00 25.47 205 ASP F CA 1
ATOM 11002 C C . ASP F 1 205 ? -75.070 55.554 -32.832 1.00 24.88 205 ASP F C 1
ATOM 11003 O O . ASP F 1 205 ? -73.962 55.435 -33.359 1.00 24.32 205 ASP F O 1
ATOM 11008 N N . VAL F 1 206 ? -76.125 56.003 -33.498 1.00 24.25 206 VAL F N 1
ATOM 11009 C CA . VAL F 1 206 ? -76.069 56.191 -34.944 1.00 23.62 206 VAL F CA 1
ATOM 11010 C C . VAL F 1 206 ? -75.033 57.231 -35.390 1.00 23.22 206 VAL F C 1
ATOM 11011 O O . VAL F 1 206 ? -74.489 57.124 -36.498 1.00 22.18 206 VAL F O 1
ATOM 11015 N N . GLU F 1 207 ? -74.726 58.233 -34.558 1.00 23.08 207 GLU F N 1
ATOM 11016 C CA . GLU F 1 207 ? -73.743 59.239 -34.969 1.00 23.17 207 GLU F CA 1
ATOM 11017 C C . GLU F 1 207 ? -72.336 58.642 -34.992 1.00 23.33 207 GLU F C 1
ATOM 11018 O O . GLU F 1 207 ? -71.608 58.807 -35.976 1.00 23.72 207 GLU F O 1
ATOM 11024 N N . ILE F 1 208 ? -71.947 57.973 -33.907 1.00 23.23 208 ILE F N 1
ATOM 11025 C CA . ILE F 1 208 ? -70.616 57.356 -33.847 1.00 23.08 208 ILE F CA 1
ATOM 11026 C C . ILE F 1 208 ? -70.486 56.174 -34.829 1.00 23.90 208 ILE F C 1
ATOM 11027 O O . ILE F 1 208 ? -69.403 55.923 -35.333 1.00 22.96 208 ILE F O 1
ATOM 11032 N N . ARG F 1 209 ? -71.595 55.482 -35.119 1.00 24.67 209 ARG F N 1
ATOM 11033 C CA . ARG F 1 209 ? -71.607 54.381 -36.091 1.00 24.92 209 ARG F CA 1
ATOM 11034 C C . ARG F 1 209 ? -71.335 54.899 -37.496 1.00 24.50 209 ARG F C 1
ATOM 11035 O O . ARG F 1 209 ? -70.666 54.242 -38.282 1.00 23.91 209 ARG F O 1
ATOM 11043 N N . ARG F 1 210 ? -71.863 56.084 -37.794 1.00 23.96 210 ARG F N 1
ATOM 11044 C CA . ARG F 1 210 ? -71.625 56.753 -39.069 1.00 23.47 210 ARG F CA 1
ATOM 11045 C C . ARG F 1 210 ? -70.167 57.151 -39.192 1.00 22.24 210 ARG F C 1
ATOM 11046 O O . ARG F 1 210 ? -69.579 57.014 -40.263 1.00 20.96 210 ARG F O 1
ATOM 11054 N N . LEU F 1 211 ? -69.587 57.635 -38.094 1.00 20.74 211 LEU F N 1
ATOM 11055 C CA . LEU F 1 211 ? -68.186 57.990 -38.075 1.00 20.41 211 LEU F CA 1
ATOM 11056 C C . LEU F 1 211 ? -67.342 56.764 -38.322 1.00 20.12 211 LEU F C 1
ATOM 11057 O O . LEU F 1 211 ? -66.420 56.796 -39.160 1.00 20.78 211 LEU F O 1
ATOM 11062 N N . ALA F 1 212 ? -67.658 55.688 -37.611 1.00 19.86 212 ALA F N 1
ATOM 11063 C CA . ALA F 1 212 ? -66.875 54.450 -37.685 1.00 20.50 212 ALA F CA 1
ATOM 11064 C C . ALA F 1 212 ? -66.864 53.824 -39.094 1.00 21.15 212 ALA F C 1
ATOM 11065 O O . ALA F 1 212 ? -65.844 53.299 -39.556 1.00 20.89 212 ALA F O 1
ATOM 11067 N N . ILE F 1 213 ? -68.018 53.850 -39.760 1.00 21.40 213 ILE F N 1
ATOM 11068 C CA . ILE F 1 213 ? -68.112 53.378 -41.135 1.00 21.23 213 ILE F CA 1
ATOM 11069 C C . ILE F 1 213 ? -67.258 54.197 -42.105 1.00 20.34 213 ILE F C 1
ATOM 11070 O O . ILE F 1 213 ? -66.574 53.642 -42.958 1.00 21.09 213 ILE F O 1
ATOM 11075 N N . GLU F 1 214 ? -67.290 55.512 -41.993 1.00 20.11 214 GLU F N 1
ATOM 11076 C CA . GLU F 1 214 ? -66.496 56.352 -42.873 1.00 20.07 214 GLU F CA 1
ATOM 11077 C C . GLU F 1 214 ? -64.996 56.139 -42.634 1.00 19.67 214 GLU F C 1
ATOM 11078 O O . GLU F 1 214 ? -64.210 56.102 -43.576 1.00 18.35 214 GLU F O 1
ATOM 11084 N N . CYS F 1 215 ? -64.607 56.026 -41.368 1.00 19.06 215 CYS F N 1
ATOM 11085 C CA . CYS F 1 215 ? -63.245 55.694 -41.021 1.00 19.32 215 CYS F CA 1
ATOM 11086 C C . CYS F 1 215 ? -62.862 54.370 -41.674 1.00 19.31 215 CYS F C 1
ATOM 11087 O O . CYS F 1 215 ? -61.816 54.283 -42.284 1.00 18.55 215 CYS F O 1
ATOM 11090 N N . LEU F 1 216 ? -63.707 53.347 -41.562 1.00 20.46 216 LEU F N 1
ATOM 11091 C CA . LEU F 1 216 ? -63.439 52.076 -42.218 1.00 21.01 216 LEU F CA 1
ATOM 11092 C C . LEU F 1 216 ? -63.230 52.251 -43.735 1.00 21.80 216 LEU F C 1
ATOM 11093 O O . LEU F 1 216 ? -62.297 51.655 -44.307 1.00 21.92 216 LEU F O 1
ATOM 11098 N N . ARG F 1 217 ? -64.074 53.045 -44.392 1.00 22.56 217 ARG F N 1
ATOM 11099 C CA . ARG F 1 217 ? -63.919 53.213 -45.844 1.00 23.37 217 ARG F CA 1
ATOM 11100 C C . ARG F 1 217 ? -62.583 53.818 -46.195 1.00 22.96 217 ARG F C 1
ATOM 11101 O O . ARG F 1 217 ? -61.909 53.367 -47.124 1.00 23.60 217 ARG F O 1
ATOM 11109 N N . GLN F 1 218 ? -62.165 54.820 -45.443 1.00 22.44 218 GLN F N 1
ATOM 11110 C CA . GLN F 1 218 ? -60.887 55.438 -45.741 1.00 21.99 218 GLN F CA 1
ATOM 11111 C C . GLN F 1 218 ? -59.702 54.530 -45.397 1.00 21.32 218 GLN F C 1
ATOM 11112 O O . GLN F 1 218 ? -58.719 54.515 -46.126 1.00 20.97 218 GLN F O 1
ATOM 11118 N N . LEU F 1 219 ? -59.786 53.796 -44.298 1.00 20.56 219 LEU F N 1
ATOM 11119 C CA . LEU F 1 219 ? -58.725 52.843 -43.917 1.00 20.86 219 LEU F CA 1
ATOM 11120 C C . LEU F 1 219 ? -58.575 51.666 -44.900 1.00 20.89 219 LEU F C 1
ATOM 11121 O O . LEU F 1 219 ? -57.464 51.191 -45.156 1.00 20.01 219 LEU F O 1
ATOM 11126 N N . ALA F 1 220 ? -59.701 51.186 -45.416 1.00 21.20 220 ALA F N 1
ATOM 11127 C CA . ALA F 1 220 ? -59.699 50.102 -46.389 1.00 22.05 220 ALA F CA 1
ATOM 11128 C C . ALA F 1 220 ? -59.007 50.536 -47.683 1.00 23.42 220 ALA F C 1
ATOM 11129 O O . ALA F 1 220 ? -58.485 49.693 -48.397 1.00 24.20 220 ALA F O 1
ATOM 11131 N N . ALA F 1 221 ? -58.975 51.843 -47.966 1.00 24.55 221 ALA F N 1
ATOM 11132 C CA . ALA F 1 221 ? -58.267 52.371 -49.139 1.00 25.41 221 ALA F CA 1
ATOM 11133 C C . ALA F 1 221 ? -56.746 52.448 -48.900 1.00 25.94 221 ALA F C 1
ATOM 11134 O O . ALA F 1 221 ? -55.962 52.258 -49.823 1.00 26.64 221 ALA F O 1
ATOM 11136 N N . VAL F 1 222 ? -56.343 52.719 -47.660 1.00 25.95 222 VAL F N 1
ATOM 11137 C CA . VAL F 1 222 ? -54.940 52.756 -47.255 1.00 26.35 222 VAL F CA 1
ATOM 11138 C C . VAL F 1 222 ? -54.347 51.373 -47.046 1.00 26.10 222 VAL F C 1
ATOM 11139 O O . VAL F 1 222 ? -53.208 51.114 -47.427 1.00 26.61 222 VAL F O 1
ATOM 11143 N N . ALA F 1 223 ? -55.092 50.485 -46.412 1.00 25.18 223 ALA F N 1
ATOM 11144 C CA . ALA F 1 223 ? -54.553 49.185 -46.085 1.00 24.89 223 ALA F CA 1
ATOM 11145 C C . ALA F 1 223 ? -55.570 48.112 -46.387 1.00 24.26 223 ALA F C 1
ATOM 11146 O O . ALA F 1 223 ? -56.080 47.471 -45.481 1.00 23.69 223 ALA F O 1
ATOM 11148 N N . PRO F 1 224 ? -55.851 47.885 -47.688 1.00 24.80 224 PRO F N 1
ATOM 11149 C CA . PRO F 1 224 ? -56.923 46.976 -48.062 1.00 24.04 224 PRO F CA 1
ATOM 11150 C C . PRO F 1 224 ? -56.885 45.621 -47.389 1.00 23.67 224 PRO F C 1
ATOM 11151 O O . PRO F 1 224 ? -57.905 45.169 -46.868 1.00 22.98 224 PRO F O 1
ATOM 11155 N N . ALA F 1 225 ? -55.718 44.980 -47.374 1.00 23.25 225 ALA F N 1
ATOM 11156 C CA . ALA F 1 225 ? -55.569 43.668 -46.755 1.00 23.10 225 ALA F CA 1
ATOM 11157 C C . ALA F 1 225 ? -55.833 43.661 -45.238 1.00 23.15 225 ALA F C 1
ATOM 11158 O O . ALA F 1 225 ? -56.229 42.631 -44.685 1.00 24.15 225 ALA F O 1
ATOM 11160 N N . VAL F 1 226 ? -55.623 44.799 -44.575 1.00 22.86 226 VAL F N 1
ATOM 11161 C CA . VAL F 1 226 ? -55.769 44.885 -43.124 1.00 23.44 226 VAL F CA 1
ATOM 11162 C C . VAL F 1 226 ? -57.239 45.042 -42.672 1.00 24.12 226 VAL F C 1
ATOM 11163 O O . VAL F 1 226 ? -57.578 44.680 -41.547 1.00 24.78 226 VAL F O 1
ATOM 11167 N N . PHE F 1 227 ? -58.109 45.566 -43.537 1.00 24.81 227 PHE F N 1
ATOM 11168 C CA . PHE F 1 227 ? -59.520 45.770 -43.175 1.00 25.49 227 PHE F CA 1
ATOM 11169 C C . PHE F 1 227 ? -60.531 45.031 -44.039 1.00 27.02 227 PHE F C 1
ATOM 11170 O O . PHE F 1 227 ? -61.726 45.113 -43.777 1.00 27.13 227 PHE F O 1
ATOM 11178 N N . ALA F 1 228 ? -60.048 44.279 -45.032 1.00 28.52 228 ALA F N 1
ATOM 11179 C CA . ALA F 1 228 ? -60.910 43.592 -46.008 1.00 29.56 228 ALA F CA 1
ATOM 11180 C C . ALA F 1 228 ? -61.930 42.674 -45.354 1.00 30.48 228 ALA F C 1
ATOM 11181 O O . ALA F 1 228 ? -63.044 42.493 -45.874 1.00 31.18 228 ALA F O 1
ATOM 11183 N N . ASP F 1 229 ? -61.567 42.094 -44.216 1.00 31.28 229 ASP F N 1
ATOM 11184 C CA . ASP F 1 229 ? -62.450 41.170 -43.516 1.00 32.03 229 ASP F CA 1
ATOM 11185 C C . ASP F 1 229 ? -63.684 41.840 -42.882 1.00 32.64 229 ASP F C 1
ATOM 11186 O O . ASP F 1 229 ? -64.586 41.146 -42.434 1.00 32.35 229 ASP F O 1
ATOM 11191 N N . PHE F 1 230 ? -63.725 43.175 -42.850 1.00 33.23 230 PHE F N 1
ATOM 11192 C CA . PHE F 1 230 ? -64.941 43.897 -42.437 1.00 33.91 230 PHE F CA 1
ATOM 11193 C C . PHE F 1 230 ? -65.903 44.064 -43.613 1.00 34.60 230 PHE F C 1
ATOM 11194 O O . PHE F 1 230 ? -65.554 44.673 -44.628 1.00 34.77 230 PHE F O 1
ATOM 11202 N N . GLU F 1 231 ? -67.105 43.517 -43.450 1.00 35.65 231 GLU F N 1
ATOM 11203 C CA . GLU F 1 231 ? -68.216 43.664 -44.395 1.00 36.69 231 GLU F CA 1
ATOM 11204 C C . GLU F 1 231 ? -69.159 44.773 -43.936 1.00 36.79 231 GLU F C 1
ATOM 11205 O O . GLU F 1 231 ? -69.638 44.721 -42.813 1.00 36.93 231 GLU F O 1
ATOM 11211 N N . VAL F 1 232 ? -69.438 45.757 -44.787 1.00 37.14 232 VAL F N 1
ATOM 11212 C CA . VAL F 1 232 ? -70.457 46.763 -44.496 1.00 37.66 232 VAL F CA 1
ATOM 11213 C C . VAL F 1 232 ? -71.818 46.283 -44.994 1.00 38.85 232 VAL F C 1
ATOM 11214 O O . VAL F 1 232 ? -72.057 46.201 -46.208 1.00 38.71 232 VAL F O 1
ATOM 11218 N N . THR F 1 233 ? -72.701 45.958 -44.058 1.00 39.74 233 THR F N 1
ATOM 11219 C CA . THR F 1 233 ? -74.052 45.541 -44.393 1.00 40.78 233 THR F CA 1
ATOM 11220 C C . THR F 1 233 ? -75.029 46.649 -44.005 1.00 41.35 233 THR F C 1
ATOM 11221 O O . THR F 1 233 ? -74.724 47.508 -43.168 1.00 41.25 233 THR F O 1
ATOM 11225 N N . THR F 1 234 ? -76.184 46.662 -44.659 1.00 42.01 234 THR F N 1
ATOM 11226 C CA . THR F 1 234 ? -77.159 47.731 -44.466 1.00 42.55 234 THR F CA 1
ATOM 11227 C C . THR F 1 234 ? -78.358 47.188 -43.713 1.00 43.05 234 THR F C 1
ATOM 11228 O O . THR F 1 234 ? -78.820 46.077 -43.973 1.00 43.34 234 THR F O 1
ATOM 11232 N N . LEU F 1 235 ? -78.843 47.974 -42.760 1.00 43.50 235 LEU F N 1
ATOM 11233 C CA . LEU F 1 235 ? -80.011 47.603 -41.982 1.00 43.50 235 LEU F CA 1
ATOM 11234 C C . LEU F 1 235 ? -81.268 48.155 -42.663 1.00 43.51 235 LEU F C 1
ATOM 11235 O O . LEU F 1 235 ? -81.184 48.900 -43.652 1.00 43.68 235 LEU F O 1
ATOM 11240 N N . ALA F 1 236 ? -82.426 47.787 -42.118 1.00 43.46 236 ALA F N 1
ATOM 11241 C CA . ALA F 1 236 ? -83.729 48.263 -42.603 1.00 43.38 236 ALA F CA 1
ATOM 11242 C C . ALA F 1 236 ? -83.810 49.795 -42.709 1.00 43.25 236 ALA F C 1
ATOM 11243 O O . ALA F 1 236 ? -84.304 50.337 -43.703 1.00 43.46 236 ALA F O 1
ATOM 11245 N N . ASP F 1 237 ? -83.306 50.492 -41.692 1.00 42.97 237 ASP F N 1
ATOM 11246 C CA . ASP F 1 237 ? -83.426 51.947 -41.624 1.00 42.12 237 ASP F CA 1
ATOM 11247 C C . ASP F 1 237 ? -82.390 52.692 -42.466 1.00 41.94 237 ASP F C 1
ATOM 11248 O O . ASP F 1 237 ? -82.307 53.923 -42.394 1.00 42.02 237 ASP F O 1
ATOM 11253 N N . GLY F 1 238 ? -81.584 51.954 -43.233 1.00 41.59 238 GLY F N 1
ATOM 11254 C CA . GLY F 1 238 ? -80.599 52.557 -44.132 1.00 41.21 238 GLY F CA 1
ATOM 11255 C C . GLY F 1 238 ? -79.305 52.998 -43.466 1.00 41.04 238 GLY F C 1
ATOM 11256 O O . GLY F 1 238 ? -78.467 53.662 -44.100 1.00 41.07 238 GLY F O 1
ATOM 11257 N N . THR F 1 239 ? -79.130 52.660 -42.185 1.00 40.41 239 THR F N 1
ATOM 11258 C CA . THR F 1 239 ? -77.840 52.878 -41.539 1.00 39.50 239 THR F CA 1
ATOM 11259 C C . THR F 1 239 ? -76.987 51.669 -41.833 1.00 39.14 239 THR F C 1
ATOM 11260 O O . THR F 1 239 ? -77.506 50.584 -42.121 1.00 39.47 239 THR F O 1
ATOM 11264 N N . GLU F 1 240 ? -75.681 51.860 -41.708 1.00 38.62 240 GLU F N 1
ATOM 11265 C CA . GLU F 1 240 ? -74.696 50.853 -42.077 1.00 38.21 240 GLU F CA 1
ATOM 11266 C C . GLU F 1 240 ? -73.941 50.307 -40.866 1.00 37.83 240 GLU F C 1
ATOM 11267 O O . GLU F 1 240 ? -73.612 51.036 -39.932 1.00 37.62 240 GLU F O 1
ATOM 11273 N N . VAL F 1 241 ? -73.663 49.017 -40.914 1.00 37.41 241 VAL F N 1
ATOM 11274 C CA . VAL F 1 241 ? -72.990 48.308 -39.842 1.00 37.45 241 VAL F CA 1
ATOM 11275 C C . VAL F 1 241 ? -71.887 47.493 -40.509 1.00 37.47 241 VAL F C 1
ATOM 11276 O O . VAL F 1 241 ? -72.006 47.136 -41.686 1.00 36.65 241 VAL F O 1
ATOM 11280 N N . ALA F 1 242 ? -70.805 47.235 -39.779 1.00 37.53 242 ALA F N 1
ATOM 11281 C CA . ALA F 1 242 ? -69.648 46.553 -40.329 1.00 37.85 242 ALA F CA 1
ATOM 11282 C C . ALA F 1 242 ? -69.281 45.392 -39.431 1.00 38.51 242 ALA F C 1
ATOM 11283 O O . ALA F 1 242 ? -69.091 45.573 -38.232 1.00 38.31 242 ALA F O 1
ATOM 11285 N N . THR F 1 243 ? -69.168 44.203 -40.016 1.00 39.28 243 THR F N 1
ATOM 11286 C CA . THR F 1 243 ? -69.009 42.970 -39.252 1.00 40.19 243 THR F CA 1
ATOM 11287 C C . THR F 1 243 ? -67.831 42.127 -39.737 1.00 40.58 243 THR F C 1
ATOM 11288 O O . THR F 1 243 ? -67.521 42.080 -40.935 1.00 40.37 243 THR F O 1
ATOM 11292 N N . SER F 1 244 ? -67.189 41.461 -38.782 1.00 41.08 244 SER F N 1
ATOM 11293 C CA . SER F 1 244 ? -66.068 40.595 -39.059 1.00 41.29 244 SER F CA 1
ATOM 11294 C C . SER F 1 244 ? -66.214 39.319 -38.251 1.00 41.60 244 SER F C 1
ATOM 11295 O O . SER F 1 244 ? -66.223 38.228 -38.820 1.00 42.19 244 SER F O 1
ATOM 11298 N N . GLU G 1 3 ? -83.098 72.292 -10.453 1.00 36.81 3 GLU G N 1
ATOM 11299 C CA . GLU G 1 3 ? -82.570 71.507 -9.298 1.00 37.14 3 GLU G CA 1
ATOM 11300 C C . GLU G 1 3 ? -81.075 71.266 -9.459 1.00 36.30 3 GLU G C 1
ATOM 11301 O O . GLU G 1 3 ? -80.639 70.734 -10.474 1.00 36.31 3 GLU G O 1
ATOM 11307 N N . THR G 1 4 ? -80.290 71.663 -8.458 1.00 34.96 4 THR G N 1
ATOM 11308 C CA . THR G 1 4 ? -78.835 71.679 -8.584 1.00 34.09 4 THR G CA 1
ATOM 11309 C C . THR G 1 4 ? -78.213 70.569 -7.732 1.00 33.34 4 THR G C 1
ATOM 11310 O O . THR G 1 4 ? -78.662 70.316 -6.626 1.00 33.62 4 THR G O 1
ATOM 11314 N N . ALA G 1 5 ? -77.188 69.899 -8.264 1.00 32.32 5 ALA G N 1
ATOM 11315 C CA . ALA G 1 5 ? -76.541 68.787 -7.583 1.00 31.56 5 ALA G CA 1
ATOM 11316 C C . ALA G 1 5 ? -75.172 69.237 -7.086 1.00 30.80 5 ALA G C 1
ATOM 11317 O O . ALA G 1 5 ? -74.426 69.824 -7.858 1.00 31.18 5 ALA G O 1
ATOM 11319 N N . PRO G 1 6 ? -74.828 68.967 -5.801 1.00 29.48 6 PRO G N 1
ATOM 11320 C CA . PRO G 1 6 ? -73.484 69.291 -5.309 1.00 28.84 6 PRO G CA 1
ATOM 11321 C C . PRO G 1 6 ? -72.494 68.153 -5.526 1.00 27.46 6 PRO G C 1
ATOM 11322 O O . PRO G 1 6 ? -72.897 67.002 -5.583 1.00 27.37 6 PRO G O 1
ATOM 11326 N N . LEU G 1 7 ? -71.205 68.479 -5.598 1.00 27.31 7 LEU G N 1
ATOM 11327 C CA . LEU G 1 7 ? -70.157 67.465 -5.757 1.00 26.43 7 LEU G CA 1
ATOM 11328 C C . LEU G 1 7 ? -70.161 66.502 -4.577 1.00 26.22 7 LEU G C 1
ATOM 11329 O O . LEU G 1 7 ? -70.079 66.928 -3.419 1.00 26.36 7 LEU G O 1
ATOM 11334 N N . ARG G 1 8 ? -70.278 65.213 -4.864 1.00 25.39 8 ARG G N 1
ATOM 11335 C CA . ARG G 1 8 ? -70.080 64.196 -3.850 1.00 25.10 8 ARG G CA 1
ATOM 11336 C C . ARG G 1 8 ? -69.090 63.155 -4.343 1.00 24.48 8 ARG G C 1
ATOM 11337 O O . ARG G 1 8 ? -69.187 62.681 -5.473 1.00 24.84 8 ARG G O 1
ATOM 11345 N N . VAL G 1 9 ? -68.120 62.831 -3.492 1.00 23.14 9 VAL G N 1
ATOM 11346 C CA . VAL G 1 9 ? -67.076 61.889 -3.820 1.00 21.97 9 VAL G CA 1
ATOM 11347 C C . VAL G 1 9 ? -67.082 60.845 -2.725 1.00 21.62 9 VAL G C 1
ATOM 11348 O O . VAL G 1 9 ? -66.832 61.157 -1.559 1.00 21.80 9 VAL G O 1
ATOM 11352 N N . GLN G 1 10 ? -67.402 59.611 -3.092 1.00 21.37 10 GLN G N 1
ATOM 11353 C CA . GLN G 1 10 ? -67.506 58.516 -2.147 1.00 21.09 10 GLN G CA 1
ATOM 11354 C C . GLN G 1 10 ? -66.521 57.414 -2.511 1.00 20.95 10 GLN G C 1
ATOM 11355 O O . GLN G 1 10 ? -66.573 56.868 -3.612 1.00 19.19 10 GLN G O 1
ATOM 11361 N N . LEU G 1 11 ? -65.636 57.097 -1.571 1.00 20.49 11 LEU G N 1
ATOM 11362 C CA . LEU G 1 11 ? -64.642 56.047 -1.754 1.00 20.53 11 LEU G CA 1
ATOM 11363 C C . LEU G 1 11 ? -65.329 54.702 -1.559 1.00 19.79 11 LEU G C 1
ATOM 11364 O O . LEU G 1 11 ? -65.914 54.429 -0.490 1.00 19.63 11 LEU G O 1
ATOM 11369 N N . ILE G 1 12 ? -65.264 53.857 -2.586 1.00 18.05 12 ILE G N 1
ATOM 11370 C CA . ILE G 1 12 ? -66.011 52.615 -2.589 1.00 17.59 12 ILE G CA 1
ATOM 11371 C C . ILE G 1 12 ? -65.156 51.352 -2.710 1.00 18.13 12 ILE G C 1
ATOM 11372 O O . ILE G 1 12 ? -65.679 50.249 -2.585 1.00 18.23 12 ILE G O 1
ATOM 11377 N N . ALA G 1 13 ? -63.856 51.495 -2.940 1.00 17.92 13 ALA G N 1
ATOM 11378 C CA . ALA G 1 13 ? -62.984 50.322 -3.026 1.00 18.70 13 ALA G CA 1
ATOM 11379 C C . ALA G 1 13 ? -61.551 50.705 -2.802 1.00 19.08 13 ALA G C 1
ATOM 11380 O O . ALA G 1 13 ? -61.123 51.785 -3.182 1.00 19.18 13 ALA G O 1
ATOM 11382 N N . LYS G 1 14 ? -60.830 49.818 -2.137 1.00 19.88 14 LYS G N 1
ATOM 11383 C CA . LYS G 1 14 ? -59.393 49.935 -1.970 1.00 21.22 14 LYS G CA 1
ATOM 11384 C C . LYS G 1 14 ? -58.839 48.517 -1.865 1.00 21.92 14 LYS G C 1
ATOM 11385 O O . LYS G 1 14 ? -59.586 47.557 -1.710 1.00 23.01 14 LYS G O 1
ATOM 11391 N N . THR G 1 15 ? -57.527 48.409 -1.900 1.00 23.26 15 THR G N 1
ATOM 11392 C CA . THR G 1 15 ? -56.839 47.128 -1.922 1.00 23.17 15 THR G CA 1
ATOM 11393 C C . THR G 1 15 ? -56.777 46.499 -0.529 1.00 24.02 15 THR G C 1
ATOM 11394 O O . THR G 1 15 ? -56.440 47.162 0.444 1.00 26.13 15 THR G O 1
ATOM 11398 N N . ASP G 1 16 ? -57.124 45.225 -0.457 1.00 24.29 16 ASP G N 1
ATOM 11399 C CA . ASP G 1 16 ? -56.915 44.355 0.697 1.00 24.55 16 ASP G CA 1
ATOM 11400 C C . ASP G 1 16 ? -55.631 43.558 0.426 1.00 24.23 16 ASP G C 1
ATOM 11401 O O . ASP G 1 16 ? -55.444 43.077 -0.694 1.00 22.26 16 ASP G O 1
ATOM 11406 N N . PHE G 1 17 ? -54.743 43.450 1.422 1.00 23.25 17 PHE G N 1
ATOM 11407 C CA . PHE G 1 17 ? -53.433 42.806 1.250 1.00 23.48 17 PHE G CA 1
ATOM 11408 C C . PHE G 1 17 ? -53.257 41.667 2.249 1.00 24.19 17 PHE G C 1
ATOM 11409 O O . PHE G 1 17 ? -53.597 41.822 3.436 1.00 23.53 17 PHE G O 1
ATOM 11417 N N . LEU G 1 18 ? -52.729 40.539 1.787 1.00 24.84 18 LEU G N 1
ATOM 11418 C CA . LEU G 1 18 ? -52.295 39.470 2.702 1.00 26.44 18 LEU G CA 1
ATOM 11419 C C . LEU G 1 18 ? -50.896 39.041 2.325 1.00 26.97 18 LEU G C 1
ATOM 11420 O O . LEU G 1 18 ? -50.691 38.451 1.244 1.00 25.58 18 LEU G O 1
ATOM 11425 N N . ALA G 1 19 ? -49.945 39.339 3.211 1.00 27.50 19 ALA G N 1
ATOM 11426 C CA . ALA G 1 19 ? -48.545 38.950 3.020 1.00 28.76 19 ALA G CA 1
ATOM 11427 C C . ALA G 1 19 ? -48.396 37.435 2.829 1.00 29.51 19 ALA G C 1
ATOM 11428 O O . ALA G 1 19 ? -49.118 36.664 3.461 1.00 30.21 19 ALA G O 1
ATOM 11430 N N . PRO G 1 20 ? -47.476 36.998 1.948 1.00 30.48 20 PRO G N 1
ATOM 11431 C CA . PRO G 1 20 ? -47.254 35.556 1.853 1.00 31.08 20 PRO G CA 1
ATOM 11432 C C . PRO G 1 20 ? -46.509 35.027 3.096 1.00 32.13 20 PRO G C 1
ATOM 11433 O O . PRO G 1 20 ? -45.510 35.631 3.524 1.00 31.39 20 PRO G O 1
ATOM 11437 N N . PRO G 1 21 ? -46.991 33.911 3.676 1.00 33.43 21 PRO G N 1
ATOM 11438 C CA . PRO G 1 21 ? -46.499 33.495 5.005 1.00 34.10 21 PRO G CA 1
ATOM 11439 C C . PRO G 1 21 ? -44.988 33.239 5.092 1.00 33.99 21 PRO G C 1
ATOM 11440 O O . PRO G 1 21 ? -44.385 33.464 6.144 1.00 33.96 21 PRO G O 1
ATOM 11444 N N . ASP G 1 22 ? -44.397 32.794 3.984 1.00 33.76 22 ASP G N 1
ATOM 11445 C CA . ASP G 1 22 ? -43.036 32.294 3.980 1.00 33.73 22 ASP G CA 1
ATOM 11446 C C . ASP G 1 22 ? -42.000 33.338 3.637 1.00 32.89 22 ASP G C 1
ATOM 11447 O O . ASP G 1 22 ? -40.826 33.004 3.558 1.00 33.82 22 ASP G O 1
ATOM 11452 N N . VAL G 1 23 ? -42.410 34.586 3.426 1.00 31.12 23 VAL G N 1
ATOM 11453 C CA . VAL G 1 23 ? -41.451 35.643 3.200 1.00 29.98 23 VAL G CA 1
ATOM 11454 C C . VAL G 1 23 ? -41.168 36.329 4.534 1.00 29.38 23 VAL G C 1
ATOM 11455 O O . VAL G 1 23 ? -42.076 36.853 5.158 1.00 28.86 23 VAL G O 1
ATOM 11459 N N . PRO G 1 24 ? -39.896 36.330 4.971 1.00 28.97 24 PRO G N 1
ATOM 11460 C CA . PRO G 1 24 ? -39.518 36.834 6.290 1.00 28.13 24 PRO G CA 1
ATOM 11461 C C . PRO G 1 24 ? -39.549 38.353 6.316 1.00 27.37 24 PRO G C 1
ATOM 11462 O O . PRO G 1 24 ? -38.512 39.008 6.342 1.00 27.55 24 PRO G O 1
ATOM 11466 N N . TRP G 1 25 ? -40.758 38.902 6.299 1.00 26.53 25 TRP G N 1
ATOM 11467 C CA . TRP G 1 25 ? -40.962 40.338 6.210 1.00 25.02 25 TRP G CA 1
ATOM 11468 C C . TRP G 1 25 ? -42.240 40.704 6.943 1.00 24.83 25 TRP G C 1
ATOM 11469 O O . TRP G 1 25 ? -43.243 39.999 6.824 1.00 24.12 25 TRP G O 1
ATOM 11480 N N . THR G 1 26 ? -42.186 41.796 7.702 1.00 25.05 26 THR G N 1
ATOM 11481 C CA . THR G 1 26 ? -43.379 42.410 8.244 1.00 25.90 26 THR G CA 1
ATOM 11482 C C . THR G 1 26 ? -43.286 43.912 8.107 1.00 25.14 26 THR G C 1
ATOM 11483 O O . THR G 1 26 ? -42.212 44.478 7.904 1.00 25.77 26 THR G O 1
ATOM 11487 N N . THR G 1 27 ? -44.427 44.565 8.251 1.00 24.54 27 THR G N 1
ATOM 11488 C CA . THR G 1 27 ? -44.431 45.990 8.271 1.00 24.18 27 THR G CA 1
ATOM 11489 C C . THR G 1 27 ? -45.588 46.547 9.088 1.00 25.20 27 THR G C 1
ATOM 11490 O O . THR G 1 27 ? -46.521 45.840 9.450 1.00 27.07 27 THR G O 1
ATOM 11494 N N . ASP G 1 28 ? -45.500 47.834 9.361 1.00 26.53 28 ASP G N 1
ATOM 11495 C CA . ASP G 1 28 ? -46.465 48.544 10.201 1.00 27.57 28 ASP G CA 1
ATOM 11496 C C . ASP G 1 28 ? -47.539 49.217 9.348 1.00 27.76 28 ASP G C 1
ATOM 11497 O O . ASP G 1 28 ? -47.788 50.420 9.479 1.00 28.28 28 ASP G O 1
ATOM 11502 N N . ALA G 1 29 ? -48.155 48.431 8.469 1.00 27.35 29 ALA G N 1
ATOM 11503 C CA . ALA G 1 29 ? -49.249 48.897 7.614 1.00 26.38 29 ALA G CA 1
ATOM 11504 C C . ALA G 1 29 ? -49.924 47.678 7.060 1.00 25.98 29 ALA G C 1
ATOM 11505 O O . ALA G 1 29 ? -49.369 46.585 7.122 1.00 26.27 29 ALA G O 1
ATOM 11507 N N . ASP G 1 30 ? -51.135 47.856 6.543 1.00 25.59 30 ASP G N 1
ATOM 11508 C CA . ASP G 1 30 ? -51.806 46.831 5.784 1.00 25.59 30 ASP G CA 1
ATOM 11509 C C . ASP G 1 30 ? -52.402 47.480 4.522 1.00 23.98 30 ASP G C 1
ATOM 11510 O O . ASP G 1 30 ? -52.157 48.664 4.259 1.00 22.77 30 ASP G O 1
ATOM 11515 N N . GLY G 1 31 ? -53.157 46.687 3.769 1.00 22.14 31 GLY G N 1
ATOM 11516 C CA . GLY G 1 31 ? -53.794 47.139 2.549 1.00 21.71 31 GLY G CA 1
ATOM 11517 C C . GLY G 1 31 ? -52.796 47.639 1.522 1.00 21.02 31 GLY G C 1
ATOM 11518 O O . GLY G 1 31 ? -51.652 47.163 1.460 1.00 20.48 31 GLY G O 1
ATOM 11519 N N . GLY G 1 32 ? -53.229 48.613 0.721 1.00 20.44 32 GLY G N 1
ATOM 11520 C CA . GLY G 1 32 ? -52.446 49.081 -0.421 1.00 19.69 32 GLY G CA 1
ATOM 11521 C C . GLY G 1 32 ? -51.035 49.504 -0.069 1.00 18.97 32 GLY G C 1
ATOM 11522 O O . GLY G 1 32 ? -50.066 49.061 -0.718 1.00 17.85 32 GLY G O 1
ATOM 11523 N N . PRO G 1 33 ? -50.892 50.365 0.972 1.00 18.32 33 PRO G N 1
ATOM 11524 C CA . PRO G 1 33 ? -49.568 50.834 1.327 1.00 17.53 33 PRO G CA 1
ATOM 11525 C C . PRO G 1 33 ? -48.579 49.717 1.644 1.00 17.09 33 PRO G C 1
ATOM 11526 O O . PRO G 1 33 ? -47.397 49.822 1.292 1.00 17.23 33 PRO G O 1
ATOM 11530 N N . ALA G 1 34 ? -49.060 48.655 2.280 1.00 16.49 34 ALA G N 1
ATOM 11531 C CA . ALA G 1 34 ? -48.252 47.475 2.576 1.00 15.98 34 ALA G CA 1
ATOM 11532 C C . ALA G 1 34 ? -47.870 46.678 1.312 1.00 15.85 34 ALA G C 1
ATOM 11533 O O . ALA G 1 34 ? -46.725 46.220 1.192 1.00 14.69 34 ALA G O 1
ATOM 11535 N N . LEU G 1 35 ? -48.841 46.495 0.421 1.00 15.80 35 LEU G N 1
ATOM 11536 C CA . LEU G 1 35 ? -48.606 45.818 -0.885 1.00 15.65 35 LEU G CA 1
ATOM 11537 C C . LEU G 1 35 ? -47.503 46.520 -1.663 1.00 15.49 35 LEU G C 1
ATOM 11538 O O . LEU G 1 35 ? -46.602 45.859 -2.180 1.00 16.97 35 LEU G O 1
ATOM 11543 N N . VAL G 1 36 ? -47.563 47.849 -1.733 1.00 14.88 36 VAL G N 1
ATOM 11544 C CA . VAL G 1 36 ? -46.550 48.639 -2.417 1.00 14.77 36 VAL G CA 1
ATOM 11545 C C . VAL G 1 36 ? -45.153 48.425 -1.841 1.00 15.23 36 VAL G C 1
ATOM 11546 O O . VAL G 1 36 ? -44.199 48.248 -2.577 1.00 14.34 36 VAL G O 1
ATOM 11550 N N . GLU G 1 37 ? -45.020 48.441 -0.510 1.00 15.20 37 GLU G N 1
ATOM 11551 C CA . GLU G 1 37 ? -43.723 48.146 0.083 1.00 15.44 37 GLU G CA 1
ATOM 11552 C C . GLU G 1 37 ? -43.288 46.727 -0.274 1.00 15.12 37 GLU G C 1
ATOM 11553 O O . GLU G 1 37 ? -42.126 46.509 -0.571 1.00 15.55 37 GLU G O 1
ATOM 11559 N N . PHE G 1 38 ? -44.207 45.769 -0.248 1.00 15.14 38 PHE G N 1
ATOM 11560 C CA . PHE G 1 38 ? -43.842 44.389 -0.512 1.00 15.79 38 PHE G CA 1
ATOM 11561 C C . PHE G 1 38 ? -43.328 44.231 -1.960 1.00 15.75 38 PHE G C 1
ATOM 11562 O O . PHE G 1 38 ? -42.386 43.469 -2.217 1.00 15.38 38 PHE G O 1
ATOM 11570 N N . ALA G 1 39 ? -43.997 44.901 -2.885 1.00 15.50 39 ALA G N 1
ATOM 11571 C CA . ALA G 1 39 ? -43.629 44.836 -4.322 1.00 15.41 39 ALA G CA 1
ATOM 11572 C C . ALA G 1 39 ? -42.266 45.475 -4.544 1.00 15.44 39 ALA G C 1
ATOM 11573 O O . ALA G 1 39 ? -41.402 44.914 -5.241 1.00 15.22 39 ALA G O 1
ATOM 11575 N N . GLY G 1 40 ? -42.043 46.623 -3.909 1.00 15.15 40 GLY G N 1
ATOM 11576 C CA . GLY G 1 40 ? -40.748 47.292 -3.960 1.00 15.53 40 GLY G CA 1
ATOM 11577 C C . GLY G 1 40 ? -39.603 46.418 -3.466 1.00 16.37 40 GLY G C 1
ATOM 11578 O O . GLY G 1 40 ? -38.580 46.282 -4.144 1.00 16.77 40 GLY G O 1
ATOM 11579 N N . ARG G 1 41 ? -39.783 45.801 -2.296 1.00 17.73 41 ARG G N 1
ATOM 11580 C CA . ARG G 1 41 ? -38.781 44.908 -1.718 1.00 17.94 41 ARG G CA 1
ATOM 11581 C C . ARG G 1 41 ? -38.594 43.626 -2.527 1.00 18.08 41 ARG G C 1
ATOM 11582 O O . ARG G 1 41 ? -37.484 43.093 -2.543 1.00 17.08 41 ARG G O 1
ATOM 11590 N N . ALA G 1 42 ? -39.655 43.140 -3.193 1.00 17.63 42 ALA G N 1
ATOM 11591 C CA . ALA G 1 42 ? -39.533 41.975 -4.082 1.00 17.99 42 ALA G CA 1
ATOM 11592 C C . ALA G 1 42 ? -38.423 42.159 -5.133 1.00 17.51 42 ALA G C 1
ATOM 11593 O O . ALA G 1 42 ? -37.707 41.222 -5.436 1.00 17.49 42 ALA G O 1
ATOM 11595 N N . CYS G 1 43 ? -38.263 43.379 -5.638 1.00 17.96 43 CYS G N 1
ATOM 11596 C CA . CYS G 1 43 ? -37.268 43.690 -6.661 1.00 18.52 43 CYS G CA 1
ATOM 11597 C C . CYS G 1 43 ? -35.827 43.485 -6.222 1.00 19.30 43 CYS G C 1
ATOM 11598 O O . CYS G 1 43 ? -34.988 43.115 -7.032 1.00 18.60 43 CYS G O 1
ATOM 11601 N N . TYR G 1 44 ? -35.542 43.770 -4.956 1.00 20.35 44 TYR G N 1
ATOM 11602 C CA . TYR G 1 44 ? -34.214 43.589 -4.399 1.00 22.05 44 TYR G CA 1
ATOM 11603 C C . TYR G 1 44 ? -34.114 42.366 -3.513 1.00 22.73 44 TYR G C 1
ATOM 11604 O O . TYR G 1 44 ? -33.008 42.035 -3.091 1.00 22.99 44 TYR G O 1
ATOM 11613 N N . GLN G 1 45 ? -35.253 41.709 -3.248 1.00 22.95 45 GLN G N 1
ATOM 11614 C CA . GLN G 1 45 ? -35.388 40.661 -2.236 1.00 24.25 45 GLN G CA 1
ATOM 11615 C C . GLN G 1 45 ? -34.833 41.131 -0.881 1.00 25.93 45 GLN G C 1
ATOM 11616 O O . GLN G 1 45 ? -34.118 40.388 -0.208 1.00 26.53 45 GLN G O 1
ATOM 11622 N N . SER G 1 46 ? -35.191 42.364 -0.510 1.00 27.15 46 SER G N 1
ATOM 11623 C CA . SER G 1 46 ? -34.580 43.084 0.613 1.00 28.14 46 SER G CA 1
ATOM 11624 C C . SER G 1 46 ? -35.537 43.026 1.772 1.00 28.38 46 SER G C 1
ATOM 11625 O O . SER G 1 46 ? -36.079 44.038 2.166 1.00 29.44 46 SER G O 1
ATOM 11628 N N . TRP G 1 47 ? -35.763 41.836 2.294 1.00 29.25 47 TRP G N 1
ATOM 11629 C CA . TRP G 1 47 ? -36.824 41.603 3.264 1.00 29.71 47 TRP G CA 1
ATOM 11630 C C . TRP G 1 47 ? -36.426 42.036 4.678 1.00 31.55 47 TRP G C 1
ATOM 11631 O O . TRP G 1 47 ? -37.287 42.388 5.486 1.00 30.57 47 TRP G O 1
ATOM 11642 N N . SER G 1 48 ? -35.125 42.026 4.963 1.00 33.72 48 SER G N 1
ATOM 11643 C CA . SER G 1 48 ? -34.632 42.340 6.306 1.00 36.24 48 SER G CA 1
ATOM 11644 C C . SER G 1 48 ? -34.701 43.813 6.626 1.00 38.36 48 SER G C 1
ATOM 11645 O O . SER G 1 48 ? -34.638 44.180 7.795 1.00 38.79 48 SER G O 1
ATOM 11648 N N . LYS G 1 49 ? -34.841 44.658 5.604 1.00 40.79 49 LYS G N 1
ATOM 11649 C CA . LYS G 1 49 ? -34.964 46.104 5.796 1.00 43.08 49 LYS G CA 1
ATOM 11650 C C . LYS G 1 49 ? -33.892 46.652 6.754 1.00 45.14 49 LYS G C 1
ATOM 11651 O O . LYS G 1 49 ? -34.198 47.059 7.884 1.00 46.19 49 LYS G O 1
ATOM 11657 N N . PRO G 1 50 ? -32.624 46.665 6.302 1.00 46.82 50 PRO G N 1
ATOM 11658 C CA . PRO G 1 50 ? -31.534 47.134 7.162 1.00 47.77 50 PRO G CA 1
ATOM 11659 C C . PRO G 1 50 ? -31.647 48.621 7.525 1.00 48.88 50 PRO G C 1
ATOM 11660 O O . PRO G 1 50 ? -31.585 48.989 8.719 1.00 49.17 50 PRO G O 1
ATOM 11664 N N . ASN G 1 51 ? -31.807 49.449 6.489 1.00 49.38 51 ASN G N 1
ATOM 11665 C CA . ASN G 1 51 ? -31.843 50.904 6.629 1.00 49.66 51 ASN G CA 1
ATOM 11666 C C . ASN G 1 51 ? -33.021 51.338 7.511 1.00 49.41 51 ASN G C 1
ATOM 11667 O O . ASN G 1 51 ? -34.181 51.039 7.174 1.00 49.32 51 ASN G O 1
ATOM 11672 N N . PRO G 1 52 ? -32.727 52.026 8.642 1.00 48.54 52 PRO G N 1
ATOM 11673 C CA . PRO G 1 52 ? -33.775 52.500 9.542 1.00 47.97 52 PRO G CA 1
ATOM 11674 C C . PRO G 1 52 ? -34.551 53.695 9.002 1.00 47.17 52 PRO G C 1
ATOM 11675 O O . PRO G 1 52 ? -35.673 53.941 9.448 1.00 47.43 52 PRO G O 1
ATOM 11679 N N . LYS G 1 53 ? -33.961 54.433 8.060 1.00 46.07 53 LYS G N 1
ATOM 11680 C CA . LYS G 1 53 ? -34.658 55.543 7.398 1.00 45.09 53 LYS G CA 1
ATOM 11681 C C . LYS G 1 53 ? -35.757 55.037 6.451 1.00 43.79 53 LYS G C 1
ATOM 11682 O O . LYS G 1 53 ? -36.628 55.811 6.039 1.00 44.14 53 LYS G O 1
ATOM 11684 N N . THR G 1 54 ? -35.705 53.748 6.107 1.00 42.02 54 THR G N 1
ATOM 11685 C CA . THR G 1 54 ? -36.746 53.095 5.303 1.00 40.30 54 THR G CA 1
ATOM 11686 C C . THR G 1 54 ? -37.379 51.891 6.030 1.00 38.71 54 THR G C 1
ATOM 11687 O O . THR G 1 54 ? -38.144 51.130 5.431 1.00 38.57 54 THR G O 1
ATOM 11691 N N . ALA G 1 55 ? -37.086 51.750 7.325 1.00 36.47 55 ALA G N 1
ATOM 11692 C CA . ALA G 1 55 ? -37.575 50.636 8.143 1.00 35.22 55 ALA G CA 1
ATOM 11693 C C . ALA G 1 55 ? -39.058 50.727 8.556 1.00 33.67 55 ALA G C 1
ATOM 11694 O O . ALA G 1 55 ? -39.612 49.754 9.056 1.00 34.19 55 ALA G O 1
ATOM 11696 N N . THR G 1 56 ? -39.687 51.888 8.364 1.00 31.60 56 THR G N 1
ATOM 11697 C CA . THR G 1 56 ? -41.143 52.033 8.531 1.00 29.83 56 THR G CA 1
ATOM 11698 C C . THR G 1 56 ? -41.794 51.915 7.143 1.00 27.98 56 THR G C 1
ATOM 11699 O O . THR G 1 56 ? -41.111 52.085 6.140 1.00 27.14 56 THR G O 1
ATOM 11703 N N . ASN G 1 57 ? -43.099 51.659 7.096 1.00 26.17 57 ASN G N 1
ATOM 11704 C CA . ASN G 1 57 ? -43.830 51.652 5.818 1.00 24.89 57 ASN G CA 1
ATOM 11705 C C . ASN G 1 57 ? -43.839 53.046 5.168 1.00 24.18 57 ASN G C 1
ATOM 11706 O O . ASN G 1 57 ? -43.532 53.165 4.007 1.00 23.10 57 ASN G O 1
ATOM 11711 N N . ALA G 1 58 ? -44.120 54.108 5.933 1.00 23.30 58 ALA G N 1
ATOM 11712 C CA . ALA G 1 58 ? -44.122 55.461 5.388 1.00 22.74 58 ALA G CA 1
ATOM 11713 C C . ALA G 1 58 ? -42.723 55.882 4.931 1.00 22.72 58 ALA G C 1
ATOM 11714 O O . ALA G 1 58 ? -42.549 56.513 3.889 1.00 22.46 58 ALA G O 1
ATOM 11716 N N . GLY G 1 59 ? -41.718 55.539 5.718 1.00 21.92 59 GLY G N 1
ATOM 11717 C CA . GLY G 1 59 ? -40.340 55.798 5.326 1.00 22.22 59 GLY G CA 1
ATOM 11718 C C . GLY G 1 59 ? -40.005 55.068 4.022 1.00 22.05 59 GLY G C 1
ATOM 11719 O O . GLY G 1 59 ? -39.444 55.651 3.105 1.00 21.69 59 GLY G O 1
ATOM 11720 N N . TYR G 1 60 ? -40.373 53.799 3.928 1.00 22.77 60 TYR G N 1
ATOM 11721 C CA . TYR G 1 60 ? -40.158 53.056 2.678 1.00 22.73 60 TYR G CA 1
ATOM 11722 C C . TYR G 1 60 ? -40.880 53.697 1.481 1.00 22.83 60 TYR G C 1
ATOM 11723 O O . TYR G 1 60 ? -40.254 53.987 0.456 1.00 22.54 60 TYR G O 1
ATOM 11732 N N . LEU G 1 61 ? -42.188 53.940 1.614 1.00 23.09 61 LEU G N 1
ATOM 11733 C CA . LEU G 1 61 ? -42.946 54.635 0.570 1.00 23.51 61 LEU G CA 1
ATOM 11734 C C . LEU G 1 61 ? -42.382 56.022 0.215 1.00 24.48 61 LEU G C 1
ATOM 11735 O O . LEU G 1 61 ? -42.325 56.378 -0.961 1.00 23.39 61 LEU G O 1
ATOM 11740 N N . ARG G 1 62 ? -41.958 56.806 1.209 1.00 24.65 62 ARG G N 1
ATOM 11741 C CA . ARG G 1 62 ? -41.365 58.115 0.918 1.00 25.45 62 ARG G CA 1
ATOM 11742 C C . ARG G 1 62 ? -40.059 57.951 0.118 1.00 26.25 62 ARG G C 1
ATOM 11743 O O . ARG G 1 62 ? -39.770 58.740 -0.767 1.00 26.34 62 ARG G O 1
ATOM 11745 N N . HIS G 1 63 ? -39.285 56.921 0.436 1.00 26.98 63 HIS G N 1
ATOM 11746 C CA . HIS G 1 63 ? -38.081 56.571 -0.333 1.00 27.90 63 HIS G CA 1
ATOM 11747 C C . HIS G 1 63 ? -38.368 56.204 -1.821 1.00 27.70 63 HIS G C 1
ATOM 11748 O O . HIS G 1 63 ? -37.746 56.745 -2.721 1.00 26.88 63 HIS G O 1
ATOM 11755 N N . ILE G 1 64 ? -39.300 55.275 -2.054 1.00 28.06 64 ILE G N 1
ATOM 11756 C CA . ILE G 1 64 ? -39.733 54.888 -3.411 1.00 28.06 64 ILE G CA 1
ATOM 11757 C C . ILE G 1 64 ? -40.041 56.114 -4.246 1.00 28.11 64 ILE G C 1
ATOM 11758 O O . ILE G 1 64 ? -39.603 56.234 -5.376 1.00 27.82 64 ILE G O 1
ATOM 11763 N N . ILE G 1 65 ? -40.811 57.032 -3.678 1.00 28.80 65 ILE G N 1
ATOM 11764 C CA . ILE G 1 65 ? -41.240 58.197 -4.409 1.00 29.55 65 ILE G CA 1
ATOM 11765 C C . ILE G 1 65 ? -40.058 59.125 -4.698 1.00 30.44 65 ILE G C 1
ATOM 11766 O O . ILE G 1 65 ? -39.986 59.703 -5.794 1.00 30.24 65 ILE G O 1
ATOM 11771 N N . ASP G 1 66 ? -39.103 59.225 -3.765 1.00 31.07 66 ASP G N 1
ATOM 11772 C CA . ASP G 1 66 ? -37.970 60.149 -3.955 1.00 32.27 66 ASP G CA 1
ATOM 11773 C C . ASP G 1 66 ? -36.997 59.680 -5.047 1.00 31.30 66 ASP G C 1
ATOM 11774 O O . ASP G 1 66 ? -36.529 60.483 -5.832 1.00 31.38 66 ASP G O 1
ATOM 11779 N N . VAL G 1 67 ? -36.710 58.382 -5.098 1.00 30.86 67 VAL G N 1
ATOM 11780 C CA . VAL G 1 67 ? -35.881 57.815 -6.157 1.00 30.10 67 VAL G CA 1
ATOM 11781 C C . VAL G 1 67 ? -36.698 57.587 -7.443 1.00 29.23 67 VAL G C 1
ATOM 11782 O O . VAL G 1 67 ? -36.187 57.023 -8.400 1.00 28.78 67 VAL G O 1
ATOM 11786 N N . GLY G 1 68 ? -37.968 58.001 -7.453 1.00 28.20 68 GLY G N 1
ATOM 11787 C CA . GLY G 1 68 ? -38.821 57.872 -8.645 1.00 27.83 68 GLY G CA 1
ATOM 11788 C C . GLY G 1 68 ? -39.125 56.455 -9.157 1.00 26.91 68 GLY G C 1
ATOM 11789 O O . GLY G 1 68 ? -39.243 56.255 -10.364 1.00 27.81 68 GLY G O 1
ATOM 11790 N N . HIS G 1 69 ? -39.281 55.472 -8.274 1.00 26.04 69 HIS G N 1
ATOM 11791 C CA . HIS G 1 69 ? -39.690 54.118 -8.711 0.60 24.58 69 HIS G CA 1
ATOM 11792 C C . HIS G 1 69 ? -41.213 54.050 -8.763 1.00 23.01 69 HIS G C 1
ATOM 11793 O O . HIS G 1 69 ? -41.850 53.294 -8.017 1.00 22.68 69 HIS G O 1
ATOM 11800 N N . PHE G 1 70 ? -41.810 54.838 -9.640 1.00 21.44 70 PHE G N 1
ATOM 11801 C CA . PHE G 1 70 ? -43.264 55.034 -9.593 1.00 20.33 70 PHE G CA 1
ATOM 11802 C C . PHE G 1 70 ? -44.058 53.801 -10.028 1.00 18.99 70 PHE G C 1
ATOM 11803 O O . PHE G 1 70 ? -45.224 53.649 -9.663 1.00 17.82 70 PHE G O 1
ATOM 11811 N N . SER G 1 71 ? -43.438 52.909 -10.795 1.00 17.31 71 SER G N 1
ATOM 11812 C CA . SER G 1 71 ? -44.144 51.711 -11.248 1.00 16.71 71 SER G CA 1
ATOM 11813 C C . SER G 1 71 ? -44.581 50.810 -10.085 1.00 15.81 71 SER G C 1
ATOM 11814 O O . SER G 1 71 ? -45.592 50.151 -10.158 1.00 14.66 71 SER G O 1
ATOM 11817 N N . VAL G 1 72 ? -43.833 50.823 -8.991 1.00 16.31 72 VAL G N 1
ATOM 11818 C CA . VAL G 1 72 ? -44.197 50.056 -7.793 1.00 16.26 72 VAL G CA 1
ATOM 11819 C C . VAL G 1 72 ? -45.533 50.531 -7.175 1.00 16.25 72 VAL G C 1
ATOM 11820 O O . VAL G 1 72 ? -46.255 49.744 -6.566 1.00 15.65 72 VAL G O 1
ATOM 11824 N N . LEU G 1 73 ? -45.846 51.811 -7.337 1.00 15.84 73 LEU G N 1
ATOM 11825 C CA . LEU G 1 73 ? -47.126 52.366 -6.872 1.00 16.46 73 LEU G CA 1
ATOM 11826 C C . LEU G 1 73 ? -48.333 51.777 -7.594 1.00 16.18 73 LEU G C 1
ATOM 11827 O O . LEU G 1 73 ? -49.471 51.911 -7.118 1.00 16.34 73 LEU G O 1
ATOM 11832 N N . GLU G 1 74 ? -48.126 51.144 -8.755 1.00 15.33 74 GLU G N 1
ATOM 11833 C CA . GLU G 1 74 ? -49.275 50.749 -9.570 1.00 14.49 74 GLU G CA 1
ATOM 11834 C C . GLU G 1 74 ? -50.044 49.552 -9.026 1.00 14.41 74 GLU G C 1
ATOM 11835 O O . GLU G 1 74 ? -51.147 49.300 -9.499 1.00 13.74 74 GLU G O 1
ATOM 11841 N N . HIS G 1 75 ? -49.490 48.811 -8.061 1.00 13.68 75 HIS G N 1
ATOM 11842 C CA . HIS G 1 75 ? -50.153 47.583 -7.604 1.00 14.44 75 HIS G CA 1
ATOM 11843 C C . HIS G 1 75 ? -51.420 47.786 -6.768 1.00 15.04 75 HIS G C 1
ATOM 11844 O O . HIS G 1 75 ? -52.257 46.887 -6.668 1.00 14.78 75 HIS G O 1
ATOM 11851 N N . ALA G 1 76 ? -51.553 48.966 -6.179 1.00 16.37 76 ALA G N 1
ATOM 11852 C CA . ALA G 1 76 ? -52.678 49.302 -5.321 1.00 17.42 76 ALA G CA 1
ATOM 11853 C C . ALA G 1 76 ? -53.639 50.267 -6.008 1.00 17.73 76 ALA G C 1
ATOM 11854 O O . ALA G 1 76 ? -53.208 51.226 -6.629 1.00 17.57 76 ALA G O 1
ATOM 11856 N N . SER G 1 77 ? -54.949 50.044 -5.845 1.00 18.12 77 SER G N 1
ATOM 11857 C CA . SER G 1 77 ? -55.936 50.921 -6.453 1.00 18.48 77 SER G CA 1
ATOM 11858 C C . SER G 1 77 ? -57.051 51.391 -5.489 1.00 17.86 77 SER G C 1
ATOM 11859 O O . SER G 1 77 ? -57.284 50.795 -4.434 1.00 16.96 77 SER G O 1
ATOM 11862 N N . VAL G 1 78 ? -57.722 52.461 -5.907 1.00 16.40 78 VAL G N 1
ATOM 11863 C CA . VAL G 1 78 ? -58.860 53.054 -5.202 1.00 15.27 78 VAL G CA 1
ATOM 11864 C C . VAL G 1 78 ? -59.930 53.386 -6.227 1.00 15.09 78 VAL G C 1
ATOM 11865 O O . VAL G 1 78 ? -59.618 53.890 -7.339 1.00 13.54 78 VAL G O 1
ATOM 11869 N N . SER G 1 79 ? -61.182 53.083 -5.877 1.00 14.56 79 SER G N 1
ATOM 11870 C CA . SER G 1 79 ? -62.343 53.479 -6.662 1.00 14.81 79 SER G CA 1
ATOM 11871 C C . SER G 1 79 ? -63.207 54.491 -5.904 1.00 15.38 79 SER G C 1
ATOM 11872 O O . SER G 1 79 ? -63.397 54.355 -4.690 1.00 15.26 79 SER G O 1
ATOM 11875 N N . PHE G 1 80 ? -63.739 55.475 -6.630 1.00 16.08 80 PHE G N 1
ATOM 11876 C CA . PHE G 1 80 ? -64.705 56.437 -6.122 1.00 16.35 80 PHE G CA 1
ATOM 11877 C C . PHE G 1 80 ? -66.014 56.387 -6.914 1.00 17.68 80 PHE G C 1
ATOM 11878 O O . PHE G 1 80 ? -66.012 56.192 -8.143 1.00 17.75 80 PHE G O 1
ATOM 11886 N N . TYR G 1 81 ? -67.135 56.566 -6.213 1.00 18.54 81 TYR G N 1
ATOM 11887 C CA . TYR G 1 81 ? -68.389 56.887 -6.865 1.00 18.51 81 TYR G CA 1
ATOM 11888 C C . TYR G 1 81 ? -68.558 58.390 -6.794 1.00 18.63 81 TYR G C 1
ATOM 11889 O O . TYR G 1 81 ? -68.595 58.951 -5.701 1.00 18.59 81 TYR G O 1
ATOM 11898 N N . ILE G 1 82 ? -68.617 59.045 -7.955 1.00 18.55 82 ILE G N 1
ATOM 11899 C CA . ILE G 1 82 ? -68.664 60.505 -8.004 1.00 18.75 82 ILE G CA 1
ATOM 11900 C C . ILE G 1 82 ? -70.011 60.982 -8.576 1.00 19.24 82 ILE G C 1
ATOM 11901 O O . ILE G 1 82 ? -70.409 60.600 -9.683 1.00 18.56 82 ILE G O 1
ATOM 11906 N N . THR G 1 83 ? -70.710 61.800 -7.793 1.00 19.36 83 THR G N 1
ATOM 11907 C CA . THR G 1 83 ? -71.970 62.393 -8.207 1.00 20.46 83 THR G CA 1
ATOM 11908 C C . THR G 1 83 ? -71.856 63.903 -8.136 1.00 20.81 83 THR G C 1
ATOM 11909 O O . THR G 1 83 ? -70.948 64.444 -7.494 1.00 20.90 83 THR G O 1
ATOM 11913 N N . GLY G 1 84 ? -72.781 64.594 -8.787 1.00 21.05 84 GLY G N 1
ATOM 11914 C CA . GLY G 1 84 ? -72.768 66.052 -8.749 1.00 21.57 84 GLY G CA 1
ATOM 11915 C C . GLY G 1 84 ? -71.632 66.614 -9.570 1.00 21.29 84 GLY G C 1
ATOM 11916 O O . GLY G 1 84 ? -71.015 67.607 -9.193 1.00 21.70 84 GLY G O 1
ATOM 11917 N N . ILE G 1 85 ? -71.364 65.968 -10.705 1.00 21.75 85 ILE G N 1
ATOM 11918 C CA . ILE G 1 85 ? -70.275 66.361 -11.614 1.00 21.92 85 ILE G CA 1
ATOM 11919 C C . ILE G 1 85 ? -70.929 66.585 -12.976 1.00 21.42 85 ILE G C 1
ATOM 11920 O O . ILE G 1 85 ? -71.846 65.861 -13.339 1.00 21.76 85 ILE G O 1
ATOM 11925 N N . SER G 1 86 ? -70.520 67.629 -13.695 1.00 21.81 86 SER G N 1
ATOM 11926 C CA . SER G 1 86 ? -71.161 67.958 -14.974 1.00 21.85 86 SER G CA 1
ATOM 11927 C C . SER G 1 86 ? -70.624 67.089 -16.106 1.00 22.61 86 SER G C 1
ATOM 11928 O O . SER G 1 86 ? -69.621 66.400 -15.953 1.00 21.73 86 SER G O 1
ATOM 11931 N N . ARG G 1 87 ? -71.310 67.169 -17.238 1.00 22.60 87 ARG G N 1
ATOM 11932 C CA . ARG G 1 87 ? -70.882 66.510 -18.467 1.00 23.27 87 ARG G CA 1
ATOM 11933 C C . ARG G 1 87 ? -69.602 67.100 -19.051 1.00 22.76 87 ARG G C 1
ATOM 11934 O O . ARG G 1 87 ? -68.771 66.350 -19.548 1.00 23.38 87 ARG G O 1
ATOM 11942 N N . SER G 1 88 ? -69.407 68.411 -18.974 1.00 21.80 88 SER G N 1
ATOM 11943 C CA . SER G 1 88 ? -68.127 68.962 -19.422 1.00 22.05 88 SER G CA 1
ATOM 11944 C C . SER G 1 88 ? -66.968 68.561 -18.506 1.00 21.47 88 SER G C 1
ATOM 11945 O O . SER G 1 88 ? -65.828 68.438 -18.964 1.00 21.43 88 SER G O 1
ATOM 11948 N N . CYS G 1 89 ? -67.238 68.374 -17.220 1.00 20.60 89 CYS G N 1
ATOM 11949 C CA . CYS G 1 89 ? -66.194 67.897 -16.324 1.00 20.41 89 CYS G CA 1
ATOM 11950 C C . CYS G 1 89 ? -65.826 66.445 -16.665 1.00 20.35 89 CYS G C 1
ATOM 11951 O O . CYS G 1 89 ? -64.643 66.113 -16.716 1.00 21.05 89 CYS G O 1
ATOM 11954 N N . THR G 1 90 ? -66.797 65.592 -16.966 1.00 19.67 90 THR G N 1
ATOM 11955 C CA . THR G 1 90 ? -66.452 64.193 -17.304 1.00 20.02 90 THR G CA 1
ATOM 11956 C C . THR G 1 90 ? -65.792 64.046 -18.678 1.00 20.01 90 THR G C 1
ATOM 11957 O O . THR G 1 90 ? -65.034 63.109 -18.905 1.00 19.89 90 THR G O 1
ATOM 11961 N N . HIS G 1 91 ? -66.104 64.944 -19.600 1.00 20.13 91 HIS G N 1
ATOM 11962 C CA . HIS G 1 91 ? -65.463 64.935 -20.929 1.00 19.70 91 HIS G CA 1
ATOM 11963 C C . HIS G 1 91 ? -63.958 65.255 -20.791 1.00 19.79 91 HIS G C 1
ATOM 11964 O O . HIS G 1 91 ? -63.139 64.769 -21.578 1.00 19.76 91 HIS G O 1
ATOM 11971 N N . GLU G 1 92 ? -63.589 66.009 -19.751 1.00 18.77 92 GLU G N 1
ATOM 11972 C CA . GLU G 1 92 ? -62.172 66.249 -19.438 1.00 18.13 92 GLU G CA 1
ATOM 11973 C C . GLU G 1 92 ? -61.540 65.115 -18.668 1.00 17.24 92 GLU G C 1
ATOM 11974 O O . GLU G 1 92 ? -60.414 64.674 -19.001 1.00 16.74 92 GLU G O 1
ATOM 11980 N N . LEU G 1 93 ? -62.249 64.670 -17.623 1.00 16.41 93 LEU G N 1
ATOM 11981 C CA . LEU G 1 93 ? -61.822 63.568 -16.771 1.00 16.60 93 LEU G CA 1
ATOM 11982 C C . LEU G 1 93 ? -61.441 62.339 -17.584 1.00 16.85 93 LEU G C 1
ATOM 11983 O O . LEU G 1 93 ? -60.352 61.833 -17.394 1.00 16.52 93 LEU G O 1
ATOM 11988 N N . ILE G 1 94 ? -62.318 61.896 -18.501 1.00 17.14 94 ILE G N 1
ATOM 11989 C CA . ILE G 1 94 ? -62.075 60.642 -19.257 1.00 17.29 94 ILE G CA 1
ATOM 11990 C C . ILE G 1 94 ? -60.920 60.693 -20.275 1.00 16.98 94 ILE G C 1
ATOM 11991 O O . ILE G 1 94 ? -60.597 59.669 -20.899 1.00 16.67 94 ILE G O 1
ATOM 11996 N N . ARG G 1 95 ? -60.267 61.848 -20.409 1.00 16.93 95 ARG G N 1
ATOM 11997 C CA . ARG G 1 95 ? -59.079 61.953 -21.240 1.00 16.91 95 ARG G CA 1
ATOM 11998 C C . ARG G 1 95 ? -57.883 61.328 -20.558 1.00 16.54 95 ARG G C 1
ATOM 11999 O O . ARG G 1 95 ? -56.855 61.157 -21.206 1.00 15.27 95 ARG G O 1
ATOM 12007 N N . HIS G 1 96 ? -58.010 61.028 -19.253 1.00 15.97 96 HIS G N 1
ATOM 12008 C CA . HIS G 1 96 ? -57.003 60.262 -18.539 1.00 15.46 96 HIS G CA 1
ATOM 12009 C C . HIS G 1 96 ? -57.201 58.767 -18.848 1.00 15.43 96 HIS G C 1
ATOM 12010 O O . HIS G 1 96 ? -58.187 58.132 -18.455 1.00 16.17 96 HIS G O 1
ATOM 12017 N N . ARG G 1 97 ? -56.243 58.199 -19.570 1.00 15.63 97 ARG G N 1
ATOM 12018 C CA . ARG G 1 97 ? -56.435 56.877 -20.164 1.00 15.44 97 ARG G CA 1
ATOM 12019 C C . ARG G 1 97 ? -56.030 55.705 -19.276 1.00 16.01 97 ARG G C 1
ATOM 12020 O O . ARG G 1 97 ? -56.370 54.571 -19.586 1.00 15.81 97 ARG G O 1
ATOM 12028 N N . HIS G 1 98 ? -55.330 55.952 -18.166 1.00 15.70 98 HIS G N 1
ATOM 12029 C CA . HIS G 1 98 ? -55.010 54.874 -17.243 1.00 16.70 98 HIS G CA 1
ATOM 12030 C C . HIS G 1 98 ? -55.970 54.835 -16.051 1.00 17.46 98 HIS G C 1
ATOM 12031 O O . HIS G 1 98 ? -55.571 54.560 -14.920 1.00 19.29 98 HIS G O 1
ATOM 12038 N N . PHE G 1 99 ? -57.228 55.124 -16.312 1.00 17.41 99 PHE G N 1
ATOM 12039 C CA . PHE G 1 99 ? -58.296 54.927 -15.341 1.00 16.99 99 PHE G CA 1
ATOM 12040 C C . PHE G 1 99 ? -59.291 54.007 -15.983 1.00 16.82 99 PHE G C 1
ATOM 12041 O O . PHE G 1 99 ? -59.293 53.866 -17.224 1.00 17.06 99 PHE G O 1
ATOM 12049 N N . SER G 1 100 ? -60.103 53.369 -15.145 1.00 16.31 100 SER G N 1
ATOM 12050 C CA . SER G 1 100 ? -61.272 52.653 -15.601 1.00 16.74 100 SER G CA 1
ATOM 12051 C C . SER G 1 100 ? -62.514 53.422 -15.152 1.00 16.50 100 SER G C 1
ATOM 12052 O O . SER G 1 100 ? -62.571 53.905 -14.025 1.00 16.14 100 SER G O 1
ATOM 12055 N N . TYR G 1 101 ? -63.494 53.510 -16.040 1.00 16.80 101 TYR G N 1
ATOM 12056 C CA . TYR G 1 101 ? -64.696 54.325 -15.845 1.00 17.05 101 TYR G CA 1
ATOM 12057 C C . TYR G 1 101 ? -65.981 53.517 -16.068 1.00 17.78 101 TYR G C 1
ATOM 12058 O O . TYR G 1 101 ? -66.048 52.726 -16.998 1.00 16.58 101 TYR G O 1
ATOM 12067 N N . SER G 1 102 ? -66.997 53.725 -15.221 1.00 18.03 102 SER G N 1
ATOM 12068 C CA . SER G 1 102 ? -68.376 53.333 -15.559 1.00 18.53 102 SER G CA 1
ATOM 12069 C C . SER G 1 102 ? -69.299 54.505 -15.280 1.00 18.75 102 SER G C 1
ATOM 12070 O O . SER G 1 102 ? -69.414 54.944 -14.131 1.00 20.35 102 SER G O 1
ATOM 12073 N N . GLN G 1 103 ? -69.946 55.020 -16.319 1.00 18.92 103 GLN G N 1
ATOM 12074 C CA . GLN G 1 103 ? -70.657 56.294 -16.240 1.00 19.69 103 GLN G CA 1
ATOM 12075 C C . GLN G 1 103 ? -72.137 56.207 -16.645 1.00 20.67 103 GLN G C 1
ATOM 12076 O O . GLN G 1 103 ? -72.512 55.471 -17.573 1.00 19.09 103 GLN G O 1
ATOM 12082 N N . LEU G 1 104 ? -72.954 57.001 -15.938 1.00 21.60 104 LEU G N 1
ATOM 12083 C CA . LEU G 1 104 ? -74.362 57.211 -16.266 1.00 22.22 104 LEU G CA 1
ATOM 12084 C C . LEU G 1 104 ? -74.540 57.536 -17.743 1.00 22.78 104 LEU G C 1
ATOM 12085 O O . LEU G 1 104 ? -73.994 58.527 -18.244 1.00 22.32 104 LEU G O 1
ATOM 12090 N N . SER G 1 105 ? -75.350 56.727 -18.410 1.00 23.54 105 SER G N 1
ATOM 12091 C CA . SER G 1 105 ? -75.577 56.841 -19.858 1.00 24.40 105 SER G CA 1
ATOM 12092 C C . SER G 1 105 ? -76.856 57.587 -20.203 1.00 24.95 105 SER G C 1
ATOM 12093 O O . SER G 1 105 ? -77.933 57.145 -19.828 1.00 24.91 105 SER G O 1
ATOM 12096 N N . GLN G 1 106 ? -76.742 58.683 -20.951 1.00 26.03 106 GLN G N 1
ATOM 12097 C CA . GLN G 1 106 ? -77.921 59.384 -21.475 1.00 27.03 106 GLN G CA 1
ATOM 12098 C C . GLN G 1 106 ? -78.645 58.587 -22.579 1.00 28.02 106 GLN G C 1
ATOM 12099 O O . GLN G 1 106 ? -79.841 58.790 -22.827 1.00 28.35 106 GLN G O 1
ATOM 12105 N N . ARG G 1 107 ? -77.939 57.676 -23.248 1.00 28.48 107 ARG G N 1
ATOM 12106 C CA . ARG G 1 107 ? -78.603 56.792 -24.207 1.00 29.19 107 ARG G CA 1
ATOM 12107 C C . ARG G 1 107 ? -79.601 55.861 -23.522 1.00 30.44 107 ARG G C 1
ATOM 12108 O O . ARG G 1 107 ? -80.600 55.467 -24.140 1.00 29.70 107 ARG G O 1
ATOM 12116 N N . TYR G 1 108 ? -79.329 55.510 -22.261 1.00 31.74 108 TYR G N 1
ATOM 12117 C CA . TYR G 1 108 ? -80.048 54.432 -21.566 1.00 33.25 108 TYR G CA 1
ATOM 12118 C C . TYR G 1 108 ? -80.952 54.878 -20.413 1.00 33.85 108 TYR G C 1
ATOM 12119 O O . TYR G 1 108 ? -81.944 54.214 -20.132 1.00 33.82 108 TYR G O 1
ATOM 12128 N N . VAL G 1 109 ? -80.616 55.985 -19.759 1.00 34.53 109 VAL G N 1
ATOM 12129 C CA . VAL G 1 109 ? -81.363 56.465 -18.598 1.00 35.10 109 VAL G CA 1
ATOM 12130 C C . VAL G 1 109 ? -82.151 57.724 -18.958 1.00 36.35 109 VAL G C 1
ATOM 12131 O O . VAL G 1 109 ? -81.555 58.720 -19.358 1.00 35.38 109 VAL G O 1
ATOM 12135 N N . PRO G 1 110 ? -83.495 57.688 -18.808 1.00 37.94 110 PRO G N 1
ATOM 12136 C CA . PRO G 1 110 ? -84.313 58.882 -19.078 1.00 39.19 110 PRO G CA 1
ATOM 12137 C C . PRO G 1 110 ? -83.894 60.092 -18.233 1.00 40.14 110 PRO G C 1
ATOM 12138 O O . PRO G 1 110 ? -83.582 59.939 -17.057 1.00 40.61 110 PRO G O 1
ATOM 12142 N N . GLU G 1 111 ? -83.874 61.275 -18.838 1.00 41.49 111 GLU G N 1
ATOM 12143 C CA . GLU G 1 111 ? -83.277 62.467 -18.212 1.00 42.64 111 GLU G CA 1
ATOM 12144 C C . GLU G 1 111 ? -84.269 63.618 -18.039 1.00 43.10 111 GLU G C 1
ATOM 12145 O O . GLU G 1 111 ? -83.863 64.752 -17.759 1.00 42.99 111 GLU G O 1
ATOM 12151 N N . LYS G 1 112 ? -85.563 63.345 -18.186 1.00 43.80 112 LYS G N 1
ATOM 12152 C CA . LYS G 1 112 ? -86.560 64.422 -18.140 1.00 44.34 112 LYS G CA 1
ATOM 12153 C C . LYS G 1 112 ? -86.478 65.251 -16.847 1.00 44.74 112 LYS G C 1
ATOM 12154 O O . LYS G 1 112 ? -86.843 66.427 -16.849 1.00 44.97 112 LYS G O 1
ATOM 12156 N N . ASP G 1 113 ? -85.983 64.647 -15.761 1.00 44.70 113 ASP G N 1
ATOM 12157 C CA . ASP G 1 113 ? -85.887 65.318 -14.460 1.00 44.77 113 ASP G CA 1
ATOM 12158 C C . ASP G 1 113 ? -84.446 65.516 -13.970 1.00 44.21 113 ASP G C 1
ATOM 12159 O O . ASP G 1 113 ? -84.182 65.498 -12.772 1.00 44.16 113 ASP G O 1
ATOM 12164 N N . SER G 1 114 ? -83.517 65.718 -14.899 1.00 43.33 114 SER G N 1
ATOM 12165 C CA . SER G 1 114 ? -82.104 65.832 -14.540 1.00 42.65 114 SER G CA 1
ATOM 12166 C C . SER G 1 114 ? -81.777 67.126 -13.796 1.00 41.50 114 SER G C 1
ATOM 12167 O O . SER G 1 114 ? -82.467 68.137 -13.908 1.00 41.69 114 SER G O 1
ATOM 12170 N N . ARG G 1 115 ? -80.697 67.055 -13.036 1.00 40.04 115 ARG G N 1
ATOM 12171 C CA . ARG G 1 115 ? -80.226 68.146 -12.220 1.00 38.93 115 ARG G CA 1
ATOM 12172 C C . ARG G 1 115 ? -79.055 68.805 -12.955 1.00 37.23 115 ARG G C 1
ATOM 12173 O O . ARG G 1 115 ? -78.507 68.218 -13.878 1.00 36.89 115 ARG G O 1
ATOM 12181 N N . VAL G 1 116 ? -78.683 70.017 -12.578 1.00 35.79 116 VAL G N 1
ATOM 12182 C CA . VAL G 1 116 ? -77.487 70.650 -13.138 1.00 35.07 116 VAL G CA 1
ATOM 12183 C C . VAL G 1 116 ? -76.436 70.900 -12.074 1.00 34.27 116 VAL G C 1
ATOM 12184 O O . VAL G 1 116 ? -76.742 70.967 -10.880 1.00 34.27 116 VAL G O 1
ATOM 12188 N N . VAL G 1 117 ? -75.192 71.029 -12.529 1.00 33.05 117 VAL G N 1
ATOM 12189 C CA . VAL G 1 117 ? -74.070 71.411 -11.683 1.00 32.20 117 VAL G CA 1
ATOM 12190 C C . VAL G 1 117 ? -73.774 72.869 -11.986 1.00 31.63 117 VAL G C 1
ATOM 12191 O O . VAL G 1 117 ? -73.633 73.260 -13.143 1.00 31.63 117 VAL G O 1
ATOM 12195 N N . VAL G 1 118 ? -73.712 73.681 -10.941 1.00 31.00 118 VAL G N 1
ATOM 12196 C CA . VAL G 1 118 ? -73.393 75.082 -11.083 1.00 31.06 118 VAL G CA 1
ATOM 12197 C C . VAL G 1 118 ? -71.887 75.213 -11.193 1.00 31.45 118 VAL G C 1
ATOM 12198 O O . VAL G 1 118 ? -71.167 74.673 -10.356 1.00 31.33 118 VAL G O 1
ATOM 12202 N N . PRO G 1 119 ? -71.394 75.908 -12.234 1.00 32.54 119 PRO G N 1
ATOM 12203 C CA . PRO G 1 119 ? -69.947 76.153 -12.297 1.00 33.31 119 PRO G CA 1
ATOM 12204 C C . PRO G 1 119 ? -69.464 76.923 -11.059 1.00 34.62 119 PRO G C 1
ATOM 12205 O O . PRO G 1 119 ? -70.111 77.890 -10.667 1.00 34.59 119 PRO G O 1
ATOM 12209 N N . PRO G 1 120 ? -68.344 76.497 -10.443 1.00 36.10 120 PRO G N 1
ATOM 12210 C CA . PRO G 1 120 ? -67.902 77.141 -9.194 1.00 37.39 120 PRO G CA 1
ATOM 12211 C C . PRO G 1 120 ? -67.707 78.666 -9.302 1.00 39.13 120 PRO G C 1
ATOM 12212 O O . PRO G 1 120 ? -67.897 79.382 -8.318 1.00 39.11 120 PRO G O 1
ATOM 12216 N N . GLY G 1 121 ? -67.364 79.154 -10.492 1.00 40.75 121 GLY G N 1
ATOM 12217 C CA . GLY G 1 121 ? -67.180 80.576 -10.712 1.00 42.10 121 GLY G CA 1
ATOM 12218 C C . GLY G 1 121 ? -68.436 81.428 -10.598 1.00 43.56 121 GLY G C 1
ATOM 12219 O O . GLY G 1 121 ? -68.339 82.648 -10.478 1.00 43.93 121 GLY G O 1
ATOM 12220 N N . MET G 1 122 ? -69.613 80.809 -10.649 1.00 45.10 122 MET G N 1
ATOM 12221 C CA . MET G 1 122 ? -70.867 81.547 -10.485 1.00 46.33 122 MET G CA 1
ATOM 12222 C C . MET G 1 122 ? -71.696 81.028 -9.311 1.00 47.07 122 MET G C 1
ATOM 12223 O O . MET G 1 122 ? -72.909 81.265 -9.237 1.00 47.08 122 MET G O 1
ATOM 12228 N N . GLU G 1 123 ? -71.035 80.337 -8.385 1.00 47.93 123 GLU G N 1
ATOM 12229 C CA . GLU G 1 123 ? -71.724 79.751 -7.237 1.00 48.66 123 GLU G CA 1
ATOM 12230 C C . GLU G 1 123 ? -72.319 80.791 -6.298 1.00 49.22 123 GLU G C 1
ATOM 12231 O O . GLU G 1 123 ? -73.384 80.548 -5.740 1.00 49.45 123 GLU G O 1
ATOM 12237 N N . ASP G 1 124 ? -71.635 81.928 -6.123 1.00 49.99 124 ASP G N 1
ATOM 12238 C CA . ASP G 1 124 ? -72.083 82.986 -5.192 1.00 50.50 124 ASP G CA 1
ATOM 12239 C C . ASP G 1 124 ? -72.752 84.150 -5.926 1.00 50.61 124 ASP G C 1
ATOM 12240 O O . ASP G 1 124 ? -72.443 85.330 -5.694 1.00 50.94 124 ASP G O 1
ATOM 12245 N N . ASP G 1 125 ? -73.686 83.807 -6.804 1.00 50.60 125 ASP G N 1
ATOM 12246 C CA . ASP G 1 125 ? -74.403 84.801 -7.590 1.00 50.54 125 ASP G CA 1
ATOM 12247 C C . ASP G 1 125 ? -75.752 84.219 -7.996 1.00 50.23 125 ASP G C 1
ATOM 12248 O O . ASP G 1 125 ? -75.837 83.477 -8.968 1.00 50.24 125 ASP G O 1
ATOM 12253 N N . ALA G 1 126 ? -76.803 84.559 -7.250 1.00 49.90 126 ALA G N 1
ATOM 12254 C CA . ALA G 1 126 ? -78.146 84.019 -7.516 1.00 49.55 126 ALA G CA 1
ATOM 12255 C C . ALA G 1 126 ? -78.741 84.482 -8.857 1.00 49.29 126 ALA G C 1
ATOM 12256 O O . ALA G 1 126 ? -79.708 83.887 -9.337 1.00 49.38 126 ALA G O 1
ATOM 12258 N N . ASP G 1 127 ? -78.175 85.530 -9.459 1.00 48.85 127 ASP G N 1
ATOM 12259 C CA . ASP G 1 127 ? -78.633 85.983 -10.775 1.00 48.92 127 ASP G CA 1
ATOM 12260 C C . ASP G 1 127 ? -78.180 84.986 -11.836 1.00 48.39 127 ASP G C 1
ATOM 12261 O O . ASP G 1 127 ? -79.009 84.373 -12.507 1.00 48.17 127 ASP G O 1
ATOM 12266 N N . LEU G 1 128 ? -76.859 84.826 -11.952 1.0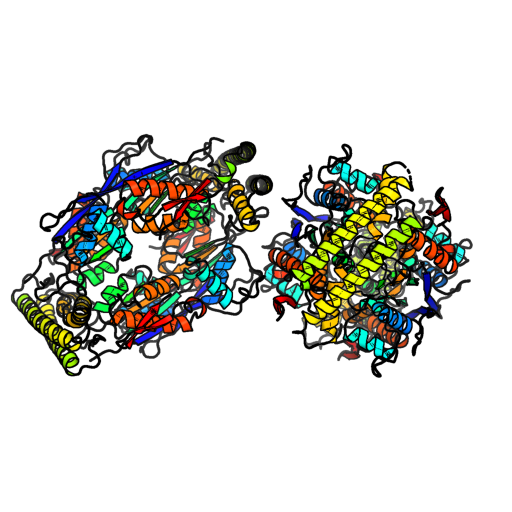0 47.91 128 LEU G N 1
ATOM 12267 C CA . LEU G 1 128 ? -76.241 83.871 -12.877 1.00 47.59 128 LEU G CA 1
ATOM 12268 C C . LEU G 1 128 ? -76.848 82.488 -12.715 1.00 46.93 128 LEU G C 1
ATOM 12269 O O . LEU G 1 128 ? -77.242 81.867 -13.694 1.00 47.22 128 LEU G O 1
ATOM 12274 N N . ARG G 1 129 ? -76.941 82.027 -11.472 1.00 46.43 129 ARG G N 1
ATOM 12275 C CA . ARG G 1 129 ? -77.561 80.738 -11.166 1.00 46.00 129 ARG G CA 1
ATOM 12276 C C . ARG G 1 129 ? -79.006 80.663 -11.671 1.00 45.55 129 ARG G C 1
ATOM 12277 O O . ARG G 1 129 ? -79.470 79.595 -12.075 1.00 45.34 129 ARG G O 1
ATOM 12285 N N . HIS G 1 130 ? -79.713 81.791 -11.653 1.00 44.90 130 HIS G N 1
ATOM 12286 C CA . HIS G 1 130 ? -81.072 81.833 -12.200 1.00 44.55 130 HIS G CA 1
ATOM 12287 C C . HIS G 1 130 ? -81.036 81.661 -13.723 1.00 43.44 130 HIS G C 1
ATOM 12288 O O . HIS G 1 130 ? -81.787 80.859 -14.266 1.00 43.00 130 HIS G O 1
ATOM 12295 N N . ILE G 1 131 ? -80.142 82.385 -14.393 1.00 42.54 131 ILE G N 1
ATOM 12296 C CA . ILE G 1 131 ? -79.985 82.282 -15.850 1.00 42.23 131 ILE G CA 1
ATOM 12297 C C . ILE G 1 131 ? -79.771 80.830 -16.275 1.00 41.79 131 ILE G C 1
ATOM 12298 O O . ILE G 1 131 ? -80.399 80.358 -17.224 1.00 41.77 131 ILE G O 1
ATOM 12303 N N . LEU G 1 132 ? -78.899 80.131 -15.542 1.00 41.28 132 LEU G N 1
ATOM 12304 C CA . LEU G 1 132 ? -78.535 78.731 -15.823 1.00 40.50 132 LEU G CA 1
ATOM 12305 C C . LEU G 1 132 ? -79.682 77.745 -15.635 1.00 39.97 132 LEU G C 1
ATOM 12306 O O . LEU G 1 132 ? -79.988 76.973 -16.544 1.00 39.97 132 LEU G O 1
ATOM 12311 N N . THR G 1 133 ? -80.301 77.748 -14.455 1.00 39.35 133 THR G N 1
ATOM 12312 C CA . THR G 1 133 ? -81.389 76.799 -14.152 1.00 38.74 133 THR G CA 1
ATOM 12313 C C . THR G 1 133 ? -82.615 77.061 -15.014 1.00 38.24 133 THR G C 1
ATOM 12314 O O . THR G 1 133 ? -83.387 76.140 -15.317 1.00 37.09 133 THR G O 1
ATOM 12318 N N . GLU G 1 134 ? -82.788 78.326 -15.398 1.00 38.04 134 GLU G N 1
ATOM 12319 C CA . GLU G 1 134 ? -83.824 78.712 -16.360 1.00 37.72 134 GLU G CA 1
ATOM 12320 C C . GLU G 1 134 ? -83.490 78.122 -17.731 1.00 37.07 134 GLU G C 1
ATOM 12321 O O . GLU G 1 134 ? -84.341 77.476 -18.350 1.00 37.37 134 GLU G O 1
ATOM 12327 N N . ALA G 1 135 ? -82.253 78.323 -18.190 1.00 35.86 135 ALA G N 1
ATOM 12328 C CA . ALA G 1 135 ? -81.782 77.674 -19.432 1.00 35.08 135 ALA G CA 1
ATOM 12329 C C . ALA G 1 135 ? -82.008 76.165 -19.379 1.00 34.44 135 ALA G C 1
ATOM 12330 O O . ALA G 1 135 ? -82.508 75.567 -20.332 1.00 33.64 135 ALA G O 1
ATOM 12332 N N . ALA G 1 136 ? -81.660 75.554 -18.249 1.00 34.32 136 ALA G N 1
ATOM 12333 C CA . ALA G 1 136 ? -81.802 74.111 -18.082 1.00 34.00 136 ALA G CA 1
ATOM 12334 C C . ALA G 1 136 ? -83.245 73.675 -18.223 1.00 34.13 136 ALA G C 1
ATOM 12335 O O . ALA G 1 136 ? -83.531 72.700 -18.917 1.00 33.99 136 ALA G O 1
ATOM 12337 N N . ASP G 1 137 ? -84.160 74.392 -17.560 1.00 34.62 137 ASP G N 1
ATOM 12338 C CA . ASP G 1 137 ? -85.592 74.090 -17.663 1.00 34.81 137 ASP G CA 1
ATOM 12339 C C . ASP G 1 137 ? -86.056 74.169 -19.119 1.00 34.17 137 ASP G C 1
ATOM 12340 O O . ASP G 1 137 ? -86.780 73.297 -19.589 1.00 33.59 137 ASP G O 1
ATOM 12345 N N . ALA G 1 138 ? -85.630 75.209 -19.827 1.00 33.92 138 ALA G N 1
ATOM 12346 C CA . ALA G 1 138 ? -85.991 75.355 -21.240 1.00 34.05 138 ALA G CA 1
ATOM 12347 C C . ALA G 1 138 ? -85.483 74.153 -22.019 1.00 34.55 138 ALA G C 1
ATOM 12348 O O . ALA G 1 138 ? -86.225 73.516 -22.772 1.00 33.90 138 ALA G O 1
ATOM 12350 N N . ALA G 1 139 ? -84.204 73.840 -21.809 1.00 34.86 139 ALA G N 1
ATOM 12351 C CA . ALA G 1 139 ? -83.565 72.728 -22.497 1.00 35.30 139 ALA G CA 1
ATOM 12352 C C . ALA G 1 139 ? -84.251 71.409 -22.173 1.00 35.53 139 ALA G C 1
ATOM 12353 O O . ALA G 1 139 ? -84.366 70.544 -23.040 1.00 35.77 139 ALA G O 1
ATOM 12355 N N . ARG G 1 140 ? -84.737 71.254 -20.945 1.00 36.27 140 ARG G N 1
ATOM 12356 C CA . ARG G 1 140 ? -85.417 70.013 -20.566 1.00 37.15 140 ARG G CA 1
ATOM 12357 C C . ARG G 1 140 ? -86.812 69.954 -21.155 1.00 37.06 140 ARG G C 1
ATOM 12358 O O . ARG G 1 140 ? -87.313 68.877 -21.450 1.00 37.37 140 ARG G O 1
ATOM 12366 N N . ALA G 1 141 ? -87.440 71.112 -21.317 1.00 37.19 141 ALA G N 1
ATOM 12367 C CA . ALA G 1 141 ? -88.726 71.187 -22.005 1.00 37.26 141 ALA G CA 1
ATOM 12368 C C . ALA G 1 141 ? -88.571 70.679 -23.441 1.00 36.95 141 ALA G C 1
ATOM 12369 O O . ALA G 1 141 ? -89.258 69.747 -23.861 1.00 36.36 141 ALA G O 1
ATOM 12371 N N . THR G 1 142 ? -87.631 71.276 -24.176 1.00 37.32 142 THR G N 1
ATOM 12372 C CA . THR G 1 142 ? -87.319 70.847 -25.551 1.00 36.86 142 THR G CA 1
ATOM 12373 C C . THR G 1 142 ? -87.037 69.347 -25.620 1.00 36.78 142 THR G C 1
ATOM 12374 O O . THR G 1 142 ? -87.507 68.665 -26.521 1.00 36.84 142 THR G O 1
ATOM 12378 N N . TYR G 1 143 ? -86.277 68.842 -24.652 1.00 36.65 143 TYR G N 1
ATOM 12379 C CA . TYR G 1 143 ? -85.864 67.443 -24.636 1.00 36.27 143 TYR G CA 1
ATOM 12380 C C . TYR G 1 143 ? -87.061 66.492 -24.670 1.00 36.60 143 TYR G C 1
ATOM 12381 O O . TYR G 1 143 ? -87.096 65.556 -25.469 1.00 36.33 143 TYR G O 1
ATOM 12390 N N . SER G 1 144 ? -88.040 66.749 -23.805 1.00 37.18 144 SER G N 1
ATOM 12391 C CA . SER G 1 144 ? -89.278 65.963 -23.740 1.00 37.79 144 SER G CA 1
ATOM 12392 C C . SER G 1 144 ? -90.127 66.093 -24.997 1.00 37.99 144 SER G C 1
ATOM 12393 O O . SER G 1 144 ? -90.782 65.142 -25.404 1.00 38.22 144 SER G O 1
ATOM 12396 N N . GLU G 1 145 ? -90.112 67.277 -25.594 1.00 38.66 145 GLU G N 1
ATOM 12397 C CA . GLU G 1 145 ? -90.806 67.539 -26.853 1.00 39.49 145 GLU G CA 1
ATOM 12398 C C . GLU G 1 145 ? -90.198 66.732 -27.992 1.00 39.40 145 GLU G C 1
ATOM 12399 O O . GLU G 1 145 ? -90.917 66.035 -28.720 1.00 39.65 145 GLU G O 1
ATOM 12405 N N . LEU G 1 146 ? -88.878 66.833 -28.152 1.00 38.96 146 LEU G N 1
ATOM 12406 C CA . LEU G 1 146 ? -88.174 66.020 -29.146 1.00 39.03 146 LEU G CA 1
ATOM 12407 C C . LEU G 1 146 ? -88.399 64.543 -28.885 1.00 39.37 146 LEU G C 1
ATOM 12408 O O . LEU G 1 146 ? -88.573 63.772 -29.821 1.00 39.52 146 LEU G O 1
ATOM 12413 N N . LEU G 1 147 ? -88.409 64.155 -27.612 1.00 39.80 147 LEU G N 1
ATOM 12414 C CA . LEU G 1 147 ? -88.498 62.744 -27.238 1.00 40.14 147 LEU G CA 1
ATOM 12415 C C . LEU G 1 147 ? -89.849 62.137 -27.626 1.00 40.39 147 LEU G C 1
ATOM 12416 O O . LEU G 1 147 ? -89.899 61.008 -28.122 1.00 40.75 147 LEU G O 1
ATOM 12421 N N . ALA G 1 148 ? -90.935 62.884 -27.416 1.00 40.44 148 ALA G N 1
ATOM 12422 C CA . ALA G 1 148 ? -92.274 62.418 -27.817 1.00 40.38 148 ALA G CA 1
ATOM 12423 C C . ALA G 1 148 ? -92.403 62.386 -29.347 1.00 40.13 148 ALA G C 1
ATOM 12424 O O . ALA G 1 148 ? -92.820 61.382 -29.923 1.00 39.81 148 ALA G O 1
ATOM 12426 N N . LYS G 1 149 ? -92.010 63.480 -29.991 1.00 40.19 149 LYS G N 1
ATOM 12427 C CA . LYS G 1 149 ? -92.051 63.587 -31.452 1.00 40.32 149 LYS G CA 1
ATOM 12428 C C . LYS G 1 149 ? -91.161 62.582 -32.168 1.00 40.64 149 LYS G C 1
ATOM 12429 O O . LYS G 1 149 ? -91.484 62.164 -33.270 1.00 40.62 149 LYS G O 1
ATOM 12435 N N . LEU G 1 150 ? -90.045 62.204 -31.546 1.00 41.25 150 LEU G N 1
ATOM 12436 C CA . LEU G 1 150 ? -89.138 61.181 -32.093 1.00 41.89 150 LEU G CA 1
ATOM 12437 C C . LEU G 1 150 ? -89.720 59.782 -31.925 1.00 42.35 150 LEU G C 1
ATOM 12438 O O . LEU G 1 150 ? -89.592 58.941 -32.822 1.00 42.53 150 LEU G O 1
ATOM 12443 N N . GLU G 1 151 ? -90.352 59.529 -30.780 1.00 43.03 151 GLU G N 1
ATOM 12444 C CA . GLU G 1 151 ? -91.054 58.259 -30.560 1.00 43.94 151 GLU G CA 1
ATOM 12445 C C . GLU G 1 151 ? -92.238 58.076 -31.524 1.00 44.60 151 GLU G C 1
ATOM 12446 O O . GLU G 1 151 ? -92.497 56.961 -31.973 1.00 44.80 151 GLU G O 1
ATOM 12452 N N . ALA G 1 152 ? -92.935 59.169 -31.845 1.00 45.48 152 ALA G N 1
ATOM 12453 C CA . ALA G 1 152 ? -93.967 59.169 -32.894 1.00 46.40 152 ALA G CA 1
ATOM 12454 C C . ALA G 1 152 ? -93.368 58.907 -34.279 1.00 47.12 152 ALA G C 1
ATOM 12455 O O . ALA G 1 152 ? -93.976 58.228 -35.102 1.00 48.01 152 ALA G O 1
ATOM 12457 N N . LYS G 1 153 ? -92.181 59.452 -34.532 1.00 47.46 153 LYS G N 1
ATOM 12458 C CA . LYS G 1 153 ? -91.496 59.249 -35.804 1.00 47.80 153 LYS G CA 1
ATOM 12459 C C . LYS G 1 153 ? -91.059 57.796 -35.955 1.00 47.94 153 LYS G C 1
ATOM 12460 O O . LYS G 1 153 ? -91.267 57.205 -37.009 1.00 48.21 153 LYS G O 1
ATOM 12466 N N . PHE G 1 154 ? -90.480 57.218 -34.902 1.00 48.10 154 PHE G N 1
ATOM 12467 C CA . PHE G 1 154 ? -90.118 55.799 -34.904 1.00 48.39 154 PHE G CA 1
ATOM 12468 C C . PHE G 1 154 ? -91.284 54.921 -34.445 1.00 48.97 154 PHE G C 1
ATOM 12469 O O . PHE G 1 154 ? -91.080 53.770 -34.054 1.00 48.85 154 PHE G O 1
ATOM 12477 N N . ALA G 1 155 ? -92.507 55.453 -34.502 1.00 49.67 155 ALA G N 1
ATOM 12478 C CA . ALA G 1 155 ? -93.698 54.707 -34.098 1.00 50.19 155 ALA G CA 1
ATOM 12479 C C . ALA G 1 155 ? -93.726 53.340 -34.763 1.00 50.52 155 ALA G C 1
ATOM 12480 O O . ALA G 1 155 ? -94.111 52.357 -34.152 1.00 50.82 155 ALA G O 1
ATOM 12482 N N . ASP G 1 156 ? -93.255 53.286 -36.005 1.00 51.41 156 ASP G N 1
ATOM 12483 C CA . ASP G 1 156 ? -93.187 52.046 -36.794 1.00 51.92 156 ASP G CA 1
ATOM 12484 C C . ASP G 1 156 ? -91.987 51.114 -36.492 1.00 51.82 156 ASP G C 1
ATOM 12485 O O . ASP G 1 156 ? -91.706 50.199 -37.276 1.00 51.99 156 ASP G O 1
ATOM 12490 N N . GLN G 1 157 ? -91.285 51.335 -35.375 1.00 51.73 157 GLN G N 1
ATOM 12491 C CA . GLN G 1 157 ? -90.322 50.340 -34.839 1.00 51.43 157 GLN G CA 1
ATOM 12492 C C . GLN G 1 157 ? -91.035 49.471 -33.791 1.00 50.94 157 GLN G C 1
ATOM 12493 O O . GLN G 1 157 ? -91.504 50.001 -32.782 1.00 50.93 157 GLN G O 1
ATOM 12499 N N . PRO G 1 158 ? -91.117 48.139 -34.022 1.00 50.36 158 PRO G N 1
ATOM 12500 C CA . PRO G 1 158 ? -91.895 47.261 -33.130 1.00 49.64 158 PRO G CA 1
ATOM 12501 C C . PRO G 1 158 ? -91.298 47.063 -31.735 1.00 48.95 158 PRO G C 1
ATOM 12502 O O . PRO G 1 158 ? -92.037 47.105 -30.746 1.00 48.63 158 PRO G O 1
ATOM 12506 N N . ASN G 1 159 ? -89.984 46.840 -31.662 1.00 48.00 159 ASN G N 1
ATOM 12507 C CA . ASN G 1 159 ? -89.294 46.651 -30.382 1.00 47.24 159 ASN G CA 1
ATOM 12508 C C . ASN G 1 159 ? -89.305 47.978 -29.599 1.00 46.81 159 ASN G C 1
ATOM 12509 O O . ASN G 1 159 ? -88.667 48.959 -30.011 1.00 47.08 159 ASN G O 1
ATOM 12514 N N . ALA G 1 160 ? -90.032 47.998 -28.480 1.00 45.94 160 ALA G N 1
ATOM 12515 C CA . ALA G 1 160 ? -90.315 49.247 -27.753 1.00 45.19 160 ALA G CA 1
ATOM 12516 C C . ALA G 1 160 ? -89.095 49.815 -27.020 1.00 44.46 160 ALA G C 1
ATOM 12517 O O . ALA G 1 160 ? -88.887 51.026 -27.014 1.00 44.19 160 ALA G O 1
ATOM 12519 N N . ILE G 1 161 ? -88.321 48.933 -26.395 1.00 43.67 161 ILE G N 1
ATOM 12520 C CA . ILE G 1 161 ? -87.026 49.273 -25.784 1.00 43.37 161 ILE G CA 1
ATOM 12521 C C . ILE G 1 161 ? -86.089 49.959 -26.781 1.00 42.77 161 ILE G C 1
ATOM 12522 O O . ILE G 1 161 ? -85.495 50.995 -26.479 1.00 42.42 161 ILE G O 1
ATOM 12527 N N . LEU G 1 162 ? -85.954 49.351 -27.959 1.00 42.08 162 LEU G N 1
ATOM 12528 C CA . LEU G 1 162 ? -85.146 49.902 -29.040 1.00 41.58 162 LEU G CA 1
ATOM 12529 C C . LEU G 1 162 ? -85.704 51.239 -29.512 1.00 40.84 162 LEU G C 1
ATOM 12530 O O . LEU G 1 162 ? -84.942 52.171 -29.753 1.00 40.88 162 LEU G O 1
ATOM 12535 N N . ARG G 1 163 ? -87.025 51.349 -29.637 1.00 40.19 163 ARG G N 1
ATOM 12536 C CA . ARG G 1 163 ? -87.637 52.612 -30.067 1.00 39.90 163 ARG G CA 1
ATOM 12537 C C . ARG G 1 163 ? -87.293 53.764 -29.129 1.00 39.31 163 ARG G C 1
ATOM 12538 O O . ARG G 1 163 ? -87.033 54.881 -29.582 1.00 38.90 163 ARG G O 1
ATOM 12546 N N . ARG G 1 164 ? -87.312 53.490 -27.827 1.00 38.91 164 ARG G N 1
ATOM 12547 C CA . ARG G 1 164 ? -87.047 54.522 -26.822 1.00 38.82 164 ARG G CA 1
ATOM 12548 C C . ARG G 1 164 ? -85.590 54.963 -26.828 1.00 37.91 164 ARG G C 1
ATOM 12549 O O . ARG G 1 164 ? -85.296 56.152 -26.705 1.00 37.05 164 ARG G O 1
ATOM 12557 N N . LYS G 1 165 ? -84.690 53.991 -26.966 1.00 37.30 165 LYS G N 1
ATOM 12558 C CA . LYS G 1 165 ? -83.257 54.267 -27.066 1.00 36.77 165 LYS G CA 1
ATOM 12559 C C . LYS G 1 165 ? -82.941 55.140 -28.289 1.00 35.90 165 LYS G C 1
ATOM 12560 O O . LYS G 1 165 ? -82.174 56.091 -28.196 1.00 35.52 165 LYS G O 1
ATOM 12566 N N . GLN G 1 166 ? -83.544 54.825 -29.430 1.00 35.24 166 GLN G N 1
ATOM 12567 C CA . GLN G 1 166 ? -83.336 55.626 -30.630 1.00 34.70 166 GLN G CA 1
ATOM 12568 C C . GLN G 1 166 ? -83.817 57.059 -30.454 1.00 34.10 166 GLN G C 1
ATOM 12569 O O . GLN G 1 166 ? -83.171 57.995 -30.926 1.00 33.89 166 GLN G O 1
ATOM 12575 N N . ALA G 1 167 ? -84.955 57.232 -29.783 1.00 33.69 167 ALA G N 1
ATOM 12576 C CA . ALA G 1 167 ? -85.501 58.572 -29.529 1.00 33.22 167 ALA G CA 1
ATOM 12577 C C . ALA G 1 167 ? -84.621 59.336 -28.535 1.00 32.45 167 ALA G C 1
ATOM 12578 O O . ALA G 1 167 ? -84.297 60.509 -28.723 1.00 32.29 167 ALA G O 1
ATOM 12580 N N . ARG G 1 168 ? -84.239 58.645 -27.474 1.00 32.32 168 ARG G N 1
ATOM 12581 C CA . ARG G 1 168 ? -83.529 59.257 -26.370 1.00 32.27 168 ARG G CA 1
ATOM 12582 C C . ARG G 1 168 ? -82.134 59.758 -26.810 1.00 31.47 168 ARG G C 1
ATOM 12583 O O . ARG G 1 168 ? -81.774 60.908 -26.554 1.00 31.22 168 ARG G O 1
ATOM 12591 N N . GLN G 1 169 ? -81.373 58.914 -27.508 1.00 30.86 169 GLN G N 1
ATOM 12592 C CA . GLN G 1 169 ? -80.036 59.326 -28.003 1.00 30.03 169 GLN G CA 1
ATOM 12593 C C . GLN G 1 169 ? -80.071 60.547 -28.947 1.00 30.04 169 GLN G C 1
ATOM 12594 O O . GLN G 1 169 ? -79.119 61.334 -28.976 1.00 29.75 169 GLN G O 1
ATOM 12600 N N . ALA G 1 170 ? -81.149 60.714 -29.723 1.00 30.04 170 ALA G N 1
ATOM 12601 C CA . ALA G 1 170 ? -81.316 61.941 -30.512 1.00 29.83 170 ALA G CA 1
ATOM 12602 C C . ALA G 1 170 ? -81.790 63.115 -29.636 1.00 30.04 170 ALA G C 1
ATOM 12603 O O . ALA G 1 170 ? -81.264 64.228 -29.750 1.00 30.16 170 ALA G O 1
ATOM 12605 N N . ALA G 1 171 ? -82.756 62.861 -28.751 1.00 29.72 171 ALA G N 1
ATOM 12606 C CA . ALA G 1 171 ? -83.306 63.914 -27.867 1.00 29.68 171 ALA G CA 1
ATOM 12607 C C . ALA G 1 171 ? -82.253 64.604 -26.985 1.00 29.41 171 ALA G C 1
ATOM 12608 O O . ALA G 1 171 ? -82.280 65.833 -26.822 1.00 29.64 171 ALA G O 1
ATOM 12610 N N . ARG G 1 172 ? -81.307 63.823 -26.458 1.00 28.79 172 ARG G N 1
ATOM 12611 C CA . ARG G 1 172 ? -80.218 64.366 -25.610 1.00 28.37 172 ARG G CA 1
ATOM 12612 C C . ARG G 1 172 ? -79.318 65.413 -26.287 1.00 27.42 172 ARG G C 1
ATOM 12613 O O . ARG G 1 172 ? -78.492 66.032 -25.614 1.00 26.62 172 ARG G O 1
ATOM 12621 N N . ALA G 1 173 ? -79.478 65.620 -27.600 1.00 26.83 173 ALA G N 1
ATOM 12622 C CA . ALA G 1 173 ? -78.772 66.683 -28.325 1.00 26.58 173 ALA G CA 1
ATOM 12623 C C . ALA G 1 173 ? -78.913 68.061 -27.683 1.00 26.64 173 ALA G C 1
ATOM 12624 O O . ALA G 1 173 ? -77.983 68.883 -27.717 1.00 26.00 173 ALA G O 1
ATOM 12626 N N . VAL G 1 174 ? -80.085 68.314 -27.102 1.00 26.79 174 VAL G N 1
ATOM 12627 C CA . VAL G 1 174 ? -80.398 69.625 -26.558 1.00 27.22 174 VAL G CA 1
ATOM 12628 C C . VAL G 1 174 ? -79.943 69.777 -25.109 1.00 27.05 174 VAL G C 1
ATOM 12629 O O . VAL G 1 174 ? -79.990 70.870 -24.582 1.00 28.77 174 VAL G O 1
ATOM 12633 N N . LEU G 1 175 ? -79.467 68.705 -24.478 1.00 27.01 175 LEU G N 1
ATOM 12634 C CA . LEU G 1 175 ? -79.027 68.773 -23.074 1.00 26.06 175 LEU G CA 1
ATOM 12635 C C . LEU G 1 175 ? -77.702 69.533 -22.913 1.00 25.83 175 LEU G C 1
ATOM 12636 O O . LEU G 1 175 ? -76.760 69.339 -23.692 1.00 25.29 175 LEU G O 1
ATOM 12641 N N . PRO G 1 176 ? -77.640 70.429 -21.914 1.00 24.77 176 PRO G N 1
ATOM 12642 C CA . PRO G 1 176 ? -76.483 71.271 -21.713 1.00 24.38 176 PRO G CA 1
ATOM 12643 C C . PRO G 1 176 ? -75.302 70.539 -21.081 1.00 23.58 176 PRO G C 1
ATOM 12644 O O . PRO G 1 176 ? -75.489 69.506 -20.434 1.00 23.68 176 PRO G O 1
ATOM 12648 N N . ASN G 1 177 ? -74.111 71.099 -21.278 1.00 23.22 177 ASN G N 1
ATOM 12649 C CA . ASN G 1 177 ? -72.886 70.699 -20.561 1.00 23.09 177 ASN G CA 1
ATOM 12650 C C . ASN G 1 177 ? -73.036 70.572 -19.035 1.00 23.68 177 ASN G C 1
ATOM 12651 O O . ASN G 1 177 ? -72.453 69.675 -18.422 1.00 23.83 177 ASN G O 1
ATOM 12656 N N . ALA G 1 178 ? -73.823 71.474 -18.441 1.00 24.58 178 ALA G N 1
ATOM 12657 C CA . ALA G 1 178 ? -74.043 71.513 -16.992 1.00 24.55 178 ALA G CA 1
ATOM 12658 C C . ALA G 1 178 ? -74.871 70.356 -16.446 1.00 24.41 178 ALA G C 1
ATOM 12659 O O . ALA G 1 178 ? -74.939 70.192 -15.226 1.00 24.82 178 ALA G O 1
ATOM 12661 N N . THR G 1 179 ? -75.488 69.563 -17.328 1.00 23.91 179 THR G N 1
ATOM 12662 C CA . THR G 1 179 ? -76.286 68.390 -16.942 1.00 23.99 179 THR G CA 1
ATOM 12663 C C . THR G 1 179 ? -75.487 67.464 -16.023 1.00 24.03 179 THR G C 1
ATOM 12664 O O . THR G 1 179 ? -74.331 67.180 -16.303 1.00 22.85 179 THR G O 1
ATOM 12668 N N . GLU G 1 180 ? -76.099 67.026 -14.914 1.00 23.63 180 GLU G N 1
ATOM 12669 C CA . GLU G 1 180 ? -75.406 66.187 -13.929 1.00 23.23 180 GLU G CA 1
ATOM 12670 C C . GLU G 1 180 ? -75.176 64.798 -14.507 1.00 22.45 180 GLU G C 1
ATOM 12671 O O . GLU G 1 180 ? -76.065 64.219 -15.149 1.00 22.35 180 GLU G O 1
ATOM 12677 N N . THR G 1 181 ? -73.988 64.261 -14.256 1.00 21.56 181 THR G N 1
ATOM 12678 C CA . THR G 1 181 ? -73.702 62.851 -14.521 1.00 21.11 181 THR G CA 1
ATOM 12679 C C . THR G 1 181 ? -73.093 62.211 -13.267 1.00 20.57 181 THR G C 1
ATOM 12680 O O . THR G 1 181 ? -72.811 62.893 -12.298 1.00 20.61 181 THR G O 1
ATOM 12684 N N . ARG G 1 182 ? -72.982 60.888 -13.285 1.00 20.82 182 ARG G N 1
ATOM 12685 C CA . ARG G 1 182 ? -72.470 60.088 -12.166 1.00 20.07 182 ARG G CA 1
ATOM 12686 C C . ARG G 1 182 ? -71.546 59.027 -12.749 1.00 19.41 182 ARG G C 1
ATOM 12687 O O . ARG G 1 182 ? -71.832 58.480 -13.813 1.00 19.52 182 ARG G O 1
ATOM 12695 N N . ILE G 1 183 ? -70.472 58.712 -12.035 1.00 18.59 183 ILE G N 1
ATOM 12696 C CA . ILE G 1 183 ? -69.404 57.913 -12.588 1.00 17.89 183 ILE G CA 1
ATOM 12697 C C . ILE G 1 183 ? -68.615 57.198 -11.506 1.00 18.02 183 ILE G C 1
ATOM 12698 O O . ILE G 1 183 ? -68.333 57.756 -10.426 1.00 18.87 183 ILE G O 1
ATOM 12703 N N . VAL G 1 184 ? -68.280 55.947 -11.785 1.00 17.65 184 VAL G N 1
ATOM 12704 C CA . VAL G 1 184 ? -67.349 55.202 -10.974 1.00 16.90 184 VAL G CA 1
ATOM 12705 C C . VAL G 1 184 ? -65.995 55.340 -11.646 1.00 16.59 184 VAL G C 1
ATOM 12706 O O . VAL G 1 184 ? -65.849 54.980 -12.820 1.00 15.23 184 VAL G O 1
ATOM 12710 N N . VAL G 1 185 ? -65.011 55.854 -10.905 1.00 15.77 185 VAL G N 1
ATOM 12711 C CA . VAL G 1 185 ? -63.618 55.980 -11.400 1.00 15.55 185 VAL G CA 1
ATOM 12712 C C . VAL G 1 185 ? -62.686 55.119 -10.567 1.00 15.57 185 VAL G C 1
ATOM 12713 O O . VAL G 1 185 ? -62.593 55.293 -9.339 1.00 14.71 185 VAL G O 1
ATOM 12717 N N . THR G 1 186 ? -61.955 54.240 -11.243 1.00 15.15 186 THR G N 1
ATOM 12718 C CA . THR G 1 186 ? -60.969 53.376 -10.608 1.00 15.09 186 THR G CA 1
ATOM 12719 C C . THR G 1 186 ? -59.611 53.631 -11.219 1.00 15.20 186 THR G C 1
ATOM 12720 O O . THR G 1 186 ? -59.471 53.692 -12.469 1.00 14.29 186 THR G O 1
ATOM 12724 N N . GLY G 1 187 ? -58.625 53.814 -10.344 1.00 14.49 187 GLY G N 1
ATOM 12725 C CA . GLY G 1 187 ? -57.262 53.924 -10.781 1.00 14.58 187 GLY G CA 1
ATOM 12726 C C . GLY G 1 187 ? -56.308 53.437 -9.741 1.00 14.74 187 GLY G C 1
ATOM 12727 O O . GLY G 1 187 ? -56.658 53.375 -8.536 1.00 13.50 187 GLY G O 1
ATOM 12728 N N . ASN G 1 188 ? -55.099 53.078 -10.197 1.00 14.04 188 ASN G N 1
ATOM 12729 C CA . ASN G 1 188 ? -54.016 52.770 -9.259 1.00 13.63 188 ASN G CA 1
ATOM 12730 C C . ASN G 1 188 ? -53.350 54.022 -8.697 1.00 13.27 188 ASN G C 1
ATOM 12731 O O . ASN G 1 188 ? -53.603 55.120 -9.162 1.00 11.62 188 ASN G O 1
ATOM 12736 N N . TYR G 1 189 ? -52.499 53.863 -7.681 1.00 14.44 189 TYR G N 1
ATOM 12737 C CA . TYR G 1 189 ? -51.954 55.055 -7.011 1.00 13.62 189 TYR G CA 1
ATOM 12738 C C . TYR G 1 189 ? -51.218 55.976 -7.991 1.00 13.85 189 TYR G C 1
ATOM 12739 O O . TYR G 1 189 ? -51.326 57.186 -7.898 1.00 14.00 189 TYR G O 1
ATOM 12748 N N . ARG G 1 190 ? -50.448 55.392 -8.908 1.00 13.67 190 ARG G N 1
ATOM 12749 C CA . ARG G 1 190 ? -49.667 56.160 -9.888 1.00 13.77 190 ARG G CA 1
ATOM 12750 C C . ARG G 1 190 ? -50.563 56.975 -10.833 1.00 13.19 190 ARG G C 1
ATOM 12751 O O . ARG G 1 190 ? -50.310 58.158 -11.087 1.00 13.99 190 ARG G O 1
ATOM 12759 N N . ALA G 1 191 ? -51.635 56.360 -11.313 1.00 13.21 191 ALA G N 1
ATOM 12760 C CA . ALA G 1 191 ? -52.632 57.049 -12.131 1.00 12.53 191 ALA G CA 1
ATOM 12761 C C . ALA G 1 191 ? -53.248 58.207 -11.366 1.00 12.25 191 ALA G C 1
ATOM 12762 O O . ALA G 1 191 ? -53.384 59.301 -11.914 1.00 11.81 191 ALA G O 1
ATOM 12764 N N . TRP G 1 192 ? -53.606 57.973 -10.102 1.00 11.74 192 TRP G N 1
ATOM 12765 C CA . TRP G 1 192 ? -54.139 59.037 -9.254 1.00 12.11 192 TRP G CA 1
ATOM 12766 C C . TRP G 1 192 ? -53.202 60.216 -9.070 1.00 12.54 192 TRP G C 1
ATOM 12767 O O . TRP G 1 192 ? -53.650 61.348 -9.146 1.00 13.93 192 TRP G O 1
ATOM 12778 N N . ARG G 1 193 ? -51.918 59.950 -8.799 1.00 13.41 193 ARG G N 1
ATOM 12779 C CA . ARG G 1 193 ? -50.915 60.994 -8.671 1.00 13.51 193 ARG G CA 1
ATOM 12780 C C . ARG G 1 193 ? -50.821 61.868 -9.925 1.00 14.29 193 ARG G C 1
ATOM 12781 O O . ARG G 1 193 ? -50.724 63.123 -9.837 1.00 14.56 193 ARG G O 1
ATOM 12789 N N . HIS G 1 194 ? -50.836 61.231 -11.097 1.00 14.08 194 HIS G N 1
ATOM 12790 C CA . HIS G 1 194 ? -50.807 61.988 -12.351 1.00 14.52 194 HIS G CA 1
ATOM 12791 C C . HIS G 1 194 ? -52.037 62.911 -12.537 1.00 13.75 194 HIS G C 1
ATOM 12792 O O . HIS G 1 194 ? -51.913 64.072 -12.929 1.00 14.47 194 HIS G O 1
ATOM 12799 N N . PHE G 1 195 ? -53.220 62.380 -12.279 1.00 14.35 195 PHE G N 1
ATOM 12800 C CA . PHE G 1 195 ? -54.447 63.142 -12.389 1.00 15.05 195 PHE G CA 1
ATOM 12801 C C . PHE G 1 195 ? -54.446 64.373 -11.462 1.00 15.36 195 PHE G C 1
ATOM 12802 O O . PHE G 1 195 ? -54.869 65.462 -11.855 1.00 16.08 195 PHE G O 1
ATOM 12810 N N . ILE G 1 196 ? -54.000 64.171 -10.222 1.00 16.52 196 ILE G N 1
ATOM 12811 C CA . ILE G 1 196 ? -53.911 65.240 -9.239 1.00 15.62 196 ILE G CA 1
ATOM 12812 C C . ILE G 1 196 ? -52.948 66.307 -9.753 1.00 16.52 196 ILE G C 1
ATOM 12813 O O . ILE G 1 196 ? -53.272 67.504 -9.767 1.00 17.87 196 ILE G O 1
ATOM 12818 N N . ALA G 1 197 ? -51.785 65.876 -10.218 1.00 17.52 197 ALA G N 1
ATOM 12819 C CA . ALA G 1 197 ? -50.779 66.796 -10.732 1.00 17.79 197 ALA G CA 1
ATOM 12820 C C . ALA G 1 197 ? -51.315 67.601 -11.901 1.00 18.18 197 ALA G C 1
ATOM 12821 O O . ALA G 1 197 ? -51.063 68.784 -11.980 1.00 18.56 197 ALA G O 1
ATOM 12823 N N . MET G 1 198 ? -52.072 66.965 -12.790 1.00 18.66 198 MET G N 1
ATOM 12824 C CA . MET G 1 198 ? -52.604 67.655 -13.971 1.00 19.25 198 MET G CA 1
ATOM 12825 C C . MET G 1 198 ? -53.821 68.529 -13.653 1.00 18.54 198 MET G C 1
ATOM 12826 O O . MET G 1 198 ? -53.962 69.596 -14.229 1.00 18.27 198 MET G O 1
ATOM 12831 N N . ARG G 1 199 ? -54.697 68.066 -12.762 1.00 18.49 199 ARG G N 1
ATOM 12832 C CA . ARG G 1 199 ? -55.999 68.704 -12.579 1.00 18.72 199 ARG G CA 1
ATOM 12833 C C . ARG G 1 199 ? -56.150 69.608 -11.334 1.00 19.89 199 ARG G C 1
ATOM 12834 O O . ARG G 1 199 ? -57.019 70.480 -11.318 1.00 19.04 199 ARG G O 1
ATOM 12842 N N . ALA G 1 200 ? -55.356 69.359 -10.299 1.00 20.79 200 ALA G N 1
ATOM 12843 C CA . ALA G 1 200 ? -55.366 70.209 -9.097 1.00 22.41 200 ALA G CA 1
ATOM 12844 C C . ALA G 1 200 ? -54.452 71.403 -9.269 1.00 23.38 200 ALA G C 1
ATOM 12845 O O . ALA G 1 200 ? -53.928 71.910 -8.297 1.00 24.85 200 ALA G O 1
ATOM 12847 N N . SER G 1 201 ? -54.250 71.870 -10.489 1.00 24.82 201 SER G N 1
ATOM 12848 C CA . SER G 1 201 ? -53.347 72.988 -10.729 1.00 25.38 201 SER G CA 1
ATOM 12849 C C . SER G 1 201 ? -54.130 74.208 -11.199 1.00 26.42 201 SER G C 1
ATOM 12850 O O . SER G 1 201 ? -55.312 74.124 -11.564 1.00 26.58 201 SER G O 1
ATOM 12853 N N . GLU G 1 202 ? -53.459 75.346 -11.198 1.00 27.63 202 GLU G N 1
ATOM 12854 C CA . GLU G 1 202 ? -54.084 76.588 -11.634 1.00 28.86 202 GLU G CA 1
ATOM 12855 C C . GLU G 1 202 ? -54.446 76.609 -13.117 1.00 28.72 202 GLU G C 1
ATOM 12856 O O . GLU G 1 202 ? -55.295 77.388 -13.519 1.00 28.86 202 GLU G O 1
ATOM 12862 N N . HIS G 1 203 ? -53.814 75.768 -13.929 1.00 28.92 203 HIS G N 1
ATOM 12863 C CA . HIS G 1 203 ? -54.107 75.733 -15.372 1.00 29.17 203 HIS G CA 1
ATOM 12864 C C . HIS G 1 203 ? -55.449 75.096 -15.698 1.00 28.73 203 HIS G C 1
ATOM 12865 O O . HIS G 1 203 ? -56.028 75.379 -16.756 1.00 29.15 203 HIS G O 1
ATOM 12872 N N . ALA G 1 204 ? -55.941 74.242 -14.800 1.00 27.74 204 ALA G N 1
ATOM 12873 C CA . ALA G 1 204 ? -57.164 73.468 -15.039 1.00 27.18 204 ALA G CA 1
ATOM 12874 C C . ALA G 1 204 ? -58.454 74.237 -14.700 1.00 27.29 204 ALA G C 1
ATOM 12875 O O . ALA G 1 204 ? -58.455 75.194 -13.895 1.00 27.05 204 ALA G O 1
ATOM 12877 N N . ASP G 1 205 ? -59.546 73.810 -15.331 1.00 26.65 205 ASP G N 1
ATOM 12878 C CA . ASP G 1 205 ? -60.889 74.307 -15.012 1.00 26.56 205 ASP G CA 1
ATOM 12879 C C . ASP G 1 205 ? -61.134 74.138 -13.527 1.00 26.00 205 ASP G C 1
ATOM 12880 O O . ASP G 1 205 ? -60.702 73.130 -12.938 1.00 24.71 205 ASP G O 1
ATOM 12885 N N . VAL G 1 206 ? -61.834 75.114 -12.938 1.00 24.94 206 VAL G N 1
ATOM 12886 C CA . VAL G 1 206 ? -62.133 75.117 -11.512 1.00 24.23 206 VAL G CA 1
ATOM 12887 C C . VAL G 1 206 ? -63.005 73.939 -11.062 1.00 23.82 206 VAL G C 1
ATOM 12888 O O . VAL G 1 206 ? -62.845 73.467 -9.935 1.00 22.74 206 VAL G O 1
ATOM 12892 N N . GLU G 1 207 ? -63.884 73.424 -11.924 1.00 23.11 207 GLU G N 1
ATOM 12893 C CA . GLU G 1 207 ? -64.706 72.274 -11.495 1.00 23.23 207 GLU G CA 1
ATOM 12894 C C . GLU G 1 207 ? -63.867 70.990 -11.285 1.00 23.12 207 GLU G C 1
ATOM 12895 O O . GLU G 1 207 ? -64.018 70.297 -10.269 1.00 23.24 207 GLU G O 1
ATOM 12901 N N . ILE G 1 208 ? -62.992 70.670 -12.239 1.00 22.36 208 ILE G N 1
ATOM 12902 C CA . ILE G 1 208 ? -62.225 69.427 -12.163 1.00 21.69 208 ILE G CA 1
ATOM 12903 C C . ILE G 1 208 ? -61.112 69.580 -11.118 1.00 20.94 208 ILE G C 1
ATOM 12904 O O . ILE G 1 208 ? -60.712 68.614 -10.474 1.00 20.35 208 ILE G O 1
ATOM 12909 N N . ARG G 1 209 ? -60.651 70.811 -10.932 1.00 20.80 209 ARG G N 1
ATOM 12910 C CA . ARG G 1 209 ? -59.688 71.114 -9.883 1.00 20.65 209 ARG G CA 1
ATOM 12911 C C . ARG G 1 209 ? -60.297 70.829 -8.513 1.00 20.40 209 ARG G C 1
ATOM 12912 O O . ARG G 1 209 ? -59.626 70.270 -7.643 1.00 19.54 209 ARG G O 1
ATOM 12920 N N . ARG G 1 210 ? -61.564 71.195 -8.335 1.00 20.22 210 ARG G N 1
ATOM 12921 C CA . ARG G 1 210 ? -62.240 70.960 -7.070 1.00 20.63 210 ARG G CA 1
ATOM 12922 C C . ARG G 1 210 ? -62.373 69.474 -6.832 1.00 19.83 210 ARG G C 1
ATOM 12923 O O . ARG G 1 210 ? -62.156 68.998 -5.714 1.00 18.64 210 ARG G O 1
ATOM 12931 N N . LEU G 1 211 ? -62.720 68.743 -7.891 1.00 18.94 211 LEU G N 1
ATOM 12932 C CA . LEU G 1 211 ? -62.779 67.296 -7.854 1.00 18.78 211 LEU G CA 1
ATOM 12933 C C . LEU G 1 211 ? -61.421 66.690 -7.482 1.00 18.69 211 LEU G C 1
ATOM 12934 O O . LEU G 1 211 ? -61.357 65.826 -6.617 1.00 18.73 211 LEU G O 1
ATOM 12939 N N . ALA G 1 212 ? -60.357 67.147 -8.153 1.00 18.71 212 ALA G N 1
ATOM 12940 C CA . ALA G 1 212 ? -58.988 66.675 -7.925 1.00 19.18 212 ALA G CA 1
ATOM 12941 C C . ALA G 1 212 ? -58.595 66.854 -6.460 1.00 19.42 212 ALA G C 1
ATOM 12942 O O . ALA G 1 212 ? -58.042 65.949 -5.852 1.00 19.81 212 ALA G O 1
ATOM 12944 N N . ILE G 1 213 ? -58.893 68.030 -5.903 1.00 19.81 213 ILE G N 1
ATOM 12945 C CA . ILE G 1 213 ? -58.543 68.319 -4.495 1.00 19.70 213 ILE G CA 1
ATOM 12946 C C . ILE G 1 213 ? -59.240 67.377 -3.511 1.00 19.24 213 ILE G C 1
ATOM 12947 O O . ILE G 1 213 ? -58.592 66.845 -2.584 1.00 20.25 213 ILE G O 1
ATOM 12952 N N . GLU G 1 214 ? -60.529 67.132 -3.721 1.00 18.36 214 GLU G N 1
ATOM 12953 C CA . GLU G 1 214 ? -61.277 66.226 -2.869 1.00 18.64 214 GLU G CA 1
ATOM 12954 C C . GLU G 1 214 ? -60.773 64.793 -2.972 1.00 18.48 214 GLU G C 1
ATOM 12955 O O . GLU G 1 214 ? -60.655 64.084 -1.943 1.00 17.28 214 GLU G O 1
ATOM 12961 N N . CYS G 1 215 ? -60.481 64.337 -4.203 1.00 17.82 215 CYS G N 1
ATOM 12962 C CA . CYS G 1 215 ? -59.891 63.011 -4.364 1.00 17.52 215 CYS G CA 1
ATOM 12963 C C . CYS G 1 215 ? -58.589 62.893 -3.578 1.00 16.67 215 CYS G C 1
ATOM 12964 O O . CYS G 1 215 ? -58.409 61.926 -2.858 1.00 17.11 215 CYS G O 1
ATOM 12967 N N . LEU G 1 216 ? -57.704 63.881 -3.701 1.00 16.74 216 LEU G N 1
ATOM 12968 C CA . LEU G 1 216 ? -56.398 63.856 -3.058 1.00 16.83 216 LEU G CA 1
ATOM 12969 C C . LEU G 1 216 ? -56.550 63.765 -1.545 1.00 16.61 216 LEU G C 1
ATOM 12970 O O . LEU G 1 216 ? -55.826 63.028 -0.902 1.00 15.74 216 LEU G O 1
ATOM 12975 N N . ARG G 1 217 ? -57.531 64.473 -0.990 1.00 17.40 217 ARG G N 1
ATOM 12976 C CA . ARG G 1 217 ? -57.740 64.450 0.468 1.00 18.04 217 ARG G CA 1
ATOM 12977 C C . ARG G 1 217 ? -58.172 63.078 0.926 1.00 17.48 217 ARG G C 1
ATOM 12978 O O . ARG G 1 217 ? -57.697 62.608 1.930 1.00 17.12 217 ARG G O 1
ATOM 12986 N N . GLN G 1 218 ? -59.052 62.427 0.181 1.00 17.54 218 GLN G N 1
ATOM 12987 C CA . GLN G 1 218 ? -59.501 61.088 0.556 1.00 17.91 218 GLN G CA 1
ATOM 12988 C C . GLN G 1 218 ? -58.442 60.026 0.306 1.00 18.15 218 GLN G C 1
ATOM 12989 O O . GLN G 1 218 ? -58.313 59.082 1.083 1.00 17.89 218 GLN G O 1
ATOM 12995 N N . LEU G 1 219 ? -57.686 60.195 -0.777 1.00 18.60 219 LEU G N 1
ATOM 12996 C CA . LEU G 1 219 ? -56.582 59.287 -1.101 1.00 18.14 219 LEU G CA 1
ATOM 12997 C C . LEU G 1 219 ? -55.465 59.331 -0.063 1.00 19.01 219 LEU G C 1
ATOM 12998 O O . LEU G 1 219 ? -54.905 58.285 0.294 1.00 17.97 219 LEU G O 1
ATOM 13003 N N . ALA G 1 220 ? -55.124 60.537 0.374 1.00 19.65 220 ALA G N 1
ATOM 13004 C CA . ALA G 1 220 ? -54.067 60.725 1.367 1.00 21.12 220 ALA G CA 1
ATOM 13005 C C . ALA G 1 220 ? -54.449 60.008 2.657 1.00 21.60 220 ALA G C 1
ATOM 13006 O O . ALA G 1 220 ? -53.589 59.361 3.268 1.00 22.09 220 ALA G O 1
ATOM 13008 N N . ALA G 1 221 ? -55.745 60.048 2.997 1.00 22.02 221 ALA G N 1
ATOM 13009 C CA . ALA G 1 221 ? -56.296 59.338 4.159 1.00 22.42 221 ALA G CA 1
ATOM 13010 C C . ALA G 1 221 ? -56.205 57.822 4.041 1.00 22.76 221 ALA G C 1
ATOM 13011 O O . ALA G 1 221 ? -55.743 57.168 4.977 1.00 22.25 221 ALA G O 1
ATOM 13013 N N . VAL G 1 222 ? -56.629 57.248 2.910 1.00 22.72 222 VAL G N 1
ATOM 13014 C CA . VAL G 1 222 ? -56.471 55.793 2.724 1.00 22.92 222 VAL G CA 1
ATOM 13015 C C . VAL G 1 222 ? -55.045 55.327 2.420 1.00 23.09 222 VAL G C 1
ATOM 13016 O O . VAL G 1 222 ? -54.733 54.151 2.629 1.00 23.99 222 VAL G O 1
ATOM 13020 N N . ALA G 1 223 ? -54.183 56.208 1.928 1.00 22.43 223 ALA G N 1
ATOM 13021 C CA . ALA G 1 223 ? -52.831 55.809 1.529 1.00 23.00 223 ALA G CA 1
ATOM 13022 C C . ALA G 1 223 ? -51.775 56.791 2.038 1.00 22.53 223 ALA G C 1
ATOM 13023 O O . ALA G 1 223 ? -51.145 57.519 1.266 1.00 21.88 223 ALA G O 1
ATOM 13025 N N . PRO G 1 224 ? -51.552 56.798 3.361 1.00 23.33 224 PRO G N 1
ATOM 13026 C CA . PRO G 1 224 ? -50.606 57.780 3.909 1.00 22.92 224 PRO G CA 1
ATOM 13027 C C . PRO G 1 224 ? -49.192 57.632 3.339 1.00 22.65 224 PRO G C 1
ATOM 13028 O O . PRO G 1 224 ? -48.715 56.496 3.113 1.00 22.71 224 PRO G O 1
ATOM 13032 N N . ALA G 1 225 ? -48.541 58.762 3.080 1.00 21.13 225 ALA G N 1
ATOM 13033 C CA . ALA G 1 225 ? -47.177 58.770 2.556 1.00 21.20 225 ALA G CA 1
ATOM 13034 C C . ALA G 1 225 ? -47.158 58.698 1.020 1.00 20.59 225 ALA G C 1
ATOM 13035 O O . ALA G 1 225 ? -46.313 59.301 0.419 1.00 20.44 225 ALA G O 1
ATOM 13037 N N . VAL G 1 226 ? -48.112 57.990 0.413 1.00 20.40 226 VAL G N 1
ATOM 13038 C CA . VAL G 1 226 ? -48.165 57.850 -1.071 1.00 20.56 226 VAL G CA 1
ATOM 13039 C C . VAL G 1 226 ? -48.401 59.203 -1.759 1.00 21.30 226 VAL G C 1
ATOM 13040 O O . VAL G 1 226 ? -47.884 59.428 -2.864 1.00 22.48 226 VAL G O 1
ATOM 13044 N N . PHE G 1 227 ? -49.172 60.092 -1.114 1.00 21.49 227 PHE G N 1
ATOM 13045 C CA . PHE G 1 227 ? -49.539 61.402 -1.685 1.00 21.82 227 PHE G CA 1
ATOM 13046 C C . PHE G 1 227 ? -48.994 62.572 -0.853 1.00 22.81 227 PHE G C 1
ATOM 13047 O O . PHE G 1 227 ? -49.338 63.725 -1.107 1.00 22.88 227 PHE G O 1
ATOM 13055 N N . ALA G 1 228 ? -48.124 62.269 0.104 1.00 23.40 228 ALA G N 1
ATOM 13056 C CA . ALA G 1 228 ? -47.619 63.276 1.052 1.00 24.47 228 ALA G CA 1
ATOM 13057 C C . ALA G 1 228 ? -46.801 64.373 0.394 1.00 24.87 228 ALA G C 1
ATOM 13058 O O . ALA G 1 228 ? -46.743 65.464 0.906 1.00 26.09 228 ALA G O 1
ATOM 13060 N N . ASP G 1 229 ? -46.166 64.115 -0.743 1.00 25.50 229 ASP G N 1
ATOM 13061 C CA . ASP G 1 229 ? -45.419 65.180 -1.432 1.00 25.22 229 ASP G CA 1
ATOM 13062 C C . ASP G 1 229 ? -46.299 66.251 -2.111 1.00 25.22 229 ASP G C 1
ATOM 13063 O O . ASP G 1 229 ? -45.775 67.282 -2.566 1.00 25.26 229 ASP G O 1
ATOM 13068 N N . PHE G 1 230 ? -47.606 66.009 -2.227 1.00 25.00 230 PHE G N 1
ATOM 13069 C CA . PHE G 1 230 ? -48.521 67.035 -2.714 1.00 25.45 230 PHE G CA 1
ATOM 13070 C C . PHE G 1 230 ? -48.903 67.955 -1.559 1.00 26.37 230 PHE G C 1
ATOM 13071 O O . PHE G 1 230 ? -49.424 67.500 -0.544 1.00 26.65 230 PHE G O 1
ATOM 13079 N N . GLU G 1 231 ? -48.639 69.241 -1.741 1.00 27.28 231 GLU G N 1
ATOM 13080 C CA . GLU G 1 231 ? -49.021 70.276 -0.787 1.00 28.22 231 GLU G CA 1
ATOM 13081 C C . GLU G 1 231 ? -50.204 71.054 -1.333 1.00 28.03 231 GLU G C 1
ATOM 13082 O O . GLU G 1 231 ? -50.144 71.563 -2.454 1.00 27.76 231 GLU G O 1
ATOM 13088 N N . VAL G 1 232 ? -51.261 71.173 -0.538 1.00 28.09 232 VAL G N 1
ATOM 13089 C CA . VAL G 1 232 ? -52.397 71.993 -0.904 1.00 28.66 232 VAL G CA 1
ATOM 13090 C C . VAL G 1 232 ? -52.146 73.444 -0.491 1.00 29.75 232 VAL G C 1
ATOM 13091 O O . VAL G 1 232 ? -51.867 73.728 0.675 1.00 30.06 232 VAL G O 1
ATOM 13095 N N . THR G 1 233 ? -52.222 74.362 -1.443 1.00 30.47 233 THR G N 1
ATOM 13096 C CA . THR G 1 233 ? -52.158 75.786 -1.132 1.00 31.44 233 THR G CA 1
ATOM 13097 C C . THR G 1 233 ? -53.480 76.398 -1.575 1.00 31.42 233 THR G C 1
ATOM 13098 O O . THR G 1 233 ? -54.167 75.846 -2.448 1.00 30.70 233 THR G O 1
ATOM 13102 N N . THR G 1 234 ? -53.855 77.520 -0.970 1.00 32.06 234 THR G N 1
ATOM 13103 C CA . THR G 1 234 ? -55.125 78.168 -1.319 1.00 32.79 234 THR G CA 1
ATOM 13104 C C . THR G 1 234 ? -54.838 79.426 -2.104 1.00 33.41 234 THR G C 1
ATOM 13105 O O . THR G 1 234 ? -54.079 80.258 -1.645 1.00 33.50 234 THR G O 1
ATOM 13109 N N . LEU G 1 235 ? -55.448 79.569 -3.279 1.00 34.09 235 LEU G N 1
ATOM 13110 C CA . LEU G 1 235 ? -55.208 80.726 -4.140 1.00 34.65 235 LEU G CA 1
ATOM 13111 C C . LEU G 1 235 ? -55.934 81.989 -3.645 1.00 35.38 235 LEU G C 1
ATOM 13112 O O . LEU G 1 235 ? -56.837 81.907 -2.812 1.00 35.49 235 LEU G O 1
ATOM 13117 N N . ALA G 1 236 ? -55.537 83.148 -4.178 1.00 36.42 236 ALA G N 1
ATOM 13118 C CA . ALA G 1 236 ? -56.200 84.444 -3.891 1.00 37.21 236 ALA G CA 1
ATOM 13119 C C . ALA G 1 236 ? -57.732 84.412 -3.986 1.00 37.60 236 ALA G C 1
ATOM 13120 O O . ALA G 1 236 ? -58.420 84.966 -3.108 1.00 38.16 236 ALA G O 1
ATOM 13122 N N . ASP G 1 237 ? -58.269 83.757 -5.026 1.00 37.63 237 ASP G N 1
ATOM 13123 C CA . ASP G 1 237 ? -59.731 83.621 -5.193 1.00 37.03 237 ASP G CA 1
ATOM 13124 C C . ASP G 1 237 ? -60.352 82.554 -4.296 1.00 36.60 237 ASP G C 1
ATOM 13125 O O . ASP G 1 237 ? -61.553 82.251 -4.395 1.00 36.76 237 ASP G O 1
ATOM 13130 N N . GLY G 1 238 ? -59.542 81.979 -3.416 1.00 35.85 238 GLY G N 1
ATOM 13131 C CA . GLY G 1 238 ? -60.021 80.982 -2.477 1.00 35.20 238 GLY G CA 1
ATOM 13132 C C . GLY G 1 238 ? -60.125 79.563 -3.013 1.00 34.32 238 GLY G C 1
ATOM 13133 O O . GLY G 1 238 ? -60.560 78.670 -2.282 1.00 34.38 238 GLY G O 1
ATOM 13134 N N . THR G 1 239 ? -59.757 79.327 -4.275 1.00 33.36 239 THR G N 1
ATOM 13135 C CA . THR G 1 239 ? -59.678 77.940 -4.765 1.00 32.45 239 THR G CA 1
ATOM 13136 C C . THR G 1 239 ? -58.372 77.323 -4.287 1.00 31.39 239 THR G C 1
ATOM 13137 O O . THR G 1 239 ? -57.446 78.028 -3.878 1.00 31.51 239 THR G O 1
ATOM 13141 N N . GLU G 1 240 ? -58.297 75.996 -4.329 1.00 30.36 240 GLU G N 1
ATOM 13142 C CA . GLU G 1 240 ? -57.134 75.298 -3.822 1.00 29.10 240 GLU G CA 1
ATOM 13143 C C . GLU G 1 240 ? -56.445 74.540 -4.942 1.00 28.16 240 GLU G C 1
ATOM 13144 O O . GLU G 1 240 ? -57.102 74.000 -5.830 1.00 27.26 240 GLU G O 1
ATOM 13150 N N . VAL G 1 241 ? -55.121 74.511 -4.896 1.00 27.07 241 VAL G N 1
ATOM 13151 C CA . VAL G 1 241 ? -54.355 73.712 -5.847 1.00 27.30 241 VAL G CA 1
ATOM 13152 C C . VAL G 1 241 ? -53.425 72.814 -5.084 1.00 26.94 241 VAL G C 1
ATOM 13153 O O . VAL G 1 241 ? -53.233 72.984 -3.873 1.00 26.52 241 VAL G O 1
ATOM 13157 N N . ALA G 1 242 ? -52.860 71.839 -5.783 1.00 26.43 242 ALA G N 1
ATOM 13158 C CA . ALA G 1 242 ? -51.970 70.893 -5.162 1.00 26.89 242 ALA G CA 1
ATOM 13159 C C . ALA G 1 242 ? -50.736 70.821 -6.036 1.00 27.87 242 ALA G C 1
ATOM 13160 O O . ALA G 1 242 ? -50.851 70.712 -7.254 1.00 28.50 242 ALA G O 1
ATOM 13162 N N . THR G 1 243 ? -49.564 70.915 -5.416 1.00 28.41 243 THR G N 1
ATOM 13163 C CA . THR G 1 243 ? -48.292 70.983 -6.137 1.00 29.04 243 THR G CA 1
ATOM 13164 C C . THR G 1 243 ? -47.299 70.032 -5.511 1.00 29.29 243 THR G C 1
ATOM 13165 O O . THR G 1 243 ? -47.219 69.944 -4.280 1.00 28.80 243 THR G O 1
ATOM 13169 N N . SER G 1 244 ? -46.545 69.323 -6.349 1.00 29.26 244 SER G N 1
ATOM 13170 C CA . SER G 1 244 ? -45.432 68.519 -5.877 1.00 29.98 244 SER G CA 1
ATOM 13171 C C . SER G 1 244 ? -44.156 68.822 -6.661 1.00 31.05 244 SER G C 1
ATOM 13172 O O . SER G 1 244 ? -44.208 68.971 -7.885 1.00 30.37 244 SER G O 1
ATOM 13175 N N . PRO G 1 245 ? -42.999 68.888 -5.963 1.00 32.55 245 PRO G N 1
ATOM 13176 C CA . PRO G 1 245 ? -41.718 68.956 -6.691 1.00 33.68 245 PRO G CA 1
ATOM 13177 C C . PRO G 1 245 ? -41.410 67.671 -7.482 1.00 34.99 245 PRO G C 1
ATOM 13178 O O . PRO G 1 245 ? -40.564 67.684 -8.378 1.00 35.10 245 PRO G O 1
ATOM 13182 N N . LEU G 1 246 ? -42.097 66.576 -7.161 1.00 36.37 246 LEU G N 1
ATOM 13183 C CA . LEU G 1 246 ? -41.938 65.319 -7.891 1.00 37.67 246 LEU G CA 1
ATOM 13184 C C . LEU G 1 246 ? -42.983 65.129 -9.011 1.00 38.88 246 LEU G C 1
ATOM 13185 O O . LEU G 1 246 ? -43.063 64.043 -9.590 1.00 39.81 246 LEU G O 1
ATOM 13190 N N . ALA G 1 247 ? -43.749 66.181 -9.326 1.00 39.52 247 ALA G N 1
ATOM 13191 C CA . ALA G 1 247 ? -44.839 66.123 -10.314 1.00 40.17 247 ALA G CA 1
ATOM 13192 C C . ALA G 1 247 ? -44.585 65.084 -11.386 1.00 40.49 247 ALA G C 1
ATOM 13193 O O . ALA G 1 247 ? -45.332 64.115 -11.495 1.00 41.39 247 ALA G O 1
ATOM 13195 N N . GLU H 1 3 ? -19.262 35.763 -34.344 1.00 22.81 3 GLU H N 1
ATOM 13196 C CA . GLU H 1 3 ? -19.590 35.492 -32.950 1.00 21.69 3 GLU H CA 1
ATOM 13197 C C . GLU H 1 3 ? -20.046 36.593 -31.990 1.00 21.00 3 GLU H C 1
ATOM 13198 O O . GLU H 1 3 ? -20.876 36.283 -31.222 1.00 20.39 3 GLU H O 1
ATOM 13204 N N . THR H 1 4 ? -19.632 37.854 -32.125 1.00 19.88 4 THR H N 1
ATOM 13205 C CA . THR H 1 4 ? -20.366 38.891 -31.412 1.00 19.37 4 THR H CA 1
ATOM 13206 C C . THR H 1 4 ? -21.107 39.803 -32.394 1.00 18.56 4 THR H C 1
ATOM 13207 O O . THR H 1 4 ? -20.710 39.934 -33.555 1.00 17.99 4 THR H O 1
ATOM 13211 N N . ALA H 1 5 ? -22.196 40.414 -31.919 1.00 17.63 5 ALA H N 1
ATOM 13212 C CA . ALA H 1 5 ? -23.025 41.300 -32.720 1.00 17.72 5 ALA H CA 1
ATOM 13213 C C . ALA H 1 5 ? -22.955 42.711 -32.176 1.00 17.57 5 ALA H C 1
ATOM 13214 O O . ALA H 1 5 ? -23.225 42.925 -30.995 1.00 17.49 5 ALA H O 1
ATOM 13216 N N . PRO H 1 6 ? -22.620 43.693 -33.028 1.00 17.94 6 PRO H N 1
ATOM 13217 C CA . PRO H 1 6 ? -22.644 45.066 -32.539 1.00 17.49 6 PRO H CA 1
ATOM 13218 C C . PRO H 1 6 ? -24.058 45.629 -32.611 1.00 16.96 6 PRO H C 1
ATOM 13219 O O . PRO H 1 6 ? -24.866 45.161 -33.396 1.00 16.80 6 PRO H O 1
ATOM 13223 N N . LEU H 1 7 ? -24.318 46.657 -31.817 1.00 17.10 7 LEU H N 1
ATOM 13224 C CA . LEU H 1 7 ? -25.565 47.408 -31.857 1.00 16.47 7 LEU H CA 1
ATOM 13225 C C . LEU H 1 7 ? -25.748 48.028 -33.220 1.00 15.72 7 LEU H C 1
ATOM 13226 O O . LEU H 1 7 ? -24.823 48.618 -33.774 1.00 15.34 7 LEU H O 1
ATOM 13231 N N . ARG H 1 8 ? -26.930 47.856 -33.784 1.00 15.33 8 ARG H N 1
ATOM 13232 C CA . ARG H 1 8 ? -27.296 48.541 -35.025 1.00 15.54 8 ARG H CA 1
ATOM 13233 C C . ARG H 1 8 ? -28.731 48.984 -34.872 1.00 14.36 8 ARG H C 1
ATOM 13234 O O . ARG H 1 8 ? -29.580 48.185 -34.503 1.00 13.68 8 ARG H O 1
ATOM 13242 N N . VAL H 1 9 ? -28.976 50.264 -35.119 1.00 13.77 9 VAL H N 1
ATOM 13243 C CA . VAL H 1 9 ? -30.298 50.859 -35.014 1.00 13.72 9 VAL H CA 1
ATOM 13244 C C . VAL H 1 9 ? -30.629 51.452 -36.377 1.00 14.18 9 VAL H C 1
ATOM 13245 O O . VAL H 1 9 ? -29.879 52.290 -36.893 1.00 14.45 9 VAL H O 1
ATOM 13249 N N . GLN H 1 10 ? -31.723 50.994 -36.964 1.00 13.63 10 GLN H N 1
ATOM 13250 C CA . GLN H 1 10 ? -32.079 51.415 -38.300 1.00 13.94 10 GLN H CA 1
ATOM 13251 C C . GLN H 1 10 ? -33.476 51.944 -38.303 1.00 13.90 10 GLN H C 1
ATOM 13252 O O . GLN H 1 10 ? -34.410 51.252 -37.902 1.00 12.13 10 GLN H O 1
ATOM 13258 N N . LEU H 1 11 ? -33.621 53.187 -38.757 1.00 14.18 11 LEU H N 1
ATOM 13259 C CA . LEU H 1 11 ? -34.940 53.788 -38.822 1.00 14.94 11 LEU H CA 1
ATOM 13260 C C . LEU H 1 11 ? -35.682 53.221 -40.033 1.00 14.91 11 LEU H C 1
ATOM 13261 O O . LEU H 1 11 ? -35.219 53.342 -41.168 1.00 14.65 11 LEU H O 1
ATOM 13266 N N . ILE H 1 12 ? -36.825 52.588 -39.813 1.00 13.63 12 ILE H N 1
ATOM 13267 C CA . ILE H 1 12 ? -37.506 51.895 -40.913 1.00 13.82 12 ILE H CA 1
ATOM 13268 C C . ILE H 1 12 ? -38.886 52.489 -41.256 1.00 14.36 12 ILE H C 1
ATOM 13269 O O . ILE H 1 12 ? -39.456 52.190 -42.312 1.00 15.09 12 ILE H O 1
ATOM 13274 N N . ALA H 1 13 ? -39.455 53.272 -40.355 1.00 12.92 13 ALA H N 1
ATOM 13275 C CA . ALA H 1 13 ? -40.736 53.895 -40.631 1.00 13.15 13 ALA H CA 1
ATOM 13276 C C . ALA H 1 13 ? -40.906 55.183 -39.849 1.00 14.03 13 ALA H C 1
ATOM 13277 O O . ALA H 1 13 ? -40.370 55.341 -38.753 1.00 13.46 13 ALA H O 1
ATOM 13279 N N . LYS H 1 14 ? -41.684 56.087 -40.437 1.00 15.01 14 LYS H N 1
ATOM 13280 C CA . LYS H 1 14 ? -42.051 57.342 -39.823 1.00 15.90 14 LYS H CA 1
ATOM 13281 C C . LYS H 1 14 ? -43.352 57.869 -40.431 1.00 17.31 14 LYS H C 1
ATOM 13282 O O . LYS H 1 14 ? -43.770 57.435 -41.484 1.00 17.53 14 LYS H O 1
ATOM 13288 N N . THR H 1 15 ? -44.006 58.762 -39.701 1.00 18.63 15 THR H N 1
ATOM 13289 C CA . THR H 1 15 ? -45.213 59.444 -40.154 1.00 19.11 15 THR H CA 1
ATOM 13290 C C . THR H 1 15 ? -45.073 60.184 -41.488 1.00 19.37 15 THR H C 1
ATOM 13291 O O . THR H 1 15 ? -44.118 60.910 -41.713 1.00 18.76 15 THR H O 1
ATOM 13295 N N . ASP H 1 16 ? -46.071 60.011 -42.338 1.00 20.40 16 ASP H N 1
ATOM 13296 C CA . ASP H 1 16 ? -46.255 60.776 -43.565 1.00 21.03 16 ASP H CA 1
ATOM 13297 C C . ASP H 1 16 ? -47.484 61.670 -43.340 1.00 20.76 16 ASP H C 1
ATOM 13298 O O . ASP H 1 16 ? -48.559 61.163 -42.959 1.00 19.88 16 ASP H O 1
ATOM 13303 N N . PHE H 1 17 ? -47.316 62.985 -43.533 1.00 20.90 17 PHE H N 1
ATOM 13304 C CA . PHE H 1 17 ? -48.386 63.970 -43.261 1.00 20.04 17 PHE H CA 1
ATOM 13305 C C . PHE H 1 17 ? -49.034 64.482 -44.546 1.00 21.15 17 PHE H C 1
ATOM 13306 O O . PHE H 1 17 ? -48.331 64.881 -45.460 1.00 20.48 17 PHE H O 1
ATOM 13314 N N . LEU H 1 18 ? -50.366 64.480 -44.593 1.00 21.89 18 LEU H N 1
ATOM 13315 C CA . LEU H 1 18 ? -51.124 65.017 -45.738 1.00 23.18 18 LEU H CA 1
ATOM 13316 C C . LEU H 1 18 ? -52.019 66.150 -45.246 1.00 22.71 18 LEU H C 1
ATOM 13317 O O . LEU H 1 18 ? -53.116 65.911 -44.744 1.00 22.46 18 LEU H O 1
ATOM 13322 N N . ALA H 1 19 ? -51.531 67.377 -45.379 1.00 23.37 19 ALA H N 1
ATOM 13323 C CA . ALA H 1 19 ? -52.267 68.570 -44.943 1.00 24.41 19 ALA H CA 1
ATOM 13324 C C . ALA H 1 19 ? -53.661 68.574 -45.566 1.00 25.47 19 ALA H C 1
ATOM 13325 O O . ALA H 1 19 ? -53.781 68.344 -46.772 1.00 26.43 19 ALA H O 1
ATOM 13327 N N . PRO H 1 20 ? -54.709 68.805 -44.761 1.00 26.45 20 PRO H N 1
ATOM 13328 C CA . PRO H 1 20 ? -56.079 68.771 -45.256 1.00 27.79 20 PRO H CA 1
ATOM 13329 C C . PRO H 1 20 ? -56.415 70.069 -45.988 1.00 28.53 20 PRO H C 1
ATOM 13330 O O . PRO H 1 20 ? -56.296 71.141 -45.404 1.00 28.27 20 PRO H O 1
ATOM 13334 N N . PRO H 1 21 ? -56.852 69.970 -47.250 1.00 30.30 21 PRO H N 1
ATOM 13335 C CA . PRO H 1 21 ? -56.809 71.145 -48.136 1.00 31.28 21 PRO H CA 1
ATOM 13336 C C . PRO H 1 21 ? -57.621 72.365 -47.683 1.00 31.58 21 PRO H C 1
ATOM 13337 O O . PRO H 1 21 ? -57.201 73.500 -47.942 1.00 32.38 21 PRO H O 1
ATOM 13341 N N . ASP H 1 22 ? -58.747 72.144 -47.014 1.00 31.70 22 ASP H N 1
ATOM 13342 C CA . ASP H 1 22 ? -59.651 73.247 -46.665 1.00 31.79 22 ASP H CA 1
ATOM 13343 C C . ASP H 1 22 ? -59.395 73.861 -45.280 1.00 31.19 22 ASP H C 1
ATOM 13344 O O . ASP H 1 22 ? -60.245 74.575 -44.751 1.00 30.73 22 ASP H O 1
ATOM 13349 N N . VAL H 1 23 ? -58.222 73.616 -44.697 1.00 30.33 23 VAL H N 1
ATOM 13350 C CA . VAL H 1 23 ? -57.854 74.330 -43.482 1.00 29.31 23 VAL H CA 1
ATOM 13351 C C . VAL H 1 23 ? -56.819 75.381 -43.833 1.00 28.73 23 VAL H C 1
ATOM 13352 O O . VAL H 1 23 ? -55.759 75.045 -44.362 1.00 28.58 23 VAL H O 1
ATOM 13356 N N . PRO H 1 24 ? -57.111 76.665 -43.519 1.00 27.62 24 PRO H N 1
ATOM 13357 C CA . PRO H 1 24 ? -56.310 77.796 -43.969 1.00 26.52 24 PRO H CA 1
ATOM 13358 C C . PRO H 1 24 ? -54.996 77.926 -43.190 1.00 25.53 24 PRO H C 1
ATOM 13359 O O . PRO H 1 24 ? -54.761 78.910 -42.465 1.00 24.81 24 PRO H O 1
ATOM 13363 N N . TRP H 1 25 ? -54.135 76.940 -43.377 1.00 23.18 25 TRP H N 1
ATOM 13364 C CA . TRP H 1 25 ? -52.923 76.821 -42.589 1.00 21.85 25 TRP H CA 1
ATOM 13365 C C . TRP H 1 25 ? -51.848 76.185 -43.416 1.00 21.14 25 TRP H C 1
ATOM 13366 O O . TRP H 1 25 ? -52.117 75.259 -44.175 1.00 21.21 25 TRP H O 1
ATOM 13377 N N . THR H 1 26 ? -50.636 76.711 -43.265 1.00 20.93 26 THR H N 1
ATOM 13378 C CA . THR H 1 26 ? -49.432 76.127 -43.836 1.00 21.36 26 THR H CA 1
ATOM 13379 C C . THR H 1 26 ? -48.314 76.223 -42.819 1.00 20.91 26 THR H C 1
ATOM 13380 O O . THR H 1 26 ? -48.378 77.025 -41.891 1.00 20.88 26 THR H O 1
ATOM 13384 N N . THR H 1 27 ? -47.250 75.459 -43.018 1.00 21.09 27 THR H N 1
ATOM 13385 C CA . THR H 1 27 ? -46.103 75.614 -42.157 1.00 20.82 27 THR H CA 1
ATOM 13386 C C . THR H 1 27 ? -44.833 75.228 -42.873 1.00 21.13 27 THR H C 1
ATOM 13387 O O . THR H 1 27 ? -44.885 74.693 -43.976 1.00 21.95 27 THR H O 1
ATOM 13391 N N . ASP H 1 28 ? -43.692 75.486 -42.242 1.00 21.36 28 ASP H N 1
ATOM 13392 C CA . ASP H 1 28 ? -42.380 75.278 -42.876 1.00 22.41 28 ASP H CA 1
ATOM 13393 C C . ASP H 1 28 ? -41.762 73.937 -42.453 1.00 22.27 28 ASP H C 1
ATOM 13394 O O . ASP H 1 28 ? -40.611 73.865 -41.992 1.00 23.14 28 ASP H O 1
ATOM 13399 N N . ALA H 1 29 ? -42.558 72.888 -42.577 1.00 22.10 29 ALA H N 1
ATOM 13400 C CA . ALA H 1 29 ? -42.125 71.523 -42.268 1.00 21.69 29 ALA H CA 1
ATOM 13401 C C . ALA H 1 29 ? -43.086 70.541 -42.899 1.00 21.50 29 ALA H C 1
ATOM 13402 O O . ALA H 1 29 ? -44.161 70.922 -43.395 1.00 20.72 29 ALA H O 1
ATOM 13404 N N . ASP H 1 30 ? -42.678 69.273 -42.916 1.00 21.76 30 ASP H N 1
ATOM 13405 C CA . ASP H 1 30 ? -43.534 68.184 -43.387 1.00 21.74 30 ASP H CA 1
ATOM 13406 C C . ASP H 1 30 ? -43.466 67.063 -42.375 1.00 20.75 30 ASP H C 1
ATOM 13407 O O . ASP H 1 30 ? -42.831 67.207 -41.332 1.00 20.94 30 ASP H O 1
ATOM 13412 N N . GLY H 1 31 ? -44.169 65.973 -42.646 1.00 19.74 31 GLY H N 1
ATOM 13413 C CA . GLY H 1 31 ? -44.064 64.786 -41.830 1.00 19.07 31 GLY H CA 1
ATOM 13414 C C . GLY H 1 31 ? -44.538 64.942 -40.380 1.00 18.23 31 GLY H C 1
ATOM 13415 O O . GLY H 1 31 ? -45.455 65.732 -40.064 1.00 17.04 31 GLY H O 1
ATOM 13416 N N . GLY H 1 32 ? -43.924 64.161 -39.506 1.00 16.82 32 GLY H N 1
ATOM 13417 C CA . GLY H 1 32 ? -44.344 64.098 -38.096 1.00 16.55 32 GLY H CA 1
ATOM 13418 C C . GLY H 1 32 ? -44.349 65.464 -37.447 1.00 15.48 32 GLY H C 1
ATOM 13419 O O . GLY H 1 32 ? -45.317 65.837 -36.789 1.00 14.99 32 GLY H O 1
ATOM 13420 N N . PRO H 1 33 ? -43.278 66.237 -37.637 1.00 15.96 33 PRO H N 1
ATOM 13421 C CA . PRO H 1 33 ? -43.300 67.569 -37.004 1.00 15.48 33 PRO H CA 1
ATOM 13422 C C . PRO H 1 33 ? -44.474 68.459 -37.456 1.00 14.71 33 PRO H C 1
ATOM 13423 O O . PRO H 1 33 ? -45.071 69.141 -36.639 1.00 13.58 33 PRO H O 1
ATOM 13427 N N . ALA H 1 34 ? -44.826 68.420 -38.741 1.00 14.57 34 ALA H N 1
ATOM 13428 C CA . ALA H 1 34 ? -45.956 69.198 -39.270 1.00 14.54 34 ALA H CA 1
ATOM 13429 C C . ALA H 1 34 ? -47.284 68.727 -38.702 1.00 14.54 34 ALA H C 1
ATOM 13430 O O . ALA H 1 34 ? -48.154 69.529 -38.421 1.00 16.05 34 ALA H O 1
ATOM 13432 N N . LEU H 1 35 ? -47.442 67.415 -38.556 1.00 14.59 35 LEU H N 1
ATOM 13433 C CA . LEU H 1 35 ? -48.661 66.843 -38.012 1.00 14.03 35 LEU H CA 1
ATOM 13434 C C . LEU H 1 35 ? -48.864 67.305 -36.561 1.00 14.72 35 LEU H C 1
ATOM 13435 O O . LEU H 1 35 ? -49.994 67.612 -36.152 1.00 14.37 35 LEU H O 1
ATOM 13440 N N . VAL H 1 36 ? -47.784 67.287 -35.786 1.00 14.76 36 VAL H N 1
ATOM 13441 C CA . VAL H 1 36 ? -47.851 67.668 -34.365 1.00 15.58 36 VAL H CA 1
ATOM 13442 C C . VAL H 1 36 ? -48.306 69.119 -34.221 1.00 15.99 36 VAL H C 1
ATOM 13443 O O . VAL H 1 36 ? -49.212 69.402 -33.435 1.00 16.88 36 VAL H O 1
ATOM 13447 N N . GLU H 1 37 ? -47.731 70.025 -35.019 1.00 16.79 37 GLU H N 1
ATOM 13448 C CA . GLU H 1 37 ? -48.245 71.411 -35.115 1.00 16.30 37 GLU H CA 1
ATOM 13449 C C . GLU H 1 37 ? -49.722 71.461 -35.483 1.00 16.40 37 GLU H C 1
ATOM 13450 O O . GLU H 1 37 ? -50.513 72.212 -34.873 1.00 14.91 37 GLU H O 1
ATOM 13456 N N . PHE H 1 38 ? -50.118 70.679 -36.481 1.00 16.88 38 PHE H N 1
ATOM 13457 C CA . PHE H 1 38 ? -51.501 70.724 -36.928 1.00 17.62 38 PHE H CA 1
ATOM 13458 C C . PHE H 1 38 ? -52.418 70.338 -35.767 1.00 18.15 38 PHE H C 1
ATOM 13459 O O . PHE H 1 38 ? -53.430 71.008 -35.521 1.00 18.04 38 PHE H O 1
ATOM 13467 N N . ALA H 1 39 ? -52.047 69.270 -35.053 1.00 17.70 39 ALA H N 1
ATOM 13468 C CA . ALA H 1 39 ? -52.850 68.768 -33.941 1.00 17.73 39 ALA H CA 1
ATOM 13469 C C . ALA H 1 39 ? -52.967 69.819 -32.839 1.00 17.69 39 ALA H C 1
ATOM 13470 O O . ALA H 1 39 ? -54.064 70.085 -32.349 1.00 18.43 39 ALA H O 1
ATOM 13472 N N . GLY H 1 40 ? -51.837 70.409 -32.468 1.00 17.79 40 GLY H N 1
ATOM 13473 C CA . GLY H 1 40 ? -51.793 71.486 -31.478 1.00 18.42 40 GLY H CA 1
ATOM 13474 C C . GLY H 1 40 ? -52.686 72.668 -31.829 1.00 19.03 40 GLY H C 1
ATOM 13475 O O . GLY H 1 40 ? -53.491 73.097 -31.008 1.00 19.72 40 GLY H O 1
ATOM 13476 N N . ARG H 1 41 ? -52.569 73.185 -33.051 1.00 18.88 41 ARG H N 1
ATOM 13477 C CA . ARG H 1 41 ? -53.423 74.321 -33.497 1.00 19.25 41 ARG H CA 1
ATOM 13478 C C . ARG H 1 41 ? -54.925 73.990 -33.592 1.00 19.73 41 ARG H C 1
ATOM 13479 O O . ARG H 1 41 ? -55.757 74.878 -33.444 1.00 19.51 41 ARG H O 1
ATOM 13487 N N . ALA H 1 42 ? -55.256 72.717 -33.827 1.00 20.08 42 ALA H N 1
ATOM 13488 C CA . ALA H 1 42 ? -56.648 72.250 -33.857 1.00 20.60 42 ALA H CA 1
ATOM 13489 C C . ALA H 1 42 ? -57.389 72.460 -32.531 1.00 21.05 42 ALA H C 1
ATOM 13490 O O . ALA H 1 42 ? -58.583 72.662 -32.522 1.00 19.83 42 ALA H O 1
ATOM 13492 N N . CYS H 1 43 ? -56.671 72.364 -31.424 1.00 22.04 43 CYS H N 1
ATOM 13493 C CA . CYS H 1 43 ? -57.232 72.630 -30.107 1.00 23.40 43 CYS H CA 1
ATOM 13494 C C . CYS H 1 43 ? -57.755 74.058 -29.984 1.00 24.54 43 CYS H C 1
ATOM 13495 O O . CYS H 1 43 ? -58.820 74.274 -29.443 1.00 24.80 43 CYS H O 1
ATOM 13498 N N . TYR H 1 44 ? -56.985 75.016 -30.491 1.00 25.86 44 TYR H N 1
ATOM 13499 C CA . TYR H 1 44 ? -57.329 76.435 -30.429 1.00 27.16 44 TYR H CA 1
ATOM 13500 C C . TYR H 1 44 ? -57.880 76.989 -31.751 1.00 26.85 44 TYR H C 1
ATOM 13501 O O . TYR H 1 44 ? -58.264 78.136 -31.793 1.00 26.92 44 TYR H O 1
ATOM 13510 N N . GLN H 1 45 ? -57.943 76.177 -32.814 1.00 26.63 45 GLN H N 1
ATOM 13511 C CA . GLN H 1 45 ? -58.228 76.667 -34.187 1.00 26.65 45 GLN H CA 1
ATOM 13512 C C . GLN H 1 45 ? -57.378 77.887 -34.512 1.00 26.43 45 GLN H C 1
ATOM 13513 O O . GLN H 1 45 ? -57.876 78.885 -35.032 1.00 26.16 45 GLN H O 1
ATOM 13519 N N . SER H 1 46 ? -56.093 77.810 -34.187 1.00 25.97 46 SER H N 1
ATOM 13520 C CA . SER H 1 46 ? -55.192 78.923 -34.367 1.00 26.56 46 SER H CA 1
ATOM 13521 C C . SER H 1 46 ? -54.496 78.865 -35.727 1.00 26.45 46 SER H C 1
ATOM 13522 O O . SER H 1 46 ? -53.300 79.084 -35.816 1.00 26.81 46 SER H O 1
ATOM 13525 N N . TRP H 1 47 ? -55.267 78.640 -36.786 1.00 26.90 47 TRP H N 1
ATOM 13526 C CA . TRP H 1 47 ? -54.720 78.471 -38.145 1.00 27.53 47 TRP H CA 1
ATOM 13527 C C . TRP H 1 47 ? -53.974 79.688 -38.723 1.00 28.86 47 TRP H C 1
ATOM 13528 O O . TRP H 1 47 ? -53.008 79.522 -39.475 1.00 28.70 47 TRP H O 1
ATOM 13539 N N . SER H 1 48 ? -54.406 80.899 -38.367 1.00 29.90 48 SER H N 1
ATOM 13540 C CA . SER H 1 48 ? -53.767 82.124 -38.880 1.00 30.85 48 SER H CA 1
ATOM 13541 C C . SER H 1 48 ? -52.375 82.386 -38.280 1.00 31.79 48 SER H C 1
ATOM 13542 O O . SER H 1 48 ? -51.637 83.241 -38.776 1.00 32.03 48 SER H O 1
ATOM 13545 N N . LYS H 1 49 ? -52.014 81.663 -37.221 1.00 32.28 49 LYS H N 1
ATOM 13546 C CA . LYS H 1 49 ? -50.738 81.859 -36.526 1.00 32.99 49 LYS H CA 1
ATOM 13547 C C . LYS H 1 49 ? -50.583 83.297 -36.013 1.00 34.14 49 LYS H C 1
ATOM 13548 O O . LYS H 1 49 ? -49.680 84.016 -36.444 1.00 33.88 49 LYS H O 1
ATOM 13554 N N . PRO H 1 50 ? -51.456 83.716 -35.086 1.00 34.99 50 PRO H N 1
ATOM 13555 C CA . PRO H 1 50 ? -51.460 85.116 -34.659 1.00 35.83 50 PRO H CA 1
ATOM 13556 C C . PRO H 1 50 ? -50.241 85.548 -33.838 1.00 36.34 50 PRO H C 1
ATOM 13557 O O . PRO H 1 50 ? -49.988 86.743 -33.739 1.00 36.24 50 PRO H O 1
ATOM 13561 N N . ASN H 1 51 ? -49.511 84.603 -33.239 1.00 36.57 51 ASN H N 1
ATOM 13562 C CA . ASN H 1 51 ? -48.305 84.935 -32.470 1.00 37.05 51 ASN H CA 1
ATOM 13563 C C . ASN H 1 51 ? -47.050 84.695 -33.314 1.00 36.86 51 ASN H C 1
ATOM 13564 O O . ASN H 1 51 ? -46.757 83.552 -33.651 1.00 37.37 51 ASN H O 1
ATOM 13569 N N . PRO H 1 52 ? -46.319 85.769 -33.675 1.00 36.77 52 PRO H N 1
ATOM 13570 C CA . PRO H 1 52 ? -45.089 85.635 -34.469 1.00 36.53 52 PRO H CA 1
ATOM 13571 C C . PRO H 1 52 ? -43.990 84.803 -33.826 1.00 36.17 52 PRO H C 1
ATOM 13572 O O . PRO H 1 52 ? -43.199 84.208 -34.542 1.00 36.58 52 PRO H O 1
ATOM 13576 N N . LYS H 1 53 ? -43.919 84.777 -32.497 1.00 35.79 53 LYS H N 1
ATOM 13577 C CA . LYS H 1 53 ? -42.871 84.019 -31.802 1.00 34.93 53 LYS H CA 1
ATOM 13578 C C . LYS H 1 53 ? -42.979 82.512 -32.072 1.00 34.24 53 LYS H C 1
ATOM 13579 O O . LYS H 1 53 ? -41.979 81.794 -32.054 1.00 34.53 53 LYS H O 1
ATOM 13581 N N . THR H 1 54 ? -44.191 82.033 -32.319 1.00 32.96 54 THR H N 1
ATOM 13582 C CA . THR H 1 54 ? -44.411 80.618 -32.521 1.00 32.02 54 THR H CA 1
ATOM 13583 C C . THR H 1 54 ? -44.920 80.332 -33.933 1.00 30.64 54 THR H C 1
ATOM 13584 O O . THR H 1 54 ? -45.577 79.328 -34.146 1.00 29.69 54 THR H O 1
ATOM 13588 N N . ALA H 1 55 ? -44.602 81.208 -34.891 1.00 29.08 55 ALA H N 1
ATOM 13589 C CA . ALA H 1 55 ? -45.127 81.084 -36.256 1.00 28.61 55 ALA H CA 1
ATOM 13590 C C . ALA H 1 55 ? -44.276 80.196 -37.185 1.00 27.93 55 ALA H C 1
ATOM 13591 O O . ALA H 1 55 ? -44.642 79.987 -38.323 1.00 28.72 55 ALA H O 1
ATOM 13593 N N . THR H 1 56 ? -43.136 79.704 -36.724 1.00 26.87 56 THR H N 1
ATOM 13594 C CA . THR H 1 56 ? -42.419 78.664 -37.453 1.00 26.19 56 THR H CA 1
ATOM 13595 C C . THR H 1 56 ? -42.746 77.321 -36.787 1.00 25.03 56 THR H C 1
ATOM 13596 O O . THR H 1 56 ? -43.122 77.274 -35.611 1.00 24.36 56 THR H O 1
ATOM 13600 N N . ASN H 1 57 ? -42.605 76.230 -37.531 1.00 23.79 57 ASN H N 1
ATOM 13601 C CA . ASN H 1 57 ? -42.823 74.895 -36.953 1.00 22.61 57 ASN H CA 1
ATOM 13602 C C . ASN H 1 57 ? -41.924 74.593 -35.743 1.00 22.57 57 ASN H C 1
ATOM 13603 O O . ASN H 1 57 ? -42.391 74.081 -34.731 1.00 22.60 57 ASN H O 1
ATOM 13608 N N . ALA H 1 58 ? -40.642 74.920 -35.840 1.00 22.72 58 ALA H N 1
ATOM 13609 C CA . ALA H 1 58 ? -39.688 74.638 -34.756 1.00 23.52 58 ALA H CA 1
ATOM 13610 C C . ALA H 1 58 ? -40.009 75.461 -33.518 1.00 23.98 58 ALA H C 1
ATOM 13611 O O . ALA H 1 58 ? -39.843 74.998 -32.396 1.00 23.95 58 ALA H O 1
ATOM 13613 N N . GLY H 1 59 ? -40.448 76.698 -33.733 1.00 24.44 59 GLY H N 1
ATOM 13614 C CA . GLY H 1 59 ? -40.829 77.590 -32.634 1.00 24.33 59 GLY H CA 1
ATOM 13615 C C . GLY H 1 59 ? -42.089 77.131 -31.929 1.00 24.46 59 GLY H C 1
ATOM 13616 O O . GLY H 1 59 ? -42.210 77.249 -30.708 1.00 24.16 59 GLY H O 1
ATOM 13617 N N . TYR H 1 60 ? -43.039 76.628 -32.708 1.00 24.38 60 TYR H N 1
ATOM 13618 C CA . TYR H 1 60 ? -44.277 76.119 -32.167 1.00 24.51 60 TYR H CA 1
ATOM 13619 C C . TYR H 1 60 ? -44.054 74.844 -31.350 1.00 24.71 60 TYR H C 1
ATOM 13620 O O . TYR H 1 60 ? -44.611 74.697 -30.273 1.00 23.49 60 TYR H O 1
ATOM 13629 N N . LEU H 1 61 ? -43.263 73.907 -31.877 1.00 25.01 61 LEU H N 1
ATOM 13630 C CA . LEU H 1 61 ? -43.009 72.665 -31.163 1.00 25.34 61 LEU H CA 1
ATOM 13631 C C . LEU H 1 61 ? -42.186 72.925 -29.899 1.00 26.03 61 LEU H C 1
ATOM 13632 O O . LEU H 1 61 ? -42.422 72.296 -28.866 1.00 26.04 61 LEU H O 1
ATOM 13637 N N . ARG H 1 62 ? -41.234 73.850 -29.979 1.00 27.15 62 ARG H N 1
ATOM 13638 C CA . ARG H 1 62 ? -40.488 74.278 -28.796 1.00 28.28 62 ARG H CA 1
ATOM 13639 C C . ARG H 1 62 ? -41.441 74.792 -27.726 1.00 29.31 62 ARG H C 1
ATOM 13640 O O . ARG H 1 62 ? -41.309 74.443 -26.554 1.00 30.44 62 ARG H O 1
ATOM 13642 N N . HIS H 1 63 ? -42.434 75.566 -28.146 1.00 30.17 63 HIS H N 1
ATOM 13643 C CA . HIS H 1 63 ? -43.467 76.112 -27.262 1.00 31.18 63 HIS H CA 1
ATOM 13644 C C . HIS H 1 63 ? -44.362 75.025 -26.651 1.00 31.35 63 HIS H C 1
ATOM 13645 O O . HIS H 1 63 ? -44.608 75.032 -25.439 1.00 31.31 63 HIS H O 1
ATOM 13652 N N . ILE H 1 64 ? -44.822 74.081 -27.476 1.00 31.20 64 ILE H N 1
ATOM 13653 C CA . ILE H 1 64 ? -45.568 72.906 -26.987 1.00 30.68 64 ILE H CA 1
ATOM 13654 C C . ILE H 1 64 ? -44.869 72.203 -25.807 1.00 30.47 64 ILE H C 1
ATOM 13655 O O . ILE H 1 64 ? -45.512 71.829 -24.833 1.00 30.14 64 ILE H O 1
ATOM 13660 N N . ILE H 1 65 ? -43.561 72.021 -25.908 1.00 30.70 65 ILE H N 1
ATOM 13661 C CA . ILE H 1 65 ? -42.799 71.296 -24.897 1.00 31.39 65 ILE H CA 1
ATOM 13662 C C . ILE H 1 65 ? -42.531 72.178 -23.669 1.00 32.11 65 ILE H C 1
ATOM 13663 O O . ILE H 1 65 ? -42.708 71.726 -22.539 1.00 31.60 65 ILE H O 1
ATOM 13668 N N . ASP H 1 66 ? -42.138 73.432 -23.899 1.00 33.18 66 ASP H N 1
ATOM 13669 C CA . ASP H 1 66 ? -41.950 74.422 -22.810 1.00 33.75 66 ASP H CA 1
ATOM 13670 C C . ASP H 1 66 ? -43.162 74.496 -21.876 1.00 33.64 66 ASP H C 1
ATOM 13671 O O . ASP H 1 66 ? -43.008 74.551 -20.663 1.00 34.36 66 ASP H O 1
ATOM 13676 N N . VAL H 1 67 ? -44.361 74.489 -22.454 1.00 33.73 67 VAL H N 1
ATOM 13677 C CA . VAL H 1 67 ? -45.623 74.603 -21.718 1.00 33.35 67 VAL H CA 1
ATOM 13678 C C . VAL H 1 67 ? -46.194 73.228 -21.296 1.00 33.06 67 VAL H C 1
ATOM 13679 O O . VAL H 1 67 ? -47.300 73.135 -20.737 1.00 32.46 67 VAL H O 1
ATOM 13683 N N . GLY H 1 68 ? -45.436 72.167 -21.565 1.00 31.76 68 GLY H N 1
ATOM 13684 C CA . GLY H 1 68 ? -45.797 70.831 -21.130 1.00 30.87 68 GLY H CA 1
ATOM 13685 C C . GLY H 1 68 ? -47.044 70.242 -21.750 1.00 29.65 68 GLY H C 1
ATOM 13686 O O . GLY H 1 68 ? -47.721 69.471 -21.090 1.00 29.85 68 GLY H O 1
ATOM 13687 N N . HIS H 1 69 ? -47.366 70.579 -23.005 1.00 28.15 69 HIS H N 1
ATOM 13688 C CA . HIS H 1 69 ? -48.530 69.970 -23.672 1.00 26.69 69 HIS H CA 1
ATOM 13689 C C . HIS H 1 69 ? -48.113 68.688 -24.417 1.00 25.52 69 HIS H C 1
ATOM 13690 O O . HIS H 1 69 ? -48.194 68.599 -25.640 1.00 24.54 69 HIS H O 1
ATOM 13692 N N . PHE H 1 70 ? -47.698 67.682 -23.660 1.00 24.54 70 PHE H N 1
ATOM 13693 C CA . PHE H 1 70 ? -47.069 66.493 -24.253 1.00 23.35 70 PHE H CA 1
ATOM 13694 C C . PHE H 1 70 ? -48.004 65.554 -25.027 1.00 21.87 70 PHE H C 1
ATOM 13695 O O . PHE H 1 70 ? -47.551 64.839 -25.907 1.00 21.04 70 PHE H O 1
ATOM 13703 N N . SER H 1 71 ? -49.297 65.555 -24.746 1.00 20.58 71 SER H N 1
ATOM 13704 C CA . SER H 1 71 ? -50.212 64.691 -25.486 1.00 20.23 71 SER H CA 1
ATOM 13705 C C . SER H 1 71 ? -50.218 64.989 -26.984 1.00 19.44 71 SER H C 1
ATOM 13706 O O . SER H 1 71 ? -50.392 64.071 -27.741 1.00 19.22 71 SER H O 1
ATOM 13709 N N . VAL H 1 72 ? -49.999 66.246 -27.394 1.00 18.10 72 VAL H N 1
ATOM 13710 C CA . VAL H 1 72 ? -49.967 66.611 -28.821 1.00 17.46 72 VAL H CA 1
ATOM 13711 C C . VAL H 1 72 ? -48.811 65.894 -29.583 1.00 16.86 72 VAL H C 1
ATOM 13712 O O . VAL H 1 72 ? -48.925 65.594 -30.787 1.00 16.64 72 VAL H O 1
ATOM 13716 N N . LEU H 1 73 ? -47.729 65.586 -28.873 1.00 16.47 73 LEU H N 1
ATOM 13717 C CA . LEU H 1 73 ? -46.597 64.851 -29.443 1.00 16.84 73 LEU H CA 1
ATOM 13718 C C . LEU H 1 73 ? -46.940 63.407 -29.832 1.00 17.17 73 LEU H C 1
ATOM 13719 O O . LEU H 1 73 ? -46.190 62.772 -30.577 1.00 18.76 73 LEU H O 1
ATOM 13724 N N . GLU H 1 74 ? -48.061 62.883 -29.354 1.00 16.28 74 GLU H N 1
ATOM 13725 C CA . GLU H 1 74 ? -48.350 61.473 -29.541 1.00 16.33 74 GLU H CA 1
ATOM 13726 C C . GLU H 1 74 ? -48.790 61.125 -30.955 1.00 16.20 74 GLU H C 1
ATOM 13727 O O . GLU H 1 74 ? -48.812 59.950 -31.310 1.00 16.52 74 GLU H O 1
ATOM 13733 N N . HIS H 1 75 ? -49.195 62.124 -31.735 1.00 15.66 75 HIS H N 1
ATOM 13734 C CA . HIS H 1 75 ? -49.714 61.848 -33.078 1.00 15.45 75 HIS H CA 1
ATOM 13735 C C . HIS H 1 75 ? -48.666 61.324 -34.077 1.00 14.69 75 HIS H C 1
ATOM 13736 O O . HIS H 1 75 ? -49.023 60.613 -35.000 1.00 15.03 75 HIS H O 1
ATOM 13743 N N . ALA H 1 76 ? -47.403 61.694 -33.893 1.00 14.51 76 ALA H N 1
ATOM 13744 C CA . ALA H 1 76 ? -46.305 61.324 -34.802 1.00 14.31 76 ALA H CA 1
ATOM 13745 C C . ALA H 1 76 ? -45.525 60.152 -34.236 1.00 14.24 76 ALA H C 1
ATOM 13746 O O . ALA H 1 76 ? -45.275 60.077 -33.003 1.00 13.77 76 ALA H O 1
ATOM 13748 N N . SER H 1 77 ? -45.158 59.204 -35.101 1.00 14.40 77 SER H N 1
ATOM 13749 C CA . SER H 1 77 ? -44.354 58.062 -34.653 1.00 14.60 77 SER H CA 1
ATOM 13750 C C . SER H 1 77 ? -43.147 57.744 -35.524 1.00 14.05 77 SER H C 1
ATOM 13751 O O . SER H 1 77 ? -43.022 58.228 -36.657 1.00 13.55 77 SER H O 1
ATOM 13754 N N . VAL H 1 78 ? -42.271 56.910 -34.966 1.00 13.93 78 VAL H N 1
ATOM 13755 C CA . VAL H 1 78 ? -41.063 56.403 -35.633 1.00 12.89 78 VAL H CA 1
ATOM 13756 C C . VAL H 1 78 ? -40.876 54.940 -35.225 1.00 13.34 78 VAL H C 1
ATOM 13757 O O . VAL H 1 78 ? -41.108 54.587 -34.046 1.00 12.52 78 VAL H O 1
ATOM 13761 N N . SER H 1 79 ? -40.471 54.096 -36.182 1.00 11.56 79 SER H N 1
ATOM 13762 C CA . SER H 1 79 ? -40.161 52.707 -35.928 1.00 11.74 79 SER H CA 1
ATOM 13763 C C . SER H 1 79 ? -38.689 52.471 -36.220 1.00 11.85 79 SER H C 1
ATOM 13764 O O . SER H 1 79 ? -38.175 52.987 -37.243 1.00 9.71 79 SER H O 1
ATOM 13767 N N . PHE H 1 80 ? -38.037 51.676 -35.362 1.00 11.68 80 PHE H N 1
ATOM 13768 C CA . PHE H 1 80 ? -36.670 51.201 -35.598 1.00 11.96 80 PHE H CA 1
ATOM 13769 C C . PHE H 1 80 ? -36.603 49.655 -35.697 1.00 11.59 80 PHE H C 1
ATOM 13770 O O . PHE H 1 80 ? -37.400 48.920 -35.082 1.00 11.40 80 PHE H O 1
ATOM 13778 N N . TYR H 1 81 ? -35.637 49.167 -36.471 1.00 10.51 81 TYR H N 1
ATOM 13779 C CA . TYR H 1 81 ? -35.228 47.755 -36.419 1.00 10.59 81 TYR H CA 1
ATOM 13780 C C . TYR H 1 81 ? -33.886 47.738 -35.734 1.00 10.57 81 TYR H C 1
ATOM 13781 O O . TYR H 1 81 ? -32.950 48.355 -36.208 1.00 11.24 81 TYR H O 1
ATOM 13790 N N . ILE H 1 82 ? -33.846 47.059 -34.594 1.00 11.00 82 ILE H N 1
ATOM 13791 C CA . ILE H 1 82 ? -32.705 47.015 -33.730 1.00 11.82 82 ILE H CA 1
ATOM 13792 C C . ILE H 1 82 ? -32.158 45.597 -33.694 1.00 11.46 82 ILE H C 1
ATOM 13793 O O . ILE H 1 82 ? -32.878 44.644 -33.407 1.00 12.21 82 ILE H O 1
ATOM 13798 N N . THR H 1 83 ? -30.871 45.482 -33.964 1.00 11.25 83 THR H N 1
ATOM 13799 C CA . THR H 1 83 ? -30.158 44.227 -33.865 1.00 11.24 83 THR H CA 1
ATOM 13800 C C . THR H 1 83 ? -28.906 44.436 -33.001 1.00 11.52 83 THR H C 1
ATOM 13801 O O . THR H 1 83 ? -28.553 45.568 -32.679 1.00 11.34 83 THR H O 1
ATOM 13805 N N . GLY H 1 84 ? -28.242 43.352 -32.626 1.00 11.58 84 GLY H N 1
ATOM 13806 C CA . GLY H 1 84 ? -27.073 43.435 -31.751 1.00 12.46 84 GLY H CA 1
ATOM 13807 C C . GLY H 1 84 ? -27.419 43.954 -30.357 1.00 12.66 84 GLY H C 1
ATOM 13808 O O . GLY H 1 84 ? -26.643 44.685 -29.760 1.00 12.39 84 GLY H O 1
ATOM 13809 N N . ILE H 1 85 ? -28.604 43.562 -29.889 1.00 13.37 85 ILE H N 1
ATOM 13810 C CA . ILE H 1 85 ? -29.092 43.823 -28.532 1.00 14.53 85 ILE H CA 1
ATOM 13811 C C . ILE H 1 85 ? -29.241 42.453 -27.822 1.00 13.94 85 ILE H C 1
ATOM 13812 O O . ILE H 1 85 ? -29.600 41.446 -28.453 1.00 13.98 85 ILE H O 1
ATOM 13817 N N . SER H 1 86 ? -28.885 42.400 -26.536 1.00 13.14 86 SER H N 1
ATOM 13818 C CA . SER H 1 86 ? -29.014 41.170 -25.753 1.00 12.37 86 SER H CA 1
ATOM 13819 C C . SER H 1 86 ? -30.444 40.911 -25.272 1.00 11.51 86 SER H C 1
ATOM 13820 O O . SER H 1 86 ? -31.258 41.816 -25.219 1.00 11.26 86 SER H O 1
ATOM 13823 N N . ARG H 1 87 ? -30.706 39.664 -24.912 1.00 10.90 87 ARG H N 1
ATOM 13824 C CA . ARG H 1 87 ? -31.937 39.248 -24.269 1.00 11.63 87 ARG H CA 1
ATOM 13825 C C . ARG H 1 87 ? -32.180 39.915 -22.900 1.00 11.98 87 ARG H C 1
ATOM 13826 O O . ARG H 1 87 ? -33.326 40.175 -22.548 1.00 13.28 87 ARG H O 1
ATOM 13834 N N . SER H 1 88 ? -31.110 40.262 -22.185 1.00 12.75 88 SER H N 1
ATOM 13835 C CA . SER H 1 88 ? -31.252 41.009 -20.920 1.00 12.32 88 SER H CA 1
ATOM 13836 C C . SER H 1 88 ? -31.696 42.452 -21.198 1.00 12.76 88 SER H C 1
ATOM 13837 O O . SER H 1 88 ? -32.556 43.010 -20.485 1.00 12.00 88 SER H O 1
ATOM 13840 N N . CYS H 1 89 ? -31.148 43.043 -22.259 1.00 12.52 89 CYS H N 1
ATOM 13841 C CA . CYS H 1 89 ? -31.560 44.382 -22.675 1.00 13.17 89 CYS H CA 1
ATOM 13842 C C . CYS H 1 89 ? -33.026 44.428 -23.128 1.00 12.08 89 CYS H C 1
ATOM 13843 O O . CYS H 1 89 ? -33.764 45.341 -22.738 1.00 12.39 89 CYS H O 1
ATOM 13846 N N . THR H 1 90 ? -33.460 43.456 -23.932 1.00 11.76 90 THR H N 1
ATOM 13847 C CA . THR H 1 90 ? -34.871 43.425 -24.346 1.00 11.82 90 THR H CA 1
ATOM 13848 C C . THR H 1 90 ? -35.819 43.189 -23.165 1.00 12.21 90 THR H C 1
ATOM 13849 O O . THR H 1 90 ? -36.926 43.743 -23.129 1.00 11.77 90 THR H O 1
ATOM 13853 N N . HIS H 1 91 ? -35.377 42.427 -22.169 1.00 11.81 91 HIS H N 1
ATOM 13854 C CA . HIS H 1 91 ? -36.189 42.197 -20.967 1.00 11.92 91 HIS H CA 1
ATOM 13855 C C . HIS H 1 91 ? -36.447 43.527 -20.201 1.00 11.57 91 HIS H C 1
ATOM 13856 O O . HIS H 1 91 ? -37.492 43.708 -19.612 1.00 11.57 91 HIS H O 1
ATOM 13863 N N . GLU H 1 92 ? -35.526 44.475 -20.271 1.00 11.17 92 GLU H N 1
ATOM 13864 C CA . GLU H 1 92 ? -35.772 45.812 -19.742 1.00 10.94 92 GLU H CA 1
ATOM 13865 C C . GLU H 1 92 ? -36.594 46.686 -20.681 1.00 10.82 92 GLU H C 1
ATOM 13866 O O . GLU H 1 92 ? -37.494 47.394 -20.251 1.00 10.93 92 GLU H O 1
ATOM 13872 N N . LEU H 1 93 ? -36.244 46.655 -21.961 1.00 10.33 93 LEU H N 1
ATOM 13873 C CA . LEU H 1 93 ? -36.860 47.510 -22.965 1.00 11.12 93 LEU H CA 1
ATOM 13874 C C . LEU H 1 93 ? -38.376 47.352 -22.976 1.00 10.38 93 LEU H C 1
ATOM 13875 O O . LEU H 1 93 ? -39.099 48.336 -22.983 1.00 10.09 93 LEU H O 1
ATOM 13880 N N . ILE H 1 94 ? -38.842 46.110 -22.972 1.00 10.57 94 ILE H N 1
ATOM 13881 C CA . ILE H 1 94 ? -40.254 45.820 -23.167 1.00 10.78 94 ILE H CA 1
ATOM 13882 C C . ILE H 1 94 ? -41.094 46.138 -21.936 1.00 10.83 94 ILE H C 1
ATOM 13883 O O . ILE H 1 94 ? -42.313 46.016 -21.975 1.00 10.18 94 ILE H O 1
ATOM 13888 N N . ARG H 1 95 ? -40.455 46.531 -20.832 1.00 11.56 95 ARG H N 1
ATOM 13889 C CA . ARG H 1 95 ? -41.184 47.123 -19.704 1.00 11.66 95 ARG H CA 1
ATOM 13890 C C . ARG H 1 95 ? -41.818 48.474 -20.048 1.00 12.41 95 ARG H C 1
ATOM 13891 O O . ARG H 1 95 ? -42.703 48.925 -19.325 1.00 12.08 95 ARG H O 1
ATOM 13899 N N . HIS H 1 96 ? -41.354 49.116 -21.126 1.00 12.67 96 HIS H N 1
ATOM 13900 C CA . HIS H 1 96 ? -42.018 50.313 -21.641 1.00 13.27 96 HIS H CA 1
ATOM 13901 C C . HIS H 1 96 ? -43.271 49.904 -22.412 1.00 13.81 96 HIS H C 1
ATOM 13902 O O . HIS H 1 96 ? -43.222 49.325 -23.509 1.00 14.49 96 HIS H O 1
ATOM 13909 N N . ARG H 1 97 ? -44.411 50.195 -21.801 1.00 14.14 97 ARG H N 1
ATOM 13910 C CA . ARG H 1 97 ? -45.678 49.689 -22.243 1.00 14.29 97 ARG H CA 1
ATOM 13911 C C . ARG H 1 97 ? -46.374 50.565 -23.286 1.00 14.51 97 ARG H C 1
ATOM 13912 O O . ARG H 1 97 ? -47.411 50.165 -23.794 1.00 15.48 97 ARG H O 1
ATOM 13920 N N . HIS H 1 98 ? -45.837 51.745 -23.606 1.00 14.46 98 HIS H N 1
ATOM 13921 C CA . HIS H 1 98 ? -46.440 52.565 -24.660 1.00 15.47 98 HIS H CA 1
ATOM 13922 C C . HIS H 1 98 ? -45.618 52.516 -25.957 1.00 15.05 98 HIS H C 1
ATOM 13923 O O . HIS H 1 98 ? -45.583 53.483 -26.735 1.00 16.54 98 HIS H O 1
ATOM 13930 N N . PHE H 1 99 ? -44.950 51.393 -26.167 1.00 14.37 99 PHE H N 1
ATOM 13931 C CA . PHE H 1 99 ? -44.325 51.070 -27.457 1.00 14.11 99 PHE H CA 1
ATOM 13932 C C . PHE H 1 99 ? -45.009 49.824 -27.988 1.00 13.41 99 PHE H C 1
ATOM 13933 O O . PHE H 1 99 ? -45.723 49.152 -27.247 1.00 13.98 99 PHE H O 1
ATOM 13941 N N . SER H 1 100 ? -44.802 49.528 -29.273 1.00 12.75 100 SER H N 1
ATOM 13942 C CA . SER H 1 100 ? -45.255 48.300 -29.863 1.00 12.08 100 SER H CA 1
ATOM 13943 C C . SER H 1 100 ? -44.034 47.540 -30.313 1.00 11.50 100 SER H C 1
ATOM 13944 O O . SER H 1 100 ? -43.087 48.147 -30.807 1.00 11.84 100 SER H O 1
ATOM 13947 N N . TYR H 1 101 ? -44.056 46.216 -30.157 1.00 11.15 101 TYR H N 1
ATOM 13948 C CA . TYR H 1 101 ? -42.886 45.371 -30.377 1.00 11.27 101 TYR H CA 1
ATOM 13949 C C . TYR H 1 101 ? -43.159 44.182 -31.296 1.00 12.02 101 TYR H C 1
ATOM 13950 O O . TYR H 1 101 ? -44.220 43.562 -31.212 1.00 12.97 101 TYR H O 1
ATOM 13959 N N . SER H 1 102 ? -42.169 43.832 -32.121 1.00 12.10 102 SER H N 1
ATOM 13960 C CA . SER H 1 102 ? -42.126 42.514 -32.764 1.00 11.76 102 SER H CA 1
ATOM 13961 C C . SER H 1 102 ? -40.694 42.024 -32.687 1.00 11.75 102 SER H C 1
ATOM 13962 O O . SER H 1 102 ? -39.782 42.698 -33.198 1.00 11.09 102 SER H O 1
ATOM 13965 N N . GLN H 1 103 ? -40.506 40.867 -32.048 1.00 10.87 103 GLN H N 1
ATOM 13966 C CA . GLN H 1 103 ? -39.183 40.403 -31.669 1.00 10.78 103 GLN H CA 1
ATOM 13967 C C . GLN H 1 103 ? -38.905 38.981 -32.103 1.00 12.10 103 GLN H C 1
ATOM 13968 O O . GLN H 1 103 ? -39.788 38.108 -32.057 1.00 12.65 103 GLN H O 1
ATOM 13974 N N . LEU H 1 104 ? -37.649 38.761 -32.484 1.00 12.52 104 LEU H N 1
ATOM 13975 C CA . LEU H 1 104 ? -37.124 37.440 -32.807 1.00 12.56 104 LEU H CA 1
ATOM 13976 C C . LEU H 1 104 ? -37.463 36.417 -31.731 1.00 12.24 104 LEU H C 1
ATOM 13977 O O . LEU H 1 104 ? -37.160 36.612 -30.544 1.00 11.34 104 LEU H O 1
ATOM 13982 N N . SER H 1 105 ? -38.134 35.332 -32.129 1.00 12.01 105 SER H N 1
ATOM 13983 C CA . SER H 1 105 ? -38.592 34.328 -31.165 1.00 11.85 105 SER H CA 1
ATOM 13984 C C . SER H 1 105 ? -37.724 33.084 -31.031 1.00 11.93 105 SER H C 1
ATOM 13985 O O . SER H 1 105 ? -37.513 32.366 -31.999 1.00 11.06 105 SER H O 1
ATOM 13988 N N . GLN H 1 106 ? -37.273 32.790 -29.810 1.00 11.55 106 GLN H N 1
ATOM 13989 C CA . GLN H 1 106 ? -36.491 31.582 -29.558 1.00 12.06 106 GLN H CA 1
ATOM 13990 C C . GLN H 1 106 ? -37.338 30.304 -29.616 1.00 12.62 106 GLN H C 1
ATOM 13991 O O . GLN H 1 106 ? -36.790 29.229 -29.808 1.00 13.37 106 GLN H O 1
ATOM 13997 N N . ARG H 1 107 ? -38.653 30.409 -29.522 1.00 13.49 107 ARG H N 1
ATOM 13998 C CA . ARG H 1 107 ? -39.501 29.230 -29.737 1.00 15.48 107 ARG H CA 1
ATOM 13999 C C . ARG H 1 107 ? -39.534 28.835 -31.213 1.00 17.12 107 ARG H C 1
ATOM 14000 O O . ARG H 1 107 ? -39.783 27.691 -31.535 1.00 17.48 107 ARG H O 1
ATOM 14008 N N . TYR H 1 108 ? -39.343 29.798 -32.100 1.00 19.46 108 TYR H N 1
ATOM 14009 C CA . TYR H 1 108 ? -39.513 29.546 -33.532 1.00 21.63 108 TYR H CA 1
ATOM 14010 C C . TYR H 1 108 ? -38.173 29.482 -34.294 1.00 21.47 108 TYR H C 1
ATOM 14011 O O . TYR H 1 108 ? -38.056 28.764 -35.295 1.00 22.36 108 TYR H O 1
ATOM 14020 N N . VAL H 1 109 ? -37.173 30.224 -33.829 1.00 20.87 109 VAL H N 1
ATOM 14021 C CA . VAL H 1 109 ? -35.947 30.431 -34.562 1.00 19.49 109 VAL H CA 1
ATOM 14022 C C . VAL H 1 109 ? -34.820 29.590 -33.989 1.00 20.40 109 VAL H C 1
ATOM 14023 O O . VAL H 1 109 ? -34.464 29.770 -32.818 1.00 19.73 109 VAL H O 1
ATOM 14027 N N . PRO H 1 110 ? -34.219 28.696 -34.813 1.00 20.27 110 PRO H N 1
ATOM 14028 C CA . PRO H 1 110 ? -33.027 27.914 -34.431 1.00 20.22 110 PRO H CA 1
ATOM 14029 C C . PRO H 1 110 ? -31.912 28.815 -33.934 1.00 19.60 110 PRO H C 1
ATOM 14030 O O . PRO H 1 110 ? -31.567 29.778 -34.611 1.00 18.85 110 PRO H O 1
ATOM 14034 N N . GLU H 1 111 ? -31.358 28.516 -32.760 1.00 19.21 111 GLU H N 1
ATOM 14035 C CA . GLU H 1 111 ? -30.368 29.393 -32.132 1.00 19.95 111 GLU H CA 1
ATOM 14036 C C . GLU H 1 111 ? -29.015 28.740 -31.972 1.00 19.56 111 GLU H C 1
ATOM 14037 O O . GLU H 1 111 ? -28.174 29.274 -31.284 1.00 18.98 111 GLU H O 1
ATOM 14043 N N . LYS H 1 112 ? -28.767 27.594 -32.606 1.00 19.94 112 LYS H N 1
ATOM 14044 C CA . LYS H 1 112 ? -27.483 26.940 -32.347 1.00 20.72 112 LYS H CA 1
ATOM 14045 C C . LYS H 1 112 ? -26.295 27.730 -32.889 1.00 20.02 112 LYS H C 1
ATOM 14046 O O . LYS H 1 112 ? -25.182 27.522 -32.426 1.00 20.63 112 LYS H O 1
ATOM 14052 N N . ASP H 1 113 ? -26.530 28.619 -33.856 1.00 20.00 113 ASP H N 1
ATOM 14053 C CA . ASP H 1 113 ? -25.483 29.483 -34.407 1.00 20.23 113 ASP H CA 1
ATOM 14054 C C . ASP H 1 113 ? -25.587 30.947 -33.954 1.00 19.63 113 ASP H C 1
ATOM 14055 O O . ASP H 1 113 ? -25.019 31.821 -34.565 1.00 19.75 113 ASP H O 1
ATOM 14060 N N . SER H 1 114 ? -26.299 31.210 -32.868 1.00 19.09 114 SER H N 1
ATOM 14061 C CA . SER H 1 114 ? -26.462 32.582 -32.390 1.00 18.36 114 SER H CA 1
ATOM 14062 C C . SER H 1 114 ? -25.173 33.287 -31.960 1.00 17.60 114 SER H C 1
ATOM 14063 O O . SER H 1 114 ? -24.240 32.683 -31.430 1.00 17.95 114 SER H O 1
ATOM 14066 N N . ARG H 1 115 ? -25.140 34.592 -32.213 1.00 17.19 115 ARG H N 1
ATOM 14067 C CA . ARG H 1 115 ? -24.108 35.477 -31.706 1.00 16.63 115 ARG H CA 1
ATOM 14068 C C . ARG H 1 115 ? -24.438 35.915 -30.282 1.00 16.28 115 ARG H C 1
ATOM 14069 O O . ARG H 1 115 ? -25.578 35.774 -29.820 1.00 14.76 115 ARG H O 1
ATOM 14077 N N . VAL H 1 116 ? -23.431 36.423 -29.583 1.00 16.14 116 VAL H N 1
ATOM 14078 C CA . VAL H 1 116 ? -23.679 37.087 -28.287 1.00 16.22 116 VAL H CA 1
ATOM 14079 C C . VAL H 1 116 ? -23.350 38.553 -28.394 1.00 15.25 116 VAL H C 1
ATOM 14080 O O . VAL H 1 116 ? -22.652 38.982 -29.306 1.00 15.74 116 VAL H O 1
ATOM 14084 N N . VAL H 1 117 ? -23.952 39.331 -27.505 1.00 15.15 117 VAL H N 1
ATOM 14085 C CA . VAL H 1 117 ? -23.685 40.742 -27.373 1.00 14.52 117 VAL H CA 1
ATOM 14086 C C . VAL H 1 117 ? -22.814 40.916 -26.120 1.00 15.67 117 VAL H C 1
ATOM 14087 O O . VAL H 1 117 ? -23.156 40.442 -25.030 1.00 15.13 117 VAL H O 1
ATOM 14091 N N . VAL H 1 118 ? -21.672 41.568 -26.295 1.00 16.79 118 VAL H N 1
ATOM 14092 C CA . VAL H 1 118 ? -20.743 41.808 -25.193 1.00 16.98 118 VAL H CA 1
ATOM 14093 C C . VAL H 1 118 ? -21.245 42.994 -24.344 1.00 17.19 118 VAL H C 1
ATOM 14094 O O . VAL H 1 118 ? -21.551 44.052 -24.879 1.00 16.16 118 VAL H O 1
ATOM 14098 N N . PRO H 1 119 ? -21.353 42.807 -23.020 1.00 17.17 119 PRO H N 1
ATOM 14099 C CA . PRO H 1 119 ? -21.650 43.901 -22.117 1.00 17.91 119 PRO H CA 1
ATOM 14100 C C . PRO H 1 119 ? -20.676 45.030 -22.304 1.00 18.28 119 PRO H C 1
ATOM 14101 O O . PRO H 1 119 ? -19.451 44.785 -22.344 1.00 17.68 119 PRO H O 1
ATOM 14105 N N . PRO H 1 120 ? -21.183 46.263 -22.445 1.00 19.84 120 PRO H N 1
ATOM 14106 C CA . PRO H 1 120 ? -20.261 47.394 -22.646 1.00 21.26 120 PRO H CA 1
ATOM 14107 C C . PRO H 1 120 ? -19.104 47.487 -21.622 1.00 23.18 120 PRO H C 1
ATOM 14108 O O . PRO H 1 120 ? -17.989 47.906 -21.977 1.00 23.41 120 PRO H O 1
ATOM 14112 N N . GLY H 1 121 ? -19.364 47.073 -20.381 1.00 24.47 121 GLY H N 1
ATOM 14113 C CA . GLY H 1 121 ? -18.371 47.127 -19.322 1.00 25.56 121 GLY H CA 1
ATOM 14114 C C . GLY H 1 121 ? -17.190 46.183 -19.496 1.00 26.73 121 GLY H C 1
ATOM 14115 O O . GLY H 1 121 ? -16.193 46.307 -18.769 1.00 26.62 121 GLY H O 1
ATOM 14116 N N . MET H 1 122 ? -17.294 45.230 -20.423 1.00 27.22 122 MET H N 1
ATOM 14117 C CA . MET H 1 122 ? -16.179 44.326 -20.695 1.00 28.72 122 MET H CA 1
ATOM 14118 C C . MET H 1 122 ? -15.719 44.282 -22.147 1.00 28.83 122 MET H C 1
ATOM 14119 O O . MET H 1 122 ? -14.930 43.407 -22.503 1.00 28.16 122 MET H O 1
ATOM 14124 N N . GLU H 1 123 ? -16.180 45.237 -22.958 1.00 29.50 123 GLU H N 1
ATOM 14125 C CA . GLU H 1 123 ? -15.836 45.311 -24.384 1.00 30.41 123 GLU H CA 1
ATOM 14126 C C . GLU H 1 123 ? -14.361 45.503 -24.684 1.00 30.44 123 GLU H C 1
ATOM 14127 O O . GLU H 1 123 ? -13.856 44.960 -25.667 1.00 30.13 123 GLU H O 1
ATOM 14133 N N . ASP H 1 124 ? -13.677 46.295 -23.859 1.00 30.69 124 ASP H N 1
ATOM 14134 C CA . ASP H 1 124 ? -12.243 46.576 -24.065 1.00 31.00 124 ASP H CA 1
ATOM 14135 C C . ASP H 1 124 ? -11.333 45.541 -23.399 1.00 31.13 124 ASP H C 1
ATOM 14136 O O . ASP H 1 124 ? -10.133 45.755 -23.307 1.00 31.35 124 ASP H O 1
ATOM 14141 N N . ASP H 1 125 ? -11.896 44.425 -22.940 1.00 31.35 125 ASP H N 1
ATOM 14142 C CA . ASP H 1 125 ? -11.137 43.421 -22.194 1.00 31.74 125 ASP H CA 1
ATOM 14143 C C . ASP H 1 125 ? -11.114 42.076 -22.893 1.00 31.83 125 ASP H C 1
ATOM 14144 O O . ASP H 1 125 ? -12.090 41.328 -22.858 1.00 31.98 125 ASP H O 1
ATOM 14149 N N . ALA H 1 126 ? -9.975 41.742 -23.484 1.00 31.83 126 ALA H N 1
ATOM 14150 C CA . ALA H 1 126 ? -9.867 40.522 -24.281 1.00 31.75 126 ALA H CA 1
ATOM 14151 C C . ALA H 1 126 ? -10.151 39.271 -23.438 1.00 31.75 126 ALA H C 1
ATOM 14152 O O . ALA H 1 126 ? -10.898 38.375 -23.865 1.00 31.85 126 ALA H O 1
ATOM 14154 N N . ASP H 1 127 ? -9.579 39.228 -22.236 1.00 31.13 127 ASP H N 1
ATOM 14155 C CA . ASP H 1 127 ? -9.741 38.077 -21.362 1.00 31.32 127 ASP H CA 1
ATOM 14156 C C . ASP H 1 127 ? -11.174 37.865 -20.880 1.00 29.83 127 ASP H C 1
ATOM 14157 O O . ASP H 1 127 ? -11.627 36.729 -20.735 1.00 29.92 127 ASP H O 1
ATOM 14162 N N . LEU H 1 128 ? -11.868 38.949 -20.568 1.00 28.57 128 LEU H N 1
ATOM 14163 C CA . LEU H 1 128 ? -13.246 38.835 -20.106 1.00 27.44 128 LEU H CA 1
ATOM 14164 C C . LEU H 1 128 ? -14.146 38.454 -21.277 1.00 26.75 128 LEU H C 1
ATOM 14165 O O . LEU H 1 128 ? -15.050 37.644 -21.129 1.00 25.79 128 LEU H O 1
ATOM 14170 N N . ARG H 1 129 ? -13.881 39.025 -22.452 1.00 26.36 129 ARG H N 1
ATOM 14171 C CA . ARG H 1 129 ? -14.615 38.621 -23.651 1.00 26.04 129 ARG H CA 1
ATOM 14172 C C . ARG H 1 129 ? -14.406 37.138 -23.951 1.00 25.62 129 ARG H C 1
ATOM 14173 O O . ARG H 1 129 ? -15.340 36.447 -24.367 1.00 24.80 129 ARG H O 1
ATOM 14181 N N . HIS H 1 130 ? -13.184 36.649 -23.741 1.00 25.02 130 HIS H N 1
ATOM 14182 C CA . HIS H 1 130 ? -12.884 35.231 -23.962 1.00 25.05 130 HIS H CA 1
ATOM 14183 C C . HIS H 1 130 ? -13.676 34.319 -23.018 1.00 23.55 130 HIS H C 1
ATOM 14184 O O . HIS H 1 130 ? -14.163 33.280 -23.434 1.00 22.32 130 HIS H O 1
ATOM 14191 N N . ILE H 1 131 ? -13.785 34.708 -21.749 1.00 22.71 131 ILE H N 1
ATOM 14192 C CA . ILE H 1 131 ? -14.552 33.946 -20.768 1.00 22.27 131 ILE H CA 1
ATOM 14193 C C . ILE H 1 131 ? -16.015 33.875 -21.201 1.00 21.43 131 ILE H C 1
ATOM 14194 O O . ILE H 1 131 ? -16.633 32.837 -21.141 1.00 20.59 131 ILE H O 1
ATOM 14199 N N . LEU H 1 132 ? -16.536 34.996 -21.674 1.00 21.43 132 LEU H N 1
ATOM 14200 C CA . LEU H 1 132 ? -17.928 35.099 -22.101 1.00 22.03 132 LEU H CA 1
ATOM 14201 C C . LEU H 1 132 ? -18.218 34.236 -23.331 1.00 21.37 132 LEU H C 1
ATOM 14202 O O . LEU H 1 132 ? -19.197 33.490 -23.350 1.00 21.79 132 LEU H O 1
ATOM 14207 N N . THR H 1 133 ? -17.367 34.338 -24.350 1.00 21.76 133 THR H N 1
ATOM 14208 C CA . THR H 1 133 ? -17.605 33.618 -25.611 1.00 21.51 133 THR H CA 1
ATOM 14209 C C . THR H 1 133 ? -17.344 32.102 -25.444 1.00 21.50 133 THR H C 1
ATOM 14210 O O . THR H 1 133 ? -18.020 31.299 -26.061 1.00 21.30 133 THR H O 1
ATOM 14214 N N . GLU H 1 134 ? -16.400 31.711 -24.588 1.00 21.35 134 GLU H N 1
ATOM 14215 C CA . GLU H 1 134 ? -16.252 30.291 -24.234 1.00 21.61 134 GLU H CA 1
ATOM 14216 C C . GLU H 1 134 ? -17.528 29.775 -23.559 1.00 20.32 134 GLU H C 1
ATOM 14217 O O . GLU H 1 134 ? -18.025 28.716 -23.908 1.00 20.27 134 GLU H O 1
ATOM 14223 N N . ALA H 1 135 ? -18.037 30.525 -22.583 1.00 18.40 135 ALA H N 1
ATOM 14224 C CA . ALA H 1 135 ? -19.282 30.135 -21.897 1.00 18.17 135 ALA H CA 1
ATOM 14225 C C . ALA H 1 135 ? -20.466 29.996 -22.876 1.00 16.74 135 ALA H C 1
ATOM 14226 O O . ALA H 1 135 ? -21.256 29.047 -22.774 1.00 16.07 135 ALA H O 1
ATOM 14228 N N . ALA H 1 136 ? -20.568 30.943 -23.812 1.00 16.17 136 ALA H N 1
ATOM 14229 C CA . ALA H 1 136 ? -21.629 30.926 -24.815 1.00 16.53 136 ALA H CA 1
ATOM 14230 C C . ALA H 1 136 ? -21.537 29.674 -25.711 1.00 16.92 136 ALA H C 1
ATOM 14231 O O . ALA H 1 136 ? -22.544 29.048 -25.989 1.00 16.70 136 ALA H O 1
ATOM 14233 N N . ASP H 1 137 ? -20.319 29.323 -26.160 1.00 17.89 137 ASP H N 1
ATOM 14234 C CA . ASP H 1 137 ? -20.082 28.101 -26.947 1.00 18.54 137 ASP H CA 1
ATOM 14235 C C . ASP H 1 137 ? -20.535 26.843 -26.185 1.00 18.45 137 ASP H C 1
ATOM 14236 O O . ASP H 1 137 ? -21.194 25.959 -26.756 1.00 19.26 137 ASP H O 1
ATOM 14241 N N . ALA H 1 138 ? -20.189 26.756 -24.899 1.00 18.02 138 ALA H N 1
ATOM 14242 C CA . ALA H 1 138 ? -20.641 25.635 -24.079 1.00 18.45 138 ALA H CA 1
ATOM 14243 C C . ALA H 1 138 ? -22.174 25.562 -24.017 1.00 17.81 138 ALA H C 1
ATOM 14244 O O . ALA H 1 138 ? -22.765 24.480 -24.182 1.00 18.44 138 ALA H O 1
ATOM 14246 N N . ALA H 1 139 ? -22.813 26.719 -23.870 1.00 17.19 139 ALA H N 1
ATOM 14247 C CA . ALA H 1 139 ? -24.281 26.798 -23.809 1.00 16.56 139 ALA H CA 1
ATOM 14248 C C . ALA H 1 139 ? -24.953 26.377 -25.128 1.00 17.07 139 ALA H C 1
ATOM 14249 O O . ALA H 1 139 ? -25.917 25.622 -25.140 1.00 16.32 139 ALA H O 1
ATOM 14251 N N . ARG H 1 140 ? -24.422 26.844 -26.251 1.00 17.78 140 ARG H N 1
ATOM 14252 C CA . ARG H 1 140 ? -24.956 26.428 -27.553 1.00 18.63 140 ARG H CA 1
ATOM 14253 C C . ARG H 1 140 ? -24.751 24.927 -27.832 1.00 18.20 140 ARG H C 1
ATOM 14254 O O . ARG H 1 140 ? -25.618 24.264 -28.391 1.00 18.95 140 ARG H O 1
ATOM 14262 N N . ALA H 1 141 ? -23.611 24.396 -27.422 1.00 18.20 141 ALA H N 1
ATOM 14263 C CA . ALA H 1 141 ? -23.364 22.958 -27.471 1.00 18.38 141 ALA H CA 1
ATOM 14264 C C . ALA H 1 141 ? -24.398 22.173 -26.666 1.00 18.44 141 ALA H C 1
ATOM 14265 O O . ALA H 1 141 ? -24.899 21.160 -27.120 1.00 19.01 141 ALA H O 1
ATOM 14267 N N . THR H 1 142 ? -24.707 22.645 -25.458 1.00 18.43 142 THR H N 1
ATOM 14268 C CA . THR H 1 142 ? -25.746 22.043 -24.633 1.00 18.29 142 THR H CA 1
ATOM 14269 C C . THR H 1 142 ? -27.114 22.194 -25.280 1.00 17.61 142 THR H C 1
ATOM 14270 O O . THR H 1 142 ? -27.912 21.256 -25.297 1.00 17.08 142 THR H O 1
ATOM 14274 N N . TYR H 1 143 ? -27.382 23.383 -25.819 1.00 17.63 143 TYR H N 1
ATOM 14275 C CA . TYR H 1 143 ? -28.619 23.646 -26.547 1.00 17.93 143 TYR H CA 1
ATOM 14276 C C . TYR H 1 143 ? -28.869 22.604 -27.642 1.00 18.07 143 TYR H C 1
ATOM 14277 O O . TYR H 1 143 ? -29.953 22.036 -27.734 1.00 18.28 143 TYR H O 1
ATOM 14286 N N . SER H 1 144 ? -27.860 22.343 -28.451 1.00 19.51 144 SER H N 1
ATOM 14287 C CA . SER H 1 144 ? -27.970 21.331 -29.515 1.00 20.34 144 SER H CA 1
ATOM 14288 C C . SER H 1 144 ? -28.127 19.909 -28.979 1.00 21.15 144 SER H C 1
ATOM 14289 O O . SER H 1 144 ? -28.936 19.147 -29.482 1.00 21.70 144 SER H O 1
ATOM 14292 N N . GLU H 1 145 ? -27.374 19.581 -27.936 1.00 22.58 145 GLU H N 1
ATOM 14293 C CA . GLU H 1 145 ? -27.500 18.304 -27.233 1.00 23.28 145 GLU H CA 1
ATOM 14294 C C . GLU H 1 145 ? -28.931 18.091 -26.740 1.00 23.37 145 GLU H C 1
ATOM 14295 O O . GLU H 1 145 ? -29.532 17.037 -26.975 1.00 22.97 145 GLU H O 1
ATOM 14301 N N . LEU H 1 146 ? -29.483 19.098 -26.060 1.00 23.58 146 LEU H N 1
ATOM 14302 C CA . LEU H 1 146 ? -30.853 19.011 -25.542 1.00 23.63 146 LEU H CA 1
ATOM 14303 C C . LEU H 1 146 ? -31.859 18.926 -26.678 1.00 23.88 146 LEU H C 1
ATOM 14304 O O . LEU H 1 146 ? -32.840 18.193 -26.590 1.00 24.34 146 LEU H O 1
ATOM 14309 N N . LEU H 1 147 ? -31.630 19.698 -27.738 1.00 23.84 147 LEU H N 1
ATOM 14310 C CA . LEU H 1 147 ? -32.552 19.745 -28.870 1.00 24.46 147 LEU H CA 1
ATOM 14311 C C . LEU H 1 147 ? -32.700 18.369 -29.531 1.00 24.87 147 LEU H C 1
ATOM 14312 O O . LEU H 1 147 ? -33.809 17.961 -29.818 1.00 24.79 147 LEU H O 1
ATOM 14317 N N . ALA H 1 148 ? -31.590 17.661 -29.753 1.00 25.43 148 ALA H N 1
ATOM 14318 C CA . ALA H 1 148 ? -31.649 16.328 -30.384 1.00 26.32 148 ALA H CA 1
ATOM 14319 C C . ALA H 1 148 ? -32.388 15.354 -29.474 1.00 27.17 148 ALA H C 1
ATOM 14320 O O . ALA H 1 148 ? -33.289 14.664 -29.915 1.00 27.80 148 ALA H O 1
ATOM 14322 N N . LYS H 1 149 ? -32.040 15.348 -28.194 1.00 28.41 149 LYS H N 1
ATOM 14323 C CA . LYS H 1 149 ? -32.689 14.466 -27.238 1.00 29.23 149 LYS H CA 1
ATOM 14324 C C . LYS H 1 149 ? -34.192 14.743 -27.067 1.00 30.15 149 LYS H C 1
ATOM 14325 O O . LYS H 1 149 ? -34.981 13.798 -26.943 1.00 29.50 149 LYS H O 1
ATOM 14331 N N . LEU H 1 150 ? -34.580 16.024 -27.093 1.00 30.56 150 LEU H N 1
ATOM 14332 C CA . LEU H 1 150 ? -35.989 16.412 -26.956 1.00 31.35 150 LEU H CA 1
ATOM 14333 C C . LEU H 1 150 ? -36.796 16.076 -28.208 1.00 32.65 150 LEU H C 1
ATOM 14334 O O . LEU H 1 150 ? -37.960 15.675 -28.114 1.00 32.37 150 LEU H O 1
ATOM 14339 N N . GLU H 1 151 ? -36.203 16.259 -29.384 1.00 34.07 151 GLU H N 1
ATOM 14340 C CA . GLU H 1 151 ? -36.877 15.836 -30.616 1.00 35.56 151 GLU H CA 1
ATOM 14341 C C . GLU H 1 151 ? -37.230 14.330 -30.565 1.00 35.86 151 GLU H C 1
ATOM 14342 O O . GLU H 1 151 ? -38.343 13.937 -30.927 1.00 35.56 151 GLU H O 1
ATOM 14348 N N . ALA H 1 152 ? -36.294 13.520 -30.076 1.00 36.61 152 ALA H N 1
ATOM 14349 C CA . ALA H 1 152 ? -36.471 12.079 -29.969 1.00 37.58 152 ALA H CA 1
ATOM 14350 C C . ALA H 1 152 ? -37.511 11.743 -28.901 1.00 38.75 152 ALA H C 1
ATOM 14351 O O . ALA H 1 152 ? -38.393 10.909 -29.117 1.00 38.70 152 ALA H O 1
ATOM 14353 N N . LYS H 1 153 ? -37.390 12.402 -27.750 1.00 39.61 153 LYS H N 1
ATOM 14354 C CA . LYS H 1 153 ? -38.327 12.234 -26.649 1.00 40.29 153 LYS H CA 1
ATOM 14355 C C . LYS H 1 153 ? -39.761 12.532 -27.085 1.00 40.47 153 LYS H C 1
ATOM 14356 O O . LYS H 1 153 ? -40.686 11.869 -26.628 1.00 40.45 153 LYS H O 1
ATOM 14362 N N . PHE H 1 154 ? -39.938 13.519 -27.964 1.00 40.66 154 PHE H N 1
ATOM 14363 C CA . PHE H 1 154 ? -41.260 13.870 -28.494 1.00 41.13 154 PHE H CA 1
ATOM 14364 C C . PHE H 1 154 ? -41.585 13.174 -29.825 1.00 41.63 154 PHE H C 1
ATOM 14365 O O . PHE H 1 154 ? -42.398 13.679 -30.597 1.00 41.01 154 PHE H O 1
ATOM 14373 N N . ALA H 1 155 ? -40.948 12.031 -30.093 1.00 42.87 155 ALA H N 1
ATOM 14374 C CA . ALA H 1 155 ? -41.183 11.277 -31.336 1.00 43.85 155 ALA H CA 1
ATOM 14375 C C . ALA H 1 155 ? -42.653 10.894 -31.503 1.00 44.73 155 ALA H C 1
ATOM 14376 O O . ALA H 1 155 ? -43.186 10.923 -32.614 1.00 44.55 155 ALA H O 1
ATOM 14378 N N . ASP H 1 156 ? -43.314 10.570 -30.392 1.00 45.85 156 ASP H N 1
ATOM 14379 C CA . ASP H 1 156 ? -44.735 10.204 -30.423 1.00 46.88 156 ASP H CA 1
ATOM 14380 C C . ASP H 1 156 ? -45.637 11.342 -30.934 1.00 47.03 156 ASP H C 1
ATOM 14381 O O . ASP H 1 156 ? -46.785 11.099 -31.277 1.00 47.16 156 ASP H O 1
ATOM 14386 N N . GLN H 1 157 ? -45.118 12.570 -30.974 1.00 47.33 157 GLN H N 1
ATOM 14387 C CA . GLN H 1 157 ? -45.834 13.712 -31.558 1.00 47.50 157 GLN H CA 1
ATOM 14388 C C . GLN H 1 157 ? -45.794 13.636 -33.091 1.00 47.47 157 GLN H C 1
ATOM 14389 O O . GLN H 1 157 ? -44.743 13.891 -33.687 1.00 47.40 157 GLN H O 1
ATOM 14395 N N . PRO H 1 158 ? -46.939 13.319 -33.738 1.00 47.47 158 PRO H N 1
ATOM 14396 C CA . PRO H 1 158 ? -46.969 13.115 -35.200 1.00 47.25 158 PRO H CA 1
ATOM 14397 C C . PRO H 1 158 ? -46.653 14.363 -36.036 1.00 47.10 158 PRO H C 1
ATOM 14398 O O . PRO H 1 158 ? -46.003 14.249 -37.086 1.00 46.81 158 PRO H O 1
ATOM 14402 N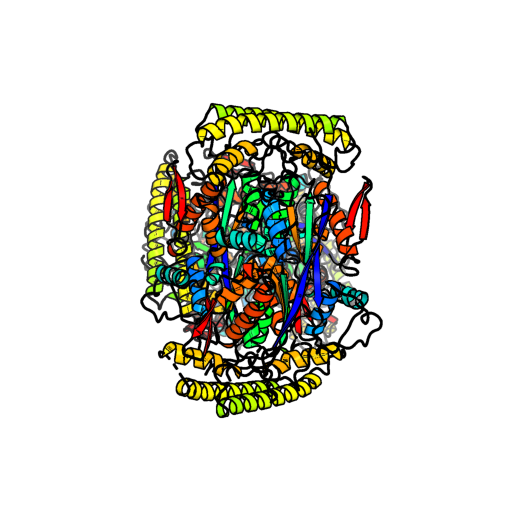 N . ASN H 1 159 ? -47.103 15.538 -35.587 1.00 46.60 159 ASN H N 1
ATOM 14403 C CA . ASN H 1 159 ? -46.797 16.776 -36.310 1.00 46.27 159 ASN H CA 1
ATOM 14404 C C . ASN H 1 159 ? -45.332 17.185 -36.114 1.00 45.90 159 ASN H C 1
ATOM 14405 O O . ASN H 1 159 ? -44.920 17.547 -35.004 1.00 46.00 159 ASN H O 1
ATOM 14410 N N . ALA H 1 160 ? -44.559 17.132 -37.197 1.00 45.22 160 ALA H N 1
ATOM 14411 C CA . ALA H 1 160 ? -43.120 17.414 -37.161 1.00 44.83 160 ALA H CA 1
ATOM 14412 C C . ALA H 1 160 ? -42.802 18.831 -36.692 1.00 44.52 160 ALA H C 1
ATOM 14413 O O . ALA H 1 160 ? -41.894 19.029 -35.879 1.00 44.56 160 ALA H O 1
ATOM 14415 N N . ILE H 1 161 ? -43.550 19.808 -37.206 1.00 44.11 161 ILE H N 1
ATOM 14416 C CA . ILE H 1 161 ? -43.355 21.233 -36.866 1.00 43.68 161 ILE H CA 1
ATOM 14417 C C . ILE H 1 161 ? -43.575 21.548 -35.378 1.00 42.65 161 ILE H C 1
ATOM 14418 O O . ILE H 1 161 ? -42.761 22.260 -34.769 1.00 42.57 161 ILE H O 1
ATOM 14423 N N . LEU H 1 162 ? -44.663 21.032 -34.806 1.00 41.31 162 LEU H N 1
ATOM 14424 C CA . LEU H 1 162 ? -44.917 21.163 -33.368 1.00 40.56 162 LEU H CA 1
ATOM 14425 C C . LEU H 1 162 ? -43.873 20.411 -32.551 1.00 39.73 162 LEU H C 1
ATOM 14426 O O . LEU H 1 162 ? -43.444 20.874 -31.493 1.00 39.71 162 LEU H O 1
ATOM 14431 N N . ARG H 1 163 ? -43.483 19.239 -33.035 1.00 38.75 163 ARG H N 1
ATOM 14432 C CA . ARG H 1 163 ? -42.462 18.428 -32.379 1.00 38.28 163 ARG H CA 1
ATOM 14433 C C . ARG H 1 163 ? -41.155 19.235 -32.203 1.00 37.08 163 ARG H C 1
ATOM 14434 O O . ARG H 1 163 ? -40.544 19.204 -31.127 1.00 36.19 163 ARG H O 1
ATOM 14442 N N . ARG H 1 164 ? -40.760 19.969 -33.243 1.00 35.72 164 ARG H N 1
ATOM 14443 C CA . ARG H 1 164 ? -39.528 20.773 -33.211 1.00 35.42 164 ARG H CA 1
ATOM 14444 C C . ARG H 1 164 ? -39.659 22.038 -32.348 1.00 33.85 164 ARG H C 1
ATOM 14445 O O . ARG H 1 164 ? -38.686 22.481 -31.729 1.00 33.35 164 ARG H O 1
ATOM 14453 N N . LYS H 1 165 ? -40.848 22.622 -32.337 1.00 32.11 165 LYS H N 1
ATOM 14454 C CA . LYS H 1 165 ? -41.123 23.799 -31.508 1.00 30.91 165 LYS H CA 1
ATOM 14455 C C . LYS H 1 165 ? -41.099 23.424 -30.019 1.00 29.27 165 LYS H C 1
ATOM 14456 O O . LYS H 1 165 ? -40.506 24.131 -29.196 1.00 28.00 165 LYS H O 1
ATOM 14462 N N . GLN H 1 166 ? -41.747 22.312 -29.683 1.00 27.45 166 GLN H N 1
ATOM 14463 C CA . GLN H 1 166 ? -41.743 21.798 -28.321 1.00 26.07 166 GLN H CA 1
ATOM 14464 C C . GLN H 1 166 ? -40.322 21.508 -27.871 1.00 24.37 166 GLN H C 1
ATOM 14465 O O . GLN H 1 166 ? -39.962 21.785 -26.731 1.00 22.97 166 GLN H O 1
ATOM 14471 N N . ALA H 1 167 ? -39.507 20.975 -28.777 1.00 22.17 167 ALA H N 1
ATOM 14472 C CA . ALA H 1 167 ? -38.105 20.706 -28.459 1.00 21.62 167 ALA H CA 1
ATOM 14473 C C . ALA H 1 167 ? -37.354 22.019 -28.225 1.00 20.64 167 ALA H C 1
ATOM 14474 O O . ALA H 1 167 ? -36.607 22.164 -27.251 1.00 21.01 167 ALA H O 1
ATOM 14476 N N . ARG H 1 168 ? -37.577 22.973 -29.113 1.00 19.79 168 ARG H N 1
ATOM 14477 C CA . ARG H 1 168 ? -36.795 24.205 -29.134 1.00 19.63 168 ARG H CA 1
ATOM 14478 C C . ARG H 1 168 ? -37.094 25.080 -27.901 1.00 17.75 168 ARG H C 1
ATOM 14479 O O . ARG H 1 168 ? -36.209 25.673 -27.309 1.00 16.37 168 ARG H O 1
ATOM 14487 N N . GLN H 1 169 ? -38.355 25.154 -27.524 1.00 16.87 169 GLN H N 1
ATOM 14488 C CA . GLN H 1 169 ? -38.762 25.992 -26.414 1.00 16.91 169 GLN H CA 1
ATOM 14489 C C . GLN H 1 169 ? -38.223 25.466 -25.082 1.00 16.99 169 GLN H C 1
ATOM 14490 O O . GLN H 1 169 ? -37.957 26.250 -24.171 1.00 17.68 169 GLN H O 1
ATOM 14496 N N . ALA H 1 170 ? -38.031 24.155 -24.989 1.00 17.46 170 ALA H N 1
ATOM 14497 C CA . ALA H 1 170 ? -37.309 23.580 -23.878 1.00 17.52 170 ALA H CA 1
ATOM 14498 C C . ALA H 1 170 ? -35.791 23.775 -23.985 1.00 17.00 170 ALA H C 1
ATOM 14499 O O . ALA H 1 170 ? -35.166 24.102 -22.988 1.00 16.82 170 ALA H O 1
ATOM 14501 N N . ALA H 1 171 ? -35.182 23.588 -25.168 1.00 15.93 171 ALA H N 1
ATOM 14502 C CA . ALA H 1 171 ? -33.699 23.606 -25.259 1.00 15.22 171 ALA H CA 1
ATOM 14503 C C . ALA H 1 171 ? -33.119 25.007 -25.023 1.00 14.82 171 ALA H C 1
ATOM 14504 O O . ALA H 1 171 ? -31.985 25.163 -24.555 1.00 14.14 171 ALA H O 1
ATOM 14506 N N . ARG H 1 172 ? -33.887 26.034 -25.374 1.00 14.07 172 ARG H N 1
ATOM 14507 C CA . ARG H 1 172 ? -33.432 27.396 -25.162 1.00 14.11 172 ARG H CA 1
ATOM 14508 C C . ARG H 1 172 ? -33.257 27.761 -23.677 1.00 13.45 172 ARG H C 1
ATOM 14509 O O . ARG H 1 172 ? -32.664 28.798 -23.391 1.00 13.00 172 ARG H O 1
ATOM 14517 N N . ALA H 1 173 ? -33.739 26.917 -22.762 1.00 13.52 173 ALA H N 1
ATOM 14518 C CA . ALA H 1 173 ? -33.503 27.094 -21.325 1.00 13.52 173 ALA H CA 1
ATOM 14519 C C . ALA H 1 173 ? -32.028 27.370 -20.988 1.00 14.12 173 ALA H C 1
ATOM 14520 O O . ALA H 1 173 ? -31.729 28.136 -20.051 1.00 13.73 173 ALA H O 1
ATOM 14522 N N . VAL H 1 174 ? -31.102 26.779 -21.752 1.00 13.05 174 VAL H N 1
ATOM 14523 C CA . VAL H 1 174 ? -29.673 26.968 -21.471 1.00 13.51 174 VAL H CA 1
ATOM 14524 C C . VAL H 1 174 ? -28.985 28.162 -22.157 1.00 13.77 174 VAL H C 1
ATOM 14525 O O . VAL H 1 174 ? -27.776 28.412 -21.919 1.00 14.17 174 VAL H O 1
ATOM 14529 N N . LEU H 1 175 ? -29.722 28.881 -23.015 1.00 13.21 175 LEU H N 1
ATOM 14530 C CA . LEU H 1 175 ? -29.176 30.022 -23.769 1.00 13.99 175 LEU H CA 1
ATOM 14531 C C . LEU H 1 175 ? -28.968 31.204 -22.815 1.00 13.74 175 LEU H C 1
ATOM 14532 O O . LEU H 1 175 ? -29.827 31.478 -21.993 1.00 13.17 175 LEU H O 1
ATOM 14537 N N . PRO H 1 176 ? -27.799 31.838 -22.872 1.00 13.94 176 PRO H N 1
ATOM 14538 C CA . PRO H 1 176 ? -27.535 32.859 -21.901 1.00 13.82 176 PRO H CA 1
ATOM 14539 C C . PRO H 1 176 ? -28.232 34.185 -22.225 1.00 13.39 176 PRO H C 1
ATOM 14540 O O . PRO H 1 176 ? -28.630 34.421 -23.374 1.00 12.36 176 PRO H O 1
ATOM 14544 N N . ASN H 1 177 ? -28.271 35.063 -21.225 1.00 12.06 177 ASN H N 1
ATOM 14545 C CA . ASN H 1 177 ? -28.743 36.440 -21.366 1.00 11.77 177 ASN H CA 1
ATOM 14546 C C . ASN H 1 177 ? -28.122 37.241 -22.514 1.00 10.62 177 ASN H C 1
ATOM 14547 O O . ASN H 1 177 ? -28.789 38.114 -23.086 1.00 10.26 177 ASN H O 1
ATOM 14552 N N . ALA H 1 178 ? -26.832 37.013 -22.748 1.00 10.10 178 ALA H N 1
ATOM 14553 C CA . ALA H 1 178 ? -26.040 37.684 -23.774 1.00 10.43 178 ALA H CA 1
ATOM 14554 C C . ALA H 1 178 ? -26.427 37.319 -25.203 1.00 10.44 178 ALA H C 1
ATOM 14555 O O . ALA H 1 178 ? -26.021 38.022 -26.126 1.00 11.51 178 ALA H O 1
ATOM 14557 N N . THR H 1 179 ? -27.237 36.274 -25.385 1.00 9.73 179 THR H N 1
ATOM 14558 C CA . THR H 1 179 ? -27.671 35.888 -26.733 1.00 10.43 179 THR H CA 1
ATOM 14559 C C . THR H 1 179 ? -28.283 37.079 -27.483 1.00 10.62 179 THR H C 1
ATOM 14560 O O . THR H 1 179 ? -29.113 37.817 -26.935 1.00 9.81 179 THR H O 1
ATOM 14564 N N . GLU H 1 180 ? -27.854 37.273 -28.726 1.00 11.24 180 GLU H N 1
ATOM 14565 C CA . GLU H 1 180 ? -28.404 38.339 -29.555 1.00 11.65 180 GLU H CA 1
ATOM 14566 C C . GLU H 1 180 ? -29.886 38.125 -29.802 1.00 11.36 180 GLU H C 1
ATOM 14567 O O . GLU H 1 180 ? -30.368 37.006 -29.981 1.00 11.65 180 GLU H O 1
ATOM 14573 N N . THR H 1 181 ? -30.612 39.224 -29.807 1.00 11.88 181 THR H N 1
ATOM 14574 C CA . THR H 1 181 ? -31.979 39.230 -30.268 1.00 11.08 181 THR H CA 1
ATOM 14575 C C . THR H 1 181 ? -32.165 40.385 -31.240 1.00 11.20 181 THR H C 1
ATOM 14576 O O . THR H 1 181 ? -31.242 41.149 -31.478 1.00 9.82 181 THR H O 1
ATOM 14580 N N . ARG H 1 182 ? -33.338 40.448 -31.865 1.00 10.56 182 ARG H N 1
ATOM 14581 C CA . ARG H 1 182 ? -33.596 41.414 -32.928 1.00 10.88 182 ARG H CA 1
ATOM 14582 C C . ARG H 1 182 ? -35.045 41.838 -32.776 1.00 10.04 182 ARG H C 1
ATOM 14583 O O . ARG H 1 182 ? -35.882 41.023 -32.424 1.00 10.75 182 ARG H O 1
ATOM 14591 N N . ILE H 1 183 ? -35.316 43.123 -32.941 1.00 9.82 183 ILE H N 1
ATOM 14592 C CA . ILE H 1 183 ? -36.635 43.662 -32.549 1.00 10.00 183 ILE H CA 1
ATOM 14593 C C . ILE H 1 183 ? -37.047 44.903 -33.348 1.00 9.64 183 ILE H C 1
ATOM 14594 O O . ILE H 1 183 ? -36.221 45.770 -33.607 1.00 11.33 183 ILE H O 1
ATOM 14599 N N . VAL H 1 184 ? -38.326 44.965 -33.722 1.00 10.11 184 VAL H N 1
ATOM 14600 C CA . VAL H 1 184 ? -38.952 46.159 -34.272 1.00 10.33 184 VAL H CA 1
ATOM 14601 C C . VAL H 1 184 ? -39.619 46.882 -33.125 1.00 10.23 184 VAL H C 1
ATOM 14602 O O . VAL H 1 184 ? -40.381 46.273 -32.405 1.00 10.48 184 VAL H O 1
ATOM 14606 N N . VAL H 1 185 ? -39.281 48.153 -32.936 1.00 10.46 185 VAL H N 1
ATOM 14607 C CA . VAL H 1 185 ? -39.817 48.967 -31.856 1.00 11.15 185 VAL H CA 1
ATOM 14608 C C . VAL H 1 185 ? -40.434 50.197 -32.504 1.00 10.62 185 VAL H C 1
ATOM 14609 O O . VAL H 1 185 ? -39.762 50.939 -33.245 1.00 10.68 185 VAL H O 1
ATOM 14613 N N . THR H 1 186 ? -41.703 50.412 -32.184 1.00 10.69 186 THR H N 1
ATOM 14614 C CA . THR H 1 186 ? -42.458 51.528 -32.667 1.00 10.92 186 THR H CA 1
ATOM 14615 C C . THR H 1 186 ? -43.026 52.314 -31.495 1.00 11.39 186 THR H C 1
ATOM 14616 O O . THR H 1 186 ? -43.640 51.739 -30.566 1.00 11.51 186 THR H O 1
ATOM 14620 N N . GLY H 1 187 ? -42.842 53.631 -31.564 1.00 11.71 187 GLY H N 1
ATOM 14621 C CA . GLY H 1 187 ? -43.291 54.556 -30.529 1.00 12.58 187 GLY H CA 1
ATOM 14622 C C . GLY H 1 187 ? -43.645 55.907 -31.106 1.00 13.06 187 GLY H C 1
ATOM 14623 O O . GLY H 1 187 ? -43.124 56.298 -32.160 1.00 14.03 187 GLY H O 1
ATOM 14624 N N . ASN H 1 188 ? -44.577 56.595 -30.450 1.00 13.50 188 ASN H N 1
ATOM 14625 C CA . ASN H 1 188 ? -44.838 58.001 -30.745 1.00 13.25 188 ASN H CA 1
ATOM 14626 C C . ASN H 1 188 ? -43.816 58.892 -30.053 1.00 13.50 188 ASN H C 1
ATOM 14627 O O . ASN H 1 188 ? -43.051 58.401 -29.213 1.00 14.04 188 ASN H O 1
ATOM 14632 N N . TYR H 1 189 ? -43.774 60.188 -30.413 1.00 13.47 189 TYR H N 1
ATOM 14633 C CA . TYR H 1 189 ? -42.735 61.083 -29.894 1.00 13.48 189 TYR H CA 1
ATOM 14634 C C . TYR H 1 189 ? -42.753 61.194 -28.375 1.00 13.57 189 TYR H C 1
ATOM 14635 O O . TYR H 1 189 ? -41.689 61.333 -27.754 1.00 13.23 189 TYR H O 1
ATOM 14644 N N . ARG H 1 190 ? -43.932 61.173 -27.777 1.00 12.35 190 ARG H N 1
ATOM 14645 C CA . ARG H 1 190 ? -44.011 61.311 -26.304 1.00 13.18 190 ARG H CA 1
ATOM 14646 C C . ARG H 1 190 ? -43.425 60.057 -25.638 1.00 13.47 190 ARG H C 1
ATOM 14647 O O . ARG H 1 190 ? -42.653 60.137 -24.663 1.00 14.16 190 ARG H O 1
ATOM 14655 N N . ALA H 1 191 ? -43.795 58.898 -26.161 1.00 12.28 191 ALA H N 1
ATOM 14656 C CA . ALA H 1 191 ? -43.232 57.632 -25.697 1.00 11.98 191 ALA H CA 1
ATOM 14657 C C . ALA H 1 191 ? -41.714 57.591 -25.852 1.00 12.06 191 ALA H C 1
ATOM 14658 O O . ALA H 1 191 ? -41.021 57.192 -24.927 1.00 12.30 191 ALA H O 1
ATOM 14660 N N . TRP H 1 192 ? -41.190 58.037 -26.989 1.00 12.24 192 TRP H N 1
ATOM 14661 C CA . TRP H 1 192 ? -39.735 58.074 -27.176 1.00 12.97 192 TRP H CA 1
ATOM 14662 C C . TRP H 1 192 ? -39.043 59.029 -26.201 1.00 13.92 192 TRP H C 1
ATOM 14663 O O . TRP H 1 192 ? -37.973 58.691 -25.657 1.00 14.49 192 TRP H O 1
ATOM 14674 N N . ARG H 1 193 ? -39.633 60.207 -25.972 1.00 13.60 193 ARG H N 1
ATOM 14675 C CA . ARG H 1 193 ? -39.067 61.123 -24.987 1.00 14.49 193 ARG H CA 1
ATOM 14676 C C . ARG H 1 193 ? -38.944 60.475 -23.607 1.00 13.75 193 ARG H C 1
ATOM 14677 O O . ARG H 1 193 ? -37.910 60.584 -22.964 1.00 14.28 193 ARG H O 1
ATOM 14685 N N . HIS H 1 194 ? -40.005 59.822 -23.149 1.00 14.17 194 HIS H N 1
ATOM 14686 C CA . HIS H 1 194 ? -40.023 59.182 -21.829 1.00 13.84 194 HIS H CA 1
ATOM 14687 C C . HIS H 1 194 ? -38.977 58.079 -21.739 1.00 13.72 194 HIS H C 1
ATOM 14688 O O . HIS H 1 194 ? -38.228 57.991 -20.749 1.00 13.31 194 HIS H O 1
ATOM 14695 N N . PHE H 1 195 ? -38.890 57.256 -22.784 1.00 13.39 195 PHE H N 1
ATOM 14696 C CA . PHE H 1 195 ? -37.857 56.225 -22.877 1.00 13.86 195 PHE H CA 1
ATOM 14697 C C . PHE H 1 195 ? -36.415 56.749 -22.721 1.00 14.45 195 PHE H C 1
ATOM 14698 O O . PHE H 1 195 ? -35.611 56.210 -21.931 1.00 15.29 195 PHE H O 1
ATOM 14706 N N . ILE H 1 196 ? -36.104 57.774 -23.493 1.00 14.80 196 ILE H N 1
ATOM 14707 C CA . ILE H 1 196 ? -34.789 58.413 -23.488 1.00 15.82 196 ILE H CA 1
ATOM 14708 C C . ILE H 1 196 ? -34.485 59.008 -22.095 1.00 16.04 196 ILE H C 1
ATOM 14709 O O . ILE H 1 196 ? -33.415 58.787 -21.547 1.00 17.58 196 ILE H O 1
ATOM 14714 N N . ALA H 1 197 ? -35.447 59.734 -21.534 1.00 17.56 197 ALA H N 1
ATOM 14715 C CA . ALA H 1 197 ? -35.335 60.282 -20.160 1.00 17.72 197 ALA H CA 1
ATOM 14716 C C . ALA H 1 197 ? -35.007 59.194 -19.132 1.00 17.85 197 ALA H C 1
ATOM 14717 O O . ALA H 1 197 ? -34.120 59.367 -18.301 1.00 16.80 197 ALA H O 1
ATOM 14719 N N . MET H 1 198 ? -35.690 58.054 -19.209 1.00 17.34 198 MET H N 1
ATOM 14720 C CA . MET H 1 198 ? -35.482 56.980 -18.246 1.00 18.00 198 MET H CA 1
ATOM 14721 C C . MET H 1 198 ? -34.210 56.175 -18.495 1.00 17.58 198 MET H C 1
ATOM 14722 O O . MET H 1 198 ? -33.551 55.735 -17.536 1.00 17.44 198 MET H O 1
ATOM 14727 N N . ARG H 1 199 ? -33.876 55.953 -19.766 1.00 16.03 199 ARG H N 1
ATOM 14728 C CA . ARG H 1 199 ? -32.844 54.992 -20.096 1.00 16.00 199 ARG H CA 1
ATOM 14729 C C . ARG H 1 199 ? -31.495 55.590 -20.459 1.00 17.12 199 ARG H C 1
ATOM 14730 O O . ARG H 1 199 ? -30.483 54.925 -20.289 1.00 16.78 199 ARG H O 1
ATOM 14738 N N . ALA H 1 200 ? -31.472 56.837 -20.916 1.00 17.62 200 ALA H N 1
ATOM 14739 C CA . ALA H 1 200 ? -30.223 57.515 -21.221 1.00 19.08 200 ALA H CA 1
ATOM 14740 C C . ALA H 1 200 ? -29.717 58.220 -19.967 1.00 20.82 200 ALA H C 1
ATOM 14741 O O . ALA H 1 200 ? -29.294 59.357 -20.034 1.00 22.90 200 ALA H O 1
ATOM 14743 N N . SER H 1 201 ? -29.750 57.531 -18.833 1.00 22.58 201 SER H N 1
ATOM 14744 C CA . SER H 1 201 ? -29.421 58.135 -17.560 1.00 23.26 201 SER H CA 1
ATOM 14745 C C . SER H 1 201 ? -28.349 57.327 -16.862 1.00 23.08 201 SER H C 1
ATOM 14746 O O . SER H 1 201 ? -28.167 56.120 -17.121 1.00 22.12 201 SER H O 1
ATOM 14749 N N . GLU H 1 202 ? -27.660 57.970 -15.924 1.00 23.04 202 GLU H N 1
ATOM 14750 C CA . GLU H 1 202 ? -26.619 57.274 -15.200 1.00 23.12 202 GLU H CA 1
ATOM 14751 C C . GLU H 1 202 ? -27.176 56.101 -14.400 1.00 21.49 202 GLU H C 1
ATOM 14752 O O . GLU H 1 202 ? -26.423 55.200 -14.091 1.00 21.49 202 GLU H O 1
ATOM 14758 N N . HIS H 1 203 ? -28.470 56.095 -14.059 1.00 20.09 203 HIS H N 1
ATOM 14759 C CA . HIS H 1 203 ? -29.038 54.972 -13.278 1.00 20.25 203 HIS H CA 1
ATOM 14760 C C . HIS H 1 203 ? -29.263 53.718 -14.109 1.00 19.07 203 HIS H C 1
ATOM 14761 O O . HIS H 1 203 ? -29.365 52.620 -13.574 1.00 18.38 203 HIS H O 1
ATOM 14768 N N . ALA H 1 204 ? -29.357 53.887 -15.419 1.00 18.97 204 ALA H N 1
ATOM 14769 C CA . ALA H 1 204 ? -29.691 52.773 -16.318 1.00 18.35 204 ALA H CA 1
ATOM 14770 C C . ALA H 1 204 ? -28.472 51.927 -16.641 1.00 18.34 204 ALA H C 1
ATOM 14771 O O . ALA H 1 204 ? -27.326 52.420 -16.689 1.00 18.08 204 ALA H O 1
ATOM 14773 N N . ASP H 1 205 ? -28.724 50.646 -16.887 1.00 18.16 205 ASP H N 1
ATOM 14774 C CA . ASP H 1 205 ? -27.694 49.738 -17.384 1.00 18.93 205 ASP H CA 1
ATOM 14775 C C . ASP H 1 205 ? -27.036 50.328 -18.647 1.00 18.31 205 ASP H C 1
ATOM 14776 O O . ASP H 1 205 ? -27.687 50.987 -19.467 1.00 18.09 205 ASP H O 1
ATOM 14781 N N . VAL H 1 206 ? -25.735 50.120 -18.777 1.00 17.99 206 VAL H N 1
ATOM 14782 C CA . VAL H 1 206 ? -24.995 50.750 -19.845 1.00 17.86 206 VAL H CA 1
ATOM 14783 C C . VAL H 1 206 ? -25.408 50.243 -21.223 1.00 16.66 206 VAL H C 1
ATOM 14784 O O . VAL H 1 206 ? -25.285 50.975 -22.208 1.00 14.61 206 VAL H O 1
ATOM 14788 N N . GLU H 1 207 ? -25.878 48.995 -21.314 1.00 15.95 207 GLU H N 1
ATOM 14789 C CA . GLU H 1 207 ? -26.341 48.506 -22.648 1.00 15.55 207 GLU H CA 1
ATOM 14790 C C . GLU H 1 207 ? -27.564 49.285 -23.174 1.00 14.95 207 GLU H C 1
ATOM 14791 O O . GLU H 1 207 ? -27.533 49.810 -24.287 1.00 14.09 207 GLU H O 1
ATOM 14797 N N . ILE H 1 208 ? -28.618 49.375 -22.366 1.00 14.42 208 ILE H N 1
ATOM 14798 C CA . ILE H 1 208 ? -29.836 50.061 -22.792 1.00 14.90 208 ILE H CA 1
ATOM 14799 C C . ILE H 1 208 ? -29.579 51.562 -22.852 1.00 14.78 208 ILE H C 1
ATOM 14800 O O . ILE H 1 208 ? -30.224 52.261 -23.607 1.00 14.27 208 ILE H O 1
ATOM 14805 N N . ARG H 1 209 ? -28.629 52.053 -22.053 1.00 15.53 209 ARG H N 1
ATOM 14806 C CA . ARG H 1 209 ? -28.251 53.463 -22.115 1.00 15.97 209 ARG H CA 1
ATOM 14807 C C . ARG H 1 209 ? -27.678 53.769 -23.511 1.00 16.01 209 ARG H C 1
ATOM 14808 O O . ARG H 1 209 ? -28.001 54.789 -24.136 1.00 17.01 209 ARG H O 1
ATOM 14816 N N . ARG H 1 210 ? -26.810 52.881 -23.987 1.00 16.16 210 ARG H N 1
ATOM 14817 C CA . ARG H 1 210 ? -26.176 53.048 -25.298 1.00 16.60 210 ARG H CA 1
ATOM 14818 C C . ARG H 1 210 ? -27.271 53.045 -26.370 1.00 15.44 210 ARG H C 1
ATOM 14819 O O . ARG H 1 210 ? -27.261 53.898 -27.253 1.00 14.81 210 ARG H O 1
ATOM 14827 N N . LEU H 1 211 ? -28.250 52.140 -26.238 1.00 14.74 211 LEU H N 1
ATOM 14828 C CA . LEU H 1 211 ? -29.401 52.097 -27.169 1.00 14.46 211 LEU H CA 1
ATOM 14829 C C . LEU H 1 211 ? -30.247 53.370 -27.195 1.00 14.48 211 LEU H C 1
ATOM 14830 O O . LEU H 1 211 ? -30.610 53.848 -28.272 1.00 14.84 211 LEU H O 1
ATOM 14835 N N . ALA H 1 212 ? -30.578 53.889 -26.018 1.00 14.29 212 ALA H N 1
ATOM 14836 C CA . ALA H 1 212 ? -31.335 55.133 -25.854 1.00 14.45 212 ALA H CA 1
ATOM 14837 C C . ALA H 1 212 ? -30.678 56.340 -26.551 1.00 15.62 212 ALA H C 1
ATOM 14838 O O . ALA H 1 212 ? -31.367 57.112 -27.254 1.00 15.18 212 ALA H O 1
ATOM 14840 N N . ILE H 1 213 ? -29.362 56.489 -26.368 1.00 15.01 213 ILE H N 1
ATOM 14841 C CA . ILE H 1 213 ? -28.599 57.600 -26.966 1.00 16.04 213 ILE H CA 1
ATOM 14842 C C . ILE H 1 213 ? -28.618 57.543 -28.490 1.00 16.25 213 ILE H C 1
ATOM 14843 O O . ILE H 1 213 ? -28.793 58.564 -29.160 1.00 16.64 213 ILE H O 1
ATOM 14848 N N . GLU H 1 214 ? -28.495 56.334 -29.023 1.00 16.75 214 GLU H N 1
ATOM 14849 C CA . GLU H 1 214 ? -28.477 56.120 -30.456 1.00 17.19 214 GLU H CA 1
ATOM 14850 C C . GLU H 1 214 ? -29.846 56.465 -31.016 1.00 17.49 214 GLU H C 1
ATOM 14851 O O . GLU H 1 214 ? -29.915 57.119 -32.032 1.00 17.49 214 GLU H O 1
ATOM 14857 N N . CYS H 1 215 ? -30.923 56.048 -30.344 1.00 16.86 215 CYS H N 1
ATOM 14858 C CA . CYS H 1 215 ? -32.264 56.378 -30.797 1.00 17.30 215 CYS H CA 1
ATOM 14859 C C . CYS H 1 215 ? -32.459 57.886 -30.744 1.00 17.38 215 CYS H C 1
ATOM 14860 O O . CYS H 1 215 ? -32.989 58.461 -31.672 1.00 17.78 215 CYS H O 1
ATOM 14863 N N . LEU H 1 216 ? -32.027 58.508 -29.654 1.00 17.15 216 LEU H N 1
ATOM 14864 C CA . LEU H 1 216 ? -32.102 59.972 -29.526 1.00 17.93 216 LEU H CA 1
ATOM 14865 C C . LEU H 1 216 ? -31.433 60.677 -30.710 1.00 17.87 216 LEU H C 1
ATOM 14866 O O . LEU H 1 216 ? -31.987 61.628 -31.241 1.00 17.51 216 LEU H O 1
ATOM 14871 N N . ARG H 1 217 ? -30.247 60.232 -31.104 1.00 18.47 217 ARG H N 1
ATOM 14872 C CA . ARG H 1 217 ? -29.530 60.890 -32.224 1.00 19.25 217 ARG H CA 1
ATOM 14873 C C . ARG H 1 217 ? -30.325 60.808 -33.520 1.00 19.46 217 ARG H C 1
ATOM 14874 O O . ARG H 1 217 ? -30.438 61.797 -34.250 1.00 19.03 217 ARG H O 1
ATOM 14882 N N . GLN H 1 218 ? -30.878 59.624 -33.790 1.00 19.33 218 GLN H N 1
ATOM 14883 C CA . GLN H 1 218 ? -31.697 59.420 -34.990 1.00 19.75 218 GLN H CA 1
ATOM 14884 C C . GLN H 1 218 ? -33.036 60.162 -34.930 1.00 19.76 218 GLN H C 1
ATOM 14885 O O . GLN H 1 218 ? -33.489 60.722 -35.936 1.00 20.33 218 GLN H O 1
ATOM 14891 N N . LEU H 1 219 ? -33.657 60.192 -33.760 1.00 20.04 219 LEU H N 1
ATOM 14892 C CA . LEU H 1 219 ? -34.884 60.967 -33.590 1.00 19.51 219 LEU H CA 1
ATOM 14893 C C . LEU H 1 219 ? -34.631 62.491 -33.710 1.00 20.42 219 LEU H C 1
ATOM 14894 O O . LEU H 1 219 ? -35.412 63.204 -34.343 1.00 19.50 219 LEU H O 1
ATOM 14899 N N . ALA H 1 220 ? -33.529 62.969 -33.130 1.00 21.38 220 ALA H N 1
ATOM 14900 C CA . ALA H 1 220 ? -33.118 64.377 -33.267 1.00 22.27 220 ALA H CA 1
ATOM 14901 C C . ALA H 1 220 ? -32.943 64.835 -34.742 1.00 23.58 220 ALA H C 1
ATOM 14902 O O . ALA H 1 220 ? -33.176 66.008 -35.064 1.00 23.42 220 ALA H O 1
ATOM 14904 N N . ALA H 1 221 ? -32.525 63.922 -35.616 1.00 23.75 221 ALA H N 1
ATOM 14905 C CA . ALA H 1 221 ? -32.462 64.198 -37.053 1.00 24.82 221 ALA H CA 1
ATOM 14906 C C . ALA H 1 221 ? -33.853 64.287 -37.697 1.00 25.59 221 ALA H C 1
ATOM 14907 O O . ALA H 1 221 ? -34.070 65.081 -38.622 1.00 26.22 221 ALA H O 1
ATOM 14909 N N . VAL H 1 222 ? -34.794 63.476 -37.219 1.00 25.73 222 VAL H N 1
ATOM 14910 C CA . VAL H 1 222 ? -36.173 63.458 -37.736 1.00 25.46 222 VAL H CA 1
ATOM 14911 C C . VAL H 1 222 ? -36.950 64.670 -37.274 1.00 25.26 222 VAL H C 1
ATOM 14912 O O . VAL H 1 222 ? -37.653 65.314 -38.065 1.00 25.70 222 VAL H O 1
ATOM 14916 N N . ALA H 1 223 ? -36.833 64.987 -35.988 1.00 24.57 223 ALA H N 1
ATOM 14917 C CA . ALA H 1 223 ? -37.624 66.044 -35.409 1.00 23.97 223 ALA H CA 1
ATOM 14918 C C . ALA H 1 223 ? -36.800 66.824 -34.398 1.00 23.43 223 ALA H C 1
ATOM 14919 O O . ALA H 1 223 ? -36.892 66.554 -33.230 1.00 22.88 223 ALA H O 1
ATOM 14921 N N . PRO H 1 224 ? -35.974 67.796 -34.853 1.00 23.92 224 PRO H N 1
ATOM 14922 C CA . PRO H 1 224 ? -34.999 68.420 -33.944 1.00 24.56 224 PRO H CA 1
ATOM 14923 C C . PRO H 1 224 ? -35.602 69.206 -32.787 1.00 24.34 224 PRO H C 1
ATOM 14924 O O . PRO H 1 224 ? -35.095 69.130 -31.678 1.00 24.71 224 PRO H O 1
ATOM 14928 N N . ALA H 1 225 ? -36.693 69.922 -33.031 1.00 24.91 225 ALA H N 1
ATOM 14929 C CA . ALA H 1 225 ? -37.328 70.727 -31.985 1.00 24.91 225 ALA H CA 1
ATOM 14930 C C . ALA H 1 225 ? -38.004 69.874 -30.893 1.00 25.16 225 ALA H C 1
ATOM 14931 O O . ALA H 1 225 ? -38.170 70.342 -29.742 1.00 26.09 225 ALA H O 1
ATOM 14933 N N . VAL H 1 226 ? -38.371 68.629 -31.228 1.00 24.61 226 VAL H N 1
ATOM 14934 C CA . VAL H 1 226 ? -39.018 67.730 -30.265 1.00 24.32 226 VAL H CA 1
ATOM 14935 C C . VAL H 1 226 ? -38.008 67.097 -29.289 1.00 24.50 226 VAL H C 1
ATOM 14936 O O . VAL H 1 226 ? -38.375 66.762 -28.167 1.00 24.04 226 VAL H O 1
ATOM 14940 N N . PHE H 1 227 ? -36.742 66.973 -29.704 1.00 25.15 227 PHE H N 1
ATOM 14941 C CA . PHE H 1 227 ? -35.699 66.334 -28.887 1.00 25.42 227 PHE H CA 1
ATOM 14942 C C . PHE H 1 227 ? -34.539 67.289 -28.490 1.00 26.96 227 PHE H C 1
ATOM 14943 O O . PHE H 1 227 ? -33.562 66.862 -27.863 1.00 26.70 227 PHE H O 1
ATOM 14951 N N . ALA H 1 228 ? -34.696 68.580 -28.800 1.00 28.70 228 ALA H N 1
ATOM 14952 C CA . ALA H 1 228 ? -33.652 69.594 -28.574 1.00 30.04 228 ALA H CA 1
ATOM 14953 C C . ALA H 1 228 ? -33.331 69.907 -27.097 1.00 31.20 228 ALA H C 1
ATOM 14954 O O . ALA H 1 228 ? -32.266 70.434 -26.814 1.00 31.82 228 ALA H O 1
ATOM 14956 N N . ASP H 1 229 ? -34.235 69.603 -26.165 1.00 32.45 229 ASP H N 1
ATOM 14957 C CA . ASP H 1 229 ? -33.936 69.771 -24.729 1.00 33.08 229 ASP H CA 1
ATOM 14958 C C . ASP H 1 229 ? -33.056 68.672 -24.133 1.00 33.45 229 ASP H C 1
ATOM 14959 O O . ASP H 1 229 ? -32.569 68.806 -22.997 1.00 34.02 229 ASP H O 1
ATOM 14964 N N . PHE H 1 230 ? -32.868 67.580 -24.870 1.00 33.01 230 PHE H N 1
ATOM 14965 C CA . PHE H 1 230 ? -31.934 66.550 -24.463 1.00 32.50 230 PHE H CA 1
ATOM 14966 C C . PHE H 1 230 ? -30.545 66.948 -24.950 1.00 33.03 230 PHE H C 1
ATOM 14967 O O . PHE H 1 230 ? -30.353 67.283 -26.129 1.00 32.91 230 PHE H O 1
ATOM 14975 N N . GLU H 1 231 ? -29.595 66.947 -24.021 1.00 33.60 231 GLU H N 1
ATOM 14976 C CA . GLU H 1 231 ? -28.192 67.235 -24.308 1.00 34.08 231 GLU H CA 1
ATOM 14977 C C . GLU H 1 231 ? -27.369 66.001 -23.946 1.00 33.16 231 GLU H C 1
ATOM 14978 O O . GLU H 1 231 ? -27.462 65.508 -22.825 1.00 32.43 231 GLU H O 1
ATOM 14984 N N . VAL H 1 232 ? -26.571 65.499 -24.879 1.00 33.16 232 VAL H N 1
ATOM 14985 C CA . VAL H 1 232 ? -25.740 64.324 -24.607 1.00 33.18 232 VAL H CA 1
ATOM 14986 C C . VAL H 1 232 ? -24.486 64.806 -23.897 1.00 33.41 232 VAL H C 1
ATOM 14987 O O . VAL H 1 232 ? -23.897 65.778 -24.326 1.00 33.06 232 VAL H O 1
ATOM 14991 N N . THR H 1 233 ? -24.101 64.145 -22.806 1.00 33.96 233 THR H N 1
ATOM 14992 C CA . THR H 1 233 ? -22.820 64.406 -22.158 1.00 34.48 233 THR H CA 1
ATOM 14993 C C . THR H 1 233 ? -22.080 63.102 -21.876 1.00 35.42 233 THR H C 1
ATOM 14994 O O . THR H 1 233 ? -22.695 62.032 -21.725 1.00 34.91 233 THR H O 1
ATOM 14998 N N . THR H 1 234 ? -20.752 63.198 -21.801 1.00 36.01 234 THR H N 1
ATOM 14999 C CA . THR H 1 234 ? -19.895 62.030 -21.609 1.00 36.85 234 THR H CA 1
ATOM 15000 C C . THR H 1 234 ? -19.389 61.986 -20.189 1.00 37.33 234 THR H C 1
ATOM 15001 O O . THR H 1 234 ? -18.836 62.967 -19.700 1.00 38.10 234 THR H O 1
ATOM 15005 N N . LEU H 1 235 ? -19.553 60.846 -19.539 1.00 37.92 235 LEU H N 1
ATOM 15006 C CA . LEU H 1 235 ? -19.151 60.697 -18.147 1.00 38.12 235 LEU H CA 1
ATOM 15007 C C . LEU H 1 235 ? -17.672 60.286 -18.059 1.00 38.10 235 LEU H C 1
ATOM 15008 O O . LEU H 1 235 ? -17.037 59.983 -19.064 1.00 38.42 235 LEU H O 1
ATOM 15013 N N . ALA H 1 236 ? -17.144 60.257 -16.842 1.00 38.16 236 ALA H N 1
ATOM 15014 C CA . ALA H 1 236 ? -15.745 59.892 -16.602 1.00 37.77 236 ALA H CA 1
ATOM 15015 C C . ALA H 1 236 ? -15.352 58.609 -17.339 1.00 37.58 236 ALA H C 1
ATOM 15016 O O . ALA H 1 236 ? -14.256 58.516 -17.896 1.00 37.86 236 ALA H O 1
ATOM 15018 N N . ASP H 1 237 ? -16.257 57.631 -17.366 1.00 36.99 237 ASP H N 1
ATOM 15019 C CA . ASP H 1 237 ? -15.950 56.302 -17.915 1.00 36.21 237 ASP H CA 1
ATOM 15020 C C . ASP H 1 237 ? -16.098 56.224 -19.428 1.00 36.11 237 ASP H C 1
ATOM 15021 O O . ASP H 1 237 ? -15.965 55.144 -20.013 1.00 36.57 237 ASP H O 1
ATOM 15026 N N . GLY H 1 238 ? -16.383 57.360 -20.062 1.00 35.33 238 GLY H N 1
ATOM 15027 C CA . GLY H 1 238 ? -16.526 57.397 -21.508 1.00 34.62 238 GLY H CA 1
ATOM 15028 C C . GLY H 1 238 ? -17.920 57.050 -22.002 1.00 33.78 238 GLY H C 1
ATOM 15029 O O . GLY H 1 238 ? -18.168 57.118 -23.202 1.00 34.01 238 GLY H O 1
ATOM 15030 N N . THR H 1 239 ? -18.838 56.690 -21.100 1.00 32.70 239 THR H N 1
ATOM 15031 C CA . THR H 1 239 ? -20.222 56.408 -21.499 1.00 31.61 239 THR H CA 1
ATOM 15032 C C . THR H 1 239 ? -20.963 57.722 -21.592 1.00 31.23 239 THR H C 1
ATOM 15033 O O . THR H 1 239 ? -20.558 58.704 -20.978 1.00 31.46 239 THR H O 1
ATOM 15037 N N . GLU H 1 240 ? -22.035 57.738 -22.380 1.00 30.43 240 GLU H N 1
ATOM 15038 C CA . GLU H 1 240 ? -22.849 58.931 -22.584 1.00 29.90 240 GLU H CA 1
ATOM 15039 C C . GLU H 1 240 ? -24.216 58.834 -21.897 1.00 29.73 240 GLU H C 1
ATOM 15040 O O . GLU H 1 240 ? -24.781 57.751 -21.745 1.00 28.99 240 GLU H O 1
ATOM 15046 N N . VAL H 1 241 ? -24.728 59.999 -21.517 1.00 29.64 241 VAL H N 1
ATOM 15047 C CA . VAL H 1 241 ? -26.031 60.160 -20.914 1.00 30.33 241 VAL H CA 1
ATOM 15048 C C . VAL H 1 241 ? -26.702 61.375 -21.559 1.00 30.82 241 VAL H C 1
ATOM 15049 O O . VAL H 1 241 ? -26.020 62.261 -22.082 1.00 30.90 241 VAL H O 1
ATOM 15053 N N . ALA H 1 242 ? -28.027 61.398 -21.554 1.00 32.07 242 ALA H N 1
ATOM 15054 C CA . ALA H 1 242 ? -28.787 62.519 -22.074 1.00 33.52 242 ALA H CA 1
ATOM 15055 C C . ALA H 1 242 ? -29.527 63.138 -20.916 1.00 35.43 242 ALA H C 1
ATOM 15056 O O . ALA H 1 242 ? -30.051 62.424 -20.073 1.00 35.68 242 ALA H O 1
ATOM 15058 N N . THR H 1 243 ? -29.575 64.460 -20.859 1.00 37.43 243 THR H N 1
ATOM 15059 C CA . THR H 1 243 ? -30.306 65.124 -19.785 1.00 39.39 243 THR H CA 1
ATOM 15060 C C . THR H 1 243 ? -31.175 66.257 -20.309 1.00 40.50 243 THR H C 1
ATOM 15061 O O . THR H 1 243 ? -30.763 67.023 -21.201 1.00 40.31 243 THR H O 1
ATOM 15065 N N . SER H 1 244 ? -32.384 66.338 -19.752 1.00 41.90 244 SER H N 1
ATOM 15066 C CA . SER H 1 244 ? -33.316 67.423 -20.053 1.00 43.10 244 SER H CA 1
ATOM 15067 C C . SER H 1 244 ? -33.923 67.984 -18.771 1.00 44.12 244 SER H C 1
ATOM 15068 O O . SER H 1 244 ? -34.452 67.211 -17.955 1.00 44.36 244 SER H O 1
ATOM 15071 N N . PRO H 1 245 ? -33.879 69.324 -18.594 1.00 45.23 245 PRO H N 1
ATOM 15072 C CA . PRO H 1 245 ? -34.524 69.978 -17.439 1.00 45.76 245 PRO H CA 1
ATOM 15073 C C . PRO H 1 245 ? -35.895 69.395 -17.108 1.00 46.11 245 PRO H C 1
ATOM 15074 O O . PRO H 1 245 ? -36.609 68.971 -18.024 1.00 46.83 245 PRO H O 1
#